Protein AF-0000000066226664 (afdb_homodimer)

Radius of gyration: 53.08 Å; Cα contacts (8 Å, |Δi|>4): 3129; chains: 2; bounding box: 97×146×124 Å

Structure (mmCIF, N/CA/C/O backbone):
data_AF-0000000066226664-model_v1
#
loop_
_entity.id
_entity.type
_entity.pdbx_description
1 polymer 'Phenylalanine--tRNA ligase beta subunit'
#
loop_
_atom_site.group_PDB
_atom_site.id
_atom_site.type_symbol
_atom_site.label_atom_id
_atom_site.label_alt_id
_atom_site.label_comp_id
_atom_site.label_asym_id
_atom_site.label_entity_id
_atom_site.label_seq_id
_atom_site.pdbx_PDB_ins_code
_atom_site.Cartn_x
_atom_site.Cartn_y
_atom_site.Cartn_z
_atom_site.occupancy
_atom_site.B_iso_or_equiv
_atom_site.auth_seq_id
_atom_site.auth_comp_id
_atom_site.auth_asym_id
_atom_site.auth_atom_id
_atom_site.pdbx_PDB_model_num
ATOM 1 N N . MET A 1 1 ? -12.727 40.156 10.719 1 88.44 1 MET A N 1
ATOM 2 C CA . MET A 1 1 ? -13.633 41.281 10.773 1 88.44 1 MET A CA 1
ATOM 3 C C . MET A 1 1 ? -14.688 41.094 11.859 1 88.44 1 MET A C 1
ATOM 5 O O . MET A 1 1 ? -15.281 40.031 11.961 1 88.44 1 MET A O 1
ATOM 9 N N . ASN A 1 2 ? -14.852 42.094 12.68 1 92.81 2 ASN A N 1
ATOM 10 C CA . ASN A 1 2 ? -15.906 42.094 13.688 1 92.81 2 ASN A CA 1
ATOM 11 C C . ASN A 1 2 ? -17.062 43.031 13.289 1 92.81 2 ASN A C 1
ATOM 13 O O . ASN A 1 2 ? -16.844 44.062 12.68 1 92.81 2 ASN A O 1
ATOM 17 N N . LEU A 1 3 ? -18.219 42.531 13.523 1 92.25 3 LEU A N 1
ATOM 18 C CA . LEU A 1 3 ? -19.344 43.375 13.188 1 92.25 3 LEU A CA 1
ATOM 19 C C . LEU A 1 3 ? -20.5 43.156 14.164 1 92.25 3 LEU A C 1
ATOM 21 O O . LEU A 1 3 ? -20.625 42.094 14.758 1 92.25 3 LEU A O 1
ATOM 25 N N . SER A 1 4 ? -21.266 44.156 14.32 1 92.62 4 SER A N 1
ATOM 26 C CA . SER A 1 4 ? -22.5 44.125 15.102 1 92.62 4 SER A CA 1
ATOM 27 C C . SER A 1 4 ? -23.609 43.375 14.359 1 92.62 4 SER A C 1
ATOM 29 O O . SER A 1 4 ? -23.844 43.656 13.188 1 92.62 4 SER A O 1
ATOM 31 N N . GLU A 1 5 ? -24.25 42.469 15.078 1 93 5 GLU A N 1
ATOM 32 C CA . GLU A 1 5 ? -25.359 41.75 14.492 1 93 5 GLU A CA 1
ATOM 33 C C . GLU A 1 5 ? -26.516 42.656 14.133 1 93 5 GLU A C 1
ATOM 35 O O . GLU A 1 5 ? -27.078 42.562 13.039 1 93 5 GLU A O 1
ATOM 40 N N . ILE A 1 6 ? -26.812 43.531 15.023 1 89.88 6 ILE A N 1
ATOM 41 C CA . ILE A 1 6 ? -27.953 44.406 14.828 1 89.88 6 ILE A CA 1
ATOM 42 C C . ILE A 1 6 ? -27.688 45.344 13.633 1 89.88 6 ILE A C 1
ATOM 44 O O . ILE A 1 6 ? -28.578 45.594 12.836 1 89.88 6 ILE A O 1
ATOM 48 N N . TRP A 1 7 ? -26.422 45.844 13.594 1 91.75 7 TRP A N 1
ATOM 49 C CA . TRP A 1 7 ? -26.078 46.719 12.461 1 91.75 7 TRP A CA 1
ATOM 50 C C . TRP A 1 7 ? -26.219 45.938 11.141 1 91.75 7 TRP A C 1
ATOM 52 O O . TRP A 1 7 ? -26.766 46.469 10.172 1 91.75 7 TRP A O 1
ATOM 62 N N . LEU A 1 8 ? -25.812 44.75 11.117 1 92.56 8 LEU A N 1
ATOM 63 C CA . LEU A 1 8 ? -25.922 43.906 9.93 1 92.56 8 LEU A CA 1
ATOM 64 C C . LEU A 1 8 ? -27.375 43.688 9.555 1 92.56 8 LEU A C 1
ATOM 66 O O . LEU A 1 8 ? -27.75 43.75 8.383 1 92.56 8 LEU A O 1
ATOM 70 N N . ARG A 1 9 ? -28.203 43.438 10.484 1 89.62 9 ARG A N 1
ATOM 71 C CA . ARG A 1 9 ? -29.609 43.156 10.258 1 89.62 9 ARG A CA 1
ATOM 72 C C . ARG A 1 9 ? -30.312 44.344 9.609 1 89.62 9 ARG A C 1
ATOM 74 O O . ARG A 1 9 ? -31.281 44.188 8.867 1 89.62 9 ARG A O 1
ATOM 81 N N . GLU A 1 10 ? -29.828 45.5 9.914 1 88.25 10 GLU A N 1
ATOM 82 C CA . GLU A 1 10 ? -30.406 46.719 9.32 1 88.25 10 GLU A CA 1
ATOM 83 C C . GLU A 1 10 ? -30.281 46.688 7.801 1 88.25 10 GLU A C 1
ATOM 85 O O . GLU A 1 10 ? -31.062 47.344 7.098 1 88.25 10 GLU A O 1
ATOM 90 N N . TYR A 1 11 ? -29.297 46 7.398 1 88.94 11 TYR A N 1
ATOM 91 C CA . TYR A 1 11 ? -29.062 45.938 5.961 1 88.94 11 TYR A CA 1
ATOM 92 C C . TYR A 1 11 ? -29.641 44.688 5.344 1 88.94 11 TYR A C 1
ATOM 94 O O . TYR A 1 11 ? -29.656 44.531 4.121 1 88.94 11 TYR A O 1
ATOM 102 N N . LEU A 1 12 ? -30.109 43.844 6.156 1 86.81 12 LEU A N 1
ATOM 103 C CA . LEU A 1 12 ? -30.734 42.625 5.664 1 86.81 12 LEU A CA 1
ATOM 104 C C . LEU A 1 12 ? -32.25 42.781 5.57 1 86.81 12 LEU A C 1
ATOM 106 O O . LEU A 1 12 ? -32.875 43.344 6.477 1 86.81 12 LEU A O 1
ATOM 110 N N . SER A 1 13 ? -32.844 42.594 4.492 1 76.56 13 SER A N 1
ATOM 111 C CA . SER A 1 13 ? -34.281 42.75 4.309 1 76.56 13 SER A CA 1
ATOM 112 C C . SER A 1 13 ? -35.062 41.562 4.871 1 76.56 13 SER A C 1
ATOM 114 O O . SER A 1 13 ? -36.281 41.625 5.059 1 76.56 13 SER A O 1
ATOM 116 N N . ILE A 1 14 ? -34.406 40.531 5.172 1 76.62 14 ILE A N 1
ATOM 117 C CA . ILE A 1 14 ? -35.062 39.312 5.641 1 76.62 14 ILE A CA 1
ATOM 118 C C . ILE A 1 14 ? -34.812 39.125 7.133 1 76.62 14 ILE A C 1
ATOM 120 O O . ILE A 1 14 ? -33.719 39.438 7.617 1 76.62 14 ILE A O 1
ATOM 124 N N . ASN A 1 15 ? -35.812 38.719 7.758 1 81 15 ASN A N 1
ATOM 125 C CA . ASN A 1 15 ? -35.688 38.406 9.18 1 81 15 ASN A CA 1
ATOM 126 C C . ASN A 1 15 ? -35.094 37.031 9.398 1 81 15 ASN A C 1
ATOM 128 O O . ASN A 1 15 ? -35.75 36 9.195 1 81 15 ASN A O 1
ATOM 132 N N . LEU A 1 16 ? -33.844 37 9.555 1 85.69 16 LEU A N 1
ATOM 133 C CA . LEU A 1 16 ? -33.125 35.75 9.812 1 85.69 16 LEU A CA 1
ATOM 134 C C . LEU A 1 16 ? -32.719 35.688 11.273 1 85.69 16 LEU A C 1
ATOM 136 O O . LEU A 1 16 ? -32.344 36.688 11.883 1 85.69 16 LEU A O 1
ATOM 140 N N . ASP A 1 17 ? -32.812 34.531 11.781 1 88.88 17 ASP A N 1
ATOM 141 C CA . ASP A 1 17 ? -32.25 34.375 13.125 1 88.88 17 ASP A CA 1
ATOM 142 C C . ASP A 1 17 ? -30.719 34.25 13.078 1 88.88 17 ASP A C 1
ATOM 144 O O . ASP A 1 17 ? -30.141 34.125 12 1 88.88 17 ASP A O 1
ATOM 148 N N . LEU A 1 18 ? -30.125 34.469 14.195 1 90.38 18 LEU A N 1
ATOM 149 C CA . LEU A 1 18 ? -28.656 34.469 14.281 1 90.38 18 LEU A CA 1
ATOM 150 C C . LEU A 1 18 ? -28.062 33.219 13.672 1 90.38 18 LEU A C 1
ATOM 152 O O . LEU A 1 18 ? -27.078 33.281 12.93 1 90.38 18 LEU A O 1
ATOM 156 N N . ASN A 1 19 ? -28.656 32.094 13.945 1 91.06 19 ASN A N 1
ATOM 157 C CA . ASN A 1 19 ? -28.141 30.828 13.422 1 91.06 19 ASN A CA 1
ATOM 158 C C . ASN A 1 19 ? -28.234 30.781 11.898 1 91.06 19 ASN A C 1
ATOM 160 O O . ASN A 1 19 ? -27.344 30.234 11.242 1 91.06 19 ASN A O 1
ATOM 164 N N . GLU A 1 20 ? -29.25 31.266 11.469 1 89.19 20 GLU A N 1
ATOM 165 C CA . GLU A 1 20 ? -29.406 31.312 10.023 1 89.19 20 GLU A CA 1
ATOM 166 C C . GLU A 1 20 ? -28.375 32.219 9.375 1 89.19 20 GLU A C 1
ATOM 168 O O . GLU A 1 20 ? -27.844 31.906 8.305 1 89.19 20 GLU A O 1
ATOM 173 N N . ILE A 1 21 ? -28.094 33.281 10.031 1 90.5 21 ILE A N 1
ATOM 174 C CA . ILE A 1 21 ? -27.094 34.219 9.531 1 90.5 21 ILE A CA 1
ATOM 175 C C . ILE A 1 21 ? -25.734 33.531 9.492 1 90.5 21 ILE A C 1
ATOM 177 O O . ILE A 1 21 ? -25.016 33.594 8.492 1 90.5 21 ILE A O 1
ATOM 181 N N . ILE A 1 22 ? -25.438 32.844 10.539 1 91.75 22 ILE A N 1
ATOM 182 C CA . ILE A 1 22 ? -24.172 32.125 10.656 1 91.75 22 ILE A CA 1
ATOM 183 C C . ILE A 1 22 ? -24.062 31.078 9.562 1 91.75 22 ILE A C 1
ATOM 185 O O . ILE A 1 22 ? -23.016 30.953 8.898 1 91.75 22 ILE A O 1
ATOM 189 N N . ASN A 1 23 ? -25.125 30.375 9.414 1 88.25 23 ASN A N 1
ATOM 190 C CA . ASN A 1 23 ? -25.141 29.328 8.398 1 88.25 23 ASN A CA 1
ATOM 191 C C . ASN A 1 23 ? -24.938 29.891 6.996 1 88.25 23 ASN A C 1
ATOM 193 O O . ASN A 1 23 ? -24.25 29.297 6.168 1 88.25 23 ASN A O 1
ATOM 197 N N . ARG A 1 24 ? -25.484 30.953 6.836 1 87.19 24 ARG A N 1
ATOM 198 C CA . ARG A 1 24 ? -25.375 31.594 5.527 1 87.19 24 ARG A CA 1
ATOM 199 C C . ARG A 1 24 ? -23.953 32.094 5.293 1 87.19 24 ARG A C 1
ATOM 201 O O . ARG A 1 24 ? -23.438 32 4.18 1 87.19 24 ARG A O 1
ATOM 208 N N . ILE A 1 25 ? -23.406 32.719 6.312 1 90.06 25 ILE A N 1
ATOM 209 C CA . ILE A 1 25 ? -22.031 33.188 6.211 1 90.06 25 ILE A CA 1
ATOM 210 C C . ILE A 1 25 ? -21.109 32.031 5.871 1 90.06 25 ILE A C 1
ATOM 212 O O . ILE A 1 25 ? -20.234 32.156 5.012 1 90.06 25 ILE A O 1
ATOM 216 N N . THR A 1 26 ? -21.391 30.922 6.367 1 87.88 26 THR A N 1
ATOM 217 C CA . THR A 1 26 ? -20.578 29.734 6.117 1 87.88 26 THR A CA 1
ATOM 218 C C . THR A 1 26 ? -20.797 29.219 4.695 1 87.88 26 THR A C 1
ATOM 220 O O . THR A 1 26 ? -19.859 28.797 4.031 1 87.88 26 THR A O 1
ATOM 223 N N . LYS A 1 27 ? -21.984 29.266 4.285 1 83.06 27 LYS A N 1
ATOM 224 C CA . LYS A 1 27 ? -22.344 28.766 2.957 1 83.06 27 LYS A CA 1
ATOM 225 C C . LYS A 1 27 ? -21.688 29.609 1.867 1 83.06 27 LYS A C 1
ATOM 227 O O . LYS A 1 27 ? -21.391 29.109 0.779 1 83.06 27 LYS A O 1
ATOM 232 N N . ILE A 1 28 ? -21.5 30.844 2.203 1 84.56 28 ILE A N 1
ATOM 233 C CA . ILE A 1 28 ? -20.906 31.734 1.198 1 84.56 28 ILE A CA 1
ATOM 234 C C . ILE A 1 28 ? -19.391 31.578 1.2 1 84.56 28 ILE A C 1
ATOM 236 O O . ILE A 1 28 ? -18.703 32.188 0.375 1 84.56 28 ILE A O 1
ATOM 240 N N . GLY A 1 29 ? -18.891 30.781 2.074 1 82.88 29 GLY A N 1
ATOM 241 C CA . GLY A 1 29 ? -17.469 30.453 2.043 1 82.88 29 GLY A CA 1
ATOM 242 C C . GLY A 1 29 ? -16.672 31.141 3.135 1 82.88 29 GLY A C 1
ATOM 243 O O . GLY A 1 29 ? -15.438 31.203 3.064 1 82.88 29 GLY A O 1
ATOM 244 N N . LEU A 1 30 ? -17.359 31.812 4.027 1 89.31 30 LEU A N 1
ATOM 245 C CA . LEU A 1 30 ? -16.672 32.469 5.129 1 89.31 30 LEU A CA 1
ATOM 246 C C . LEU A 1 30 ? -16.781 31.656 6.41 1 89.31 30 LEU A C 1
ATOM 248 O O . LEU A 1 30 ? -17.578 30.719 6.484 1 89.31 30 LEU A O 1
ATOM 252 N N . GLU A 1 31 ? -15.914 31.953 7.301 1 90.88 31 GLU A N 1
ATOM 253 C CA . GLU A 1 31 ? -15.906 31.234 8.57 1 90.88 31 GLU A CA 1
ATOM 254 C C . GLU A 1 31 ? -16.234 32.156 9.734 1 90.88 31 GLU A C 1
ATOM 256 O O . GLU A 1 31 ? -15.648 33.25 9.859 1 90.88 31 GLU A O 1
ATOM 261 N N . VAL A 1 32 ? -17.203 31.781 10.484 1 91.69 32 VAL A N 1
ATOM 262 C CA . VAL A 1 32 ? -17.484 32.5 11.727 1 91.69 32 VAL A CA 1
ATOM 263 C C . VAL A 1 32 ? -16.641 31.922 12.859 1 91.69 32 VAL A C 1
ATOM 265 O O . VAL A 1 32 ? -16.844 30.781 13.273 1 91.69 32 VAL A O 1
ATOM 268 N N . GLU A 1 33 ? -15.719 32.688 13.297 1 90.56 33 GLU A N 1
ATOM 269 C CA . GLU A 1 33 ? -14.797 32.219 14.328 1 90.56 33 GLU A CA 1
ATOM 270 C C . GLU A 1 33 ? -15.461 32.188 15.695 1 90.56 33 GLU A C 1
ATOM 272 O O . GLU A 1 33 ? -15.352 31.203 16.422 1 90.56 33 GLU A O 1
ATOM 277 N N . LYS A 1 34 ? -16.094 33.25 16.109 1 90.69 34 LYS A N 1
ATOM 278 C CA . LYS A 1 34 ? -16.75 33.312 17.406 1 90.69 34 LYS A CA 1
ATOM 279 C C . LYS A 1 34 ? -17.875 34.375 17.391 1 90.69 34 LYS A C 1
ATOM 281 O O . LYS A 1 34 ? -17.875 35.25 16.547 1 90.69 34 LYS A O 1
ATOM 286 N N . ILE A 1 35 ? -18.844 34.156 18.234 1 90.62 35 ILE A N 1
ATOM 287 C CA . ILE A 1 35 ? -19.922 35.094 18.516 1 90.62 35 ILE A CA 1
ATOM 288 C C . ILE A 1 35 ? -19.812 35.562 19.969 1 90.62 35 ILE A C 1
ATOM 290 O O . ILE A 1 35 ? -19.828 34.75 20.891 1 90.62 35 ILE A O 1
ATOM 294 N N . ILE A 1 36 ? -19.609 36.875 20.125 1 88.5 36 ILE A N 1
ATOM 295 C CA . ILE A 1 36 ? -19.438 37.438 21.469 1 88.5 36 ILE A CA 1
ATOM 296 C C . ILE A 1 36 ? -20.641 38.312 21.828 1 88.5 36 ILE A C 1
ATOM 298 O O . ILE A 1 36 ? -20.891 39.312 21.172 1 88.5 36 ILE A O 1
ATOM 302 N N . PRO A 1 37 ? -21.438 37.906 22.797 1 86.5 37 PRO A N 1
ATOM 303 C CA . PRO A 1 37 ? -22.5 38.812 23.25 1 86.5 37 PRO A CA 1
ATOM 304 C C . PRO A 1 37 ? -21.938 40.125 23.812 1 86.5 37 PRO A C 1
ATOM 306 O O . PRO A 1 37 ? -20.906 40.125 24.5 1 86.5 37 PRO A O 1
ATOM 309 N N . VAL A 1 38 ? -22.562 41.281 23.438 1 83.06 38 VAL A N 1
ATOM 310 C CA . VAL A 1 38 ? -22.078 42.594 23.859 1 83.06 38 VAL A CA 1
ATOM 311 C C . VAL A 1 38 ? -22.391 42.781 25.344 1 83.06 38 VAL A C 1
ATOM 313 O O . VAL A 1 38 ? -21.547 43.281 26.094 1 83.06 38 VAL A O 1
ATOM 316 N N . SER A 1 39 ? -23.688 42.469 25.719 1 76.06 39 SER A N 1
ATOM 317 C CA . SER A 1 39 ? -24.094 42.719 27.109 1 76.06 39 SER A CA 1
ATOM 318 C C . SER A 1 39 ? -23.641 41.562 28.016 1 76.06 39 SER A C 1
ATOM 320 O O . SER A 1 39 ? -23.625 40.406 27.594 1 76.06 39 SER A O 1
ATOM 322 N N . MET A 1 40 ? -23.047 42.094 29.156 1 72.81 40 MET A N 1
ATOM 323 C CA . MET A 1 40 ? -22.875 41.125 30.234 1 72.81 40 MET A CA 1
ATOM 324 C C . MET A 1 40 ? -24.219 40.781 30.859 1 72.81 40 MET A C 1
ATOM 326 O O . MET A 1 40 ? -25.25 41.375 30.531 1 72.81 40 MET A O 1
ATOM 330 N N . LYS A 1 41 ? -24.281 39.812 31.578 1 78.56 41 LYS A N 1
ATOM 331 C CA . LYS A 1 41 ? -25.516 39.375 32.219 1 78.56 41 LYS A CA 1
ATOM 332 C C . LYS A 1 41 ? -25.891 40.25 33.406 1 78.56 41 LYS A C 1
ATOM 334 O O . LYS A 1 41 ? -25.406 40.062 34.5 1 78.56 41 LYS A O 1
ATOM 339 N N . PHE A 1 42 ? -26.547 41.531 33.125 1 82.75 42 PHE A N 1
ATOM 340 C CA . PHE A 1 42 ? -27.109 42.375 34.188 1 82.75 42 PHE A CA 1
ATOM 341 C C . PHE A 1 42 ? -28.531 42.812 33.844 1 82.75 42 PHE A C 1
ATOM 343 O O . PHE A 1 42 ? -28.953 42.719 32.688 1 82.75 42 PHE A O 1
ATOM 350 N N . SER A 1 43 ? -29.281 43.156 34.875 1 86.81 43 SER A N 1
ATOM 351 C CA . SER A 1 43 ? -30.656 43.594 34.656 1 86.81 43 SER A CA 1
ATOM 352 C C . SER A 1 43 ? -31.062 44.625 35.719 1 86.81 43 SER A C 1
ATOM 354 O O . SER A 1 43 ? -30.469 44.688 36.781 1 86.81 43 SER A O 1
ATOM 356 N N . GLY A 1 44 ? -31.938 45.5 35.344 1 87.62 44 GLY A N 1
ATOM 357 C CA . GLY A 1 44 ? -32.562 46.406 36.281 1 87.62 44 GLY A CA 1
ATOM 358 C C . GLY A 1 44 ? -31.828 47.719 36.406 1 87.62 44 GLY A C 1
ATOM 359 O O . GLY A 1 44 ? -32.062 48.469 37.375 1 87.62 44 GLY A O 1
ATOM 360 N N . ILE A 1 45 ? -30.938 48 35.562 1 90 45 ILE A N 1
ATOM 361 C CA . ILE A 1 45 ? -30.219 49.25 35.625 1 90 45 ILE A CA 1
ATOM 362 C C . ILE A 1 45 ? -30.953 50.312 34.781 1 90 45 ILE A C 1
ATOM 364 O O . ILE A 1 45 ? -31.172 50.125 33.594 1 90 45 ILE A O 1
ATOM 368 N N . LYS A 1 46 ? -31.328 51.375 35.438 1 91.94 46 LYS A N 1
ATOM 369 C CA . LYS A 1 46 ? -32.156 52.406 34.812 1 91.94 46 LYS A CA 1
ATOM 370 C C . LYS A 1 46 ? -31.438 53.75 34.812 1 91.94 46 LYS A C 1
ATOM 372 O O . LYS A 1 46 ? -30.5 53.969 35.594 1 91.94 46 LYS A O 1
ATOM 377 N N . ILE A 1 47 ? -31.922 54.656 33.969 1 92.75 47 ILE A N 1
ATOM 378 C CA . ILE A 1 47 ? -31.422 56.031 33.938 1 92.75 47 ILE A CA 1
ATOM 379 C C . ILE A 1 47 ? -32.188 56.875 34.938 1 92.75 47 ILE A C 1
ATOM 381 O O . ILE A 1 47 ? -33.406 56.969 34.844 1 92.75 47 ILE A O 1
ATOM 385 N N . GLY A 1 48 ? -31.453 57.469 35.844 1 93.31 48 GLY A N 1
ATOM 386 C CA . GLY A 1 48 ? -32.062 58.344 36.812 1 93.31 48 GLY A CA 1
ATOM 387 C C . GLY A 1 48 ? -31.469 59.75 36.812 1 93.31 48 GLY A C 1
ATOM 388 O O . GLY A 1 48 ? -30.297 59.938 36.469 1 93.31 48 GLY A O 1
ATOM 389 N N . LYS A 1 49 ? -32.281 60.688 37.188 1 94 49 LYS A N 1
ATOM 390 C CA . LYS A 1 49 ? -31.812 62.062 37.312 1 94 49 LYS A CA 1
ATOM 391 C C . LYS A 1 49 ? -31.609 62.469 38.781 1 94 49 LYS A C 1
ATOM 393 O O . LYS A 1 49 ? -32.5 62.25 39.625 1 94 49 LYS A O 1
ATOM 398 N N . VAL A 1 50 ? -30.484 63.031 39.062 1 93.06 50 VAL A N 1
ATOM 399 C CA . VAL A 1 50 ? -30.203 63.469 40.438 1 93.06 50 VAL A CA 1
ATOM 400 C C . VAL A 1 50 ? -30.875 64.812 40.719 1 93.06 50 VAL A C 1
ATOM 402 O O . VAL A 1 50 ? -30.547 65.812 40.062 1 93.06 50 VAL A O 1
ATOM 405 N N . ILE A 1 51 ? -31.75 64.812 41.594 1 92.62 51 ILE A N 1
ATOM 406 C CA . ILE A 1 51 ? -32.531 66.062 41.875 1 92.62 51 ILE A CA 1
ATOM 407 C C . ILE A 1 51 ? -31.859 66.875 42.969 1 92.62 51 ILE A C 1
ATOM 409 O O . ILE A 1 51 ? -31.75 68.062 42.875 1 92.62 51 ILE A O 1
ATOM 413 N N . SER A 1 52 ? -31.453 66.188 44.031 1 91.38 52 SER A N 1
ATOM 414 C CA . SER A 1 52 ? -30.828 66.875 45.156 1 91.38 52 SER A CA 1
ATOM 415 C C . SER A 1 52 ? -29.812 66 45.875 1 91.38 52 SER A C 1
ATOM 417 O O . SER A 1 52 ? -29.781 64.812 45.656 1 91.38 52 SER A O 1
ATOM 419 N N . CYS A 1 53 ? -28.984 66.625 46.5 1 91.81 53 CYS A N 1
ATOM 420 C CA . CYS A 1 53 ? -27.938 66 47.312 1 91.81 53 CYS A CA 1
ATOM 421 C C . CYS A 1 53 ? -27.781 66.625 48.656 1 91.81 53 CYS A C 1
ATOM 423 O O . CYS A 1 53 ? -27.562 67.875 48.719 1 91.81 53 CYS A O 1
ATOM 425 N N . LYS A 1 54 ? -28 65.938 49.75 1 90.25 54 LYS A N 1
ATOM 426 C CA . LYS A 1 54 ? -27.828 66.438 51.094 1 90.25 54 LYS A CA 1
ATOM 427 C C . LYS A 1 54 ? -26.75 65.688 51.844 1 90.25 54 LYS A C 1
ATOM 429 O O . LYS A 1 54 ? -26.547 64.5 51.594 1 90.25 54 LYS A O 1
ATOM 434 N N . GLN A 1 55 ? -26.109 66.312 52.656 1 90.19 55 GLN A N 1
ATOM 435 C CA . GLN A 1 55 ? -25.094 65.688 53.469 1 90.19 55 GLN A CA 1
ATOM 436 C C . GLN A 1 55 ? -25.719 64.75 54.5 1 90.19 55 GLN A C 1
ATOM 438 O O . GLN A 1 55 ? -26.719 65.062 55.156 1 90.19 55 GLN A O 1
ATOM 443 N N . HIS A 1 56 ? -25.203 63.531 54.531 1 91.44 56 HIS A N 1
ATOM 444 C CA . HIS A 1 56 ? -25.703 62.562 55.5 1 91.44 56 HIS A CA 1
ATOM 445 C C . HIS A 1 56 ? -25.562 63.094 56.938 1 91.44 56 HIS A C 1
ATOM 447 O O . HIS A 1 56 ? -24.484 63.594 57.312 1 91.44 56 HIS A O 1
ATOM 453 N N . PRO A 1 57 ? -26.453 62.969 57.781 1 89.25 57 PRO A N 1
ATOM 454 C CA . PRO A 1 57 ? -26.422 63.562 59.125 1 89.25 57 PRO A CA 1
ATOM 455 C C . PRO A 1 57 ? -25.453 62.844 60.062 1 89.25 57 PRO A C 1
ATOM 457 O O . PRO A 1 57 ? -24.891 63.438 60.969 1 89.25 57 PRO A O 1
ATOM 460 N N . LYS A 1 58 ? -25.188 61.562 59.875 1 88.69 58 LYS A N 1
ATOM 461 C CA . LYS A 1 58 ? -24.375 60.781 60.812 1 88.69 58 LYS A CA 1
ATOM 462 C C . LYS A 1 58 ? -22.984 60.5 60.25 1 88.69 58 LYS A C 1
ATOM 464 O O . LYS A 1 58 ? -22.062 60.156 61 1 88.69 58 LYS A O 1
ATOM 469 N N . CYS A 1 59 ? -22.875 60.5 58.969 1 86.19 59 CYS A N 1
ATOM 470 C CA . CYS A 1 59 ? -21.578 60.188 58.375 1 86.19 59 CYS A CA 1
ATOM 471 C C . CYS A 1 59 ? -21.125 61.281 57.406 1 86.19 59 CYS A C 1
ATOM 473 O O . CYS A 1 59 ? -21.75 61.5 56.375 1 86.19 59 CYS A O 1
ATOM 475 N N . LYS A 1 60 ? -20.016 61.844 57.656 1 85.25 60 LYS A N 1
ATOM 476 C CA . LYS A 1 60 ? -19.516 63 56.906 1 85.25 60 LYS A CA 1
ATOM 477 C C . LYS A 1 60 ? -19.047 62.562 55.531 1 85.25 60 LYS A C 1
ATOM 479 O O . LYS A 1 60 ? -19.047 63.375 54.5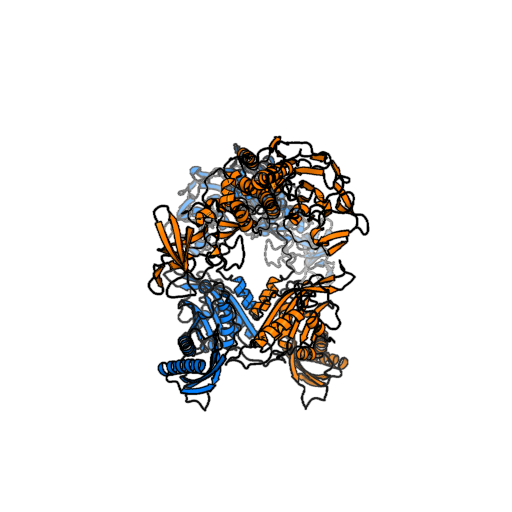94 1 85.25 60 LYS A O 1
ATOM 484 N N . LYS A 1 61 ? -18.781 61.406 55.312 1 89 61 LYS A N 1
ATOM 485 C CA . LYS A 1 61 ? -18.25 60.969 54.031 1 89 61 LYS A CA 1
ATOM 486 C C . LYS A 1 61 ? -19.375 60.625 53.062 1 89 61 LYS A C 1
ATOM 488 O O . LYS A 1 61 ? -19.172 60.625 51.844 1 89 61 LYS A O 1
ATOM 493 N N . LEU A 1 62 ? -20.531 60.469 53.562 1 90.81 62 LEU A N 1
ATOM 494 C CA . LEU A 1 62 ? -21.625 59.969 52.719 1 90.81 62 LEU A CA 1
ATOM 495 C C . LEU A 1 62 ? -22.641 61.094 52.5 1 90.81 62 LEU A C 1
ATOM 497 O O . LEU A 1 62 ? -22.797 61.969 53.312 1 90.81 62 LEU A O 1
ATOM 501 N N . LYS A 1 63 ? -23.266 61.062 51.375 1 93.75 63 LYS A N 1
ATOM 502 C CA . LYS A 1 63 ? -24.328 61.969 51 1 93.75 63 LYS A CA 1
ATOM 503 C C . LYS A 1 63 ? -25.594 61.219 50.594 1 93.75 63 LYS A C 1
ATOM 505 O O . LYS A 1 63 ? -25.516 60.062 50.156 1 93.75 63 LYS A O 1
ATOM 510 N N . ILE A 1 64 ? -26.656 61.844 50.844 1 92.19 64 ILE A N 1
ATOM 511 C CA . ILE A 1 64 ? -27.938 61.281 50.438 1 92.19 64 ILE A CA 1
ATOM 512 C C . ILE A 1 64 ? -28.422 61.938 49.156 1 92.19 64 ILE A C 1
ATOM 514 O O . ILE A 1 64 ? -28.703 63.156 49.156 1 92.19 64 ILE A O 1
ATOM 518 N N . PHE A 1 65 ? -28.484 61.156 48.125 1 93.75 65 PHE A N 1
ATOM 519 C CA . PHE A 1 65 ? -28.922 61.656 46.812 1 93.75 65 PHE A CA 1
ATOM 520 C C . PHE A 1 65 ? -30.391 61.25 46.562 1 93.75 65 PHE A C 1
ATOM 522 O O . PHE A 1 65 ? -30.781 60.125 46.781 1 93.75 65 PHE A O 1
ATOM 529 N N . LEU A 1 66 ? -31.156 62.25 46.188 1 93 66 LEU A N 1
ATOM 530 C CA . LEU A 1 66 ? -32.5 61.969 45.688 1 93 66 LEU A CA 1
ATOM 531 C C . LEU A 1 66 ? -32.531 61.844 44.188 1 93 66 LEU A C 1
ATOM 533 O O . LEU A 1 66 ? -32.156 62.781 43.469 1 93 66 LEU A O 1
ATOM 537 N N . ILE A 1 67 ? -32.906 60.656 43.75 1 94.31 67 ILE A N 1
ATOM 538 C CA . ILE A 1 67 ? -32.844 60.375 42.312 1 94.31 67 ILE A CA 1
ATOM 539 C C . ILE A 1 67 ? -34.25 60.094 41.781 1 94.31 67 ILE A C 1
ATOM 541 O O . ILE A 1 67 ? -34.969 59.281 42.344 1 94.31 67 ILE A O 1
ATOM 545 N N . LYS A 1 68 ? -34.562 60.75 40.656 1 93.81 68 LYS A N 1
ATOM 546 C CA . LYS A 1 68 ? -35.844 60.531 39.969 1 93.81 68 LYS A CA 1
ATOM 547 C C . LYS A 1 68 ? -35.719 59.469 38.906 1 93.81 68 LYS A C 1
ATOM 549 O O . LYS A 1 68 ? -34.969 59.656 37.938 1 93.81 68 LYS A O 1
ATOM 554 N N . ILE A 1 69 ? -36.344 58.406 39.062 1 91.31 69 ILE A N 1
ATOM 555 C CA . ILE A 1 69 ? -36.344 57.312 38.062 1 91.31 69 ILE A CA 1
ATOM 556 C C . ILE A 1 69 ? -37.562 57.469 37.156 1 91.31 69 ILE A C 1
ATOM 558 O O . ILE A 1 69 ? -37.469 57.188 35.969 1 91.31 69 ILE A O 1
ATOM 562 N N . ASN A 1 70 ? -38.656 57.719 37.719 1 85.62 70 ASN A N 1
ATOM 563 C CA . ASN A 1 70 ? -39.875 58.094 37 1 85.62 70 ASN A CA 1
ATOM 564 C C . ASN A 1 70 ? -40.719 59.094 37.781 1 85.62 70 ASN A C 1
ATOM 566 O O . ASN A 1 70 ? -40.312 59.531 38.875 1 85.62 70 ASN A O 1
ATOM 570 N N . ASN A 1 71 ? -41.688 59.688 37.125 1 77.5 71 ASN A N 1
ATOM 571 C CA . ASN A 1 71 ? -42.5 60.719 37.75 1 77.5 71 ASN A CA 1
ATOM 572 C C . ASN A 1 71 ? -43.062 60.25 39.094 1 77.5 71 ASN A C 1
ATOM 574 O O . ASN A 1 71 ? -43.281 61.062 40 1 77.5 71 ASN A O 1
ATOM 578 N N . LYS A 1 72 ? -43.25 59 39.312 1 81.62 72 LYS A N 1
ATOM 579 C CA . LYS A 1 72 ? -43.875 58.5 40.531 1 81.62 72 LYS A CA 1
ATOM 580 C C . LYS A 1 72 ? -42.844 57.844 41.438 1 81.62 72 LYS A C 1
ATOM 582 O O . LYS A 1 72 ? -43.156 57.5 42.594 1 81.62 72 LYS A O 1
ATOM 587 N N . ASN A 1 73 ? -41.625 57.656 41 1 85.19 73 ASN A N 1
ATOM 588 C CA . ASN A 1 73 ? -40.656 56.906 41.75 1 85.19 73 ASN A CA 1
ATOM 589 C C . ASN A 1 73 ? -39.344 57.688 41.969 1 85.19 73 ASN A C 1
ATOM 591 O O . ASN A 1 73 ? -38.562 57.844 41.062 1 85.19 73 ASN A O 1
ATOM 595 N N . ILE A 1 74 ? -39.281 58.25 43.125 1 91.06 74 ILE A N 1
ATOM 596 C CA . ILE A 1 74 ? -38.062 58.906 43.562 1 91.06 74 ILE A CA 1
ATOM 597 C C . ILE A 1 74 ? -37.375 58.094 44.656 1 91.06 74 ILE A C 1
ATOM 599 O O . ILE A 1 74 ? -38.031 57.719 45.656 1 91.06 74 ILE A O 1
ATOM 603 N N . ILE A 1 75 ? -36.156 57.781 44.438 1 92.12 75 ILE A N 1
ATOM 604 C CA . ILE A 1 75 ? -35.469 56.906 45.406 1 92.12 75 ILE A CA 1
ATOM 605 C C . ILE A 1 75 ? -34.312 57.656 46.031 1 92.12 75 ILE A C 1
ATOM 607 O O . ILE A 1 75 ? -33.812 58.625 45.469 1 92.12 75 ILE A O 1
ATOM 611 N N . ASN A 1 76 ? -33.938 57.156 47.25 1 91.88 76 ASN A N 1
ATOM 612 C CA . ASN A 1 76 ? -32.781 57.688 47.938 1 91.88 76 ASN A CA 1
ATOM 613 C C . ASN A 1 76 ? -31.578 56.75 47.75 1 91.88 76 ASN A C 1
ATOM 615 O O . ASN A 1 76 ? -31.703 55.531 47.906 1 91.88 76 ASN A O 1
ATOM 619 N N . VAL A 1 77 ? -30.5 57.281 47.344 1 92.81 77 VAL A N 1
ATOM 620 C CA . VAL A 1 77 ? -29.266 56.531 47.219 1 92.81 77 VAL A CA 1
ATOM 621 C C . VAL A 1 77 ? -28.156 57.188 48.031 1 92.81 77 VAL A C 1
ATOM 623 O O . VAL A 1 77 ? -27.938 58.406 47.938 1 92.81 77 VAL A O 1
ATOM 626 N N . ILE A 1 78 ? -27.531 56.438 48.875 1 92.06 78 ILE A N 1
ATOM 627 C CA . ILE A 1 78 ? -26.438 56.938 49.688 1 92.06 78 ILE A CA 1
ATOM 628 C C . ILE A 1 78 ? -25.094 56.562 49.062 1 92.06 78 ILE A C 1
ATOM 630 O O . ILE A 1 78 ? -24.828 55.406 48.75 1 92.06 78 ILE A O 1
ATOM 634 N N . SER A 1 79 ? -24.359 57.469 48.75 1 89.19 79 SER A N 1
ATOM 635 C CA . SER A 1 79 ? -23.062 57.25 48.125 1 89.19 79 SER A CA 1
ATOM 636 C C . SER A 1 79 ? -22.047 58.312 48.562 1 89.19 79 SER A C 1
ATOM 638 O O . SER A 1 79 ? -22.422 59.312 49.156 1 89.19 79 SER A O 1
ATOM 640 N N . ASP A 1 80 ? -20.75 58.031 48.25 1 88.31 80 ASP A N 1
ATOM 641 C CA . ASP A 1 80 ? -19.672 58.938 48.625 1 88.31 80 ASP A CA 1
ATOM 642 C C . ASP A 1 80 ? -19.297 59.844 47.469 1 88.31 80 ASP A C 1
ATOM 644 O O . ASP A 1 80 ? -18.297 60.562 47.531 1 88.31 80 ASP A O 1
ATOM 648 N N . TYR A 1 81 ? -20.125 59.938 46.469 1 83.94 81 TYR A N 1
ATOM 649 C CA . TYR A 1 81 ? -19.781 60.719 45.281 1 83.94 81 TYR A CA 1
ATOM 650 C C . TYR A 1 81 ? -20.047 62.219 45.531 1 83.94 81 TYR A C 1
ATOM 652 O O . TYR A 1 81 ? -20.672 62.562 46.531 1 83.94 81 TYR A O 1
ATOM 660 N N . ASP A 1 82 ? -19.453 63.062 44.562 1 79.56 82 ASP A N 1
ATOM 661 C CA . ASP A 1 82 ? -19.469 64.5 44.75 1 79.56 82 ASP A CA 1
ATOM 662 C C . ASP A 1 82 ? -20.812 65.062 44.375 1 79.56 82 ASP A C 1
ATOM 664 O O . ASP A 1 82 ? -21.578 64.5 43.625 1 79.56 82 ASP A O 1
ATOM 668 N N . LYS A 1 83 ? -21.156 66.375 44.938 1 79.19 83 LYS A N 1
ATOM 669 C CA . LYS A 1 83 ? -22.391 67.125 44.688 1 79.19 83 LYS A CA 1
ATOM 670 C C . LYS A 1 83 ? -22.469 67.562 43.219 1 79.19 83 LYS A C 1
ATOM 672 O O . LYS A 1 83 ? -23.531 68 42.781 1 79.19 83 LYS A O 1
ATOM 677 N N . SER A 1 84 ? -21.453 67.312 42.531 1 81.94 84 SER A N 1
ATOM 678 C CA . SER A 1 84 ? -21.406 67.75 41.125 1 81.94 84 SER A CA 1
ATOM 679 C C . SER A 1 84 ? -22.359 66.938 40.281 1 81.94 84 SER A C 1
ATOM 681 O O . SER A 1 84 ? -22.641 67.312 39.125 1 81.94 84 SER A O 1
ATOM 683 N N . LEU A 1 85 ? -23.016 65.938 40.75 1 86 85 LEU A N 1
ATOM 684 C CA . LEU A 1 85 ? -23.891 65.062 40 1 86 85 LEU A CA 1
ATOM 685 C C . LEU A 1 85 ? -25.312 65.625 39.969 1 86 85 LEU A C 1
ATOM 687 O O . LEU A 1 85 ? -26.172 65.062 39.25 1 86 85 LEU A O 1
ATOM 691 N N . ILE A 1 86 ? -25.516 66.75 40.688 1 87.38 86 ILE A N 1
ATOM 692 C CA . ILE A 1 86 ? -26.859 67.312 40.719 1 87.38 86 ILE A CA 1
ATOM 693 C C . ILE A 1 86 ? -27.297 67.688 39.312 1 87.38 86 ILE A C 1
ATOM 695 O O . ILE A 1 86 ? -26.531 68.312 38.562 1 87.38 86 ILE A O 1
ATOM 699 N N . ASN A 1 87 ? -28.422 67.312 39 1 89.75 87 ASN A N 1
ATOM 700 C CA . ASN A 1 87 ? -29.078 67.625 37.719 1 89.75 87 ASN A CA 1
ATOM 701 C C . ASN A 1 87 ? -28.5 66.812 36.562 1 89.75 87 ASN A C 1
ATOM 703 O O . ASN A 1 87 ? -28.766 67.062 35.406 1 89.75 87 ASN A O 1
ATOM 707 N N . LYS A 1 88 ? -27.719 65.812 36.906 1 90.94 88 LYS A N 1
ATOM 708 C CA . LYS A 1 88 ? -27.188 64.938 35.875 1 90.94 88 LYS A CA 1
ATOM 709 C C . LYS A 1 88 ? -27.984 63.625 35.812 1 90.94 88 LYS A C 1
ATOM 711 O O . LYS A 1 88 ? -28.609 63.219 36.781 1 90.94 88 LYS A O 1
ATOM 716 N N . LYS A 1 89 ? -28 63.125 34.656 1 91.81 89 LYS A N 1
ATOM 717 C CA . LYS A 1 89 ? -28.625 61.812 34.469 1 91.81 89 LYS A CA 1
ATOM 718 C C . LYS A 1 89 ? -27.578 60.688 34.562 1 91.81 89 LYS A C 1
ATOM 720 O O . LYS A 1 89 ? -26.547 60.719 33.875 1 91.81 89 LYS A O 1
ATOM 725 N N . ILE A 1 90 ? -27.844 59.781 35.438 1 90.69 90 ILE A N 1
ATOM 726 C CA . ILE A 1 90 ? -26.844 58.75 35.719 1 90.69 90 ILE A CA 1
ATOM 727 C C . ILE A 1 90 ? -27.5 57.375 35.656 1 90.69 90 ILE A C 1
ATOM 729 O O . ILE A 1 90 ? -28.719 57.25 35.719 1 90.69 90 ILE A O 1
ATOM 733 N N . ALA A 1 91 ? -26.656 56.375 35.531 1 91 91 ALA A N 1
ATOM 734 C CA . ALA A 1 91 ? -27.125 55 35.594 1 91 91 ALA A CA 1
ATOM 735 C C . ALA A 1 91 ? -27.219 54.5 37.031 1 91 91 ALA A C 1
ATOM 737 O O . ALA A 1 91 ? -26.25 54.594 37.781 1 91 91 ALA A O 1
ATOM 738 N N . VAL A 1 92 ? -28.391 54 37.375 1 91.69 92 VAL A N 1
ATOM 739 C CA . VAL A 1 92 ? -28.641 53.594 38.75 1 91.69 92 VAL A CA 1
ATOM 740 C C . VAL A 1 92 ? -29.25 52.188 38.75 1 91.69 92 VAL A C 1
ATOM 742 O O . VAL A 1 92 ? -30.172 51.875 38 1 91.69 92 VAL A O 1
ATOM 745 N N . ALA A 1 93 ? -28.656 51.406 39.531 1 93 93 ALA A N 1
ATOM 746 C CA . ALA A 1 93 ? -29.234 50.094 39.812 1 93 93 ALA A CA 1
ATOM 747 C C . ALA A 1 93 ? -30.297 50.188 40.906 1 93 93 ALA A C 1
ATOM 749 O O . ALA A 1 93 ? -29.984 50.5 42.062 1 93 93 ALA A O 1
ATOM 750 N N . VAL A 1 94 ? -31.453 49.875 40.531 1 91 94 VAL A N 1
ATOM 751 C CA . VAL A 1 94 ? -32.562 50 41.469 1 91 94 VAL A CA 1
ATOM 752 C C . VAL A 1 94 ? -32.719 48.719 42.25 1 91 94 VAL A C 1
ATOM 754 O O . VAL A 1 94 ? -32.031 47.719 42 1 91 94 VAL A O 1
ATOM 757 N N . ASN A 1 95 ? -33.625 48.875 43.25 1 88 95 ASN A N 1
ATOM 758 C CA . ASN A 1 95 ? -33.875 47.719 44.094 1 88 95 ASN A CA 1
ATOM 759 C C . ASN A 1 95 ? -34.312 46.5 43.25 1 88 95 ASN A C 1
ATOM 761 O O . ASN A 1 95 ? -35.188 46.625 42.406 1 88 95 ASN A O 1
ATOM 765 N N . GLY A 1 96 ? -33.625 45.438 43.375 1 89.19 96 GLY A N 1
ATOM 766 C CA . GLY A 1 96 ? -33.938 44.219 42.625 1 89.19 96 GLY A CA 1
ATOM 767 C C . GLY A 1 96 ? -33.062 44 41.406 1 89.19 96 GLY A C 1
ATOM 768 O O . GLY A 1 96 ? -33.156 43 40.75 1 89.19 96 GLY A O 1
ATOM 769 N N . SER A 1 97 ? -32.219 45 41.156 1 91.38 97 SER A N 1
ATOM 770 C CA . SER A 1 97 ? -31.359 44.906 39.969 1 91.38 97 SER A CA 1
ATOM 771 C C . SER A 1 97 ? -30.281 43.844 40.188 1 91.38 97 SER A C 1
ATOM 773 O O . SER A 1 97 ? -29.875 43.562 41.312 1 91.38 97 SER A O 1
ATOM 775 N N . ILE A 1 98 ? -29.875 43.25 39.094 1 90.06 98 ILE A N 1
ATOM 776 C CA . ILE A 1 98 ? -28.797 42.281 39.125 1 90.06 98 ILE A CA 1
ATOM 777 C C . ILE A 1 98 ? -27.562 42.844 38.406 1 90.06 98 ILE A C 1
ATOM 779 O O . ILE A 1 98 ? -27.641 43.25 37.25 1 90.06 98 ILE A O 1
ATOM 783 N N . LEU A 1 99 ? -26.484 42.906 39.125 1 86.12 99 LEU A N 1
ATOM 784 C CA . LEU A 1 99 ? -25.234 43.406 38.562 1 86.12 99 LEU A CA 1
ATOM 785 C C . LEU A 1 99 ? -24.469 42.312 37.844 1 86.12 99 LEU A C 1
ATOM 787 O O . LEU A 1 99 ? -24.766 41.125 38.031 1 86.12 99 LEU A O 1
ATOM 791 N N . PRO A 1 100 ? -23.5 42.656 36.969 1 81.06 100 PRO A N 1
ATOM 792 C CA . PRO A 1 100 ? -22.75 41.625 36.188 1 81.06 100 PRO A CA 1
ATOM 793 C C . PRO A 1 100 ? -22.078 40.594 37.094 1 81.06 100 PRO A C 1
ATOM 795 O O . PRO A 1 100 ? -21.922 39.438 36.688 1 81.06 100 PRO A O 1
ATOM 798 N N . ASN A 1 101 ? -21.734 40.969 38.406 1 76.5 101 ASN A N 1
ATOM 799 C CA . ASN A 1 101 ? -21.156 40 39.312 1 76.5 101 ASN A CA 1
ATOM 800 C C . ASN A 1 101 ? -22.234 39.188 40.031 1 76.5 101 ASN A C 1
ATOM 802 O O . ASN A 1 101 ? -21.953 38.5 41 1 76.5 101 ASN A O 1
ATOM 806 N N . ARG A 1 102 ? -23.547 39.312 39.719 1 74.25 102 ARG A N 1
ATOM 807 C CA . ARG A 1 102 ? -24.703 38.531 40.188 1 74.25 102 ARG A CA 1
ATOM 808 C C . ARG A 1 102 ? -25.172 39.031 41.562 1 74.25 102 ARG A C 1
ATOM 810 O O . ARG A 1 102 ? -25.891 38.312 42.25 1 74.25 102 ARG A O 1
ATOM 817 N N . THR A 1 103 ? -24.547 40.125 41.812 1 82.94 103 THR A N 1
ATOM 818 C CA . THR A 1 103 ? -25.016 40.688 43.062 1 82.94 103 THR A CA 1
ATOM 819 C C . THR A 1 103 ? -26.359 41.375 42.906 1 82.94 103 THR A C 1
ATOM 821 O O . THR A 1 103 ? -26.578 42.094 41.938 1 82.94 103 THR A O 1
ATOM 824 N N . ILE A 1 104 ? -27.234 41.031 43.719 1 87.88 104 ILE A N 1
ATOM 825 C CA . ILE A 1 104 ? -28.562 41.656 43.688 1 87.88 104 ILE A CA 1
ATOM 826 C C . ILE A 1 104 ? -28.578 42.906 44.562 1 87.88 104 ILE A C 1
ATOM 828 O O . ILE A 1 104 ? -28.156 42.844 45.719 1 87.88 104 ILE A O 1
ATOM 832 N N . VAL A 1 105 ? -28.938 43.938 43.969 1 89.31 105 VAL A N 1
ATOM 833 C CA . VAL A 1 105 ? -29 45.188 44.719 1 89.31 105 VAL A CA 1
ATOM 834 C C . VAL A 1 105 ? -30.266 45.219 45.562 1 89.31 105 VAL A C 1
ATOM 836 O O . VAL A 1 105 ? -31.375 45.062 45.062 1 89.31 105 VAL A O 1
ATOM 839 N N . GLU A 1 106 ? -30.078 45.312 46.812 1 88 106 GLU A N 1
ATOM 840 C CA . GLU A 1 106 ? -31.188 45.375 47.75 1 88 106 GLU A CA 1
ATOM 841 C C . GLU A 1 106 ? -31.141 46.688 48.562 1 88 106 GLU A C 1
ATOM 843 O O . GLU A 1 106 ? -30.094 47.344 48.625 1 88 106 GLU A O 1
ATOM 848 N N . LYS A 1 107 ? -32.375 46.969 49.094 1 87.31 107 LYS A N 1
ATOM 849 C CA . LYS A 1 107 ? -32.469 48.125 49.969 1 87.31 107 LYS A CA 1
ATOM 850 C C . LYS A 1 107 ? -31.625 47.938 51.219 1 87.31 107 LYS A C 1
ATOM 852 O O . LYS A 1 107 ? -31.641 46.875 51.844 1 87.31 107 LYS A 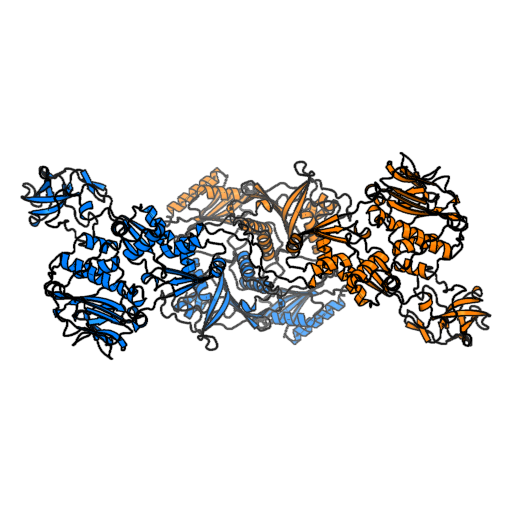O 1
ATOM 857 N N . LYS A 1 108 ? -30.75 48.906 51.469 1 86.94 108 LYS A N 1
ATOM 858 C CA . LYS A 1 108 ? -29.875 48.812 52.625 1 86.94 108 LYS A CA 1
ATOM 859 C C . LYS A 1 108 ? -29.984 50.062 53.5 1 86.94 108 LYS A C 1
ATOM 861 O O . LYS A 1 108 ? -30.312 51.156 53 1 86.94 108 LYS A O 1
ATOM 866 N N . PHE A 1 109 ? -29.828 49.875 54.812 1 85.44 109 PHE A N 1
ATOM 867 C CA . PHE A 1 109 ? -29.812 50.969 55.75 1 85.44 109 PHE A CA 1
ATOM 868 C C . PHE A 1 109 ? -28.375 51.312 56.188 1 85.44 109 PHE A C 1
ATOM 870 O O . PHE A 1 109 ? -27.656 50.438 56.656 1 85.44 109 PHE A O 1
ATOM 877 N N . LEU A 1 110 ? -28 52.438 55.812 1 86.56 110 LEU A N 1
ATOM 878 C CA . LEU A 1 110 ? -26.688 52.906 56.188 1 86.56 110 LEU A CA 1
ATOM 879 C C . LEU A 1 110 ? -26.781 54.031 57.219 1 86.56 110 LEU A C 1
ATOM 881 O O . LEU A 1 110 ? -27.281 55.125 56.906 1 86.56 110 LEU A O 1
ATOM 885 N N . TYR A 1 111 ? -26.422 53.844 58.438 1 87.94 111 TYR A N 1
ATOM 886 C CA . TYR A 1 111 ? -26.453 54.781 59.562 1 87.94 111 TYR A CA 1
ATOM 887 C C . TYR A 1 111 ? -27.859 55.312 59.781 1 87.94 111 TYR A C 1
ATOM 889 O O . TYR A 1 111 ? -28.031 56.531 59.969 1 87.94 111 TYR A O 1
ATOM 897 N N . GLY A 1 112 ? -28.859 54.5 59.531 1 84.69 112 GLY A N 1
ATOM 898 C CA . GLY A 1 112 ? -30.234 54.844 59.875 1 84.69 112 GLY A CA 1
ATOM 899 C C . GLY A 1 112 ? -31.031 55.375 58.719 1 84.69 112 GLY A C 1
ATOM 900 O O . GLY A 1 112 ? -32.219 55.656 58.844 1 84.69 112 GLY A O 1
ATOM 901 N N . TYR A 1 113 ? -30.344 55.625 57.656 1 89.62 113 TYR A N 1
ATOM 902 C CA . TYR A 1 113 ? -31.047 56.125 56.469 1 89.62 113 TYR A CA 1
ATOM 903 C C . TYR A 1 113 ? -31.094 55.062 55.375 1 89.62 113 TYR A C 1
ATOM 905 O O . TYR A 1 113 ? -30.141 54.312 55.219 1 89.62 113 TYR A O 1
ATOM 913 N N . GLU A 1 114 ? -32.156 55.031 54.625 1 90.06 114 GLU A N 1
ATOM 914 C CA . GLU A 1 114 ? -32.406 54 53.625 1 90.06 114 GLU A CA 1
ATOM 915 C C . GLU A 1 114 ? -31.75 54.344 52.312 1 90.06 114 GLU A C 1
ATOM 917 O O . GLU A 1 114 ? -31.812 55.5 51.844 1 90.06 114 GLU A O 1
ATOM 922 N N . SER A 1 115 ? -31.016 53.438 51.75 1 91.44 115 SER A N 1
ATOM 923 C CA . SER A 1 115 ? -30.5 53.5 50.375 1 91.44 115 SER A CA 1
ATOM 924 C C . SER A 1 115 ? -31.172 52.5 49.469 1 91.44 115 SER A C 1
ATOM 926 O O . SER A 1 115 ? -31.078 51.281 49.688 1 91.44 115 SER A O 1
ATOM 928 N N . CYS A 1 116 ? -31.844 52.938 48.406 1 90.5 116 CYS A N 1
ATOM 929 C CA . CYS A 1 116 ? -32.656 52.094 47.562 1 90.5 116 CYS A CA 1
ATOM 930 C C . CYS A 1 116 ? -31.969 51.812 46.219 1 90.5 116 CYS A C 1
ATOM 932 O O . CYS A 1 116 ? -32.625 51.375 45.25 1 90.5 116 CYS A O 1
ATOM 934 N N . GLY A 1 117 ? -30.672 52.031 46.094 1 90.31 117 GLY A N 1
ATOM 935 C CA . GLY A 1 117 ? -29.984 51.781 44.844 1 90.31 117 GLY A CA 1
ATOM 936 C C . GLY A 1 117 ? -28.484 52.031 44.906 1 90.31 117 GLY A C 1
ATOM 937 O O . GLY A 1 117 ? -27.969 52.375 45.969 1 90.31 117 GLY A O 1
ATOM 938 N N . ILE A 1 118 ? -27.781 51.781 43.688 1 90.06 118 ILE A N 1
ATOM 939 C CA . ILE A 1 118 ? -26.344 51.969 43.594 1 90.06 118 ILE A CA 1
ATOM 940 C C . ILE A 1 118 ? -26.016 52.688 42.281 1 90.06 118 ILE A C 1
ATOM 942 O O . ILE A 1 118 ? -26.609 52.375 41.25 1 90.06 118 ILE A O 1
ATOM 946 N N . PHE A 1 119 ? -25.156 53.688 42.438 1 89.81 119 PHE A N 1
ATOM 947 C CA . PHE A 1 119 ? -24.625 54.312 41.219 1 89.81 119 PHE A CA 1
ATOM 948 C C . PHE A 1 119 ? -23.766 53.312 40.438 1 89.81 119 PHE A C 1
ATOM 950 O O . PHE A 1 119 ? -22.922 52.625 41.031 1 89.81 119 PHE A O 1
ATOM 957 N N . CYS A 1 120 ? -24.016 53.25 39.125 1 87.69 120 CYS A N 1
ATOM 958 C CA . CYS A 1 120 ? -23.25 52.281 38.344 1 87.69 120 CYS A CA 1
ATOM 959 C C . CYS A 1 120 ? -22.109 53 37.594 1 87.69 120 CYS A C 1
ATOM 961 O O . CYS A 1 120 ? -22.266 54.125 37.125 1 87.69 120 CYS A O 1
ATOM 963 N N . THR A 1 121 ? -20.984 52.25 37.531 1 81.88 121 THR A N 1
ATOM 964 C CA . THR A 1 121 ? -19.812 52.75 36.812 1 81.88 121 THR A CA 1
ATOM 965 C C . THR A 1 121 ? -19.625 51.969 35.531 1 81.88 121 THR A C 1
ATOM 967 O O . THR A 1 121 ? -20.203 50.906 35.344 1 81.88 121 THR A O 1
ATOM 970 N N . TYR A 1 122 ? -18.812 52.625 34.625 1 76.5 122 TYR A N 1
ATOM 971 C CA . TYR A 1 122 ? -18.516 51.969 33.375 1 76.5 122 TYR A CA 1
ATOM 972 C C . TYR A 1 122 ? -17.812 50.625 33.594 1 76.5 122 TYR A C 1
ATOM 974 O O . TYR A 1 122 ? -18.062 49.656 32.875 1 76.5 122 TYR A O 1
ATOM 982 N N . ASP A 1 123 ? -17.016 50.594 34.531 1 74.5 123 ASP A N 1
ATOM 983 C CA . ASP A 1 123 ? -16.25 49.406 34.844 1 74.5 123 ASP A CA 1
ATOM 984 C C . ASP A 1 123 ? -17.172 48.281 35.344 1 74.5 123 ASP A C 1
ATOM 986 O O . ASP A 1 123 ? -17 47.125 35 1 74.5 123 ASP A O 1
ATOM 990 N N . GLN A 1 124 ? -18.109 48.719 36.188 1 76.38 124 GLN A N 1
ATOM 991 C CA . GLN A 1 124 ? -19.016 47.75 36.781 1 76.38 124 GLN A CA 1
ATOM 992 C C . GLN A 1 124 ? -19.891 47.094 35.719 1 76.38 124 GLN A C 1
ATOM 994 O O . GLN A 1 124 ? -20.141 45.875 35.781 1 76.38 124 GLN A O 1
ATOM 999 N N . LEU A 1 125 ? -20.219 47.875 34.781 1 75.88 125 LEU A N 1
ATOM 1000 C CA . LEU A 1 125 ? -21.109 47.344 33.75 1 75.88 125 LEU A CA 1
ATOM 1001 C C . LEU A 1 125 ? -20.297 46.875 32.531 1 75.88 125 LEU A C 1
ATOM 1003 O O . LEU A 1 125 ? -20.859 46.312 31.609 1 75.88 125 LEU A O 1
ATOM 1007 N N . LYS A 1 126 ? -18.953 47.062 32.562 1 70.75 126 LYS A N 1
ATOM 1008 C CA . LYS A 1 126 ? -18.047 46.719 31.469 1 70.75 126 LYS A CA 1
ATOM 1009 C C . LYS A 1 126 ? -18.516 47.281 30.141 1 70.75 126 LYS A C 1
ATOM 1011 O O . LYS A 1 126 ? -18.531 46.594 29.125 1 70.75 126 LYS A O 1
ATOM 1016 N N . ILE A 1 127 ? -19.219 48.25 30.188 1 63.12 127 ILE A N 1
ATOM 1017 C CA . ILE A 1 127 ? -19.656 48.969 28.984 1 63.12 127 ILE A CA 1
ATOM 1018 C C . ILE A 1 127 ? -18.531 49.875 28.484 1 63.12 127 ILE A C 1
ATOM 1020 O O . ILE A 1 127 ? -18.297 50.938 29.062 1 63.12 127 ILE A O 1
ATOM 1024 N N . PHE A 1 128 ? -17.312 49.344 28.234 1 54.22 128 PHE A N 1
ATOM 1025 C CA . PHE A 1 128 ? -16.047 50.031 27.969 1 54.22 128 PHE A CA 1
ATOM 1026 C C . PHE A 1 128 ? -16.203 51 26.812 1 54.22 128 PHE A C 1
ATOM 1028 O O . PHE A 1 128 ? -15.219 51.594 26.359 1 54.22 128 PHE A O 1
ATOM 1035 N N . GLY A 1 129 ? -17.094 50.906 26.078 1 49.06 129 GLY A N 1
ATOM 1036 C CA . GLY A 1 129 ? -16.812 51.719 24.906 1 49.06 129 GLY A CA 1
ATOM 1037 C C . GLY A 1 129 ? -16.078 53 25.219 1 49.06 129 GLY A C 1
ATOM 1038 O O . GLY A 1 129 ? -15.109 53.344 24.547 1 49.06 129 GLY A O 1
ATOM 1039 N N . LEU A 1 130 ? -16.781 53.969 25.766 1 48.75 130 LEU A N 1
ATOM 1040 C CA . LEU A 1 130 ? -16.406 55.375 25.688 1 48.75 130 LEU A CA 1
ATOM 1041 C C . LEU A 1 130 ? -15.117 55.656 26.453 1 48.75 130 LEU A C 1
ATOM 1043 O O . LEU A 1 130 ? -14.297 56.469 26.031 1 48.75 130 LEU A O 1
ATOM 1047 N N . LYS A 1 131 ? -15.125 55.5 27.812 1 49.41 131 LYS A N 1
ATOM 1048 C CA . LYS A 1 131 ? -14.008 55.906 28.672 1 49.41 131 LYS A CA 1
ATOM 1049 C C . LYS A 1 131 ? -13.383 54.688 29.344 1 49.41 131 LYS A C 1
ATOM 1051 O O . LYS A 1 131 ? -14.07 53.906 30.016 1 49.41 131 LYS A O 1
ATOM 1056 N N . GLU A 1 132 ? -12.383 53.906 28.797 1 48.28 132 GLU A N 1
ATOM 1057 C CA . GLU A 1 132 ? -11.727 52.688 29.234 1 48.28 132 GLU A CA 1
ATOM 1058 C C . GLU A 1 132 ? -11.953 52.438 30.734 1 48.28 132 GLU A C 1
ATOM 1060 O O . GLU A 1 132 ? -12.383 51.375 31.125 1 48.28 132 GLU A O 1
ATOM 1065 N N . THR A 1 133 ? -10.891 52.719 31.609 1 49.09 133 THR A N 1
ATOM 1066 C CA . THR A 1 133 ? -10.586 52.375 33 1 49.09 133 THR A CA 1
ATOM 1067 C C . THR A 1 133 ? -11.398 53.219 33.969 1 49.09 133 THR A C 1
ATOM 1069 O O . THR A 1 133 ? -11.07 53.312 35.156 1 49.09 133 THR A O 1
ATOM 1072 N N . SER A 1 134 ? -12.422 54 33.562 1 54.03 134 SER A N 1
ATOM 1073 C CA . SER A 1 134 ? -12.695 55.062 34.531 1 54.03 134 SER A CA 1
ATOM 1074 C C . SER A 1 134 ? -13.711 54.625 35.594 1 54.03 134 SER A C 1
ATOM 1076 O O . SER A 1 134 ? -14.719 54 35.25 1 54.03 134 SER A O 1
ATOM 1078 N N . LYS A 1 135 ? -13.367 54.438 36.781 1 62.22 135 LYS A N 1
ATOM 1079 C CA . LYS A 1 135 ? -14.164 54.375 38 1 62.22 135 LYS A CA 1
ATOM 1080 C C . LYS A 1 135 ? -15.203 55.5 38.031 1 62.22 135 LYS A C 1
ATOM 1082 O O . LYS A 1 135 ? -15.805 55.75 39.062 1 62.22 135 LYS A O 1
ATOM 1087 N N . ASP A 1 136 ? -15.414 55.938 36.75 1 71.44 136 ASP A N 1
ATOM 1088 C CA . ASP A 1 136 ? -16.328 57.062 36.719 1 71.44 136 ASP A CA 1
ATOM 1089 C C . ASP A 1 136 ? -17.781 56.594 36.562 1 71.44 136 ASP A C 1
ATOM 1091 O O . ASP A 1 136 ? -18.047 55.562 35.938 1 71.44 136 ASP A O 1
ATOM 1095 N N . ILE A 1 137 ? -18.625 57.25 37.312 1 81.31 137 ILE A N 1
ATOM 1096 C CA . ILE A 1 137 ? -20.062 57 37.219 1 81.31 137 ILE A CA 1
ATOM 1097 C C . ILE A 1 137 ? -20.547 57.281 35.812 1 81.31 137 ILE A C 1
ATOM 1099 O O . ILE A 1 137 ? -20.016 58.156 35.125 1 81.31 137 ILE A O 1
ATOM 1103 N N . ILE A 1 138 ? -21.422 56.562 35.344 1 82.38 138 ILE A N 1
ATOM 1104 C CA . ILE A 1 138 ? -22 56.688 34 1 82.38 138 ILE A CA 1
ATOM 1105 C C . ILE A 1 138 ? -22.938 57.906 34 1 82.38 138 ILE A C 1
ATOM 1107 O O . ILE A 1 138 ? -24.031 57.844 34.562 1 82.38 138 ILE A O 1
ATOM 1111 N N . VAL A 1 139 ? -22.422 58.969 33.5 1 82.31 139 VAL A N 1
ATOM 1112 C CA . VAL A 1 139 ? -23.234 60.156 33.312 1 82.31 139 VAL A CA 1
ATOM 1113 C C . VAL A 1 139 ? -23.734 60.219 31.859 1 82.31 139 VAL A C 1
ATOM 1115 O O . VAL A 1 139 ? -22.953 60.125 30.922 1 82.31 139 VAL A O 1
ATOM 1118 N N . LEU A 1 140 ? -24.953 60.219 31.719 1 83.19 140 LEU A N 1
ATOM 1119 C CA . LEU A 1 140 ? -25.547 60.156 30.391 1 83.19 140 LEU A CA 1
ATOM 1120 C C . LEU A 1 140 ? -25.891 61.562 29.875 1 83.19 140 LEU A C 1
ATOM 1122 O O . LEU A 1 140 ? -25.844 62.531 30.641 1 83.19 140 LEU A O 1
ATOM 1126 N N . ASP A 1 141 ? -26.141 61.656 28.562 1 78.69 141 ASP A N 1
ATOM 1127 C CA . ASP A 1 141 ? -26.469 62.938 27.906 1 78.69 141 ASP A CA 1
ATOM 1128 C C . ASP A 1 141 ? -27.781 63.5 28.438 1 78.69 141 ASP A C 1
ATOM 1130 O O . ASP A 1 141 ? -28.625 62.75 28.938 1 78.69 141 ASP A O 1
ATOM 1134 N N . LYS A 1 142 ? -27.922 64.75 28.25 1 79.19 142 LYS A N 1
ATOM 1135 C CA . LYS A 1 142 ? -29.094 65.5 28.734 1 79.19 142 LYS A CA 1
ATOM 1136 C C . LYS A 1 142 ? -30.375 65 28.047 1 79.19 142 LYS A C 1
ATOM 1138 O O . LYS A 1 142 ? -31.453 65.062 28.641 1 79.19 142 LYS A O 1
ATOM 1143 N N . ASN A 1 143 ? -30.125 64.312 26.922 1 80.06 143 ASN A N 1
ATOM 1144 C CA . ASN A 1 143 ? -31.297 63.938 26.172 1 80.06 143 ASN A CA 1
ATOM 1145 C C . ASN A 1 143 ? -31.703 62.5 26.5 1 80.06 143 ASN A C 1
ATOM 1147 O O . ASN A 1 143 ? -32.656 61.969 25.938 1 80.06 143 ASN A O 1
ATOM 1151 N N . ALA A 1 144 ? -31.031 61.969 27.438 1 87.31 144 ALA A N 1
ATOM 1152 C CA . ALA A 1 144 ? -31.391 60.594 27.828 1 87.31 144 ALA A CA 1
ATOM 1153 C C . ALA A 1 144 ? -32.75 60.594 28.531 1 87.31 144 ALA A C 1
ATOM 1155 O O . ALA A 1 144 ? -33.062 61.5 29.312 1 87.31 144 ALA A O 1
ATOM 1156 N N . ILE A 1 145 ? -33.469 59.562 28.25 1 88.19 145 ILE A N 1
ATOM 1157 C CA . ILE A 1 145 ? -34.812 59.469 28.797 1 88.19 145 ILE A CA 1
ATOM 1158 C C . ILE A 1 145 ? -34.75 58.812 30.188 1 88.19 145 ILE A C 1
ATOM 1160 O O . ILE A 1 145 ? -34.25 57.719 30.344 1 88.19 145 ILE A O 1
ATOM 1164 N N . ILE A 1 146 ? -35.281 59.594 31.109 1 90.31 146 ILE A N 1
ATOM 1165 C CA . ILE A 1 146 ? -35.281 59.125 32.5 1 90.31 146 ILE A CA 1
ATOM 1166 C C . ILE A 1 146 ? -36.156 57.875 32.594 1 90.31 146 ILE A C 1
ATOM 1168 O O . ILE A 1 146 ? -37.25 57.812 32 1 90.31 146 ILE A O 1
ATOM 1172 N N . GLY A 1 147 ? -35.656 56.844 33.219 1 90.12 147 GLY A N 1
ATOM 1173 C CA . GLY A 1 147 ? -36.406 55.594 33.406 1 90.12 147 GLY A CA 1
ATOM 1174 C C . GLY A 1 147 ? -36.031 54.531 32.406 1 90.12 147 GLY A C 1
ATOM 1175 O O . GLY A 1 147 ? -36.344 53.344 32.625 1 90.12 147 GLY A O 1
ATOM 1176 N N . GLU A 1 148 ? -35.438 54.906 31.375 1 89.81 148 GLU A N 1
ATOM 1177 C CA . GLU A 1 148 ? -35.062 53.969 30.328 1 89.81 148 GLU A CA 1
ATOM 1178 C C . GLU A 1 148 ? -33.969 53.031 30.797 1 89.81 148 GLU A C 1
ATOM 1180 O O . GLU A 1 148 ? -33.125 53.406 31.609 1 89.81 148 GLU A O 1
ATOM 1185 N N . ASP A 1 149 ? -34.094 51.781 30.297 1 89.06 149 ASP A N 1
ATOM 1186 C CA . ASP A 1 149 ? -33.062 50.781 30.625 1 89.06 149 ASP A CA 1
ATOM 1187 C C . ASP A 1 149 ? -31.734 51.125 29.922 1 89.06 149 ASP A C 1
ATOM 1189 O O . ASP A 1 149 ? -31.734 51.5 28.75 1 89.06 149 ASP A O 1
ATOM 1193 N N . ILE A 1 150 ? -30.672 50.938 30.656 1 85.81 150 ILE A N 1
ATOM 1194 C CA . ILE A 1 150 ? -29.359 51.25 30.125 1 85.81 150 ILE A CA 1
ATOM 1195 C C . ILE A 1 150 ? -29.031 50.375 28.938 1 85.81 150 ILE A C 1
ATOM 1197 O O . ILE A 1 150 ? -28.312 50.781 28.016 1 85.81 150 ILE A O 1
ATOM 1201 N N . LYS A 1 151 ? -29.516 49.188 28.922 1 84.81 151 LYS A N 1
ATOM 1202 C CA . LYS A 1 151 ? -29.281 48.281 27.812 1 84.81 151 LYS A CA 1
ATOM 1203 C C . LYS A 1 151 ? -29.828 48.812 26.5 1 84.81 151 LYS A C 1
ATOM 1205 O O . LYS A 1 151 ? -29.203 48.656 25.453 1 84.81 151 LYS A O 1
ATOM 1210 N N . ASN A 1 152 ? -30.953 49.406 26.641 1 83.81 152 ASN A N 1
ATOM 1211 C CA . ASN A 1 152 ? -31.562 50 25.453 1 83.81 152 ASN A CA 1
ATOM 1212 C C . ASN A 1 152 ? -30.828 51.25 25.016 1 83.81 152 ASN A C 1
ATOM 1214 O O . ASN A 1 152 ? -30.688 51.5 23.812 1 83.81 152 ASN A O 1
ATOM 1218 N N . TYR A 1 153 ? -30.422 52 26.062 1 82.31 153 TYR A N 1
ATOM 1219 C CA . TYR A 1 153 ? -29.734 53.219 25.734 1 82.31 153 TYR A CA 1
ATOM 1220 C C . TYR A 1 153 ? -28.422 52.969 25 1 82.31 153 TYR A C 1
ATOM 1222 O O . TYR A 1 153 ? -28.141 53.625 23.984 1 82.31 153 TYR A O 1
ATOM 1230 N N . PHE A 1 154 ? -27.703 51.938 25.375 1 80 154 PHE A N 1
ATOM 1231 C CA . PHE A 1 154 ? -26.422 51.625 24.781 1 80 154 PHE A CA 1
ATOM 1232 C C . PHE A 1 154 ? -26.547 50.531 23.734 1 80 154 PHE A C 1
ATOM 1234 O O . PHE A 1 154 ? -25.547 50.031 23.203 1 80 154 PHE A O 1
ATOM 1241 N N . PHE A 1 155 ? -27.672 50.094 23.406 1 80.69 155 PHE A N 1
ATOM 1242 C CA . PHE A 1 155 ? -27.938 49.062 22.422 1 80.69 155 PHE A CA 1
ATOM 1243 C C . PHE A 1 155 ? -27.156 47.781 22.75 1 80.69 155 PHE A C 1
ATOM 1245 O O . PHE A 1 155 ? -26.5 47.219 21.875 1 80.69 155 PHE A O 1
ATOM 1252 N N . LEU A 1 156 ? -27.234 47.406 23.984 1 83.56 156 LEU A N 1
ATOM 1253 C CA . LEU A 1 156 ? -26.359 46.312 24.453 1 83.56 156 LEU A CA 1
ATOM 1254 C C . LEU A 1 156 ? -26.922 44.969 24.062 1 83.56 156 LEU A C 1
ATOM 1256 O O . LEU A 1 156 ? -26.219 43.938 24.141 1 83.56 156 LEU A O 1
ATOM 1260 N N . ASN A 1 157 ? -28.125 44.906 23.672 1 85.19 157 ASN A N 1
ATOM 1261 C CA . ASN A 1 157 ? -28.688 43.656 23.188 1 85.19 157 ASN A CA 1
ATOM 1262 C C . ASN A 1 157 ? -28.234 43.344 21.766 1 85.19 157 ASN A C 1
ATOM 1264 O O . ASN A 1 157 ? -29.047 43.406 20.828 1 85.19 157 ASN A O 1
ATOM 1268 N N . ASP A 1 158 ? -26.922 43.125 21.672 1 89.31 158 ASP A N 1
ATOM 1269 C CA . ASP A 1 158 ? -26.266 42.906 20.375 1 89.31 158 ASP A CA 1
ATOM 1270 C C . ASP A 1 158 ? -25.203 41.812 20.5 1 89.31 158 ASP A C 1
ATOM 1272 O O . ASP A 1 158 ? -24.875 41.375 21.609 1 89.31 158 ASP A O 1
ATOM 1276 N N . ASN A 1 159 ? -24.906 41.156 19.406 1 91.81 159 ASN A N 1
ATOM 1277 C CA . ASN A 1 159 ? -23.812 40.188 19.312 1 91.81 159 ASN A CA 1
ATOM 1278 C C . ASN A 1 159 ? -22.734 40.656 18.344 1 91.81 159 ASN A C 1
ATOM 1280 O O . ASN A 1 159 ? -23.047 41.281 17.328 1 91.81 159 ASN A O 1
ATOM 1284 N N . ILE A 1 160 ? -21.516 40.469 18.75 1 92.94 160 ILE A N 1
ATOM 1285 C CA . ILE A 1 160 ? -20.406 40.719 17.828 1 92.94 160 ILE A CA 1
ATOM 1286 C C . ILE A 1 160 ? -20.094 39.438 17.047 1 92.94 160 ILE A C 1
ATOM 1288 O O . ILE A 1 160 ? -19.781 38.406 17.641 1 92.94 160 ILE A O 1
ATOM 1292 N N . ILE A 1 161 ? -20.219 39.469 15.82 1 94.44 161 ILE A N 1
ATOM 1293 C CA . ILE A 1 161 ? -19.891 38.312 14.969 1 94.44 161 ILE A CA 1
ATOM 1294 C C . ILE A 1 161 ? -18.469 38.469 14.445 1 94.44 161 ILE A C 1
ATOM 1296 O O . ILE A 1 161 ? -18.156 39.406 13.719 1 94.44 161 ILE A O 1
ATOM 1300 N N . CYS A 1 162 ? -17.625 37.594 14.828 1 94.31 162 CYS A N 1
ATOM 1301 C CA . CYS A 1 162 ? -16.25 37.562 14.344 1 94.31 162 CYS A CA 1
ATOM 1302 C C . CYS A 1 162 ? -16.109 36.688 13.125 1 94.31 162 CYS A C 1
ATOM 1304 O O . CYS A 1 162 ? -16.234 35.438 13.234 1 94.31 162 CYS A O 1
ATOM 1306 N N . ILE A 1 163 ? -15.836 37.281 12.016 1 93.12 163 ILE A N 1
ATOM 1307 C CA . ILE A 1 163 ? -15.805 36.562 10.75 1 93.12 163 ILE A CA 1
ATOM 1308 C C . ILE A 1 163 ? -14.375 36.562 10.203 1 93.12 163 ILE A C 1
ATOM 1310 O O . ILE A 1 163 ? -13.711 37.594 10.172 1 93.12 163 ILE A O 1
ATOM 1314 N N . LYS A 1 164 ? -13.945 35.375 9.828 1 90.69 164 LYS A N 1
ATOM 1315 C CA . LYS A 1 164 ? -12.695 35.25 9.094 1 90.69 164 LYS A CA 1
ATOM 1316 C C . LYS A 1 164 ? -12.938 35.281 7.586 1 90.69 164 LYS A C 1
ATOM 1318 O O . LYS A 1 164 ? -13.562 34.375 7.031 1 90.69 164 LYS A O 1
ATOM 1323 N N . VAL A 1 165 ? -12.531 36.375 6.965 1 86 165 VAL A N 1
ATOM 1324 C CA . VAL A 1 165 ? -12.742 36.562 5.531 1 86 165 VAL A CA 1
ATOM 1325 C C . VAL A 1 165 ? -11.477 36.188 4.766 1 86 165 VAL A C 1
ATOM 1327 O O . VAL A 1 165 ? -10.398 36.719 5.043 1 86 165 VAL A O 1
ATOM 1330 N N . SER A 1 166 ? -11.648 35.25 3.854 1 81.56 166 SER A N 1
ATOM 1331 C CA . SER A 1 166 ? -10.516 34.844 3.023 1 81.56 166 SER A CA 1
ATOM 1332 C C . SER A 1 166 ? -10.156 35.938 2.01 1 81.56 166 SER A C 1
ATOM 1334 O O . SER A 1 166 ? -10.969 36.812 1.732 1 81.56 166 SER A O 1
ATOM 1336 N N . HIS A 1 167 ? -8.984 35.812 1.389 1 79.19 167 HIS A N 1
ATOM 1337 C CA . HIS A 1 167 ? -8.469 36.812 0.473 1 79.19 167 HIS A CA 1
ATOM 1338 C C . HIS A 1 167 ? -9.289 36.875 -0.808 1 79.19 167 HIS A C 1
ATOM 1340 O O . HIS A 1 167 ? -9.328 37.906 -1.481 1 79.19 167 HIS A O 1
ATOM 1346 N N . ASN A 1 168 ? -10.039 35.875 -1.028 1 82.31 168 ASN A N 1
ATOM 1347 C CA . ASN A 1 168 ? -10.797 35.844 -2.273 1 82.31 168 ASN A CA 1
ATOM 1348 C C . ASN A 1 168 ? -12.203 36.406 -2.09 1 82.31 168 ASN A C 1
ATOM 1350 O O . ASN A 1 168 ? -13.023 36.344 -3.006 1 82.31 168 ASN A O 1
ATOM 1354 N N . ARG A 1 169 ? -12.461 36.906 -0.955 1 88.31 169 ARG A N 1
ATOM 1355 C CA . ARG A 1 169 ? -13.781 37.469 -0.717 1 88.31 169 ARG A CA 1
ATOM 1356 C C . ARG A 1 169 ? -13.664 38.844 -0.087 1 88.31 169 ARG A C 1
ATOM 1358 O O . ARG A 1 169 ? -14.336 39.156 0.906 1 88.31 169 ARG A O 1
ATOM 1365 N N . CYS A 1 170 ? -12.906 39.688 -0.689 1 88.38 170 CYS A N 1
ATOM 1366 C CA . CYS A 1 170 ? -12.711 41.031 -0.171 1 88.38 170 CYS A CA 1
ATOM 1367 C C . CYS A 1 170 ? -14 41.844 -0.247 1 88.38 170 CYS A C 1
ATOM 1369 O O . CYS A 1 170 ? -14.148 42.844 0.438 1 88.38 170 CYS A O 1
ATOM 1371 N N . ASP A 1 171 ? -14.969 41.406 -1.034 1 90.31 171 ASP A N 1
ATOM 1372 C CA . ASP A 1 171 ? -16.266 42.094 -1.157 1 90.31 171 ASP A CA 1
ATOM 1373 C C . ASP A 1 171 ? -17.062 41.969 0.142 1 90.31 171 ASP A C 1
ATOM 1375 O O . ASP A 1 171 ? -17.984 42.75 0.37 1 90.31 171 ASP A O 1
ATOM 1379 N N . CYS A 1 172 ? -16.672 41.094 0.926 1 92.19 172 CYS A N 1
ATOM 1380 C CA . CYS A 1 172 ? -17.438 40.875 2.148 1 92.19 172 CYS A CA 1
ATOM 1381 C C . CYS A 1 172 ? -16.75 41.531 3.346 1 92.19 172 CYS A C 1
ATOM 1383 O O . CYS A 1 172 ? -17.109 41.25 4.492 1 92.19 172 CYS A O 1
ATOM 1385 N N . LEU A 1 173 ? -15.844 42.438 3.156 1 93 173 LEU A N 1
ATOM 1386 C CA . LEU A 1 173 ? -15.086 43.062 4.238 1 93 173 LEU A CA 1
ATOM 1387 C C . LEU A 1 173 ? -15.797 44.312 4.758 1 93 173 LEU A C 1
ATOM 1389 O O . LEU A 1 173 ? -15.195 45.125 5.465 1 93 173 LEU A O 1
ATOM 1393 N N . ASN A 1 174 ? -16.984 44.562 4.391 1 93.5 174 ASN A N 1
ATOM 1394 C CA . ASN A 1 174 ? -17.828 45.688 4.848 1 93.5 174 ASN A CA 1
ATOM 1395 C C . ASN A 1 174 ? -19.281 45.25 4.984 1 93.5 174 ASN A C 1
ATOM 1397 O O . ASN A 1 174 ? -19.672 44.188 4.5 1 93.5 174 ASN A O 1
ATOM 1401 N N . ILE A 1 175 ? -20.031 46 5.66 1 93 175 ILE A N 1
ATOM 1402 C CA . ILE A 1 175 ? -21.391 45.625 5.992 1 93 175 ILE A CA 1
ATOM 1403 C C . ILE A 1 175 ? -22.219 45.5 4.719 1 93 175 ILE A C 1
ATOM 1405 O O . ILE A 1 175 ? -22.984 44.531 4.555 1 93 175 ILE A O 1
ATOM 1409 N N . ILE A 1 176 ? -22.094 46.375 3.828 1 91.81 176 ILE A N 1
ATOM 1410 C CA . ILE A 1 176 ? -22.875 46.375 2.594 1 91.81 176 ILE A CA 1
ATOM 1411 C C . ILE A 1 176 ? -22.531 45.125 1.783 1 91.81 176 ILE A C 1
ATOM 1413 O O . ILE A 1 176 ? -23.422 44.406 1.315 1 91.81 176 ILE A O 1
ATOM 1417 N N . GLY A 1 177 ? -21.281 44.938 1.623 1 92.12 177 GLY A N 1
ATOM 1418 C CA . GLY A 1 177 ? -20.844 43.75 0.878 1 92.12 177 GLY A CA 1
ATOM 1419 C C . GLY A 1 177 ? -21.281 42.469 1.507 1 92.12 177 GLY A C 1
ATOM 1420 O O . GLY A 1 177 ? -21.75 41.562 0.811 1 92.12 177 GLY A O 1
ATOM 1421 N N . LEU A 1 178 ? -21.062 42.312 2.746 1 92.56 178 LEU A N 1
ATOM 1422 C CA . LEU A 1 178 ? -21.469 41.125 3.459 1 92.56 178 LEU A CA 1
ATOM 1423 C C . LEU A 1 178 ? -22.984 40.906 3.363 1 92.56 178 LEU A C 1
ATOM 1425 O O . LEU A 1 178 ? -23.438 39.781 3.16 1 92.56 178 LEU A O 1
ATOM 1429 N N . SER A 1 179 ? -23.719 41.969 3.611 1 91.31 179 SER A N 1
ATOM 1430 C CA . SER A 1 179 ? -25.172 41.875 3.508 1 91.31 179 SER A CA 1
ATOM 1431 C C . SER A 1 179 ? -25.609 41.438 2.115 1 91.31 179 SER A C 1
ATOM 1433 O O . SER A 1 179 ? -26.547 40.656 1.971 1 91.31 179 SER A O 1
ATOM 1435 N N . ARG A 1 180 ? -24.953 41.938 1.16 1 89.88 180 ARG A N 1
ATOM 1436 C CA . ARG A 1 180 ? -25.234 41.531 -0.215 1 89.88 180 ARG A CA 1
ATOM 1437 C C . ARG A 1 180 ? -25 40.031 -0.414 1 89.88 180 ARG A C 1
ATOM 1439 O O . ARG A 1 180 ? -25.828 39.344 -1.03 1 89.88 180 ARG A O 1
ATOM 1446 N N . ALA A 1 181 ? -23.938 39.625 0.033 1 89.81 181 ALA A N 1
ATOM 1447 C CA . ALA A 1 181 ? -23.594 38.219 -0.111 1 89.81 181 ALA A CA 1
ATOM 1448 C C . ALA A 1 181 ? -24.594 37.312 0.622 1 89.81 181 ALA A C 1
ATOM 1450 O O . ALA A 1 181 ? -25.031 36.281 0.09 1 89.81 181 ALA A O 1
ATOM 1451 N N . ILE A 1 182 ? -24.938 37.688 1.805 1 88.69 182 ILE A N 1
ATOM 1452 C CA . ILE A 1 182 ? -25.875 36.906 2.611 1 88.69 182 ILE A CA 1
ATOM 1453 C C . ILE A 1 182 ? -27.234 36.875 1.936 1 88.69 182 ILE A C 1
ATOM 1455 O O . ILE A 1 182 ? -27.922 35.844 1.933 1 88.69 182 ILE A O 1
ATOM 1459 N N . SER A 1 183 ? -27.609 37.938 1.312 1 87.31 183 SER A N 1
ATOM 1460 C CA . SER A 1 183 ? -28.938 38.094 0.721 1 87.31 183 SER A CA 1
ATOM 1461 C C . SER A 1 183 ? -29 37.406 -0.64 1 87.31 183 SER A C 1
ATOM 1463 O O . SER A 1 183 ? -30.094 37.281 -1.212 1 87.31 183 SER A O 1
ATOM 1465 N N . SER A 1 184 ? -27.953 37.094 -1.216 1 83.06 184 SER A N 1
ATOM 1466 C CA . SER A 1 184 ? -27.906 36.531 -2.57 1 83.06 184 SER A CA 1
ATOM 1467 C C . SER A 1 184 ? -28.734 35.281 -2.689 1 83.06 184 SER A C 1
ATOM 1469 O O . SER A 1 184 ? -29.297 34.969 -3.75 1 83.06 184 SER A O 1
ATOM 1471 N N . GLU A 1 185 ? -28.828 34.531 -1.685 1 72.62 185 GLU A N 1
ATOM 1472 C CA . GLU A 1 185 ? -29.594 33.281 -1.749 1 72.62 185 GLU A CA 1
ATOM 1473 C C . GLU A 1 185 ? -31.094 33.562 -1.806 1 72.62 185 GLU A C 1
ATOM 1475 O O . GLU A 1 185 ? -31.859 32.719 -2.264 1 72.62 185 GLU A O 1
ATOM 1480 N N . TYR A 1 186 ? -31.531 34.625 -1.229 1 67.19 186 TYR A N 1
ATOM 1481 C CA . TYR A 1 186 ? -32.969 34.875 -1.112 1 67.19 186 TYR A CA 1
ATOM 1482 C C . TYR A 1 186 ? -33.438 35.812 -2.213 1 67.19 186 TYR A C 1
ATOM 1484 O O . TYR A 1 186 ? -34.594 36.25 -2.199 1 67.19 186 TYR A O 1
ATOM 1492 N N . ASN A 1 187 ? -32.844 35.875 -3.348 1 63.34 187 ASN A N 1
ATOM 1493 C CA . ASN A 1 187 ? -33.219 36.781 -4.441 1 63.34 187 ASN A CA 1
ATOM 1494 C C . ASN A 1 187 ? -33.594 38.156 -3.926 1 63.34 187 ASN A C 1
ATOM 1496 O O . ASN A 1 187 ? -34.469 38.812 -4.488 1 63.34 187 ASN A O 1
ATOM 1500 N N . GLU A 1 188 ? -33.188 38.406 -2.727 1 61.84 188 GLU A N 1
ATOM 1501 C CA . GLU A 1 188 ? -33.562 39.75 -2.219 1 61.84 188 GLU A CA 1
ATOM 1502 C C . GLU A 1 188 ? -32.469 40.75 -2.514 1 61.84 188 GLU A C 1
ATOM 1504 O O . GLU A 1 188 ? -31.281 40.469 -2.307 1 61.84 188 GLU A O 1
ATOM 1509 N N . LEU A 1 189 ? -32.781 41.656 -3.4 1 55.12 189 LEU A N 1
ATOM 1510 C CA . LEU A 1 189 ? -31.875 42.75 -3.748 1 55.12 189 LEU A CA 1
ATOM 1511 C C . LEU A 1 189 ? -31.688 43.719 -2.572 1 55.12 189 LEU A C 1
ATOM 1513 O O . LEU A 1 189 ? -32.656 44.062 -1.894 1 55.12 189 LEU A O 1
ATOM 1517 N N . LEU A 1 190 ? -30.469 43.844 -1.993 1 59.62 190 LEU A N 1
ATOM 1518 C CA . LEU A 1 190 ? -30.156 44.812 -0.953 1 59.62 190 LEU A CA 1
ATOM 1519 C C . LEU A 1 190 ? -30.734 46.188 -1.302 1 59.62 190 LEU A C 1
ATOM 1521 O O . LEU A 1 190 ? -30.594 46.656 -2.436 1 59.62 190 LEU A O 1
ATOM 1525 N N . GLU A 1 191 ? -31.875 46.562 -0.824 1 52.38 191 GLU A N 1
ATOM 1526 C CA . GLU A 1 191 ? -32.344 47.938 -1.027 1 52.38 191 GLU A CA 1
ATOM 1527 C C . GLU A 1 191 ? -31.281 48.969 -0.672 1 52.38 191 GLU A C 1
ATOM 1529 O O . GLU A 1 191 ? -30.719 48.906 0.426 1 52.38 191 GLU A O 1
ATOM 1534 N N . ASN A 1 192 ? -30.531 49.469 -1.569 1 53.97 192 ASN A N 1
ATOM 1535 C CA . ASN A 1 192 ? -29.562 50.531 -1.362 1 53.97 192 ASN A CA 1
ATOM 1536 C C . ASN A 1 192 ? -30.219 51.75 -0.681 1 53.97 192 ASN A C 1
ATOM 1538 O O . ASN A 1 192 ? -30.297 52.812 -1.27 1 53.97 192 ASN A O 1
ATOM 1542 N N . LYS A 1 193 ? -31.203 51.625 0.055 1 57.38 193 LYS A N 1
ATOM 1543 C CA . LYS A 1 193 ? -32.094 52.719 0.479 1 57.38 193 LYS A CA 1
ATOM 1544 C C . LYS A 1 193 ? -31.344 53.719 1.352 1 57.38 193 LYS A C 1
ATOM 1546 O O . LYS A 1 193 ? -31.844 54.812 1.587 1 57.38 193 LYS A O 1
ATOM 1551 N N . LEU A 1 194 ? -30.172 53.469 1.846 1 58.28 194 LEU A N 1
ATOM 1552 C CA . LEU A 1 194 ? -29.938 54.25 3.061 1 58.28 194 LEU A CA 1
ATOM 1553 C C . LEU A 1 194 ? -29.125 55.5 2.76 1 58.28 194 LEU A C 1
ATOM 1555 O O . LEU A 1 194 ? -28.969 56.375 3.619 1 58.28 194 LEU A O 1
ATOM 1559 N N . ILE A 1 195 ? -28.531 55.625 1.436 1 66.38 195 ILE A N 1
ATOM 1560 C CA . ILE A 1 195 ? -27.656 56.781 1.394 1 66.38 195 ILE A CA 1
ATOM 1561 C C . ILE A 1 195 ? -28.172 57.781 0.349 1 66.38 195 ILE A C 1
ATOM 1563 O O . ILE A 1 195 ? -28.25 57.469 -0.837 1 66.38 195 ILE A O 1
ATOM 1567 N N . ASN A 1 196 ? -28.734 58.906 0.825 1 71.31 196 ASN A N 1
ATOM 1568 C CA . ASN A 1 196 ? -29.312 59.938 -0.031 1 71.31 196 ASN A CA 1
ATOM 1569 C C . ASN A 1 196 ? -28.234 60.875 -0.574 1 71.31 196 ASN A C 1
ATOM 1571 O O . ASN A 1 196 ? -27.203 61.062 0.058 1 71.31 196 ASN A O 1
ATOM 1575 N N . LYS A 1 197 ? -28.438 61.375 -1.799 1 79.38 197 LYS A N 1
ATOM 1576 C CA . LYS A 1 197 ? -27.594 62.406 -2.367 1 79.38 197 LYS A CA 1
ATOM 1577 C C . LYS A 1 197 ? -27.766 63.719 -1.632 1 79.38 197 LYS A C 1
ATOM 1579 O O . LYS A 1 197 ? -28.891 64.125 -1.304 1 79.38 197 LYS A O 1
ATOM 1584 N N . ILE A 1 198 ? -26.609 64.312 -1.204 1 82.69 198 ILE A N 1
ATOM 1585 C CA . ILE A 1 198 ? -26.672 65.562 -0.49 1 82.69 198 ILE A CA 1
ATOM 1586 C C . ILE A 1 198 ? -26.438 66.75 -1.468 1 82.69 198 ILE A C 1
ATOM 1588 O O . ILE A 1 198 ? -25.438 66.75 -2.191 1 82.69 198 ILE A O 1
ATOM 1592 N N . ASN A 1 199 ? -27.344 67.625 -1.478 1 83.69 199 ASN A N 1
ATOM 1593 C CA . ASN A 1 199 ? -27.234 68.75 -2.369 1 83.69 199 ASN A CA 1
ATOM 1594 C C . ASN A 1 199 ? -26.266 69.812 -1.824 1 83.69 199 ASN A C 1
ATOM 1596 O O . ASN A 1 199 ? -26.125 69.938 -0.609 1 83.69 199 ASN A O 1
ATOM 1600 N N . SER A 1 200 ? -25.562 70.5 -2.74 1 86.38 200 SER A N 1
ATOM 1601 C CA . SER A 1 200 ? -24.609 71.5 -2.361 1 86.38 200 SER A CA 1
ATOM 1602 C C . SER A 1 200 ? -25.328 72.812 -2.033 1 86.38 200 SER A C 1
ATOM 1604 O O . SER A 1 200 ? -26.359 73.125 -2.627 1 86.38 200 SER A O 1
ATOM 1606 N N . THR A 1 201 ? -24.828 73.5 -1.087 1 79.69 201 THR A N 1
ATOM 1607 C CA . THR A 1 201 ? -25.344 74.812 -0.736 1 79.69 201 THR A CA 1
ATOM 1608 C C . THR A 1 201 ? -24.641 75.938 -1.522 1 79.69 201 THR A C 1
ATOM 1610 O O . THR A 1 201 ? -25.234 76.938 -1.867 1 79.69 201 THR A O 1
ATOM 1613 N N . LYS A 1 202 ? -23.359 75.75 -1.719 1 84.19 202 LYS A N 1
ATOM 1614 C CA . LYS A 1 202 ? -22.547 76.75 -2.4 1 84.19 202 LYS A CA 1
ATOM 1615 C C . LYS A 1 202 ? -21.344 76.125 -3.088 1 84.19 202 LYS A C 1
ATOM 1617 O O . LYS A 1 202 ? -21 75 -2.795 1 84.19 202 LYS A O 1
ATOM 1622 N N . ASP A 1 203 ? -20.812 76.875 -4.02 1 81.94 203 ASP A N 1
ATOM 1623 C CA . ASP A 1 203 ? -19.547 76.438 -4.633 1 81.94 203 ASP A CA 1
ATOM 1624 C C . ASP A 1 203 ? -18.359 77.188 -3.988 1 81.94 203 ASP A C 1
ATOM 1626 O O . ASP A 1 203 ? -18.234 78.438 -4.113 1 81.94 203 ASP A O 1
ATOM 1630 N N . TYR A 1 204 ? -17.641 76.5 -3.203 1 84 204 TYR A N 1
ATOM 1631 C CA . TYR A 1 204 ? -16.562 77.125 -2.445 1 84 204 TYR A CA 1
ATOM 1632 C C . TYR A 1 204 ? -15.289 77.25 -3.273 1 84 204 TYR A C 1
ATOM 1634 O O . TYR A 1 204 ? -14.242 77.625 -2.771 1 84 204 TYR A O 1
ATOM 1642 N N . GLY A 1 205 ? -15.305 77 -4.57 1 75.75 205 GLY A N 1
ATOM 1643 C CA . GLY A 1 205 ? -14.227 77.188 -5.523 1 75.75 205 GLY A CA 1
ATOM 1644 C C . GLY A 1 205 ? -12.961 76.438 -5.176 1 75.75 205 GLY A C 1
ATOM 1645 O O . GLY A 1 205 ? -11.859 77 -5.262 1 75.75 205 GLY A O 1
ATOM 1646 N N . PHE A 1 206 ? -12.898 75.188 -4.84 1 83.19 206 PHE A N 1
ATOM 1647 C CA . PHE A 1 206 ? -11.727 74.375 -4.562 1 83.19 206 PHE A CA 1
ATOM 1648 C C . PHE A 1 206 ? -11.367 73.5 -5.773 1 83.19 206 PHE A C 1
ATOM 1650 O O . PHE A 1 206 ? -12.25 73.062 -6.508 1 83.19 206 PHE A O 1
ATOM 1657 N N . LYS A 1 207 ? -10.008 73.5 -6.145 1 87.44 207 LYS A N 1
ATOM 1658 C CA . LYS A 1 207 ? -9.578 72.688 -7.297 1 87.44 207 LYS A CA 1
ATOM 1659 C C . LYS A 1 207 ? -8.602 71.625 -6.887 1 87.44 207 LYS A C 1
ATOM 1661 O O . LYS A 1 207 ? -7.883 71.75 -5.895 1 87.44 207 LYS A O 1
ATOM 1666 N N . ILE A 1 208 ? -8.703 70.5 -7.598 1 91.25 208 ILE A N 1
ATOM 1667 C CA . ILE A 1 208 ? -7.793 69.375 -7.41 1 91.25 208 ILE A CA 1
ATOM 1668 C C . ILE A 1 208 ? -7.016 69.125 -8.695 1 91.25 208 ILE A C 1
ATOM 1670 O O . ILE A 1 208 ? -7.578 69.188 -9.797 1 91.25 208 ILE A O 1
ATOM 1674 N N . LYS A 1 209 ? -5.754 69 -8.531 1 93.56 209 LYS A N 1
ATOM 1675 C CA . LYS A 1 209 ? -4.898 68.688 -9.664 1 93.56 209 LYS A CA 1
ATOM 1676 C C . LYS A 1 209 ? -4.309 67.25 -9.523 1 93.56 209 LYS A C 1
ATOM 1678 O O . LYS A 1 209 ? -3.674 66.938 -8.516 1 93.56 209 LYS A O 1
ATOM 1683 N N . ILE A 1 210 ? -4.555 66.375 -10.516 1 95.88 210 ILE A N 1
ATOM 1684 C CA . ILE A 1 210 ? -4.008 65.062 -10.516 1 95.88 210 ILE A CA 1
ATOM 1685 C C . ILE A 1 210 ? -2.896 64.938 -11.555 1 95.88 210 ILE A C 1
ATOM 1687 O O . ILE A 1 210 ? -3.166 64.812 -12.758 1 95.88 210 ILE A O 1
ATOM 1691 N N . ASN A 1 211 ? -1.704 64.875 -11.109 1 94.81 211 ASN A N 1
ATOM 1692 C CA . ASN A 1 211 ? -0.568 64.75 -12.016 1 94.81 211 ASN A CA 1
ATOM 1693 C C . ASN A 1 211 ? -0.388 63.344 -12.508 1 94.81 211 ASN A C 1
ATOM 1695 O O . ASN A 1 211 ? 0.219 63.094 -13.555 1 94.81 211 ASN A O 1
ATOM 1699 N N . GLU A 1 212 ? -0.921 62.406 -11.766 1 94.94 212 GLU A N 1
ATOM 1700 C CA . GLU A 1 212 ? -0.75 61 -12.086 1 94.94 212 GLU A CA 1
ATOM 1701 C C . GLU A 1 212 ? -2.098 60.281 -12.203 1 94.94 212 GLU A C 1
ATOM 1703 O O . GLU A 1 212 ? -2.451 59.469 -11.352 1 94.94 212 GLU A O 1
ATOM 1708 N N . PRO A 1 213 ? -2.721 60.344 -13.281 1 94.56 213 PRO A N 1
ATOM 1709 C CA . PRO A 1 213 ? -4.07 59.812 -13.438 1 94.56 213 PRO A CA 1
ATOM 1710 C C . PRO A 1 213 ? -4.102 58.281 -13.414 1 94.56 213 PRO A C 1
ATOM 1712 O O . PRO A 1 213 ? -5.117 57.688 -13.047 1 94.56 213 PRO A O 1
ATOM 1715 N N . GLU A 1 214 ? -3.027 57.688 -13.773 1 95.06 214 GLU A N 1
ATOM 1716 C CA . GLU A 1 214 ? -2.992 56.219 -13.727 1 95.06 214 GLU A CA 1
ATOM 1717 C C . GLU A 1 214 ? -3.025 55.719 -12.297 1 95.06 214 GLU A C 1
ATOM 1719 O O . GLU A 1 214 ? -3.701 54.719 -12 1 95.06 214 GLU A O 1
ATOM 1724 N N . ALA A 1 215 ? -2.271 56.344 -11.477 1 95.25 215 ALA A N 1
ATOM 1725 C CA . ALA A 1 215 ? -2.186 55.938 -10.078 1 95.25 215 ALA A CA 1
ATOM 1726 C C . ALA A 1 215 ? -3.443 56.344 -9.312 1 95.25 215 ALA A C 1
ATOM 1728 O O . ALA A 1 215 ? -3.76 55.781 -8.273 1 95.25 215 ALA A O 1
ATOM 1729 N N . CYS A 1 216 ? -4.066 57.406 -9.766 1 96.19 216 CYS A N 1
ATOM 1730 C CA . CYS A 1 216 ? -5.277 57.906 -9.125 1 96.19 216 CYS A CA 1
ATOM 1731 C C . CYS A 1 216 ? -6.348 58.219 -10.164 1 96.19 216 CYS A C 1
ATOM 1733 O O . CYS A 1 216 ? -6.598 59.375 -10.469 1 96.19 216 CYS A O 1
ATOM 1735 N N . PRO A 1 217 ? -7.062 57.281 -10.57 1 95.31 217 PRO A N 1
ATOM 1736 C CA . PRO A 1 217 ? -8.031 57.469 -11.656 1 95.31 217 PRO A CA 1
ATOM 1737 C C . PRO A 1 217 ? -9.281 58.219 -11.203 1 95.31 217 PRO A C 1
ATOM 1739 O O . PRO A 1 217 ? -9.992 58.781 -12.031 1 95.31 217 PRO A O 1
ATOM 1742 N N . LYS A 1 218 ? -9.633 58.062 -9.992 1 96.06 218 LYS A N 1
ATOM 1743 C CA . LYS A 1 218 ? -10.828 58.719 -9.453 1 96.06 218 LYS A CA 1
ATOM 1744 C C . LYS A 1 218 ? -10.523 59.406 -8.141 1 96.06 218 LYS A C 1
ATOM 1746 O O . LYS A 1 218 ? -9.992 58.812 -7.207 1 96.06 218 LYS A O 1
ATOM 1751 N N . TYR A 1 219 ? -10.789 60.75 -8.039 1 96.38 219 TYR A N 1
ATOM 1752 C CA . TYR A 1 219 ? -10.602 61.562 -6.84 1 96.38 219 TYR A CA 1
ATOM 1753 C C . TYR A 1 219 ? -11.797 62.469 -6.621 1 96.38 219 TYR A C 1
ATOM 1755 O O . TYR A 1 219 ? -11.984 63.438 -7.363 1 96.38 219 TYR A O 1
ATOM 1763 N N . LEU A 1 220 ? -12.602 62.125 -5.641 1 96.12 220 LEU A N 1
ATOM 1764 C CA . LEU A 1 220 ? -13.742 62.969 -5.281 1 96.12 220 LEU A CA 1
ATOM 1765 C C . LEU A 1 220 ? -13.453 63.781 -4.027 1 96.12 220 LEU A C 1
ATOM 1767 O O . LEU A 1 220 ? -12.844 63.281 -3.082 1 96.12 220 LEU A O 1
ATOM 1771 N N . THR A 1 221 ? -13.805 65.062 -4.047 1 95.44 221 THR A N 1
ATOM 1772 C CA . THR A 1 221 ? -13.602 65.938 -2.889 1 95.44 221 THR A CA 1
ATOM 1773 C C . THR A 1 221 ? -14.805 66.875 -2.672 1 95.44 221 THR A C 1
ATOM 1775 O O . THR A 1 221 ? -15.547 67.125 -3.615 1 95.44 221 THR A O 1
ATOM 1778 N N . ARG A 1 222 ? -15.07 67.188 -1.485 1 95.69 222 ARG A N 1
ATOM 1779 C CA . ARG A 1 222 ? -16.125 68.062 -1.09 1 95.69 222 ARG A CA 1
ATOM 1780 C C . ARG A 1 222 ? -15.688 68.938 0.087 1 95.69 222 ARG A C 1
ATOM 1782 O O . ARG A 1 222 ? -15.211 68.438 1.101 1 95.69 222 ARG A O 1
ATOM 1789 N N . LYS A 1 223 ? -15.766 70.25 -0.098 1 95.12 223 LYS A N 1
ATOM 1790 C CA . LYS A 1 223 ? -15.477 71.188 0.989 1 95.12 223 LYS A CA 1
ATOM 1791 C C . LYS A 1 223 ? -16.734 71.438 1.808 1 95.12 223 LYS A C 1
ATOM 1793 O O . LYS A 1 223 ? -17.812 71.625 1.249 1 95.12 223 LYS A O 1
ATOM 1798 N N . ILE A 1 224 ? -16.609 71.438 3.078 1 95.38 224 ILE A N 1
ATOM 1799 C CA . ILE A 1 224 ? -17.688 71.75 3.996 1 95.38 224 ILE A CA 1
ATOM 1800 C C . ILE A 1 224 ? -17.234 72.938 4.918 1 95.38 224 ILE A C 1
ATOM 1802 O O . ILE A 1 224 ? -16.172 72.812 5.551 1 95.38 224 ILE A O 1
ATOM 1806 N N . LYS A 1 225 ? -18.031 74 5.02 1 95.31 225 LYS A N 1
ATOM 1807 C CA . LYS A 1 225 ? -17.641 75.125 5.824 1 95.31 225 LYS A CA 1
ATOM 1808 C C . LYS A 1 225 ? -18.547 75.25 7.055 1 95.31 225 LYS A C 1
ATOM 1810 O O . LYS A 1 225 ? -19.672 74.812 7.055 1 95.31 225 LYS A O 1
ATOM 1815 N N . TYR A 1 226 ? -17.969 75.875 8.086 1 94.5 226 TYR A N 1
ATOM 1816 C CA . TYR A 1 226 ? -18.688 76.312 9.297 1 94.5 226 TYR A CA 1
ATOM 1817 C C . TYR A 1 226 ? -19.172 75.062 10.086 1 94.5 226 TYR A C 1
ATOM 1819 O O . TYR A 1 226 ? -20.344 75 10.492 1 94.5 226 TYR A O 1
ATOM 1827 N N . ILE A 1 227 ? -18.312 74.188 10.219 1 94.44 227 ILE A N 1
ATOM 1828 C CA . ILE A 1 227 ? -18.672 73 10.992 1 94.44 227 ILE A CA 1
ATOM 1829 C C . ILE A 1 227 ? -18.406 73.25 12.477 1 94.44 227 ILE A C 1
ATOM 1831 O O . ILE A 1 227 ? -17.562 74.062 12.828 1 94.44 227 ILE A O 1
ATOM 1835 N N . ASN A 1 228 ? -19.109 72.562 13.312 1 93.81 228 ASN A N 1
ATOM 1836 C CA . ASN A 1 228 ? -18.906 72.562 14.758 1 93.81 228 ASN A CA 1
ATOM 1837 C C . ASN A 1 228 ? -18.359 71.25 15.258 1 93.81 228 ASN A C 1
ATOM 1839 O O . ASN A 1 228 ? -19.062 70.25 15.219 1 93.81 228 ASN A O 1
ATOM 1843 N N . LEU A 1 229 ? -17.141 71.25 15.758 1 91.56 229 LEU A N 1
ATOM 1844 C CA . LEU A 1 229 ? -16.5 70 16.156 1 91.56 229 LEU A CA 1
ATOM 1845 C C . LEU A 1 229 ? -16.641 69.812 17.672 1 91.56 229 LEU A C 1
ATOM 1847 O O . LEU A 1 229 ? -16.188 68.75 18.188 1 91.56 229 LEU A O 1
ATOM 1851 N N . ASN A 1 230 ? -17.234 70.75 18.344 1 86.19 230 ASN A N 1
ATOM 1852 C CA . ASN A 1 230 ? -17.438 70.625 19.781 1 86.19 230 ASN A CA 1
ATOM 1853 C C . ASN A 1 230 ? -18.688 69.812 20.094 1 86.19 230 ASN A C 1
ATOM 1855 O O . ASN A 1 230 ? -19.578 70.25 20.797 1 86.19 230 ASN A O 1
ATOM 1859 N N . VAL A 1 231 ? -18.766 68.688 19.422 1 86.5 231 VAL A N 1
ATOM 1860 C CA . VAL A 1 231 ? -19.875 67.75 19.641 1 86.5 231 VAL A CA 1
ATOM 1861 C C . VAL A 1 231 ? -19.328 66.375 19.906 1 86.5 231 VAL A C 1
ATOM 1863 O O . VAL A 1 231 ? -18.266 66 19.422 1 86.5 231 VAL A O 1
ATOM 1866 N N . ASN A 1 232 ? -20.016 65.625 20.766 1 83.75 232 ASN A N 1
ATOM 1867 C CA . ASN A 1 232 ? -19.641 64.25 21.016 1 83.75 232 ASN A CA 1
ATOM 1868 C C . ASN A 1 232 ? -20.172 63.344 19.953 1 83.75 232 ASN A C 1
ATOM 1870 O O . ASN A 1 232 ? -21.219 63.594 19.344 1 83.75 232 ASN A O 1
ATOM 1874 N N . THR A 1 233 ? -19.406 62.25 19.688 1 89.19 233 THR A N 1
ATOM 1875 C CA . THR A 1 233 ? -19.906 61.25 18.781 1 89.19 233 THR A CA 1
ATOM 1876 C C . THR A 1 233 ? -21.156 60.562 19.344 1 89.19 233 THR A C 1
ATOM 1878 O O . THR A 1 233 ? -21.188 60.156 20.5 1 89.19 233 THR A O 1
ATOM 1881 N N . PRO A 1 234 ? -22.156 60.5 18.453 1 86.69 234 PRO A N 1
ATOM 1882 C CA . PRO A 1 234 ? -23.359 59.781 18.922 1 86.69 234 PRO A CA 1
ATOM 1883 C C . PRO A 1 234 ? -23.047 58.375 19.406 1 86.69 234 PRO A C 1
ATOM 1885 O O . PRO A 1 234 ? -22.219 57.688 18.812 1 86.69 234 PRO A O 1
ATOM 1888 N N . ILE A 1 235 ? -23.828 57.969 20.328 1 81.38 235 ILE A N 1
ATOM 1889 C CA . ILE A 1 235 ? -23.562 56.688 21.016 1 81.38 235 ILE A CA 1
ATOM 1890 C C . ILE A 1 235 ? -23.719 55.562 20.016 1 81.38 235 ILE A C 1
ATOM 1892 O O . ILE A 1 235 ? -22.953 54.594 20.047 1 81.38 235 ILE A O 1
ATOM 1896 N N . TRP A 1 236 ? -24.703 55.562 19.172 1 85 236 TRP A N 1
ATOM 1897 C CA . TRP A 1 236 ? -24.938 54.469 18.25 1 85 236 TRP A CA 1
ATOM 1898 C C . TRP A 1 236 ? -23.781 54.312 17.266 1 85 236 TRP A C 1
ATOM 1900 O O . TRP A 1 236 ? -23.453 53.219 16.844 1 85 236 TRP A O 1
ATOM 1910 N N . ILE A 1 237 ? -23.109 55.406 16.922 1 90.75 237 ILE A N 1
ATOM 1911 C CA . ILE A 1 237 ? -21.953 55.375 16.031 1 90.75 237 ILE A CA 1
ATOM 1912 C C . ILE A 1 237 ? -20.75 54.812 16.797 1 90.75 237 ILE A C 1
ATOM 1914 O O . ILE A 1 237 ? -20.062 53.906 16.328 1 90.75 237 ILE A O 1
ATOM 1918 N N . SER A 1 238 ? -20.562 55.344 18 1 87.5 238 SER A N 1
ATOM 1919 C CA . SER A 1 238 ? -19.422 54.969 18.812 1 87.5 238 SER A CA 1
ATOM 1920 C C . SER A 1 238 ? -19.469 53.469 19.156 1 87.5 238 SER A C 1
ATOM 1922 O O . SER A 1 238 ? -18.438 52.781 19.109 1 87.5 238 SER A O 1
ATOM 1924 N N . GLU A 1 239 ? -20.609 53 19.391 1 85.44 239 GLU A N 1
ATOM 1925 C CA . GLU A 1 239 ? -20.766 51.594 19.766 1 85.44 239 GLU A CA 1
ATOM 1926 C C . GLU A 1 239 ? -20.578 50.688 18.562 1 85.44 239 GLU A C 1
ATOM 1928 O O . GLU A 1 239 ? -19.969 49.625 18.656 1 85.44 239 GLU A O 1
ATOM 1933 N N . ARG A 1 240 ? -21.094 51.062 17.547 1 90.44 240 ARG A N 1
ATOM 1934 C CA . ARG A 1 240 ? -20.938 50.281 16.328 1 90.44 240 ARG A CA 1
ATOM 1935 C C . ARG A 1 240 ? -19.484 50.156 15.93 1 90.44 240 ARG A C 1
ATOM 1937 O O . ARG A 1 240 ? -19.016 49.094 15.555 1 90.44 240 ARG A O 1
ATOM 1944 N N . ILE A 1 241 ? -18.75 51.25 16.016 1 92.31 241 ILE A N 1
ATOM 1945 C CA . ILE A 1 241 ? -17.344 51.25 15.656 1 92.31 241 ILE A CA 1
ATOM 1946 C C . ILE A 1 241 ? -16.562 50.406 16.656 1 92.31 241 ILE A C 1
ATOM 1948 O O . ILE A 1 241 ? -15.68 49.625 16.266 1 92.31 241 ILE A O 1
ATOM 1952 N N . ARG A 1 242 ? -16.891 50.5 17.844 1 87.62 242 ARG A N 1
ATOM 1953 C CA . ARG A 1 242 ? -16.234 49.719 18.875 1 87.62 242 ARG A CA 1
ATOM 1954 C C . ARG A 1 242 ? -16.438 48.219 18.641 1 87.62 242 ARG A C 1
ATOM 1956 O O . ARG A 1 242 ? -15.5 47.438 18.75 1 87.62 242 ARG A O 1
ATOM 1963 N N . ARG A 1 243 ? -17.625 47.906 18.375 1 90.25 243 ARG A N 1
ATOM 1964 C CA . ARG A 1 243 ? -17.969 46.5 18.188 1 90.25 243 ARG A CA 1
ATOM 1965 C C . ARG A 1 243 ? -17.297 45.938 16.922 1 90.25 243 ARG A C 1
ATOM 1967 O O . ARG A 1 243 ? -17.219 44.719 16.734 1 90.25 243 ARG A O 1
ATOM 1974 N N . SER A 1 244 ? -16.906 46.812 16.141 1 92.44 244 SER A N 1
ATOM 1975 C CA . SER A 1 244 ? -16.234 46.406 14.914 1 92.44 244 SER A CA 1
ATOM 1976 C C . SER A 1 244 ? -14.719 46.406 15.086 1 92.44 244 SER A C 1
ATOM 1978 O O . SER A 1 244 ? -13.977 46.25 14.117 1 92.44 244 SER A O 1
ATOM 1980 N N . GLY A 1 245 ? -14.289 46.719 16.297 1 88.31 245 GLY A N 1
ATOM 1981 C CA . GLY A 1 245 ? -12.875 46.594 16.609 1 88.31 245 GLY A CA 1
ATOM 1982 C C . GLY A 1 245 ? -12.125 47.906 16.578 1 88.31 245 GLY A C 1
ATOM 1983 O O . GLY A 1 245 ? -10.898 47.906 16.703 1 88.31 245 GLY A O 1
ATOM 1984 N N . PHE A 1 246 ? -12.773 49.031 16.406 1 89.44 246 PHE A N 1
ATOM 1985 C CA . PHE A 1 246 ? -12.141 50.344 16.375 1 89.44 246 PHE A CA 1
ATOM 1986 C C . PHE A 1 246 ? -12.359 51.094 17.703 1 89.44 246 PHE A C 1
ATOM 1988 O O . PHE A 1 246 ? -13.328 50.812 18.406 1 89.44 246 PHE A O 1
ATOM 1995 N N . LYS A 1 247 ? -11.477 51.969 18.016 1 86.44 247 LYS A N 1
ATOM 1996 C CA . LYS A 1 247 ? -11.617 52.812 19.203 1 86.44 247 LYS A CA 1
ATOM 1997 C C . LYS A 1 247 ? -12.172 54.188 18.859 1 86.44 247 LYS A C 1
ATOM 1999 O O . LYS A 1 247 ? -11.602 54.906 18.031 1 86.44 247 LYS A O 1
ATOM 2004 N N . PRO A 1 248 ? -13.305 54.469 19.422 1 87.62 248 PRO A N 1
ATOM 2005 C CA . PRO A 1 248 ? -13.828 55.812 19.172 1 87.62 248 PRO A CA 1
ATOM 2006 C C . PRO A 1 248 ? -12.883 56.938 19.656 1 87.62 248 PRO A C 1
ATOM 2008 O O . PRO A 1 248 ? -12.242 56.781 20.688 1 87.62 248 PRO A O 1
ATOM 2011 N N . LYS A 1 249 ? -12.719 58.031 18.953 1 87.69 249 LYS A N 1
ATOM 2012 C CA . LYS A 1 249 ? -11.82 59.125 19.281 1 87.69 249 LYS A CA 1
ATOM 2013 C C . LYS A 1 249 ? -12.555 60.469 19.234 1 87.69 249 LYS A C 1
ATOM 2015 O O . LYS A 1 249 ? -12.914 61.031 20.266 1 87.69 249 LYS A O 1
ATOM 2020 N N . ASN A 1 250 ? -12.812 61.031 18.141 1 89.69 250 ASN A N 1
ATOM 2021 C CA . ASN A 1 250 ? -13.594 62.25 17.922 1 89.69 250 ASN A CA 1
ATOM 2022 C C . ASN A 1 250 ? -14.609 62.094 16.797 1 89.69 250 ASN A C 1
ATOM 2024 O O . ASN A 1 250 ? -14.578 61.094 16.078 1 89.69 250 ASN A O 1
ATOM 2028 N N . ILE A 1 251 ? -15.469 63 16.703 1 92.62 251 ILE A N 1
ATOM 2029 C CA . ILE A 1 251 ? -16.625 62.844 15.844 1 92.62 251 ILE A CA 1
ATOM 2030 C C . ILE A 1 251 ? -16.172 62.656 14.398 1 92.62 251 ILE A C 1
ATOM 2032 O O . ILE A 1 251 ? -16.75 61.844 13.656 1 92.62 251 ILE A O 1
ATOM 2036 N N . ILE A 1 252 ? -15.148 63.281 14 1 94.06 252 ILE A N 1
ATOM 2037 C CA . ILE A 1 252 ? -14.727 63.219 12.602 1 94.06 252 ILE A CA 1
ATOM 2038 C C . ILE A 1 252 ? -14.078 61.875 12.328 1 94.06 252 ILE A C 1
ATOM 2040 O O . ILE A 1 252 ? -14.414 61.188 11.344 1 94.06 252 ILE A O 1
ATOM 2044 N N . ILE A 1 253 ? -13.18 61.469 13.188 1 92.44 253 ILE A N 1
ATOM 2045 C CA . ILE A 1 253 ? -12.508 60.188 13.023 1 92.44 253 ILE A CA 1
ATOM 2046 C C . ILE A 1 253 ? -13.523 59.031 13.125 1 92.44 253 ILE A C 1
ATOM 2048 O O . ILE A 1 253 ? -13.445 58.062 12.375 1 92.44 253 ILE A O 1
ATOM 2052 N N . ASP A 1 254 ? -14.422 59.219 14.008 1 94.62 254 ASP A N 1
ATOM 2053 C CA . ASP A 1 254 ? -15.445 58.188 14.188 1 94.62 254 ASP A CA 1
ATOM 2054 C C . ASP A 1 254 ? -16.328 58.062 12.945 1 94.62 254 ASP A C 1
ATOM 2056 O O . ASP A 1 254 ? -16.703 56.969 12.547 1 94.62 254 ASP A O 1
ATOM 2060 N N . ILE A 1 255 ? -16.656 59.125 12.344 1 95.69 255 ILE A N 1
ATOM 2061 C CA . ILE A 1 255 ? -17.453 59.094 11.117 1 95.69 255 ILE A CA 1
ATOM 2062 C C . ILE A 1 255 ? -16.656 58.438 10 1 95.69 255 ILE A C 1
ATOM 2064 O O . ILE A 1 255 ? -17.203 57.625 9.242 1 95.69 255 ILE A O 1
ATOM 2068 N N . ILE A 1 256 ? -15.406 58.75 9.938 1 94.56 256 ILE A N 1
ATOM 2069 C CA . ILE A 1 256 ? -14.531 58.125 8.945 1 94.56 256 ILE A CA 1
ATOM 2070 C C . ILE A 1 256 ? -14.555 56.625 9.109 1 94.56 256 ILE A C 1
ATOM 2072 O O . ILE A 1 256 ? -14.766 55.875 8.141 1 94.56 256 ILE A O 1
ATOM 2076 N N . ASN A 1 257 ? -14.344 56.188 10.32 1 95.19 257 ASN A N 1
ATOM 2077 C CA . ASN A 1 257 ? -14.336 54.75 10.594 1 95.19 257 ASN A CA 1
ATOM 2078 C C . ASN A 1 257 ? -15.695 54.125 10.336 1 95.19 257 ASN A C 1
ATOM 2080 O O . ASN A 1 257 ? -15.781 53 9.812 1 95.19 257 ASN A O 1
ATOM 2084 N N . TYR A 1 258 ? -16.703 54.75 10.75 1 95.5 258 TYR A N 1
ATOM 2085 C CA . TYR A 1 258 ? -18.062 54.25 10.547 1 95.5 258 TYR A CA 1
ATOM 2086 C C . TYR A 1 258 ? -18.328 54 9.07 1 95.5 258 TYR A C 1
ATOM 2088 O O . TYR A 1 258 ? -18.844 52.938 8.695 1 95.5 258 TYR A O 1
ATOM 2096 N N . VAL A 1 259 ? -18.016 54.969 8.273 1 95.75 259 VAL A N 1
ATOM 2097 C CA . VAL A 1 259 ? -18.266 54.875 6.836 1 95.75 259 VAL A CA 1
ATOM 2098 C C . VAL A 1 259 ? -17.391 53.781 6.242 1 95.75 259 VAL A C 1
ATOM 2100 O O . VAL A 1 259 ? -17.812 53.031 5.344 1 95.75 259 VAL A O 1
ATOM 2103 N N . PHE A 1 260 ? -16.203 53.625 6.695 1 94.94 260 PHE A N 1
ATOM 2104 C CA . PHE A 1 260 ? -15.297 52.594 6.238 1 94.94 260 PHE A CA 1
ATOM 2105 C C . PHE A 1 260 ? -15.891 51.219 6.504 1 94.94 260 PHE A C 1
ATOM 2107 O O . PHE A 1 260 ? -15.883 50.344 5.625 1 94.94 260 PHE A O 1
ATOM 2114 N N . ILE A 1 261 ? -16.391 51 7.68 1 95.88 261 ILE A N 1
ATOM 2115 C CA . ILE A 1 261 ? -16.953 49.719 8.062 1 95.88 261 ILE A CA 1
ATOM 2116 C C . ILE A 1 261 ? -18.234 49.469 7.254 1 95.88 261 ILE A C 1
ATOM 2118 O O . ILE A 1 261 ? -18.484 48.312 6.836 1 95.88 261 ILE A O 1
ATOM 2122 N N . GLU A 1 262 ? -18.891 50.469 7.027 1 94.81 262 GLU A N 1
ATOM 2123 C CA . GLU A 1 262 ? -20.188 50.344 6.352 1 94.81 262 GLU A CA 1
ATOM 2124 C C . GLU A 1 262 ? -20 50.062 4.859 1 94.81 262 GLU A C 1
ATOM 2126 O O . GLU A 1 262 ? -20.641 49.188 4.312 1 94.81 262 GLU A O 1
ATOM 2131 N N . THR A 1 263 ? -19.031 50.781 4.215 1 94.19 263 THR A N 1
ATOM 2132 C CA . THR A 1 263 ? -18.969 50.75 2.756 1 94.19 263 THR A CA 1
ATOM 2133 C C . THR A 1 263 ? -17.688 50.094 2.277 1 94.19 263 THR A C 1
ATOM 2135 O O . THR A 1 263 ? -17.594 49.688 1.122 1 94.19 263 THR A O 1
ATOM 2138 N N . GLY A 1 264 ? -16.719 50.125 3.057 1 93.56 264 GLY A N 1
ATOM 2139 C CA . GLY A 1 264 ? -15.43 49.594 2.662 1 93.56 264 GLY A CA 1
ATOM 2140 C C . GLY A 1 264 ? -14.516 50.656 2.059 1 93.56 264 GLY A C 1
ATOM 2141 O O . GLY A 1 264 ? -13.344 50.406 1.797 1 93.56 264 GLY A O 1
ATOM 2142 N N . GLN A 1 265 ? -14.969 51.844 1.858 1 94.69 265 GLN A N 1
ATOM 2143 C CA . GLN A 1 265 ? -14.195 52.938 1.257 1 94.69 265 GLN A CA 1
ATOM 2144 C C . GLN A 1 265 ? -13.43 53.719 2.318 1 94.69 265 GLN A C 1
ATOM 2146 O O . GLN A 1 265 ? -13.977 54.031 3.383 1 94.69 265 GLN A O 1
ATOM 2151 N N . THR A 1 266 ? -12.211 54 2.02 1 94.12 266 THR A N 1
ATOM 2152 C CA . THR A 1 266 ? -11.414 54.844 2.91 1 94.12 266 THR A CA 1
ATOM 2153 C C . THR A 1 266 ? -11.648 56.312 2.613 1 94.12 266 THR A C 1
ATOM 2155 O O . THR A 1 266 ? -11.438 56.75 1.486 1 94.12 266 THR A O 1
ATOM 2158 N N . ILE A 1 267 ? -12.102 57.031 3.568 1 95.31 267 ILE A N 1
ATOM 2159 C CA . ILE A 1 267 ? -12.328 58.469 3.469 1 95.31 267 ILE A CA 1
ATOM 2160 C C . ILE A 1 267 ? -11.242 59.219 4.227 1 95.31 267 ILE A C 1
ATOM 2162 O O . ILE A 1 267 ? -10.797 58.781 5.293 1 95.31 267 ILE A O 1
ATOM 2166 N N . LYS A 1 268 ? -10.781 60.281 3.635 1 95.31 268 LYS A N 1
ATOM 2167 C CA . LYS A 1 268 ? -9.859 61.188 4.32 1 95.31 268 LYS A CA 1
ATOM 2168 C C . LYS A 1 268 ? -10.461 62.594 4.484 1 95.31 268 LYS A C 1
ATOM 2170 O O . LYS A 1 268 ? -11.156 63.062 3.592 1 95.31 268 LYS A O 1
ATOM 2175 N N . ILE A 1 269 ? -10.242 63.156 5.602 1 95.69 269 ILE A N 1
ATOM 2176 C CA . ILE A 1 269 ? -10.75 64.5 5.883 1 95.69 269 ILE A CA 1
ATOM 2177 C C . ILE A 1 269 ? -9.594 65.375 6.297 1 95.69 269 ILE A C 1
ATOM 2179 O O . ILE A 1 269 ? -8.852 65.062 7.23 1 95.69 269 ILE A O 1
ATOM 2183 N N . PHE A 1 270 ? -9.453 66.5 5.609 1 95.25 270 PHE A N 1
ATOM 2184 C CA . PHE A 1 270 ? -8.391 67.5 5.852 1 95.25 270 PHE A CA 1
ATOM 2185 C C . PHE A 1 270 ? -8.945 68.75 6.492 1 95.25 270 PHE A C 1
ATOM 2187 O O . PHE A 1 270 ? -10.102 69.125 6.262 1 95.25 270 PHE A O 1
ATOM 2194 N N . ASP A 1 271 ? -8.086 69.375 7.273 1 94.81 271 ASP A N 1
ATOM 2195 C CA . ASP A 1 271 ? -8.391 70.75 7.711 1 94.81 271 ASP A CA 1
ATOM 2196 C C . ASP A 1 271 ? -8.211 71.75 6.574 1 94.81 271 ASP A C 1
ATOM 2198 O O . ASP A 1 271 ? -7.086 72.062 6.176 1 94.81 271 ASP A O 1
ATOM 2202 N N . ALA A 1 272 ? -9.297 72.25 6.105 1 93.5 272 ALA A N 1
ATOM 2203 C CA . ALA A 1 272 ? -9.266 73.125 4.926 1 93.5 272 ALA A CA 1
ATOM 2204 C C . ALA A 1 272 ? -8.484 74.438 5.211 1 93.5 272 ALA A C 1
ATOM 2206 O O . ALA A 1 272 ? -7.902 75 4.301 1 93.5 272 ALA A O 1
ATOM 2207 N N . ASP A 1 273 ? -8.43 74.812 6.422 1 90.81 273 ASP A N 1
ATOM 2208 C CA . ASP A 1 273 ? -7.793 76.062 6.805 1 90.81 273 ASP A CA 1
ATOM 2209 C C . ASP A 1 273 ? -6.273 75.938 6.824 1 90.81 273 ASP A C 1
ATOM 2211 O O . ASP A 1 273 ? -5.555 76.938 6.797 1 90.81 273 ASP A O 1
ATOM 2215 N N . LYS A 1 274 ? -5.836 74.75 6.863 1 90.81 274 LYS A N 1
ATOM 2216 C CA . LYS A 1 274 ? -4.398 74.5 6.91 1 90.81 274 LYS A CA 1
ATOM 2217 C C . LYS A 1 274 ? -3.844 74.25 5.52 1 90.81 274 LYS A C 1
ATOM 2219 O O . LYS A 1 274 ? -2.631 74.125 5.34 1 90.81 274 LYS A O 1
ATOM 2224 N N . ILE A 1 275 ? -4.699 74 4.59 1 90.69 275 ILE A N 1
ATOM 2225 C CA . ILE A 1 275 ? -4.277 73.625 3.238 1 90.69 275 ILE A CA 1
ATOM 2226 C C . ILE A 1 275 ? -4.035 74.875 2.424 1 90.69 275 ILE A C 1
ATOM 2228 O O . ILE A 1 275 ? -4.891 75.812 2.379 1 90.69 275 ILE A O 1
ATOM 2232 N N . SER A 1 276 ? -2.857 74.938 1.854 1 88.75 276 SER A N 1
ATOM 2233 C CA . SER A 1 276 ? -2.512 76.125 1.028 1 88.75 276 SER A CA 1
ATOM 2234 C C . SER A 1 276 ? -2.773 75.812 -0.448 1 88.75 276 SER A C 1
ATOM 2236 O O . SER A 1 276 ? -2.178 74.938 -1.027 1 88.75 276 SER A O 1
ATOM 2238 N N . GLY A 1 277 ? -3.65 76.562 -0.965 1 84.75 277 GLY A N 1
ATOM 2239 C CA . GLY A 1 277 ? -3.9 76.375 -2.391 1 84.75 277 GLY A CA 1
ATOM 2240 C C . GLY A 1 277 ? -4.719 75.188 -2.732 1 84.75 277 GLY A C 1
ATOM 2241 O O . GLY A 1 277 ? -5.723 74.875 -2.074 1 84.75 277 GLY A O 1
ATOM 2242 N N . ASN A 1 278 ? -4.242 74.562 -3.873 1 88 278 ASN A N 1
ATOM 2243 C CA . ASN A 1 278 ? -4.965 73.375 -4.371 1 88 278 ASN A CA 1
ATOM 2244 C C . ASN A 1 278 ? -4.281 72.062 -3.961 1 88 278 ASN A C 1
ATOM 2246 O O . ASN A 1 278 ? -3.09 72.062 -3.641 1 88 278 ASN A O 1
ATOM 2250 N N . ILE A 1 279 ? -5.066 71.062 -3.883 1 92.25 279 ILE A N 1
ATOM 2251 C CA . ILE A 1 279 ? -4.535 69.688 -3.6 1 92.25 279 ILE A CA 1
ATOM 2252 C C . ILE A 1 279 ? -4.016 69.062 -4.887 1 92.25 279 ILE A C 1
ATOM 2254 O O . ILE A 1 279 ? -4.66 69.188 -5.938 1 92.25 279 ILE A O 1
ATOM 2258 N N . THR A 1 280 ? -2.838 68.5 -4.801 1 95.38 280 THR A N 1
ATOM 2259 C CA . THR A 1 280 ? -2.223 67.875 -5.961 1 95.38 280 THR A CA 1
ATOM 2260 C C . THR A 1 280 ? -1.789 66.438 -5.625 1 95.38 280 THR A C 1
ATOM 2262 O O . THR A 1 280 ? -1.155 66.25 -4.594 1 95.38 280 THR A O 1
ATOM 2265 N N . VAL A 1 281 ? -2.18 65.5 -6.465 1 96.38 281 VAL A N 1
ATOM 2266 C CA . VAL A 1 281 ? -1.694 64.125 -6.355 1 96.38 281 VAL A CA 1
ATOM 2267 C C . VAL A 1 281 ? -0.5 63.938 -7.285 1 96.38 281 VAL A C 1
ATOM 2269 O O . VAL A 1 281 ? -0.623 64.062 -8.5 1 96.38 281 VAL A O 1
ATOM 2272 N N . ARG A 1 282 ? 0.562 63.625 -6.672 1 96.19 282 ARG A N 1
ATOM 2273 C CA . ARG A 1 282 ? 1.794 63.531 -7.445 1 96.19 282 ARG A CA 1
ATOM 2274 C C . ARG A 1 282 ? 2.752 62.531 -6.816 1 96.19 282 ARG A C 1
ATOM 2276 O O . ARG A 1 282 ? 2.543 62.094 -5.684 1 96.19 282 ARG A O 1
ATOM 2283 N N . PHE A 1 283 ? 3.82 62.219 -7.586 1 96.25 283 PHE A N 1
ATOM 2284 C CA . PHE A 1 283 ? 4.898 61.406 -7.02 1 96.25 283 PHE A CA 1
ATOM 2285 C C . PHE A 1 283 ? 5.875 62.281 -6.242 1 96.25 283 PHE A C 1
ATOM 2287 O O . PHE A 1 283 ? 6.125 63.438 -6.617 1 96.25 283 PHE A O 1
ATOM 2294 N N . SER A 1 284 ? 6.332 61.781 -5.23 1 94.75 284 SER A N 1
ATOM 2295 C CA . SER A 1 284 ? 7.273 62.5 -4.387 1 94.75 284 SER A CA 1
ATOM 2296 C C . SER A 1 284 ? 8.609 62.688 -5.09 1 94.75 284 SER A C 1
ATOM 2298 O O . SER A 1 284 ? 9.008 61.875 -5.922 1 94.75 284 SER A O 1
ATOM 2300 N N . LYS A 1 285 ? 9.203 63.781 -4.723 1 92.31 285 LYS A N 1
ATOM 2301 C CA . LYS A 1 285 ? 10.547 64.125 -5.199 1 92.31 285 LYS A CA 1
ATOM 2302 C C . LYS A 1 285 ? 11.609 63.625 -4.211 1 92.31 285 LYS A C 1
ATOM 2304 O O . LYS A 1 285 ? 11.281 63.156 -3.125 1 92.31 285 LYS A O 1
ATOM 2309 N N . GLU A 1 286 ? 12.82 63.688 -4.641 1 91.06 286 GLU A N 1
ATOM 2310 C CA . GLU A 1 286 ? 13.914 63.25 -3.789 1 91.06 286 GLU A CA 1
ATOM 2311 C C . GLU A 1 286 ? 14.023 64.125 -2.529 1 91.06 286 GLU A C 1
ATOM 2313 O O . GLU A 1 286 ? 13.922 65.312 -2.594 1 91.06 286 GLU A O 1
ATOM 2318 N N . LYS A 1 287 ? 14.156 63.531 -1.348 1 88 287 LYS A N 1
ATOM 2319 C CA . LYS A 1 287 ? 14.445 64.125 -0.043 1 88 287 LYS A CA 1
ATOM 2320 C C . LYS A 1 287 ? 13.258 64.938 0.469 1 88 287 LYS A C 1
ATOM 2322 O O . LYS A 1 287 ? 13.422 65.875 1.271 1 88 287 LYS A O 1
ATOM 2327 N N . GLU A 1 288 ? 12.055 64.75 -0.112 1 93.31 288 GLU A N 1
ATOM 2328 C CA . GLU A 1 288 ? 10.875 65.375 0.472 1 93.31 288 GLU A CA 1
ATOM 2329 C C . GLU A 1 288 ? 10.484 64.688 1.79 1 93.31 288 GLU A C 1
ATOM 2331 O O . GLU A 1 288 ? 10.781 63.5 2.006 1 93.31 288 GLU A O 1
ATOM 2336 N N . SER A 1 289 ? 9.945 65.438 2.654 1 93.31 289 SER A N 1
ATOM 2337 C CA . SER A 1 289 ? 9.562 64.875 3.955 1 93.31 289 SER A CA 1
ATOM 2338 C C . SER A 1 289 ? 8.141 65.312 4.32 1 93.31 289 SER A C 1
ATOM 2340 O O . SER A 1 289 ? 7.566 66.188 3.715 1 93.31 289 SER A O 1
ATOM 2342 N N . MET A 1 290 ? 7.539 64.562 5.199 1 93.12 290 MET A N 1
ATOM 2343 C CA . MET A 1 290 ? 6.207 64.875 5.723 1 93.12 290 MET A CA 1
ATOM 2344 C C . MET A 1 290 ? 6.191 64.75 7.246 1 93.12 290 MET A C 1
ATOM 2346 O O . MET A 1 290 ? 6.844 63.906 7.828 1 93.12 290 MET A O 1
ATOM 2350 N N . MET A 1 291 ? 5.434 65.688 7.852 1 91.12 291 MET A N 1
ATOM 2351 C CA . MET A 1 291 ? 5.281 65.625 9.305 1 91.12 291 MET A CA 1
ATOM 2352 C C . MET A 1 291 ? 4.238 64.562 9.719 1 91.12 291 MET A C 1
ATOM 2354 O O . MET A 1 291 ? 3.072 64.688 9.328 1 91.12 291 MET A O 1
ATOM 2358 N N . ILE A 1 292 ? 4.637 63.625 10.5 1 88.5 292 ILE A N 1
ATOM 2359 C CA . ILE A 1 292 ? 3.707 62.594 10.953 1 88.5 292 ILE A CA 1
ATOM 2360 C C . ILE A 1 292 ? 3.111 63 12.297 1 88.5 292 ILE A C 1
ATOM 2362 O O . ILE A 1 292 ? 1.995 62.594 12.641 1 88.5 292 ILE A O 1
ATOM 2366 N N . SER A 1 293 ? 3.896 63.656 13.062 1 87.25 293 SER A N 1
ATOM 2367 C CA . SER A 1 293 ? 3.473 64.25 14.32 1 87.25 293 SER A CA 1
ATOM 2368 C C . SER A 1 293 ? 4.062 65.625 14.5 1 87.25 293 SER A C 1
ATOM 2370 O O . SER A 1 293 ? 4.785 66.125 13.633 1 87.25 293 SER A O 1
ATOM 2372 N N . LYS A 1 294 ? 3.697 66.25 15.523 1 84.56 294 LYS A N 1
ATOM 2373 C CA . LYS A 1 294 ? 4.188 67.625 15.781 1 84.56 294 LYS A CA 1
ATOM 2374 C C . LYS A 1 294 ? 5.715 67.625 15.773 1 84.56 294 LYS A C 1
ATOM 2376 O O . LYS A 1 294 ? 6.312 68.625 15.297 1 84.56 294 LYS A O 1
ATOM 2381 N N . ASN A 1 295 ? 6.262 66.5 16.203 1 88.12 295 ASN A N 1
ATOM 2382 C CA . ASN A 1 295 ? 7.711 66.562 16.375 1 88.12 295 ASN A CA 1
ATOM 2383 C C . ASN A 1 295 ? 8.414 65.5 15.539 1 88.12 295 ASN A C 1
ATOM 2385 O O . ASN A 1 295 ? 9.609 65.25 15.695 1 88.12 295 ASN A O 1
ATOM 2389 N N . LYS A 1 296 ? 7.703 64.812 14.695 1 88.88 296 LYS A N 1
ATOM 2390 C CA . LYS A 1 296 ? 8.328 63.75 13.945 1 88.88 296 LYS A CA 1
ATOM 2391 C C . LYS A 1 296 ? 8.102 63.938 12.445 1 88.88 296 LYS A C 1
ATOM 2393 O O . LYS A 1 296 ? 6.973 64.125 12 1 88.88 296 LYS A O 1
ATOM 2398 N N . LYS A 1 297 ? 9.242 63.844 11.781 1 90.5 297 LYS A N 1
ATOM 2399 C CA . LYS A 1 297 ? 9.203 63.938 10.328 1 90.5 297 LYS A CA 1
ATOM 2400 C C . LYS A 1 297 ? 9.695 62.656 9.688 1 90.5 297 LYS A C 1
ATOM 2402 O O . LYS A 1 297 ? 10.562 61.969 10.242 1 90.5 297 LYS A O 1
ATOM 2407 N N . ILE A 1 298 ? 9.133 62.25 8.617 1 90.25 298 ILE A N 1
ATOM 2408 C CA . ILE A 1 298 ? 9.586 61.062 7.879 1 90.25 298 ILE A CA 1
ATOM 2409 C C . ILE A 1 298 ? 10.016 61.469 6.473 1 90.25 298 ILE A C 1
ATOM 2411 O O . ILE A 1 298 ? 9.414 62.375 5.863 1 90.25 298 ILE A O 1
ATOM 2415 N N . ILE A 1 299 ? 11.055 60.781 6.039 1 92.25 299 ILE A N 1
ATOM 2416 C CA . ILE A 1 299 ? 11.531 61.031 4.68 1 92.25 299 ILE A CA 1
ATOM 2417 C C . ILE A 1 299 ? 10.773 60.125 3.697 1 92.25 299 ILE A C 1
ATOM 2419 O O . ILE A 1 299 ? 10.656 58.938 3.9 1 92.25 299 ILE A O 1
ATOM 2423 N N . ILE A 1 300 ? 10.242 60.75 2.705 1 94.12 300 ILE A N 1
ATOM 2424 C CA . ILE A 1 300 ? 9.477 60.031 1.699 1 94.12 300 ILE A CA 1
ATOM 2425 C C . ILE A 1 300 ? 10.391 59.656 0.536 1 94.12 300 ILE A C 1
ATOM 2427 O O . ILE A 1 300 ? 11.133 60.469 0.02 1 94.12 300 ILE A O 1
ATOM 2431 N N . GLN A 1 301 ? 10.367 58.469 0.177 1 92.75 301 GLN A N 1
ATOM 2432 C CA . GLN A 1 301 ? 11.203 58 -0.92 1 92.75 301 GLN A CA 1
ATOM 2433 C C . GLN A 1 301 ? 10.719 58.562 -2.26 1 92.75 301 GLN A C 1
ATOM 2435 O O . GLN A 1 301 ? 9.523 58.812 -2.441 1 92.75 301 GLN A O 1
ATOM 2440 N N . LYS A 1 302 ? 11.594 58.562 -3.127 1 93.06 302 LYS A N 1
ATOM 2441 C CA . LYS A 1 302 ? 11.281 59.062 -4.465 1 93.06 302 LYS A CA 1
ATOM 2442 C C . LYS A 1 302 ? 10.258 58.156 -5.156 1 93.06 302 LYS A C 1
ATOM 2444 O O . LYS A 1 302 ? 10.32 56.938 -5.031 1 93.06 302 LYS A O 1
ATOM 2449 N N . ASN A 1 303 ? 9.312 58.812 -5.789 1 92.69 303 ASN A N 1
ATOM 2450 C CA . ASN A 1 303 ? 8.32 58.156 -6.617 1 92.69 303 ASN A CA 1
ATOM 2451 C C . ASN A 1 303 ? 7.246 57.469 -5.766 1 92.69 303 ASN A C 1
ATOM 2453 O O . ASN A 1 303 ? 6.668 56.469 -6.172 1 92.69 303 ASN A O 1
ATOM 2457 N N . THR A 1 304 ? 7.125 57.875 -4.531 1 95 304 THR A N 1
ATOM 2458 C CA . THR A 1 304 ? 5.969 57.5 -3.729 1 95 304 THR A CA 1
ATOM 2459 C C . THR A 1 304 ? 4.773 58.406 -4.039 1 95 304 THR A C 1
ATOM 2461 O O . THR A 1 304 ? 4.918 59.625 -4.145 1 95 304 THR A O 1
ATOM 2464 N N . LEU A 1 305 ? 3.639 57.781 -4.27 1 95.88 305 LEU A N 1
ATOM 2465 C CA . LEU A 1 305 ? 2.445 58.562 -4.539 1 95.88 305 LEU A CA 1
ATOM 2466 C C . LEU A 1 305 ? 2.012 59.344 -3.295 1 95.88 305 LEU A C 1
ATOM 2468 O O . LEU A 1 305 ? 1.803 58.75 -2.234 1 95.88 305 LEU A O 1
ATOM 2472 N N . VAL A 1 306 ? 1.951 60.656 -3.436 1 96.31 306 VAL A N 1
ATOM 2473 C CA . VAL A 1 306 ? 1.607 61.5 -2.293 1 96.31 306 VAL A CA 1
ATOM 2474 C C . VAL A 1 306 ? 0.539 62.5 -2.695 1 96.31 306 VAL A C 1
ATOM 2476 O O . VAL A 1 306 ? 0.309 62.75 -3.887 1 96.31 306 VAL A O 1
ATOM 2479 N N . VAL A 1 307 ? -0.207 63 -1.786 1 96.12 307 VAL A N 1
ATOM 2480 C CA . VAL A 1 307 ? -1.1 64.125 -1.919 1 96.12 307 VAL A CA 1
ATOM 2481 C C . VAL A 1 307 ? -0.457 65.375 -1.283 1 96.12 307 VAL A C 1
ATOM 2483 O O . VAL A 1 307 ? -0.005 65.312 -0.137 1 96.12 307 VAL A O 1
ATOM 2486 N N . SER A 1 308 ? -0.331 66.438 -2.021 1 95.5 308 SER A N 1
ATOM 2487 C CA . SER A 1 308 ? 0.357 67.625 -1.54 1 95.5 308 SER A CA 1
ATOM 2488 C C . SER A 1 308 ? -0.47 68.875 -1.793 1 95.5 308 SER A C 1
ATOM 2490 O O . SER A 1 308 ? -1.345 68.875 -2.662 1 95.5 308 SER A O 1
ATOM 2492 N N . ASP A 1 309 ? -0.325 69.812 -0.956 1 92.69 309 ASP A N 1
ATOM 2493 C CA . ASP A 1 309 ? -0.786 71.125 -1.26 1 92.69 309 ASP A CA 1
ATOM 2494 C C . ASP A 1 309 ? 0.341 72 -1.85 1 92.69 309 ASP A C 1
ATOM 2496 O O . ASP A 1 309 ? 1.319 71.438 -2.371 1 92.69 309 ASP A O 1
ATOM 2500 N N . LYS A 1 310 ? 0.203 73.312 -1.877 1 87.88 310 LYS A N 1
ATOM 2501 C CA . LYS A 1 310 ? 1.206 74.188 -2.504 1 87.88 310 LYS A CA 1
ATOM 2502 C C . LYS A 1 310 ? 2.518 74.125 -1.723 1 87.88 310 LYS A C 1
ATOM 2504 O O . LYS A 1 310 ? 3.596 74.25 -2.309 1 87.88 310 LYS A O 1
ATOM 2509 N N . ASN A 1 311 ? 2.469 73.875 -0.495 1 86.5 311 ASN A N 1
ATOM 2510 C CA . ASN A 1 311 ? 3.633 74.062 0.36 1 86.5 311 ASN A CA 1
ATOM 2511 C C . ASN A 1 311 ? 4.242 72.75 0.803 1 86.5 311 ASN A C 1
ATOM 2513 O O . ASN A 1 311 ? 5.457 72.625 0.966 1 86.5 311 ASN A O 1
ATOM 2517 N N . SER A 1 312 ? 3.443 71.688 1.083 1 90.38 312 SER A N 1
ATOM 2518 C CA . SER A 1 312 ? 3.973 70.5 1.719 1 90.38 312 SER A CA 1
ATOM 2519 C C . SER A 1 312 ? 3.135 69.312 1.369 1 90.38 312 SER A C 1
ATOM 2521 O O . SER A 1 312 ? 2.002 69.438 0.904 1 90.38 312 SER A O 1
ATOM 2523 N N . ILE A 1 313 ? 3.734 68.125 1.61 1 94.44 313 ILE A N 1
ATOM 2524 C CA . ILE A 1 313 ? 3.016 66.875 1.496 1 94.44 313 ILE A CA 1
ATOM 2525 C C . ILE A 1 313 ? 2.055 66.688 2.672 1 94.44 313 ILE A C 1
ATOM 2527 O O . ILE A 1 313 ? 2.447 66.875 3.83 1 94.44 313 ILE A O 1
ATOM 2531 N N . ILE A 1 314 ? 0.837 66.375 2.334 1 94.38 314 ILE A N 1
ATOM 2532 C CA . ILE A 1 314 ? -0.159 66.312 3.398 1 94.38 314 ILE A CA 1
ATOM 2533 C C . ILE A 1 314 ? -0.592 64.875 3.633 1 94.38 314 ILE A C 1
ATOM 2535 O O . ILE A 1 314 ? -1.207 64.562 4.656 1 94.38 314 ILE A O 1
ATOM 2539 N N . GLU A 1 315 ? -0.296 63.969 2.68 1 94.56 315 GLU A N 1
ATOM 2540 C CA . GLU A 1 315 ? -0.688 62.562 2.824 1 94.56 315 GLU A CA 1
ATOM 2541 C C . GLU A 1 315 ? 0.19 61.656 1.969 1 94.56 315 GLU A C 1
ATOM 2543 O O . GLU A 1 315 ? 0.535 62 0.837 1 94.56 315 GLU A O 1
ATOM 2548 N N . ILE A 1 316 ? 0.613 60.594 2.537 1 94.44 316 ILE A N 1
ATOM 2549 C CA . ILE A 1 316 ? 1.025 59.469 1.688 1 94.44 316 ILE A CA 1
ATOM 2550 C C . ILE A 1 316 ? -0.207 58.781 1.133 1 94.44 316 ILE A C 1
ATOM 2552 O O . ILE A 1 316 ? -0.964 58.156 1.884 1 94.44 316 ILE A O 1
ATOM 2556 N N . ALA A 1 317 ? -0.409 58.844 -0.059 1 93.62 317 ALA A N 1
ATOM 2557 C CA . ALA A 1 317 ? -1.673 58.5 -0.716 1 93.62 317 ALA A CA 1
ATOM 2558 C C . ALA A 1 317 ? -2.238 57.188 -0.199 1 93.62 317 ALA A C 1
ATOM 2560 O O . ALA A 1 317 ? -1.614 56.156 -0.352 1 93.62 317 ALA A O 1
ATOM 2561 N N . GLY A 1 318 ? -3.398 57.312 0.429 1 90.75 318 GLY A N 1
ATOM 2562 C CA . GLY A 1 318 ? -4.16 56.125 0.855 1 90.75 318 GLY A CA 1
ATOM 2563 C C . GLY A 1 318 ? -3.578 55.469 2.082 1 90.75 318 GLY A C 1
ATOM 2564 O O . GLY A 1 318 ? -4.125 54.469 2.566 1 90.75 318 GLY A O 1
ATOM 2565 N N . ILE A 1 319 ? -2.484 55.938 2.613 1 89.62 319 ILE A N 1
ATOM 2566 C CA . ILE A 1 319 ? -1.77 55.188 3.645 1 89.62 319 ILE A CA 1
ATOM 2567 C C . ILE A 1 319 ? -1.771 56 4.949 1 89.62 319 ILE A C 1
ATOM 2569 O O . ILE A 1 319 ? -2.24 55.5 5.98 1 89.62 319 ILE A O 1
ATOM 2573 N N . LEU A 1 320 ? -1.253 57.25 4.852 1 90.56 320 LEU A N 1
ATOM 2574 C CA . LEU A 1 320 ? -1.059 58 6.086 1 90.56 320 LEU A CA 1
ATOM 2575 C C . LEU A 1 320 ? -1.324 59.469 5.871 1 90.56 320 LEU A C 1
ATOM 2577 O O . LEU A 1 320 ? -0.845 60.062 4.898 1 90.56 320 LEU A O 1
ATOM 2581 N N . LEU A 1 321 ? -2.139 60.031 6.797 1 91.38 321 LEU A N 1
ATOM 2582 C CA . LEU A 1 321 ? -2.414 61.438 6.793 1 91.38 321 LEU A CA 1
ATOM 2583 C C . LEU A 1 321 ? -1.344 62.219 7.57 1 91.38 321 LEU A C 1
ATOM 2585 O O . LEU A 1 321 ? -0.966 61.812 8.672 1 91.38 321 LEU A O 1
ATOM 2589 N N . GLY A 1 322 ? -0.842 63.25 7.043 1 91.62 322 GLY A N 1
ATOM 2590 C CA . GLY A 1 322 ? 0.175 64.062 7.684 1 91.62 322 GLY A CA 1
ATOM 2591 C C . GLY A 1 322 ? -0.376 64.938 8.789 1 91.62 322 GLY A C 1
ATOM 2592 O O . GLY A 1 322 ? -1.553 65.312 8.773 1 91.62 322 GLY A O 1
ATOM 2593 N N . TYR A 1 323 ? 0.446 65.312 9.672 1 91.12 323 TYR A N 1
ATOM 2594 C CA . TYR A 1 323 ? 0.069 66.125 10.828 1 91.12 323 TYR A CA 1
ATOM 2595 C C . TYR A 1 323 ? -0.38 67.5 10.406 1 91.12 323 TYR A C 1
ATOM 2597 O O . TYR A 1 323 ? -1.268 68.125 11.023 1 91.12 323 TYR A O 1
ATOM 2605 N N . SER A 1 324 ? 0.141 68.062 9.336 1 88.69 324 SER A N 1
ATOM 2606 C CA . SER A 1 324 ? -0.1 69.438 8.891 1 88.69 324 SER A CA 1
ATOM 2607 C C . SER A 1 324 ? -1.523 69.625 8.367 1 88.69 324 SER A C 1
ATOM 2609 O O . SER A 1 324 ? -2.033 70.75 8.297 1 88.69 324 SER A O 1
ATOM 2611 N N . ALA A 1 325 ? -2.105 68.562 8.047 1 91.81 325 ALA A N 1
ATOM 2612 C CA . ALA A 1 325 ? -3.447 68.625 7.473 1 91.81 325 ALA A CA 1
ATOM 2613 C C . ALA A 1 325 ? -4.488 68.062 8.414 1 91.81 325 ALA A C 1
ATOM 2615 O O . ALA A 1 325 ? -5.676 68 8.086 1 91.81 325 ALA A O 1
ATOM 2616 N N . ARG A 1 326 ? -4.164 67.688 9.562 1 92.62 326 ARG A N 1
ATOM 2617 C CA . ARG A 1 326 ? -5.062 67 10.484 1 92.62 326 ARG A CA 1
ATOM 2618 C C . ARG A 1 326 ? -6.059 67.938 11.102 1 92.62 326 ARG A C 1
ATOM 2620 O O . ARG A 1 326 ? -5.762 69.125 11.25 1 92.62 326 ARG A O 1
ATOM 2627 N N . ILE A 1 327 ? -7.09 67.375 11.477 1 92.12 327 ILE A N 1
ATOM 2628 C CA . ILE A 1 327 ? -8.164 68.188 12.07 1 92.12 327 ILE A CA 1
ATOM 2629 C C . ILE A 1 327 ? -7.836 68.438 13.531 1 92.12 327 ILE A C 1
ATOM 2631 O O . ILE A 1 327 ? -7.305 67.625 14.242 1 92.12 327 ILE A O 1
ATOM 2635 N N . ASP A 1 328 ? -8.023 69.688 13.891 1 87.94 328 ASP A N 1
ATOM 2636 C CA . ASP A 1 328 ? -7.945 70.125 15.281 1 87.94 328 ASP A CA 1
ATOM 2637 C C . ASP A 1 328 ? -9.344 70.375 15.852 1 87.94 328 ASP A C 1
ATOM 2639 O O . ASP A 1 328 ? -10.078 71.188 15.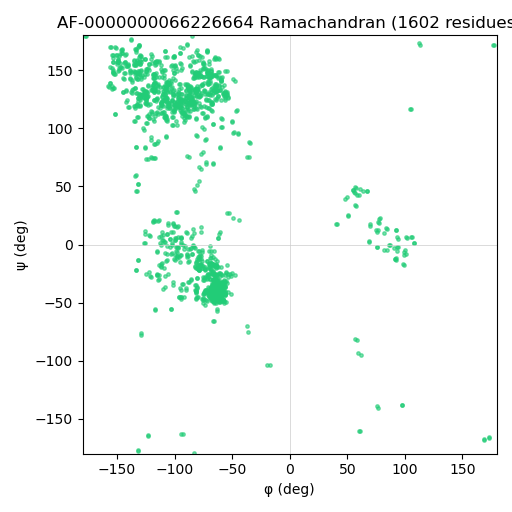336 1 87.94 328 ASP A O 1
ATOM 2643 N N . SER A 1 329 ? -9.695 69.688 16.844 1 84.12 329 SER A N 1
ATOM 2644 C CA . SER A 1 329 ? -11.039 69.75 17.406 1 84.12 329 SER A CA 1
ATOM 2645 C C . SER A 1 329 ? -11.406 71.125 17.875 1 84.12 329 SER A C 1
ATOM 2647 O O . SER A 1 329 ? -12.586 71.5 17.938 1 84.12 329 SER A O 1
ATOM 2649 N N . LYS A 1 330 ? -10.461 72 18.109 1 84.25 330 LYS A N 1
ATOM 2650 C CA . LYS A 1 330 ? -10.742 73.312 18.688 1 84.25 330 LYS A CA 1
ATOM 2651 C C . LYS A 1 330 ? -10.742 74.375 17.625 1 84.25 330 LYS A C 1
ATOM 2653 O O . LYS A 1 330 ? -11.5 75.375 17.719 1 84.25 330 LYS A O 1
ATOM 2658 N N . THR A 1 331 ? -9.945 74.25 16.672 1 88.75 331 THR A N 1
ATOM 2659 C CA . THR A 1 331 ? -9.703 75.375 15.797 1 88.75 331 THR A CA 1
ATOM 2660 C C . THR A 1 331 ? -10.297 75.188 14.414 1 88.75 331 THR A C 1
ATOM 2662 O O . THR A 1 331 ? -10.578 76.125 13.68 1 88.75 331 THR A O 1
ATOM 2665 N N . THR A 1 332 ? -10.57 74 14.039 1 92.19 332 THR A N 1
ATOM 2666 C CA . THR A 1 332 ? -10.977 73.75 12.664 1 92.19 332 THR A CA 1
ATOM 2667 C C . THR A 1 332 ? -12.438 74.125 12.445 1 92.19 332 THR A C 1
ATOM 2669 O O . THR A 1 332 ? -13.312 73.688 13.203 1 92.19 332 THR A O 1
ATOM 2672 N N . ILE A 1 333 ? -12.703 74.875 11.383 1 93.69 333 ILE A N 1
ATOM 2673 C CA . ILE A 1 333 ? -14.062 75.312 11.086 1 93.69 333 ILE A CA 1
ATOM 2674 C C . ILE A 1 333 ? -14.438 74.875 9.672 1 93.69 333 ILE A C 1
ATOM 2676 O O . ILE A 1 333 ? -15.625 74.75 9.344 1 93.69 333 ILE A O 1
ATOM 2680 N N . ASN A 1 334 ? -13.477 74.688 8.812 1 95 334 ASN A N 1
ATOM 2681 C CA . ASN A 1 334 ? -13.672 74.188 7.445 1 95 334 ASN A CA 1
ATOM 2682 C C . ASN A 1 334 ? -12.883 72.938 7.16 1 95 334 ASN A C 1
ATOM 2684 O O . ASN A 1 334 ? -11.734 72.812 7.594 1 95 334 ASN A O 1
ATOM 2688 N N . ILE A 1 335 ? -13.594 72 6.477 1 96 335 ILE A N 1
ATOM 2689 C CA . ILE A 1 335 ? -12.914 70.75 6.211 1 96 335 ILE A CA 1
ATOM 2690 C C . ILE A 1 335 ? -13.055 70.375 4.73 1 96 335 ILE A C 1
ATOM 2692 O O . ILE A 1 335 ? -13.898 70.938 4.027 1 96 335 ILE A O 1
ATOM 2696 N N . ILE A 1 336 ? -12.219 69.5 4.234 1 95.56 336 ILE A N 1
ATOM 2697 C CA . ILE A 1 336 ? -12.273 68.875 2.9 1 95.56 336 ILE A CA 1
ATOM 2698 C C . ILE A 1 336 ? -12.344 67.375 3.014 1 95.56 336 ILE A C 1
ATOM 2700 O O . ILE A 1 336 ? -11.477 66.75 3.635 1 95.56 336 ILE A O 1
ATOM 2704 N N . ILE A 1 337 ? -13.383 66.812 2.482 1 96.25 337 ILE A N 1
ATOM 2705 C CA . ILE A 1 337 ? -13.539 65.375 2.451 1 96.25 337 ILE A CA 1
ATOM 2706 C C . ILE A 1 337 ? -13.031 64.812 1.119 1 96.25 337 ILE A C 1
ATOM 2708 O O . ILE A 1 337 ? -13.281 65.438 0.064 1 96.25 337 ILE A O 1
ATOM 2712 N N . SER A 1 338 ? -12.289 63.781 1.198 1 96.19 338 SER A N 1
ATOM 2713 C CA . SER A 1 338 ? -11.805 63.125 -0.019 1 96.19 338 SER A CA 1
ATOM 2714 C C . SER A 1 338 ? -12.156 61.656 -0.035 1 96.19 338 SER A C 1
ATOM 2716 O O . SER A 1 338 ? -12.039 60.969 0.985 1 96.19 338 SER A O 1
ATOM 2718 N N . SER A 1 339 ? -12.727 61.125 -1.06 1 96.19 339 SER A N 1
ATOM 2719 C CA . SER A 1 339 ? -12.977 59.719 -1.392 1 96.19 339 SER A CA 1
ATOM 2720 C C . SER A 1 339 ? -12.297 59.312 -2.699 1 96.19 339 SER A C 1
ATOM 2722 O O . SER A 1 339 ? -12.688 59.781 -3.771 1 96.19 339 SER A O 1
ATOM 2724 N N . VAL A 1 340 ? -11.312 58.406 -2.594 1 95.94 340 VAL A N 1
ATOM 2725 C CA . VAL A 1 340 ? -10.398 58.25 -3.719 1 95.94 340 VAL A CA 1
ATOM 2726 C C . VAL A 1 340 ? -10.25 56.781 -4.09 1 95.94 340 VAL A C 1
ATOM 2728 O O . VAL A 1 340 ? -10.43 55.906 -3.242 1 95.94 340 VAL A O 1
ATOM 2731 N N . LEU A 1 341 ? -10.055 56.5 -5.348 1 95.25 341 LEU A N 1
ATOM 2732 C CA . LEU A 1 341 ? -9.648 55.219 -5.855 1 95.25 341 LEU A CA 1
ATOM 2733 C C . LEU A 1 341 ? -8.203 55.219 -6.336 1 95.25 341 LEU A C 1
ATOM 2735 O O . LEU A 1 341 ? -7.883 55.906 -7.316 1 95.25 341 LEU A O 1
ATOM 2739 N N . TYR A 1 342 ? -7.371 54.562 -5.621 1 94.62 342 TYR A N 1
ATOM 2740 C CA . TYR A 1 342 ? -5.977 54.438 -6.027 1 94.62 342 TYR A CA 1
ATOM 2741 C C . TYR A 1 342 ? -5.738 53.062 -6.688 1 94.62 342 TYR A C 1
ATOM 2743 O O . TYR A 1 342 ? -6.434 52.094 -6.391 1 94.62 342 TYR A O 1
ATOM 2751 N N . ARG A 1 343 ? -4.801 53.031 -7.508 1 92.75 343 ARG A N 1
ATOM 2752 C CA . ARG A 1 343 ? -4.383 51.75 -8.078 1 92.75 343 ARG A CA 1
ATOM 2753 C C . ARG A 1 343 ? -3.336 51.062 -7.199 1 92.75 343 ARG A C 1
ATOM 2755 O O . ARG A 1 343 ? -2.309 51.656 -6.875 1 92.75 343 ARG A O 1
ATOM 2762 N N . SER A 1 344 ? -3.604 49.875 -6.93 1 89.44 344 SER A N 1
ATOM 2763 C CA . SER A 1 344 ? -2.803 49.125 -5.969 1 89.44 344 SER A CA 1
ATOM 2764 C C . SER A 1 344 ? -1.353 49 -6.426 1 89.44 344 SER A C 1
ATOM 2766 O O . SER A 1 344 ? -0.436 49 -5.602 1 89.44 344 SER A O 1
ATOM 2768 N N . LYS A 1 345 ? -1.151 48.906 -7.777 1 89.19 345 LYS A N 1
ATOM 2769 C CA . LYS A 1 345 ? 0.189 48.75 -8.336 1 89.19 345 LYS A CA 1
ATOM 2770 C C . LYS A 1 345 ? 1.135 49.812 -7.809 1 89.19 345 LYS A C 1
ATOM 2772 O O . LYS A 1 345 ? 2.334 49.562 -7.652 1 89.19 345 LYS A O 1
ATOM 2777 N N . PHE A 1 346 ? 0.568 50.938 -7.418 1 92.12 346 PHE A N 1
ATOM 2778 C CA . PHE A 1 346 ? 1.401 52.094 -7.047 1 92.12 346 PHE A CA 1
ATOM 2779 C C . PHE A 1 346 ? 1.468 52.25 -5.531 1 92.12 346 PHE A C 1
ATOM 2781 O O . PHE A 1 346 ? 2.23 53.062 -5.016 1 92.12 346 PHE A O 1
ATOM 2788 N N . LEU A 1 347 ? 0.679 51.469 -4.848 1 91.75 347 LEU A N 1
ATOM 2789 C CA . LEU A 1 347 ? 0.611 51.594 -3.396 1 91.75 347 LEU A CA 1
ATOM 2790 C C . LEU A 1 347 ? 1.212 50.375 -2.711 1 91.75 347 LEU A C 1
ATOM 2792 O O . LEU A 1 347 ? 1.552 50.438 -1.527 1 91.75 347 LEU A O 1
ATOM 2796 N N . PHE A 1 348 ? 1.271 49.344 -3.523 1 89.12 348 PHE A N 1
ATOM 2797 C CA . PHE A 1 348 ? 1.652 48.062 -2.953 1 89.12 348 PHE A CA 1
ATOM 2798 C C . PHE A 1 348 ? 3.016 48.156 -2.277 1 89.12 348 PHE A C 1
ATOM 2800 O O . PHE A 1 348 ? 3.969 48.656 -2.857 1 89.12 348 PHE A O 1
ATOM 2807 N N . GLY A 1 349 ? 3.135 47.656 -0.973 1 87.19 349 GLY A N 1
ATOM 2808 C CA . GLY A 1 349 ? 4.395 47.594 -0.247 1 87.19 349 GLY A CA 1
ATOM 2809 C C . GLY A 1 349 ? 4.668 48.844 0.584 1 87.19 349 GLY A C 1
ATOM 2810 O O . GLY A 1 349 ? 5.566 48.844 1.431 1 87.19 349 GLY A O 1
ATOM 2811 N N . ASN A 1 350 ? 3.92 49.906 0.387 1 87.56 350 ASN A N 1
ATOM 2812 C CA . ASN A 1 350 ? 4.176 51.156 1.087 1 87.56 350 ASN A CA 1
ATOM 2813 C C . ASN A 1 350 ? 3.908 51.031 2.584 1 87.56 350 ASN A C 1
ATOM 2815 O O . ASN A 1 350 ? 4.578 51.688 3.395 1 87.56 350 ASN A O 1
ATOM 2819 N N . SER A 1 351 ? 2.98 50.25 2.906 1 86.75 351 SER A N 1
ATOM 2820 C CA . SER A 1 351 ? 2.701 50.031 4.324 1 86.75 351 SER A CA 1
ATOM 2821 C C . SER A 1 351 ? 3.904 49.438 5.043 1 86.75 351 SER A C 1
ATOM 2823 O O . SER A 1 351 ? 4.23 49.844 6.16 1 86.75 351 SER A O 1
ATOM 2825 N N . VAL A 1 352 ? 4.457 48.531 4.402 1 84 352 VAL A N 1
ATOM 2826 C CA . VAL A 1 352 ? 5.641 47.875 4.969 1 84 352 VAL A CA 1
ATOM 2827 C C . VAL A 1 352 ? 6.82 48.844 4.941 1 84 352 VAL A C 1
ATOM 2829 O O . VAL A 1 352 ? 7.559 48.969 5.918 1 84 352 VAL A O 1
ATOM 2832 N N . LYS A 1 353 ? 6.938 49.531 3.885 1 85.88 353 LYS A N 1
ATOM 2833 C CA . LYS A 1 353 ? 8.023 50.5 3.67 1 85.88 353 LYS A CA 1
ATOM 2834 C C . LYS A 1 353 ? 8.023 51.562 4.738 1 85.88 353 LYS A C 1
ATOM 2836 O O . LYS A 1 353 ? 9.078 51.969 5.23 1 85.88 353 LYS A O 1
ATOM 2841 N N . TYR A 1 354 ? 6.91 52.031 5.109 1 87.62 354 TYR A N 1
ATOM 2842 C CA . TYR A 1 354 ? 6.809 53.156 6.047 1 87.62 354 TYR A CA 1
ATOM 2843 C C . TYR A 1 354 ? 6.34 52.656 7.414 1 87.62 354 TYR A C 1
ATOM 2845 O O . TYR A 1 354 ? 5.973 53.469 8.273 1 87.62 354 TYR A O 1
ATOM 2853 N N . CYS A 1 355 ? 6.258 51.312 7.652 1 81.25 355 CYS A N 1
ATOM 2854 C CA . CYS A 1 355 ? 5.965 50.656 8.906 1 81.25 355 CYS A CA 1
ATOM 2855 C C . CYS A 1 355 ? 4.602 51.062 9.445 1 81.25 355 CYS A C 1
ATOM 2857 O O . CYS A 1 355 ? 4.477 51.438 10.617 1 81.25 355 CYS A O 1
ATOM 2859 N N . ILE A 1 356 ? 3.598 51.125 8.531 1 82.31 356 ILE A N 1
ATOM 2860 C CA . ILE A 1 356 ? 2.238 51.5 8.914 1 82.31 356 ILE A CA 1
ATOM 2861 C C . ILE A 1 356 ? 1.346 50.25 8.898 1 82.31 356 ILE A C 1
ATOM 2863 O O . ILE A 1 356 ? 1.276 49.562 7.895 1 82.31 356 ILE A O 1
ATOM 2867 N N . ASN A 1 357 ? 0.854 49.969 10.055 1 81.75 357 ASN A N 1
ATOM 2868 C CA . ASN A 1 357 ? -0.078 48.844 10.172 1 81.75 357 ASN A CA 1
ATOM 2869 C C . ASN A 1 357 ? -1.509 49.344 10.391 1 81.75 357 ASN A C 1
ATOM 2871 O O . ASN A 1 357 ? -1.885 49.688 11.508 1 81.75 357 ASN A O 1
ATOM 2875 N N . SER A 1 358 ? -2.25 49.5 9.305 1 85.31 358 SER A N 1
ATOM 2876 C CA . SER A 1 358 ? -3.643 49.938 9.383 1 85.31 358 SER A CA 1
ATOM 2877 C C . SER A 1 358 ? -4.516 49.156 8.406 1 85.31 358 SER A C 1
ATOM 2879 O O . SER A 1 358 ? -4.082 48.844 7.297 1 85.31 358 SER A O 1
ATOM 2881 N N . ASP A 1 359 ? -5.684 48.875 8.844 1 84.81 359 ASP A N 1
ATOM 2882 C CA . ASP A 1 359 ? -6.645 48.188 7.992 1 84.81 359 ASP A CA 1
ATOM 2883 C C . ASP A 1 359 ? -6.961 49 6.742 1 84.81 359 ASP A C 1
ATOM 2885 O O . ASP A 1 359 ? -7.16 48.438 5.664 1 84.81 359 ASP A O 1
ATOM 2889 N N . LEU A 1 360 ? -6.98 50.25 6.895 1 86.38 360 LEU A N 1
ATOM 2890 C CA . LEU A 1 360 ? -7.289 51.156 5.785 1 86.38 360 LEU A CA 1
ATOM 2891 C C . LEU A 1 360 ? -6.207 51.062 4.715 1 86.38 360 LEU A C 1
ATOM 2893 O O . LEU A 1 360 ? -6.508 50.938 3.527 1 86.38 360 LEU A O 1
ATOM 2897 N N . ALA A 1 361 ? -5.004 51.156 5.211 1 87.62 361 ALA A N 1
ATOM 2898 C CA . ALA A 1 361 ? -3.879 51.062 4.281 1 87.62 361 ALA A CA 1
ATOM 2899 C C . ALA A 1 361 ? -3.848 49.719 3.574 1 87.62 361 ALA A C 1
ATOM 2901 O O . ALA A 1 361 ? -3.586 49.656 2.369 1 87.62 361 ALA A O 1
ATOM 2902 N N . TYR A 1 362 ? -4.168 48.719 4.324 1 87.44 362 TYR A N 1
ATOM 2903 C CA . TYR A 1 362 ? -4.152 47.344 3.807 1 87.44 362 TYR A CA 1
ATOM 2904 C C . TYR A 1 362 ? -5.148 47.188 2.662 1 87.44 362 TYR A C 1
ATOM 2906 O O . TYR A 1 362 ? -4.84 46.562 1.647 1 87.44 362 TYR A O 1
ATOM 2914 N N . ARG A 1 363 ? -6.281 47.75 2.785 1 88.69 363 ARG A N 1
ATOM 2915 C CA . ARG A 1 363 ? -7.32 47.656 1.77 1 88.69 363 ARG A CA 1
ATOM 2916 C C . ARG A 1 363 ? -6.945 48.406 0.509 1 88.69 363 ARG A C 1
ATOM 2918 O O . ARG A 1 363 ? -7.184 47.938 -0.606 1 88.69 363 ARG A O 1
ATOM 2925 N N . ASN A 1 364 ? -6.395 49.531 0.726 1 88.94 364 ASN A N 1
ATOM 2926 C CA . ASN A 1 364 ? -5.984 50.344 -0.399 1 88.94 364 ASN A CA 1
ATOM 2927 C C . ASN A 1 364 ? -4.848 49.719 -1.188 1 88.94 364 ASN A C 1
ATOM 2929 O O . ASN A 1 364 ? -4.836 49.75 -2.42 1 88.94 364 ASN A O 1
ATOM 2933 N N . GLU A 1 365 ? -3.982 49.094 -0.506 1 87.19 365 GLU A N 1
ATOM 2934 C CA . GLU A 1 365 ? -2.785 48.531 -1.123 1 87.19 365 GLU A CA 1
ATOM 2935 C C . GLU A 1 365 ? -3.113 47.281 -1.933 1 87.19 365 GLU A C 1
ATOM 2937 O O . GLU A 1 365 ? -2.373 46.906 -2.848 1 87.19 365 GLU A O 1
ATOM 2942 N N . ARG A 1 366 ? -4.211 46.656 -1.666 1 85.81 366 ARG A N 1
ATOM 2943 C CA . ARG A 1 366 ? -4.457 45.344 -2.262 1 85.81 366 ARG A CA 1
ATOM 2944 C C . ARG A 1 366 ? -5.699 45.375 -3.146 1 85.81 366 ARG A C 1
ATOM 2946 O O . ARG A 1 366 ? -6.309 44.344 -3.398 1 85.81 366 ARG A O 1
ATOM 2953 N N . ASN A 1 367 ? -6.062 46.5 -3.527 1 82.38 367 ASN A N 1
ATOM 2954 C CA . ASN A 1 367 ? -7.176 46.688 -4.453 1 82.38 367 ASN A CA 1
ATOM 2955 C C . ASN A 1 367 ? -8.461 46.062 -3.912 1 82.38 367 ASN A C 1
ATOM 2957 O O . ASN A 1 367 ? -9.148 45.344 -4.625 1 82.38 367 ASN A O 1
ATOM 2961 N N . MET A 1 368 ? -8.688 46.281 -2.699 1 88.88 368 MET A N 1
ATOM 2962 C CA . MET A 1 368 ? -9.859 45.656 -2.08 1 88.88 368 MET A CA 1
ATOM 2963 C C . MET A 1 368 ? -11.008 46.656 -1.966 1 88.88 368 MET A C 1
ATOM 2965 O O . MET A 1 368 ? -11.93 46.469 -1.18 1 88.88 368 MET A O 1
ATOM 2969 N N . ILE A 1 369 ? -10.898 47.688 -2.666 1 91.94 369 ILE A N 1
ATOM 2970 C CA . ILE A 1 369 ? -11.93 48.719 -2.629 1 91.94 369 ILE A CA 1
ATOM 2971 C C . ILE A 1 369 ? -12.742 48.688 -3.924 1 91.94 369 ILE A C 1
ATOM 2973 O O . ILE A 1 369 ? -12.172 48.594 -5.016 1 91.94 369 ILE A O 1
ATOM 2977 N N . ASP A 1 370 ? -14.047 48.719 -3.836 1 93.5 370 ASP A N 1
ATOM 2978 C CA . ASP A 1 370 ? -14.945 48.75 -4.98 1 93.5 370 ASP A CA 1
ATOM 2979 C C . ASP A 1 370 ? -14.766 50.031 -5.777 1 93.5 370 ASP A C 1
ATOM 2981 O O . ASP A 1 370 ? -14.945 51.125 -5.246 1 93.5 370 ASP A O 1
ATOM 2985 N N . PRO A 1 371 ? -14.492 49.906 -7.004 1 93.94 371 PRO A N 1
ATOM 2986 C CA . PRO A 1 371 ? -14.219 51.094 -7.816 1 93.94 371 PRO A CA 1
ATOM 2987 C C . PRO A 1 371 ? -15.445 52 -7.992 1 93.94 371 PRO A C 1
ATOM 2989 O O . PRO A 1 371 ? -15.328 53.156 -8.43 1 93.94 371 PRO A O 1
ATOM 2992 N N . ASN A 1 372 ? -16.609 51.594 -7.637 1 93.31 372 ASN A N 1
ATOM 2993 C CA . ASN A 1 372 ? -17.812 52.375 -7.855 1 93.31 372 ASN A CA 1
ATOM 2994 C C . ASN A 1 372 ? -18.375 52.906 -6.543 1 93.31 372 ASN A C 1
ATOM 2996 O O . ASN A 1 372 ? -19.406 53.562 -6.531 1 93.31 372 ASN A O 1
ATOM 3000 N N . ILE A 1 373 ? -17.703 52.781 -5.457 1 94.19 373 ILE A N 1
ATOM 3001 C CA . ILE A 1 373 ? -18.297 53.031 -4.152 1 94.19 373 ILE A CA 1
ATOM 3002 C C . ILE A 1 373 ? -17.984 54.469 -3.707 1 94.19 373 ILE A C 1
ATOM 3004 O O . ILE A 1 373 ? -18.594 54.969 -2.766 1 94.19 373 ILE A O 1
ATOM 3008 N N . GLN A 1 374 ? -17.125 55.219 -4.328 1 95.25 374 GLN A N 1
ATOM 3009 C CA . GLN A 1 374 ? -16.578 56.5 -3.859 1 95.25 374 GLN A CA 1
ATOM 3010 C C . GLN A 1 374 ? -17.672 57.531 -3.693 1 95.25 374 GLN A C 1
ATOM 3012 O O . GLN A 1 374 ? -17.703 58.25 -2.693 1 95.25 374 GLN A O 1
ATOM 3017 N N . HIS A 1 375 ? -18.562 57.625 -4.625 1 94.38 375 HIS A N 1
ATOM 3018 C CA . HIS A 1 375 ? -19.625 58.594 -4.582 1 94.38 375 HIS A CA 1
ATOM 3019 C C . HIS A 1 375 ? -20.578 58.344 -3.414 1 94.38 375 HIS A C 1
ATOM 3021 O O . HIS A 1 375 ? -20.953 59.281 -2.705 1 94.38 375 HIS A O 1
ATOM 3027 N N . LEU A 1 376 ? -20.906 57.125 -3.287 1 93.25 376 LEU A N 1
ATOM 3028 C CA . LEU A 1 376 ? -21.797 56.75 -2.191 1 93.25 376 LEU A CA 1
ATOM 3029 C C . LEU A 1 376 ? -21.141 57.062 -0.842 1 93.25 376 LEU A C 1
ATOM 3031 O O . LEU A 1 376 ? -21.797 57.562 0.07 1 93.25 376 LEU A O 1
ATOM 3035 N N . ALA A 1 377 ? -19.938 56.812 -0.721 1 95.44 377 ALA A N 1
ATOM 3036 C CA . ALA A 1 377 ? -19.219 56.969 0.541 1 95.44 377 ALA A CA 1
ATOM 3037 C C . ALA A 1 377 ? -19.078 58.438 0.922 1 95.44 377 ALA A C 1
ATOM 3039 O O . ALA A 1 377 ? -19.281 58.812 2.084 1 95.44 377 ALA A O 1
ATOM 3040 N N . ILE A 1 378 ? -18.703 59.281 -0.01 1 96.19 378 ILE A N 1
ATOM 3041 C CA . ILE A 1 378 ? -18.531 60.688 0.286 1 96.19 378 ILE A CA 1
ATOM 3042 C C . ILE A 1 378 ? -19.875 61.312 0.664 1 96.19 378 ILE A C 1
ATOM 3044 O O . ILE A 1 378 ? -19.938 62.188 1.536 1 96.19 378 ILE A O 1
ATOM 3048 N N . ASN A 1 379 ? -20.891 60.875 0.034 1 94.88 379 ASN A N 1
ATOM 3049 C CA . ASN A 1 379 ? -22.234 61.375 0.395 1 94.88 379 ASN A CA 1
ATOM 3050 C C . ASN A 1 379 ? -22.625 60.906 1.795 1 94.88 379 ASN A C 1
ATOM 3052 O O . ASN A 1 379 ? -23.203 61.688 2.566 1 94.88 379 ASN A O 1
ATOM 3056 N N . ARG A 1 380 ? -22.344 59.688 2.059 1 94.94 380 ARG A N 1
ATOM 3057 C CA . ARG A 1 380 ? -22.672 59.156 3.375 1 94.94 380 ARG A CA 1
ATOM 3058 C C . ARG A 1 380 ? -21.906 59.875 4.473 1 94.94 380 ARG A C 1
ATOM 3060 O O . ARG A 1 380 ? -22.469 60.25 5.504 1 94.94 380 ARG A O 1
ATOM 3067 N N . ALA A 1 381 ? -20.641 60.156 4.254 1 96.38 381 ALA A N 1
ATOM 3068 C CA . ALA A 1 381 ? -19.828 60.906 5.203 1 96.38 381 ALA A CA 1
ATOM 3069 C C . ALA A 1 381 ? -20.375 62.344 5.375 1 96.38 381 ALA A C 1
ATOM 3071 O O . ALA A 1 381 ? -20.469 62.844 6.5 1 96.38 381 ALA A O 1
ATOM 3072 N N . THR A 1 382 ? -20.719 62.938 4.273 1 95.81 382 THR A N 1
ATOM 3073 C CA . THR A 1 382 ? -21.266 64.25 4.297 1 95.81 382 THR A CA 1
ATOM 3074 C C . THR A 1 382 ? -22.562 64.312 5.102 1 95.81 382 THR A C 1
ATOM 3076 O O . THR A 1 382 ? -22.766 65.25 5.906 1 95.81 382 THR A O 1
ATOM 3079 N N . GLU A 1 383 ? -23.344 63.375 4.844 1 94.69 383 GLU A N 1
ATOM 3080 C CA . GLU A 1 383 ? -24.625 63.281 5.555 1 94.69 383 GLU A CA 1
ATOM 3081 C C . GLU A 1 383 ? -24.406 63.219 7.066 1 94.69 383 GLU A C 1
ATOM 3083 O O . GLU A 1 383 ? -25.062 63.969 7.812 1 94.69 383 GLU A O 1
ATOM 3088 N N . LEU A 1 384 ? -23.562 62.406 7.484 1 95.25 384 LEU A N 1
ATOM 3089 C CA . LEU A 1 384 ? -23.297 62.25 8.914 1 95.25 384 LEU A CA 1
ATOM 3090 C C . LEU A 1 384 ? -22.672 63.5 9.508 1 95.25 384 LEU A C 1
ATOM 3092 O O . LEU A 1 384 ? -23 63.906 10.617 1 95.25 384 LEU A O 1
ATOM 3096 N N . ILE A 1 385 ? -21.734 64.125 8.781 1 96 385 ILE A N 1
ATOM 3097 C CA . ILE A 1 385 ? -21.094 65.312 9.266 1 96 385 ILE A CA 1
ATOM 3098 C C . ILE A 1 385 ? -22.125 66.438 9.398 1 96 385 ILE A C 1
ATOM 3100 O O . ILE A 1 385 ? -22.156 67.188 10.414 1 96 385 ILE A O 1
ATOM 3104 N N . LEU A 1 386 ? -22.969 66.625 8.414 1 94.56 386 LEU A N 1
ATOM 3105 C CA . LEU A 1 386 ? -23.984 67.688 8.461 1 94.56 386 LEU A CA 1
ATOM 3106 C C . LEU A 1 386 ? -24.969 67.438 9.602 1 94.56 386 LEU A C 1
ATOM 3108 O O . LEU A 1 386 ? -25.406 68.375 10.266 1 94.56 386 LEU A O 1
ATOM 3112 N N . ARG A 1 387 ? -25.281 66.25 9.789 1 93 387 ARG A N 1
ATOM 3113 C CA . ARG A 1 387 ? -26.266 65.875 10.812 1 93 387 ARG A CA 1
ATOM 3114 C C . ARG A 1 387 ? -25.734 66.188 12.211 1 93 387 ARG A C 1
ATOM 3116 O O . ARG A 1 387 ? -26.484 66.625 13.07 1 93 387 ARG A O 1
ATOM 3123 N N . PHE A 1 388 ? -24.453 66 12.414 1 92.94 388 PHE A N 1
ATOM 3124 C CA . PHE A 1 388 ? -23.969 66.062 13.797 1 92.94 388 PHE A CA 1
ATOM 3125 C C . PHE A 1 388 ? -23.047 67.25 14 1 92.94 388 PHE A C 1
ATOM 3127 O O . PHE A 1 388 ? -22.875 67.75 15.125 1 92.94 388 PHE A O 1
ATOM 3134 N N . CYS A 1 389 ? -22.359 67.75 12.984 1 94.31 389 CYS A N 1
ATOM 3135 C CA . CYS A 1 389 ? -21.406 68.812 13.109 1 94.31 389 CYS A CA 1
ATOM 3136 C C . CYS A 1 389 ? -21.906 70.062 12.398 1 94.31 389 CYS A C 1
ATOM 3138 O O . CYS A 1 389 ? -21.203 71.062 12.32 1 94.31 389 CYS A O 1
ATOM 3140 N N . CYS A 1 390 ? -23.062 69.938 11.859 1 93.38 390 CYS A N 1
ATOM 3141 C CA . CYS A 1 390 ? -23.609 71.062 11.07 1 93.38 390 CYS A CA 1
ATOM 3142 C C . CYS A 1 390 ? -22.688 71.375 9.906 1 93.38 390 CYS A C 1
ATOM 3144 O O . CYS A 1 390 ? -22.016 70.5 9.359 1 93.38 390 CYS A O 1
ATOM 3146 N N . GLY A 1 391 ? -22.844 72.625 9.367 1 93.12 391 GLY A N 1
ATOM 3147 C CA . GLY A 1 391 ? -21.984 73.062 8.289 1 93.12 391 GLY A CA 1
ATOM 3148 C C . GLY A 1 391 ? -22.703 73.25 6.969 1 93.12 391 GLY A C 1
ATOM 3149 O O . GLY A 1 391 ? -23.891 72.938 6.863 1 93.12 391 GLY A O 1
ATOM 3150 N N . SER A 1 392 ? -21.984 73.812 6.023 1 94.38 392 SER A N 1
ATOM 3151 C CA . SER A 1 392 ? -22.484 74.062 4.676 1 94.38 392 SER A CA 1
ATOM 3152 C C . SER A 1 392 ? -21.641 73.312 3.633 1 94.38 392 SER A C 1
ATOM 3154 O O . SER A 1 392 ? -20.484 73.688 3.393 1 94.38 392 SER A O 1
ATOM 3156 N N . PRO A 1 393 ? -22.266 72.312 2.99 1 95 393 PRO A N 1
ATOM 3157 C CA . PRO A 1 393 ? -21.484 71.5 2.031 1 95 393 PRO A CA 1
ATOM 3158 C C . PRO A 1 393 ? -21.328 72.188 0.678 1 95 393 PRO A C 1
ATOM 3160 O O . PRO A 1 393 ? -22.297 72.812 0.167 1 95 393 PRO A O 1
ATOM 3163 N N . GLY A 1 394 ? -20.156 72.125 0.187 1 94.31 394 GLY A N 1
ATOM 3164 C CA . GLY A 1 394 ? -19.922 72.562 -1.182 1 94.31 394 GLY A CA 1
ATOM 3165 C C . GLY A 1 394 ? -20.25 71.5 -2.207 1 94.31 394 GLY A C 1
ATOM 3166 O O . GLY A 1 394 ? -20.75 70.438 -1.86 1 94.31 394 GLY A O 1
ATOM 3167 N N . LYS A 1 395 ? -20.047 71.812 -3.436 1 92.62 395 LYS A N 1
ATOM 3168 C CA . LYS A 1 395 ? -20.234 70.875 -4.516 1 92.62 395 LYS A CA 1
ATOM 3169 C C . LYS A 1 395 ? -19.156 69.812 -4.488 1 92.62 395 LYS A C 1
ATOM 3171 O O . LYS A 1 395 ? -18.016 70.062 -4.078 1 92.62 395 LYS A O 1
ATOM 3176 N N . ILE A 1 396 ? -19.547 68.562 -4.859 1 93.06 396 ILE A N 1
ATOM 3177 C CA . ILE A 1 396 ? -18.547 67.5 -5.004 1 93.06 396 ILE A CA 1
ATOM 3178 C C . ILE A 1 396 ? -17.719 67.75 -6.266 1 93.06 396 ILE A C 1
ATOM 3180 O O . ILE A 1 396 ? -18.281 67.938 -7.359 1 93.06 396 ILE A O 1
ATOM 3184 N N . ILE A 1 397 ? -16.5 67.938 -6.121 1 93 397 ILE A N 1
ATOM 3185 C CA . ILE A 1 397 ? -15.578 68 -7.254 1 93 397 ILE A CA 1
ATOM 3186 C C . ILE A 1 397 ? -15.156 66.625 -7.688 1 93 397 ILE A C 1
ATOM 3188 O O . ILE A 1 397 ? -14.57 65.875 -6.902 1 93 397 ILE A O 1
ATOM 3192 N N . ASN A 1 398 ? -15.492 66.312 -8.898 1 91.06 398 ASN A N 1
ATOM 3193 C CA . ASN A 1 398 ? -15.25 65 -9.422 1 91.06 398 ASN A CA 1
ATOM 3194 C C . ASN A 1 398 ? -14.109 64.938 -10.438 1 91.06 398 ASN A C 1
ATOM 3196 O O . ASN A 1 398 ? -14.227 65.562 -11.516 1 91.06 398 ASN A O 1
ATOM 3200 N N . TYR A 1 399 ? -13.062 64.375 -10.031 1 93.69 399 TYR A N 1
ATOM 3201 C CA . TYR A 1 399 ? -12.055 64 -11.023 1 93.69 399 TYR A CA 1
ATOM 3202 C C . TYR A 1 399 ? -12.109 62.531 -11.367 1 93.69 399 TYR A C 1
ATOM 3204 O O . TYR A 1 399 ? -11.914 61.688 -10.5 1 93.69 399 TYR A O 1
ATOM 3212 N N . ILE A 1 400 ? -12.445 62.219 -12.656 1 94.44 400 ILE A N 1
ATOM 3213 C CA . ILE A 1 400 ? -12.516 60.844 -13.117 1 94.44 400 ILE A CA 1
ATOM 3214 C C . ILE A 1 400 ? -11.773 60.688 -14.445 1 94.44 400 ILE A C 1
ATOM 3216 O O . ILE A 1 400 ? -12.062 61.406 -15.398 1 94.44 400 ILE A O 1
ATOM 3220 N N . ASN A 1 401 ? -10.812 59.875 -14.477 1 94.69 401 ASN A N 1
ATOM 3221 C CA . ASN A 1 401 ? -10.156 59.5 -15.719 1 94.69 401 ASN A CA 1
ATOM 3222 C C . ASN A 1 401 ? -10.609 58.125 -16.203 1 94.69 401 ASN A C 1
ATOM 3224 O O . ASN A 1 401 ? -10.125 57.094 -15.734 1 94.69 401 ASN A O 1
ATOM 3228 N N . ASN A 1 402 ? -11.445 58.125 -17.156 1 92.25 402 ASN A N 1
ATOM 3229 C CA . ASN A 1 402 ? -12.094 56.906 -17.625 1 92.25 402 ASN A CA 1
ATOM 3230 C C . ASN A 1 402 ? -11.086 55.938 -18.234 1 92.25 402 ASN A C 1
ATOM 3232 O O . ASN A 1 402 ? -11.312 54.719 -18.25 1 92.25 402 ASN A O 1
ATOM 3236 N N . LYS A 1 403 ? -9.977 56.469 -18.75 1 92.69 403 LYS A N 1
ATOM 3237 C CA . LYS A 1 403 ? -8.953 55.656 -19.375 1 92.69 403 LYS A CA 1
ATOM 3238 C C . LYS A 1 403 ? -8.281 54.719 -18.359 1 92.69 403 LYS A C 1
ATOM 3240 O O . LYS A 1 403 ? -7.883 53.594 -18.688 1 92.69 403 LYS A O 1
ATOM 3245 N N . PHE A 1 404 ? -8.227 55.156 -17.141 1 93.25 404 PHE A N 1
ATOM 3246 C CA . PHE A 1 404 ? -7.43 54.438 -16.156 1 93.25 404 PHE A CA 1
ATOM 3247 C C . PHE A 1 404 ? -8.32 53.75 -15.117 1 93.25 404 PHE A C 1
ATOM 3249 O O . PHE A 1 404 ? -7.828 53.125 -14.188 1 93.25 404 PHE A O 1
ATOM 3256 N N . LEU A 1 405 ? -9.586 53.844 -15.328 1 92.38 405 LEU A N 1
ATOM 3257 C CA . LEU A 1 405 ? -10.5 53.094 -14.484 1 92.38 405 LEU A CA 1
ATOM 3258 C C . LEU A 1 405 ? -10.414 51.594 -14.766 1 92.38 405 LEU A C 1
ATOM 3260 O O . LEU A 1 405 ? -10.094 51.188 -15.891 1 92.38 405 LEU A O 1
ATOM 3264 N N . PRO A 1 406 ? -10.602 50.812 -13.742 1 90.25 406 PRO A N 1
ATOM 3265 C CA . PRO A 1 406 ? -10.594 49.375 -14.008 1 90.25 406 PRO A CA 1
ATOM 3266 C C . PRO A 1 406 ? -11.586 48.969 -15.102 1 90.25 406 PRO A C 1
ATOM 3268 O O . PRO A 1 406 ? -12.734 49.438 -15.086 1 90.25 406 PRO A O 1
ATOM 3271 N N . LYS A 1 407 ? -11.141 48.219 -16.031 1 89.56 407 LYS A N 1
ATOM 3272 C CA . LYS A 1 407 ? -11.984 47.781 -17.141 1 89.56 407 LYS A CA 1
ATOM 3273 C C . LYS A 1 407 ? -12.945 46.688 -16.703 1 89.56 407 LYS A C 1
ATOM 3275 O O . LYS A 1 407 ? -12.641 45.938 -15.773 1 89.56 407 LYS A O 1
ATOM 3280 N N . LYS A 1 408 ? -14.016 46.688 -17.391 1 90.81 408 LYS A N 1
ATOM 3281 C CA . LYS A 1 408 ? -14.977 45.625 -17.141 1 90.81 408 LYS A CA 1
ATOM 3282 C C . LYS A 1 408 ? -14.367 44.25 -17.453 1 90.81 408 LYS A C 1
ATOM 3284 O O . LYS A 1 408 ? -13.656 44.094 -18.453 1 90.81 408 LYS A O 1
ATOM 3289 N N . ILE A 1 409 ? -14.57 43.344 -16.531 1 93.69 409 ILE A N 1
ATOM 3290 C CA . ILE A 1 409 ? -14.039 42 -16.703 1 93.69 409 ILE A CA 1
ATOM 3291 C C . ILE A 1 409 ? -15.109 41.094 -17.312 1 93.69 409 ILE A C 1
ATOM 3293 O O . ILE A 1 409 ? -16.219 40.969 -16.781 1 93.69 409 ILE A O 1
ATOM 3297 N N . LEU A 1 410 ? -14.828 40.562 -18.406 1 95.75 410 LEU A N 1
ATOM 3298 C CA . LEU A 1 410 ? -15.695 39.594 -19.078 1 95.75 410 LEU A CA 1
ATOM 3299 C C . LEU A 1 410 ? -15.07 38.219 -19.094 1 95.75 410 LEU A C 1
ATOM 3301 O O . LEU A 1 410 ? -13.938 38.031 -19.562 1 95.75 410 LEU A O 1
ATOM 3305 N N . ILE A 1 411 ? -15.75 37.281 -18.531 1 96.75 411 ILE A N 1
ATOM 3306 C CA . ILE A 1 411 ? -15.227 35.906 -18.422 1 96.75 411 ILE A CA 1
ATOM 3307 C C . ILE A 1 411 ? -16.125 34.938 -19.203 1 96.75 411 ILE A C 1
ATOM 3309 O O . ILE A 1 411 ? -17.344 35 -19.094 1 96.75 411 ILE A O 1
ATOM 3313 N N . LYS A 1 412 ? -15.594 34.062 -19.969 1 96.75 412 LYS A N 1
ATOM 3314 C CA . LYS A 1 412 ? -16.328 33 -20.641 1 96.75 412 LYS A CA 1
ATOM 3315 C C . LYS A 1 412 ? -16.422 31.766 -19.766 1 96.75 412 LYS A C 1
ATOM 3317 O O . LYS A 1 412 ? -15.391 31.188 -19.375 1 96.75 412 LYS A O 1
ATOM 3322 N N . LEU A 1 413 ? -17.578 31.453 -19.438 1 96.69 413 LEU A N 1
ATOM 3323 C CA . LEU A 1 413 ? -17.828 30.234 -18.672 1 96.69 413 LEU A CA 1
ATOM 3324 C C . LEU A 1 413 ? -18.359 29.125 -19.578 1 96.69 413 LEU A C 1
ATOM 3326 O O . LEU A 1 413 ? -19.5 29.156 -20.016 1 96.69 413 LEU A O 1
ATOM 3330 N N . TYR A 1 414 ? -17.547 28.156 -19.781 1 95.75 414 TYR A N 1
ATOM 3331 C CA . TYR A 1 414 ? -17.906 27.062 -20.688 1 95.75 414 TYR A CA 1
ATOM 3332 C C . TYR A 1 414 ? -18.641 25.969 -19.922 1 95.75 414 TYR A C 1
ATOM 3334 O O . TYR A 1 414 ? -18.234 25.578 -18.828 1 95.75 414 TYR A O 1
ATOM 3342 N N . LYS A 1 415 ? -19.672 25.469 -20.562 1 91.94 415 LYS A N 1
ATOM 3343 C CA . LYS A 1 415 ? -20.453 24.375 -19.969 1 91.94 415 LYS A CA 1
ATOM 3344 C C . LYS A 1 415 ? -19.609 23.125 -19.812 1 91.94 415 LYS A C 1
ATOM 3346 O O . LYS A 1 415 ? -19.703 22.438 -18.781 1 91.94 415 LYS A O 1
ATOM 3351 N N . LYS A 1 416 ? -18.859 22.875 -20.734 1 89.69 416 LYS A N 1
ATOM 3352 C CA . LYS A 1 416 ? -18.016 21.688 -20.719 1 89.69 416 LYS A CA 1
ATOM 3353 C C . LYS A 1 416 ? -17.016 21.719 -19.562 1 89.69 416 LYS A C 1
ATOM 3355 O O . LYS A 1 416 ? -16.844 20.734 -18.859 1 89.69 416 LYS A O 1
ATOM 3360 N N . LYS A 1 417 ? -16.438 22.797 -19.406 1 91.75 417 LYS A N 1
ATOM 3361 C CA . LYS A 1 417 ? -15.438 22.938 -18.344 1 91.75 417 LYS A CA 1
ATOM 3362 C C . LYS A 1 417 ? -16.078 22.828 -16.969 1 91.75 417 LYS A C 1
ATOM 3364 O O . LYS A 1 417 ? -15.484 22.25 -16.047 1 91.75 417 LYS A O 1
ATOM 3369 N N . LEU A 1 418 ? -17.203 23.391 -16.828 1 92.19 418 LEU A N 1
ATOM 3370 C CA . LEU A 1 418 ? -17.938 23.312 -15.57 1 92.19 418 LEU A CA 1
ATOM 3371 C C . LEU A 1 418 ? -18.172 21.859 -15.18 1 92.19 418 LEU A C 1
ATOM 3373 O O . LEU A 1 418 ? -17.953 21.469 -14.031 1 92.19 418 LEU A O 1
ATOM 3377 N N . TYR A 1 419 ? -18.531 21.109 -16.094 1 87.5 419 TYR A N 1
ATOM 3378 C CA . TYR A 1 419 ? -18.781 19.703 -15.844 1 87.5 419 TYR A CA 1
ATOM 3379 C C . TYR A 1 419 ? -17.469 18.969 -15.516 1 87.5 419 TYR A C 1
ATOM 3381 O O . TYR A 1 419 ? -17.438 18.125 -14.625 1 87.5 419 TYR A O 1
ATOM 3389 N N . GLU A 1 420 ? -16.453 19.312 -16.219 1 86.25 420 GLU A N 1
ATOM 3390 C CA . GLU A 1 420 ? -15.172 18.656 -16.047 1 86.25 420 GLU A CA 1
ATOM 3391 C C . GLU A 1 420 ? -14.617 18.906 -14.648 1 86.25 420 GLU A C 1
ATOM 3393 O O . GLU A 1 420 ? -14.055 18 -14.023 1 86.25 420 GLU A O 1
ATOM 3398 N N . ILE A 1 421 ? -14.742 20.031 -14.109 1 88.44 421 ILE A N 1
ATOM 3399 C CA . ILE A 1 421 ? -14.164 20.422 -12.82 1 88.44 421 ILE A CA 1
ATOM 3400 C C . ILE A 1 421 ? -15.047 19.906 -11.688 1 88.44 421 ILE A C 1
ATOM 3402 O O . ILE A 1 421 ? -14.555 19.344 -10.711 1 88.44 421 ILE A O 1
ATOM 3406 N N . LEU A 1 422 ? -16.328 20 -11.844 1 86.5 422 LEU A N 1
ATOM 3407 C CA . LEU A 1 422 ? -17.25 19.641 -10.766 1 86.5 422 LEU A CA 1
ATOM 3408 C C . LEU A 1 422 ? -17.484 18.125 -10.734 1 86.5 422 LEU A C 1
ATOM 3410 O O . LEU A 1 422 ? -17.75 17.562 -9.68 1 86.5 422 LEU A O 1
ATOM 3414 N N . GLY A 1 423 ? -17.5 17.516 -11.945 1 78.44 423 GLY A N 1
ATOM 3415 C CA . GLY A 1 423 ? -17.703 16.078 -12.039 1 78.44 423 GLY A CA 1
ATOM 3416 C C . GLY A 1 423 ? -19.172 15.695 -12.094 1 78.44 423 GLY A C 1
ATOM 3417 O O . GLY A 1 423 ? -19.516 14.516 -12 1 78.44 423 GLY A O 1
ATOM 3418 N N . PHE A 1 424 ? -20.125 16.641 -12.039 1 79.06 424 PHE A N 1
ATOM 3419 C CA . PHE A 1 424 ? -21.547 16.375 -12.156 1 79.06 424 PHE A CA 1
ATOM 3420 C C . PHE A 1 424 ? -22.25 17.484 -12.93 1 79.06 424 PHE A C 1
ATOM 3422 O O . PHE A 1 424 ? -21.688 18.578 -13.078 1 79.06 424 PHE A O 1
ATOM 3429 N N . PHE A 1 425 ? -23.406 17.141 -13.5 1 83.25 425 PHE A N 1
ATOM 3430 C CA . PHE A 1 425 ? -24.125 18.062 -14.359 1 83.25 425 PHE A CA 1
ATOM 3431 C C . PHE A 1 425 ? -25.047 18.953 -13.539 1 83.25 425 PHE A C 1
ATOM 3433 O O . PHE A 1 425 ? -25.75 18.484 -12.648 1 83.25 425 PHE A O 1
ATOM 3440 N N . ILE A 1 426 ? -24.922 20.359 -13.727 1 86.44 426 ILE A N 1
ATOM 3441 C CA . ILE A 1 426 ? -25.859 21.328 -13.203 1 86.44 426 ILE A CA 1
ATOM 3442 C C . ILE A 1 426 ? -26.703 21.906 -14.352 1 86.44 426 ILE A C 1
ATOM 3444 O O . ILE A 1 426 ? -26.156 22.25 -15.406 1 86.44 426 ILE A O 1
ATOM 3448 N N . SER A 1 427 ? -27.984 22 -14.188 1 89.44 427 SER A N 1
ATOM 3449 C CA . SER A 1 427 ? -28.859 22.453 -15.25 1 89.44 427 SER A CA 1
ATOM 3450 C C . SER A 1 427 ? -28.531 23.891 -15.664 1 89.44 427 SER A C 1
ATOM 3452 O O . SER A 1 427 ? -28.109 24.703 -14.836 1 89.44 427 SER A O 1
ATOM 3454 N N . LYS A 1 428 ? -28.734 24.203 -16.938 1 91.25 428 LYS A N 1
ATOM 3455 C CA . LYS A 1 428 ? -28.484 25.547 -17.484 1 91.25 428 LYS A CA 1
ATOM 3456 C C . LYS A 1 428 ? -29.297 26.594 -16.719 1 91.25 428 LYS A C 1
ATOM 3458 O O . LYS A 1 428 ? -28.766 27.656 -16.375 1 91.25 428 LYS A O 1
ATOM 3463 N N . LYS A 1 429 ? -30.5 26.312 -16.406 1 91.25 429 LYS A N 1
ATOM 3464 C CA . LYS A 1 429 ? -31.375 27.234 -15.703 1 91.25 429 LYS A CA 1
ATOM 3465 C C . LYS A 1 429 ? -30.844 27.547 -14.305 1 91.25 429 LYS A C 1
ATOM 3467 O O . LYS A 1 429 ? -30.875 28.703 -13.875 1 91.25 429 LYS A O 1
ATOM 3472 N N . LEU A 1 430 ? -30.375 26.609 -13.727 1 91.12 430 LEU A N 1
ATOM 3473 C CA . LEU A 1 430 ? -29.859 26.797 -12.375 1 91.12 430 LEU A CA 1
ATOM 3474 C C . LEU A 1 430 ? -28.562 27.609 -12.391 1 91.12 430 LEU A C 1
ATOM 3476 O O . LEU A 1 430 ? -28.359 28.453 -11.523 1 91.12 430 LEU A O 1
ATOM 3480 N N . ILE A 1 431 ? -27.719 27.297 -13.359 1 93.88 431 ILE A N 1
ATOM 3481 C CA . ILE A 1 431 ? -26.469 28.031 -13.492 1 93.88 431 ILE A CA 1
ATOM 3482 C C . ILE A 1 431 ? -26.766 29.516 -13.727 1 93.88 431 ILE A C 1
ATOM 3484 O O . ILE A 1 431 ? -26.172 30.391 -13.078 1 93.88 431 ILE A O 1
ATOM 3488 N N . GLU A 1 432 ? -27.688 29.797 -14.578 1 94.5 432 GLU A N 1
ATOM 3489 C CA . GLU A 1 432 ? -28.062 31.156 -14.898 1 94.5 432 GLU A CA 1
ATOM 3490 C C . GLU A 1 432 ? -28.688 31.859 -13.695 1 94.5 432 GLU A C 1
ATOM 3492 O O . GLU A 1 432 ? -28.422 33.031 -13.445 1 94.5 432 GLU A O 1
ATOM 3497 N N . ASN A 1 433 ? -29.469 31.172 -12.961 1 90.56 433 ASN A N 1
ATOM 3498 C CA . ASN A 1 433 ? -30.062 31.734 -11.75 1 90.56 433 ASN A CA 1
ATOM 3499 C C . ASN A 1 433 ? -29 32.062 -10.711 1 90.56 433 ASN A C 1
ATOM 3501 O O . ASN A 1 433 ? -29.078 33.125 -10.07 1 90.56 433 ASN A O 1
ATOM 3505 N N . ILE A 1 434 ? -28.094 31.219 -10.57 1 91 434 ILE A N 1
ATOM 3506 C CA . ILE A 1 434 ? -27.016 31.422 -9.594 1 91 434 ILE A CA 1
ATOM 3507 C C . ILE A 1 434 ? -26.203 32.656 -9.984 1 91 434 ILE A C 1
ATOM 3509 O O . ILE A 1 434 ? -25.891 33.5 -9.141 1 91 434 ILE A O 1
ATOM 3513 N N . LEU A 1 435 ? -25.891 32.75 -11.234 1 94.06 435 LEU A N 1
ATOM 3514 C CA . LEU A 1 435 ? -25.109 33.906 -11.711 1 94.06 435 LEU A CA 1
ATOM 3515 C C . LEU A 1 435 ? -25.859 35.188 -11.445 1 94.06 435 LEU A C 1
ATOM 3517 O O . LEU A 1 435 ? -25.281 36.156 -10.961 1 94.06 435 LEU A O 1
ATOM 3521 N N . LEU A 1 436 ? -27.141 35.156 -11.656 1 91.25 436 LEU A N 1
ATOM 3522 C CA . LEU A 1 436 ? -27.953 36.344 -11.438 1 91.25 436 LEU A CA 1
ATOM 3523 C C . LEU A 1 436 ? -28.016 36.719 -9.961 1 91.25 436 LEU A C 1
ATOM 3525 O O . LEU A 1 436 ? -27.906 37.875 -9.594 1 91.25 436 LEU A O 1
ATOM 3529 N N . LEU A 1 437 ? -28.188 35.781 -9.164 1 88.38 437 LEU A N 1
ATOM 3530 C CA . LEU A 1 437 ? -28.312 36 -7.727 1 88.38 437 LEU A CA 1
ATOM 3531 C C . LEU A 1 437 ? -27.016 36.5 -7.137 1 88.38 437 LEU A C 1
ATOM 3533 O O . LEU A 1 437 ? -27.016 37.25 -6.16 1 88.38 437 LEU A O 1
ATOM 3537 N N . LEU A 1 438 ? -25.953 36.219 -7.762 1 91.31 438 LEU A N 1
ATOM 3538 C CA . LEU A 1 438 ? -24.641 36.625 -7.27 1 91.31 438 LEU A CA 1
ATOM 3539 C C . LEU A 1 438 ? -24.25 38 -7.852 1 91.31 438 LEU A C 1
ATOM 3541 O O . LEU A 1 438 ? -23.188 38.531 -7.539 1 91.31 438 LEU A O 1
ATOM 3545 N N . GLY A 1 439 ? -25.062 38.562 -8.656 1 89.94 439 GLY A N 1
ATOM 3546 C CA . GLY A 1 439 ? -24.859 39.906 -9.164 1 89.94 439 GLY A CA 1
ATOM 3547 C C . GLY A 1 439 ? -24.156 39.938 -10.5 1 89.94 439 GLY A C 1
ATOM 3548 O O . GLY A 1 439 ? -23.828 41.031 -11 1 89.94 439 GLY A O 1
ATOM 3549 N N . TYR A 1 440 ? -23.922 38.719 -11.07 1 94.44 440 TYR A N 1
ATOM 3550 C CA . TYR A 1 440 ? -23.281 38.688 -12.383 1 94.44 440 TYR A CA 1
ATOM 3551 C C . TYR A 1 440 ? -24.297 38.969 -13.484 1 94.44 440 TYR A C 1
ATOM 3553 O O . TYR A 1 440 ? -25.484 38.688 -13.344 1 94.44 440 TYR A O 1
ATOM 3561 N N . LYS A 1 441 ? -23.812 39.594 -14.5 1 95.31 441 LYS A N 1
ATOM 3562 C CA . LYS A 1 441 ? -24.578 39.688 -15.75 1 95.31 441 LYS A CA 1
ATOM 3563 C C . LYS A 1 441 ? -24.031 38.719 -16.797 1 95.31 441 LYS A C 1
ATOM 3565 O O . LYS A 1 441 ? -22.812 38.438 -16.828 1 95.31 441 LYS A O 1
ATOM 3570 N N . TYR A 1 442 ? -24.922 38.094 -17.5 1 95.81 442 TYR A N 1
ATOM 3571 C CA . TYR A 1 442 ? -24.422 37.094 -18.422 1 95.81 442 TYR A CA 1
ATOM 3572 C C . TYR A 1 442 ? -25.203 37.125 -19.734 1 95.81 442 TYR A C 1
ATOM 3574 O O . TYR A 1 442 ? -26.312 37.656 -19.797 1 95.81 442 TYR A O 1
ATOM 3582 N N . GLU A 1 443 ? -24.578 36.656 -20.812 1 95.81 443 GLU A N 1
ATOM 3583 C CA . GLU A 1 443 ? -25.172 36.344 -22.125 1 95.81 443 GLU A CA 1
ATOM 3584 C C . GLU A 1 443 ? -24.766 34.938 -22.594 1 95.81 443 GLU A C 1
ATOM 3586 O O . GLU A 1 443 ? -23.578 34.625 -22.641 1 95.81 443 GLU A O 1
ATOM 3591 N N . PHE A 1 444 ? -25.797 34.156 -22.766 1 94.31 444 PHE A N 1
ATOM 3592 C CA . PHE A 1 444 ? -25.5 32.812 -23.203 1 94.31 444 PHE A CA 1
ATOM 3593 C C . PHE A 1 444 ? -25.266 32.75 -24.703 1 94.31 444 PHE A C 1
ATOM 3595 O O . PHE A 1 444 ? -26.109 33.188 -25.484 1 94.31 444 PHE A O 1
ATOM 3602 N N . ILE A 1 445 ? -24.094 32.25 -25.062 1 93.06 445 ILE A N 1
ATOM 3603 C CA . ILE A 1 445 ? -23.719 32.156 -26.469 1 93.06 445 ILE A CA 1
ATOM 3604 C C . ILE A 1 445 ? -23.344 30.719 -26.797 1 93.06 445 ILE A C 1
ATOM 3606 O O . ILE A 1 445 ? -22.219 30.281 -26.516 1 93.06 445 ILE A O 1
ATOM 3610 N N . LYS A 1 446 ? -24.156 29.953 -27.469 1 87.75 446 LYS A N 1
ATOM 3611 C CA . LYS A 1 446 ? -23.969 28.594 -27.969 1 87.75 446 LYS A CA 1
ATOM 3612 C C . LYS A 1 446 ? -23.609 27.641 -26.828 1 87.75 446 LYS A C 1
ATOM 3614 O O . LYS A 1 446 ? -24.5 27.078 -26.172 1 87.75 446 LYS A O 1
ATOM 3619 N N . ASN A 1 447 ? -22.266 27.609 -26.406 1 90.56 447 ASN A N 1
ATOM 3620 C CA . ASN A 1 447 ? -21.844 26.594 -25.438 1 90.56 447 ASN A CA 1
ATOM 3621 C C . ASN A 1 447 ? -21.156 27.234 -24.234 1 90.56 447 ASN A C 1
ATOM 3623 O O . ASN A 1 447 ? -20.562 26.531 -23.406 1 90.56 447 ASN A O 1
ATOM 3627 N N . TYR A 1 448 ? -21.266 28.531 -24.141 1 94.81 448 TYR A N 1
ATOM 3628 C CA . TYR A 1 448 ? -20.641 29.203 -23 1 94.81 448 TYR A CA 1
ATOM 3629 C C . TYR A 1 448 ? -21.422 30.438 -22.594 1 94.81 448 TYR A C 1
ATOM 3631 O O . TYR A 1 448 ? -22.25 30.938 -23.359 1 94.81 448 TYR A O 1
ATOM 3639 N N . TRP A 1 449 ? -21.422 30.875 -21.375 1 96.62 449 TRP A N 1
ATOM 3640 C CA . TRP A 1 449 ? -21.938 32.156 -20.859 1 96.62 449 TRP A CA 1
ATOM 3641 C C . TRP A 1 449 ? -20.859 33.219 -20.891 1 96.62 449 TRP A C 1
ATOM 3643 O O . TRP A 1 449 ? -19.75 33.031 -20.375 1 96.62 449 TRP A O 1
ATOM 3653 N N . LYS A 1 450 ? -21.125 34.281 -21.562 1 97 450 LYS A N 1
ATOM 3654 C CA . LYS A 1 450 ? -20.297 35.469 -21.391 1 97 450 LYS A CA 1
ATOM 3655 C C . LYS A 1 450 ? -20.719 36.25 -20.141 1 97 450 LYS A C 1
ATOM 3657 O O . LYS A 1 450 ? -21.734 36.938 -20.156 1 97 450 LYS A O 1
ATOM 3662 N N . VAL A 1 451 ? -19.891 36.219 -19.109 1 96.88 451 VAL A N 1
ATOM 3663 C CA . VAL A 1 451 ? -20.281 36.719 -17.797 1 96.88 451 VAL A CA 1
ATOM 3664 C C . VAL A 1 451 ? -19.531 38.031 -17.516 1 96.88 451 VAL A C 1
ATOM 3666 O O . VAL A 1 451 ? -18.312 38.094 -17.656 1 96.88 451 VAL A O 1
ATOM 3669 N N . SER A 1 452 ? -20.281 39.062 -17.141 1 96.56 452 SER A N 1
ATOM 3670 C CA . SER A 1 452 ? -19.719 40.312 -16.688 1 96.56 452 SER A CA 1
ATOM 3671 C C . SER A 1 452 ? -19.625 40.375 -15.164 1 96.56 452 SER A C 1
ATOM 3673 O O . SER A 1 452 ? -20.625 40.219 -14.469 1 96.56 452 SER A O 1
ATOM 3675 N N . VAL A 1 453 ? -18.5 40.625 -14.695 1 96.12 453 VAL A N 1
ATOM 3676 C CA . VAL A 1 453 ? -18.234 40.625 -13.258 1 96.12 453 VAL A CA 1
ATOM 3677 C C . VAL A 1 453 ? -18.672 41.969 -12.656 1 96.12 453 VAL A C 1
ATOM 3679 O O . VAL A 1 453 ? -18.359 43.031 -13.195 1 96.12 453 VAL A O 1
ATOM 3682 N N . PRO A 1 454 ? -19.484 41.969 -11.609 1 94.44 454 PRO A N 1
ATOM 3683 C CA . PRO A 1 454 ? -19.828 43.219 -10.953 1 94.44 454 PRO A CA 1
ATOM 3684 C C . PRO A 1 454 ? -18.609 43.938 -10.359 1 94.44 454 PRO A C 1
ATOM 3686 O O . PRO A 1 454 ? -17.594 43.281 -10.078 1 94.44 454 PRO A O 1
ATOM 3689 N N . SER A 1 455 ? -18.656 45.25 -10.094 1 93.81 455 SER A N 1
ATOM 3690 C CA . SER A 1 455 ? -17.5 46.062 -9.695 1 93.81 455 SER A CA 1
ATOM 3691 C C . SER A 1 455 ? -16.953 45.594 -8.344 1 93.81 455 SER A C 1
ATOM 3693 O O . SER A 1 455 ? -15.742 45.625 -8.125 1 93.81 455 SER A O 1
ATOM 3695 N N . TRP A 1 456 ? -17.828 45.125 -7.484 1 92.94 456 TRP A N 1
ATOM 3696 C CA . TRP A 1 456 ? -17.406 44.781 -6.129 1 92.94 456 TRP A CA 1
ATOM 3697 C C . TRP A 1 456 ? -16.719 43.438 -6.094 1 92.94 456 TRP A C 1
ATOM 3699 O O . TRP A 1 456 ? -16.141 43.062 -5.07 1 92.94 456 TRP A O 1
ATOM 3709 N N . ARG A 1 457 ? -16.781 42.719 -7.16 1 93.69 457 ARG A N 1
ATOM 3710 C CA . ARG A 1 457 ? -16.125 41.406 -7.207 1 93.69 457 ARG A CA 1
ATOM 3711 C C . ARG A 1 457 ? -14.906 41.406 -8.117 1 93.69 457 ARG A C 1
ATOM 3713 O O . ARG A 1 457 ? -14.234 40.406 -8.281 1 93.69 457 ARG A O 1
ATOM 3720 N N . MET A 1 458 ? -14.586 42.531 -8.672 1 90.62 458 MET A N 1
ATOM 3721 C CA . MET A 1 458 ? -13.492 42.625 -9.633 1 90.62 458 MET A CA 1
ATOM 3722 C C . MET A 1 458 ? -12.156 42.312 -8.984 1 90.62 458 MET A C 1
ATOM 3724 O O . MET A 1 458 ? -11.211 41.906 -9.664 1 90.62 458 MET A O 1
ATOM 3728 N N . CYS A 1 459 ? -12.18 42.406 -7.723 1 86.12 459 CYS A N 1
ATOM 3729 C CA . CYS A 1 459 ? -10.93 42.156 -7.012 1 86.12 459 CYS A CA 1
ATOM 3730 C C . CYS A 1 459 ? -10.625 40.656 -6.941 1 86.12 459 CYS A C 1
ATOM 3732 O O . CYS A 1 459 ? -9.469 40.25 -6.824 1 86.12 459 CYS A O 1
ATOM 3734 N N . ASN A 1 460 ? -11.625 39.812 -7.113 1 88.81 460 ASN A N 1
ATOM 3735 C CA . ASN A 1 460 ? -11.359 38.406 -6.82 1 88.81 460 ASN A CA 1
ATOM 3736 C C . ASN A 1 460 ? -11.852 37.5 -7.941 1 88.81 460 ASN A C 1
ATOM 3738 O O . ASN A 1 460 ? -11.586 36.281 -7.938 1 88.81 460 ASN A O 1
ATOM 3742 N N . VAL A 1 461 ? -12.602 37.969 -8.789 1 93.81 461 VAL A N 1
ATOM 3743 C CA . VAL A 1 461 ? -13.094 37.156 -9.891 1 93.81 461 VAL A CA 1
ATOM 3744 C C . VAL A 1 461 ? -12.43 37.594 -11.195 1 93.81 461 VAL A C 1
ATOM 3746 O O . VAL A 1 461 ? -12.734 38.656 -11.727 1 93.81 461 VAL A O 1
ATOM 3749 N N . LYS A 1 462 ? -11.562 36.75 -11.688 1 92.19 462 LYS A N 1
ATOM 3750 C CA . LYS A 1 462 ? -10.781 37.156 -12.859 1 92.19 462 LYS A CA 1
ATOM 3751 C C . LYS A 1 462 ? -10.758 36.062 -13.914 1 92.19 462 LYS A C 1
ATOM 3753 O O . LYS A 1 462 ? -10.539 36.344 -15.094 1 92.19 462 LYS A O 1
ATOM 3758 N N . ILE A 1 463 ? -11.016 34.812 -13.469 1 95 463 ILE A N 1
ATOM 3759 C CA . ILE A 1 463 ? -10.867 33.688 -14.398 1 95 463 ILE A CA 1
ATOM 3760 C C . ILE A 1 463 ? -12.102 32.812 -14.328 1 95 463 ILE A C 1
ATOM 3762 O O . ILE A 1 463 ? -12.953 32.969 -13.453 1 95 463 ILE A O 1
ATOM 3766 N N . GLU A 1 464 ? -12.188 31.875 -15.25 1 95.75 464 GLU A N 1
ATOM 3767 C CA . GLU A 1 464 ? -13.32 30.969 -15.367 1 95.75 464 GLU A CA 1
ATOM 3768 C C . GLU A 1 464 ? -13.492 30.141 -14.102 1 95.75 464 GLU A C 1
ATOM 3770 O O . GLU A 1 464 ? -14.617 29.906 -13.656 1 95.75 464 GLU A O 1
ATOM 3775 N N . GLU A 1 465 ? -12.367 29.719 -13.516 1 94.19 465 GLU A N 1
ATOM 3776 C CA . GLU A 1 465 ? -12.406 28.875 -12.328 1 94.19 465 GLU A CA 1
ATOM 3777 C C . GLU A 1 465 ? -13.016 29.609 -11.141 1 94.19 465 GLU A C 1
ATOM 3779 O O . GLU A 1 465 ? -13.609 28.984 -10.258 1 94.19 465 GLU A O 1
ATOM 3784 N N . ASP A 1 466 ? -12.859 30.938 -11.117 1 94.12 466 ASP A N 1
ATOM 3785 C CA . ASP A 1 466 ? -13.477 31.719 -10.047 1 94.12 466 ASP A CA 1
ATOM 3786 C C . ASP A 1 466 ? -15 31.641 -10.109 1 94.12 466 ASP A C 1
ATOM 3788 O O . ASP A 1 466 ? -15.664 31.531 -9.078 1 94.12 466 ASP A O 1
ATOM 3792 N N . LEU A 1 467 ? -15.469 31.656 -11.266 1 95.5 467 LEU A N 1
ATOM 3793 C CA . LEU A 1 467 ? -16.906 31.531 -11.453 1 95.5 467 LEU A CA 1
ATOM 3794 C C . LEU A 1 467 ? -17.391 30.141 -11.055 1 95.5 467 LEU A C 1
ATOM 3796 O O . LEU A 1 467 ? -18.438 30 -10.414 1 95.5 467 LEU A O 1
ATOM 3800 N N . ILE A 1 468 ? -16.672 29.188 -11.516 1 94.62 468 ILE A N 1
ATOM 3801 C CA . ILE A 1 468 ? -17.016 27.812 -11.195 1 94.62 468 ILE A CA 1
ATOM 3802 C C . ILE A 1 468 ? -17.062 27.625 -9.68 1 94.62 468 ILE A C 1
ATOM 3804 O O . ILE A 1 468 ? -17.953 26.953 -9.148 1 94.62 468 ILE A O 1
ATOM 3808 N N . SER A 1 469 ? -16.078 28.219 -9.023 1 92.44 469 SER A N 1
ATOM 3809 C CA . SER A 1 469 ? -16.047 28.172 -7.562 1 92.44 469 SER A CA 1
ATOM 3810 C C . SER A 1 469 ? -17.297 28.797 -6.953 1 92.44 469 SER A C 1
ATOM 3812 O O . SER A 1 469 ? -17.891 28.234 -6.035 1 92.44 469 SER A O 1
ATOM 3814 N N . ASP A 1 470 ? -17.656 29.953 -7.418 1 91.75 470 ASP A N 1
ATOM 3815 C CA . ASP A 1 470 ? -18.844 30.641 -6.914 1 91.75 470 ASP A CA 1
ATOM 3816 C C . ASP A 1 470 ? -20.094 29.812 -7.137 1 91.75 470 ASP A C 1
ATOM 3818 O O . ASP A 1 470 ? -20.938 29.688 -6.242 1 91.75 470 ASP A O 1
ATOM 3822 N N . ILE A 1 471 ? -20.156 29.188 -8.258 1 92.69 471 ILE A N 1
ATOM 3823 C CA . ILE A 1 471 ? -21.328 28.375 -8.594 1 92.69 471 ILE A CA 1
ATOM 3824 C C . ILE A 1 471 ? -21.375 27.156 -7.688 1 92.69 471 ILE A C 1
ATOM 3826 O O . ILE A 1 471 ? -22.438 26.812 -7.148 1 92.69 471 ILE A O 1
ATOM 3830 N N . SER A 1 472 ? -20.25 26.516 -7.59 1 90.38 472 SER A N 1
ATOM 3831 C CA . SER A 1 472 ? -20.188 25.312 -6.754 1 90.38 472 SER A CA 1
ATOM 3832 C C . SER A 1 472 ? -20.547 25.625 -5.309 1 90.38 472 SER A C 1
ATOM 3834 O O . SER A 1 472 ? -21.25 24.859 -4.656 1 90.38 472 SER A O 1
ATOM 3836 N N . ARG A 1 473 ? -20.047 26.672 -4.766 1 87.31 473 ARG A N 1
ATOM 3837 C CA . ARG A 1 473 ? -20.328 27.078 -3.391 1 87.31 473 ARG A CA 1
ATOM 3838 C C . ARG A 1 473 ? -21.797 27.391 -3.188 1 87.31 473 ARG A C 1
ATOM 3840 O O . ARG A 1 473 ? -22.391 27 -2.178 1 87.31 473 ARG A O 1
ATOM 3847 N N . PHE A 1 474 ? -22.312 28.141 -4.102 1 87.12 474 PHE A N 1
ATOM 3848 C CA . PHE A 1 474 ? -23.734 28.484 -4.004 1 87.12 474 PHE A CA 1
ATOM 3849 C C . PHE A 1 474 ? -24.609 27.25 -4.102 1 87.12 474 PHE A C 1
ATOM 3851 O O . PHE A 1 474 ? -25.625 27.141 -3.414 1 87.12 474 PHE A O 1
ATOM 3858 N N . TYR A 1 475 ? -24.188 26.359 -5.07 1 86.75 475 TYR A N 1
ATOM 3859 C CA . TYR A 1 475 ? -24.906 25.094 -5.203 1 86.75 475 TYR A CA 1
ATOM 3860 C C . TYR A 1 475 ? -24.844 24.297 -3.902 1 86.75 475 TYR A C 1
ATOM 3862 O O . TYR A 1 475 ? -25.844 23.688 -3.492 1 86.75 475 TYR A O 1
ATOM 3870 N N . GLY A 1 476 ? -23.734 24.328 -3.227 1 83.69 476 GLY A N 1
ATOM 3871 C CA . GLY A 1 476 ? -23.531 23.578 -1.99 1 83.69 476 GLY A CA 1
ATOM 3872 C C . GLY A 1 476 ? -22.656 22.359 -2.162 1 83.69 476 GLY A C 1
ATOM 3873 O O . GLY A 1 476 ? -23.016 21.422 -2.859 1 83.69 476 GLY A O 1
ATOM 3874 N N . PHE A 1 477 ? -21.594 22.406 -1.511 1 79.88 477 PHE A N 1
ATOM 3875 C CA . PHE A 1 477 ? -20.641 21.297 -1.614 1 79.88 477 PHE A CA 1
ATOM 3876 C C . PHE A 1 477 ? -21.25 20.016 -1.078 1 79.88 477 PHE A C 1
ATOM 3878 O O . PHE A 1 477 ? -20.891 18.922 -1.518 1 79.88 477 PHE A O 1
ATOM 3885 N N . GLU A 1 478 ? -22.203 20.203 -0.177 1 76.25 478 GLU A N 1
ATOM 3886 C CA . GLU A 1 478 ? -22.844 19.047 0.439 1 76.25 478 GLU A CA 1
ATOM 3887 C C . GLU A 1 478 ? -23.719 18.297 -0.561 1 76.25 478 GLU A C 1
ATOM 3889 O O . GLU A 1 478 ? -24.016 17.109 -0.379 1 76.25 478 GLU A O 1
ATOM 3894 N N . LYS A 1 479 ? -24.031 18.938 -1.604 1 78.62 479 LYS A N 1
ATOM 3895 C CA . LYS A 1 479 ? -24.938 18.359 -2.59 1 78.62 479 LYS A CA 1
ATOM 3896 C C . LYS A 1 479 ? -24.172 17.672 -3.717 1 78.62 479 LYS A C 1
ATOM 3898 O O . LYS A 1 479 ? -24.766 17.062 -4.605 1 78.62 479 LYS A O 1
ATOM 3903 N N . ILE A 1 480 ? -22.859 17.891 -3.707 1 79.69 480 ILE A N 1
ATOM 3904 C CA . ILE A 1 480 ? -22.031 17.281 -4.75 1 79.69 480 ILE A CA 1
ATOM 3905 C C . ILE A 1 480 ? -21.953 15.773 -4.531 1 79.69 480 ILE A C 1
ATOM 3907 O O . ILE A 1 480 ? -21.547 15.312 -3.457 1 79.69 480 ILE A O 1
ATOM 3911 N N . PRO A 1 481 ? -22.484 15 -5.543 1 71.94 481 PRO A N 1
ATOM 3912 C CA . PRO A 1 481 ? -22.484 13.547 -5.383 1 71.94 481 PRO A CA 1
ATOM 3913 C C . PRO A 1 481 ? -21.094 12.961 -5.273 1 71.94 481 PRO A C 1
ATOM 3915 O O . PRO A 1 481 ? -20.156 13.445 -5.926 1 71.94 481 PRO A O 1
ATOM 3918 N N . ILE A 1 482 ? -20.812 12.195 -4.293 1 58.59 482 ILE A N 1
ATOM 3919 C CA . ILE A 1 482 ? -19.547 11.477 -4.152 1 58.59 482 ILE A CA 1
ATOM 3920 C C . ILE A 1 482 ? -19.484 10.32 -5.152 1 58.59 482 ILE A C 1
ATOM 3922 O O . ILE A 1 482 ? -20.219 9.336 -5.008 1 58.59 482 ILE A O 1
ATOM 3926 N N . ASP A 1 483 ? -19.375 10.469 -6.387 1 54.72 483 ASP A N 1
ATOM 3927 C CA . ASP A 1 483 ? -19.219 9.398 -7.359 1 54.72 483 ASP A CA 1
ATOM 3928 C C . ASP A 1 483 ? -17.75 9.023 -7.547 1 54.72 483 ASP A C 1
ATOM 3930 O O . ASP A 1 483 ? -17.016 9.719 -8.258 1 54.72 483 ASP A O 1
ATOM 3934 N N . LEU A 1 484 ? -17.234 8.383 -6.672 1 52 484 LEU A N 1
ATOM 3935 C CA . LEU A 1 484 ? -15.852 7.934 -6.699 1 52 484 LEU A CA 1
ATOM 3936 C C . LEU A 1 484 ? -15.602 7.023 -7.895 1 52 484 LEU A C 1
ATOM 3938 O O . LEU A 1 484 ? -14.586 6.316 -7.941 1 52 484 LEU A O 1
ATOM 3942 N N . SER A 1 485 ? -16.422 6.859 -8.836 1 51.91 485 SER A N 1
ATOM 3943 C CA . SER A 1 485 ? -16.453 5.742 -9.773 1 51.91 485 SER A CA 1
ATOM 3944 C C . SER A 1 485 ? -15.188 5.699 -10.625 1 51.91 485 SER A C 1
ATOM 3946 O O . SER A 1 485 ? -14.656 4.621 -10.898 1 51.91 485 SER A O 1
ATOM 3948 N N . TYR A 1 486 ? -14.789 6.762 -11.414 1 51.69 486 TYR A N 1
ATOM 3949 C CA . TYR A 1 486 ? -13.891 6.449 -12.516 1 51.69 486 TYR A CA 1
ATOM 3950 C C . TYR A 1 486 ? -12.547 7.148 -12.336 1 51.69 486 TYR A C 1
ATOM 3952 O O . TYR A 1 486 ? -12.5 8.352 -12.078 1 51.69 486 TYR A O 1
ATOM 3960 N N . LYS A 1 487 ? -11.656 6.523 -11.609 1 50.03 487 LYS A N 1
ATOM 3961 C CA . LYS A 1 487 ? -10.359 7.195 -11.68 1 50.03 487 LYS A CA 1
ATOM 3962 C C . LYS A 1 487 ? -9.461 6.547 -12.734 1 50.03 487 LYS A C 1
ATOM 3964 O O . LYS A 1 487 ? -9.523 5.336 -12.945 1 50.03 487 LYS A O 1
ATOM 3969 N N . LYS A 1 488 ? -8.891 7.32 -13.586 1 53.47 488 LYS A N 1
ATOM 3970 C CA . LYS A 1 488 ? -7.844 6.855 -14.492 1 53.47 488 LYS A CA 1
ATOM 3971 C C . LYS A 1 488 ? -6.656 6.293 -13.719 1 53.47 488 LYS A C 1
ATOM 3973 O O . LYS A 1 488 ? -6.105 6.961 -12.844 1 53.47 488 LYS A O 1
ATOM 3978 N N . ILE A 1 489 ? -6.527 5.082 -13.602 1 48.31 489 ILE A N 1
ATOM 3979 C CA . ILE A 1 489 ? -5.383 4.465 -12.938 1 48.31 489 ILE A CA 1
ATOM 3980 C C . ILE A 1 489 ? -4.145 4.586 -13.82 1 48.31 489 ILE A C 1
ATOM 3982 O O . ILE A 1 489 ? -4.133 4.094 -14.953 1 48.31 489 ILE A O 1
ATOM 3986 N N . LYS A 1 490 ? -3.453 5.574 -13.664 1 51.41 490 LYS A N 1
ATOM 3987 C CA . LYS A 1 490 ? -2.145 5.516 -14.312 1 51.41 490 LYS A CA 1
ATOM 3988 C C . LYS A 1 490 ? -1.262 4.449 -13.664 1 51.41 490 LYS A C 1
ATOM 3990 O O . LYS A 1 490 ? -1.043 4.465 -12.453 1 51.41 490 LYS A O 1
ATOM 3995 N N . TYR A 1 491 ? -1.129 3.338 -14.328 1 46.44 491 TYR A N 1
ATOM 3996 C CA . TYR A 1 491 ? -0.186 2.34 -13.836 1 46.44 491 TYR A CA 1
ATOM 3997 C C . TYR A 1 491 ? 1.232 2.896 -13.805 1 46.44 491 TYR A C 1
ATOM 3999 O O . TYR A 1 491 ? 1.762 3.318 -14.836 1 46.44 491 TYR A O 1
ATOM 4007 N N . ASN A 1 492 ? 1.532 3.57 -12.789 1 51.91 492 ASN A N 1
ATOM 4008 C CA . ASN A 1 492 ? 2.965 3.836 -12.719 1 51.91 492 ASN A CA 1
ATOM 4009 C C . ASN A 1 492 ? 3.773 2.543 -12.688 1 51.91 492 ASN A C 1
ATOM 4011 O O . ASN A 1 492 ? 3.414 1.598 -11.984 1 51.91 492 ASN A O 1
ATOM 4015 N N . ASN A 1 493 ? 4.441 2.246 -13.773 1 52.59 493 ASN A N 1
ATOM 4016 C CA . ASN A 1 493 ? 5.395 1.144 -13.734 1 52.59 493 ASN A CA 1
ATOM 4017 C C . ASN A 1 493 ? 6.105 1.064 -12.383 1 52.59 493 ASN A C 1
ATOM 4019 O O . ASN A 1 493 ? 6.828 1.987 -12.008 1 52.59 493 ASN A O 1
ATOM 4023 N N . CYS A 1 494 ? 5.473 0.596 -11.391 1 53.47 494 CYS A N 1
ATOM 4024 C CA . CYS A 1 494 ? 6.199 0.315 -10.156 1 53.47 494 CYS A CA 1
ATOM 4025 C C . CYS A 1 494 ? 7.609 -0.176 -10.461 1 53.47 494 CYS A C 1
ATOM 4027 O O . CYS A 1 494 ? 7.789 -1.217 -11.094 1 53.47 494 CYS A O 1
ATOM 4029 N N . LYS A 1 495 ? 8.523 0.726 -10.602 1 57.78 495 LYS A N 1
ATOM 4030 C CA . LYS A 1 495 ? 9.914 0.295 -10.75 1 57.78 495 LYS A CA 1
ATOM 4031 C C . LYS A 1 495 ? 10.297 -0.703 -9.664 1 57.78 495 LYS A C 1
ATOM 4033 O O . LYS A 1 495 ? 10.289 -0.371 -8.477 1 57.78 495 LYS A O 1
ATOM 4038 N N . TYR A 1 496 ? 10.438 -1.938 -9.867 1 62.84 496 TYR A N 1
ATOM 4039 C CA . TYR A 1 496 ? 10.797 -3.043 -8.984 1 62.84 496 TYR A CA 1
ATOM 4040 C C . TYR A 1 496 ? 12.195 -2.846 -8.414 1 62.84 496 TYR A C 1
ATOM 4042 O O . TYR A 1 496 ? 12.617 -3.574 -7.508 1 62.84 496 TYR A O 1
ATOM 4050 N N . ASN A 1 497 ? 12.812 -1.683 -8.703 1 72.62 497 ASN A N 1
ATOM 4051 C CA . ASN A 1 497 ? 14.211 -1.581 -8.328 1 72.62 497 ASN A CA 1
ATOM 4052 C C . ASN A 1 497 ? 14.438 -0.474 -7.301 1 72.62 497 ASN A C 1
ATOM 4054 O O . ASN A 1 497 ? 15.539 0.075 -7.203 1 72.62 497 ASN A O 1
ATOM 4058 N N . ILE A 1 498 ? 13.266 -0.098 -6.578 1 78.06 498 ILE A N 1
ATOM 4059 C CA . ILE A 1 498 ? 13.5 0.947 -5.586 1 78.06 498 ILE A CA 1
ATOM 4060 C C . ILE A 1 498 ? 12.836 0.566 -4.266 1 78.06 498 ILE A C 1
ATOM 4062 O O . ILE A 1 498 ? 11.688 0.114 -4.246 1 78.06 498 ILE A O 1
ATOM 4066 N N . ASN A 1 499 ? 13.664 0.674 -3.205 1 82.75 499 ASN A N 1
ATOM 4067 C CA . ASN A 1 499 ? 13.102 0.569 -1.863 1 82.75 499 ASN A CA 1
ATOM 4068 C C . ASN A 1 499 ? 12.367 1.845 -1.464 1 82.75 499 ASN A C 1
ATOM 4070 O O . ASN A 1 499 ? 12.82 2.949 -1.765 1 82.75 499 ASN A O 1
ATOM 4074 N N . THR A 1 500 ? 11.273 1.679 -0.882 1 84.88 500 THR A N 1
ATOM 4075 C CA . THR A 1 500 ? 10.523 2.855 -0.456 1 84.88 500 THR A CA 1
ATOM 4076 C C . THR A 1 500 ? 11.047 3.373 0.881 1 84.88 500 THR A C 1
ATOM 4078 O O . THR A 1 500 ? 11.539 2.598 1.704 1 84.88 500 THR A O 1
ATOM 4081 N N . LEU A 1 501 ? 10.977 4.727 1.048 1 92.06 501 LEU A N 1
ATOM 4082 C CA . LEU A 1 501 ? 11.328 5.348 2.32 1 92.06 501 LEU A CA 1
ATOM 4083 C C . LEU A 1 501 ? 10.5 4.766 3.459 1 92.06 501 LEU A C 1
ATOM 4085 O O . LEU A 1 501 ? 11.008 4.57 4.566 1 92.06 501 LEU A O 1
ATOM 4089 N N . ASN A 1 502 ? 9.281 4.48 3.133 1 91.19 502 ASN A N 1
ATOM 4090 C CA . ASN A 1 502 ? 8.391 3.924 4.145 1 91.19 502 ASN A CA 1
ATOM 4091 C C . ASN A 1 502 ? 8.891 2.58 4.66 1 91.19 502 ASN A C 1
ATOM 4093 O O . ASN A 1 502 ? 8.773 2.283 5.852 1 91.19 502 ASN A O 1
ATOM 4097 N N . ASN A 1 503 ? 9.359 1.758 3.779 1 90.69 503 ASN A N 1
ATOM 4098 C CA . ASN A 1 503 ? 9.914 0.477 4.195 1 90.69 503 ASN A CA 1
ATOM 4099 C C . ASN A 1 503 ? 11.102 0.664 5.145 1 90.69 503 ASN A C 1
ATOM 4101 O O . ASN A 1 503 ? 11.227 -0.061 6.133 1 90.69 503 ASN A O 1
ATOM 4105 N N . ALA A 1 504 ? 11.977 1.606 4.887 1 93.88 504 ALA A N 1
ATOM 4106 C CA . ALA A 1 504 ? 13.117 1.916 5.738 1 93.88 504 ALA A CA 1
ATOM 4107 C C . ALA A 1 504 ? 12.664 2.434 7.102 1 93.88 504 ALA A C 1
ATOM 4109 O O . ALA A 1 504 ? 13.203 2.041 8.133 1 93.88 504 ALA A O 1
ATOM 4110 N N . LYS A 1 505 ? 11.656 3.287 7.074 1 94.81 505 LYS A N 1
ATOM 4111 C CA . LYS A 1 505 ? 11.125 3.832 8.32 1 94.81 505 LYS A CA 1
ATOM 4112 C C . LYS A 1 505 ? 10.508 2.732 9.18 1 94.81 505 LYS A C 1
ATOM 4114 O O . LYS A 1 505 ? 10.719 2.701 10.398 1 94.81 505 LYS A O 1
ATOM 4119 N N . LYS A 1 506 ? 9.812 1.843 8.562 1 91.38 506 LYS A N 1
ATOM 4120 C CA . LYS A 1 506 ? 9.203 0.731 9.289 1 91.38 506 LYS A CA 1
ATOM 4121 C C . LYS A 1 506 ? 10.266 -0.163 9.914 1 91.38 506 LYS A C 1
ATOM 4123 O O . LYS A 1 506 ? 10.094 -0.647 11.039 1 91.38 506 LYS A O 1
ATOM 4128 N N . LEU A 1 507 ? 11.305 -0.396 9.195 1 93.62 507 LEU A N 1
ATOM 4129 C CA . LEU A 1 507 ? 12.406 -1.193 9.719 1 93.62 507 LEU A CA 1
ATOM 4130 C C . LEU A 1 507 ? 12.969 -0.575 11 1 93.62 507 LEU A C 1
ATOM 4132 O O . LEU A 1 507 ? 13.156 -1.27 12 1 93.62 507 LEU A O 1
ATOM 4136 N N . LEU A 1 508 ? 13.203 0.689 10.953 1 95.94 508 LEU A N 1
ATOM 4137 C CA . LEU A 1 508 ? 13.75 1.374 12.125 1 95.94 508 LEU A CA 1
ATOM 4138 C C . LEU A 1 508 ? 12.766 1.353 13.281 1 95.94 508 LEU A C 1
ATOM 4140 O O . LEU A 1 508 ? 13.148 1.103 14.43 1 95.94 508 LEU A O 1
ATOM 4144 N N . THR A 1 509 ? 11.5 1.563 12.984 1 93.75 509 THR A N 1
ATOM 4145 C CA . THR A 1 509 ? 10.484 1.517 14.031 1 93.75 509 THR A CA 1
ATOM 4146 C C . THR A 1 509 ? 10.422 0.13 14.664 1 93.75 509 THR A C 1
ATOM 4148 O O . THR A 1 509 ? 10.273 0.002 15.883 1 93.75 509 THR A O 1
ATOM 4151 N N . ASN A 1 510 ? 10.516 -0.817 13.797 1 91.06 510 ASN A N 1
ATOM 4152 C CA . ASN A 1 510 ? 10.461 -2.191 14.281 1 91.06 510 ASN A CA 1
ATOM 4153 C C . ASN A 1 510 ? 11.703 -2.547 15.094 1 91.06 510 ASN A C 1
ATOM 4155 O O . ASN A 1 510 ? 11.703 -3.535 15.836 1 91.06 510 ASN A O 1
ATOM 4159 N N . ARG A 1 511 ? 12.727 -1.803 15.016 1 92.38 511 ARG A N 1
ATOM 4160 C CA . ARG A 1 511 ? 13.945 -2.023 15.781 1 92.38 511 ARG A CA 1
ATOM 4161 C C . ARG A 1 511 ? 13.992 -1.12 17 1 92.38 511 ARG A C 1
ATOM 4163 O O . ARG A 1 511 ? 15.055 -0.934 17.609 1 92.38 511 ARG A O 1
ATOM 4170 N N . GLY A 1 512 ? 12.93 -0.347 17.25 1 91.81 512 GLY A N 1
ATOM 4171 C CA . GLY A 1 512 ? 12.797 0.367 18.5 1 91.81 512 GLY A CA 1
ATOM 4172 C C . GLY A 1 512 ? 12.992 1.865 18.359 1 91.81 512 GLY A C 1
ATOM 4173 O O . GLY A 1 512 ? 12.906 2.604 19.344 1 91.81 512 GLY A O 1
ATOM 4174 N N . TYR A 1 513 ? 13.234 2.326 17.141 1 95.94 513 TYR A N 1
ATOM 4175 C CA . TYR A 1 513 ? 13.391 3.76 16.922 1 95.94 513 TYR A CA 1
ATOM 4176 C C . TYR A 1 513 ? 12.039 4.457 16.906 1 95.94 513 TYR A C 1
ATOM 4178 O O . TYR A 1 513 ? 11.039 3.881 16.469 1 95.94 513 TYR A O 1
ATOM 4186 N N . GLN A 1 514 ? 12.07 5.668 17.344 1 95.94 514 GLN A N 1
ATOM 4187 C CA . GLN A 1 514 ? 10.906 6.543 17.234 1 95.94 514 GLN A CA 1
ATOM 4188 C C . GLN A 1 514 ? 11.141 7.637 16.203 1 95.94 514 GLN A C 1
ATOM 4190 O O . GLN A 1 514 ? 12.156 8.336 16.234 1 95.94 514 GLN A O 1
ATOM 4195 N N . GLU A 1 515 ? 10.195 7.777 15.383 1 96.56 515 GLU A N 1
ATOM 4196 C CA . GLU A 1 515 ? 10.312 8.836 14.383 1 96.56 515 GLU A CA 1
ATOM 4197 C C . GLU A 1 515 ? 9.945 10.195 14.977 1 96.56 515 GLU A C 1
ATOM 4199 O O . GLU A 1 515 ? 8.914 10.336 15.641 1 96.56 515 GLU A O 1
ATOM 4204 N N . ILE A 1 516 ? 10.82 11.109 14.797 1 96.44 516 ILE A N 1
ATOM 4205 C CA . ILE A 1 516 ? 10.539 12.477 15.227 1 96.44 516 ILE A CA 1
ATOM 4206 C C . ILE A 1 516 ? 10.492 13.406 14.016 1 96.44 516 ILE A C 1
ATOM 4208 O O . ILE A 1 516 ? 11.016 13.078 12.953 1 96.44 516 ILE A O 1
ATOM 4212 N N . ILE A 1 517 ? 9.797 14.461 14.172 1 95.56 517 ILE A N 1
ATOM 4213 C CA . ILE A 1 517 ? 9.734 15.516 13.164 1 95.56 517 ILE A CA 1
ATOM 4214 C C . ILE A 1 517 ? 10.188 16.844 13.781 1 95.56 517 ILE A C 1
ATOM 4216 O O . ILE A 1 517 ? 9.461 17.438 14.578 1 95.56 517 ILE A O 1
ATOM 4220 N N . SER A 1 518 ? 11.336 17.266 13.375 1 95.44 518 SER A N 1
ATOM 4221 C CA . SER A 1 518 ? 11.898 18.5 13.922 1 95.44 518 SER A CA 1
ATOM 4222 C C . SER A 1 518 ? 11.867 19.609 12.883 1 95.44 518 SER A C 1
ATOM 4224 O O . SER A 1 518 ? 11.594 19.375 11.711 1 95.44 518 SER A O 1
ATOM 4226 N N . TYR A 1 519 ? 12.086 20.812 13.328 1 93.81 519 TYR A N 1
ATOM 4227 C CA . TYR A 1 519 ? 12.141 21.969 12.438 1 93.81 519 TYR A CA 1
ATOM 4228 C C . TYR A 1 519 ? 13.438 21.984 11.641 1 93.81 519 TYR A C 1
ATOM 4230 O O . TYR A 1 519 ? 14.477 21.547 12.133 1 93.81 519 TYR A O 1
ATOM 4238 N N . THR A 1 520 ? 13.336 22.562 10.5 1 95.12 520 THR A N 1
ATOM 4239 C CA . THR A 1 520 ? 14.531 22.719 9.672 1 95.12 520 THR A CA 1
ATOM 4240 C C . THR A 1 520 ? 15.367 23.906 10.164 1 95.12 520 THR A C 1
ATOM 4242 O O . THR A 1 520 ? 16.547 24.016 9.82 1 95.12 520 THR A O 1
ATOM 4245 N N . PHE A 1 521 ? 14.781 24.844 10.984 1 94.75 521 PHE A N 1
ATOM 4246 C CA . PHE A 1 521 ? 15.461 25.984 11.578 1 94.75 521 PHE A CA 1
ATOM 4247 C C . PHE A 1 521 ? 16.031 25.609 12.945 1 94.75 521 PHE A C 1
ATOM 4249 O O . PHE A 1 521 ? 15.336 25.016 13.773 1 94.75 521 PHE A O 1
ATOM 4256 N N . VAL A 1 522 ? 17.344 25.891 13.148 1 95.81 522 VAL A N 1
ATOM 4257 C CA . VAL A 1 522 ? 17.984 25.469 14.391 1 95.81 522 VAL A CA 1
ATOM 4258 C C . VAL A 1 522 ? 18.75 26.625 15 1 95.81 522 VAL A C 1
ATOM 4260 O O . VAL A 1 522 ? 18.844 27.703 14.398 1 95.81 522 VAL A O 1
ATOM 4263 N N . ASP A 1 523 ? 19.234 26.391 16.234 1 94.25 523 ASP A N 1
ATOM 4264 C CA . ASP A 1 523 ? 20.016 27.375 16.969 1 94.25 523 ASP A CA 1
ATOM 4265 C C . ASP A 1 523 ? 21.422 27.516 16.375 1 94.25 523 ASP A C 1
ATOM 4267 O O . ASP A 1 523 ? 22.172 26.547 16.312 1 94.25 523 ASP A O 1
ATOM 4271 N N . LYS A 1 524 ? 21.766 28.766 16.016 1 94.31 524 LYS A N 1
ATOM 4272 C CA . LYS A 1 524 ? 23.047 29.031 15.383 1 94.31 524 LYS A CA 1
ATOM 4273 C C . LYS A 1 524 ? 24.219 28.656 16.297 1 94.31 524 LYS A C 1
ATOM 4275 O O . LYS A 1 524 ? 25.203 28.078 15.844 1 94.31 524 LYS A O 1
ATOM 4280 N N . ASN A 1 525 ? 24.125 28.875 17.516 1 93.69 525 ASN A N 1
ATOM 4281 C CA . ASN A 1 525 ? 25.203 28.625 18.469 1 93.69 525 ASN A CA 1
ATOM 4282 C C . ASN A 1 525 ? 25.438 27.125 18.656 1 93.69 525 ASN A C 1
ATOM 4284 O O . ASN A 1 525 ? 26.578 26.656 18.625 1 93.69 525 ASN A O 1
ATOM 4288 N N . ILE A 1 526 ? 24.438 26.422 18.781 1 93.75 526 ILE A N 1
ATOM 4289 C CA . ILE A 1 526 ? 24.547 24.969 18.969 1 93.75 526 ILE A CA 1
ATOM 4290 C C . ILE A 1 526 ? 25.109 24.344 17.703 1 93.75 526 ILE A C 1
ATOM 4292 O O . ILE A 1 526 ? 25.984 23.484 17.766 1 93.75 526 ILE A O 1
ATOM 4296 N N . GLN A 1 527 ? 24.641 24.766 16.609 1 95.5 527 GLN A N 1
ATOM 4297 C CA . GLN A 1 527 ? 25.109 24.203 15.352 1 95.5 527 GLN A CA 1
ATOM 4298 C C . GLN A 1 527 ? 26.594 24.484 15.148 1 95.5 527 GLN A C 1
ATOM 4300 O O . GLN A 1 527 ? 27.328 23.641 14.625 1 95.5 527 GLN A O 1
ATOM 4305 N N . ASN A 1 528 ? 27.031 25.672 15.57 1 94.88 528 ASN A N 1
ATOM 4306 C CA . ASN A 1 528 ? 28.438 26.031 15.445 1 94.88 528 ASN A CA 1
ATOM 4307 C C . ASN A 1 528 ? 29.328 25.156 16.328 1 94.88 528 ASN A C 1
ATOM 4309 O O . ASN A 1 528 ? 30.469 24.859 15.977 1 94.88 528 ASN A O 1
ATOM 4313 N N . ILE A 1 529 ? 28.812 24.734 17.391 1 95.06 529 ILE A N 1
ATOM 4314 C CA . ILE A 1 529 ? 29.531 23.844 18.297 1 95.06 529 ILE A CA 1
ATOM 4315 C C . ILE A 1 529 ? 29.672 22.469 17.641 1 95.06 529 ILE A C 1
ATOM 4317 O O . ILE A 1 529 ? 30.75 21.859 17.703 1 95.06 529 ILE A O 1
ATOM 4321 N N . ILE A 1 530 ? 28.672 22.031 16.984 1 94.44 530 ILE A N 1
ATOM 4322 C CA . ILE A 1 530 ? 28.641 20.703 16.391 1 94.44 530 ILE A CA 1
ATOM 4323 C C . ILE A 1 530 ? 29.422 20.703 15.07 1 94.44 530 ILE A C 1
ATOM 4325 O O . ILE A 1 530 ? 30.156 19.75 14.781 1 94.44 530 ILE A O 1
ATOM 4329 N N . HIS A 1 531 ? 29.141 21.781 14.281 1 94.44 531 HIS A N 1
ATOM 4330 C CA . HIS A 1 531 ? 29.797 21.922 12.984 1 94.44 531 HIS A CA 1
ATOM 4331 C C . HIS A 1 531 ? 30.656 23.172 12.938 1 94.44 531 HIS A C 1
ATOM 4333 O O . HIS A 1 531 ? 30.359 24.109 12.172 1 94.44 531 HIS A O 1
ATOM 4339 N N . PRO A 1 532 ? 31.703 23.156 13.547 1 90 532 PRO A N 1
ATOM 4340 C CA . PRO A 1 532 ? 32.5 24.391 13.648 1 90 532 PRO A CA 1
ATOM 4341 C C . PRO A 1 532 ? 33.094 24.828 12.305 1 90 532 PRO A C 1
ATOM 4343 O O . PRO A 1 532 ? 33.344 26.016 12.094 1 90 532 PRO A O 1
ATOM 4346 N N . ASN A 1 533 ? 33.25 23.938 11.391 1 88.75 533 ASN A N 1
ATOM 4347 C CA . ASN A 1 533 ? 33.938 24.266 10.148 1 88.75 533 ASN A CA 1
ATOM 4348 C C . ASN A 1 533 ? 32.969 24.469 9 1 88.75 533 ASN A C 1
ATOM 4350 O O . ASN A 1 533 ? 33.375 24.562 7.836 1 88.75 533 ASN A O 1
ATOM 4354 N N . LYS A 1 534 ? 31.703 24.547 9.32 1 91.19 534 LYS A N 1
ATOM 4355 C CA . LYS A 1 534 ? 30.703 24.719 8.266 1 91.19 534 LYS A CA 1
ATOM 4356 C C . LYS A 1 534 ? 29.938 26.016 8.445 1 91.19 534 LYS A C 1
ATOM 4358 O O . LYS A 1 534 ? 29.641 26.422 9.57 1 91.19 534 LYS A O 1
ATOM 4363 N N . ILE A 1 535 ? 29.578 26.594 7.32 1 91 535 ILE A N 1
ATOM 4364 C CA . ILE A 1 535 ? 28.875 27.875 7.344 1 91 535 ILE A CA 1
ATOM 4365 C C . ILE A 1 535 ? 27.375 27.625 7.172 1 91 535 ILE A C 1
ATOM 4367 O O . ILE A 1 535 ? 26.938 27.078 6.156 1 91 535 ILE A O 1
ATOM 4371 N N . PRO A 1 536 ? 26.625 28.062 8.133 1 93.62 536 PRO A N 1
ATOM 4372 C CA . PRO A 1 536 ? 25.188 27.844 8.016 1 93.62 536 PRO A CA 1
ATOM 4373 C C . PRO A 1 536 ? 24.516 28.875 7.09 1 93.62 536 PRO A C 1
ATOM 4375 O O . PRO A 1 536 ? 25.125 29.891 6.75 1 93.62 536 PRO A O 1
ATOM 4378 N N . VAL A 1 537 ? 23.312 28.594 6.641 1 94.06 537 VAL A N 1
ATOM 4379 C CA . VAL A 1 537 ? 22.484 29.5 5.859 1 94.06 537 VAL A CA 1
ATOM 4380 C C . VAL A 1 537 ? 21.562 30.281 6.789 1 94.06 537 VAL A C 1
ATOM 4382 O O . VAL A 1 537 ? 20.625 29.719 7.359 1 94.06 537 VAL A O 1
ATOM 4385 N N . PRO A 1 538 ? 21.703 31.578 6.926 1 92.25 538 PRO A N 1
ATOM 4386 C CA . PRO A 1 538 ? 20.891 32.375 7.863 1 92.25 538 PRO A CA 1
ATOM 4387 C C . PRO A 1 538 ? 19.5 32.688 7.32 1 92.25 538 PRO A C 1
ATOM 4389 O O . PRO A 1 538 ? 19.328 32.844 6.109 1 92.25 538 PRO A O 1
ATOM 4392 N N . ILE A 1 539 ? 18.578 32.719 8.219 1 90.75 539 ILE A N 1
ATOM 4393 C CA . ILE A 1 539 ? 17.219 33.156 7.895 1 90.75 539 ILE A CA 1
ATOM 4394 C C . ILE A 1 539 ? 17.094 34.656 8.094 1 90.75 539 ILE A C 1
ATOM 4396 O O . ILE A 1 539 ? 17.5 35.188 9.133 1 90.75 539 ILE A O 1
ATOM 4400 N N . ILE A 1 540 ? 16.547 35.344 7.148 1 86.38 540 ILE A N 1
ATOM 4401 C CA . ILE A 1 540 ? 16.484 36.812 7.148 1 86.38 540 ILE A CA 1
ATOM 4402 C C . ILE A 1 540 ? 15.586 37.281 8.289 1 86.38 540 ILE A C 1
ATOM 4404 O O . ILE A 1 540 ? 15.953 38.188 9.039 1 86.38 540 ILE A O 1
ATOM 4408 N N . ASN A 1 541 ? 14.336 36.719 8.469 1 83.94 541 ASN A N 1
ATOM 4409 C CA . ASN A 1 541 ? 13.391 37.062 9.523 1 83.94 541 ASN A CA 1
ATOM 4410 C C . ASN A 1 541 ? 13.047 35.875 10.391 1 83.94 541 ASN A C 1
ATOM 4412 O O . ASN A 1 541 ? 11.938 35.344 10.32 1 83.94 541 ASN A O 1
ATOM 4416 N N . PRO A 1 542 ? 14.109 35.562 11.273 1 87.38 542 PRO A N 1
ATOM 4417 C CA . PRO A 1 542 ? 13.852 34.375 12.086 1 87.38 542 PRO A CA 1
ATOM 4418 C C . PRO A 1 542 ? 12.797 34.625 13.164 1 87.38 542 PRO A C 1
ATOM 4420 O O . PRO A 1 542 ? 12.672 35.719 13.672 1 87.38 542 PRO A O 1
ATOM 4423 N N . ILE A 1 543 ? 11.984 33.625 13.461 1 83.5 543 ILE A N 1
ATOM 4424 C CA . ILE A 1 543 ? 10.969 33.688 14.5 1 83.5 543 ILE A CA 1
ATOM 4425 C C . ILE A 1 543 ? 11.633 33.906 15.859 1 83.5 543 ILE A C 1
ATOM 4427 O O . ILE A 1 543 ? 11.148 34.688 16.688 1 83.5 543 ILE A O 1
ATOM 4431 N N . SER A 1 544 ? 12.711 33.219 16.156 1 87.75 544 SER A N 1
ATOM 4432 C CA . SER A 1 544 ? 13.508 33.312 17.375 1 87.75 544 SER A CA 1
ATOM 4433 C C . SER A 1 544 ? 14.984 33.094 17.094 1 87.75 544 SER A C 1
ATOM 4435 O O . SER A 1 544 ? 15.352 32.625 16 1 87.75 544 SER A O 1
ATOM 4437 N N . THR A 1 545 ? 15.719 33.469 18.047 1 87.62 545 THR A N 1
ATOM 4438 C CA . THR A 1 545 ? 17.156 33.281 17.922 1 87.62 545 THR A CA 1
ATOM 4439 C C . THR A 1 545 ? 17.5 31.797 17.844 1 87.62 545 THR A C 1
ATOM 4441 O O . THR A 1 545 ? 18.484 31.406 17.203 1 87.62 545 THR A O 1
ATOM 4444 N N . GLU A 1 546 ? 16.688 30.953 18.438 1 90.88 546 GLU A N 1
ATOM 4445 C CA . GLU A 1 546 ? 16.906 29.516 18.484 1 90.88 546 GLU A CA 1
ATOM 4446 C C . GLU A 1 546 ? 16.562 28.859 17.141 1 90.88 546 GLU A C 1
ATOM 4448 O O . GLU A 1 546 ? 16.875 27.703 16.906 1 90.88 546 GLU A O 1
ATOM 4453 N N . MET A 1 547 ? 16.047 29.625 16.281 1 93.19 547 MET A N 1
ATOM 4454 C CA . MET A 1 547 ? 15.656 29.156 14.961 1 93.19 547 MET A CA 1
ATOM 4455 C C . MET A 1 547 ? 16.156 30.078 13.867 1 93.19 547 MET A C 1
ATOM 4457 O O . MET A 1 547 ? 15.422 30.438 12.945 1 93.19 547 MET A O 1
ATOM 4461 N N . SER A 1 548 ? 17.375 30.469 13.922 1 94.5 548 SER A N 1
ATOM 4462 C CA . SER A 1 548 ? 17.875 31.578 13.125 1 94.5 548 SER A CA 1
ATOM 4463 C C . SER A 1 548 ? 18.625 31.078 11.891 1 94.5 548 SER A C 1
ATOM 4465 O O . SER A 1 548 ? 18.922 31.859 10.984 1 94.5 548 SER A O 1
ATOM 4467 N N . VAL A 1 549 ? 18.969 29.781 11.797 1 96.06 549 VAL A N 1
ATOM 4468 C CA . VAL A 1 549 ? 19.703 29.266 10.648 1 96.06 549 VAL A CA 1
ATOM 4469 C C . VAL A 1 549 ? 19.078 27.953 10.188 1 96.06 549 VAL A C 1
ATOM 4471 O O . VAL A 1 549 ? 18.406 27.266 10.961 1 96.06 549 VAL A O 1
ATOM 4474 N N . LEU A 1 550 ? 19.359 27.625 8.891 1 96.31 550 LEU A N 1
ATOM 4475 C CA . LEU A 1 550 ? 18.938 26.328 8.375 1 96.31 550 LEU A CA 1
ATOM 4476 C C . LEU A 1 550 ? 19.859 25.219 8.867 1 96.31 550 LEU A C 1
ATOM 4478 O O . LEU A 1 550 ? 21.062 25.438 9.008 1 96.31 550 LEU A O 1
ATOM 4482 N N . ARG A 1 551 ? 19.328 24.047 9.125 1 97.25 551 ARG A N 1
ATOM 4483 C CA . ARG A 1 551 ? 20.141 22.969 9.68 1 97.25 551 ARG A CA 1
ATOM 4484 C C . ARG A 1 551 ? 21.125 22.422 8.648 1 97.25 551 ARG A C 1
ATOM 4486 O O . ARG A 1 551 ? 20.766 22.25 7.48 1 97.25 551 ARG A O 1
ATOM 4493 N N . LEU A 1 552 ? 22.359 22.156 9.062 1 96.75 552 LEU A N 1
ATOM 4494 C CA . LEU A 1 552 ? 23.422 21.562 8.242 1 96.75 552 LEU A CA 1
ATOM 4495 C C . LEU A 1 552 ? 23.328 20.031 8.266 1 96.75 552 LEU A C 1
ATOM 4497 O O . LEU A 1 552 ? 23.734 19.375 7.305 1 96.75 552 LEU A O 1
ATOM 4501 N N . SER A 1 553 ? 22.844 19.5 9.336 1 96.38 553 SER A N 1
ATOM 4502 C CA . SER A 1 553 ? 22.641 18.078 9.578 1 96.38 553 SER A CA 1
ATOM 4503 C C . SER A 1 553 ? 21.562 17.844 10.633 1 96.38 553 SER A C 1
ATOM 4505 O O . SER A 1 553 ? 21.125 18.797 11.289 1 96.38 553 SER A O 1
ATOM 4507 N N . PHE A 1 554 ? 21.188 16.625 10.75 1 97.56 554 PHE A N 1
ATOM 4508 C CA . PHE A 1 554 ? 20.188 16.297 11.75 1 97.56 554 PHE A CA 1
ATOM 4509 C C . PHE A 1 554 ? 20.797 16.266 13.148 1 97.56 554 PHE A C 1
ATOM 4511 O O . PHE A 1 554 ? 20.078 16.203 14.141 1 97.56 554 PHE A O 1
ATOM 4518 N N . PHE A 1 555 ? 22.094 16.328 13.266 1 96.75 555 PHE A N 1
ATOM 4519 C CA . PHE A 1 555 ? 22.766 16.156 14.547 1 96.75 555 PHE A CA 1
ATOM 4520 C C . PHE A 1 555 ? 22.344 17.25 15.531 1 96.75 555 PHE A C 1
ATOM 4522 O O . PHE A 1 555 ? 22.156 16.969 16.719 1 96.75 555 PHE A O 1
ATOM 4529 N N . THR A 1 556 ? 22.172 18.422 14.977 1 95.62 556 THR A N 1
ATOM 4530 C CA . THR A 1 556 ? 21.766 19.516 15.844 1 95.62 556 THR A CA 1
ATOM 4531 C C . THR A 1 556 ? 20.406 19.25 16.469 1 95.62 556 THR A C 1
ATOM 4533 O O . THR A 1 556 ? 20.219 19.422 17.672 1 95.62 556 THR A O 1
ATOM 4536 N N . ASN A 1 557 ? 19.5 18.859 15.609 1 96.69 557 ASN A N 1
ATOM 4537 C CA . ASN A 1 557 ? 18.156 18.531 16.078 1 96.69 557 ASN A CA 1
ATOM 4538 C C . ASN A 1 557 ? 18.172 17.359 17.062 1 96.69 557 ASN A C 1
ATOM 4540 O O . ASN A 1 557 ? 17.5 17.391 18.078 1 96.69 557 ASN A O 1
ATOM 4544 N N . PHE A 1 558 ? 18.953 16.328 16.781 1 97.38 558 PHE A N 1
ATOM 4545 C CA . PHE A 1 558 ? 19 15.125 17.594 1 97.38 558 PHE A CA 1
ATOM 4546 C C . PHE A 1 558 ? 19.578 15.422 18.969 1 97.38 558 PHE A C 1
ATOM 4548 O O . PHE A 1 558 ? 19.047 14.977 19.984 1 97.38 558 PHE A O 1
ATOM 4555 N N . ILE A 1 559 ? 20.641 16.109 18.969 1 95.44 559 ILE A N 1
ATOM 4556 C CA . ILE A 1 559 ? 21.297 16.438 20.234 1 95.44 559 ILE A CA 1
ATOM 4557 C C . ILE A 1 559 ? 20.359 17.234 21.125 1 95.44 559 ILE A C 1
ATOM 4559 O O . ILE A 1 559 ? 20.219 16.953 22.312 1 95.44 559 ILE A O 1
ATOM 4563 N N . GLN A 1 560 ? 19.672 18.219 20.516 1 93.69 560 GLN A N 1
ATOM 4564 C CA . GLN A 1 560 ? 18.719 19.016 21.281 1 93.69 560 GLN A CA 1
ATOM 4565 C C . GLN A 1 560 ? 17.594 18.141 21.828 1 93.69 560 GLN A C 1
ATOM 4567 O O . GLN A 1 560 ? 17.188 18.297 22.984 1 93.69 560 GLN A O 1
ATOM 4572 N N . THR A 1 561 ? 17.109 17.281 21.031 1 95.38 561 THR A N 1
ATOM 4573 C CA . THR A 1 561 ? 16.031 16.375 21.438 1 95.38 561 THR A CA 1
ATOM 4574 C C . THR A 1 561 ? 16.5 15.438 22.547 1 95.38 561 THR A C 1
ATOM 4576 O O . THR A 1 561 ? 15.773 15.211 23.516 1 95.38 561 THR A O 1
ATOM 4579 N N . ILE A 1 562 ? 17.672 14.867 22.438 1 95.94 562 ILE A N 1
ATOM 4580 C CA . ILE A 1 562 ? 18.219 13.945 23.422 1 95.94 562 ILE A CA 1
ATOM 4581 C C . ILE A 1 562 ? 18.438 14.68 24.734 1 95.94 562 ILE A C 1
ATOM 4583 O O . ILE A 1 562 ? 18.109 14.164 25.812 1 95.94 562 ILE A O 1
ATOM 4587 N N . LEU A 1 563 ? 18.984 15.898 24.625 1 92.69 563 LEU A N 1
ATOM 4588 C CA . LEU A 1 563 ? 19.203 16.703 25.828 1 92.69 563 LEU A CA 1
ATOM 4589 C C . LEU A 1 563 ? 17.891 16.969 26.562 1 92.69 563 LEU A C 1
ATOM 4591 O O . LEU A 1 563 ? 17.828 16.859 27.781 1 92.69 563 LEU A O 1
ATOM 4595 N N . TYR A 1 564 ? 16.922 17.312 25.781 1 91.06 564 TYR A N 1
ATOM 4596 C CA . TYR A 1 564 ? 15.594 17.547 26.328 1 91.06 564 TYR A CA 1
ATOM 4597 C C . TYR A 1 564 ? 15.086 16.328 27.078 1 91.06 564 TYR A C 1
ATOM 4599 O O . TYR A 1 564 ? 14.578 16.453 28.203 1 91.06 564 TYR A O 1
ATOM 4607 N N . ASN A 1 565 ? 15.273 15.18 26.594 1 92.12 565 ASN A N 1
ATOM 4608 C CA . ASN A 1 565 ? 14.766 13.953 27.203 1 92.12 565 ASN A CA 1
ATOM 4609 C C . ASN A 1 565 ? 15.648 13.484 28.344 1 92.12 565 ASN A C 1
ATOM 4611 O O . ASN A 1 565 ? 15.148 12.969 29.359 1 92.12 565 ASN A O 1
ATOM 4615 N N . GLN A 1 566 ? 16.938 13.648 28.203 1 91 566 GLN A N 1
ATOM 4616 C CA . GLN A 1 566 ? 17.859 13.289 29.266 1 91 566 GLN A CA 1
ATOM 4617 C C . GLN A 1 566 ? 17.594 14.109 30.531 1 91 566 GLN A C 1
ATOM 4619 O O . GLN A 1 566 ? 17.641 13.594 31.641 1 91 566 GLN A O 1
ATOM 4624 N N . ASN A 1 567 ? 17.25 15.367 30.281 1 87.75 567 ASN A N 1
ATOM 4625 C CA . ASN A 1 567 ? 16.938 16.25 31.406 1 87.75 567 ASN A CA 1
ATOM 4626 C C . ASN A 1 567 ? 15.633 15.844 32.094 1 87.75 567 ASN A C 1
ATOM 4628 O O . ASN A 1 567 ? 15.359 16.281 33.219 1 87.75 567 ASN A O 1
ATOM 4632 N N . ARG A 1 568 ? 14.969 15.008 31.469 1 84.75 568 ARG A N 1
ATOM 4633 C CA . ARG A 1 568 ? 13.727 14.5 32.031 1 84.75 568 ARG A CA 1
ATOM 4634 C C . ARG A 1 568 ? 13.844 13.023 32.375 1 84.75 568 ARG A C 1
ATOM 4636 O O . ARG A 1 568 ? 12.859 12.281 32.281 1 84.75 568 ARG A O 1
ATOM 4643 N N . GLN A 1 569 ? 14.992 12.539 32.531 1 86.56 569 GLN A N 1
ATOM 4644 C CA . GLN A 1 569 ? 15.375 11.273 33.156 1 86.56 569 GLN A CA 1
ATOM 4645 C C . GLN A 1 569 ? 15.125 10.102 32.219 1 86.56 569 GLN A C 1
ATOM 4647 O O . GLN A 1 569 ? 14.977 8.961 32.656 1 86.56 569 GLN A O 1
ATOM 4652 N N . THR A 1 570 ? 15.062 10.367 30.969 1 88.19 570 THR A N 1
ATOM 4653 C CA . THR A 1 570 ? 14.93 9.266 30.016 1 88.19 570 THR A CA 1
ATOM 4654 C C . THR A 1 570 ? 16.281 8.578 29.797 1 88.19 570 THR A C 1
ATOM 4656 O O . THR A 1 570 ? 17.266 9.227 29.453 1 88.19 570 THR A O 1
ATOM 4659 N N . LYS A 1 571 ? 16.25 7.301 29.953 1 89.25 571 LYS A N 1
ATOM 4660 C CA . LYS A 1 571 ? 17.516 6.574 29.922 1 89.25 571 LYS A CA 1
ATOM 4661 C C . LYS A 1 571 ? 17.656 5.773 28.625 1 89.25 571 LYS A C 1
ATOM 4663 O O . LYS A 1 571 ? 18.719 5.238 28.328 1 89.25 571 LYS A O 1
ATOM 4668 N N . TYR A 1 572 ? 16.625 5.637 27.953 1 91.06 572 TYR A N 1
ATOM 4669 C CA . TYR A 1 572 ? 16.609 4.895 26.688 1 91.06 572 TYR A CA 1
ATOM 4670 C C . TYR A 1 572 ? 16.094 5.766 25.562 1 91.06 572 TYR A C 1
ATOM 4672 O O . TYR A 1 572 ? 14.891 6.062 25.484 1 91.06 572 TYR A O 1
ATOM 4680 N N . ILE A 1 573 ? 17 6.113 24.641 1 95.19 573 ILE A N 1
ATOM 4681 C CA . ILE A 1 573 ? 16.578 7.008 23.562 1 95.19 573 ILE A CA 1
ATOM 4682 C C . ILE A 1 573 ? 17.031 6.461 22.219 1 95.19 573 ILE A C 1
ATOM 4684 O O . ILE A 1 573 ? 18.234 6.238 22.016 1 95.19 573 ILE A O 1
ATOM 4688 N N . LYS A 1 574 ? 16.156 6.164 21.297 1 97 574 LYS A N 1
ATOM 4689 C CA . LYS A 1 574 ? 16.375 5.824 19.891 1 97 574 LYS A CA 1
ATOM 4690 C C . LYS A 1 574 ? 15.438 6.621 19 1 97 574 LYS A C 1
ATOM 4692 O O . LYS A 1 574 ? 14.234 6.352 18.953 1 97 574 LYS A O 1
ATOM 4697 N N . ILE A 1 575 ? 15.969 7.527 18.281 1 98.12 575 ILE A N 1
ATOM 4698 C CA . ILE A 1 575 ? 15.117 8.391 17.469 1 98.12 575 ILE A CA 1
ATOM 4699 C C . ILE A 1 575 ? 15.648 8.438 16.047 1 98.12 575 ILE A C 1
ATOM 4701 O O . ILE A 1 575 ? 16.828 8.188 15.805 1 98.12 575 ILE A O 1
ATOM 4705 N N . PHE A 1 576 ? 14.781 8.734 15.039 1 98.44 576 PHE A N 1
ATOM 4706 C CA . PHE A 1 576 ? 15.203 8.914 13.656 1 98.44 576 PHE A CA 1
ATOM 4707 C C . PHE A 1 576 ? 14.305 9.914 12.945 1 98.44 576 PHE A C 1
ATOM 4709 O O . PHE A 1 576 ? 13.219 10.242 13.43 1 98.44 576 PHE A O 1
ATOM 4716 N N . GLU A 1 577 ? 14.789 10.43 11.93 1 98.38 577 GLU A N 1
ATOM 4717 C CA . GLU A 1 577 ? 14.062 11.375 11.094 1 98.38 577 GLU A CA 1
ATOM 4718 C C . GLU A 1 577 ? 14.578 11.344 9.656 1 98.38 577 GLU A C 1
ATOM 4720 O O . GLU A 1 577 ? 15.734 11 9.406 1 98.38 577 GLU A O 1
ATOM 4725 N N . SER A 1 578 ? 13.672 11.602 8.727 1 97.94 578 SER A N 1
ATOM 4726 C CA . SER A 1 578 ? 14.055 11.797 7.332 1 97.94 578 SER A CA 1
ATOM 4727 C C . SER A 1 578 ? 13.672 13.195 6.848 1 97.94 578 SER A C 1
ATOM 4729 O O . SER A 1 578 ? 12.625 13.719 7.227 1 97.94 578 SER A O 1
ATOM 4731 N N . GLY A 1 579 ? 14.492 13.781 6.18 1 97.12 579 GLY A N 1
ATOM 4732 C CA . GLY A 1 579 ? 14.227 15.125 5.68 1 97.12 579 GLY A CA 1
ATOM 4733 C C . GLY A 1 579 ? 15.43 15.75 5.004 1 97.12 579 GLY A C 1
ATOM 4734 O O . GLY A 1 579 ? 16.422 15.07 4.73 1 97.12 579 GLY A O 1
ATOM 4735 N N . PHE A 1 580 ? 15.406 17.031 4.766 1 96.94 580 PHE A N 1
ATOM 4736 C CA . PHE A 1 580 ? 16.422 17.734 4.004 1 96.94 580 PHE A CA 1
ATOM 4737 C C . PHE A 1 580 ? 17.406 18.453 4.934 1 96.94 580 PHE A C 1
ATOM 4739 O O . PHE A 1 580 ? 17.031 18.875 6.027 1 96.94 580 PHE A O 1
ATOM 4746 N N . CYS A 1 581 ? 18.578 18.547 4.527 1 96.81 581 CYS A N 1
ATOM 4747 C CA . CYS A 1 581 ? 19.609 19.406 5.086 1 96.81 581 CYS A CA 1
ATOM 4748 C C . CYS A 1 581 ? 20.172 20.359 4.031 1 96.81 581 CYS A C 1
ATOM 4750 O O . CYS A 1 581 ? 20.062 20.094 2.832 1 96.81 581 CYS A O 1
ATOM 4752 N N . PHE A 1 582 ? 20.734 21.516 4.516 1 95.81 582 PHE A N 1
ATOM 4753 C CA . PHE A 1 582 ? 21.062 22.594 3.598 1 95.81 582 PHE A CA 1
ATOM 4754 C C . PHE A 1 582 ? 22.5 23.062 3.811 1 95.81 582 PHE A C 1
ATOM 4756 O O . PHE A 1 582 ? 22.922 23.297 4.945 1 95.81 582 PHE A O 1
ATOM 4763 N N . SER A 1 583 ? 23.281 23.141 2.783 1 93.5 583 SER A N 1
ATOM 4764 C CA . SER A 1 583 ? 24.641 23.672 2.838 1 93.5 583 SER A CA 1
ATOM 4765 C C . SER A 1 583 ? 24.906 24.641 1.693 1 93.5 583 SER A C 1
ATOM 4767 O O . SER A 1 583 ? 24.344 24.5 0.607 1 93.5 583 SER A O 1
ATOM 4769 N N . LYS A 1 584 ? 25.75 25.562 2.045 1 92.81 584 LYS A N 1
ATOM 4770 C CA . LYS A 1 584 ? 26.125 26.531 1.005 1 92.81 584 LYS A CA 1
ATOM 4771 C C . LYS A 1 584 ? 27 25.875 -0.05 1 92.81 584 LYS A C 1
ATOM 4773 O O . LYS A 1 584 ? 27.953 25.156 0.284 1 92.81 584 LYS A O 1
ATOM 4778 N N . ASN A 1 585 ? 26.578 25.969 -1.189 1 91.38 585 ASN A N 1
ATOM 4779 C CA . ASN A 1 585 ? 27.328 25.469 -2.33 1 91.38 585 ASN A CA 1
ATOM 4780 C C . ASN A 1 585 ? 27.016 26.25 -3.602 1 91.38 585 ASN A C 1
ATOM 4782 O O . ASN A 1 585 ? 25.922 26.141 -4.148 1 91.38 585 ASN A O 1
ATOM 4786 N N . LYS A 1 586 ? 27.875 26.953 -4.117 1 88 586 LYS A N 1
ATOM 4787 C CA . LYS A 1 586 ? 27.703 27.891 -5.23 1 88 586 LYS A CA 1
ATOM 4788 C C . LYS A 1 586 ? 27.312 27.141 -6.504 1 88 586 LYS A C 1
ATOM 4790 O O . LYS A 1 586 ? 26.766 27.75 -7.434 1 88 586 LYS A O 1
ATOM 4795 N N . LYS A 1 587 ? 27.516 25.875 -6.625 1 89.56 587 LYS A N 1
ATOM 4796 C CA . LYS A 1 587 ? 27.234 25.078 -7.824 1 89.56 587 LYS A CA 1
ATOM 4797 C C . LYS A 1 587 ? 25.734 24.812 -7.965 1 89.56 587 LYS A C 1
ATOM 4799 O O . LYS A 1 587 ? 25.25 24.5 -9.055 1 89.56 587 LYS A O 1
ATOM 4804 N N . TYR A 1 588 ? 25.031 24.984 -6.883 1 89 588 TYR A N 1
ATOM 4805 C CA . TYR A 1 588 ? 23.609 24.656 -6.891 1 89 588 TYR A CA 1
ATOM 4806 C C . TYR A 1 588 ? 22.766 25.906 -7.035 1 89 588 TYR A C 1
ATOM 4808 O O . TYR A 1 588 ? 23.25 27.031 -6.84 1 89 588 TYR A O 1
ATOM 4816 N N . LYS A 1 589 ? 21.484 25.656 -7.434 1 84.44 589 LYS A N 1
ATOM 4817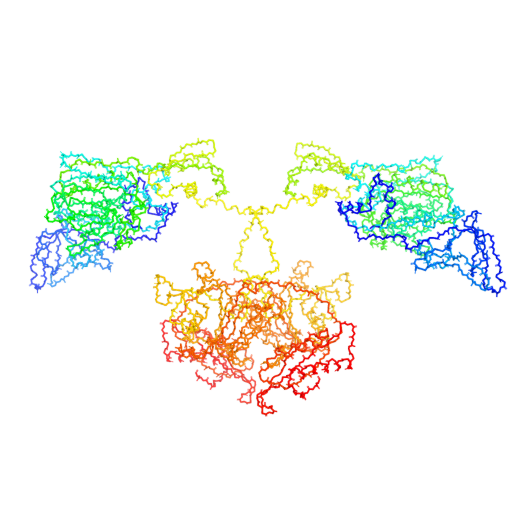 C CA . LYS A 1 589 ? 20.547 26.75 -7.605 1 84.44 589 LYS A CA 1
ATOM 4818 C C . LYS A 1 589 ? 20.422 27.578 -6.324 1 84.44 589 LYS A C 1
ATOM 4820 O O . LYS A 1 589 ? 20.312 27.016 -5.23 1 84.44 589 LYS A O 1
ATOM 4825 N N . LEU A 1 590 ? 20.5 28.922 -6.375 1 85.06 590 LEU A N 1
ATOM 4826 C CA . LEU A 1 590 ? 20.391 29.875 -5.281 1 85.06 590 LEU A CA 1
ATOM 4827 C C . LEU A 1 590 ? 21.578 29.781 -4.34 1 85.06 590 LEU A C 1
ATOM 4829 O O . LEU A 1 590 ? 21.594 30.391 -3.27 1 85.06 590 LEU A O 1
ATOM 4833 N N . GLY A 1 591 ? 22.578 28.844 -4.738 1 91.56 591 GLY A N 1
ATOM 4834 C CA . GLY A 1 591 ? 23.797 28.703 -3.961 1 91.56 591 GLY A CA 1
ATOM 4835 C C . GLY A 1 591 ? 23.641 27.781 -2.768 1 91.56 591 GLY A C 1
ATOM 4836 O O . GLY A 1 591 ? 24.406 27.875 -1.803 1 91.56 591 GLY A O 1
ATOM 4837 N N . ILE A 1 592 ? 22.531 26.984 -2.734 1 92.94 592 ILE A N 1
ATOM 4838 C CA . ILE A 1 592 ? 22.266 26.109 -1.597 1 92.94 592 ILE A CA 1
ATOM 4839 C C . ILE A 1 592 ? 22.078 24.672 -2.076 1 92.94 592 ILE A C 1
ATOM 4841 O O . ILE A 1 592 ? 21.281 24.406 -2.971 1 92.94 592 ILE A O 1
ATOM 4845 N N . LYS A 1 593 ? 22.875 23.797 -1.583 1 94.12 593 LYS A N 1
ATOM 4846 C CA . LYS A 1 593 ? 22.703 22.359 -1.829 1 94.12 593 LYS A CA 1
ATOM 4847 C C . LYS A 1 593 ? 21.719 21.766 -0.833 1 94.12 593 LYS A C 1
ATOM 4849 O O . LYS A 1 593 ? 21.906 21.875 0.38 1 94.12 593 LYS A O 1
ATOM 4854 N N . GLN A 1 594 ? 20.688 21.141 -1.395 1 94.38 594 GLN A N 1
ATOM 4855 C CA . GLN A 1 594 ? 19.719 20.438 -0.574 1 94.38 594 GLN A CA 1
ATOM 4856 C C . GLN A 1 594 ? 19.891 18.922 -0.7 1 94.38 594 GLN A C 1
ATOM 4858 O O . GLN A 1 594 ? 19.906 18.375 -1.809 1 94.38 594 GLN A O 1
ATOM 4863 N N . SER A 1 595 ? 20.188 18.281 0.403 1 95.38 595 SER A N 1
ATOM 4864 C CA . SER A 1 595 ? 20.359 16.828 0.415 1 95.38 595 SER A CA 1
ATOM 4865 C C . SER A 1 595 ? 19.328 16.156 1.316 1 95.38 595 SER A C 1
ATOM 4867 O O . SER A 1 595 ? 19.047 16.641 2.416 1 95.38 595 SER A O 1
ATOM 4869 N N . PHE A 1 596 ? 18.703 15.109 0.826 1 97.25 596 PHE A N 1
ATOM 4870 C CA . PHE A 1 596 ? 17.703 14.375 1.587 1 97.25 596 PHE A CA 1
ATOM 4871 C C . PHE A 1 596 ? 18.328 13.188 2.312 1 97.25 596 PHE A C 1
ATOM 4873 O O . PHE A 1 596 ? 18.953 12.328 1.684 1 97.25 596 PHE A O 1
ATOM 4880 N N . PHE A 1 597 ? 18.141 13.117 3.629 1 97.69 597 PHE A N 1
ATOM 4881 C CA . PHE A 1 597 ? 18.797 12.109 4.445 1 97.69 597 PHE A CA 1
ATOM 4882 C C . PHE A 1 597 ? 17.781 11.297 5.234 1 97.69 597 PHE A C 1
ATOM 4884 O O . PHE A 1 597 ? 16.672 11.773 5.504 1 97.69 597 PHE A O 1
ATOM 4891 N N . ILE A 1 598 ? 18.078 10.07 5.535 1 97.81 598 ILE A N 1
ATOM 4892 C CA . ILE A 1 598 ? 17.531 9.32 6.66 1 97.81 598 ILE A CA 1
ATOM 4893 C C . ILE A 1 598 ? 18.578 9.211 7.77 1 97.81 598 ILE A C 1
ATOM 4895 O O . ILE A 1 598 ? 19.688 8.727 7.539 1 97.81 598 ILE A O 1
ATOM 4899 N N . SER A 1 599 ? 18.219 9.727 8.906 1 98.5 599 SER A N 1
ATOM 4900 C CA . SER A 1 599 ? 19.188 9.852 9.992 1 98.5 599 SER A CA 1
ATOM 4901 C C . SER A 1 599 ? 18.609 9.359 11.312 1 98.5 599 SER A C 1
ATOM 4903 O O . SER A 1 599 ? 17.391 9.297 11.477 1 98.5 599 SER A O 1
ATOM 4905 N N . GLY A 1 600 ? 19.484 8.922 12.219 1 98.38 600 GLY A N 1
ATOM 4906 C CA . GLY A 1 600 ? 19.078 8.469 13.531 1 98.38 600 GLY A CA 1
ATOM 4907 C C . GLY A 1 600 ? 20.109 8.734 14.617 1 98.38 600 GLY A C 1
ATOM 4908 O O . GLY A 1 600 ? 21.25 9.07 14.312 1 98.38 600 GLY A O 1
ATOM 4909 N N . ALA A 1 601 ? 19.672 8.68 15.828 1 98.31 601 ALA A N 1
ATOM 4910 C CA . ALA A 1 601 ? 20.531 8.883 17 1 98.31 601 ALA A CA 1
ATOM 4911 C C . ALA A 1 601 ? 20.094 7.977 18.156 1 98.31 601 ALA A C 1
ATOM 4913 O O . ALA A 1 601 ? 18.891 7.719 18.328 1 98.31 601 ALA A O 1
ATOM 4914 N N . VAL A 1 602 ? 21.062 7.477 18.891 1 97.62 602 VAL A N 1
ATOM 4915 C CA . VAL A 1 602 ? 20.797 6.637 20.047 1 97.62 602 VAL A CA 1
ATOM 4916 C C . VAL A 1 602 ? 21.656 7.09 21.234 1 97.62 602 VAL A C 1
ATOM 4918 O O . VAL A 1 602 ? 22.766 7.562 21.047 1 97.62 602 VAL A O 1
ATOM 4921 N N . SER A 1 603 ? 21.125 7.035 22.391 1 96.56 603 SER A N 1
ATOM 4922 C CA . SER A 1 603 ? 21.828 7.395 23.625 1 96.56 603 SER A CA 1
ATOM 4923 C C . SER A 1 603 ? 21.281 6.629 24.812 1 96.56 603 SER A C 1
ATOM 4925 O O . SER A 1 603 ? 20.094 6.309 24.875 1 96.56 603 SER A O 1
ATOM 4927 N N . GLY A 1 604 ? 22.172 6.32 25.75 1 94.69 604 GLY A N 1
ATOM 4928 C CA . GLY A 1 604 ? 21.75 5.656 26.984 1 94.69 604 GLY A CA 1
ATOM 4929 C C . GLY A 1 604 ? 21.953 4.152 26.938 1 94.69 604 GLY A C 1
ATOM 4930 O O . GLY A 1 604 ? 23.016 3.676 26.531 1 94.69 604 GLY A O 1
ATOM 4931 N N . PHE A 1 605 ? 20.984 3.443 27.438 1 93.06 605 PHE A N 1
ATOM 4932 C CA . PHE A 1 605 ? 21.109 1.995 27.547 1 93.06 605 PHE A CA 1
ATOM 4933 C C . PHE A 1 605 ? 20.516 1.303 26.328 1 93.06 605 PHE A C 1
ATOM 4935 O O . PHE A 1 605 ? 19.609 1.844 25.688 1 93.06 605 PHE A O 1
ATOM 4942 N N . LYS A 1 606 ? 21.031 0.142 26.016 1 89.5 606 LYS A N 1
ATOM 4943 C CA . LYS A 1 606 ? 20.547 -0.649 24.875 1 89.5 606 LYS A CA 1
ATOM 4944 C C . LYS A 1 606 ? 19.172 -1.227 25.156 1 89.5 606 LYS A C 1
ATOM 4946 O O . LYS A 1 606 ? 18.312 -1.261 24.266 1 89.5 606 LYS A O 1
ATOM 4951 N N . ASN A 1 607 ? 19.031 -1.696 26.422 1 85.81 607 ASN A N 1
ATOM 4952 C CA . ASN A 1 607 ? 17.766 -2.309 26.812 1 85.81 607 ASN A CA 1
ATOM 4953 C C . ASN A 1 607 ? 17.25 -1.725 28.125 1 85.81 607 ASN A C 1
ATOM 4955 O O . ASN A 1 607 ? 18.016 -1.207 28.938 1 85.81 607 ASN A O 1
ATOM 4959 N N . VAL A 1 608 ? 16 -1.882 28.25 1 81.62 608 VAL A N 1
ATOM 4960 C CA . VAL A 1 608 ? 15.375 -1.484 29.516 1 81.62 608 VAL A CA 1
ATOM 4961 C C . VAL A 1 608 ? 15.805 -2.434 30.625 1 81.62 608 VAL A C 1
ATOM 4963 O O . VAL A 1 608 ? 16.094 -3.605 30.375 1 81.62 608 VAL A O 1
ATOM 4966 N N . GLU A 1 609 ? 15.953 -1.86 31.703 1 85.5 609 GLU A N 1
ATOM 4967 C CA . GLU A 1 609 ? 16.312 -2.674 32.844 1 85.5 609 GLU A CA 1
ATOM 4968 C C . GLU A 1 609 ? 15.344 -3.838 33.031 1 85.5 609 GLU A C 1
ATOM 4970 O O . GLU A 1 609 ? 14.133 -3.65 33 1 85.5 609 GLU A O 1
ATOM 4975 N N . SER A 1 610 ? 15.883 -5.051 33.125 1 87 610 SER A N 1
ATOM 4976 C CA . SER A 1 610 ? 15.062 -6.25 33.219 1 87 610 SER A CA 1
ATOM 4977 C C . SER A 1 610 ? 15.781 -7.34 34.031 1 87 610 SER A C 1
ATOM 4979 O O . SER A 1 610 ? 17 -7.32 34.156 1 87 610 SER A O 1
ATOM 4981 N N . TRP A 1 611 ? 15.047 -8.219 34.594 1 86.94 611 TRP A N 1
ATOM 4982 C CA . TRP A 1 611 ? 15.602 -9.359 35.312 1 86.94 611 TRP A CA 1
ATOM 4983 C C . TRP A 1 611 ? 16.281 -10.328 34.344 1 86.94 611 TRP A C 1
ATOM 4985 O O . TRP A 1 611 ? 17.172 -11.086 34.75 1 86.94 611 TRP A O 1
ATOM 4995 N N . TYR A 1 612 ? 15.914 -10.227 33.156 1 84.56 612 TYR A N 1
ATOM 4996 C CA . TYR A 1 612 ? 16.312 -11.203 32.125 1 84.56 612 TYR A CA 1
ATOM 4997 C C . TYR A 1 612 ? 17.719 -10.898 31.609 1 84.56 612 TYR A C 1
ATOM 4999 O O . TYR A 1 612 ? 18.484 -11.812 31.312 1 84.56 612 TYR A O 1
ATOM 5007 N N . SER A 1 613 ? 18.016 -9.672 31.453 1 82.62 613 SER A N 1
ATOM 5008 C CA . SER A 1 613 ? 19.297 -9.305 30.875 1 82.62 613 SER A CA 1
ATOM 5009 C C . SER A 1 613 ? 19.969 -8.172 31.656 1 82.62 613 SER A C 1
ATOM 5011 O O . SER A 1 613 ? 19.281 -7.328 32.25 1 82.62 613 SER A O 1
ATOM 5013 N N . LYS A 1 614 ? 21.234 -8.258 31.594 1 82.94 614 LYS A N 1
ATOM 5014 C CA . LYS A 1 614 ? 21.984 -7.188 32.25 1 82.94 614 LYS A CA 1
ATOM 5015 C C . LYS A 1 614 ? 21.953 -5.91 31.406 1 82.94 614 LYS A C 1
ATOM 5017 O O . LYS A 1 614 ? 22.047 -5.965 30.188 1 82.94 614 LYS A O 1
ATOM 5022 N N . GLN A 1 615 ? 21.781 -4.906 32.125 1 87.25 615 GLN A N 1
ATOM 5023 C CA . GLN A 1 615 ? 21.75 -3.611 31.469 1 87.25 615 GLN A CA 1
ATOM 5024 C C . GLN A 1 615 ? 23.141 -3.215 30.969 1 87.25 615 GLN A C 1
ATOM 5026 O O . GLN A 1 615 ? 24.125 -3.383 31.688 1 87.25 615 GLN A O 1
ATOM 5031 N N . ARG A 1 616 ? 23.219 -2.836 29.734 1 89.25 616 ARG A N 1
ATOM 5032 C CA . ARG A 1 616 ? 24.469 -2.352 29.156 1 89.25 616 ARG A CA 1
ATOM 5033 C C . ARG A 1 616 ? 24.25 -1.062 28.375 1 89.25 616 ARG A C 1
ATOM 5035 O O . ARG A 1 616 ? 23.188 -0.863 27.781 1 89.25 616 ARG A O 1
ATOM 5042 N N . GLU A 1 617 ? 25.203 -0.212 28.375 1 93.56 617 GLU A N 1
ATOM 5043 C CA . GLU A 1 617 ? 25.156 1.017 27.578 1 93.56 617 GLU A CA 1
ATOM 5044 C C . GLU A 1 617 ? 25.312 0.726 26.094 1 93.56 617 GLU A C 1
ATOM 5046 O O . GLU A 1 617 ? 25.984 -0.229 25.703 1 93.56 617 GLU A O 1
ATOM 5051 N N . ILE A 1 618 ? 24.719 1.477 25.344 1 94.19 618 ILE A N 1
ATOM 5052 C CA . ILE A 1 618 ? 24.828 1.362 23.891 1 94.19 618 ILE A CA 1
ATOM 5053 C C . ILE A 1 618 ? 26.266 1.675 23.469 1 94.19 618 ILE A C 1
ATOM 5055 O O . ILE A 1 618 ? 26.922 2.535 24.062 1 94.19 618 ILE A O 1
ATOM 5059 N N . ASP A 1 619 ? 26.688 0.975 22.422 1 94.44 619 ASP A N 1
ATOM 5060 C CA . ASP A 1 619 ? 28.016 1.255 21.891 1 94.44 619 ASP A CA 1
ATOM 5061 C C . ASP A 1 619 ? 27.984 1.412 20.359 1 94.44 619 ASP A C 1
ATOM 5063 O O . ASP A 1 619 ? 26.906 1.451 19.766 1 94.44 619 ASP A O 1
ATOM 5067 N N . PHE A 1 620 ? 29.172 1.611 19.844 1 95.12 620 PHE A N 1
ATOM 5068 C CA . PHE A 1 620 ? 29.312 1.902 18.422 1 95.12 620 PHE A CA 1
ATOM 5069 C C . PHE A 1 620 ? 28.766 0.756 17.578 1 95.12 620 PHE A C 1
ATOM 5071 O O . PHE A 1 620 ? 28.125 0.985 16.547 1 95.12 620 PHE A O 1
ATOM 5078 N N . PHE A 1 621 ? 28.922 -0.403 17.984 1 93.69 621 PHE A N 1
ATOM 5079 C CA . PHE A 1 621 ? 28.594 -1.568 17.172 1 93.69 621 PHE A CA 1
ATOM 5080 C C . PHE A 1 621 ? 27.094 -1.836 17.188 1 93.69 621 PHE A C 1
ATOM 5082 O O . PHE A 1 621 ? 26.562 -2.465 16.266 1 93.69 621 PHE A O 1
ATOM 5089 N N . ASP A 1 622 ? 26.359 -1.357 18.172 1 94.62 622 ASP A N 1
ATOM 5090 C CA . ASP A 1 622 ? 24.906 -1.469 18.203 1 94.62 622 ASP A CA 1
ATOM 5091 C C . ASP A 1 622 ? 24.266 -0.652 17.078 1 94.62 622 ASP A C 1
ATOM 5093 O O . ASP A 1 622 ? 23.438 -1.163 16.312 1 94.62 622 ASP A O 1
ATOM 5097 N N . ILE A 1 623 ? 24.656 0.566 16.984 1 96.12 623 ILE A N 1
ATOM 5098 C CA . ILE A 1 623 ? 24.094 1.434 15.953 1 96.12 623 ILE A CA 1
ATOM 5099 C C . ILE A 1 623 ? 24.594 0.997 14.578 1 96.12 623 ILE A C 1
ATOM 5101 O O . ILE A 1 623 ? 23.875 1.098 13.586 1 96.12 623 ILE A O 1
ATOM 5105 N N . LYS A 1 624 ? 25.875 0.564 14.492 1 95.5 624 LYS A N 1
ATOM 5106 C CA . LYS A 1 624 ? 26.375 0.041 13.227 1 95.5 624 LYS A CA 1
ATOM 5107 C C . LYS A 1 624 ? 25.5 -1.111 12.727 1 95.5 624 LYS A C 1
ATOM 5109 O O . LYS A 1 624 ? 25.234 -1.217 11.531 1 95.5 624 LYS A O 1
ATOM 5114 N N . GLY A 1 625 ? 25.094 -1.979 13.68 1 93.44 625 GLY A N 1
ATOM 5115 C CA . GLY A 1 625 ? 24.188 -3.061 13.32 1 93.44 625 GLY A CA 1
ATOM 5116 C C . GLY A 1 625 ? 22.875 -2.572 12.742 1 93.44 625 GLY A C 1
ATOM 5117 O O . GLY A 1 625 ? 22.359 -3.143 11.773 1 93.44 625 GLY A O 1
ATOM 5118 N N . ASP A 1 626 ? 22.328 -1.576 13.336 1 95.31 626 ASP A N 1
ATOM 5119 C CA . ASP A 1 626 ? 21.078 -0.992 12.836 1 95.31 626 ASP A CA 1
ATOM 5120 C C . ASP A 1 626 ? 21.281 -0.408 11.438 1 95.31 626 ASP A C 1
ATOM 5122 O O . ASP A 1 626 ? 20.438 -0.601 10.555 1 95.31 626 ASP A O 1
ATOM 5126 N N . VAL A 1 627 ? 22.375 0.291 11.219 1 96.31 627 VAL A N 1
ATOM 5127 C CA . VAL A 1 627 ? 22.672 0.926 9.938 1 96.31 627 VAL A CA 1
ATOM 5128 C C . VAL A 1 627 ? 22.906 -0.142 8.867 1 96.31 627 VAL A C 1
ATOM 5130 O O . VAL A 1 627 ? 22.406 -0.023 7.746 1 96.31 627 VAL A O 1
ATOM 5133 N N . GLU A 1 628 ? 23.672 -1.185 9.227 1 93.94 628 GLU A N 1
ATOM 5134 C CA . GLU A 1 628 ? 23.906 -2.275 8.289 1 93.94 628 GLU A CA 1
ATOM 5135 C C . GLU A 1 628 ? 22.578 -2.914 7.848 1 93.94 628 GLU A C 1
ATOM 5137 O O . GLU A 1 628 ? 22.391 -3.211 6.668 1 93.94 628 GLU A O 1
ATOM 5142 N N . THR A 1 629 ? 21.703 -3.096 8.805 1 92.62 629 THR A N 1
ATOM 5143 C CA . THR A 1 629 ? 20.406 -3.676 8.484 1 92.62 629 THR A CA 1
ATOM 5144 C C . THR A 1 629 ? 19.641 -2.787 7.504 1 92.62 629 THR A C 1
ATOM 5146 O O . THR A 1 629 ? 18.984 -3.285 6.582 1 92.62 629 THR A O 1
ATOM 5149 N N . LEU A 1 630 ? 19.688 -1.54 7.727 1 92.69 630 LEU A N 1
ATOM 5150 C CA . LEU A 1 630 ? 19.047 -0.571 6.844 1 92.69 630 LEU A CA 1
ATOM 5151 C C . LEU A 1 630 ? 19.641 -0.636 5.441 1 92.69 630 LEU A C 1
ATOM 5153 O O . LEU A 1 630 ? 18.906 -0.613 4.449 1 92.69 630 LEU A O 1
ATOM 5157 N N . LEU A 1 631 ? 20.953 -0.729 5.375 1 92.56 631 LEU A N 1
ATOM 5158 C CA . LEU A 1 631 ? 21.656 -0.752 4.094 1 92.56 631 LEU A CA 1
ATOM 5159 C C . LEU A 1 631 ? 21.375 -2.053 3.348 1 92.56 631 LEU A C 1
ATOM 5161 O O . LEU A 1 631 ? 21.328 -2.068 2.115 1 92.56 631 LEU A O 1
ATOM 5165 N N . TYR A 1 632 ? 21.125 -3.096 4.121 1 87.75 632 TYR A N 1
ATOM 5166 C CA . TYR A 1 632 ? 20.953 -4.414 3.523 1 87.75 632 TYR A CA 1
ATOM 5167 C C . TYR A 1 632 ? 19.562 -4.562 2.918 1 87.75 632 TYR A C 1
ATOM 5169 O O . TYR A 1 632 ? 19.297 -5.516 2.18 1 87.75 632 TYR A O 1
ATOM 5177 N N . LEU A 1 633 ? 18.641 -3.703 3.178 1 84.31 633 LEU A N 1
ATOM 5178 C CA . LEU A 1 633 ? 17.344 -3.701 2.521 1 84.31 633 LEU A CA 1
ATOM 5179 C C . LEU A 1 633 ? 17.5 -3.648 1.005 1 84.31 633 LEU A C 1
ATOM 5181 O O . LEU A 1 633 ? 16.594 -4.062 0.27 1 84.31 633 LEU A O 1
ATOM 5185 N N . ASN A 1 634 ? 18.609 -3.133 0.581 1 78.31 634 ASN A N 1
ATOM 5186 C CA . ASN A 1 634 ? 18.844 -2.959 -0.848 1 78.31 634 ASN A CA 1
ATOM 5187 C C . ASN A 1 634 ? 19.25 -4.273 -1.514 1 78.31 634 ASN A C 1
ATOM 5189 O O . ASN A 1 634 ? 19.328 -4.348 -2.74 1 78.31 634 ASN A O 1
ATOM 5193 N N . GLY A 1 635 ? 19.453 -5.301 -0.85 1 71 635 GLY A N 1
ATOM 5194 C CA . GLY A 1 635 ? 19.703 -6.621 -1.409 1 71 635 GLY A CA 1
ATOM 5195 C C . GLY A 1 635 ? 21.172 -6.918 -1.594 1 71 635 GLY A C 1
ATOM 5196 O O . GLY A 1 635 ? 21.547 -8.031 -1.971 1 71 635 GLY A O 1
ATOM 5197 N N . ASN A 1 636 ? 22.094 -5.945 -1.51 1 67.94 636 ASN A N 1
ATOM 5198 C CA . ASN A 1 636 ? 23.516 -6.176 -1.742 1 67.94 636 ASN A CA 1
ATOM 5199 C C . ASN A 1 636 ? 24.359 -5.809 -0.518 1 67.94 636 ASN A C 1
ATOM 5201 O O . ASN A 1 636 ? 24.859 -4.691 -0.424 1 67.94 636 ASN A O 1
ATOM 5205 N N . SER A 1 637 ? 24.656 -6.699 0.379 1 71.69 637 SER A N 1
ATOM 5206 C CA . SER A 1 637 ? 25.359 -6.41 1.62 1 71.69 637 SER A CA 1
ATOM 5207 C C . SER A 1 637 ? 26.875 -6.352 1.392 1 71.69 637 SER A C 1
ATOM 5209 O O . SER A 1 637 ? 27.578 -5.629 2.092 1 71.69 637 SER A O 1
ATOM 5211 N N . SER A 1 638 ? 27.297 -6.918 0.348 1 72.44 638 SER A N 1
ATOM 5212 C CA . SER A 1 638 ? 28.734 -7.109 0.185 1 72.44 638 SER A CA 1
ATOM 5213 C C . SER A 1 638 ? 29.391 -5.867 -0.4 1 72.44 638 SER A C 1
ATOM 5215 O O . SER A 1 638 ? 30.609 -5.703 -0.301 1 72.44 638 SER A O 1
ATOM 5217 N N . ASP A 1 639 ? 28.641 -4.961 -0.79 1 80.56 639 ASP A N 1
ATOM 5218 C CA . ASP A 1 639 ? 29.25 -3.873 -1.548 1 80.56 639 ASP A CA 1
ATOM 5219 C C . ASP A 1 639 ? 29.391 -2.619 -0.688 1 80.56 639 ASP A C 1
ATOM 5221 O O . ASP A 1 639 ? 29.906 -1.596 -1.155 1 80.56 639 ASP A O 1
ATOM 5225 N N . PHE A 1 640 ? 29.062 -2.715 0.59 1 88.88 640 PHE A N 1
ATOM 5226 C CA . PHE A 1 640 ? 29.219 -1.562 1.47 1 88.88 640 PHE A CA 1
ATOM 5227 C C . PHE A 1 640 ? 30.547 -1.631 2.223 1 88.88 640 PHE A C 1
ATOM 5229 O O . PHE A 1 640 ? 30.969 -2.707 2.646 1 88.88 640 PHE A O 1
ATOM 5236 N N . GLU A 1 641 ? 31.203 -0.472 2.307 1 89.69 641 GLU A N 1
ATOM 5237 C CA . GLU A 1 641 ? 32.469 -0.368 3.014 1 89.69 641 GLU A CA 1
ATOM 5238 C C . GLU A 1 641 ? 32.438 0.733 4.07 1 89.69 641 GLU A C 1
ATOM 5240 O O . GLU A 1 641 ? 31.938 1.833 3.809 1 89.69 641 GLU A O 1
ATOM 5245 N N . PHE A 1 642 ? 32.875 0.385 5.254 1 92 642 PHE A N 1
ATOM 5246 C CA . PHE A 1 642 ? 33.031 1.348 6.34 1 92 642 PHE A CA 1
ATOM 5247 C C . PHE A 1 642 ? 34.469 1.778 6.5 1 92 642 PHE A C 1
ATOM 5249 O O . PHE A 1 642 ? 35.375 0.941 6.691 1 92 642 PHE A O 1
ATOM 5256 N N . LYS A 1 643 ? 34.75 3.133 6.406 1 90.56 643 LYS A N 1
ATOM 5257 C CA . LYS A 1 643 ? 36.094 3.65 6.508 1 90.56 643 LYS A CA 1
ATOM 5258 C C . LYS A 1 643 ? 36.219 4.699 7.609 1 90.56 643 LYS A C 1
ATOM 5260 O O . LYS A 1 643 ? 35.375 5.617 7.684 1 90.56 643 LYS A O 1
ATOM 5265 N N . THR A 1 644 ? 37.156 4.547 8.383 1 89.5 644 THR A N 1
ATOM 5266 C CA . THR A 1 644 ? 37.406 5.527 9.43 1 89.5 644 THR A CA 1
ATOM 5267 C C . THR A 1 644 ? 37.781 6.883 8.828 1 89.5 644 THR A C 1
ATOM 5269 O O . THR A 1 644 ? 38.406 6.949 7.773 1 89.5 644 THR A O 1
ATOM 5272 N N . CYS A 1 645 ? 37.344 7.918 9.531 1 87.94 645 CYS A N 1
ATOM 5273 C CA . CYS A 1 645 ? 37.625 9.258 9.039 1 87.94 645 CYS A CA 1
ATOM 5274 C C . CYS A 1 645 ? 37.938 10.203 10.188 1 87.94 645 CYS A C 1
ATOM 5276 O O . CYS A 1 645 ? 37.594 9.938 11.336 1 87.94 645 CYS A O 1
ATOM 5278 N N . LYS A 1 646 ? 38.688 11.188 9.805 1 86.81 646 LYS A N 1
ATOM 5279 C CA . LYS A 1 646 ? 39 12.258 10.75 1 86.81 646 LYS A CA 1
ATOM 5280 C C . LYS A 1 646 ? 37.969 13.383 10.633 1 86.81 646 LYS A C 1
ATOM 5282 O O . LYS A 1 646 ? 37.844 14.023 9.586 1 86.81 646 LYS A O 1
ATOM 5287 N N . ASN A 1 647 ? 37.094 13.461 11.602 1 87.19 647 ASN A N 1
ATOM 5288 C CA . ASN A 1 647 ? 36.031 14.469 11.641 1 87.19 647 ASN A CA 1
ATOM 5289 C C . ASN A 1 647 ? 35.875 15.062 13.031 1 87.19 647 ASN A C 1
ATOM 5291 O O . ASN A 1 647 ? 35.844 14.336 14.023 1 87.19 647 ASN A O 1
ATOM 5295 N N . LYS A 1 648 ? 35.844 16.359 13.117 1 88.81 648 LYS A N 1
ATOM 5296 C CA . LYS A 1 648 ? 35.781 17.047 14.398 1 88.81 648 LYS A CA 1
ATOM 5297 C C . LYS A 1 648 ? 34.438 16.828 15.102 1 88.81 648 LYS A C 1
ATOM 5299 O O . LYS A 1 648 ? 34.344 17.047 16.312 1 88.81 648 LYS A O 1
ATOM 5304 N N . GLU A 1 649 ? 33.5 16.422 14.375 1 92.75 649 GLU A N 1
ATOM 5305 C CA . GLU A 1 649 ? 32.188 16.234 14.922 1 92.75 649 GLU A CA 1
ATOM 5306 C C . GLU A 1 649 ? 32.094 14.938 15.711 1 92.75 649 GLU A C 1
ATOM 5308 O O . GLU A 1 649 ? 31.203 14.781 16.562 1 92.75 649 GLU A O 1
ATOM 5313 N N . PHE A 1 650 ? 33.094 14.047 15.461 1 95 650 PHE A N 1
ATOM 5314 C CA . PHE A 1 650 ? 32.969 12.703 16.016 1 95 650 PHE A CA 1
ATOM 5315 C C . PHE A 1 650 ? 34.188 12.344 16.844 1 95 650 PHE A C 1
ATOM 5317 O O . PHE A 1 650 ? 35.25 12.969 16.719 1 95 650 PHE A O 1
ATOM 5324 N N . HIS A 1 651 ? 33.938 11.352 17.703 1 94.31 651 HIS A N 1
ATOM 5325 C CA . HIS A 1 651 ? 35.062 10.719 18.375 1 94.31 651 HIS A CA 1
ATOM 5326 C C . HIS A 1 651 ? 36.062 10.18 17.375 1 94.31 651 HIS A C 1
ATOM 5328 O O . HIS A 1 651 ? 35.719 9.492 16.422 1 94.31 651 HIS A O 1
ATOM 5334 N N . PRO A 1 652 ? 37.312 10.5 17.484 1 89.81 652 PRO A N 1
ATOM 5335 C CA . PRO A 1 652 ? 38.312 10.141 16.484 1 89.81 652 PRO A CA 1
ATOM 5336 C C . PRO A 1 652 ? 38.438 8.633 16.266 1 89.81 652 PRO A C 1
ATOM 5338 O O . PRO A 1 652 ? 38.75 8.18 15.164 1 89.81 652 PRO A O 1
ATOM 5341 N N . GLY A 1 653 ? 38.094 7.863 17.25 1 88 653 GLY A N 1
ATOM 5342 C CA . GLY A 1 653 ? 38.281 6.422 17.125 1 88 653 GLY A CA 1
ATOM 5343 C C . GLY A 1 653 ? 36.969 5.691 16.922 1 88 653 GLY A C 1
ATOM 5344 O O . GLY A 1 653 ? 36.938 4.473 16.75 1 88 653 GLY A O 1
ATOM 5345 N N . LYS A 1 654 ? 35.906 6.387 16.906 1 93 654 LYS A N 1
ATOM 5346 C CA . LYS A 1 654 ? 34.594 5.723 16.844 1 93 654 LYS A CA 1
ATOM 5347 C C . LYS A 1 654 ? 33.688 6.387 15.805 1 93 654 LYS A C 1
ATOM 5349 O O . LYS A 1 654 ? 32.625 6.895 16.141 1 93 654 LYS A O 1
ATOM 5354 N N . ASN A 1 655 ? 34.125 6.398 14.609 1 94.88 655 ASN A N 1
ATOM 5355 C CA . ASN A 1 655 ? 33.344 6.922 13.492 1 94.88 655 ASN A CA 1
ATOM 5356 C C . ASN A 1 655 ? 33.75 6.262 12.172 1 94.88 655 ASN A C 1
ATOM 5358 O O . ASN A 1 655 ? 34.844 5.691 12.062 1 94.88 655 ASN A O 1
ATOM 5362 N N . SER A 1 656 ? 32.844 6.285 11.211 1 95 656 SER A N 1
ATOM 5363 C CA . SER A 1 656 ? 33.094 5.695 9.898 1 95 656 SER A CA 1
ATOM 5364 C C . SER A 1 656 ? 32.25 6.355 8.82 1 95 656 SER A C 1
ATOM 5366 O O . SER A 1 656 ? 31.062 6.605 9.016 1 95 656 SER A O 1
ATOM 5368 N N . LYS A 1 657 ? 32.938 6.641 7.746 1 96.06 657 LYS A N 1
ATOM 5369 C CA . LYS A 1 657 ? 32.219 6.957 6.527 1 96.06 657 LYS A CA 1
ATOM 5370 C C . LYS A 1 657 ? 31.781 5.688 5.793 1 96.06 657 LYS A C 1
ATOM 5372 O O . LYS A 1 657 ? 32.5 4.68 5.824 1 96.06 657 LYS A O 1
ATOM 5377 N N . ILE A 1 658 ? 30.719 5.734 5.23 1 95.75 658 ILE A N 1
ATOM 5378 C CA . ILE A 1 658 ? 30.172 4.57 4.539 1 95.75 658 ILE A CA 1
ATOM 5379 C C . ILE A 1 658 ? 30.203 4.812 3.029 1 95.75 658 ILE A C 1
ATOM 5381 O O . ILE A 1 658 ? 29.781 5.875 2.559 1 95.75 658 ILE A O 1
ATOM 5385 N N . PHE A 1 659 ? 30.625 3.828 2.295 1 94.12 659 PHE A N 1
ATOM 5386 C CA . PHE A 1 659 ? 30.703 3.912 0.84 1 94.12 659 PHE A CA 1
ATOM 5387 C C . PHE A 1 659 ? 30.016 2.719 0.191 1 94.12 659 PHE A C 1
ATOM 5389 O O . PHE A 1 659 ? 30.031 1.613 0.736 1 94.12 659 PHE A O 1
ATOM 5396 N N . PHE A 1 660 ? 29.344 2.92 -0.903 1 91.38 660 PHE A N 1
ATOM 5397 C CA . PHE A 1 660 ? 28.797 1.889 -1.779 1 91.38 660 PHE A CA 1
ATOM 5398 C C . PHE A 1 660 ? 29.469 1.936 -3.148 1 91.38 660 PHE A C 1
ATOM 5400 O O . PHE A 1 660 ? 29.297 2.904 -3.893 1 91.38 660 PHE A O 1
ATOM 5407 N N . LYS A 1 661 ? 30.203 0.931 -3.502 1 87.62 661 LYS A N 1
ATOM 5408 C CA . LYS A 1 661 ? 30.953 0.918 -4.75 1 87.62 661 LYS A CA 1
ATOM 5409 C C . LYS A 1 661 ? 31.734 2.219 -4.934 1 87.62 661 LYS A C 1
ATOM 5411 O O . LYS A 1 661 ? 31.641 2.863 -5.98 1 87.62 661 LYS A O 1
ATOM 5416 N N . LYS A 1 662 ? 32.312 2.73 -3.807 1 88.19 662 LYS A N 1
ATOM 5417 C CA . LYS A 1 662 ? 3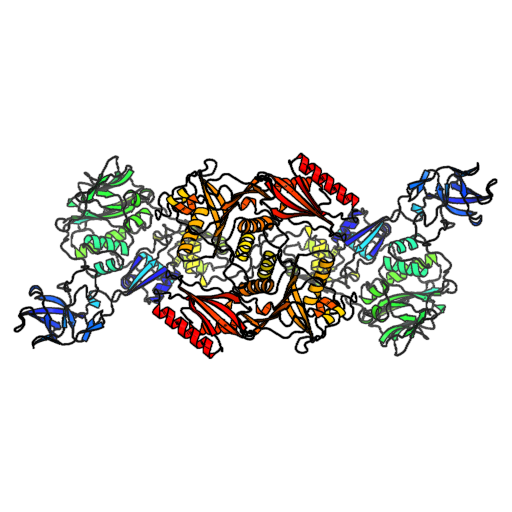3.219 3.881 -3.771 1 88.19 662 LYS A CA 1
ATOM 5418 C C . LYS A 1 662 ? 32.438 5.191 -3.719 1 88.19 662 LYS A C 1
ATOM 5420 O O . LYS A 1 662 ? 33.031 6.27 -3.652 1 88.19 662 LYS A O 1
ATOM 5425 N N . LYS A 1 663 ? 31.172 5.094 -3.814 1 92.62 663 LYS A N 1
ATOM 5426 C CA . LYS A 1 663 ? 30.344 6.289 -3.682 1 92.62 663 LYS A CA 1
ATOM 5427 C C . LYS A 1 663 ? 29.969 6.539 -2.223 1 92.62 663 LYS A C 1
ATOM 5429 O O . LYS A 1 663 ? 29.547 5.617 -1.52 1 92.62 663 LYS A O 1
ATOM 5434 N N . TYR A 1 664 ? 30.078 7.77 -1.832 1 94.62 664 TYR A N 1
ATOM 5435 C CA . TYR A 1 664 ? 29.766 8.148 -0.461 1 94.62 664 TYR A CA 1
ATOM 5436 C C . TYR A 1 664 ? 28.266 8.008 -0.192 1 94.62 664 TYR A C 1
ATOM 5438 O O . TYR A 1 664 ? 27.438 8.531 -0.946 1 94.62 664 TYR A O 1
ATOM 5446 N N . VAL A 1 665 ? 27.906 7.344 0.938 1 95.12 665 VAL A N 1
ATOM 5447 C CA . VAL A 1 665 ? 26.5 7.094 1.224 1 95.12 665 VAL A CA 1
ATOM 5448 C C . VAL A 1 665 ? 26.125 7.723 2.564 1 95.12 665 VAL A C 1
ATOM 5450 O O . VAL A 1 665 ? 24.953 8.016 2.812 1 95.12 665 VAL A O 1
ATOM 5453 N N . GLY A 1 666 ? 27.047 7.859 3.434 1 96.25 666 GLY A N 1
ATOM 5454 C CA . GLY A 1 666 ? 26.703 8.445 4.719 1 96.25 666 GLY A CA 1
ATOM 5455 C C . GLY A 1 666 ? 27.797 8.305 5.758 1 96.25 666 GLY A C 1
ATOM 5456 O O . GLY A 1 666 ? 28.938 7.992 5.422 1 96.25 666 GLY A O 1
ATOM 5457 N N . ILE A 1 667 ? 27.438 8.602 7.027 1 96.81 667 ILE A N 1
ATOM 5458 C CA . ILE A 1 667 ? 28.406 8.594 8.117 1 96.81 667 ILE A CA 1
ATOM 5459 C C . ILE A 1 667 ? 27.766 8.062 9.391 1 96.81 667 ILE A C 1
ATOM 5461 O O . ILE A 1 667 ? 26.547 8.172 9.562 1 96.81 667 ILE A O 1
ATOM 5465 N N . ILE A 1 668 ? 28.516 7.395 10.211 1 97.38 668 ILE A N 1
ATOM 5466 C CA . ILE A 1 668 ? 28.109 6.883 11.516 1 97.38 668 ILE A CA 1
ATOM 5467 C C . ILE A 1 668 ? 29.219 7.145 12.539 1 97.38 668 ILE A C 1
ATOM 5469 O O . ILE A 1 668 ? 30.391 7.105 12.203 1 97.38 668 ILE A O 1
ATOM 5473 N N . GLY A 1 669 ? 28.75 7.535 13.766 1 97.19 669 GLY A N 1
ATOM 5474 C CA . GLY A 1 669 ? 29.797 7.727 14.758 1 97.19 669 GLY A CA 1
ATOM 5475 C C . GLY A 1 669 ? 29.281 8.219 16.094 1 97.19 669 GLY A C 1
ATOM 5476 O O . GLY A 1 669 ? 28.078 8.477 16.234 1 97.19 669 GLY A O 1
ATOM 5477 N N . GLU A 1 670 ? 30.219 8.234 17.062 1 97 670 GLU A N 1
ATOM 5478 C CA . GLU A 1 670 ? 29.984 8.836 18.359 1 97 670 GLU A CA 1
ATOM 5479 C C . GLU A 1 670 ? 30.312 10.328 18.359 1 97 670 GLU A C 1
ATOM 5481 O O . GLU A 1 670 ? 31.344 10.734 17.828 1 97 670 GLU A O 1
ATOM 5486 N N . ILE A 1 671 ? 29.406 11.094 18.906 1 96.12 671 ILE A N 1
ATOM 5487 C CA . ILE A 1 671 ? 29.641 12.531 18.969 1 96.12 671 ILE A CA 1
ATOM 5488 C C . ILE A 1 671 ? 30.906 12.812 19.766 1 96.12 671 ILE A C 1
ATOM 5490 O O . ILE A 1 671 ? 31.156 12.172 20.797 1 96.12 671 ILE A O 1
ATOM 5494 N N . ASN A 1 672 ? 31.641 13.781 19.312 1 95.38 672 ASN A N 1
ATOM 5495 C CA . ASN A 1 672 ? 32.906 14.18 19.953 1 95.38 672 ASN A CA 1
ATOM 5496 C C . ASN A 1 672 ? 32.688 14.492 21.422 1 95.38 672 ASN A C 1
ATOM 5498 O O . ASN A 1 672 ? 31.812 15.281 21.781 1 95.38 672 ASN A O 1
ATOM 5502 N N . PRO A 1 673 ? 33.5 13.891 22.266 1 93.81 673 PRO A N 1
ATOM 5503 C CA . PRO A 1 673 ? 33.375 14.133 23.703 1 93.81 673 PRO A CA 1
ATOM 5504 C C . PRO A 1 673 ? 33.5 15.609 24.062 1 93.81 673 PRO A C 1
ATOM 5506 O O . PRO A 1 673 ? 32.875 16.062 25.031 1 93.81 673 PRO A O 1
ATOM 5509 N N . ASN A 1 674 ? 34.25 16.312 23.312 1 93.12 674 ASN A N 1
ATOM 5510 C CA . ASN A 1 674 ? 34.344 17.75 23.562 1 93.12 674 ASN A CA 1
ATOM 5511 C C . ASN A 1 674 ? 33 18.453 23.359 1 93.12 674 ASN A C 1
ATOM 5513 O O . ASN A 1 674 ? 32.688 19.375 24.125 1 93.12 674 ASN A O 1
ATOM 5517 N N . ILE A 1 675 ? 32.375 18.094 22.375 1 93.44 675 ILE A N 1
ATOM 5518 C CA . ILE A 1 675 ? 31.062 18.641 22.094 1 93.44 675 ILE A CA 1
ATOM 5519 C C . ILE A 1 675 ? 30.094 18.25 23.219 1 93.44 675 ILE A C 1
ATOM 5521 O O . ILE A 1 675 ? 29.297 19.078 23.688 1 93.44 675 ILE A O 1
ATOM 5525 N N . GLN A 1 676 ? 30.172 17.062 23.656 1 92.25 676 GLN A N 1
ATOM 5526 C CA . GLN A 1 676 ? 29.312 16.547 24.719 1 92.25 676 GLN A CA 1
ATOM 5527 C C . GLN A 1 676 ? 29.531 17.344 26.016 1 92.25 676 GLN A C 1
ATOM 5529 O O . GLN A 1 676 ? 28.562 17.688 26.688 1 92.25 676 GLN A O 1
ATOM 5534 N N . ASN A 1 677 ? 30.75 17.625 26.25 1 93.12 677 ASN A N 1
ATOM 5535 C CA . ASN A 1 677 ? 31.078 18.391 27.438 1 93.12 677 ASN A CA 1
ATOM 5536 C C . ASN A 1 677 ? 30.562 19.828 27.359 1 93.12 677 ASN A C 1
ATOM 5538 O O . ASN A 1 677 ? 30.016 20.359 28.328 1 93.12 677 ASN A O 1
ATOM 5542 N N . LYS A 1 678 ? 30.719 20.422 26.25 1 93.44 678 LYS A N 1
ATOM 5543 C CA . LYS A 1 678 ? 30.297 21.797 26.031 1 93.44 678 LYS A CA 1
ATOM 5544 C C . LYS A 1 678 ? 28.781 21.938 26.188 1 93.44 678 LYS A C 1
ATOM 5546 O O . LYS A 1 678 ? 28.297 22.984 26.641 1 93.44 678 LYS A O 1
ATOM 5551 N N . LEU A 1 679 ? 28.109 20.953 25.844 1 92.62 679 LEU A N 1
ATOM 5552 C CA . LEU A 1 679 ? 26.656 21.016 25.859 1 92.62 679 LEU A CA 1
ATOM 5553 C C . LEU A 1 679 ? 26.109 20.297 27.078 1 92.62 679 LEU A C 1
ATOM 5555 O O . LEU A 1 679 ? 24.891 20.125 27.219 1 92.62 679 LEU A O 1
ATOM 5559 N N . ASP A 1 680 ? 26.938 19.734 27.969 1 91 680 ASP A N 1
ATOM 5560 C CA . ASP A 1 680 ? 26.594 19.062 29.219 1 91 680 ASP A CA 1
ATOM 5561 C C . ASP A 1 680 ? 25.703 17.844 28.953 1 91 680 ASP A C 1
ATOM 5563 O O . ASP A 1 680 ? 24.656 17.688 29.578 1 91 680 ASP A O 1
ATOM 5567 N N . ILE A 1 681 ? 26.156 17.141 28.031 1 90.12 681 ILE A N 1
ATOM 5568 C CA . ILE A 1 681 ? 25.438 15.906 27.703 1 90.12 681 ILE A CA 1
ATOM 5569 C C . ILE A 1 681 ? 25.859 14.789 28.656 1 90.12 681 ILE A C 1
ATOM 5571 O O . ILE A 1 681 ? 27.047 14.609 28.938 1 90.12 681 ILE A O 1
ATOM 5575 N N . LYS A 1 682 ? 24.969 14.055 29.25 1 86.69 682 LYS A N 1
ATOM 5576 C CA . LYS A 1 682 ? 25.219 13.062 30.297 1 86.69 682 LYS A CA 1
ATOM 5577 C C . LYS A 1 682 ? 25.688 11.742 29.688 1 86.69 682 LYS A C 1
ATOM 5579 O O . LYS A 1 682 ? 26.578 11.094 30.234 1 86.69 682 LYS A O 1
ATOM 5584 N N . ASN A 1 683 ? 25.125 11.195 28.703 1 90.62 683 ASN A N 1
ATOM 5585 C CA . ASN A 1 683 ? 25.453 9.922 28.094 1 90.62 683 ASN A CA 1
ATOM 5586 C C . ASN A 1 683 ? 25.984 10.102 26.672 1 90.62 683 ASN A C 1
ATOM 5588 O O . ASN A 1 683 ? 25.766 11.141 26.047 1 90.62 683 ASN A O 1
ATOM 5592 N N . ARG A 1 684 ? 26.766 9.016 26.25 1 93.75 684 ARG A N 1
ATOM 5593 C CA . ARG A 1 684 ? 27.297 9.047 24.891 1 93.75 684 ARG A CA 1
ATOM 5594 C C . ARG A 1 684 ? 26.172 9.07 23.875 1 93.75 684 ARG A C 1
ATOM 5596 O O . ARG A 1 684 ? 25.109 8.461 24.078 1 93.75 684 ARG A O 1
ATOM 5603 N N . ILE A 1 685 ? 26.406 9.789 22.828 1 96.31 685 ILE A N 1
ATOM 5604 C CA . ILE A 1 685 ? 25.422 9.867 21.75 1 96.31 685 ILE A CA 1
ATOM 5605 C C . ILE A 1 685 ? 26.031 9.305 20.453 1 96.31 685 ILE A C 1
ATOM 5607 O O . ILE A 1 685 ? 27.141 9.688 20.078 1 96.31 685 ILE A O 1
ATOM 5611 N N . PHE A 1 686 ? 25.391 8.359 19.891 1 97.88 686 PHE A N 1
ATOM 5612 C CA . PHE A 1 686 ? 25.75 7.816 18.594 1 97.88 686 PHE A CA 1
ATOM 5613 C C . PHE A 1 686 ? 24.766 8.258 17.516 1 97.88 686 PHE A C 1
ATOM 5615 O O . PHE A 1 686 ? 23.562 8.289 17.766 1 97.88 686 PHE A O 1
ATOM 5622 N N . VAL A 1 687 ? 25.281 8.656 16.359 1 98.06 687 VAL A N 1
ATOM 5623 C CA . VAL A 1 687 ? 24.406 9.172 15.312 1 98.06 687 VAL A CA 1
ATOM 5624 C C . VAL A 1 687 ? 24.812 8.562 13.969 1 98.06 687 VAL A C 1
ATOM 5626 O O . VAL A 1 687 ? 25.922 8.062 13.812 1 98.06 687 VAL A O 1
ATOM 5629 N N . PHE A 1 688 ? 23.828 8.523 13.078 1 98.25 688 PHE A N 1
ATOM 5630 C CA . PHE A 1 688 ? 24.109 8.188 11.68 1 98.25 688 PHE A CA 1
ATOM 5631 C C . PHE A 1 688 ? 23.312 9.086 10.742 1 98.25 688 PHE A C 1
ATOM 5633 O O . PHE A 1 688 ? 22.266 9.625 11.125 1 98.25 688 PHE A O 1
ATOM 5640 N N . GLU A 1 689 ? 23.812 9.344 9.633 1 98.12 689 GLU A N 1
ATOM 5641 C CA . GLU A 1 689 ? 23.172 10.117 8.562 1 98.12 689 GLU A CA 1
ATOM 5642 C C . GLU A 1 689 ? 23.469 9.5 7.199 1 98.12 689 GLU A C 1
ATOM 5644 O O . GLU A 1 689 ? 24.625 9.398 6.793 1 98.12 689 GLU A O 1
ATOM 5649 N N . LEU A 1 690 ? 22.422 9.086 6.52 1 97.62 690 LEU A N 1
ATOM 5650 C CA . LEU A 1 690 ? 22.562 8.383 5.246 1 97.62 690 LEU A CA 1
ATOM 5651 C C . LEU A 1 690 ? 21.859 9.148 4.129 1 97.62 690 LEU A C 1
ATOM 5653 O O . LEU A 1 690 ? 20.703 9.555 4.27 1 97.62 690 LEU A O 1
ATOM 5657 N N . LEU A 1 691 ? 22.5 9.328 3.004 1 97.25 691 LEU A N 1
ATOM 5658 C CA . LEU A 1 691 ? 21.906 9.922 1.812 1 97.25 691 LEU A CA 1
ATOM 5659 C C . LEU A 1 691 ? 20.906 8.961 1.162 1 97.25 691 LEU A C 1
ATOM 5661 O O . LEU A 1 691 ? 21.312 7.969 0.547 1 97.25 691 LEU A O 1
ATOM 5665 N N . TRP A 1 692 ? 19.719 9.32 1.27 1 95.12 692 TRP A N 1
ATOM 5666 C CA . TRP A 1 692 ? 18.672 8.391 0.843 1 95.12 692 TRP A CA 1
ATOM 5667 C C . TRP A 1 692 ? 18.828 8.055 -0.637 1 95.12 692 TRP A C 1
ATOM 5669 O O . TRP A 1 692 ? 18.719 6.887 -1.024 1 95.12 692 TRP A O 1
ATOM 5679 N N . ASP A 1 693 ? 19.094 8.992 -1.473 1 92.69 693 ASP A N 1
ATOM 5680 C CA . ASP A 1 693 ? 19.156 8.805 -2.918 1 92.69 693 ASP A CA 1
ATOM 5681 C C . ASP A 1 693 ? 20.25 7.801 -3.289 1 92.69 693 ASP A C 1
ATOM 5683 O O . ASP A 1 693 ? 20.172 7.145 -4.328 1 92.69 693 ASP A O 1
ATOM 5687 N N . ASN A 1 694 ? 21.219 7.684 -2.406 1 92.25 694 ASN A N 1
ATOM 5688 C CA . ASN A 1 694 ? 22.344 6.801 -2.705 1 92.25 694 ASN A CA 1
ATOM 5689 C C . ASN A 1 694 ? 22.078 5.379 -2.219 1 92.25 694 ASN A C 1
ATOM 5691 O O . ASN A 1 694 ? 22.844 4.465 -2.529 1 92.25 694 ASN A O 1
ATOM 5695 N N . ILE A 1 695 ? 20.969 5.141 -1.45 1 91.12 695 ILE A N 1
ATOM 5696 C CA . ILE A 1 695 ? 20.797 3.811 -0.88 1 91.12 695 ILE A CA 1
ATOM 5697 C C . ILE A 1 695 ? 19.422 3.268 -1.252 1 91.12 695 ILE A C 1
ATOM 5699 O O . ILE A 1 695 ? 19.078 2.141 -0.893 1 91.12 695 ILE A O 1
ATOM 5703 N N . LYS A 1 696 ? 18.562 3.922 -2.006 1 87.62 696 LYS A N 1
ATOM 5704 C CA . LYS A 1 696 ? 17.172 3.541 -2.271 1 87.62 696 LYS A CA 1
ATOM 5705 C C . LYS A 1 696 ? 17.109 2.449 -3.336 1 87.62 696 LYS A C 1
ATOM 5707 O O . LYS A 1 696 ? 16.078 1.771 -3.465 1 87.62 696 LYS A O 1
ATOM 5712 N N . ASN A 1 697 ? 18.125 2.314 -4.113 1 83.44 697 ASN A N 1
ATOM 5713 C CA . ASN A 1 697 ? 18.078 1.32 -5.176 1 83.44 697 ASN A CA 1
ATOM 5714 C C . ASN A 1 697 ? 18.062 -0.1 -4.617 1 83.44 697 ASN A C 1
ATOM 5716 O O . ASN A 1 697 ? 18.734 -0.389 -3.631 1 83.44 697 ASN A O 1
ATOM 5720 N N . PHE A 1 698 ? 17.156 -0.916 -5.184 1 77.88 698 PHE A N 1
ATOM 5721 C CA . PHE A 1 698 ? 16.969 -2.293 -4.742 1 77.88 698 PHE A CA 1
ATOM 5722 C C . PHE A 1 698 ? 17.469 -3.271 -5.797 1 77.88 698 PHE A C 1
ATOM 5724 O O . PHE A 1 698 ? 17.203 -3.1 -6.988 1 77.88 698 PHE A O 1
ATOM 5731 N N . TYR A 1 699 ? 18.266 -4.164 -5.301 1 76.19 699 TYR A N 1
ATOM 5732 C CA . TYR A 1 699 ? 18.734 -5.25 -6.152 1 76.19 699 TYR A CA 1
ATOM 5733 C C . TYR A 1 699 ? 17.953 -6.527 -5.887 1 76.19 699 TYR A C 1
ATOM 5735 O O . TYR A 1 699 ? 17.891 -7.008 -4.754 1 76.19 699 TYR A O 1
ATOM 5743 N N . VAL A 1 700 ? 17.281 -7.066 -6.902 1 74.81 700 VAL A N 1
ATOM 5744 C CA . VAL A 1 700 ? 16.5 -8.289 -6.77 1 74.81 700 VAL A CA 1
ATOM 5745 C C . VAL A 1 700 ? 17.422 -9.477 -6.535 1 74.81 700 VAL A C 1
ATOM 5747 O O . VAL A 1 700 ? 18.344 -9.711 -7.32 1 74.81 700 VAL A O 1
ATOM 5750 N N . PRO A 1 701 ? 17.188 -10.125 -5.414 1 74 701 PRO A N 1
ATOM 5751 C CA . PRO A 1 701 ? 18.047 -11.289 -5.137 1 74 701 PRO A CA 1
ATOM 5752 C C . PRO A 1 701 ? 17.859 -12.414 -6.148 1 74 701 PRO A C 1
ATOM 5754 O O . PRO A 1 701 ? 16.75 -12.633 -6.637 1 74 701 PRO A O 1
ATOM 5757 N N . LYS A 1 702 ? 18.844 -13 -6.598 1 76.94 702 LYS A N 1
ATOM 5758 C CA . LYS A 1 702 ? 18.844 -14.172 -7.461 1 76.94 702 LYS A CA 1
ATOM 5759 C C . LYS A 1 702 ? 18.75 -15.461 -6.641 1 76.94 702 LYS A C 1
ATOM 5761 O O . LYS A 1 702 ? 19.375 -15.57 -5.582 1 76.94 702 LYS A O 1
ATOM 5766 N N . ILE A 1 703 ? 17.984 -16.297 -7.027 1 77.75 703 ILE A N 1
ATOM 5767 C CA . ILE A 1 703 ? 17.844 -17.578 -6.344 1 77.75 703 ILE A CA 1
ATOM 5768 C C . ILE A 1 703 ? 18.891 -18.562 -6.867 1 77.75 703 ILE A C 1
ATOM 5770 O O . ILE A 1 703 ? 19.109 -18.641 -8.07 1 77.75 703 ILE A O 1
ATOM 5774 N N . TYR A 1 704 ? 19.594 -19.094 -5.887 1 77 704 TYR A N 1
ATOM 5775 C CA . TYR A 1 704 ? 20.562 -20.109 -6.238 1 77 704 TYR A CA 1
ATOM 5776 C C . TYR A 1 704 ? 20.172 -21.469 -5.676 1 77 704 TYR A C 1
ATOM 5778 O O . TYR A 1 704 ? 19.516 -21.547 -4.629 1 77 704 TYR A O 1
ATOM 5786 N N . ASN A 1 705 ? 20.469 -22.531 -6.453 1 80.5 705 ASN A N 1
ATOM 5787 C CA . ASN A 1 705 ? 20.219 -23.891 -5.961 1 80.5 705 ASN A CA 1
ATOM 5788 C C . ASN A 1 705 ? 21.094 -24.203 -4.746 1 80.5 705 ASN A C 1
ATOM 5790 O O . ASN A 1 705 ? 22.25 -23.812 -4.691 1 80.5 705 ASN A O 1
ATOM 5794 N N . ILE A 1 706 ? 20.484 -24.844 -3.795 1 79.94 706 ILE A N 1
ATOM 5795 C CA . ILE A 1 706 ? 21.203 -25.234 -2.59 1 79.94 706 ILE A CA 1
ATOM 5796 C C . ILE A 1 706 ? 21.797 -26.625 -2.779 1 79.94 706 ILE A C 1
ATOM 5798 O O . ILE A 1 706 ? 21.125 -27.547 -3.236 1 79.94 706 ILE A O 1
ATOM 5802 N N . SER A 1 707 ? 23.141 -26.719 -2.539 1 82.38 707 SER A N 1
ATOM 5803 C CA . SER A 1 707 ? 23.844 -27.984 -2.67 1 82.38 707 SER A CA 1
ATOM 5804 C C . SER A 1 707 ? 23.531 -28.906 -1.493 1 82.38 707 SER A C 1
ATOM 5806 O O . SER A 1 707 ? 23.391 -28.453 -0.358 1 82.38 707 SER A O 1
ATOM 5808 N N . ASP A 1 708 ? 23.438 -30.188 -1.729 1 82.31 708 ASP A N 1
ATOM 5809 C CA . ASP A 1 708 ? 23.219 -31.188 -0.688 1 82.31 708 ASP A CA 1
ATOM 5810 C C . ASP A 1 708 ? 24.547 -31.578 -0.026 1 82.31 708 ASP A C 1
ATOM 5812 O O . ASP A 1 708 ? 24.562 -32.344 0.93 1 82.31 708 ASP A O 1
ATOM 5816 N N . ILE A 1 709 ? 25.656 -30.969 -0.509 1 86.19 709 ILE A N 1
ATOM 5817 C CA . ILE A 1 709 ? 26.969 -31.297 0.029 1 86.19 709 ILE A CA 1
ATOM 5818 C C . ILE A 1 709 ? 27.203 -30.531 1.332 1 86.19 709 ILE A C 1
ATOM 5820 O O . ILE A 1 709 ? 26.906 -29.344 1.422 1 86.19 709 ILE A O 1
ATOM 5824 N N . PRO A 1 710 ? 27.641 -31.203 2.354 1 87.75 710 PRO A N 1
ATOM 5825 C CA . PRO A 1 710 ? 27.859 -30.547 3.641 1 87.75 710 PRO A CA 1
ATOM 5826 C C . PRO A 1 710 ? 28.969 -29.484 3.58 1 87.75 710 PRO A C 1
ATOM 5828 O O . PRO A 1 710 ? 29.828 -29.531 2.701 1 87.75 710 PRO A O 1
ATOM 5831 N N . PHE A 1 711 ? 28.953 -28.578 4.574 1 91 711 PHE A N 1
ATOM 5832 C CA . PHE A 1 711 ? 29.969 -27.547 4.715 1 91 711 PHE A CA 1
ATOM 5833 C C . PHE A 1 711 ? 31.172 -28.078 5.461 1 91 711 PHE A C 1
ATOM 5835 O O . PHE A 1 711 ? 31.062 -28.969 6.297 1 91 711 PHE A O 1
ATOM 5842 N N . ASN A 1 712 ? 32.344 -27.516 5.121 1 92.06 712 ASN A N 1
ATOM 5843 C CA . ASN A 1 712 ? 33.594 -27.734 5.879 1 92.06 712 ASN A CA 1
ATOM 5844 C C . ASN A 1 712 ? 34.031 -26.469 6.602 1 92.06 712 ASN A C 1
ATOM 5846 O O . ASN A 1 712 ? 34.094 -25.391 6 1 92.06 712 ASN A O 1
ATOM 5850 N N . TYR A 1 713 ? 34.25 -26.625 7.918 1 92 713 TYR A N 1
ATOM 5851 C CA . TYR A 1 713 ? 34.625 -25.484 8.727 1 92 713 TYR A CA 1
ATOM 5852 C C . TYR A 1 713 ? 36.094 -25.547 9.102 1 92 713 TYR A C 1
ATOM 5854 O O . TYR A 1 713 ? 36.594 -26.594 9.523 1 92 713 TYR A O 1
ATOM 5862 N N . ARG A 1 714 ? 36.812 -24.406 8.891 1 93.25 714 ARG A N 1
ATOM 5863 C CA . ARG A 1 714 ? 38.188 -24.281 9.312 1 93.25 714 ARG A CA 1
ATOM 5864 C C . ARG A 1 714 ? 38.438 -22.938 10.016 1 93.25 714 ARG A C 1
ATOM 5866 O O . ARG A 1 714 ? 37.938 -21.906 9.578 1 93.25 714 ARG A O 1
ATOM 5873 N N . ASP A 1 715 ? 39.125 -23 11.117 1 93.44 715 ASP A N 1
ATOM 5874 C CA . ASP A 1 715 ? 39.438 -21.812 11.898 1 93.44 715 ASP A CA 1
ATOM 5875 C C . ASP A 1 715 ? 40.906 -21.422 11.789 1 93.44 715 ASP A C 1
ATOM 5877 O O . ASP A 1 715 ? 41.781 -22.297 11.844 1 93.44 715 ASP A O 1
ATOM 5881 N N . ILE A 1 716 ? 41.125 -20.156 11.609 1 92.12 716 ILE A N 1
ATOM 5882 C CA . ILE A 1 716 ? 42.5 -19.609 11.57 1 92.12 716 ILE A CA 1
ATOM 5883 C C . ILE A 1 716 ? 42.625 -18.469 12.57 1 92.12 716 ILE A C 1
ATOM 5885 O O . ILE A 1 716 ? 41.781 -17.578 12.625 1 92.12 716 ILE A O 1
ATOM 5889 N N . SER A 1 717 ? 43.562 -18.547 13.43 1 92.94 717 SER A N 1
ATOM 5890 C CA . SER A 1 717 ? 43.875 -17.453 14.344 1 92.94 717 SER A CA 1
ATOM 5891 C C . SER A 1 717 ? 45.219 -16.797 13.977 1 92.94 717 SER A C 1
ATOM 5893 O O . SER A 1 717 ? 46.25 -17.453 13.922 1 92.94 717 SER A O 1
ATOM 5895 N N . ILE A 1 718 ? 45.156 -15.508 13.75 1 92.44 718 ILE A N 1
ATOM 5896 C CA . ILE A 1 718 ? 46.344 -14.797 13.312 1 92.44 718 ILE A CA 1
ATOM 5897 C C . ILE A 1 718 ? 46.562 -13.57 14.195 1 92.44 718 ILE A C 1
ATOM 5899 O O . ILE A 1 718 ? 45.625 -13.008 14.742 1 92.44 718 ILE A O 1
ATOM 5903 N N . VAL A 1 719 ? 47.781 -13.203 14.359 1 93.38 719 VAL A N 1
ATOM 5904 C CA . VAL A 1 719 ? 48.156 -11.992 15.07 1 93.38 719 VAL A CA 1
ATOM 5905 C C . VAL A 1 719 ? 48.594 -10.922 14.078 1 93.38 719 VAL A C 1
ATOM 5907 O O . VAL A 1 719 ? 49.5 -11.156 13.258 1 93.38 719 VAL A O 1
ATOM 5910 N N . ILE A 1 720 ? 47.906 -9.781 14.117 1 91.75 720 ILE A N 1
ATOM 5911 C CA . ILE A 1 720 ? 48.188 -8.703 13.18 1 91.75 720 ILE A CA 1
ATOM 5912 C C . ILE A 1 720 ? 48.281 -7.375 13.922 1 91.75 720 ILE A C 1
ATOM 5914 O O . ILE A 1 720 ? 47.844 -7.277 15.086 1 91.75 720 ILE A O 1
ATOM 5918 N N . SER A 1 721 ? 48.781 -6.414 13.211 1 91.88 721 SER A N 1
ATOM 5919 C CA . SER A 1 721 ? 48.875 -5.074 13.781 1 91.88 721 SER A CA 1
ATOM 5920 C C . SER A 1 721 ? 47.5 -4.453 13.984 1 91.88 721 SER A C 1
ATOM 5922 O O . SER A 1 721 ? 46.625 -4.648 13.156 1 91.88 721 SER A O 1
ATOM 5924 N N . ASN A 1 722 ? 47.375 -3.643 15.039 1 89.44 722 ASN A N 1
ATOM 5925 C CA . ASN A 1 722 ? 46.125 -2.939 15.32 1 89.44 722 ASN A CA 1
ATOM 5926 C C . ASN A 1 722 ? 45.781 -1.943 14.219 1 89.44 722 ASN A C 1
ATOM 5928 O O . ASN A 1 722 ? 44.625 -1.562 14.062 1 89.44 722 ASN A O 1
ATOM 5932 N N . LYS A 1 723 ? 46.719 -1.615 13.438 1 86.5 723 LYS A N 1
ATOM 5933 C CA . LYS A 1 723 ? 46.531 -0.595 12.406 1 86.5 723 LYS A CA 1
ATOM 5934 C C . LYS A 1 723 ? 45.844 -1.176 11.172 1 86.5 723 LYS A C 1
ATOM 5936 O O . LYS A 1 723 ? 45.281 -0.438 10.359 1 86.5 723 LYS A O 1
ATOM 5941 N N . ILE A 1 724 ? 45.906 -2.414 11.062 1 88.31 724 ILE A N 1
ATOM 5942 C CA . ILE A 1 724 ? 45.312 -3.055 9.883 1 88.31 724 ILE A CA 1
ATOM 5943 C C . ILE A 1 724 ? 43.812 -3.318 10.125 1 88.31 724 ILE A C 1
ATOM 5945 O O . ILE A 1 724 ? 43.469 -4.07 11.031 1 88.31 724 ILE A O 1
ATOM 5949 N N . PRO A 1 725 ? 43 -2.746 9.297 1 88 725 PRO A N 1
ATOM 5950 C CA . PRO A 1 725 ? 41.594 -3.043 9.438 1 88 725 PRO A CA 1
ATOM 5951 C C . PRO A 1 725 ? 41.25 -4.492 9.094 1 88 725 PRO A C 1
ATOM 5953 O O . PRO A 1 725 ? 41.844 -5.066 8.172 1 88 725 PRO A O 1
ATOM 5956 N N . ILE A 1 726 ? 40.344 -5.004 9.734 1 89.12 726 ILE A N 1
ATOM 5957 C CA . ILE A 1 726 ? 40 -6.41 9.586 1 89.12 726 ILE A CA 1
ATOM 5958 C C . ILE A 1 726 ? 39.438 -6.656 8.188 1 89.12 726 ILE A C 1
ATOM 5960 O O . ILE A 1 726 ? 39.594 -7.742 7.629 1 89.12 726 ILE A O 1
ATOM 5964 N N . ILE A 1 727 ? 38.812 -5.711 7.637 1 87.81 727 ILE A N 1
ATOM 5965 C CA . ILE A 1 727 ? 38.219 -5.844 6.316 1 87.81 727 ILE A CA 1
ATOM 5966 C C . ILE A 1 727 ? 39.281 -6.203 5.289 1 87.81 727 ILE A C 1
ATOM 5968 O O . ILE A 1 727 ? 39.031 -6.918 4.324 1 87.81 727 ILE A O 1
ATOM 5972 N N . GLU A 1 728 ? 40.5 -5.707 5.523 1 88.81 728 GLU A N 1
ATOM 5973 C CA . GLU A 1 728 ? 41.594 -6.016 4.613 1 88.81 728 GLU A CA 1
ATOM 5974 C C . GLU A 1 728 ? 41.969 -7.492 4.684 1 88.81 728 GLU A C 1
ATOM 5976 O O . GLU A 1 728 ? 42.281 -8.102 3.664 1 88.81 728 GLU A O 1
ATOM 5981 N N . VAL A 1 729 ? 41.844 -7.965 5.852 1 90.81 729 VAL A N 1
ATOM 5982 C CA . VAL A 1 729 ? 42.125 -9.383 6.059 1 90.81 729 VAL A CA 1
ATOM 5983 C C . VAL A 1 729 ? 41.062 -10.219 5.359 1 90.81 729 VAL A C 1
ATOM 5985 O O . VAL A 1 729 ? 41.375 -11.188 4.66 1 90.81 729 VAL A O 1
ATOM 5988 N N . ILE A 1 730 ? 39.875 -9.82 5.562 1 90.12 730 ILE A N 1
ATOM 5989 C CA . ILE A 1 730 ? 38.75 -10.531 4.969 1 90.12 730 ILE A CA 1
ATOM 5990 C C . ILE A 1 730 ? 38.844 -10.508 3.447 1 90.12 730 ILE A C 1
ATOM 5992 O O . ILE A 1 730 ? 38.625 -11.523 2.785 1 90.12 730 ILE A O 1
ATOM 5996 N N . LYS A 1 731 ? 39.281 -9.438 2.889 1 88.62 731 LYS A N 1
ATOM 5997 C CA . LYS A 1 731 ? 39.406 -9.289 1.441 1 88.62 731 LYS A CA 1
ATOM 5998 C C . LYS A 1 731 ? 40.438 -10.234 0.879 1 88.62 731 LYS A C 1
ATOM 6000 O O . LYS A 1 731 ? 40.25 -10.859 -0.163 1 88.62 731 LYS A O 1
ATOM 6005 N N . ILE A 1 732 ? 41.469 -10.352 1.571 1 91.12 732 ILE A N 1
ATOM 6006 C CA . ILE A 1 732 ? 42.562 -11.219 1.116 1 91.12 732 ILE A CA 1
ATOM 6007 C C . ILE A 1 732 ? 42.125 -12.672 1.158 1 91.12 732 ILE A C 1
ATOM 6009 O O . ILE A 1 732 ? 42.406 -13.445 0.243 1 91.12 732 ILE A O 1
ATOM 6013 N N . CYS A 1 733 ? 41.406 -13.008 2.201 1 92.5 733 CYS A N 1
ATOM 6014 C CA . CYS A 1 733 ? 40.875 -14.367 2.309 1 92.5 733 CYS A CA 1
ATOM 6015 C C . CYS A 1 733 ? 39.906 -14.672 1.175 1 92.5 733 CYS A C 1
ATOM 6017 O O . CYS A 1 733 ? 40 -15.734 0.559 1 92.5 733 CYS A O 1
ATOM 6019 N N . LYS A 1 734 ? 39.031 -13.773 0.961 1 91.25 734 LYS A N 1
ATOM 6020 C CA . LYS A 1 734 ? 38.062 -13.945 -0.094 1 91.25 734 LYS A CA 1
ATOM 6021 C C . LYS A 1 734 ? 38.719 -14.094 -1.458 1 91.25 734 LYS A C 1
ATOM 6023 O O . LYS A 1 734 ? 38.344 -14.953 -2.254 1 91.25 734 LYS A O 1
ATOM 6028 N N . ASP A 1 735 ? 39.75 -13.297 -1.682 1 91.06 735 ASP A N 1
ATOM 6029 C CA . ASP A 1 735 ? 40.438 -13.297 -2.963 1 91.06 735 ASP A CA 1
ATOM 6030 C C . ASP A 1 735 ? 41.25 -14.57 -3.141 1 91.06 735 ASP A C 1
ATOM 6032 O O . ASP A 1 735 ? 41.5 -15.016 -4.266 1 91.06 735 ASP A O 1
ATOM 6036 N N . SER A 1 736 ? 41.625 -15.117 -2.062 1 90.81 736 SER A N 1
ATOM 6037 C CA . SER A 1 736 ? 42.469 -16.312 -2.104 1 90.81 736 SER A CA 1
ATOM 6038 C C . SER A 1 736 ? 41.625 -17.562 -2.354 1 90.81 736 SER A C 1
ATOM 6040 O O . SER A 1 736 ? 42.062 -18.469 -3.055 1 90.81 736 SER A O 1
ATOM 6042 N N . ILE A 1 737 ? 40.5 -17.75 -1.815 1 88.81 737 ILE A N 1
ATOM 6043 C CA . ILE A 1 737 ? 39.719 -18.969 -1.859 1 88.81 737 ILE A CA 1
ATOM 6044 C C . ILE A 1 737 ? 38.688 -18.891 -2.99 1 88.81 737 ILE A C 1
ATOM 6046 O O . ILE A 1 737 ? 38.5 -19.859 -3.725 1 88.81 737 ILE A O 1
ATOM 6050 N N . LYS A 1 738 ? 38.094 -17.797 -3.254 1 83.69 738 LYS A N 1
ATOM 6051 C CA . LYS A 1 738 ? 37.188 -17.438 -4.355 1 83.69 738 LYS A CA 1
ATOM 6052 C C . LYS A 1 738 ? 35.938 -18.328 -4.371 1 83.69 738 LYS A C 1
ATOM 6054 O O . LYS A 1 738 ? 35.094 -18.203 -3.5 1 83.69 738 LYS A O 1
ATOM 6059 N N . LYS A 1 739 ? 35.875 -19.516 -5.164 1 84.56 739 LYS A N 1
ATOM 6060 C CA . LYS A 1 739 ? 34.656 -20.25 -5.496 1 84.56 739 LYS A CA 1
ATOM 6061 C C . LYS A 1 739 ? 34.219 -21.156 -4.344 1 84.56 739 LYS A C 1
ATOM 6063 O O . LYS A 1 739 ? 33.031 -21.359 -4.125 1 84.56 739 LYS A O 1
ATOM 6068 N N . GLU A 1 740 ? 35.125 -21.594 -3.578 1 90.69 740 GLU A N 1
ATOM 6069 C CA . GLU A 1 740 ? 34.812 -22.578 -2.547 1 90.69 740 GLU A CA 1
ATOM 6070 C C . GLU A 1 740 ? 34.406 -21.906 -1.241 1 90.69 740 GLU A C 1
ATOM 6072 O O . GLU A 1 740 ? 33.938 -22.562 -0.313 1 90.69 740 GLU A O 1
ATOM 6077 N N . LEU A 1 741 ? 34.625 -20.641 -1.234 1 91.5 741 LEU A N 1
ATOM 6078 C CA . LEU A 1 741 ? 34.312 -19.922 -0.003 1 91.5 741 LEU A CA 1
ATOM 6079 C C . LEU A 1 741 ? 32.844 -19.594 0.082 1 91.5 741 LEU A C 1
ATOM 6081 O O . LEU A 1 741 ? 32.312 -18.875 -0.78 1 91.5 741 LEU A O 1
ATOM 6085 N N . ILE A 1 742 ? 32.219 -20.078 1.125 1 86.06 742 ILE A N 1
ATOM 6086 C CA . ILE A 1 742 ? 30.812 -19.812 1.34 1 86.06 742 ILE A CA 1
ATOM 6087 C C . ILE A 1 742 ? 30.656 -18.625 2.291 1 86.06 742 ILE A C 1
ATOM 6089 O O . ILE A 1 742 ? 29.812 -17.75 2.064 1 86.06 742 ILE A O 1
ATOM 6093 N N . ASN A 1 743 ? 31.422 -18.656 3.338 1 89.44 743 ASN A N 1
ATOM 6094 C CA . ASN A 1 743 ? 31.297 -17.625 4.352 1 89.44 743 ASN A CA 1
ATOM 6095 C C . ASN A 1 743 ? 32.594 -17.422 5.113 1 89.44 743 ASN A C 1
ATOM 6097 O O . ASN A 1 743 ? 33.406 -18.344 5.215 1 89.44 743 ASN A O 1
ATOM 6101 N N . ILE A 1 744 ? 32.844 -16.172 5.562 1 91.38 744 ILE A N 1
ATOM 6102 C CA . ILE A 1 744 ? 33.938 -15.805 6.438 1 91.38 744 ILE A CA 1
ATOM 6103 C C . ILE A 1 744 ? 33.406 -15.102 7.68 1 91.38 744 ILE A C 1
ATOM 6105 O O . ILE A 1 744 ? 32.688 -14.102 7.578 1 91.38 744 ILE A O 1
ATOM 6109 N N . ASN A 1 745 ? 33.781 -15.664 8.836 1 91.12 745 ASN A N 1
ATOM 6110 C CA . ASN A 1 745 ? 33.281 -15.094 10.078 1 91.12 745 ASN A CA 1
ATOM 6111 C C . ASN A 1 745 ? 34.375 -14.836 11.078 1 91.12 745 ASN A C 1
ATOM 6113 O O . ASN A 1 745 ? 35.219 -15.719 11.328 1 91.12 745 ASN A O 1
ATOM 6117 N N . ILE A 1 746 ? 34.438 -13.602 11.586 1 92.12 746 ILE A N 1
ATOM 6118 C CA . ILE A 1 746 ? 35.344 -13.273 12.68 1 92.12 746 ILE A CA 1
ATOM 6119 C C . ILE A 1 746 ? 34.656 -13.57 14.016 1 92.12 746 ILE A C 1
ATOM 6121 O O . ILE A 1 746 ? 33.781 -12.828 14.453 1 92.12 746 ILE A O 1
ATOM 6125 N N . PHE A 1 747 ? 35.156 -14.539 14.797 1 89.31 747 PHE A N 1
ATOM 6126 C CA . PHE A 1 747 ? 34.375 -14.953 15.961 1 89.31 747 PHE A CA 1
ATOM 6127 C C . PHE A 1 747 ? 35.125 -14.609 17.25 1 89.31 747 PHE A C 1
ATOM 6129 O O . PHE A 1 747 ? 34.562 -14.719 18.344 1 89.31 747 PHE A O 1
ATOM 6136 N N . ASP A 1 748 ? 36.438 -14.109 17.141 1 90.19 748 ASP A N 1
ATOM 6137 C CA . ASP A 1 748 ? 37.156 -13.695 18.359 1 90.19 748 ASP A CA 1
ATOM 6138 C C . ASP A 1 748 ? 38.25 -12.672 18.031 1 90.19 748 ASP A C 1
ATOM 6140 O O . ASP A 1 748 ? 38.906 -12.758 17 1 90.19 748 ASP A O 1
ATOM 6144 N N . ILE A 1 749 ? 38.344 -11.695 18.875 1 90.94 749 ILE A N 1
ATOM 6145 C CA . ILE A 1 749 ? 39.406 -10.695 18.844 1 90.94 749 ILE A CA 1
ATOM 6146 C C . ILE A 1 749 ? 40 -10.531 20.234 1 90.94 749 ILE A C 1
ATOM 6148 O O . ILE A 1 749 ? 39.281 -10.289 21.203 1 90.94 749 ILE A O 1
ATOM 6152 N N . TYR A 1 750 ? 41.25 -10.664 20.328 1 89.5 750 TYR A N 1
ATOM 6153 C CA . TYR A 1 750 ? 41.906 -10.625 21.625 1 89.5 750 TYR A CA 1
ATOM 6154 C C . TYR A 1 750 ? 43.094 -9.672 21.625 1 89.5 750 TYR A C 1
ATOM 6156 O O . TYR A 1 750 ? 43.906 -9.695 20.688 1 89.5 750 TYR A O 1
ATOM 6164 N N . GLN A 1 751 ? 43.062 -8.703 22.625 1 87.06 751 GLN A N 1
ATOM 6165 C CA . GLN A 1 751 ? 44.188 -7.785 22.828 1 87.06 751 GLN A CA 1
ATOM 6166 C C . GLN A 1 751 ? 44.688 -7.859 24.266 1 87.06 751 GLN A C 1
ATOM 6168 O O . GLN A 1 751 ? 44.094 -7.273 25.172 1 87.06 751 GLN A O 1
ATOM 6173 N N . GLY A 1 752 ? 45.344 -8.82 24.688 1 79.5 752 GLY A N 1
ATOM 6174 C CA . GLY A 1 752 ? 45.781 -8.953 26.062 1 79.5 752 GLY A CA 1
ATOM 6175 C C . GLY A 1 752 ? 47.281 -9.117 26.219 1 79.5 752 GLY A C 1
ATOM 6176 O O . GLY A 1 752 ? 48.031 -8.844 25.281 1 79.5 752 GLY A O 1
ATOM 6177 N N . LYS A 1 753 ? 47.688 -9.547 27.328 1 83.56 753 LYS A N 1
ATOM 6178 C CA . LYS A 1 753 ? 49.062 -9.57 27.797 1 83.56 753 LYS A CA 1
ATOM 6179 C C . LYS A 1 753 ? 49.906 -10.547 26.969 1 83.56 753 LYS A C 1
ATOM 6181 O O . LYS A 1 753 ? 51.094 -10.336 26.781 1 83.56 753 LYS A O 1
ATOM 6186 N N . GLU A 1 754 ? 49.25 -11.539 26.375 1 84.44 754 GLU A N 1
ATOM 6187 C CA . GLU A 1 754 ? 49.969 -12.586 25.688 1 84.44 754 GLU A CA 1
ATOM 6188 C C . GLU A 1 754 ? 50.281 -12.172 24.25 1 84.44 754 GLU A C 1
ATOM 6190 O O . GLU A 1 754 ? 51 -12.891 23.531 1 84.44 754 GLU A O 1
ATOM 6195 N N . ILE A 1 755 ? 49.812 -11.023 23.859 1 85.75 755 ILE A N 1
ATOM 6196 C CA . ILE A 1 755 ? 50.031 -10.523 22.5 1 85.75 755 ILE A CA 1
ATOM 6197 C C . ILE A 1 755 ? 50.906 -9.273 22.547 1 85.75 755 ILE A C 1
ATOM 6199 O O . ILE A 1 755 ? 50.781 -8.453 23.453 1 85.75 755 ILE A O 1
ATOM 6203 N N . LYS A 1 756 ? 51.844 -9.211 21.656 1 86.62 756 LYS A N 1
ATOM 6204 C CA . LYS A 1 756 ? 52.719 -8.07 21.578 1 86.62 756 LYS A CA 1
ATOM 6205 C C . LYS A 1 756 ? 51.938 -6.758 21.578 1 86.62 756 LYS A C 1
ATOM 6207 O O . LYS A 1 756 ? 50.875 -6.676 20.984 1 86.62 756 LYS A O 1
ATOM 6212 N N . LYS A 1 757 ? 52.438 -5.797 22.203 1 89 757 LYS A N 1
ATOM 6213 C CA . LYS A 1 757 ? 51.781 -4.488 22.25 1 89 757 LYS A CA 1
ATOM 6214 C C . LYS A 1 757 ? 51.562 -3.922 20.859 1 89 757 LYS A C 1
ATOM 6216 O O . LYS A 1 757 ? 52.469 -3.98 20.016 1 89 757 LYS A O 1
ATOM 6221 N N . GLY A 1 758 ? 50.438 -3.502 20.547 1 88.88 758 GLY A N 1
ATOM 6222 C CA . GLY A 1 758 ? 50.125 -2.928 19.25 1 88.88 758 GLY A CA 1
ATOM 6223 C C . GLY A 1 758 ? 49.562 -3.943 18.266 1 88.88 758 GLY A C 1
ATOM 6224 O O . GLY A 1 758 ? 49.312 -3.619 17.109 1 88.88 758 GLY A O 1
ATOM 6225 N N . HIS A 1 759 ? 49.531 -5.125 18.812 1 92.25 759 HIS A N 1
ATOM 6226 C CA . HIS A 1 759 ? 49 -6.176 17.953 1 92.25 759 HIS A CA 1
ATOM 6227 C C . HIS A 1 759 ? 47.719 -6.754 18.516 1 92.25 759 HIS A C 1
ATOM 6229 O O . HIS A 1 759 ? 47.375 -6.512 19.672 1 92.25 759 HIS A O 1
ATOM 6235 N N . LYS A 1 760 ? 46.906 -7.355 17.703 1 92.69 760 LYS A N 1
ATOM 6236 C CA . LYS A 1 760 ? 45.688 -8.055 18.078 1 92.69 760 LYS A CA 1
ATOM 6237 C C . LYS A 1 760 ? 45.625 -9.438 17.453 1 92.69 760 LYS A C 1
ATOM 6239 O O . LYS A 1 760 ? 46.125 -9.656 16.359 1 92.69 760 LYS A O 1
ATOM 6244 N N . SER A 1 761 ? 45.062 -10.297 18.141 1 93.12 761 SER A N 1
ATOM 6245 C CA . SER A 1 761 ? 44.781 -11.633 17.625 1 93.12 761 SER A CA 1
ATOM 6246 C C . SER A 1 761 ? 43.375 -11.75 17.094 1 93.12 761 SER A C 1
ATOM 6248 O O . SER A 1 761 ? 42.406 -11.383 17.766 1 93.12 761 SER A O 1
ATOM 6250 N N . ILE A 1 762 ? 43.25 -12.195 15.891 1 93.44 762 ILE A N 1
ATOM 6251 C CA . ILE A 1 762 ? 41.969 -12.359 15.266 1 93.44 762 ILE A CA 1
ATOM 6252 C C . ILE A 1 762 ? 41.75 -13.828 14.906 1 93.44 762 ILE A C 1
ATOM 6254 O O . ILE A 1 762 ? 42.625 -14.484 14.359 1 93.44 762 ILE A O 1
ATOM 6258 N N . SER A 1 763 ? 40.594 -14.289 15.25 1 93.5 763 SER A N 1
ATOM 6259 C CA . SER A 1 763 ? 40.188 -15.641 14.867 1 93.5 763 SER A CA 1
ATOM 6260 C C . SER A 1 763 ? 39.125 -15.609 13.766 1 93.5 763 SER A C 1
ATOM 6262 O O . SER A 1 763 ? 38.062 -15 13.938 1 93.5 763 SER A O 1
ATOM 6264 N N . ILE A 1 764 ? 39.469 -16.344 12.711 1 93.62 764 ILE A N 1
ATOM 6265 C CA . ILE A 1 764 ? 38.594 -16.328 11.531 1 93.62 764 ILE A CA 1
ATOM 6266 C C . ILE A 1 764 ? 38.094 -17.75 11.25 1 93.62 764 ILE A C 1
ATOM 6268 O O . ILE A 1 764 ? 38.875 -18.703 11.227 1 93.62 764 ILE A O 1
ATOM 6272 N N . ARG A 1 765 ? 36.875 -17.844 10.977 1 93.88 765 ARG A N 1
ATOM 6273 C CA . ARG A 1 765 ? 36.281 -19.109 10.539 1 93.88 765 ARG A CA 1
ATOM 6274 C C .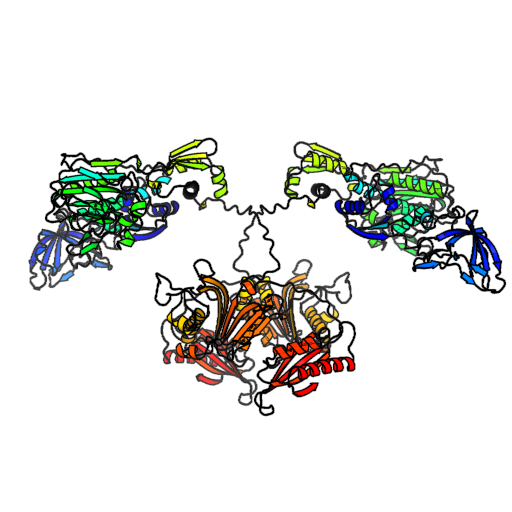 ARG A 1 765 ? 35.938 -19.062 9.055 1 93.88 765 ARG A C 1
ATOM 6276 O O . ARG A 1 765 ? 35.156 -18.219 8.625 1 93.88 765 ARG A O 1
ATOM 6283 N N . LEU A 1 766 ? 36.438 -20.047 8.406 1 93.94 766 LEU A N 1
ATOM 6284 C CA . LEU A 1 766 ? 36.188 -20.188 6.98 1 93.94 766 LEU A CA 1
ATOM 6285 C C . LEU A 1 766 ? 35.219 -21.344 6.727 1 93.94 766 LEU A C 1
ATOM 6287 O O . LEU A 1 766 ? 35.438 -22.469 7.191 1 93.94 766 LEU A O 1
ATOM 6291 N N . THR A 1 767 ? 34.156 -21.047 6.086 1 92.44 767 THR A N 1
ATOM 6292 C CA . THR A 1 767 ? 33.219 -22.078 5.637 1 92.44 767 THR A CA 1
ATOM 6293 C C . THR A 1 767 ? 33.438 -22.406 4.164 1 92.44 767 THR A C 1
ATOM 6295 O O . THR A 1 767 ? 33.281 -21.531 3.299 1 92.44 767 THR A O 1
ATOM 6298 N N . LEU A 1 768 ? 33.812 -23.672 3.902 1 94 768 LEU A N 1
ATOM 6299 C CA . LEU A 1 768 ? 34.188 -24.094 2.555 1 94 768 LEU A CA 1
ATOM 6300 C C . LEU A 1 768 ? 33.219 -25.172 2.051 1 94 768 LEU A C 1
ATOM 6302 O O . LEU A 1 768 ? 32.75 -26 2.828 1 94 768 LEU A O 1
ATOM 6306 N N . GLN A 1 769 ? 32.875 -25.031 0.767 1 91.56 769 GLN A N 1
ATOM 6307 C CA . GLN A 1 769 ? 32.031 -26.047 0.159 1 91.56 769 GLN A CA 1
ATOM 6308 C C . GLN A 1 769 ? 32.25 -26.109 -1.351 1 91.56 769 GLN A C 1
ATOM 6310 O O . GLN A 1 769 ? 32.438 -25.094 -2.002 1 91.56 769 GLN A O 1
ATOM 6315 N N . ASN A 1 770 ? 32.344 -27.312 -1.859 1 89.75 770 ASN A N 1
ATOM 6316 C CA . ASN A 1 770 ? 32.188 -27.531 -3.293 1 89.75 770 ASN A CA 1
ATOM 6317 C C . ASN A 1 770 ? 30.766 -27.984 -3.639 1 89.75 770 ASN A C 1
ATOM 6319 O O . ASN A 1 770 ? 30.25 -28.922 -3.023 1 89.75 770 ASN A O 1
ATOM 6323 N N . LYS A 1 771 ? 30.141 -27.391 -4.539 1 86 771 LYS A N 1
ATOM 6324 C CA . LYS A 1 771 ? 28.719 -27.625 -4.832 1 86 771 LYS A CA 1
ATOM 6325 C C . LYS A 1 771 ? 28.516 -28.984 -5.492 1 86 771 LYS A C 1
ATOM 6327 O O . LYS A 1 771 ? 27.391 -29.5 -5.5 1 86 771 LYS A O 1
ATOM 6332 N N . ASN A 1 772 ? 29.625 -29.625 -5.969 1 86.75 772 ASN A N 1
ATOM 6333 C CA . ASN A 1 772 ? 29.469 -30.812 -6.805 1 86.75 772 ASN A CA 1
ATOM 6334 C C . ASN A 1 772 ? 30 -32.062 -6.102 1 86.75 772 ASN A C 1
ATOM 6336 O O . ASN A 1 772 ? 29.578 -33.188 -6.422 1 86.75 772 ASN A O 1
ATOM 6340 N N . TYR A 1 773 ? 30.984 -31.891 -5.258 1 89.56 773 TYR A N 1
ATOM 6341 C CA . TYR A 1 773 ? 31.547 -33.062 -4.602 1 89.56 773 TYR A CA 1
ATOM 6342 C C . TYR A 1 773 ? 32.094 -32.719 -3.219 1 89.56 773 TYR A C 1
ATOM 6344 O O . TYR A 1 773 ? 32.281 -31.531 -2.898 1 89.56 773 TYR A O 1
ATOM 6352 N N . ASN A 1 774 ? 32.188 -33.75 -2.367 1 91.69 774 ASN A N 1
ATOM 6353 C CA . ASN A 1 774 ? 32.781 -33.594 -1.048 1 91.69 774 ASN A CA 1
ATOM 6354 C C . ASN A 1 774 ? 34.281 -33.312 -1.147 1 91.69 774 ASN A C 1
ATOM 6356 O O . ASN A 1 774 ? 35.031 -34.094 -1.718 1 91.69 774 ASN A O 1
ATOM 6360 N N . MET A 1 775 ? 34.719 -32.281 -0.632 1 92.38 775 MET A N 1
ATOM 6361 C CA . MET A 1 775 ? 36.125 -31.891 -0.672 1 92.38 775 MET A CA 1
ATOM 6362 C C . MET A 1 775 ? 36.969 -32.781 0.222 1 92.38 775 MET A C 1
ATOM 6364 O O . MET A 1 775 ? 36.531 -33.188 1.311 1 92.38 775 MET A O 1
ATOM 6368 N N . THR A 1 776 ? 38.156 -33.156 -0.241 1 92.5 776 THR A N 1
ATOM 6369 C CA . THR A 1 776 ? 39.062 -33.969 0.559 1 92.5 776 THR A CA 1
ATOM 6370 C C . THR A 1 776 ? 39.875 -33.094 1.515 1 92.5 776 THR A C 1
ATOM 6372 O O . THR A 1 776 ? 40 -31.875 1.311 1 92.5 776 THR A O 1
ATOM 6375 N N . ASN A 1 777 ? 40.375 -33.625 2.58 1 92.19 777 ASN A N 1
ATOM 6376 C CA . ASN A 1 777 ? 41.188 -32.906 3.547 1 92.19 777 ASN A CA 1
ATOM 6377 C C . ASN A 1 777 ? 42.438 -32.281 2.889 1 92.19 777 ASN A C 1
ATOM 6379 O O . ASN A 1 777 ? 42.844 -31.188 3.268 1 92.19 777 ASN A O 1
ATOM 6383 N N . LEU A 1 778 ? 42.938 -32.969 1.91 1 91.44 778 LEU A N 1
ATOM 6384 C CA . LEU A 1 778 ? 44.125 -32.469 1.209 1 91.44 778 LEU A CA 1
ATOM 6385 C C . LEU A 1 778 ? 43.781 -31.188 0.427 1 91.44 778 LEU A C 1
ATOM 6387 O O . LEU A 1 778 ? 44.562 -30.234 0.417 1 91.44 778 LEU A O 1
ATOM 6391 N N . GLU A 1 779 ? 42.625 -31.25 -0.225 1 91.81 779 GLU A N 1
ATOM 6392 C CA . GLU A 1 779 ? 42.188 -30.078 -0.975 1 91.81 779 GLU A CA 1
ATOM 6393 C C . GLU A 1 779 ? 41.938 -28.891 -0.052 1 91.81 779 GLU A C 1
ATOM 6395 O O . GLU A 1 779 ? 42.344 -27.766 -0.359 1 91.81 779 GLU A O 1
ATOM 6400 N N . ILE A 1 780 ? 41.312 -29.141 1.058 1 93.19 780 ILE A N 1
ATOM 6401 C CA . ILE A 1 780 ? 41 -28.094 2.025 1 93.19 780 ILE A CA 1
ATOM 6402 C C . ILE A 1 780 ? 42.281 -27.484 2.59 1 93.19 780 ILE A C 1
ATOM 6404 O O . ILE A 1 780 ? 42.406 -26.266 2.689 1 93.19 780 ILE A O 1
ATOM 6408 N N . ASN A 1 781 ? 43.25 -28.312 2.854 1 92.06 781 ASN A N 1
ATOM 6409 C CA . ASN A 1 781 ? 44.5 -27.844 3.4 1 92.06 781 ASN A CA 1
ATOM 6410 C C . ASN A 1 781 ? 45.281 -27.016 2.387 1 92.06 781 ASN A C 1
ATOM 6412 O O . ASN A 1 781 ? 45.938 -26.047 2.754 1 92.06 781 ASN A O 1
ATOM 6416 N N . SER A 1 782 ? 45.219 -27.406 1.212 1 91.88 782 SER A N 1
ATOM 6417 C CA . SER A 1 782 ? 45.875 -26.641 0.162 1 91.88 782 SER A CA 1
ATOM 6418 C C . SER A 1 782 ? 45.281 -25.234 0.049 1 91.88 782 SER A C 1
ATOM 6420 O O . SER A 1 782 ? 46.031 -24.266 -0.124 1 91.88 782 SER A O 1
ATOM 6422 N N . ILE A 1 783 ? 44.031 -25.188 0.146 1 92.06 783 ILE A N 1
ATOM 6423 C CA . ILE A 1 783 ? 43.312 -23.906 0.085 1 92.06 783 ILE A CA 1
ATOM 6424 C C . ILE A 1 783 ? 43.719 -23.031 1.267 1 92.06 783 ILE A C 1
ATOM 6426 O O . ILE A 1 783 ? 44 -21.844 1.102 1 92.06 783 ILE A O 1
ATOM 6430 N N . LEU A 1 784 ? 43.812 -23.625 2.432 1 92.19 784 LEU A N 1
ATOM 6431 C CA . LEU A 1 784 ? 44.188 -22.906 3.643 1 92.19 784 LEU A CA 1
ATOM 6432 C C . LEU A 1 784 ? 45.625 -22.391 3.549 1 92.19 784 LEU A C 1
ATOM 6434 O O . LEU A 1 784 ? 45.906 -21.266 3.959 1 92.19 784 LEU A O 1
ATOM 6438 N N . GLU A 1 785 ? 46.469 -23.203 3.012 1 90.75 785 GLU A N 1
ATOM 6439 C CA . GLU A 1 785 ? 47.875 -22.812 2.863 1 90.75 785 GLU A CA 1
ATOM 6440 C C . GLU A 1 785 ? 48 -21.625 1.909 1 90.75 785 GLU A C 1
ATOM 6442 O O . GLU A 1 785 ? 48.812 -20.719 2.16 1 90.75 785 GLU A O 1
ATOM 6447 N N . LYS A 1 786 ? 47.281 -21.719 0.925 1 91.25 786 LYS A N 1
ATOM 6448 C CA . LYS A 1 786 ? 47.281 -20.609 -0.022 1 91.25 786 LYS A CA 1
ATOM 6449 C C . LYS A 1 786 ? 46.812 -19.312 0.64 1 91.25 786 LYS A C 1
ATOM 6451 O O . LYS A 1 786 ? 47.406 -18.25 0.432 1 91.25 786 LYS A O 1
ATOM 6456 N N . CYS A 1 787 ? 45.781 -19.438 1.374 1 92.5 787 CYS A N 1
ATOM 6457 C CA . CYS A 1 787 ? 45.25 -18.297 2.08 1 92.5 787 CYS A CA 1
ATOM 6458 C C . CYS A 1 787 ? 46.25 -17.719 3.068 1 92.5 787 CYS A C 1
ATOM 6460 O O . CYS A 1 787 ? 46.469 -16.516 3.102 1 92.5 787 CYS A O 1
ATOM 6462 N N . ILE A 1 788 ? 46.875 -18.562 3.826 1 91.31 788 ILE A N 1
ATOM 6463 C CA . ILE A 1 788 ? 47.844 -18.172 4.844 1 91.31 788 ILE A CA 1
ATOM 6464 C C . ILE A 1 788 ? 49.062 -17.531 4.184 1 91.31 788 ILE A C 1
ATOM 6466 O O . ILE A 1 788 ? 49.562 -16.516 4.668 1 91.31 788 ILE A O 1
ATOM 6470 N N . CYS A 1 789 ? 49.469 -18.047 3.115 1 91.81 789 CYS A N 1
ATOM 6471 C CA . CYS A 1 789 ? 50.594 -17.5 2.379 1 91.81 789 CYS A CA 1
ATOM 6472 C C . CYS A 1 789 ? 50.312 -16.078 1.9 1 91.81 789 CYS A C 1
ATOM 6474 O O . CYS A 1 789 ? 51.156 -15.195 2.018 1 91.81 789 CYS A O 1
ATOM 6476 N N . ASN A 1 790 ? 49.156 -15.961 1.412 1 93.19 790 ASN A N 1
ATOM 6477 C CA . ASN A 1 790 ? 48.781 -14.633 0.932 1 93.19 790 ASN A CA 1
ATOM 6478 C C . ASN A 1 790 ? 48.656 -13.633 2.078 1 93.19 790 ASN A C 1
ATOM 6480 O O . ASN A 1 790 ? 49 -12.461 1.925 1 93.19 790 ASN A O 1
ATOM 6484 N N . LEU A 1 791 ? 48.188 -14.039 3.188 1 93.25 791 LEU A N 1
ATOM 6485 C CA . LEU A 1 791 ? 48.094 -13.18 4.359 1 93.25 791 LEU A CA 1
ATOM 6486 C C . LEU A 1 791 ? 49.469 -12.781 4.863 1 93.25 791 LEU A C 1
ATOM 6488 O O . LEU A 1 791 ? 49.688 -11.625 5.238 1 93.25 791 LEU A O 1
ATOM 6492 N N . LYS A 1 792 ? 50.406 -13.688 4.832 1 91.5 792 LYS A N 1
ATOM 6493 C CA . LYS A 1 792 ? 51.781 -13.43 5.246 1 91.5 792 LYS A CA 1
ATOM 6494 C C . LYS A 1 792 ? 52.438 -12.43 4.305 1 91.5 792 LYS A C 1
ATOM 6496 O O . LYS A 1 792 ? 53.188 -11.562 4.75 1 91.5 792 LYS A O 1
ATOM 6501 N N . LYS A 1 793 ? 52.156 -12.578 3.119 1 90.81 793 LYS A N 1
ATOM 6502 C CA . LYS A 1 793 ? 52.781 -11.711 2.105 1 90.81 793 LYS A CA 1
ATOM 6503 C C . LYS A 1 793 ? 52.281 -10.281 2.244 1 90.81 793 LYS A C 1
ATOM 6505 O O . LYS A 1 793 ? 53.031 -9.328 2.074 1 90.81 793 LYS A O 1
ATOM 6510 N N . ASN A 1 794 ? 51.031 -10.211 2.51 1 91.12 794 ASN A N 1
ATOM 6511 C CA . ASN A 1 794 ? 50.406 -8.883 2.518 1 91.12 794 ASN A CA 1
ATOM 6512 C C . ASN A 1 794 ? 50.531 -8.219 3.885 1 91.12 794 ASN A C 1
ATOM 6514 O O . ASN A 1 794 ? 50.594 -6.992 3.98 1 91.12 794 ASN A O 1
ATOM 6518 N N . PHE A 1 795 ? 50.5 -9.211 4.785 1 86 795 PHE A N 1
ATOM 6519 C CA . PHE A 1 795 ? 50.531 -8.695 6.145 1 86 795 PHE A CA 1
ATOM 6520 C C . PHE A 1 795 ? 51.656 -9.375 6.945 1 86 795 PHE A C 1
ATOM 6522 O O . PHE A 1 795 ? 52.031 -10.508 6.645 1 86 795 PHE A O 1
ATOM 6529 N N . LEU A 1 796 ? 52.531 -8.703 7.727 1 83.19 796 LEU A N 1
ATOM 6530 C CA . LEU A 1 796 ? 53.469 -9.336 8.617 1 83.19 796 LEU A CA 1
ATOM 6531 C C . LEU A 1 796 ? 52.781 -10.055 9.758 1 83.19 796 LEU A C 1
ATOM 6533 O O . LEU A 1 796 ? 52.875 -9.625 10.914 1 83.19 796 LEU A O 1
ATOM 6537 N N . ILE A 1 797 ? 52.062 -11.227 9.352 1 82.44 797 ILE A N 1
ATOM 6538 C CA . ILE A 1 797 ? 51.219 -11.883 10.336 1 82.44 797 ILE A CA 1
ATOM 6539 C C . ILE A 1 797 ? 52 -13.016 11.016 1 82.44 797 ILE A C 1
ATOM 6541 O O . ILE A 1 797 ? 52.969 -13.531 10.461 1 82.44 797 ILE A O 1
ATOM 6545 N N . GLU A 1 798 ? 51.594 -13.352 12.188 1 85.62 798 GLU A N 1
ATOM 6546 C CA . GLU A 1 798 ? 52 -14.555 12.906 1 85.62 798 GLU A CA 1
ATOM 6547 C C . GLU A 1 798 ? 50.812 -15.492 13.133 1 85.62 798 GLU A C 1
ATOM 6549 O O . GLU A 1 798 ? 49.75 -15.07 13.617 1 85.62 798 GLU A O 1
ATOM 6554 N N . ILE A 1 799 ? 50.969 -16.734 12.695 1 85.81 799 ILE A N 1
ATOM 6555 C CA . ILE A 1 799 ? 49.906 -17.703 12.852 1 85.81 799 ILE A CA 1
ATOM 6556 C C . ILE A 1 799 ? 49.938 -18.297 14.258 1 85.81 799 ILE A C 1
ATOM 6558 O O . ILE A 1 799 ? 51 -18.75 14.727 1 85.81 799 ILE A O 1
ATOM 6562 N N . ARG A 1 800 ? 48.812 -18.344 14.82 1 77.19 800 ARG A N 1
ATOM 6563 C CA . ARG A 1 800 ? 48.75 -18.906 16.156 1 77.19 800 ARG A CA 1
ATOM 6564 C C . ARG A 1 800 ? 48.188 -20.328 16.125 1 77.19 800 ARG A C 1
ATOM 6566 O O . ARG A 1 800 ? 48.75 -21.25 16.688 1 77.19 800 ARG A O 1
ATOM 6573 N N . THR A 1 801 ? 47 -20.453 15.547 1 75.69 801 THR A N 1
ATOM 6574 C CA . THR A 1 801 ? 46.344 -21.766 15.5 1 75.69 801 THR A CA 1
ATOM 6575 C C . THR A 1 801 ? 45.625 -21.953 14.172 1 75.69 801 THR A C 1
ATOM 6577 O O . THR A 1 801 ? 45.125 -21 13.578 1 75.69 801 THR A O 1
ATOM 6580 N N . ILE A 1 802 ? 45.875 -23.109 13.648 1 77.69 802 ILE A N 1
ATOM 6581 C CA . ILE A 1 802 ? 45.062 -23.562 12.523 1 77.69 802 ILE A CA 1
ATOM 6582 C C . ILE A 1 802 ? 44.281 -24.812 12.922 1 77.69 802 ILE A C 1
ATOM 6584 O O . ILE A 1 802 ? 44.875 -25.781 13.398 1 77.69 802 ILE A O 1
ATOM 6588 N N . CYS A 1 803 ? 42.906 -24.719 13.016 1 72.19 803 CYS A N 1
ATOM 6589 C CA . CYS A 1 803 ? 42.062 -25.844 13.367 1 72.19 803 CYS A CA 1
ATOM 6590 C C . CYS A 1 803 ? 41 -26.078 12.305 1 72.19 803 CYS A C 1
ATOM 6592 O O . CYS A 1 803 ? 40.469 -25.141 11.727 1 72.19 803 CYS A O 1
ATOM 6594 N N . MET B 1 1 ? -1.604 -33.344 -28 1 88.56 1 MET B N 1
ATOM 6595 C CA . MET B 1 1 ? -1.788 -34.031 -29.281 1 88.56 1 MET B CA 1
ATOM 6596 C C . MET B 1 1 ? -0.537 -33.906 -30.141 1 88.56 1 MET B C 1
ATOM 6598 O O . MET B 1 1 ? 0.038 -32.812 -30.25 1 88.56 1 MET B O 1
ATOM 6602 N N . ASN B 1 2 ? -0.092 -35.031 -30.672 1 92.88 2 ASN B N 1
ATOM 6603 C CA . ASN B 1 2 ? 1.019 -35.031 -31.625 1 92.88 2 ASN B CA 1
ATOM 6604 C C . ASN B 1 2 ? 0.531 -35.25 -33.062 1 92.88 2 ASN B C 1
ATOM 6606 O O . ASN B 1 2 ? -0.43 -35.969 -33.281 1 92.88 2 ASN B O 1
ATOM 6610 N N . LEU B 1 3 ? 1.122 -34.5 -33.906 1 92.31 3 LEU B N 1
ATOM 6611 C CA . LEU B 1 3 ? 0.714 -34.656 -35.312 1 92.31 3 LEU B CA 1
ATOM 6612 C C . LEU B 1 3 ? 1.892 -34.438 -36.25 1 92.31 3 LEU B C 1
ATOM 6614 O O . LEU B 1 3 ? 2.84 -33.75 -35.906 1 92.31 3 LEU B O 1
ATOM 6618 N N . SER B 1 4 ? 1.817 -35.062 -37.344 1 92.69 4 SER B N 1
ATOM 6619 C CA . SER B 1 4 ? 2.773 -34.906 -38.438 1 92.69 4 SER B CA 1
ATOM 6620 C C . SER B 1 4 ? 2.551 -33.562 -39.156 1 92.69 4 SER B C 1
ATOM 6622 O O . SER B 1 4 ? 1.419 -33.25 -39.531 1 92.69 4 SER B O 1
ATOM 6624 N N . GLU B 1 5 ? 3.635 -32.875 -39.375 1 93.06 5 GLU B N 1
ATOM 6625 C CA . GLU B 1 5 ? 3.555 -31.594 -40.094 1 93.06 5 GLU B CA 1
ATOM 6626 C C . GLU B 1 5 ? 3.105 -31.812 -41.531 1 93.06 5 GLU B C 1
ATOM 6628 O O . GLU B 1 5 ? 2.232 -31.109 -42.031 1 93.06 5 GLU B O 1
ATOM 6633 N N . ILE B 1 6 ? 3.672 -32.781 -42.156 1 89.94 6 ILE B N 1
ATOM 6634 C CA . ILE B 1 6 ? 3.381 -33.062 -43.562 1 89.94 6 ILE B CA 1
ATOM 6635 C C . ILE B 1 6 ? 1.914 -33.438 -43.719 1 89.94 6 ILE B C 1
ATOM 6637 O O . ILE B 1 6 ? 1.245 -33.031 -44.656 1 89.94 6 ILE B O 1
ATOM 6641 N N . TRP B 1 7 ? 1.463 -34.344 -42.781 1 91.81 7 TRP B N 1
ATOM 6642 C CA . TRP B 1 7 ? 0.06 -34.719 -42.812 1 91.81 7 TRP B CA 1
ATOM 6643 C C . TRP B 1 7 ? -0.855 -33.531 -42.688 1 91.81 7 TRP B C 1
ATOM 6645 O O . TRP B 1 7 ? -1.83 -33.375 -43.406 1 91.81 7 TRP B O 1
ATOM 6655 N N . LEU B 1 8 ? -0.528 -32.625 -41.812 1 92.56 8 LEU B N 1
ATOM 6656 C CA . LEU B 1 8 ? -1.305 -31.406 -41.594 1 92.56 8 LEU B CA 1
ATOM 6657 C C . LEU B 1 8 ? -1.306 -30.531 -42.844 1 92.56 8 LEU B C 1
ATOM 6659 O O . LEU B 1 8 ? -2.346 -30 -43.25 1 92.56 8 LEU B O 1
ATOM 6663 N N . ARG B 1 9 ? -0.224 -30.406 -43.5 1 89.56 9 ARG B N 1
ATOM 6664 C CA . ARG B 1 9 ? -0.081 -29.578 -44.688 1 89.56 9 ARG B CA 1
ATOM 6665 C C . ARG B 1 9 ? -0.974 -30.062 -45.812 1 89.56 9 ARG B C 1
ATOM 6667 O O . ARG B 1 9 ? -1.423 -29.281 -46.656 1 89.56 9 ARG B O 1
ATOM 6674 N N . GLU B 1 10 ? -1.177 -31.344 -45.812 1 88.25 10 GLU B N 1
ATOM 6675 C CA . GLU B 1 10 ? -2.041 -31.906 -46.844 1 88.25 10 GLU B CA 1
ATOM 6676 C C . GLU B 1 10 ? -3.455 -31.344 -46.75 1 88.25 10 GLU B C 1
ATOM 6678 O O . GLU B 1 10 ? -4.184 -31.312 -47.75 1 88.25 10 GLU B O 1
ATOM 6683 N N . TYR B 1 11 ? -3.758 -30.953 -45.594 1 88.94 11 TYR B N 1
ATOM 6684 C CA . TYR B 1 11 ? -5.105 -30.438 -45.406 1 88.94 11 TYR B CA 1
ATOM 6685 C C . TYR B 1 11 ? -5.125 -28.922 -45.438 1 88.94 11 TYR B C 1
ATOM 6687 O O . TYR B 1 11 ? -6.191 -28.297 -45.438 1 88.94 11 TYR B O 1
ATOM 6695 N N . LEU B 1 12 ? -4.004 -28.359 -45.5 1 86.81 12 LEU B N 1
ATOM 6696 C CA . LEU B 1 12 ? -3.914 -26.906 -45.594 1 86.81 12 LEU B CA 1
ATOM 6697 C C . LEU B 1 12 ? -3.785 -26.453 -47.031 1 86.81 12 LEU B C 1
ATOM 6699 O O . LEU B 1 12 ? -3.033 -27.047 -47.812 1 86.81 12 LEU B O 1
ATOM 6703 N N . SER B 1 13 ? -4.602 -25.656 -47.562 1 76.62 13 SER B N 1
ATOM 6704 C CA . SER B 1 13 ? -4.57 -25.188 -48.938 1 76.62 13 SER B CA 1
ATOM 6705 C C . SER B 1 13 ? -3.488 -24.141 -49.125 1 76.62 13 SER B C 1
ATOM 6707 O O . SER B 1 13 ? -3.119 -23.828 -50.281 1 76.62 13 SER B O 1
ATOM 6709 N N . ILE B 1 14 ? -2.963 -23.609 -48.125 1 76.69 14 ILE B N 1
ATOM 6710 C CA . ILE B 1 14 ? -1.981 -22.547 -48.219 1 76.69 14 ILE B CA 1
ATOM 6711 C C . ILE B 1 14 ? -0.595 -23.078 -47.875 1 76.69 14 ILE B C 1
ATOM 6713 O O . ILE B 1 14 ? -0.456 -23.906 -46.969 1 76.69 14 ILE B O 1
ATOM 6717 N N . ASN B 1 15 ? 0.303 -22.609 -48.625 1 80.81 15 ASN B N 1
ATOM 6718 C CA . ASN B 1 15 ? 1.688 -22.969 -48.344 1 80.81 15 ASN B CA 1
ATOM 6719 C C . ASN B 1 15 ? 2.271 -22.109 -47.219 1 80.81 15 ASN B C 1
ATOM 6721 O O . ASN B 1 15 ? 2.568 -20.922 -47.438 1 80.81 15 ASN B O 1
ATOM 6725 N N . LEU B 1 16 ? 2.203 -22.594 -46.094 1 85.69 16 LEU B N 1
ATOM 6726 C CA . LEU B 1 16 ? 2.746 -21.906 -44.906 1 85.69 16 LEU B CA 1
ATOM 6727 C C . LEU B 1 16 ? 4.039 -22.562 -44.438 1 85.69 16 LEU B C 1
ATOM 6729 O O . LEU B 1 16 ? 4.176 -23.781 -44.5 1 85.69 16 LEU B O 1
ATOM 6733 N N . ASP B 1 17 ? 4.926 -21.766 -44.062 1 88.69 17 ASP B N 1
ATOM 6734 C CA . ASP B 1 17 ? 6.117 -22.344 -43.438 1 88.69 17 ASP B CA 1
ATOM 6735 C C . ASP B 1 17 ? 5.844 -22.781 -42 1 88.69 17 ASP B C 1
ATOM 6737 O O . ASP B 1 17 ? 4.781 -22.484 -41.469 1 88.69 17 ASP B O 1
ATOM 6741 N N . LEU B 1 18 ? 6.699 -23.609 -41.531 1 90.31 18 LEU B N 1
ATOM 6742 C CA . LEU B 1 18 ? 6.508 -24.188 -40.219 1 90.31 18 LEU B CA 1
ATOM 6743 C C . LEU B 1 18 ? 6.293 -23.109 -39.156 1 90.31 18 LEU B C 1
ATOM 6745 O O . LEU B 1 18 ? 5.41 -23.219 -38.312 1 90.31 18 LEU B O 1
ATOM 6749 N N . ASN B 1 19 ? 7.039 -22.047 -39.25 1 90.88 19 ASN B N 1
ATOM 6750 C CA . ASN B 1 19 ? 6.918 -20.953 -38.281 1 90.88 19 ASN B CA 1
ATOM 6751 C C . ASN B 1 19 ? 5.555 -20.281 -38.375 1 90.88 19 ASN B C 1
ATOM 6753 O O . ASN B 1 19 ? 4.973 -19.906 -37.344 1 90.88 19 ASN B O 1
ATOM 6757 N N . GLU B 1 20 ? 5.16 -20.172 -39.5 1 89.19 20 GLU B N 1
ATOM 6758 C CA . GLU B 1 20 ? 3.842 -19.578 -39.719 1 89.19 20 GLU B CA 1
ATOM 6759 C C . GLU B 1 20 ? 2.744 -20.469 -39.125 1 89.19 20 GLU B C 1
ATOM 6761 O O . GLU B 1 20 ? 1.78 -19.969 -38.531 1 89.19 20 GLU B O 1
ATOM 6766 N N . ILE B 1 21 ? 2.924 -21.734 -39.312 1 90.5 21 ILE B N 1
ATOM 6767 C CA . ILE B 1 21 ? 1.958 -22.672 -38.75 1 90.5 21 ILE B CA 1
ATOM 6768 C C . ILE B 1 21 ? 1.933 -22.562 -37.219 1 90.5 21 ILE B C 1
ATOM 6770 O O . ILE B 1 21 ? 0.86 -22.484 -36.625 1 90.5 21 ILE B O 1
ATOM 6774 N N . ILE B 1 22 ? 3.088 -22.5 -36.688 1 91.69 22 ILE B N 1
ATOM 6775 C CA . ILE B 1 22 ? 3.219 -22.422 -35.219 1 91.69 22 ILE B CA 1
ATOM 6776 C C . ILE B 1 22 ? 2.57 -21.141 -34.719 1 91.69 22 ILE B C 1
ATOM 6778 O O . ILE B 1 22 ? 1.815 -21.156 -33.75 1 91.69 22 ILE B O 1
ATOM 6782 N N . ASN B 1 23 ? 2.859 -20.094 -35.406 1 88.06 23 ASN B N 1
ATOM 6783 C CA . ASN B 1 23 ? 2.295 -18.797 -35.031 1 88.06 23 ASN B CA 1
ATOM 6784 C C . ASN B 1 23 ? 0.772 -18.812 -35.125 1 88.06 23 ASN B C 1
ATOM 6786 O O . ASN B 1 23 ? 0.099 -18.25 -34.25 1 88.06 23 ASN B O 1
ATOM 6790 N N . ARG B 1 24 ? 0.35 -19.438 -36.031 1 87.06 24 ARG B N 1
ATOM 6791 C CA . ARG B 1 24 ? -1.098 -19.5 -36.219 1 87.06 24 ARG B CA 1
ATOM 6792 C C . ARG B 1 24 ? -1.744 -20.359 -35.125 1 87.06 24 ARG B C 1
ATOM 6794 O O . ARG B 1 24 ? -2.82 -20.031 -34.625 1 87.06 24 ARG B O 1
ATOM 6801 N N . ILE B 1 25 ? -1.115 -21.469 -34.844 1 90 25 ILE B N 1
ATOM 6802 C CA . ILE B 1 25 ? -1.622 -22.344 -33.812 1 90 25 ILE B CA 1
ATOM 6803 C C . ILE B 1 25 ? -1.69 -21.562 -32.5 1 90 25 ILE B C 1
ATOM 6805 O O . ILE B 1 25 ? -2.68 -21.641 -31.75 1 90 25 ILE B O 1
ATOM 6809 N N . THR B 1 26 ? -0.785 -20.719 -32.281 1 87.81 26 THR B N 1
ATOM 6810 C CA . THR B 1 26 ? -0.739 -19.906 -31.062 1 87.81 26 THR B CA 1
ATOM 6811 C C . THR B 1 26 ? -1.823 -18.828 -31.094 1 87.81 26 THR B C 1
ATOM 6813 O O . THR B 1 26 ? -2.455 -18.547 -30.078 1 87.81 26 THR B O 1
ATOM 6816 N N . LYS B 1 27 ? -2.018 -18.281 -32.188 1 82.81 27 LYS B N 1
ATOM 6817 C CA . LYS B 1 27 ? -3.004 -17.219 -32.344 1 82.81 27 LYS B CA 1
ATOM 6818 C C . LYS B 1 27 ? -4.418 -17.734 -32.125 1 82.81 27 LYS B C 1
ATOM 6820 O O . LYS B 1 27 ? -5.293 -17 -31.656 1 82.81 27 LYS B O 1
ATOM 6825 N N . ILE B 1 28 ? -4.578 -18.969 -32.438 1 84.44 28 ILE B N 1
ATOM 6826 C CA . ILE B 1 28 ? -5.914 -19.531 -32.281 1 84.44 28 ILE B CA 1
ATOM 6827 C C . ILE B 1 28 ? -6.121 -19.969 -30.828 1 84.44 28 ILE B C 1
ATOM 6829 O O . ILE B 1 28 ? -7.211 -20.406 -30.453 1 84.44 28 ILE B O 1
ATOM 6833 N N . GLY B 1 29 ? -5.129 -19.828 -30.031 1 83 29 GLY B N 1
ATOM 6834 C CA . GLY B 1 29 ? -5.285 -20.047 -28.609 1 83 29 GLY B CA 1
ATOM 6835 C C . GLY B 1 29 ? -4.672 -21.344 -28.125 1 83 29 GLY B C 1
ATOM 6836 O O . GLY B 1 29 ? -4.969 -21.812 -27.031 1 83 29 GLY B O 1
ATOM 6837 N N . LEU B 1 30 ? -3.969 -22.031 -29 1 89.5 30 LEU B N 1
ATOM 6838 C CA . LEU B 1 30 ? -3.314 -23.281 -28.625 1 89.5 30 LEU B CA 1
ATOM 6839 C C . LEU B 1 30 ? -1.828 -23.047 -28.359 1 89.5 30 LEU B C 1
ATOM 6841 O O . LEU B 1 30 ? -1.286 -22 -28.703 1 89.5 30 LEU B O 1
ATOM 6845 N N . GLU B 1 31 ? -1.274 -23.969 -27.672 1 90.94 31 GLU B N 1
ATOM 6846 C CA . GLU B 1 31 ? 0.143 -23.875 -27.328 1 90.94 31 GLU B CA 1
ATOM 6847 C C . GLU B 1 31 ? 0.948 -25 -27.984 1 90.94 31 GLU B C 1
ATOM 6849 O O . GLU B 1 31 ? 0.576 -26.172 -27.891 1 90.94 31 GLU B O 1
ATOM 6854 N N . VAL B 1 32 ? 1.938 -24.609 -28.688 1 91.69 32 VAL B N 1
ATOM 6855 C CA . VAL B 1 32 ? 2.873 -25.594 -29.219 1 91.69 32 VAL B CA 1
ATOM 6856 C C . VAL B 1 32 ? 3.971 -25.859 -28.188 1 91.69 32 VAL B C 1
ATOM 6858 O O . VAL B 1 32 ? 4.789 -24.984 -27.891 1 91.69 32 VAL B O 1
ATOM 6861 N N . GLU B 1 33 ? 3.924 -27.016 -27.641 1 90.56 33 GLU B N 1
ATOM 6862 C CA . GLU B 1 33 ? 4.867 -27.375 -26.594 1 90.56 33 GLU B CA 1
ATOM 6863 C C . GLU B 1 33 ? 6.258 -27.641 -27.156 1 90.56 33 GLU B C 1
ATOM 6865 O O . GLU B 1 33 ? 7.254 -27.125 -26.641 1 90.56 33 GLU B O 1
ATOM 6870 N N . LYS B 1 34 ? 6.398 -28.469 -28.141 1 90.81 34 LYS B N 1
ATOM 6871 C CA . LYS B 1 34 ? 7.68 -28.812 -28.75 1 90.81 34 LYS B CA 1
ATOM 6872 C C . LYS B 1 34 ? 7.5 -29.266 -30.188 1 90.81 34 LYS B C 1
ATOM 6874 O O . LYS B 1 34 ? 6.41 -29.688 -30.578 1 90.81 34 LYS B O 1
ATOM 6879 N N . ILE B 1 35 ? 8.492 -29.062 -30.984 1 90.56 35 ILE B N 1
ATOM 6880 C CA . ILE B 1 35 ? 8.625 -29.578 -32.344 1 90.56 35 ILE B CA 1
ATOM 6881 C C . ILE B 1 35 ? 9.773 -30.594 -32.406 1 90.56 35 ILE B C 1
ATOM 6883 O O . ILE B 1 35 ? 10.906 -30.266 -32.062 1 90.56 35 ILE B O 1
ATOM 6887 N N . ILE B 1 36 ? 9.406 -31.844 -32.75 1 88.31 36 ILE B N 1
ATOM 6888 C CA . ILE B 1 36 ? 10.414 -32.906 -32.781 1 88.31 36 ILE B CA 1
ATOM 6889 C C . ILE B 1 36 ? 10.656 -33.344 -34.219 1 88.31 36 ILE B C 1
ATOM 6891 O O . ILE B 1 36 ? 9.742 -33.844 -34.875 1 88.31 36 ILE B O 1
ATOM 6895 N N . PRO B 1 37 ? 11.836 -33.094 -34.75 1 86.19 37 PRO B N 1
ATOM 6896 C CA . PRO B 1 37 ? 12.117 -33.656 -36.094 1 86.19 37 PRO B CA 1
ATOM 6897 C C . PRO B 1 37 ? 12.07 -35.188 -36.094 1 86.19 37 PRO B C 1
ATOM 6899 O O . PRO B 1 37 ? 12.516 -35.812 -35.125 1 86.19 37 PRO B O 1
ATOM 6902 N N . VAL B 1 38 ? 11.43 -35.781 -37.156 1 82.88 38 VAL B N 1
ATOM 6903 C CA . VAL B 1 38 ? 11.273 -37.219 -37.25 1 82.88 38 VAL B CA 1
ATOM 6904 C C . VAL B 1 38 ? 12.625 -37.875 -37.562 1 82.88 38 VAL B C 1
ATOM 6906 O O . VAL B 1 38 ? 12.977 -38.906 -36.969 1 82.88 38 VAL B O 1
ATOM 6909 N N . SER B 1 39 ? 13.312 -37.281 -38.625 1 75.88 39 SER B N 1
ATOM 6910 C CA . SER B 1 39 ? 14.57 -37.875 -39.062 1 75.88 39 SER B CA 1
ATOM 6911 C C . SER B 1 39 ? 15.719 -37.438 -38.156 1 75.88 39 SER B C 1
ATOM 6913 O O . SER B 1 39 ? 15.75 -36.312 -37.688 1 75.88 39 SER B O 1
ATOM 6915 N N . MET B 1 40 ? 16.484 -38.531 -37.812 1 72.69 40 MET B N 1
ATOM 6916 C CA . MET B 1 40 ? 17.781 -38.219 -37.219 1 72.69 40 MET B CA 1
ATOM 6917 C C . MET B 1 40 ? 18.734 -37.656 -38.312 1 72.69 40 MET B C 1
ATOM 6919 O O . MET B 1 40 ? 18.406 -37.656 -39.5 1 72.69 40 MET B O 1
ATOM 6923 N N . LYS B 1 41 ? 19.766 -37.125 -37.938 1 78.56 41 LYS B N 1
ATOM 6924 C CA . LYS B 1 41 ? 20.734 -36.531 -38.875 1 78.56 41 LYS B CA 1
ATOM 6925 C C . LYS B 1 41 ? 21.562 -37.594 -39.562 1 78.56 41 LYS B C 1
ATOM 6927 O O . LYS B 1 41 ? 22.562 -38.062 -39.031 1 78.56 41 LYS B O 1
ATOM 6932 N N . PHE B 1 42 ? 20.953 -38.375 -40.688 1 82.31 42 PHE B N 1
ATOM 6933 C CA . PHE B 1 42 ? 21.734 -39.281 -41.5 1 82.31 42 PHE B CA 1
ATOM 6934 C C . PHE B 1 42 ? 21.531 -38.969 -42.969 1 82.31 42 PHE B C 1
ATOM 6936 O O . PHE B 1 42 ? 20.578 -38.281 -43.344 1 82.31 42 PHE B O 1
ATOM 6943 N N . SER B 1 43 ? 22.469 -39.406 -43.812 1 86.81 43 SER B N 1
ATOM 6944 C CA . SER B 1 43 ? 22.391 -39.188 -45.25 1 86.81 43 SER B CA 1
ATOM 6945 C C . SER B 1 43 ? 23.078 -40.344 -46 1 86.81 43 SER B C 1
ATOM 6947 O O . SER B 1 43 ? 23.922 -41.031 -45.469 1 86.81 43 SER B O 1
ATOM 6949 N N . GLY B 1 44 ? 22.562 -40.594 -47.156 1 87.5 44 GLY B N 1
ATOM 6950 C CA . GLY B 1 44 ? 23.219 -41.5 -48.094 1 87.5 44 GLY B CA 1
ATOM 6951 C C . GLY B 1 44 ? 22.75 -42.938 -47.969 1 87.5 44 GLY B C 1
ATOM 6952 O O . GLY B 1 44 ? 23.406 -43.844 -48.469 1 87.5 44 GLY B O 1
ATOM 6953 N N . ILE B 1 45 ? 21.719 -43.156 -47.281 1 89.88 45 ILE B N 1
ATOM 6954 C CA . ILE B 1 45 ? 21.203 -44.5 -47.125 1 89.88 45 ILE B CA 1
ATOM 6955 C C . ILE B 1 45 ? 20.203 -44.781 -48.25 1 89.88 45 ILE B C 1
ATOM 6957 O O . ILE B 1 45 ? 19.203 -44.062 -48.406 1 89.88 45 ILE B O 1
ATOM 6961 N N . LYS B 1 46 ? 20.484 -45.812 -49.031 1 91.75 46 LYS B N 1
ATOM 6962 C CA . LYS B 1 46 ? 19.688 -46.125 -50.188 1 91.75 46 LYS B CA 1
ATOM 6963 C C . LYS B 1 46 ? 19.078 -47.531 -50.094 1 91.75 46 LYS B C 1
ATOM 6965 O O . LYS B 1 46 ? 19.547 -48.344 -49.312 1 91.75 46 LYS B O 1
ATOM 6970 N N . ILE B 1 47 ? 18.062 -47.781 -50.938 1 92.69 47 ILE B N 1
ATOM 6971 C CA . ILE B 1 47 ? 17.453 -49.094 -51.031 1 92.69 47 ILE B CA 1
ATOM 6972 C C . ILE B 1 47 ? 18.203 -49.938 -52.062 1 92.69 47 ILE B C 1
ATOM 6974 O O . ILE B 1 47 ? 18.344 -49.531 -53.219 1 92.69 47 ILE B O 1
ATOM 6978 N N . GLY B 1 48 ? 18.703 -51.062 -51.625 1 93.25 48 GLY B N 1
ATOM 6979 C CA . GLY B 1 48 ? 19.422 -51.969 -52.5 1 93.25 48 GLY B CA 1
ATOM 6980 C C . GLY B 1 48 ? 18.812 -53.344 -52.531 1 93.25 48 GLY B C 1
ATOM 6981 O O . GLY B 1 48 ? 18.219 -53.812 -51.531 1 93.25 48 GLY B O 1
ATOM 6982 N N . LYS B 1 49 ? 18.969 -54 -53.656 1 94 49 LYS B N 1
ATOM 6983 C CA . LYS B 1 49 ? 18.516 -55.406 -53.781 1 94 49 LYS B CA 1
ATOM 6984 C C . LYS B 1 49 ? 19.688 -56.375 -53.719 1 94 49 LYS B C 1
ATOM 6986 O O . LYS B 1 49 ? 20.672 -56.188 -54.438 1 94 49 LYS B O 1
ATOM 6991 N N . VAL B 1 50 ? 19.547 -57.375 -52.938 1 92.94 50 VAL B N 1
ATOM 6992 C CA . VAL B 1 50 ? 20.578 -58.375 -52.812 1 92.94 50 VAL B CA 1
ATOM 6993 C C . VAL B 1 50 ? 20.469 -59.375 -53.969 1 92.94 50 VAL B C 1
ATOM 6995 O O . VAL B 1 50 ? 19.484 -60.094 -54.094 1 92.94 50 VAL B O 1
ATOM 6998 N N . ILE B 1 51 ? 21.438 -59.438 -54.75 1 92.5 51 ILE B N 1
ATOM 6999 C CA . ILE B 1 51 ? 21.406 -60.281 -55.969 1 92.5 51 ILE B CA 1
ATOM 7000 C C . ILE B 1 51 ? 22.016 -61.625 -55.656 1 92.5 51 ILE B C 1
ATOM 7002 O O . ILE B 1 51 ? 21.453 -62.656 -56.062 1 92.5 51 ILE B O 1
ATOM 7006 N N . SER B 1 52 ? 23.172 -61.656 -55 1 91.25 52 SER B N 1
ATOM 7007 C CA . SER B 1 52 ? 23.828 -62.906 -54.688 1 91.25 52 SER B CA 1
ATOM 7008 C C . SER B 1 52 ? 24.609 -62.844 -53.375 1 91.25 52 SER B C 1
ATOM 7010 O O . SER B 1 52 ? 24.844 -61.75 -52.844 1 91.25 52 SER B O 1
ATOM 7012 N N . CYS B 1 53 ? 24.797 -63.906 -52.844 1 91.62 53 CYS B N 1
ATOM 7013 C CA . CYS B 1 53 ? 25.562 -64.062 -51.625 1 91.62 53 CYS B CA 1
ATOM 7014 C C . CYS B 1 53 ? 26.547 -65.25 -51.719 1 91.62 53 CYS B C 1
ATOM 7016 O O . CYS B 1 53 ? 26.141 -66.375 -52 1 91.62 53 CYS B O 1
ATOM 7018 N N . LYS B 1 54 ? 27.828 -65 -51.594 1 90.19 54 LYS B N 1
ATOM 7019 C CA . LYS B 1 54 ? 28.859 -66 -51.625 1 90.19 54 LYS B CA 1
ATOM 7020 C C . LYS B 1 54 ? 29.625 -66.062 -50.312 1 90.19 54 LYS B C 1
ATOM 7022 O O . LYS B 1 54 ? 29.797 -65 -49.656 1 90.19 54 LYS B O 1
ATOM 7027 N N . GLN B 1 55 ? 30.031 -67.188 -49.969 1 90 55 GLN B N 1
ATOM 7028 C CA . GLN B 1 55 ? 30.812 -67.312 -48.75 1 90 55 GLN B CA 1
ATOM 7029 C C . GLN B 1 55 ? 32.188 -66.688 -48.906 1 90 55 GLN B C 1
ATOM 7031 O O . GLN B 1 55 ? 32.844 -66.875 -49.938 1 90 55 GLN B O 1
ATOM 7036 N N . HIS B 1 56 ? 32.562 -65.875 -47.938 1 91.25 56 HIS B N 1
ATOM 7037 C CA . HIS B 1 56 ? 33.906 -65.312 -48 1 91.25 56 HIS B CA 1
ATOM 7038 C C . HIS B 1 56 ? 35 -66.312 -48.031 1 91.25 56 HIS B C 1
ATOM 7040 O O . HIS B 1 56 ? 34.969 -67.312 -47.25 1 91.25 56 HIS B O 1
ATOM 7046 N N . PRO B 1 57 ? 35.969 -66.25 -48.781 1 89.19 57 PRO B N 1
ATOM 7047 C CA . PRO B 1 57 ? 37 -67.25 -48.969 1 89.19 57 PRO B CA 1
ATOM 7048 C C . PRO B 1 57 ? 37.938 -67.375 -47.781 1 89.19 57 PRO B C 1
ATOM 7050 O O . PRO B 1 57 ? 38.469 -68.5 -47.5 1 89.19 57 PRO B O 1
ATOM 7053 N N . LYS B 1 58 ? 38.156 -66.375 -47 1 88.56 58 LYS B N 1
ATOM 7054 C CA . LYS B 1 58 ? 39.156 -66.375 -45.938 1 88.56 58 LYS B CA 1
ATOM 7055 C C . LYS B 1 58 ? 38.469 -66.438 -44.562 1 88.56 58 LYS B C 1
ATOM 7057 O O . LYS B 1 58 ? 39.125 -66.812 -43.562 1 88.56 58 LYS B O 1
ATOM 7062 N N . CYS B 1 59 ? 37.25 -65.938 -44.5 1 85.62 59 CYS B N 1
ATOM 7063 C CA . CYS B 1 59 ? 36.594 -65.875 -43.188 1 85.62 59 CYS B CA 1
ATOM 7064 C C . CYS B 1 59 ? 35.25 -66.625 -43.25 1 85.62 59 CYS B C 1
ATOM 7066 O O . CYS B 1 59 ? 34.344 -66.188 -43.938 1 85.62 59 CYS B O 1
ATOM 7068 N N . LYS B 1 60 ? 35.094 -67.562 -42.469 1 85 60 LYS B N 1
ATOM 7069 C CA . LYS B 1 60 ? 33.906 -68.438 -42.5 1 85 60 LYS B CA 1
ATOM 7070 C C . LYS B 1 60 ? 32.688 -67.688 -41.938 1 85 60 LYS B C 1
ATOM 7072 O O . LYS B 1 60 ? 31.547 -68 -42.281 1 85 60 LYS B O 1
ATOM 7077 N N . LYS B 1 61 ? 32.875 -66.75 -41.219 1 88.44 61 LYS B N 1
ATOM 7078 C CA . LYS B 1 61 ? 31.766 -66.062 -40.562 1 88.44 61 LYS B CA 1
ATOM 7079 C C . LYS B 1 61 ? 31.188 -64.938 -41.469 1 88.44 61 LYS B C 1
ATOM 7081 O O . LYS B 1 61 ? 30.047 -64.562 -41.312 1 88.44 61 LYS B O 1
ATOM 7086 N N . LEU B 1 62 ? 31.922 -64.625 -42.438 1 90.88 62 LEU B N 1
ATOM 7087 C CA . LEU B 1 62 ? 31.531 -63.469 -43.281 1 90.88 62 LEU B CA 1
ATOM 7088 C C . LEU B 1 62 ? 31.109 -63.938 -44.656 1 90.88 62 LEU B C 1
ATOM 7090 O O . LEU B 1 62 ? 31.562 -64.938 -45.156 1 90.88 62 LEU B O 1
ATOM 7094 N N . LYS B 1 63 ? 30.203 -63.25 -45.25 1 93.56 63 LYS B N 1
ATOM 7095 C CA . LYS B 1 63 ? 29.719 -63.469 -46.594 1 93.56 63 LYS B CA 1
ATOM 7096 C C . LYS B 1 63 ? 29.844 -62.219 -47.438 1 93.56 63 LYS B C 1
ATOM 7098 O O . LYS B 1 63 ? 29.844 -61.094 -46.906 1 93.56 63 LYS B O 1
ATOM 7103 N N . ILE B 1 64 ? 30.047 -62.469 -48.688 1 92 64 ILE B N 1
ATOM 7104 C CA . ILE B 1 64 ? 30.109 -61.344 -49.625 1 92 64 ILE B CA 1
ATOM 7105 C C . ILE B 1 64 ? 28.781 -61.219 -50.375 1 92 64 ILE B C 1
ATOM 7107 O O . ILE B 1 64 ? 28.406 -62.125 -51.125 1 92 64 ILE B O 1
ATOM 7111 N N . PHE B 1 65 ? 28.125 -60.094 -50.125 1 93.69 65 PHE B N 1
ATOM 7112 C CA . PHE B 1 65 ? 26.828 -59.844 -50.75 1 93.69 65 PHE B CA 1
ATOM 7113 C C . PHE B 1 65 ? 27 -58.875 -51.938 1 93.69 65 PHE B C 1
ATOM 7115 O O . PHE B 1 65 ? 27.688 -57.875 -51.812 1 93.69 65 PHE B O 1
ATOM 7122 N N . LEU B 1 66 ? 26.453 -59.281 -53.062 1 92.94 66 LEU B N 1
ATOM 7123 C CA . LEU B 1 66 ? 26.359 -58.375 -54.188 1 92.94 66 LEU B CA 1
ATOM 7124 C C . LEU B 1 66 ? 25.016 -57.656 -54.188 1 92.94 66 LEU B C 1
ATOM 7126 O O . LEU B 1 66 ? 23.969 -58.281 -54.25 1 92.94 66 LEU B O 1
ATOM 7130 N N . ILE B 1 67 ? 25.094 -56.344 -54.062 1 94.19 67 ILE B N 1
ATOM 7131 C CA . ILE B 1 67 ? 23.891 -55.562 -53.906 1 94.19 67 ILE B CA 1
ATOM 7132 C C . ILE B 1 67 ? 23.75 -54.594 -55.094 1 94.19 67 ILE B C 1
ATOM 7134 O O . ILE B 1 67 ? 24.672 -53.844 -55.406 1 94.19 67 ILE B O 1
ATOM 7138 N N . LYS B 1 68 ? 22.547 -54.594 -55.688 1 93.81 68 LYS B N 1
ATOM 7139 C CA . LYS B 1 68 ? 22.219 -53.688 -56.781 1 93.81 68 LYS B CA 1
ATOM 7140 C C . LYS B 1 68 ? 21.594 -52.406 -56.25 1 93.81 68 LYS B C 1
ATOM 7142 O O . LYS B 1 68 ? 20.5 -52.438 -55.688 1 93.81 68 LYS B O 1
ATOM 7147 N N . ILE B 1 69 ? 22.203 -51.312 -56.375 1 91.25 69 ILE B N 1
ATOM 7148 C CA . ILE B 1 69 ? 21.688 -50.031 -55.969 1 91.25 69 ILE B CA 1
ATOM 7149 C C . ILE B 1 69 ? 21.016 -49.344 -57.156 1 91.25 69 ILE B C 1
ATOM 7151 O O . ILE B 1 69 ? 20 -48.656 -57 1 91.25 69 ILE B O 1
ATOM 7155 N N . ASN B 1 70 ? 21.641 -49.375 -58.25 1 85.69 70 ASN B N 1
ATOM 7156 C CA . ASN B 1 70 ? 21.078 -48.938 -59.531 1 85.69 70 ASN B CA 1
ATOM 7157 C C . ASN B 1 70 ? 21.594 -49.781 -60.688 1 85.69 70 ASN B C 1
ATOM 7159 O O . ASN B 1 70 ? 22.359 -50.719 -60.469 1 85.69 70 ASN B O 1
ATOM 7163 N N . ASN B 1 71 ? 20.938 -49.688 -61.812 1 77.19 71 ASN B N 1
ATOM 7164 C CA . ASN B 1 71 ? 21.297 -50.5 -62.969 1 77.19 71 ASN B CA 1
ATOM 7165 C C . ASN B 1 71 ? 22.781 -50.438 -63.281 1 77.19 71 ASN B C 1
ATOM 7167 O O . ASN B 1 71 ? 23.359 -51.406 -63.812 1 77.19 71 ASN B O 1
ATOM 7171 N N . LYS B 1 72 ? 23.469 -49.406 -62.906 1 81.44 72 LYS B N 1
ATOM 7172 C CA . LYS B 1 72 ? 24.875 -49.25 -63.25 1 81.44 72 LYS B CA 1
ATOM 7173 C C . LYS B 1 72 ? 25.766 -49.438 -62.031 1 81.44 72 LYS B C 1
ATOM 7175 O O . LYS B 1 72 ? 27 -49.5 -62.156 1 81.44 72 LYS B O 1
ATOM 7180 N N . ASN B 1 73 ? 25.172 -49.562 -60.875 1 85.19 73 ASN B N 1
ATOM 7181 C CA . ASN B 1 73 ? 25.984 -49.562 -59.656 1 85.19 73 ASN B CA 1
ATOM 7182 C C . ASN B 1 73 ? 25.672 -50.781 -58.781 1 85.19 73 ASN B C 1
ATOM 7184 O O . ASN B 1 73 ? 24.625 -50.844 -58.125 1 85.19 73 ASN B O 1
ATOM 7188 N N . ILE B 1 74 ? 26.531 -51.719 -58.906 1 90.94 74 ILE B N 1
ATOM 7189 C CA . ILE B 1 74 ? 26.484 -52.906 -58.062 1 90.94 74 ILE B CA 1
ATOM 7190 C C . ILE B 1 74 ? 27.656 -52.906 -57.062 1 90.94 74 ILE B C 1
ATOM 7192 O O . ILE B 1 74 ? 28.812 -52.75 -57.469 1 90.94 74 ILE B O 1
ATOM 7196 N N . ILE B 1 75 ? 27.344 -53 -55.844 1 91.94 75 ILE B N 1
ATOM 7197 C CA . ILE B 1 75 ? 28.406 -52.906 -54.844 1 91.94 75 ILE B CA 1
ATOM 7198 C C . ILE B 1 75 ? 28.5 -54.219 -54.062 1 91.94 75 ILE B C 1
ATOM 7200 O O . ILE B 1 75 ? 27.547 -54.969 -54 1 91.94 75 ILE B O 1
ATOM 7204 N N . ASN B 1 76 ? 29.719 -54.406 -53.5 1 91.81 76 ASN B N 1
ATOM 7205 C CA . ASN B 1 76 ? 29.969 -55.562 -52.625 1 91.81 76 ASN B CA 1
ATOM 7206 C C . ASN B 1 76 ? 29.922 -55.125 -51.156 1 91.81 76 ASN B C 1
ATOM 7208 O O . ASN B 1 76 ? 30.5 -54.125 -50.75 1 91.81 76 ASN B O 1
ATOM 7212 N N . VAL B 1 77 ? 29.141 -55.812 -50.375 1 92.69 77 VAL B N 1
ATOM 7213 C CA . VAL B 1 77 ? 29.078 -55.562 -48.938 1 92.69 77 VAL B CA 1
ATOM 7214 C C . VAL B 1 77 ? 29.391 -56.875 -48.188 1 92.69 77 VAL B C 1
ATOM 7216 O O . VAL B 1 77 ? 28.828 -57.906 -48.5 1 92.69 77 VAL B O 1
ATOM 7219 N N . ILE B 1 78 ? 30.328 -56.812 -47.281 1 91.94 78 ILE B N 1
ATOM 7220 C CA . ILE B 1 78 ? 30.703 -57.969 -46.469 1 91.94 78 ILE B CA 1
ATOM 7221 C C . ILE B 1 78 ? 30 -57.906 -45.125 1 91.94 78 ILE B C 1
ATOM 7223 O O . ILE B 1 78 ? 30.094 -56.875 -44.406 1 91.94 78 ILE B O 1
ATOM 7227 N N . SER B 1 79 ? 29.266 -58.781 -44.844 1 89 79 SER B N 1
ATOM 7228 C CA . SER B 1 79 ? 28.547 -58.812 -43.562 1 89 79 SER B CA 1
ATOM 7229 C C . SER B 1 79 ? 28.375 -60.25 -43.062 1 89 79 SER B C 1
ATOM 7231 O O . SER B 1 79 ? 28.625 -61.219 -43.781 1 89 79 SER B O 1
ATOM 7233 N N . ASP B 1 80 ? 27.953 -60.344 -41.781 1 88.19 80 ASP B N 1
ATOM 7234 C CA . ASP B 1 80 ? 27.781 -61.656 -41.156 1 88.19 80 ASP B CA 1
ATOM 7235 C C . ASP B 1 80 ? 26.328 -62.125 -41.188 1 88.19 80 ASP B C 1
ATOM 7237 O O . ASP B 1 80 ? 25.953 -63.094 -40.562 1 88.19 80 ASP B O 1
ATOM 7241 N N . TYR B 1 81 ? 25.516 -61.5 -42 1 83.94 81 TYR B N 1
ATOM 7242 C CA . TYR B 1 81 ? 24.094 -61.812 -42.031 1 83.94 81 TYR B CA 1
ATOM 7243 C C . TYR B 1 81 ? 23.844 -63.062 -42.875 1 83.94 81 TYR B C 1
ATOM 7245 O O . TYR B 1 81 ? 24.75 -63.531 -43.594 1 83.94 81 TYR B O 1
ATOM 7253 N N . ASP B 1 82 ? 22.547 -63.594 -42.719 1 79.44 82 ASP B N 1
ATOM 7254 C CA . ASP B 1 82 ? 22.219 -64.875 -43.312 1 79.44 82 ASP B CA 1
ATOM 7255 C C . ASP B 1 82 ? 21.891 -64.75 -44.781 1 79.44 82 ASP B C 1
ATOM 7257 O O . ASP B 1 82 ? 21.562 -63.625 -45.25 1 79.44 82 ASP B O 1
ATOM 7261 N N . LYS B 1 83 ? 22 -65.875 -45.625 1 78 83 LYS B N 1
ATOM 7262 C CA . LYS B 1 83 ? 21.75 -65.938 -47.031 1 78 83 LYS B CA 1
ATOM 7263 C C . LYS B 1 83 ? 20.266 -65.75 -47.344 1 78 83 LYS B C 1
ATOM 7265 O O . LYS B 1 83 ? 19.891 -65.562 -48.5 1 78 83 LYS B O 1
ATOM 7270 N N . SER B 1 84 ? 19.547 -65.688 -46.344 1 81.75 84 SER B N 1
ATOM 7271 C CA . SER B 1 84 ? 18.094 -65.5 -46.531 1 81.75 84 SER B CA 1
ATOM 7272 C C . SER B 1 84 ? 17.766 -64.125 -47.062 1 81.75 84 SER B C 1
ATOM 7274 O O . SER B 1 84 ? 16.641 -63.844 -47.5 1 81.75 84 SER B O 1
ATOM 7276 N N . LEU B 1 85 ? 18.688 -63.25 -47.281 1 85.31 85 LEU B N 1
ATOM 7277 C CA . LEU B 1 85 ? 18.469 -61.875 -47.719 1 85.31 85 LEU B CA 1
ATOM 7278 C C . LEU B 1 85 ? 18.5 -61.781 -49.25 1 85.31 85 LEU B C 1
ATOM 7280 O O . LEU B 1 85 ? 18.203 -60.75 -49.812 1 85.31 85 LEU B O 1
ATOM 7284 N N . ILE B 1 86 ? 18.797 -62.969 -49.875 1 87 86 ILE B N 1
ATOM 7285 C CA . ILE B 1 86 ? 18.891 -62.938 -51.312 1 87 86 ILE B CA 1
ATOM 7286 C C . ILE B 1 86 ? 17.531 -62.562 -51.938 1 87 86 ILE B C 1
ATOM 7288 O O . ILE B 1 86 ? 16.5 -63.062 -51.5 1 87 86 ILE B O 1
ATOM 7292 N N . ASN B 1 87 ? 17.562 -61.688 -52.812 1 89.69 87 ASN B N 1
ATOM 7293 C CA . ASN B 1 87 ? 16.422 -61.188 -53.562 1 89.69 87 ASN B CA 1
ATOM 7294 C C . ASN B 1 87 ? 15.562 -60.25 -52.719 1 89.69 87 ASN B C 1
ATOM 7296 O O . ASN B 1 87 ? 14.438 -59.938 -53.094 1 89.69 87 ASN B O 1
ATOM 7300 N N . LYS B 1 88 ? 16.062 -59.875 -51.594 1 91 88 LYS B N 1
ATOM 7301 C CA . LYS B 1 88 ? 15.336 -58.906 -50.75 1 91 88 LYS B CA 1
ATOM 7302 C C . LYS B 1 88 ? 15.883 -57.5 -50.969 1 91 88 LYS B C 1
ATOM 7304 O O . LYS B 1 88 ? 17.047 -57.312 -51.344 1 91 88 LYS B O 1
ATOM 7309 N N . LYS B 1 89 ? 15 -56.594 -50.812 1 91.81 89 LYS B N 1
ATOM 7310 C CA . LYS B 1 89 ? 15.398 -55.188 -50.844 1 91.81 89 LYS B CA 1
ATOM 7311 C C . LYS B 1 89 ? 15.695 -54.656 -49.438 1 91.81 89 LYS B C 1
ATOM 7313 O O . LYS B 1 89 ? 14.867 -54.812 -48.531 1 91.81 89 LYS B O 1
ATOM 7318 N N . ILE B 1 90 ? 16.875 -54.156 -49.25 1 90.69 90 ILE B N 1
ATOM 7319 C CA . ILE B 1 90 ? 17.312 -53.75 -47.906 1 90.69 90 ILE B CA 1
ATOM 7320 C C . ILE B 1 90 ? 17.859 -52.344 -47.938 1 90.69 90 ILE B C 1
ATOM 7322 O O . ILE B 1 90 ? 18.188 -51.812 -49.031 1 90.69 90 ILE B O 1
ATOM 7326 N N . ALA B 1 91 ? 17.938 -51.75 -46.781 1 90.81 91 ALA B N 1
ATOM 7327 C CA . ALA B 1 91 ? 18.562 -50.438 -46.656 1 90.81 91 ALA B CA 1
ATOM 7328 C C . ALA B 1 91 ? 20.078 -50.562 -46.5 1 90.81 91 ALA B C 1
ATOM 7330 O O . ALA B 1 91 ? 20.578 -51.312 -45.656 1 90.81 91 ALA B O 1
ATOM 7331 N N . VAL B 1 92 ? 20.797 -49.875 -47.344 1 91.56 92 VAL B N 1
ATOM 7332 C CA . VAL B 1 92 ? 22.25 -49.969 -47.375 1 91.56 92 VAL B CA 1
ATOM 7333 C C . VAL B 1 92 ? 22.859 -48.562 -47.344 1 91.56 92 VAL B C 1
ATOM 7335 O O . VAL B 1 92 ? 22.438 -47.688 -48.094 1 91.56 92 VAL B O 1
ATOM 7338 N N . ALA B 1 93 ? 23.734 -48.438 -46.469 1 92.88 93 ALA B N 1
ATOM 7339 C CA . ALA B 1 93 ? 24.547 -47.219 -46.469 1 92.88 93 ALA B CA 1
ATOM 7340 C C . ALA B 1 93 ? 25.719 -47.344 -47.438 1 92.88 93 ALA B C 1
ATOM 7342 O O . ALA B 1 93 ? 26.609 -48.188 -47.281 1 92.88 93 ALA B O 1
ATOM 7343 N N . VAL B 1 94 ? 25.688 -46.5 -48.406 1 90.81 94 VAL B N 1
ATOM 7344 C CA . VAL B 1 94 ? 26.703 -46.594 -49.438 1 90.81 94 VAL B CA 1
ATOM 7345 C C . VAL B 1 94 ? 27.922 -45.75 -49.031 1 90.81 94 VAL B C 1
ATOM 7347 O O . VAL B 1 94 ? 27.906 -45.062 -48.031 1 90.81 94 VAL B O 1
ATOM 7350 N N . ASN B 1 95 ? 28.938 -45.969 -49.906 1 87.88 95 ASN B N 1
ATOM 7351 C CA . ASN B 1 95 ? 30.156 -45.219 -49.625 1 87.88 95 ASN B CA 1
ATOM 7352 C C . ASN B 1 95 ? 29.891 -43.719 -49.562 1 87.88 95 ASN B C 1
ATOM 7354 O O . ASN B 1 95 ? 29.234 -43.156 -50.438 1 87.88 95 ASN B O 1
ATOM 7358 N N . GLY B 1 96 ? 30.281 -43.094 -48.5 1 89.19 96 GLY B N 1
ATOM 7359 C CA . GLY B 1 96 ? 30.078 -41.688 -48.312 1 89.19 96 GLY B CA 1
ATOM 7360 C C . GLY B 1 96 ? 28.875 -41.344 -47.438 1 89.19 96 GLY B C 1
ATOM 7361 O O . GLY B 1 96 ? 28.641 -40.188 -47.125 1 89.19 96 GLY B O 1
ATOM 7362 N N . SER B 1 97 ? 28.125 -42.375 -47.094 1 91.38 97 SER B N 1
ATOM 7363 C CA . SER B 1 97 ? 26.922 -42.156 -46.281 1 91.38 97 SER B CA 1
ATOM 7364 C C . SER B 1 97 ? 27.297 -41.719 -44.875 1 91.38 97 SER B C 1
ATOM 7366 O O . SER B 1 97 ? 28.359 -42.094 -44.344 1 91.38 97 SER B O 1
ATOM 7368 N N . ILE B 1 98 ? 26.438 -40.938 -44.281 1 90.12 98 ILE B N 1
ATOM 7369 C CA . ILE B 1 98 ? 26.609 -40.531 -42.875 1 90.12 98 ILE B CA 1
ATOM 7370 C C . ILE B 1 98 ? 25.547 -41.188 -42.031 1 90.12 98 ILE B C 1
ATOM 7372 O O . ILE B 1 98 ? 24.344 -41.031 -42.281 1 90.12 98 ILE B O 1
ATOM 7376 N N . LEU B 1 99 ? 25.984 -41.906 -41.031 1 86.06 99 LEU B N 1
ATOM 7377 C CA . LEU B 1 99 ? 25.078 -42.562 -40.125 1 86.06 99 LEU B CA 1
ATOM 7378 C C . LEU B 1 99 ? 24.688 -41.625 -38.969 1 86.06 99 LEU B C 1
ATOM 7380 O O . LEU B 1 99 ? 25.328 -40.594 -38.75 1 86.06 99 LEU B O 1
ATOM 7384 N N . PRO B 1 100 ? 23.562 -41.938 -38.25 1 80.81 100 PRO B N 1
ATOM 7385 C CA . PRO B 1 100 ? 23.094 -41.062 -37.156 1 80.81 100 PRO B CA 1
ATOM 7386 C C . PRO B 1 100 ? 24.156 -40.781 -36.125 1 80.81 100 PRO B C 1
ATOM 7388 O O . PRO B 1 100 ? 24.172 -39.719 -35.5 1 80.81 100 PRO B O 1
ATOM 7391 N N . ASN B 1 101 ? 25.172 -41.719 -35.906 1 76.19 101 ASN B N 1
ATOM 7392 C CA . ASN B 1 101 ? 26.266 -41.5 -34.969 1 76.19 101 ASN B CA 1
ATOM 7393 C C . ASN B 1 101 ? 27.406 -40.719 -35.625 1 76.19 101 ASN B C 1
ATOM 7395 O O . ASN B 1 101 ? 28.484 -40.625 -35.062 1 76.19 101 ASN B O 1
ATOM 7399 N N . ARG B 1 102 ? 27.281 -40.188 -36.875 1 74.44 102 ARG B N 1
ATOM 7400 C CA . ARG B 1 102 ? 28.188 -39.312 -37.625 1 74.44 102 ARG B CA 1
ATOM 7401 C C . ARG B 1 102 ? 29.359 -40.094 -38.188 1 74.44 102 ARG B C 1
ATOM 7403 O O . ARG B 1 102 ? 30.391 -39.531 -38.531 1 74.44 102 ARG B O 1
ATOM 7410 N N . THR B 1 103 ? 29.078 -41.344 -38.062 1 82.75 103 THR B N 1
ATOM 7411 C CA . THR B 1 103 ? 30.125 -42.156 -38.688 1 82.75 103 THR B CA 1
ATOM 7412 C C . THR B 1 103 ? 29.969 -42.156 -40.219 1 82.75 103 THR B C 1
ATOM 7414 O O . THR B 1 103 ? 28.859 -42.312 -40.719 1 82.75 103 THR B O 1
ATOM 7417 N N . ILE B 1 104 ? 30.984 -41.906 -40.844 1 87.94 104 ILE B N 1
ATOM 7418 C CA . ILE B 1 104 ? 30.984 -41.906 -42.312 1 87.94 104 ILE B CA 1
ATOM 7419 C C . ILE B 1 104 ? 31.359 -43.312 -42.812 1 87.94 104 ILE B C 1
ATOM 7421 O O . ILE B 1 104 ? 32.375 -43.875 -42.406 1 87.94 104 ILE B O 1
ATOM 7425 N N . VAL B 1 105 ? 30.516 -43.812 -43.594 1 89.06 105 VAL B N 1
ATOM 7426 C CA . VAL B 1 105 ? 30.75 -45.125 -44.156 1 89.06 105 VAL B CA 1
ATOM 7427 C C . VAL B 1 105 ? 31.766 -45.031 -45.281 1 89.06 105 VAL B C 1
ATOM 7429 O O . VAL B 1 105 ? 31.562 -44.281 -46.25 1 89.06 105 VAL B O 1
ATOM 7432 N N . GLU B 1 106 ? 32.812 -45.656 -45.125 1 87.88 106 GLU B N 1
ATOM 7433 C CA . GLU B 1 106 ? 33.875 -45.719 -46.125 1 87.88 106 GLU B CA 1
ATOM 7434 C C . GLU B 1 106 ? 34.156 -47.125 -46.594 1 87.88 106 GLU B C 1
ATOM 7436 O O . GLU B 1 106 ? 33.781 -48.094 -45.938 1 87.88 106 GLU B O 1
ATOM 7441 N N . LYS B 1 107 ? 34.75 -47.156 -47.875 1 87.31 107 LYS B N 1
ATOM 7442 C CA . LYS B 1 107 ? 35.188 -48.438 -48.406 1 87.31 107 LYS B CA 1
ATOM 7443 C C . LYS B 1 107 ? 36.25 -49.094 -47.5 1 87.31 107 LYS B C 1
ATOM 7445 O O . LYS B 1 107 ? 37.188 -48.438 -47.062 1 87.31 107 LYS B O 1
ATOM 7450 N N . LYS B 1 108 ? 35.938 -50.312 -47.094 1 86.69 108 LYS B N 1
ATOM 7451 C CA . LYS B 1 108 ? 36.875 -51.031 -46.25 1 86.69 108 LYS B CA 1
ATOM 7452 C C . LYS B 1 108 ? 37.25 -52.375 -46.844 1 86.69 108 LYS B C 1
ATOM 7454 O O . LYS B 1 108 ? 36.5 -52.969 -47.594 1 86.69 108 LYS B O 1
ATOM 7459 N N . PHE B 1 109 ? 38.531 -52.781 -46.594 1 85.44 109 PHE B N 1
ATOM 7460 C CA . PHE B 1 109 ? 38.969 -54.094 -47 1 85.44 109 PHE B CA 1
ATOM 7461 C C . PHE B 1 109 ? 38.969 -55.062 -45.844 1 85.44 109 PHE B C 1
ATOM 7463 O O . PHE B 1 109 ? 39.625 -54.812 -44.812 1 85.44 109 PHE B O 1
ATOM 7470 N N . LEU B 1 110 ? 38.156 -56 -45.938 1 86.19 110 LEU B N 1
ATOM 7471 C CA . LEU B 1 110 ? 38.125 -57.031 -44.906 1 86.19 110 LEU B CA 1
ATOM 7472 C C . LEU B 1 110 ? 38.688 -58.344 -45.438 1 86.19 110 LEU B C 1
ATOM 7474 O O . LEU B 1 110 ? 38.125 -58.969 -46.344 1 86.19 110 LEU B O 1
ATOM 7478 N N . TYR B 1 111 ? 39.781 -58.781 -45.031 1 87.62 111 TYR B N 1
ATOM 7479 C CA . TYR B 1 111 ? 40.5 -60 -45.406 1 87.62 111 TYR B CA 1
ATOM 7480 C C . TYR B 1 111 ? 40.781 -60.062 -46.906 1 87.62 111 TYR B C 1
ATOM 7482 O O . TYR B 1 111 ? 40.562 -61.062 -47.562 1 87.62 111 TYR B O 1
ATOM 7490 N N . GLY B 1 112 ? 41 -58.938 -47.5 1 83.94 112 GLY B N 1
ATOM 7491 C CA . GLY B 1 112 ? 41.469 -58.844 -48.875 1 83.94 112 GLY B CA 1
ATOM 7492 C C . GLY B 1 112 ? 40.344 -58.531 -49.844 1 83.94 112 GLY B C 1
ATOM 7493 O O . GLY B 1 112 ? 40.562 -58.375 -51.062 1 83.94 112 GLY B O 1
ATOM 7494 N N . TYR B 1 113 ? 39.188 -58.562 -49.344 1 89.56 113 TYR B N 1
ATOM 7495 C CA . TYR B 1 113 ? 38.031 -58.281 -50.219 1 89.56 113 TYR B CA 1
ATOM 7496 C C . TYR B 1 113 ? 37.406 -56.938 -49.875 1 89.56 113 TYR B C 1
ATOM 7498 O O . TYR B 1 113 ? 37.344 -56.562 -48.688 1 89.56 113 TYR B O 1
ATOM 7506 N N . GLU B 1 114 ? 36.938 -56.219 -50.844 1 89.88 114 GLU B N 1
ATOM 7507 C CA . GLU B 1 114 ? 36.438 -54.844 -50.656 1 89.88 114 GLU B CA 1
ATOM 7508 C C . GLU B 1 114 ? 34.969 -54.875 -50.25 1 89.88 114 GLU B C 1
ATOM 7510 O O . GLU B 1 114 ? 34.156 -55.625 -50.781 1 89.88 114 GLU B O 1
ATOM 7515 N N . SER B 1 115 ? 34.656 -54.125 -49.188 1 91.38 115 SER B N 1
ATOM 7516 C CA . SER B 1 115 ? 33.281 -53.844 -48.781 1 91.38 115 SER B CA 1
ATOM 7517 C C . SER B 1 115 ? 32.938 -52.375 -49 1 91.38 115 SER B C 1
ATOM 7519 O O . SER B 1 115 ? 33.562 -51.469 -48.406 1 91.38 115 SER B O 1
ATOM 7521 N N . CYS B 1 116 ? 31.906 -52.094 -49.844 1 90.44 116 CYS B N 1
ATOM 7522 C CA . CYS B 1 116 ? 31.594 -50.719 -50.25 1 90.44 116 CYS B CA 1
ATOM 7523 C C . CYS B 1 116 ? 30.328 -50.219 -49.531 1 90.44 116 CYS B C 1
ATOM 7525 O O . CYS B 1 116 ? 29.719 -49.25 -49.969 1 90.44 116 CYS B O 1
ATOM 7527 N N . GLY B 1 117 ? 29.891 -50.812 -48.438 1 90.25 117 GLY B N 1
ATOM 7528 C CA . GLY B 1 117 ? 28.703 -50.375 -47.719 1 90.25 117 GLY B CA 1
ATOM 7529 C C . GLY B 1 117 ? 28.422 -51.156 -46.469 1 90.25 117 GLY B C 1
ATOM 7530 O O . GLY B 1 117 ? 29.188 -52.062 -46.125 1 90.25 117 GLY B O 1
ATOM 7531 N N . ILE B 1 118 ? 27.266 -50.719 -45.75 1 90.12 118 ILE B N 1
ATOM 7532 C CA . ILE B 1 118 ? 26.844 -51.375 -44.5 1 90.12 118 ILE B CA 1
ATOM 7533 C C . ILE B 1 118 ? 25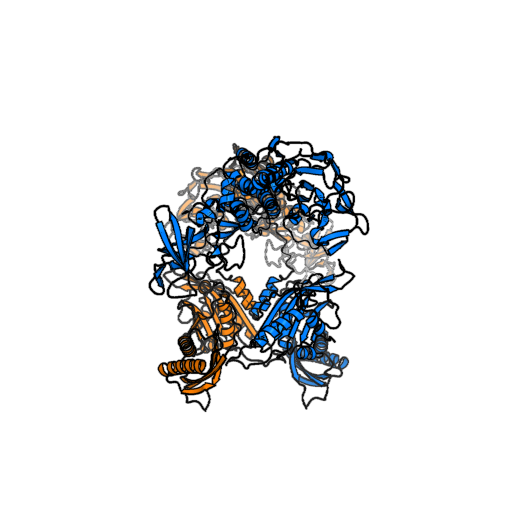.328 -51.562 -44.531 1 90.12 118 ILE B C 1
ATOM 7535 O O . ILE B 1 118 ? 24.578 -50.688 -44.969 1 90.12 118 ILE B O 1
ATOM 7539 N N . PHE B 1 119 ? 24.953 -52.812 -44.156 1 89.81 119 PHE B N 1
ATOM 7540 C CA . PHE B 1 119 ? 23.531 -53.031 -43.969 1 89.81 119 PHE B CA 1
ATOM 7541 C C . PHE B 1 119 ? 23.016 -52.219 -42.781 1 89.81 119 PHE B C 1
ATOM 7543 O O . PHE B 1 119 ? 23.641 -52.188 -41.719 1 89.81 119 PHE B O 1
ATOM 7550 N N . CYS B 1 120 ? 21.891 -51.531 -43 1 87.56 120 CYS B N 1
ATOM 7551 C CA . CYS B 1 120 ? 21.359 -50.688 -41.938 1 87.56 120 CYS B CA 1
ATOM 7552 C C . CYS B 1 120 ? 20.219 -51.406 -41.219 1 87.56 120 CYS B C 1
ATOM 7554 O O . CYS B 1 120 ? 19.422 -52.094 -41.812 1 87.56 120 CYS B O 1
ATOM 7556 N N . THR B 1 121 ? 20.234 -51.188 -39.875 1 81.88 121 THR B N 1
ATOM 7557 C CA . THR B 1 121 ? 19.188 -51.719 -39.031 1 81.88 121 THR B CA 1
ATOM 7558 C C . THR B 1 121 ? 18.234 -50.625 -38.562 1 81.88 121 THR B C 1
ATOM 7560 O O . THR B 1 121 ? 18.547 -49.438 -38.656 1 81.88 121 THR B O 1
ATOM 7563 N N . TYR B 1 122 ? 17.031 -51.125 -38.125 1 76.44 122 TYR B N 1
ATOM 7564 C CA . TYR B 1 122 ? 16.047 -50.188 -37.594 1 76.44 122 TYR B CA 1
ATOM 7565 C C . TYR B 1 122 ? 16.594 -49.406 -36.406 1 76.44 122 TYR B C 1
ATOM 7567 O O . TYR B 1 122 ? 16.328 -48.219 -36.25 1 76.44 122 TYR B O 1
ATOM 7575 N N . ASP B 1 123 ? 17.328 -50.031 -35.625 1 74.44 123 ASP B N 1
ATOM 7576 C CA . ASP B 1 123 ? 17.891 -49.438 -34.438 1 74.44 123 ASP B CA 1
ATOM 7577 C C . ASP B 1 123 ? 18.938 -48.375 -34.812 1 74.44 123 ASP B C 1
ATOM 7579 O O . ASP B 1 123 ? 18.984 -47.312 -34.188 1 74.44 123 ASP B O 1
ATOM 7583 N N . GLN B 1 124 ? 19.734 -48.719 -35.812 1 76.25 124 GLN B N 1
ATOM 7584 C CA . GLN B 1 124 ? 20.781 -47.812 -36.219 1 76.25 124 GLN B CA 1
ATOM 7585 C C . GLN B 1 124 ? 20.203 -46.5 -36.781 1 76.25 124 GLN B C 1
ATOM 7587 O O . GLN B 1 124 ? 20.734 -45.406 -36.531 1 76.25 124 GLN B O 1
ATOM 7592 N N . LEU B 1 125 ? 19.125 -46.656 -37.438 1 75.62 125 LEU B N 1
ATOM 7593 C CA . LEU B 1 125 ? 18.547 -45.5 -38.062 1 75.62 125 LEU B CA 1
ATOM 7594 C C . LEU B 1 125 ? 17.438 -44.906 -37.156 1 75.62 125 LEU B C 1
ATOM 7596 O O . LEU B 1 125 ? 16.906 -43.844 -37.469 1 75.62 125 LEU B O 1
ATOM 7600 N N . LYS B 1 126 ? 17.141 -45.562 -36 1 70.69 126 LYS B N 1
ATOM 7601 C CA . LYS B 1 126 ? 16.125 -45.156 -35.062 1 70.69 126 LYS B CA 1
ATOM 7602 C C . LYS B 1 126 ? 14.781 -44.906 -35.75 1 70.69 126 LYS B C 1
ATOM 7604 O O . LYS B 1 126 ? 14.109 -43.906 -35.5 1 70.69 126 LYS B O 1
ATOM 7609 N N . ILE B 1 127 ? 14.609 -45.5 -36.781 1 62.66 127 ILE B N 1
ATOM 7610 C CA . ILE B 1 127 ? 13.336 -45.438 -37.5 1 62.66 127 ILE B CA 1
ATOM 7611 C C . ILE B 1 127 ? 12.336 -46.406 -36.844 1 62.66 127 ILE B C 1
ATOM 7613 O O . ILE B 1 127 ? 12.477 -47.625 -36.969 1 62.66 127 ILE B O 1
ATOM 7617 N N . PHE B 1 128 ? 12.125 -46.344 -35.5 1 54.34 128 PHE B N 1
ATOM 7618 C CA . PHE B 1 128 ? 11.406 -47.25 -34.625 1 54.34 128 PHE B CA 1
ATOM 7619 C C . PHE B 1 128 ? 10.039 -47.594 -35.219 1 54.34 128 PHE B C 1
ATOM 7621 O O . PHE B 1 128 ? 9.258 -48.344 -34.625 1 54.34 128 PHE B O 1
ATOM 7628 N N . GLY B 1 129 ? 9.5 -46.875 -35.938 1 49.28 129 GLY B N 1
ATOM 7629 C CA . GLY B 1 129 ? 8.078 -47.188 -36 1 49.28 129 GLY B CA 1
ATOM 7630 C C . GLY B 1 129 ? 7.781 -48.688 -35.938 1 49.28 129 GLY B C 1
ATOM 7631 O O . GLY B 1 129 ? 6.824 -49.094 -35.25 1 49.28 129 GLY B O 1
ATOM 7632 N N . LEU B 1 130 ? 8.109 -49.406 -36.969 1 48.41 130 LEU B N 1
ATOM 7633 C CA . LEU B 1 130 ? 7.484 -50.688 -37.188 1 48.41 130 LEU B CA 1
ATOM 7634 C C . LEU B 1 130 ? 7.867 -51.688 -36.094 1 48.41 130 LEU B C 1
ATOM 7636 O O . LEU B 1 130 ? 7.051 -52.5 -35.656 1 48.41 130 LEU B O 1
ATOM 7640 N N . LYS B 1 131 ? 9.141 -52.094 -36 1 49.09 131 LYS B N 1
ATOM 7641 C CA . LYS B 1 131 ? 9.578 -53.188 -35.094 1 49.09 131 LYS B CA 1
ATOM 7642 C C . LYS B 1 131 ? 10.508 -52.656 -34 1 49.09 131 LYS B C 1
ATOM 7644 O O . LYS B 1 131 ? 11.547 -52.062 -34.312 1 49.09 131 LYS B O 1
ATOM 7649 N N . GLU B 1 132 ? 10.086 -52.188 -32.812 1 47.91 132 GLU B N 1
ATOM 7650 C CA . GLU B 1 132 ? 10.828 -51.562 -31.688 1 47.91 132 GLU B CA 1
ATOM 7651 C C . GLU B 1 132 ? 12.312 -51.906 -31.781 1 47.91 132 GLU B C 1
ATOM 7653 O O . GLU B 1 132 ? 13.156 -51 -31.734 1 47.91 132 GLU B O 1
ATOM 7658 N N . THR B 1 133 ? 12.828 -52.875 -30.906 1 49.22 133 THR B N 1
ATOM 7659 C CA . THR B 1 133 ? 14.18 -53.25 -30.484 1 49.22 133 THR B CA 1
ATOM 7660 C C . THR B 1 133 ? 14.891 -54.062 -31.562 1 49.22 133 THR B C 1
ATOM 7662 O O . THR B 1 133 ? 15.875 -54.75 -31.297 1 49.22 133 THR B O 1
ATOM 7665 N N . SER B 1 134 ? 14.438 -54.125 -32.844 1 54.03 134 SER B N 1
ATOM 7666 C CA . SER B 1 134 ? 14.945 -55.312 -33.562 1 54.03 134 SER B CA 1
ATOM 7667 C C . SER B 1 134 ? 16.266 -55 -34.25 1 54.03 134 SER B C 1
ATOM 7669 O O . SER B 1 134 ? 16.406 -53.969 -34.906 1 54.03 134 SER B O 1
ATOM 7671 N N . LYS B 1 135 ? 17.359 -55.5 -33.844 1 62.47 135 LYS B N 1
ATOM 7672 C CA . LYS B 1 135 ? 18.641 -55.625 -34.531 1 62.47 135 LYS B CA 1
ATOM 7673 C C . LYS B 1 135 ? 18.453 -56.219 -35.906 1 62.47 135 LYS B C 1
ATOM 7675 O O . LYS B 1 135 ? 19.438 -56.625 -36.562 1 62.47 135 LYS B O 1
ATOM 7680 N N . ASP B 1 136 ? 17.188 -56 -36.312 1 71.38 136 ASP B N 1
ATOM 7681 C CA . ASP B 1 136 ? 16.906 -56.594 -37.594 1 71.38 136 ASP B CA 1
ATOM 7682 C C . ASP B 1 136 ? 17.219 -55.594 -38.75 1 71.38 136 ASP B C 1
ATOM 7684 O O . ASP B 1 136 ? 17.047 -54.406 -38.562 1 71.38 136 ASP B O 1
ATOM 7688 N N . ILE B 1 137 ? 17.828 -56.156 -39.75 1 81.25 137 ILE B N 1
ATOM 7689 C CA . ILE B 1 137 ? 18.078 -55.375 -40.969 1 81.25 137 ILE B CA 1
ATOM 7690 C C . ILE B 1 137 ? 16.766 -54.875 -41.562 1 81.25 137 ILE B C 1
ATOM 7692 O O . ILE B 1 137 ? 15.734 -55.531 -41.438 1 81.25 137 ILE B O 1
ATOM 7696 N N . ILE B 1 138 ? 16.781 -53.75 -42.094 1 82.19 138 ILE B N 1
ATOM 7697 C CA . ILE B 1 138 ? 15.602 -53.156 -42.688 1 82.19 138 ILE B CA 1
ATOM 7698 C C . ILE B 1 138 ? 15.32 -53.812 -44.062 1 82.19 138 ILE B C 1
ATOM 7700 O O . ILE B 1 138 ? 16.062 -53.594 -45.031 1 82.19 138 ILE B O 1
ATOM 7704 N N . VAL B 1 139 ? 14.391 -54.688 -44.031 1 82.31 139 VAL B N 1
ATOM 7705 C CA . VAL B 1 139 ? 13.938 -55.312 -45.281 1 82.31 139 VAL B CA 1
ATOM 7706 C C . VAL B 1 139 ? 12.688 -54.625 -45.781 1 82.31 139 VAL B C 1
ATOM 7708 O O . VAL B 1 139 ? 11.719 -54.438 -45.031 1 82.31 139 VAL B O 1
ATOM 7711 N N . LEU B 1 140 ? 12.766 -54.125 -46.906 1 83.12 140 LEU B N 1
ATOM 7712 C CA . LEU B 1 140 ? 11.68 -53.344 -47.469 1 83.12 140 LEU B CA 1
ATOM 7713 C C . LEU B 1 140 ? 10.781 -54.188 -48.344 1 83.12 140 LEU B C 1
ATOM 7715 O O . LEU B 1 140 ? 11.133 -55.312 -48.688 1 83.12 140 LEU B O 1
ATOM 7719 N N . ASP B 1 141 ? 9.594 -53.656 -48.656 1 78.75 141 ASP B N 1
ATOM 7720 C CA . ASP B 1 141 ? 8.602 -54.344 -49.469 1 78.75 141 ASP B CA 1
ATOM 7721 C C . ASP B 1 141 ? 9.125 -54.531 -50.906 1 78.75 141 ASP B C 1
ATOM 7723 O O . ASP B 1 141 ? 10.008 -53.812 -51.344 1 78.75 141 ASP B O 1
ATOM 7727 N N . LYS B 1 142 ? 8.523 -55.469 -51.562 1 79.12 142 LYS B N 1
ATOM 7728 C CA . LYS B 1 142 ? 8.93 -55.844 -52.906 1 79.12 142 LYS B CA 1
ATOM 7729 C C . LYS B 1 142 ? 8.719 -54.688 -53.906 1 79.12 142 LYS B C 1
ATOM 7731 O O . LYS B 1 142 ? 9.422 -54.594 -54.906 1 79.12 142 LYS B O 1
ATOM 7736 N N . ASN B 1 143 ? 7.867 -53.781 -53.438 1 80 143 ASN B N 1
ATOM 7737 C CA . ASN B 1 143 ? 7.535 -52.719 -54.344 1 80 143 ASN B CA 1
ATOM 7738 C C . ASN B 1 143 ? 8.414 -51.5 -54.125 1 80 143 ASN B C 1
ATOM 7740 O O . ASN B 1 143 ? 8.266 -50.469 -54.812 1 80 143 ASN B O 1
ATOM 7744 N N . ALA B 1 144 ? 9.336 -51.656 -53.281 1 87.31 144 ALA B N 1
ATOM 7745 C CA . ALA B 1 144 ? 10.242 -50.562 -53.031 1 87.31 144 ALA B CA 1
ATOM 7746 C C . ALA B 1 144 ? 11.141 -50.312 -54.25 1 87.31 144 ALA B C 1
ATOM 7748 O O . ALA B 1 144 ? 11.594 -51.25 -54.906 1 87.31 144 ALA B O 1
ATOM 7749 N N . ILE B 1 145 ? 11.352 -49.062 -54.5 1 88.12 145 ILE B N 1
ATOM 7750 C CA . ILE B 1 145 ? 12.148 -48.688 -55.688 1 88.12 145 ILE B CA 1
ATOM 7751 C C . ILE B 1 145 ? 13.633 -48.75 -55.312 1 88.12 145 ILE B C 1
ATOM 7753 O O . ILE B 1 145 ? 14.078 -48.031 -54.406 1 88.12 145 ILE B O 1
ATOM 7757 N N . ILE B 1 146 ? 14.312 -49.562 -56.094 1 90.19 146 ILE B N 1
ATOM 7758 C CA . ILE B 1 146 ? 15.75 -49.688 -55.875 1 90.19 146 ILE B CA 1
ATOM 7759 C C . ILE B 1 146 ? 16.438 -48.375 -56.156 1 90.19 146 ILE B C 1
ATOM 7761 O O . ILE B 1 146 ? 16.125 -47.719 -57.156 1 90.19 146 ILE B O 1
ATOM 7765 N N . GLY B 1 147 ? 17.281 -47.938 -55.281 1 90.25 147 GLY B N 1
ATOM 7766 C CA . GLY B 1 147 ? 18.031 -46.688 -55.438 1 90.25 147 GLY B CA 1
ATOM 7767 C C . GLY B 1 147 ? 17.422 -45.531 -54.688 1 90.25 147 GLY B C 1
ATOM 7768 O O . GLY B 1 147 ? 18.078 -44.5 -54.5 1 90.25 147 GLY B O 1
ATOM 7769 N N . GLU B 1 148 ? 16.219 -45.656 -54.312 1 89.75 148 GLU B N 1
ATOM 7770 C CA . GLU B 1 148 ? 15.531 -44.594 -53.625 1 89.75 148 GLU B CA 1
ATOM 7771 C C . GLU B 1 148 ? 16.094 -44.406 -52.219 1 89.75 148 GLU B C 1
ATOM 7773 O O . GLU B 1 148 ? 16.547 -45.344 -51.594 1 89.75 148 GLU B O 1
ATOM 7778 N N . ASP B 1 149 ? 16.094 -43.094 -51.812 1 89.06 149 ASP B N 1
ATOM 7779 C CA . ASP B 1 149 ? 16.562 -42.781 -50.469 1 89.06 149 ASP B CA 1
ATOM 7780 C C . ASP B 1 149 ? 15.57 -43.25 -49.406 1 89.06 149 ASP B C 1
ATOM 7782 O O . ASP B 1 149 ? 14.359 -43.094 -49.562 1 89.06 149 ASP B O 1
ATOM 7786 N N . ILE B 1 150 ? 16.109 -43.781 -48.344 1 85.75 150 ILE B N 1
ATOM 7787 C CA . ILE B 1 150 ? 15.281 -44.344 -47.281 1 85.75 150 ILE B CA 1
ATOM 7788 C C . ILE B 1 150 ? 14.453 -43.219 -46.656 1 85.75 150 ILE B C 1
ATOM 7790 O O . ILE B 1 150 ? 13.336 -43.469 -46.188 1 85.75 150 ILE B O 1
ATOM 7794 N N . LYS B 1 151 ? 14.93 -42.062 -46.625 1 84.69 151 LYS B N 1
ATOM 7795 C CA . LYS B 1 151 ? 14.211 -40.938 -46.062 1 84.69 151 LYS B CA 1
ATOM 7796 C C . LYS B 1 151 ? 12.914 -40.656 -46.812 1 84.69 151 LYS B C 1
ATOM 7798 O O . LYS B 1 151 ? 11.883 -40.344 -46.219 1 84.69 151 LYS B O 1
ATOM 7803 N N . ASN B 1 152 ? 13.031 -40.812 -48.062 1 83.75 152 ASN B N 1
ATOM 7804 C CA . ASN B 1 152 ? 11.844 -40.594 -48.906 1 83.75 152 ASN B CA 1
ATOM 7805 C C . ASN B 1 152 ? 10.852 -41.75 -48.75 1 83.75 152 ASN B C 1
ATOM 7807 O O . ASN B 1 152 ? 9.641 -41.531 -48.719 1 83.75 152 ASN B O 1
ATOM 7811 N N . TYR B 1 153 ? 11.484 -42.938 -48.656 1 82.12 153 TYR B N 1
ATOM 7812 C CA . TYR B 1 153 ? 10.625 -44.125 -48.531 1 82.12 153 TYR B CA 1
ATOM 7813 C C . TYR B 1 153 ? 9.805 -44.062 -47.25 1 82.12 153 TYR B C 1
ATOM 7815 O O . TYR B 1 153 ? 8.594 -44.312 -47.281 1 82.12 153 TYR B O 1
ATOM 7823 N N . PHE B 1 154 ? 10.391 -43.625 -46.188 1 79.88 154 PHE B N 1
ATOM 7824 C CA . PHE B 1 154 ? 9.711 -43.625 -44.875 1 79.88 154 PHE B CA 1
ATOM 7825 C C . PHE B 1 154 ? 9.164 -42.219 -44.594 1 79.88 154 PHE B C 1
ATOM 7827 O O . PHE B 1 154 ? 8.664 -41.969 -43.469 1 79.88 154 PHE B O 1
ATOM 7834 N N . PHE B 1 155 ? 9.227 -41.312 -45.438 1 80.69 155 PHE B N 1
ATOM 7835 C CA . PHE B 1 155 ? 8.734 -39.938 -45.281 1 80.69 155 PHE B CA 1
ATOM 7836 C C . PHE B 1 155 ? 9.336 -39.281 -44.031 1 80.69 155 PHE B C 1
ATOM 7838 O O . PHE B 1 155 ? 8.617 -38.688 -43.219 1 80.69 155 PHE B O 1
ATOM 7845 N N . LEU B 1 156 ? 10.625 -39.438 -43.906 1 83.38 156 LEU B N 1
ATOM 7846 C CA . LEU B 1 156 ? 11.266 -39.031 -42.656 1 83.38 156 LEU B CA 1
ATOM 7847 C C . LEU B 1 156 ? 11.508 -37.531 -42.625 1 83.38 156 LEU B C 1
ATOM 7849 O O . LEU B 1 156 ? 11.805 -36.969 -41.562 1 83.38 156 LEU B O 1
ATOM 7853 N N . ASN B 1 157 ? 11.367 -36.875 -43.75 1 85.19 157 ASN B N 1
ATOM 7854 C CA . ASN B 1 157 ? 11.469 -35.438 -43.75 1 85.19 157 ASN B CA 1
ATOM 7855 C C . ASN B 1 157 ? 10.18 -34.781 -43.25 1 85.19 157 ASN B C 1
ATOM 7857 O O . ASN B 1 157 ? 9.461 -34.156 -44 1 85.19 157 ASN B O 1
ATOM 7861 N N . ASP B 1 158 ? 9.938 -35.031 -41.938 1 89.12 158 ASP B N 1
ATOM 7862 C CA . ASP B 1 158 ? 8.719 -34.594 -41.281 1 89.12 158 ASP B CA 1
ATOM 7863 C C . ASP B 1 158 ? 9.023 -34.094 -39.844 1 89.12 158 ASP B C 1
ATOM 7865 O O . ASP B 1 158 ? 10.125 -34.312 -39.344 1 89.12 158 ASP B O 1
ATOM 7869 N N . ASN B 1 159 ? 8.211 -33.219 -39.344 1 91.62 159 ASN B N 1
ATOM 7870 C CA . ASN B 1 159 ? 8.258 -32.781 -37.969 1 91.62 159 ASN B CA 1
ATOM 7871 C C . ASN B 1 159 ? 7.008 -33.188 -37.188 1 91.62 159 ASN B C 1
ATOM 7873 O O . ASN B 1 159 ? 5.91 -33.188 -37.75 1 91.62 159 ASN B O 1
ATOM 7877 N N . ILE B 1 160 ? 7.234 -33.625 -35.969 1 92.88 160 ILE B N 1
ATOM 7878 C CA . ILE B 1 160 ? 6.109 -33.844 -35.062 1 92.88 160 ILE B CA 1
ATOM 7879 C C . ILE B 1 160 ? 5.797 -32.562 -34.281 1 92.88 160 ILE B C 1
ATOM 7881 O O . ILE B 1 160 ? 6.648 -32.062 -33.562 1 92.88 160 ILE B O 1
ATOM 7885 N N . ILE B 1 161 ? 4.676 -32.094 -34.469 1 94.44 161 ILE B N 1
ATOM 7886 C CA . ILE B 1 161 ? 4.23 -30.906 -33.719 1 94.44 161 ILE B CA 1
ATOM 7887 C C . ILE B 1 161 ? 3.453 -31.328 -32.469 1 94.44 161 ILE B C 1
ATOM 7889 O O . ILE B 1 161 ? 2.393 -31.953 -32.594 1 94.44 161 ILE B O 1
ATOM 7893 N N . CYS B 1 162 ? 3.959 -31.062 -31.359 1 94.31 162 CYS B N 1
ATOM 7894 C CA . CYS B 1 162 ? 3.281 -31.359 -30.109 1 94.31 162 CYS B CA 1
ATOM 7895 C C . CYS B 1 162 ? 2.453 -30.156 -29.641 1 94.31 162 CYS B C 1
ATOM 7897 O O . CYS B 1 162 ? 3.006 -29.125 -29.266 1 94.31 162 CYS B O 1
ATOM 7899 N N . ILE B 1 163 ? 1.157 -30.359 -29.656 1 93.19 163 ILE B N 1
ATOM 7900 C CA . ILE B 1 163 ? 0.247 -29.25 -29.359 1 93.19 163 ILE B CA 1
ATOM 7901 C C . ILE B 1 163 ? -0.505 -29.547 -28.062 1 93.19 163 ILE B C 1
ATOM 7903 O O . ILE B 1 163 ? -1.019 -30.656 -27.875 1 93.19 163 ILE B O 1
ATOM 7907 N N . LYS B 1 164 ? -0.515 -28.547 -27.203 1 90.75 164 LYS B N 1
ATOM 7908 C CA . LYS B 1 164 ? -1.376 -28.625 -26.031 1 90.75 164 LYS B CA 1
ATOM 7909 C C . LYS B 1 164 ? -2.727 -27.953 -26.297 1 90.75 164 LYS B C 1
ATOM 7911 O O . LYS B 1 164 ? -2.801 -26.75 -26.5 1 90.75 164 LYS B O 1
ATOM 7916 N N . VAL B 1 165 ? -3.762 -28.797 -26.375 1 86.19 165 VAL B N 1
ATOM 7917 C CA . VAL B 1 165 ? -5.102 -28.297 -26.672 1 86.19 165 VAL B CA 1
ATOM 7918 C C . VAL B 1 165 ? -5.898 -28.141 -25.391 1 86.19 165 VAL B C 1
ATOM 7920 O O . VAL B 1 165 ? -6.023 -29.094 -24.609 1 86.19 165 VAL B O 1
ATOM 7923 N N . SER B 1 166 ? -6.375 -26.922 -25.188 1 81.88 166 SER B N 1
ATOM 7924 C CA . SER B 1 166 ? -7.195 -26.672 -24 1 81.88 166 SER B CA 1
ATOM 7925 C C . SER B 1 166 ? -8.57 -27.312 -24.141 1 81.88 166 SER B C 1
ATOM 7927 O O . SER B 1 166 ? -8.992 -27.672 -25.234 1 81.88 166 SER B O 1
ATOM 7929 N N . HIS B 1 167 ? -9.312 -27.406 -23.031 1 79.56 167 HIS B N 1
ATOM 7930 C CA . HIS B 1 167 ? -10.602 -28.094 -23 1 79.56 167 HIS B CA 1
ATOM 7931 C C . HIS B 1 167 ? -11.656 -27.328 -23.797 1 79.56 167 HIS B C 1
ATOM 7933 O O . HIS B 1 167 ? -12.625 -27.922 -24.266 1 79.56 167 HIS B O 1
ATOM 7939 N N . ASN B 1 168 ? -11.367 -26.125 -24.078 1 82.5 168 ASN B N 1
ATOM 7940 C CA . ASN B 1 168 ? -12.367 -25.328 -24.781 1 82.5 168 ASN B CA 1
ATOM 7941 C C . ASN B 1 168 ? -12.148 -25.344 -26.281 1 82.5 168 ASN B C 1
ATOM 7943 O O . ASN B 1 168 ? -12.82 -24.641 -27.031 1 82.5 168 ASN B O 1
ATOM 7947 N N . ARG B 1 169 ? -11.234 -26.125 -26.703 1 88.44 169 ARG B N 1
ATOM 7948 C CA . ARG B 1 169 ? -10.984 -26.219 -28.141 1 88.44 169 ARG B CA 1
ATOM 7949 C C . ARG B 1 169 ? -10.914 -27.688 -28.578 1 88.44 169 ARG B C 1
ATOM 7951 O O . ARG B 1 169 ? -9.992 -28.078 -29.297 1 88.44 169 ARG B O 1
ATOM 7958 N N . CYS B 1 170 ? -11.898 -28.422 -28.234 1 88.5 170 CYS B N 1
ATOM 7959 C CA . CYS B 1 170 ? -11.93 -29.828 -28.578 1 88.5 170 CYS B CA 1
ATOM 7960 C C . CYS B 1 170 ? -12.055 -30.016 -30.094 1 88.5 170 CYS B C 1
ATOM 7962 O O . CYS B 1 170 ? -11.758 -31.094 -30.609 1 88.5 170 CYS B O 1
ATOM 7964 N N . ASP B 1 171 ? -12.453 -29 -30.828 1 90.38 171 ASP B N 1
ATOM 7965 C CA . ASP B 1 171 ? -12.57 -29.047 -32.281 1 90.38 171 ASP B CA 1
ATOM 7966 C C . ASP B 1 171 ? -11.195 -29.188 -32.938 1 90.38 171 ASP B C 1
ATOM 7968 O O . ASP B 1 171 ? -11.094 -29.594 -34.094 1 90.38 171 ASP B O 1
ATOM 7972 N N . CYS B 1 172 ? -10.234 -28.875 -32.219 1 92.19 172 CYS B N 1
ATOM 7973 C CA . CYS B 1 172 ? -8.891 -28.891 -32.781 1 92.19 172 CYS B CA 1
ATOM 7974 C C . CYS B 1 172 ? -8.141 -30.156 -32.406 1 92.19 172 CYS B C 1
ATOM 7976 O O . CYS B 1 172 ? -6.93 -30.25 -32.594 1 92.19 172 CYS B O 1
ATOM 7978 N N . LEU B 1 173 ? -8.812 -31.188 -31.938 1 93.12 173 LEU B N 1
ATOM 7979 C CA . LEU B 1 173 ? -8.172 -32.406 -31.469 1 93.12 173 LEU B CA 1
ATOM 7980 C C . LEU B 1 173 ? -8 -33.406 -32.625 1 93.12 173 LEU B C 1
ATOM 7982 O O . LEU B 1 173 ? -7.727 -34.594 -32.375 1 93.12 173 LEU B O 1
ATOM 7986 N N . ASN B 1 174 ? -8.219 -33.062 -33.812 1 93.62 174 ASN B N 1
ATOM 7987 C CA . ASN B 1 174 ? -8.039 -33.875 -35.031 1 93.62 174 ASN B CA 1
ATOM 7988 C C . ASN B 1 174 ? -7.5 -33.031 -36.188 1 93.62 174 ASN B C 1
ATOM 7990 O O . ASN B 1 174 ? -7.496 -31.797 -36.094 1 93.62 174 ASN B O 1
ATOM 7994 N N . ILE B 1 175 ? -7.02 -33.656 -37.156 1 93.06 175 ILE B N 1
ATOM 7995 C CA . ILE B 1 175 ? -6.332 -32.969 -38.25 1 93.06 175 ILE B CA 1
ATOM 7996 C C . ILE B 1 175 ? -7.316 -32.062 -38.969 1 93.06 175 ILE B C 1
ATOM 7998 O O . ILE B 1 175 ? -6.992 -30.906 -39.281 1 93.06 175 ILE B O 1
ATOM 8002 N N . ILE B 1 176 ? -8.469 -32.5 -39.25 1 91.88 176 ILE B N 1
ATOM 8003 C CA . ILE B 1 176 ? -9.453 -31.719 -39.969 1 91.88 176 ILE B CA 1
ATOM 8004 C C . ILE B 1 176 ? -9.82 -30.469 -39.188 1 91.88 176 ILE B C 1
ATOM 8006 O O . ILE B 1 176 ? -9.844 -29.359 -39.719 1 91.88 176 ILE B O 1
ATOM 8010 N N . GLY B 1 177 ? -10.125 -30.719 -37.938 1 92.12 177 GLY B N 1
ATOM 8011 C CA . GLY B 1 177 ? -10.477 -29.594 -37.094 1 92.12 177 GLY B CA 1
ATOM 8012 C C . GLY B 1 177 ? -9.359 -28.578 -36.938 1 92.12 177 GLY B C 1
ATOM 8013 O O . GLY B 1 177 ? -9.594 -27.375 -37.031 1 92.12 177 GLY B O 1
ATOM 8014 N N . LEU B 1 178 ? -8.211 -29.031 -36.688 1 92.56 178 LEU B N 1
ATOM 8015 C CA . LEU B 1 178 ? -7.059 -28.141 -36.562 1 92.56 178 LEU B CA 1
ATOM 8016 C C . LEU B 1 178 ? -6.805 -27.375 -37.844 1 92.56 178 LEU B C 1
ATOM 8018 O O . LEU B 1 178 ? -6.535 -26.172 -37.812 1 92.56 178 LEU B O 1
ATOM 8022 N N . SER B 1 179 ? -6.812 -28.094 -38.938 1 91.44 179 SER B N 1
ATOM 8023 C CA . SER B 1 179 ? -6.621 -27.453 -40.25 1 91.44 179 SER B CA 1
ATOM 8024 C C . SER B 1 179 ? -7.668 -26.359 -40.469 1 91.44 179 SER B C 1
ATOM 8026 O O . SER B 1 179 ? -7.355 -25.312 -41.031 1 91.44 179 SER B O 1
ATOM 8028 N N . ARG B 1 180 ? -8.844 -26.656 -40.125 1 89.88 180 ARG B N 1
ATOM 8029 C CA . ARG B 1 180 ? -9.914 -25.672 -40.25 1 89.88 180 ARG B CA 1
ATOM 8030 C C . ARG B 1 180 ? -9.609 -24.422 -39.438 1 89.88 180 ARG B C 1
ATOM 8032 O O . ARG B 1 180 ? -9.781 -23.297 -39.906 1 89.88 180 ARG B O 1
ATOM 8039 N N . ALA B 1 181 ? -9.242 -24.625 -38.281 1 89.81 181 ALA B N 1
ATOM 8040 C CA . ALA B 1 181 ? -8.938 -23.5 -37.406 1 89.81 181 ALA B CA 1
ATOM 8041 C C . ALA B 1 181 ? -7.773 -22.672 -37.938 1 89.81 181 ALA B C 1
ATOM 8043 O O . ALA B 1 181 ? -7.824 -21.438 -37.938 1 89.81 181 ALA B O 1
ATOM 8044 N N . ILE B 1 182 ? -6.754 -23.328 -38.375 1 88.69 182 ILE B N 1
ATOM 8045 C CA . ILE B 1 182 ? -5.57 -22.656 -38.875 1 88.69 182 ILE B CA 1
ATOM 8046 C C . ILE B 1 182 ? -5.938 -21.859 -40.156 1 88.69 182 ILE B C 1
ATOM 8048 O O . ILE B 1 182 ? -5.449 -20.75 -40.344 1 88.69 182 ILE B O 1
ATOM 8052 N N . SER B 1 183 ? -6.832 -22.391 -40.938 1 87.44 183 SER B N 1
ATOM 8053 C CA . SER B 1 183 ? -7.188 -21.797 -42.219 1 87.44 183 SER B CA 1
ATOM 8054 C C . SER B 1 183 ? -8.18 -20.656 -42.031 1 87.44 183 SER B C 1
ATOM 8056 O O . SER B 1 183 ? -8.453 -19.922 -42.969 1 87.44 183 SER B O 1
ATOM 8058 N N . SER B 1 184 ? -8.781 -20.531 -40.969 1 83.12 184 SER B N 1
ATOM 8059 C CA . SER B 1 184 ? -9.844 -19.547 -40.719 1 83.12 184 SER B CA 1
ATOM 8060 C C . SER B 1 184 ? -9.344 -18.141 -40.969 1 83.12 184 SER B C 1
ATOM 8062 O O . SER B 1 184 ? -10.109 -17.266 -41.375 1 83.12 184 SER B O 1
ATOM 8064 N N . GLU B 1 185 ? -8.148 -17.891 -40.719 1 72.56 185 GLU B N 1
ATOM 8065 C CA . GLU B 1 185 ? -7.625 -16.531 -40.906 1 72.56 185 GLU B CA 1
ATOM 8066 C C . GLU B 1 185 ? -7.496 -16.188 -42.406 1 72.56 185 GLU B C 1
ATOM 8068 O O . GLU B 1 185 ? -7.477 -15.016 -42.75 1 72.56 185 GLU B O 1
ATOM 8073 N N . TYR B 1 186 ? -7.277 -17.172 -43.219 1 67.12 186 TYR B N 1
ATOM 8074 C CA . TYR B 1 186 ? -7.004 -16.906 -44.625 1 67.12 186 TYR B CA 1
ATOM 8075 C C . TYR B 1 186 ? -8.258 -17.094 -45.469 1 67.12 186 TYR B C 1
ATOM 8077 O O . TYR B 1 186 ? -8.195 -17.078 -46.688 1 67.12 186 TYR B O 1
ATOM 8085 N N . ASN B 1 187 ? -9.43 -16.922 -44.969 1 63.38 187 ASN B N 1
ATOM 8086 C CA . ASN B 1 187 ? -10.68 -17.109 -45.688 1 63.38 187 ASN B CA 1
ATOM 8087 C C . ASN B 1 187 ? -10.625 -18.359 -46.594 1 63.38 187 ASN B C 1
ATOM 8089 O O . ASN B 1 187 ? -11.219 -18.375 -47.656 1 63.38 187 ASN B O 1
ATOM 8093 N N . GLU B 1 188 ? -9.688 -19.188 -46.312 1 61.91 188 GLU B N 1
ATOM 8094 C CA . GLU B 1 188 ? -9.617 -20.375 -47.156 1 61.91 188 GLU B CA 1
ATOM 8095 C C . GLU B 1 188 ? -10.461 -21.516 -46.594 1 61.91 188 GLU B C 1
ATOM 8097 O O . GLU B 1 188 ? -10.398 -21.781 -45.375 1 61.91 188 GLU B O 1
ATOM 8102 N N . LEU B 1 189 ? -11.523 -21.828 -47.281 1 55.19 189 LEU B N 1
ATOM 8103 C CA . LEU B 1 189 ? -12.391 -22.938 -46.906 1 55.19 189 LEU B CA 1
ATOM 8104 C C . LEU B 1 189 ? -11.68 -24.266 -47.094 1 55.19 189 LEU B C 1
ATOM 8106 O O . LEU B 1 189 ? -11 -24.484 -48.094 1 55.19 189 LEU B O 1
ATOM 8110 N N . LEU B 1 190 ? -11.43 -25.031 -46.031 1 59.75 190 LEU B N 1
ATOM 8111 C CA . LEU B 1 190 ? -10.875 -26.375 -46.094 1 59.75 190 LEU B CA 1
ATOM 8112 C C . LEU B 1 190 ? -11.57 -27.188 -47.188 1 59.75 190 LEU B C 1
ATOM 8114 O O . LEU B 1 190 ? -12.797 -27.203 -47.281 1 59.75 190 LEU B O 1
ATOM 8118 N N . GLU B 1 191 ? -11.062 -27.281 -48.375 1 52.53 191 GLU B N 1
ATOM 8119 C CA . GLU B 1 191 ? -11.633 -28.188 -49.375 1 52.53 191 GLU B CA 1
ATOM 8120 C C . GLU B 1 191 ? -11.852 -29.578 -48.781 1 52.53 191 GLU B C 1
ATOM 8122 O O . GLU B 1 191 ? -10.93 -30.188 -48.25 1 52.53 191 GLU B O 1
ATOM 8127 N N . ASN B 1 192 ? -12.992 -29.906 -48.344 1 54.03 192 ASN B N 1
ATOM 8128 C CA . ASN B 1 192 ? -13.344 -31.25 -47.875 1 54.03 192 ASN B CA 1
ATOM 8129 C C . ASN B 1 192 ? -13.023 -32.312 -48.969 1 54.03 192 ASN B C 1
ATOM 8131 O O . ASN B 1 192 ? -13.922 -32.938 -49.5 1 54.03 192 ASN B O 1
ATOM 8135 N N . LYS B 1 193 ? -12.148 -32.125 -49.781 1 57.09 193 LYS B N 1
ATOM 8136 C CA . LYS B 1 193 ? -11.969 -32.875 -51.031 1 57.09 193 LYS B CA 1
ATOM 8137 C C . LYS B 1 193 ? -11.672 -34.344 -50.75 1 57.09 193 LYS B C 1
ATOM 8139 O O . LYS B 1 193 ? -11.781 -35.188 -51.656 1 57.09 193 LYS B O 1
ATOM 8144 N N . LEU B 1 194 ? -11.336 -34.781 -49.562 1 58.12 194 LEU B N 1
ATOM 8145 C CA . LEU B 1 194 ? -10.547 -36 -49.656 1 58.12 194 LEU B CA 1
ATOM 8146 C C . LEU B 1 194 ? -11.422 -37.219 -49.406 1 58.12 194 LEU B C 1
ATOM 8148 O O . LEU B 1 194 ? -10.977 -38.344 -49.594 1 58.12 194 LEU B O 1
ATOM 8152 N N . ILE B 1 195 ? -12.773 -37 -48.938 1 66.25 195 ILE B N 1
ATOM 8153 C CA . ILE B 1 195 ? -13.391 -38.281 -48.625 1 66.25 195 ILE B CA 1
ATOM 8154 C C . ILE B 1 195 ? -14.609 -38.531 -49.5 1 66.25 195 ILE B C 1
ATOM 8156 O O . ILE B 1 195 ? -15.562 -37.75 -49.469 1 66.25 195 ILE B O 1
ATOM 8160 N N . ASN B 1 196 ? -14.461 -39.438 -50.469 1 70.88 196 ASN B N 1
ATOM 8161 C CA . ASN B 1 196 ? -15.508 -39.75 -51.438 1 70.88 196 ASN B CA 1
ATOM 8162 C C . ASN B 1 196 ? -16.531 -40.719 -50.844 1 70.88 196 ASN B C 1
ATOM 8164 O O . ASN B 1 196 ? -16.203 -41.531 -49.969 1 70.88 196 ASN B O 1
ATOM 8168 N N . LYS B 1 197 ? -17.797 -40.594 -51.281 1 79.25 197 LYS B N 1
ATOM 8169 C CA . LYS B 1 197 ? -18.844 -41.531 -50.938 1 79.25 197 LYS B CA 1
ATOM 8170 C C . LYS B 1 197 ? -18.594 -42.875 -51.625 1 79.25 197 LYS B C 1
ATOM 8172 O O . LYS B 1 197 ? -18.219 -42.938 -52.781 1 79.25 197 LYS B O 1
ATOM 8177 N N . ILE B 1 198 ? -18.625 -43.969 -50.781 1 82.44 198 ILE B N 1
ATOM 8178 C CA . ILE B 1 198 ? -18.406 -45.312 -51.312 1 82.44 198 ILE B CA 1
ATOM 8179 C C . ILE B 1 198 ? -19.75 -45.969 -51.625 1 82.44 198 ILE B C 1
ATOM 8181 O O . ILE B 1 198 ? -20.609 -46.062 -50.719 1 82.44 198 ILE B O 1
ATOM 8185 N N . ASN B 1 199 ? -19.906 -46.375 -52.812 1 83.5 199 ASN B N 1
ATOM 8186 C CA . ASN B 1 199 ? -21.141 -47.031 -53.219 1 83.5 199 ASN B CA 1
ATOM 8187 C C . ASN B 1 199 ? -21.188 -48.5 -52.719 1 83.5 199 ASN B C 1
ATOM 8189 O O . ASN B 1 199 ? -20.156 -49.156 -52.625 1 83.5 199 ASN B O 1
ATOM 8193 N N . SER B 1 200 ? -22.391 -48.938 -52.375 1 86.25 200 SER B N 1
ATOM 8194 C CA . SER B 1 200 ? -22.578 -50.312 -51.906 1 86.25 200 SER B CA 1
ATOM 8195 C C . SER B 1 200 ? -22.609 -51.281 -53.094 1 86.25 200 SER B C 1
ATOM 8197 O O . SER B 1 200 ? -23.078 -50.938 -54.188 1 86.25 200 SER B O 1
ATOM 8199 N N . THR B 1 201 ? -22.078 -52.406 -52.906 1 79.25 201 THR B N 1
ATOM 8200 C CA . THR B 1 201 ? -22.125 -53.469 -53.906 1 79.25 201 THR B CA 1
ATOM 8201 C C . THR B 1 201 ? -23.359 -54.344 -53.719 1 79.25 201 THR B C 1
ATOM 8203 O O . THR B 1 201 ? -23.922 -54.844 -54.688 1 79.25 201 THR B O 1
ATOM 8206 N N . LYS B 1 202 ? -23.719 -54.625 -52.5 1 84.06 202 LYS B N 1
ATOM 8207 C CA . LYS B 1 202 ? -24.844 -55.469 -52.188 1 84.06 202 LYS B CA 1
ATOM 8208 C C . LYS B 1 202 ? -25.469 -55.094 -50.844 1 84.06 202 LYS B C 1
ATOM 8210 O O . LYS B 1 202 ? -24.859 -54.375 -50.031 1 84.06 202 LYS B O 1
ATOM 8215 N N . ASP B 1 203 ? -26.672 -55.562 -50.656 1 81.56 203 ASP B N 1
ATOM 8216 C CA . ASP B 1 203 ? -27.328 -55.438 -49.375 1 81.56 203 ASP B CA 1
ATOM 8217 C C . ASP B 1 203 ? -27.203 -56.719 -48.562 1 81.56 203 ASP B C 1
ATOM 8219 O O . ASP B 1 203 ? -27.766 -57.75 -48.938 1 81.56 203 ASP B O 1
ATOM 8223 N N . TYR B 1 204 ? -26.359 -56.75 -47.625 1 83.56 204 TYR B N 1
ATOM 8224 C CA . TYR B 1 204 ? -26.078 -57.969 -46.875 1 83.56 204 TYR B CA 1
ATOM 8225 C C . TYR B 1 204 ? -27.094 -58.156 -45.75 1 83.56 204 TYR B C 1
ATOM 8227 O O . TYR B 1 204 ? -26.969 -59.094 -44.938 1 83.56 204 TYR B O 1
ATOM 8235 N N . GLY B 1 205 ? -28.203 -57.469 -45.688 1 75.38 205 GLY B N 1
ATOM 8236 C CA . GLY B 1 205 ? -29.344 -57.656 -44.812 1 75.38 205 GLY B CA 1
ATOM 8237 C C . GLY B 1 205 ? -28.984 -57.625 -43.344 1 75.38 205 GLY B C 1
ATOM 8238 O O . GLY B 1 205 ? -29.391 -58.469 -42.562 1 75.38 205 GLY B O 1
ATOM 8239 N N . PHE B 1 206 ? -28.25 -56.688 -42.75 1 83.19 206 PHE B N 1
ATOM 8240 C CA . PHE B 1 206 ? -27.906 -56.531 -41.344 1 83.19 206 PHE B CA 1
ATOM 8241 C C . PHE B 1 206 ? -28.781 -55.469 -40.688 1 83.19 206 PHE B C 1
ATOM 8243 O O . PHE B 1 206 ? -29.141 -54.469 -41.312 1 83.19 206 PHE B O 1
ATOM 8250 N N . LYS B 1 207 ? -29.359 -55.844 -39.469 1 87.44 207 LYS B N 1
ATOM 8251 C CA . LYS B 1 207 ? -30.219 -54.875 -38.781 1 87.44 207 LYS B CA 1
ATOM 8252 C C . LYS B 1 207 ? -29.641 -54.469 -37.438 1 87.44 207 LYS B C 1
ATOM 8254 O O . LYS B 1 207 ? -28.906 -55.25 -36.812 1 87.44 207 LYS B O 1
ATOM 8259 N N . ILE B 1 208 ? -29.875 -53.219 -37.094 1 91.19 208 ILE B N 1
ATOM 8260 C CA . ILE B 1 208 ? -29.469 -52.688 -35.781 1 91.19 208 ILE B CA 1
ATOM 8261 C C . ILE B 1 208 ? -30.703 -52.25 -35 1 91.19 208 ILE B C 1
ATOM 8263 O O . ILE B 1 208 ? -31.641 -51.656 -35.594 1 91.19 208 ILE B O 1
ATOM 8267 N N . LYS B 1 209 ? -30.734 -52.656 -33.812 1 93.56 209 LYS B N 1
ATOM 8268 C CA . LYS B 1 209 ? -31.812 -52.25 -32.906 1 93.56 209 LYS B CA 1
ATOM 8269 C C . LYS B 1 209 ? -31.297 -51.344 -31.797 1 93.56 209 LYS B C 1
ATOM 8271 O O . LYS B 1 209 ? -30.391 -51.719 -31.062 1 93.56 209 LYS B O 1
ATOM 8276 N N . ILE B 1 210 ? -31.859 -50.125 -31.703 1 95.88 210 ILE B N 1
ATOM 8277 C CA . ILE B 1 210 ? -31.484 -49.188 -30.656 1 95.88 210 ILE B CA 1
ATOM 8278 C C . ILE B 1 210 ? -32.594 -49.094 -29.609 1 95.88 210 ILE B C 1
ATOM 8280 O O . ILE B 1 210 ? -33.625 -48.469 -29.859 1 95.88 210 ILE B O 1
ATOM 8284 N N . ASN B 1 211 ? -32.375 -49.656 -28.484 1 94.81 211 ASN B N 1
ATOM 8285 C CA . ASN B 1 211 ? -33.375 -49.625 -27.422 1 94.81 211 ASN B CA 1
ATOM 8286 C C . ASN B 1 211 ? -33.344 -48.281 -26.688 1 94.81 211 ASN B C 1
ATOM 8288 O O . ASN B 1 211 ? -34.344 -47.875 -26.094 1 94.81 211 ASN B O 1
ATOM 8292 N N . GLU B 1 212 ? -32.25 -47.594 -26.781 1 95.06 212 GLU B N 1
ATOM 8293 C CA . GLU B 1 212 ? -32.062 -46.344 -26.047 1 95.06 212 GLU B CA 1
ATOM 8294 C C . GLU B 1 212 ? -31.688 -45.219 -27 1 95.06 212 GLU B C 1
ATOM 8296 O O . GLU B 1 212 ? -30.562 -44.719 -26.969 1 95.06 212 GLU B O 1
ATOM 8301 N N . PRO B 1 213 ? -32.594 -44.594 -27.609 1 94.69 213 PRO B N 1
ATOM 8302 C CA . PRO B 1 213 ? -32.312 -43.594 -28.625 1 94.69 213 PRO B CA 1
ATOM 8303 C C . PRO B 1 213 ? -31.734 -42.312 -28.031 1 94.69 213 PRO B C 1
ATOM 8305 O O . PRO B 1 213 ? -31.016 -41.562 -28.703 1 94.69 213 PRO B O 1
ATOM 8308 N N . GLU B 1 214 ? -32.031 -42.062 -26.812 1 95.12 214 GLU B N 1
ATOM 8309 C CA . GLU B 1 214 ? -31.5 -40.875 -26.188 1 95.12 214 GLU B CA 1
ATOM 8310 C C . GLU B 1 214 ? -29.984 -40.969 -25.969 1 95.12 214 GLU B C 1
ATOM 8312 O O . GLU B 1 214 ? -29.25 -40.031 -26.203 1 95.12 214 GLU B O 1
ATOM 8317 N N . ALA B 1 215 ? -29.609 -42.125 -25.531 1 95.31 215 ALA B N 1
ATOM 8318 C CA . ALA B 1 215 ? -28.188 -42.375 -25.25 1 95.31 215 ALA B CA 1
ATOM 8319 C C . ALA B 1 215 ? -27.406 -42.531 -26.547 1 95.31 215 ALA B C 1
ATOM 8321 O O . ALA B 1 215 ? -26.203 -42.281 -26.594 1 95.31 215 ALA B O 1
ATOM 8322 N N . CYS B 1 216 ? -28.078 -43.031 -27.562 1 96.19 216 CYS B N 1
ATOM 8323 C CA . CYS B 1 216 ? -27.453 -43.25 -28.859 1 96.19 216 CYS B CA 1
ATOM 8324 C C . CYS B 1 216 ? -28.328 -42.719 -29.984 1 96.19 216 CYS B C 1
ATOM 8326 O O . CYS B 1 216 ? -28.969 -43.5 -30.688 1 96.19 216 CYS B O 1
ATOM 8328 N N . PRO B 1 217 ? -28.234 -41.5 -30.25 1 95.44 217 PRO B N 1
ATOM 8329 C CA . PRO B 1 217 ? -29.125 -40.875 -31.234 1 95.44 217 PRO B CA 1
ATOM 8330 C C . PRO B 1 217 ? -28.75 -41.219 -32.688 1 95.44 217 PRO B C 1
ATOM 8332 O O . PRO B 1 217 ? -29.578 -41.125 -33.594 1 95.44 217 PRO B O 1
ATOM 8335 N N . LYS B 1 218 ? -27.531 -41.469 -32.906 1 96.12 218 LYS B N 1
ATOM 8336 C CA . LYS B 1 218 ? -27.047 -41.781 -34.25 1 96.12 218 LYS B CA 1
ATOM 8337 C C . LYS B 1 218 ? -26.141 -43 -34.25 1 96.12 218 LYS B C 1
ATOM 8339 O O . LYS B 1 218 ? -25.172 -43.062 -33.469 1 96.12 218 LYS B O 1
ATOM 8344 N N . TYR B 1 219 ? -26.469 -44.062 -35 1 96.5 219 TYR B N 1
ATOM 8345 C CA . TYR B 1 219 ? -25.688 -45.281 -35.156 1 96.5 219 TYR B CA 1
ATOM 8346 C C . TYR B 1 219 ? -25.594 -45.719 -36.594 1 96.5 219 TYR B C 1
ATOM 8348 O O . TYR B 1 219 ? -26.578 -46.156 -37.188 1 96.5 219 TYR B O 1
ATOM 8356 N N . LEU B 1 220 ? -24.422 -45.531 -37.188 1 96.12 220 LEU B N 1
ATOM 8357 C CA . LEU B 1 220 ? -24.188 -45.938 -38.562 1 96.12 220 LEU B CA 1
ATOM 8358 C C . LEU B 1 220 ? -23.375 -47.219 -38.594 1 96.12 220 LEU B C 1
ATOM 8360 O O . LEU B 1 220 ? -22.438 -47.406 -37.812 1 96.12 220 LEU B O 1
ATOM 8364 N N . THR B 1 221 ? -23.781 -48.188 -39.438 1 95.44 221 THR B N 1
ATOM 8365 C CA . THR B 1 221 ? -23.062 -49.438 -39.594 1 95.44 221 THR B CA 1
ATOM 8366 C C . THR B 1 221 ? -22.969 -49.844 -41.062 1 95.44 221 THR B C 1
ATOM 8368 O O . THR B 1 221 ? -23.812 -49.469 -41.875 1 95.44 221 THR B O 1
ATOM 8371 N N . ARG B 1 222 ? -21.938 -50.469 -41.375 1 95.5 222 ARG B N 1
ATOM 8372 C CA . ARG B 1 222 ? -21.703 -51.031 -42.719 1 95.5 222 ARG B CA 1
ATOM 8373 C C . ARG B 1 222 ? -21.016 -52.375 -42.656 1 95.5 222 ARG B C 1
ATOM 8375 O O . ARG B 1 222 ? -19.984 -52.531 -41.969 1 95.5 222 ARG B O 1
ATOM 8382 N N . LYS B 1 223 ? -21.625 -53.344 -43.25 1 95.06 223 LYS B N 1
ATOM 8383 C CA . LYS B 1 223 ? -21 -54.688 -43.344 1 95.06 223 LYS B CA 1
ATOM 8384 C C . LYS B 1 223 ? -20.125 -54.781 -44.594 1 95.06 223 LYS B C 1
ATOM 8386 O O . LYS B 1 223 ? -20.516 -54.344 -45.656 1 95.06 223 LYS B O 1
ATOM 8391 N N . ILE B 1 224 ? -18.984 -55.312 -44.438 1 95.25 224 ILE B N 1
ATOM 8392 C CA . ILE B 1 224 ? -18.078 -55.594 -45.562 1 95.25 224 ILE B CA 1
ATOM 8393 C C . ILE B 1 224 ? -17.719 -57.062 -45.562 1 95.25 224 ILE B C 1
ATOM 8395 O O . ILE B 1 224 ? -17.281 -57.625 -44.562 1 95.25 224 ILE B O 1
ATOM 8399 N N . LYS B 1 225 ? -17.844 -57.719 -46.719 1 95.19 225 LYS B N 1
ATOM 8400 C CA . LYS B 1 225 ? -17.578 -59.156 -46.844 1 95.19 225 LYS B CA 1
ATOM 8401 C C . LYS B 1 225 ? -16.344 -59.406 -47.688 1 95.19 225 LYS B C 1
ATOM 8403 O O . LYS B 1 225 ? -15.977 -58.594 -48.531 1 95.19 225 LYS B O 1
ATOM 8408 N N . TYR B 1 226 ? -15.703 -60.531 -47.375 1 94.5 226 TYR B N 1
ATOM 8409 C CA . TYR B 1 226 ? -14.617 -61.094 -48.156 1 94.5 226 TYR B CA 1
ATOM 8410 C C . TYR B 1 226 ? -13.375 -60.219 -48.125 1 94.5 226 TYR B C 1
ATOM 8412 O O . TYR B 1 226 ? -12.773 -59.906 -49.156 1 94.5 226 TYR B O 1
ATOM 8420 N N . ILE B 1 227 ? -13.086 -59.812 -46.938 1 94.5 227 ILE B N 1
ATOM 8421 C CA . ILE B 1 227 ? -11.898 -59 -46.781 1 94.5 227 ILE B CA 1
ATOM 8422 C C . ILE B 1 227 ? -10.672 -59.906 -46.594 1 94.5 227 ILE B C 1
ATOM 8424 O O . ILE B 1 227 ? -10.789 -61.031 -46.156 1 94.5 227 ILE B O 1
ATOM 8428 N N . ASN B 1 228 ? -9.531 -59.406 -46.969 1 93.81 228 ASN B N 1
ATOM 8429 C CA . ASN B 1 228 ? -8.242 -60.062 -46.75 1 93.81 228 ASN B CA 1
ATOM 8430 C C . ASN B 1 228 ? -7.41 -59.312 -45.688 1 93.81 228 ASN B C 1
ATOM 8432 O O . ASN B 1 228 ? -6.953 -58.188 -45.938 1 93.81 228 ASN B O 1
ATOM 8436 N N . LEU B 1 229 ? -7.18 -59.969 -44.562 1 91.69 229 LEU B N 1
ATOM 8437 C CA . LEU B 1 229 ? -6.484 -59.312 -43.469 1 91.69 229 LEU B CA 1
ATOM 8438 C C . LEU B 1 229 ? -5.004 -59.688 -43.469 1 91.69 229 LEU B C 1
ATOM 8440 O O . LEU B 1 229 ? -4.242 -59.219 -42.625 1 91.69 229 LEU B O 1
ATOM 8444 N N . ASN B 1 230 ? -4.609 -60.531 -44.375 1 86.25 230 ASN B N 1
ATOM 8445 C CA . ASN B 1 230 ? -3.209 -60.906 -44.5 1 86.25 230 ASN B CA 1
ATOM 8446 C C . ASN B 1 230 ? -2.408 -59.906 -45.281 1 86.25 230 ASN B C 1
ATOM 8448 O O . ASN B 1 230 ? -1.785 -60.25 -46.312 1 86.25 230 ASN B O 1
ATOM 8452 N N . VAL B 1 231 ? -2.623 -58.656 -44.938 1 86.5 231 VAL B N 1
ATOM 8453 C CA . VAL B 1 231 ? -1.903 -57.562 -45.562 1 86.5 231 VAL B CA 1
ATOM 8454 C C . VAL B 1 231 ? -1.26 -56.688 -44.5 1 86.5 231 VAL B C 1
ATOM 8456 O O . VAL B 1 231 ? -1.78 -56.562 -43.375 1 86.5 231 VAL B O 1
ATOM 8459 N N . ASN B 1 232 ? -0.105 -56.188 -44.812 1 83.69 232 ASN B N 1
ATOM 8460 C CA . ASN B 1 232 ? 0.557 -55.25 -43.906 1 83.69 232 ASN B CA 1
ATOM 8461 C C . ASN B 1 232 ? 0.001 -53.844 -44.031 1 83.69 232 ASN B C 1
ATOM 8463 O O . ASN B 1 232 ? -0.458 -53.469 -45.094 1 83.69 232 ASN B O 1
ATOM 8467 N N . THR B 1 233 ? 0.007 -53.125 -42.906 1 89.12 233 THR B N 1
ATOM 8468 C CA . THR B 1 233 ? -0.38 -51.719 -42.969 1 89.12 233 THR B CA 1
ATOM 8469 C C . THR B 1 233 ? 0.595 -50.938 -43.812 1 89.12 233 THR B C 1
ATOM 8471 O O . THR B 1 233 ? 1.812 -51.031 -43.656 1 89.12 233 THR B O 1
ATOM 8474 N N . PRO B 1 234 ? -0.015 -50.156 -44.719 1 86.75 234 PRO B N 1
ATOM 8475 C CA . PRO B 1 234 ? 0.879 -49.312 -45.531 1 86.75 234 PRO B CA 1
ATOM 8476 C C . PRO B 1 234 ? 1.769 -48.406 -44.656 1 86.75 234 PRO B C 1
ATOM 8478 O O . PRO B 1 234 ? 1.326 -47.906 -43.625 1 86.75 234 PRO B O 1
ATOM 8481 N N . ILE B 1 235 ? 2.908 -48.156 -45.188 1 81.31 235 ILE B N 1
ATOM 8482 C CA . ILE B 1 235 ? 3.934 -47.469 -44.406 1 81.31 235 ILE B CA 1
ATOM 8483 C C . ILE B 1 235 ? 3.463 -46.031 -44.125 1 81.31 235 ILE B C 1
ATOM 8485 O O . ILE B 1 235 ? 3.678 -45.531 -43.031 1 81.31 235 ILE B O 1
ATOM 8489 N N . TRP B 1 236 ? 2.84 -45.344 -45.031 1 85 236 TRP B N 1
ATOM 8490 C CA . TRP B 1 236 ? 2.43 -43.969 -44.812 1 85 236 TRP B CA 1
ATOM 8491 C C . TRP B 1 236 ? 1.375 -43.875 -43.719 1 85 236 TRP B C 1
ATOM 8493 O O . TRP B 1 236 ? 1.311 -42.906 -43 1 85 236 TRP B O 1
ATOM 8503 N N . ILE B 1 237 ? 0.557 -44.906 -43.562 1 90.75 237 ILE B N 1
ATOM 8504 C CA . ILE B 1 237 ? -0.442 -44.938 -42.5 1 90.75 237 ILE B CA 1
ATOM 8505 C C . ILE B 1 237 ? 0.235 -45.219 -41.156 1 90.75 237 ILE B C 1
ATOM 8507 O O . ILE B 1 237 ? 0.003 -44.531 -40.188 1 90.75 237 ILE B O 1
ATOM 8511 N N . SER B 1 238 ? 1.117 -46.219 -41.188 1 87.38 238 SER B N 1
ATOM 8512 C CA . SER B 1 238 ? 1.801 -46.625 -39.938 1 87.38 238 SER B CA 1
ATOM 8513 C C . SER B 1 238 ? 2.646 -45.5 -39.375 1 87.38 238 SER B C 1
ATOM 8515 O O . SER B 1 238 ? 2.652 -45.25 -38.188 1 87.38 238 SER B O 1
ATOM 8517 N N . GLU B 1 239 ? 3.244 -44.781 -40.25 1 85.25 239 GLU B N 1
ATOM 8518 C CA . GLU B 1 239 ? 4.105 -43.688 -39.812 1 85.25 239 GLU B CA 1
ATOM 8519 C C . GLU B 1 239 ? 3.285 -42.5 -39.312 1 85.25 239 GLU B C 1
ATOM 8521 O O . GLU B 1 239 ? 3.643 -41.875 -38.312 1 85.25 239 GLU B O 1
ATOM 8526 N N . ARG B 1 240 ? 2.305 -42.219 -39.938 1 90.5 240 ARG B N 1
ATOM 8527 C CA . ARG B 1 240 ? 1.444 -41.125 -39.5 1 90.5 240 ARG B CA 1
ATOM 8528 C C . ARG B 1 240 ? 0.854 -41.406 -38.125 1 90.5 240 ARG B C 1
ATOM 8530 O O . ARG B 1 240 ? 0.809 -40.531 -37.281 1 90.5 240 ARG B O 1
ATOM 8537 N N . ILE B 1 241 ? 0.423 -42.625 -37.906 1 92.31 241 ILE B N 1
ATOM 8538 C CA . ILE B 1 241 ? -0.161 -43 -36.625 1 92.31 241 ILE B CA 1
ATOM 8539 C C . ILE B 1 241 ? 0.915 -42.969 -35.531 1 92.31 241 ILE B C 1
ATOM 8541 O O . ILE B 1 241 ? 0.676 -42.469 -34.438 1 92.31 241 ILE B O 1
ATOM 8545 N N . ARG B 1 242 ? 2.018 -43.406 -35.844 1 87.5 242 ARG B N 1
ATOM 8546 C CA . ARG B 1 242 ? 3.125 -43.375 -34.906 1 87.5 242 ARG B CA 1
ATOM 8547 C C . ARG B 1 242 ? 3.484 -41.969 -34.5 1 87.5 242 ARG B C 1
ATOM 8549 O O . ARG B 1 242 ? 3.678 -41.688 -33.312 1 87.5 242 ARG B O 1
ATOM 8556 N N . ARG B 1 243 ? 3.574 -41.156 -35.469 1 90.31 243 ARG B N 1
ATOM 8557 C CA . ARG B 1 243 ? 3.943 -39.75 -35.219 1 90.31 243 ARG B CA 1
ATOM 8558 C C . ARG B 1 243 ? 2.863 -39.031 -34.406 1 90.31 243 ARG B C 1
ATOM 8560 O O . ARG B 1 243 ? 3.105 -37.969 -33.844 1 90.31 243 ARG B O 1
ATOM 8567 N N . SER B 1 244 ? 1.761 -39.625 -34.406 1 92.5 244 SER B N 1
ATOM 8568 C CA . SER B 1 244 ? 0.655 -39.062 -33.656 1 92.5 244 SER B CA 1
ATOM 8569 C C . SER B 1 244 ? 0.553 -39.656 -32.281 1 92.5 244 SER B C 1
ATOM 8571 O O . SER B 1 244 ? -0.415 -39.438 -31.547 1 92.5 244 SER B O 1
ATOM 8573 N N . GLY B 1 245 ? 1.476 -40.562 -31.984 1 88.31 245 GLY B N 1
ATOM 8574 C CA . GLY B 1 245 ? 1.56 -41.062 -30.625 1 88.31 245 GLY B CA 1
ATOM 8575 C C . GLY B 1 245 ? 0.938 -42.438 -30.469 1 88.31 245 GLY B C 1
ATOM 8576 O O . GLY B 1 245 ? 0.827 -42.969 -29.359 1 88.31 245 GLY B O 1
ATOM 8577 N N . PHE B 1 246 ? 0.491 -43.094 -31.531 1 89.5 246 PHE B N 1
ATOM 8578 C CA . PHE B 1 246 ? -0.105 -44.438 -31.484 1 89.5 246 PHE B CA 1
ATOM 8579 C C . PHE B 1 246 ? 0.89 -45.5 -31.953 1 89.5 246 PHE B C 1
ATOM 8581 O O . PHE B 1 246 ? 1.81 -45.188 -32.719 1 89.5 246 PHE B O 1
ATOM 8588 N N . LYS B 1 247 ? 0.696 -46.688 -31.5 1 86.5 247 LYS B N 1
ATOM 8589 C CA . LYS B 1 247 ? 1.522 -47.812 -31.938 1 86.5 247 LYS B CA 1
ATOM 8590 C C . LYS B 1 247 ? 0.815 -48.625 -33 1 86.5 247 LYS B C 1
ATOM 8592 O O . LYS B 1 247 ? -0.3 -49.125 -32.812 1 86.5 247 LYS B O 1
ATOM 8597 N N . PRO B 1 248 ? 1.43 -48.688 -34.156 1 87.62 248 PRO B N 1
ATOM 8598 C CA . PRO B 1 248 ? 0.818 -49.531 -35.188 1 87.62 248 PRO B CA 1
ATOM 8599 C C . PRO B 1 248 ? 0.693 -51 -34.75 1 87.62 248 PRO B C 1
ATOM 8601 O O . PRO B 1 248 ? 1.58 -51.531 -34.094 1 87.62 248 PRO B O 1
ATOM 8604 N N . LYS B 1 249 ? -0.362 -51.688 -35.062 1 87.62 249 LYS B N 1
ATOM 8605 C CA . LYS B 1 249 ? -0.606 -53.094 -34.688 1 87.62 249 LYS B CA 1
ATOM 8606 C C . LYS B 1 249 ? -0.998 -53.938 -35.906 1 87.62 249 LYS B C 1
ATOM 8608 O O . LYS B 1 249 ? -0.185 -54.688 -36.406 1 87.62 249 LYS B O 1
ATOM 8613 N N . ASN B 1 250 ? -2.156 -53.875 -36.406 1 89.69 250 ASN B N 1
ATOM 8614 C CA . ASN B 1 250 ? -2.645 -54.531 -37.625 1 89.69 250 ASN B CA 1
ATOM 8615 C C . ASN B 1 250 ? -3.434 -53.594 -38.5 1 89.69 250 ASN B C 1
ATOM 8617 O O . ASN B 1 250 ? -3.744 -52.469 -38.094 1 89.69 250 ASN B O 1
ATOM 8621 N N . ILE B 1 251 ? -3.689 -54 -39.656 1 92.62 251 ILE B N 1
ATOM 8622 C CA . ILE B 1 251 ? -4.227 -53.094 -40.688 1 92.62 251 ILE B CA 1
ATOM 8623 C C . ILE B 1 251 ? -5.57 -52.562 -40.219 1 92.62 251 ILE B C 1
ATOM 8625 O O . ILE B 1 251 ? -5.855 -51.375 -40.406 1 92.62 251 ILE B O 1
ATOM 8629 N N . ILE B 1 252 ? -6.332 -53.312 -39.531 1 94.12 252 ILE B N 1
ATOM 8630 C CA . ILE B 1 252 ? -7.668 -52.844 -39.156 1 94.12 252 ILE B CA 1
ATOM 8631 C C . ILE B 1 252 ? -7.562 -51.844 -38.031 1 94.12 252 ILE B C 1
ATOM 8633 O O . ILE B 1 252 ? -8.156 -50.75 -38.094 1 94.12 252 ILE B O 1
ATOM 8637 N N . ILE B 1 253 ? -6.789 -52.156 -37.031 1 92.44 253 ILE B N 1
ATOM 8638 C CA . ILE B 1 253 ? -6.609 -51.25 -35.875 1 92.44 253 ILE B CA 1
ATOM 8639 C C . ILE B 1 253 ? -5.934 -49.969 -36.344 1 92.44 253 ILE B C 1
ATOM 8641 O O . ILE B 1 253 ? -6.285 -48.875 -35.906 1 92.44 253 ILE B O 1
ATOM 8645 N N . ASP B 1 254 ? -5.016 -50.125 -37.219 1 94.75 254 ASP B N 1
ATOM 8646 C CA . ASP B 1 254 ? -4.305 -48.969 -37.75 1 94.75 254 ASP B CA 1
ATOM 8647 C C . ASP B 1 254 ? -5.246 -48.062 -38.531 1 94.75 254 ASP B C 1
ATOM 8649 O O . ASP B 1 254 ? -5.152 -46.844 -38.406 1 94.75 254 ASP B O 1
ATOM 8653 N N . ILE B 1 255 ? -6.117 -48.594 -39.281 1 95.75 255 ILE B N 1
ATOM 8654 C CA . ILE B 1 255 ? -7.086 -47.812 -40 1 95.75 255 ILE B CA 1
ATOM 8655 C C . ILE B 1 255 ? -8.016 -47.094 -39.031 1 95.75 255 ILE B C 1
ATOM 8657 O O . ILE B 1 255 ? -8.336 -45.906 -39.219 1 95.75 255 ILE B O 1
ATOM 8661 N N . ILE B 1 256 ? -8.422 -47.781 -38 1 94.62 256 ILE B N 1
ATOM 8662 C CA . ILE B 1 256 ? -9.273 -47.188 -37 1 94.62 256 ILE B CA 1
ATOM 8663 C C . ILE B 1 256 ? -8.578 -45.969 -36.375 1 94.62 256 ILE B C 1
ATOM 8665 O O . ILE B 1 256 ? -9.172 -44.875 -36.312 1 94.62 256 ILE B O 1
ATOM 8669 N N . ASN B 1 257 ? -7.348 -46.156 -36 1 95.19 257 ASN B N 1
ATOM 8670 C CA . ASN B 1 257 ? -6.594 -45.062 -35.406 1 95.19 257 ASN B CA 1
ATOM 8671 C C . ASN B 1 257 ? -6.363 -43.906 -36.406 1 95.19 257 ASN B C 1
ATOM 8673 O O . ASN B 1 257 ? -6.438 -42.75 -36.031 1 95.19 257 ASN B O 1
ATOM 8677 N N . TYR B 1 258 ? -6.043 -44.25 -37.562 1 95.56 258 TYR B N 1
ATOM 8678 C CA . TYR B 1 258 ? -5.812 -43.25 -38.594 1 95.56 258 TYR B CA 1
ATOM 8679 C C . TYR B 1 258 ? -7.031 -42.375 -38.781 1 95.56 258 TYR B C 1
ATOM 8681 O O . TYR B 1 258 ? -6.914 -41.156 -38.812 1 95.56 258 TYR B O 1
ATOM 8689 N N . VAL B 1 259 ? -8.148 -42.969 -38.906 1 95.81 259 VAL B N 1
ATOM 8690 C CA . VAL B 1 259 ? -9.391 -42.25 -39.125 1 95.81 259 VAL B CA 1
ATOM 8691 C C . VAL B 1 259 ? -9.703 -41.406 -37.875 1 95.81 259 VAL B C 1
ATOM 8693 O O . VAL B 1 259 ? -10.188 -40.281 -38 1 95.81 259 VAL B O 1
ATOM 8696 N N . PHE B 1 260 ? -9.453 -41.938 -36.719 1 94.81 260 PHE B N 1
ATOM 8697 C CA . PHE B 1 260 ? -9.664 -41.188 -35.5 1 94.81 260 PHE B CA 1
ATOM 8698 C C . PHE B 1 260 ? -8.828 -39.938 -35.469 1 94.81 260 PHE B C 1
ATOM 8700 O O . PHE B 1 260 ? -9.336 -38.844 -35.125 1 94.81 260 PHE B O 1
ATOM 8707 N N . ILE B 1 261 ? -7.574 -40 -35.812 1 95.75 261 ILE B N 1
ATOM 8708 C CA . ILE B 1 261 ? -6.672 -38.844 -35.812 1 95.75 261 ILE B CA 1
ATOM 8709 C C . ILE B 1 261 ? -7.094 -37.844 -36.875 1 95.75 261 ILE B C 1
ATOM 8711 O O . ILE B 1 261 ? -7.035 -36.656 -36.656 1 95.75 261 ILE B O 1
ATOM 8715 N N . GLU B 1 262 ? -7.543 -38.375 -37.906 1 94.81 262 GLU B N 1
ATOM 8716 C CA . GLU B 1 262 ? -7.898 -37.531 -39.062 1 94.81 262 GLU B CA 1
ATOM 8717 C C . GLU B 1 262 ? -9.203 -36.781 -38.812 1 94.81 262 GLU B C 1
ATOM 8719 O O . GLU B 1 262 ? -9.273 -35.562 -39.031 1 94.81 262 GLU B O 1
ATOM 8724 N N . THR B 1 263 ? -10.211 -37.469 -38.219 1 94.19 263 THR B N 1
ATOM 8725 C CA . THR B 1 263 ? -11.562 -36.906 -38.188 1 94.19 263 THR B CA 1
ATOM 8726 C C . THR B 1 263 ? -11.992 -36.625 -36.75 1 94.19 263 THR B C 1
ATOM 8728 O O . THR B 1 263 ? -12.922 -35.875 -36.5 1 94.19 263 THR B O 1
ATOM 8731 N N . GLY B 1 264 ? -11.461 -37.312 -35.875 1 93.62 264 GLY B N 1
ATOM 8732 C CA . GLY B 1 264 ? -11.867 -37.219 -34.469 1 93.62 264 GLY B CA 1
ATOM 8733 C C . GLY B 1 264 ? -12.961 -38.188 -34.094 1 93.62 264 GLY B C 1
ATOM 8734 O O . GLY B 1 264 ? -13.32 -38.281 -32.906 1 93.62 264 GLY B O 1
ATOM 8735 N N . GLN B 1 265 ? -13.477 -38.938 -35 1 94.62 265 GLN B N 1
ATOM 8736 C CA . GLN B 1 265 ? -14.555 -39.906 -34.75 1 94.62 265 GLN B CA 1
ATOM 8737 C C . GLN B 1 265 ? -13.992 -41.25 -34.344 1 94.62 265 GLN B C 1
ATOM 8739 O O . GLN B 1 265 ? -13.047 -41.75 -34.969 1 94.62 265 GLN B O 1
ATOM 8744 N N . THR B 1 266 ? -14.586 -41.812 -33.344 1 94.25 266 THR B N 1
ATOM 8745 C CA . THR B 1 266 ? -14.203 -43.156 -32.938 1 94.25 266 THR B CA 1
ATOM 8746 C C . THR B 1 266 ? -14.961 -44.188 -33.75 1 94.25 266 THR B C 1
ATOM 8748 O O . THR B 1 266 ? -16.188 -44.219 -33.781 1 94.25 266 THR B O 1
ATOM 8751 N N . ILE B 1 267 ? -14.242 -45.031 -34.438 1 95.38 267 ILE B N 1
ATOM 8752 C CA . ILE B 1 267 ? -14.805 -46.094 -35.219 1 95.38 267 ILE B CA 1
ATOM 8753 C C . ILE B 1 267 ? -14.562 -47.438 -34.531 1 95.38 267 ILE B C 1
ATOM 8755 O O . ILE B 1 267 ? -13.508 -47.656 -33.938 1 95.38 267 ILE B O 1
ATOM 8759 N N . LYS B 1 268 ? -15.586 -48.281 -34.562 1 95.38 268 LYS B N 1
ATOM 8760 C CA . LYS B 1 268 ? -15.438 -49.656 -34.062 1 95.38 268 LYS B CA 1
ATOM 8761 C C . LYS B 1 268 ? -15.664 -50.656 -35.188 1 95.38 268 LYS B C 1
ATOM 8763 O O . LYS B 1 268 ? -16.547 -50.469 -36.031 1 95.38 268 LYS B O 1
ATOM 8768 N N . ILE B 1 269 ? -14.875 -51.656 -35.188 1 95.75 269 ILE B N 1
ATOM 8769 C CA . ILE B 1 269 ? -15 -52.719 -36.188 1 95.75 269 ILE B CA 1
ATOM 8770 C C . ILE B 1 269 ? -15.148 -54.062 -35.5 1 95.75 269 ILE B C 1
ATOM 8772 O O . ILE B 1 269 ? -14.312 -54.438 -34.688 1 95.75 269 ILE B O 1
ATOM 8776 N N . PHE B 1 270 ? -16.203 -54.812 -35.844 1 95.31 270 PHE B N 1
ATOM 8777 C CA . PHE B 1 270 ? -16.516 -56.094 -35.281 1 95.31 270 PHE B CA 1
ATOM 8778 C C . PHE B 1 270 ? -16.281 -57.219 -36.281 1 95.31 270 PHE B C 1
ATOM 8780 O O . PHE B 1 270 ? -16.422 -57.031 -37.469 1 95.31 270 PHE B O 1
ATOM 8787 N N . ASP B 1 271 ? -15.945 -58.344 -35.719 1 94.81 271 ASP B N 1
ATOM 8788 C CA . ASP B 1 271 ? -15.961 -59.562 -36.531 1 94.81 271 ASP B CA 1
ATOM 8789 C C . ASP B 1 271 ? -17.391 -60.031 -36.812 1 94.81 271 ASP B C 1
ATOM 8791 O O . ASP B 1 271 ? -18.062 -60.531 -35.906 1 94.81 271 ASP B O 1
ATOM 8795 N N . ALA B 1 272 ? -17.828 -59.906 -38.031 1 93.44 272 ALA B N 1
ATOM 8796 C CA . ALA B 1 272 ? -19.219 -60.188 -38.375 1 93.44 272 ALA B CA 1
ATOM 8797 C C . ALA B 1 272 ? -19.547 -61.656 -38.188 1 93.44 272 ALA B C 1
ATOM 8799 O O . ALA B 1 272 ? -20.688 -62 -37.906 1 93.44 272 ALA B O 1
ATOM 8800 N N . ASP B 1 273 ? -18.562 -62.469 -38.281 1 90.81 273 ASP B N 1
ATOM 8801 C CA . ASP B 1 273 ? -18.766 -63.906 -38.188 1 90.81 273 ASP B CA 1
ATOM 8802 C C . ASP B 1 273 ? -18.969 -64.375 -36.75 1 90.81 273 ASP B C 1
ATOM 8804 O O . ASP B 1 273 ? -19.469 -65.438 -36.5 1 90.81 273 ASP B O 1
ATOM 8808 N N . LYS B 1 274 ? -18.609 -63.562 -35.875 1 90.88 274 LYS B N 1
ATOM 8809 C CA . LYS B 1 274 ? -18.75 -63.906 -34.469 1 90.88 274 LYS B CA 1
ATOM 8810 C C . LYS B 1 274 ? -20.016 -63.312 -33.875 1 90.88 274 LYS B C 1
ATOM 8812 O O . LYS B 1 274 ? -20.359 -63.594 -32.719 1 90.88 274 LYS B O 1
ATOM 8817 N N . ILE B 1 275 ? -20.641 -62.438 -34.562 1 90.88 275 ILE B N 1
ATOM 8818 C CA . ILE B 1 275 ? -21.828 -61.75 -34.062 1 90.88 275 ILE B CA 1
ATOM 8819 C C . ILE B 1 275 ? -23.062 -62.594 -34.375 1 90.88 275 ILE B C 1
ATOM 8821 O O . ILE B 1 275 ? -23.266 -63 -35.531 1 90.88 275 ILE B O 1
ATOM 8825 N N . SER B 1 276 ? -23.812 -62.844 -33.344 1 88.81 276 SER B N 1
ATOM 8826 C CA . SER B 1 276 ? -25.047 -63.594 -33.531 1 88.81 276 SER B CA 1
ATOM 8827 C C . SER B 1 276 ? -26.25 -62.688 -33.688 1 88.81 276 SER B C 1
ATOM 8829 O O . SER B 1 276 ? -26.562 -61.906 -32.781 1 88.81 276 SER B O 1
ATOM 8831 N N . GLY B 1 277 ? -26.828 -62.781 -34.781 1 84.69 277 GLY B N 1
ATOM 8832 C CA . GLY B 1 277 ? -28.047 -62 -35 1 84.69 277 GLY B CA 1
ATOM 8833 C C . GLY B 1 277 ? -27.781 -60.531 -35.25 1 84.69 277 GLY B C 1
ATOM 8834 O O . GLY B 1 277 ? -26.891 -60.188 -36.031 1 84.69 277 GLY B O 1
ATOM 8835 N N . ASN B 1 278 ? -28.688 -59.719 -34.594 1 88.19 278 ASN B N 1
ATOM 8836 C CA . ASN B 1 278 ? -28.609 -58.281 -34.781 1 88.19 278 ASN B CA 1
ATOM 8837 C C . ASN B 1 278 ? -27.891 -57.594 -33.625 1 88.19 278 ASN B C 1
ATOM 8839 O O . ASN B 1 278 ? -27.812 -58.156 -32.531 1 88.19 278 ASN B O 1
ATOM 8843 N N . ILE B 1 279 ? -27.312 -56.469 -33.875 1 92.19 279 ILE B N 1
ATOM 8844 C CA . ILE B 1 279 ? -26.672 -55.656 -32.844 1 92.19 279 ILE B CA 1
ATOM 8845 C C . ILE B 1 279 ? -27.719 -54.812 -32.156 1 92.19 279 ILE B C 1
ATOM 8847 O O . ILE B 1 279 ? -28.594 -54.219 -32.812 1 92.19 279 ILE B O 1
ATOM 8851 N N . THR B 1 280 ? -27.656 -54.812 -30.844 1 95.38 280 THR B N 1
ATOM 8852 C CA . THR B 1 280 ? -28.609 -54.031 -30.047 1 95.38 280 THR B CA 1
ATOM 8853 C C . THR B 1 280 ? -27.875 -53.125 -29.062 1 95.38 280 THR B C 1
ATOM 8855 O O . THR B 1 280 ? -26.969 -53.562 -28.375 1 95.38 280 THR B O 1
ATOM 8858 N N . VAL B 1 281 ? -28.25 -51.844 -29.062 1 96.38 281 VAL B N 1
ATOM 8859 C CA . VAL B 1 281 ? -27.75 -50.906 -28.062 1 96.38 281 VAL B CA 1
ATOM 8860 C C . VAL B 1 281 ? -28.75 -50.812 -26.906 1 96.38 281 VAL B C 1
ATOM 8862 O O . VAL B 1 281 ? -29.891 -50.406 -27.109 1 96.38 281 VAL B O 1
ATOM 8865 N N . ARG B 1 282 ? -28.266 -51.188 -25.797 1 96.12 282 ARG B N 1
ATOM 8866 C CA . ARG B 1 282 ? -29.156 -51.25 -24.641 1 96.12 282 ARG B CA 1
ATOM 8867 C C . ARG B 1 282 ? -28.406 -51 -23.344 1 96.12 282 ARG B C 1
ATOM 8869 O O . ARG B 1 282 ? -27.172 -51 -23.328 1 96.12 282 ARG B O 1
ATOM 8876 N N . PHE B 1 283 ? -29.188 -50.812 -22.25 1 96.31 283 PHE B N 1
ATOM 8877 C CA . PHE B 1 283 ? -28.578 -50.75 -20.922 1 96.31 283 PHE B CA 1
ATOM 8878 C C . PHE B 1 283 ? -28.344 -52.156 -20.375 1 96.31 283 PHE B C 1
ATOM 8880 O O . PHE B 1 283 ? -29.141 -53.062 -20.625 1 96.31 283 PHE B O 1
ATOM 8887 N N . SER B 1 284 ? -27.328 -52.312 -19.734 1 94.81 284 SER B N 1
ATOM 8888 C CA . SER B 1 284 ? -26.984 -53.594 -19.156 1 94.81 284 SER B CA 1
ATOM 8889 C C . SER B 1 284 ? -27.938 -53.969 -18.031 1 94.81 284 SER B C 1
ATOM 8891 O O . SER B 1 284 ? -28.5 -53.094 -17.359 1 94.81 284 SER B O 1
ATOM 8893 N N . LYS B 1 285 ? -28.078 -55.281 -17.906 1 92.12 285 LYS B N 1
ATOM 8894 C CA . LYS B 1 285 ? -28.875 -55.844 -16.812 1 92.12 285 LYS B CA 1
ATOM 8895 C C . LYS B 1 285 ? -27.984 -56.219 -15.633 1 92.12 285 LYS B C 1
ATOM 8897 O O . LYS B 1 285 ? -26.75 -56.094 -15.719 1 92.12 285 LYS B O 1
ATOM 8902 N N . GLU B 1 286 ? -28.625 -56.531 -14.57 1 91.19 286 GLU B N 1
ATOM 8903 C CA . GLU B 1 286 ? -27.875 -56.875 -13.367 1 91.19 286 GLU B CA 1
ATOM 8904 C C . GLU B 1 286 ? -27.047 -58.156 -13.586 1 91.19 286 GLU B C 1
ATOM 8906 O O . GLU B 1 286 ? -27.516 -59.125 -14.18 1 91.19 286 GLU B O 1
ATOM 8911 N N . LYS B 1 287 ? -25.781 -58.188 -13.203 1 88.06 287 LYS B N 1
ATOM 8912 C CA . LYS B 1 287 ? -24.844 -59.281 -13.148 1 88.06 287 LYS B CA 1
ATOM 8913 C C . LYS B 1 287 ? -24.438 -59.75 -14.555 1 88.06 287 LYS B C 1
ATOM 8915 O O . LYS B 1 287 ? -24.078 -60.906 -14.758 1 88.06 287 LYS B O 1
ATOM 8920 N N . GLU B 1 288 ? -24.688 -58.906 -15.586 1 93.44 288 GLU B N 1
ATOM 8921 C CA . GLU B 1 288 ? -24.156 -59.25 -16.906 1 93.44 288 GLU B CA 1
ATOM 8922 C C . GLU B 1 288 ? -22.641 -59.062 -16.953 1 93.44 288 GLU B C 1
ATOM 8924 O O . GLU B 1 288 ? -22.078 -58.281 -16.203 1 93.44 288 GLU B O 1
ATOM 8929 N N . SER B 1 289 ? -22.016 -59.812 -17.734 1 93.44 289 SER B N 1
ATOM 8930 C CA . SER B 1 289 ? -20.562 -59.75 -17.844 1 93.44 289 SER B CA 1
ATOM 8931 C C . SER B 1 289 ? -20.109 -59.719 -19.297 1 93.44 289 SER B C 1
ATOM 8933 O O . SER B 1 289 ? -20.891 -60 -20.203 1 93.44 289 SER B O 1
ATOM 8935 N N . MET B 1 290 ? -18.953 -59.25 -19.547 1 93.12 290 MET B N 1
ATOM 8936 C CA . MET B 1 290 ? -18.328 -59.188 -20.859 1 93.12 290 MET B CA 1
ATOM 8937 C C . MET B 1 290 ? -16.906 -59.719 -20.812 1 93.12 290 MET B C 1
ATOM 8939 O O . MET B 1 290 ? -16.172 -59.438 -19.859 1 93.12 290 MET B O 1
ATOM 8943 N N . MET B 1 291 ? -16.516 -60.406 -21.844 1 91.31 291 MET B N 1
ATOM 8944 C CA . MET B 1 291 ? -15.148 -60.906 -21.938 1 91.31 291 MET B CA 1
ATOM 8945 C C . MET B 1 291 ? -14.219 -59.812 -22.469 1 91.31 291 MET B C 1
ATOM 8947 O O . MET B 1 291 ? -14.406 -59.312 -23.578 1 91.31 291 MET B O 1
ATOM 8951 N N . ILE B 1 292 ? -13.25 -59.469 -21.688 1 88.56 292 ILE B N 1
ATOM 8952 C CA . ILE B 1 292 ? -12.297 -58.438 -22.109 1 88.56 292 ILE B CA 1
ATOM 8953 C C . ILE B 1 292 ? -11.094 -59.094 -22.797 1 88.56 292 ILE B C 1
ATOM 8955 O O . ILE B 1 292 ? -10.453 -58.5 -23.656 1 88.56 292 ILE B O 1
ATOM 8959 N N . SER B 1 293 ? -10.773 -60.219 -22.328 1 87.12 293 SER B N 1
ATOM 8960 C CA . SER B 1 293 ? -9.75 -61.094 -22.938 1 87.12 293 SER B CA 1
ATOM 8961 C C . SER B 1 293 ? -10.188 -62.531 -22.953 1 87.12 293 SER B C 1
ATOM 8963 O O . SER B 1 293 ? -11.297 -62.875 -22.531 1 87.12 293 SER B O 1
ATOM 8965 N N . LYS B 1 294 ? -9.391 -63.312 -23.516 1 84.75 294 LYS B N 1
ATOM 8966 C CA . LYS B 1 294 ? -9.711 -64.75 -23.609 1 84.75 294 LYS B CA 1
ATOM 8967 C C . LYS B 1 294 ? -10.008 -65.312 -22.234 1 84.75 294 LYS B C 1
ATOM 8969 O O . LYS B 1 294 ? -10.898 -66.188 -22.094 1 84.75 294 LYS B O 1
ATOM 8974 N N . ASN B 1 295 ? -9.32 -64.75 -21.266 1 88.31 295 ASN B N 1
ATOM 8975 C CA . ASN B 1 295 ? -9.438 -65.375 -19.953 1 88.31 295 ASN B CA 1
ATOM 8976 C C . ASN B 1 295 ? -9.953 -64.438 -18.906 1 88.31 295 ASN B C 1
ATOM 8978 O O . ASN B 1 295 ? -9.922 -64.75 -17.703 1 88.31 295 ASN B O 1
ATOM 8982 N N . LYS B 1 296 ? -10.367 -63.281 -19.297 1 89 296 LYS B N 1
ATOM 8983 C CA . LYS B 1 296 ? -10.781 -62.281 -18.312 1 89 296 LYS B CA 1
ATOM 8984 C C . LYS B 1 296 ? -12.18 -61.75 -18.609 1 89 296 LYS B C 1
ATOM 8986 O O . LYS B 1 296 ? -12.461 -61.344 -19.75 1 89 296 LYS B O 1
ATOM 8991 N N . LYS B 1 297 ? -12.969 -61.844 -17.562 1 90.62 297 LYS B N 1
ATOM 8992 C CA . LYS B 1 297 ? -14.328 -61.312 -17.656 1 90.62 297 LYS B CA 1
ATOM 8993 C C . LYS B 1 297 ? -14.547 -60.156 -16.703 1 90.62 297 LYS B C 1
ATOM 8995 O O . LYS B 1 297 ? -13.953 -60.125 -15.617 1 90.62 297 LYS B O 1
ATOM 9000 N N . ILE B 1 298 ? -15.281 -59.188 -17.062 1 90.31 298 ILE B N 1
ATOM 9001 C CA . ILE B 1 298 ? -15.617 -58.062 -16.203 1 90.31 298 ILE B CA 1
ATOM 9002 C C . ILE B 1 298 ? -17.125 -58.031 -15.992 1 90.31 298 ILE B C 1
ATOM 9004 O O . ILE B 1 298 ? -17.891 -58.312 -16.922 1 90.31 298 ILE B O 1
ATOM 9008 N N . ILE B 1 299 ? -17.453 -57.656 -14.766 1 92.19 299 ILE B N 1
ATOM 9009 C CA . ILE B 1 299 ? -18.875 -57.5 -14.461 1 92.19 299 ILE B CA 1
ATOM 9010 C C . ILE B 1 299 ? -19.328 -56.094 -14.812 1 92.19 299 ILE B C 1
ATOM 9012 O O . ILE B 1 299 ? -18.688 -55.094 -14.43 1 92.19 299 ILE B O 1
ATOM 9016 N N . ILE B 1 300 ? -20.375 -56 -15.562 1 94.25 300 ILE B N 1
ATOM 9017 C CA . ILE B 1 300 ? -20.906 -54.719 -15.992 1 94.25 300 ILE B CA 1
ATOM 9018 C C . ILE B 1 300 ? -22 -54.281 -15.031 1 94.25 300 ILE B C 1
ATOM 9020 O O . ILE B 1 300 ? -22.906 -55.062 -14.703 1 94.25 300 ILE B O 1
ATOM 9024 N N . GLN B 1 301 ? -21.922 -53.156 -14.578 1 92.81 301 GLN B N 1
ATOM 9025 C CA . GLN B 1 301 ? -22.906 -52.594 -13.641 1 92.81 301 GLN B CA 1
ATOM 9026 C C . GLN B 1 301 ? -24.234 -52.344 -14.336 1 92.81 301 GLN B C 1
ATOM 9028 O O . GLN B 1 301 ? -24.281 -52.062 -15.531 1 92.81 301 GLN B O 1
ATOM 9033 N N . LYS B 1 302 ? -25.203 -52.344 -13.555 1 93.06 302 LYS B N 1
ATOM 9034 C CA . LYS B 1 302 ? -26.562 -52.125 -14.07 1 93.06 302 LYS B CA 1
ATOM 9035 C C . LYS B 1 302 ? -26.688 -50.719 -14.656 1 93.06 302 LYS B C 1
ATOM 9037 O O . LYS B 1 302 ? -26.156 -49.75 -14.102 1 93.06 302 LYS B O 1
ATOM 9042 N N . ASN B 1 303 ? -27.344 -50.688 -15.812 1 92.81 303 ASN B N 1
ATOM 9043 C CA . ASN B 1 303 ? -27.688 -49.406 -16.469 1 92.81 303 ASN B CA 1
ATOM 9044 C C . ASN B 1 303 ? -26.469 -48.812 -17.156 1 92.81 303 ASN B C 1
ATOM 9046 O O . ASN B 1 303 ? -26.391 -47.562 -17.297 1 92.81 303 ASN B O 1
ATOM 9050 N N . THR B 1 304 ? -25.453 -49.594 -17.406 1 95.06 304 THR B N 1
ATOM 9051 C CA . THR B 1 304 ? -24.375 -49.156 -18.281 1 95.06 304 THR B CA 1
ATOM 9052 C C . THR B 1 304 ? -24.766 -49.344 -19.75 1 95.06 304 THR B C 1
ATOM 9054 O O . THR B 1 304 ? -25.312 -50.375 -20.109 1 95.06 304 THR B O 1
ATOM 9057 N N . LEU B 1 305 ? -24.547 -48.312 -20.547 1 95.94 305 LEU B N 1
ATOM 9058 C CA . LEU B 1 305 ? -24.859 -48.438 -21.969 1 95.94 305 LEU B CA 1
ATOM 9059 C C . LEU B 1 305 ? -23.906 -49.438 -22.656 1 95.94 305 LEU B C 1
ATOM 9061 O O . LEU B 1 305 ? -22.688 -49.281 -22.578 1 95.94 305 LEU B O 1
ATOM 9065 N N . VAL B 1 306 ? -24.5 -50.469 -23.234 1 96.44 306 VAL B N 1
ATOM 9066 C CA . VAL B 1 306 ? -23.672 -51.5 -23.859 1 96.44 306 VAL B CA 1
ATOM 9067 C C . VAL B 1 306 ? -24.219 -51.812 -25.266 1 96.44 306 VAL B C 1
ATOM 9069 O O . VAL B 1 306 ? -25.359 -51.438 -25.578 1 96.44 306 VAL B O 1
ATOM 9072 N N . VAL B 1 307 ? -23.422 -52.312 -26.125 1 96.19 307 VAL B N 1
ATOM 9073 C CA . VAL B 1 307 ? -23.781 -52.906 -27.406 1 96.19 307 VAL B CA 1
ATOM 9074 C C . VAL B 1 307 ? -23.75 -54.406 -27.312 1 96.19 307 VAL B C 1
ATOM 9076 O O . VAL B 1 307 ? -22.766 -55 -26.859 1 96.19 307 VAL B O 1
ATOM 9079 N N . SER B 1 308 ? -24.828 -55.031 -27.641 1 95.62 308 SER B N 1
ATOM 9080 C CA . SER B 1 308 ? -24.922 -56.5 -27.484 1 95.62 308 SER B CA 1
ATOM 9081 C C . SER B 1 308 ? -25.453 -57.125 -28.766 1 95.62 308 SER B C 1
ATOM 9083 O O . SER B 1 308 ? -26.094 -56.469 -29.594 1 95.62 308 SER B O 1
ATOM 9085 N N . ASP B 1 309 ? -25.031 -58.312 -29 1 92.81 309 ASP B N 1
ATOM 9086 C CA . ASP B 1 309 ? -25.719 -59.188 -29.969 1 92.81 309 ASP B CA 1
ATOM 9087 C C . ASP B 1 309 ? -26.75 -60.062 -29.297 1 92.81 309 ASP B C 1
ATOM 9089 O O . ASP B 1 309 ? -27.234 -59.75 -28.203 1 92.81 309 ASP B O 1
ATOM 9093 N N . LYS B 1 310 ? -27.203 -61.125 -29.969 1 88 310 LYS B N 1
ATOM 9094 C CA . LYS B 1 310 ? -28.266 -61.969 -29.406 1 88 310 LYS B CA 1
ATOM 9095 C C . LYS B 1 310 ? -27.781 -62.719 -28.188 1 88 310 LYS B C 1
ATOM 9097 O O . LYS B 1 310 ? -28.547 -63 -27.25 1 88 310 LYS B O 1
ATOM 9102 N N . ASN B 1 311 ? -26.562 -62.938 -28.094 1 86.69 311 ASN B N 1
ATOM 9103 C CA . ASN B 1 311 ? -26.047 -63.875 -27.094 1 86.69 311 ASN B CA 1
ATOM 9104 C C . ASN B 1 311 ? -25.281 -63.156 -25.984 1 86.69 311 ASN B C 1
ATOM 9106 O O . ASN B 1 311 ? -25.328 -63.594 -24.828 1 86.69 311 ASN B O 1
ATOM 9110 N N . SER B 1 312 ? -24.516 -62.125 -26.266 1 90.44 312 SER B N 1
ATOM 9111 C CA . SER B 1 312 ? -23.609 -61.562 -25.281 1 90.44 312 SER B CA 1
ATOM 9112 C C . SER B 1 312 ? -23.344 -60.062 -25.562 1 90.44 312 SER B C 1
ATOM 9114 O O . SER B 1 312 ? -23.625 -59.594 -26.656 1 90.44 312 SER B O 1
ATOM 9116 N N . ILE B 1 313 ? -22.828 -59.406 -24.531 1 94.44 313 ILE B N 1
ATOM 9117 C CA . ILE B 1 313 ? -22.359 -58.031 -24.688 1 94.44 313 ILE B CA 1
ATOM 9118 C C . ILE B 1 313 ? -21.047 -58.031 -25.469 1 94.44 313 ILE B C 1
ATOM 9120 O O . ILE B 1 313 ? -20.109 -58.75 -25.141 1 94.44 313 ILE B O 1
ATOM 9124 N N . ILE B 1 314 ? -21.016 -57.156 -26.453 1 94.44 314 ILE B N 1
ATOM 9125 C CA . ILE B 1 314 ? -19.844 -57.156 -27.328 1 94.44 314 ILE B CA 1
ATOM 9126 C C . ILE B 1 314 ? -19.031 -55.875 -27.125 1 94.44 314 ILE B C 1
ATOM 9128 O O . ILE B 1 314 ? -17.875 -55.812 -27.547 1 94.44 314 ILE B O 1
ATOM 9132 N N . GLU B 1 315 ? -19.641 -54.844 -26.5 1 94.5 315 GLU B N 1
ATOM 9133 C CA . GLU B 1 315 ? -18.938 -53.594 -26.281 1 94.5 315 GLU B CA 1
ATOM 9134 C C . GLU B 1 315 ? -19.562 -52.812 -25.141 1 94.5 315 GLU B C 1
ATOM 9136 O O . GLU B 1 315 ? -20.781 -52.781 -24.984 1 94.5 315 GLU B O 1
ATOM 9141 N N . ILE B 1 316 ? -18.75 -52.281 -24.312 1 94.44 316 ILE B N 1
ATOM 9142 C CA . ILE B 1 316 ? -19.203 -51.156 -23.5 1 94.44 316 ILE B CA 1
ATOM 9143 C C . ILE B 1 316 ? -19.25 -49.906 -24.344 1 94.44 316 ILE B C 1
ATOM 9145 O O . ILE B 1 316 ? -18.203 -49.406 -24.766 1 94.44 316 ILE B O 1
ATOM 9149 N N . ALA B 1 317 ? -20.328 -49.406 -24.578 1 93.75 317 ALA B N 1
ATOM 9150 C CA . ALA B 1 317 ? -20.594 -48.406 -25.609 1 93.75 317 ALA B CA 1
ATOM 9151 C C . ALA B 1 317 ? -19.547 -47.281 -25.578 1 93.75 317 ALA B C 1
ATOM 9153 O O . ALA B 1 317 ? -19.422 -46.562 -24.578 1 93.75 317 ALA B O 1
ATOM 9154 N N . GLY B 1 318 ? -18.797 -47.219 -26.672 1 90.94 318 GLY B N 1
ATOM 9155 C CA . GLY B 1 318 ? -17.859 -46.125 -26.875 1 90.94 318 GLY B CA 1
ATOM 9156 C C . GLY B 1 318 ? -16.609 -46.25 -26.047 1 90.94 318 GLY B C 1
ATOM 9157 O O . GLY B 1 318 ? -15.703 -45.406 -26.141 1 90.94 318 GLY B O 1
ATOM 9158 N N . ILE B 1 319 ? -16.469 -47.25 -25.219 1 89.81 319 ILE B N 1
ATOM 9159 C CA . ILE B 1 319 ? -15.391 -47.281 -24.25 1 89.81 319 ILE B CA 1
ATOM 9160 C C . ILE B 1 319 ? -14.477 -48.469 -24.547 1 89.81 319 ILE B C 1
ATOM 9162 O O . ILE B 1 319 ? -13.273 -48.312 -24.766 1 89.81 319 ILE B O 1
ATOM 9166 N N . LEU B 1 320 ? -15.102 -49.688 -24.594 1 90.69 320 LEU B N 1
ATOM 9167 C CA . LEU B 1 320 ? -14.266 -50.875 -24.688 1 90.69 320 LEU B CA 1
ATOM 9168 C C . LEU B 1 320 ? -14.938 -51.938 -25.547 1 90.69 320 LEU B C 1
ATOM 9170 O O . LEU B 1 320 ? -16.125 -52.219 -25.359 1 90.69 320 LEU B O 1
ATOM 9174 N N . LEU B 1 321 ? -14.141 -52.469 -26.5 1 9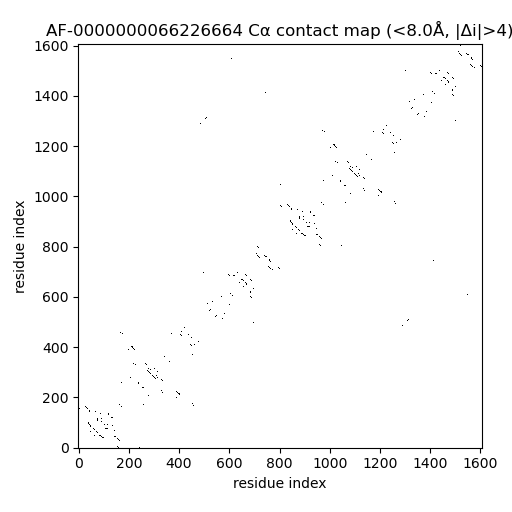1.5 321 LEU B N 1
ATOM 9175 C CA . LEU B 1 321 ? -14.602 -53.562 -27.344 1 91.5 321 LEU B CA 1
ATOM 9176 C C . LEU B 1 321 ? -14.352 -54.906 -26.656 1 91.5 321 LEU B C 1
ATOM 9178 O O . LEU B 1 321 ? -13.258 -55.156 -26.125 1 91.5 321 LEU B O 1
ATOM 9182 N N . GLY B 1 322 ? -15.281 -55.75 -26.625 1 91.75 322 GLY B N 1
ATOM 9183 C CA . GLY B 1 322 ? -15.172 -57.062 -26.016 1 91.75 322 GLY B CA 1
ATOM 9184 C C . GLY B 1 322 ? -14.367 -58.062 -26.844 1 91.75 322 GLY B C 1
ATOM 9185 O O . GLY B 1 322 ? -14.305 -57.938 -28.078 1 91.75 322 GLY B O 1
ATOM 9186 N N . TYR B 1 323 ? -13.836 -59.031 -26.219 1 91.19 323 TYR B N 1
ATOM 9187 C CA . TYR B 1 323 ? -12.992 -60.031 -26.875 1 91.19 323 TYR B CA 1
ATOM 9188 C C . TYR B 1 323 ? -13.797 -60.875 -27.859 1 91.19 323 TYR B C 1
ATOM 9190 O O . TYR B 1 323 ? -13.273 -61.281 -28.891 1 91.19 323 TYR B O 1
ATOM 9198 N N . SER B 1 324 ? -15.07 -61.094 -27.625 1 88.88 324 SER B N 1
ATOM 9199 C CA . SER B 1 324 ? -15.922 -61.969 -28.422 1 88.88 324 SER B CA 1
ATOM 9200 C C . SER B 1 324 ? -16.203 -61.406 -29.797 1 88.88 324 SER B C 1
ATOM 9202 O O . SER B 1 324 ? -16.578 -62.125 -30.719 1 88.88 324 SER B O 1
ATOM 9204 N N . ALA B 1 325 ? -16.016 -60.156 -29.906 1 91.94 325 ALA B N 1
ATOM 9205 C CA . ALA B 1 325 ? -16.328 -59.531 -31.188 1 91.94 325 ALA B CA 1
ATOM 9206 C C . ALA B 1 325 ? -15.07 -59 -31.875 1 91.94 325 ALA B C 1
ATOM 9208 O O . ALA B 1 325 ? -15.141 -58.406 -32.938 1 91.94 325 ALA B O 1
ATOM 9209 N N . ARG B 1 326 ? -13.945 -59.25 -31.375 1 92.69 326 ARG B N 1
ATOM 9210 C CA . ARG B 1 326 ? -12.695 -58.719 -31.906 1 92.69 326 ARG B CA 1
ATOM 9211 C C . ARG B 1 326 ? -12.289 -59.406 -33.188 1 92.69 326 ARG B C 1
ATOM 9213 O O . ARG B 1 326 ? -12.617 -60.594 -33.406 1 92.69 326 ARG B O 1
ATOM 9220 N N . ILE B 1 327 ? -11.57 -58.719 -33.906 1 92.19 327 ILE B N 1
ATOM 9221 C CA . ILE B 1 327 ? -11.102 -59.219 -35.188 1 92.19 327 ILE B CA 1
ATOM 9222 C C . ILE B 1 327 ? -9.922 -60.156 -34.969 1 92.19 327 ILE B C 1
ATOM 9224 O O . ILE B 1 327 ? -9.062 -59.906 -34.125 1 92.19 327 ILE B O 1
ATOM 9228 N N . ASP B 1 328 ? -9.984 -61.25 -35.625 1 88.06 328 ASP B N 1
ATOM 9229 C CA . ASP B 1 328 ? -8.859 -62.188 -35.688 1 88.06 328 ASP B CA 1
ATOM 9230 C C . ASP B 1 328 ? -8.18 -62.125 -37.062 1 88.06 328 ASP B C 1
ATOM 9232 O O . ASP B 1 328 ? -8.82 -62.344 -38.094 1 88.06 328 ASP B O 1
ATOM 9236 N N . SER B 1 329 ? -6.977 -61.844 -37.094 1 83.88 329 SER B N 1
ATOM 9237 C CA . SER B 1 329 ? -6.234 -61.594 -38.344 1 83.88 329 SER B CA 1
ATOM 9238 C C . SER B 1 329 ? -6.238 -62.844 -39.219 1 83.88 329 SER B C 1
ATOM 9240 O O . SER B 1 329 ? -6.098 -62.719 -40.438 1 83.88 329 SER B O 1
ATOM 9242 N N . LYS B 1 330 ? -6.492 -64 -38.719 1 84.38 330 LYS B N 1
ATOM 9243 C CA . LYS B 1 330 ? -6.363 -65.25 -39.5 1 84.38 330 LYS B CA 1
ATOM 9244 C C . LYS B 1 330 ? -7.727 -65.75 -39.969 1 84.38 330 LYS B C 1
ATOM 9246 O O . LYS B 1 330 ? -7.844 -66.312 -41.062 1 84.38 330 LYS B O 1
ATOM 9251 N N . THR B 1 331 ? -8.703 -65.5 -39.188 1 88.75 331 THR B N 1
ATOM 9252 C CA . THR B 1 331 ? -9.953 -66.25 -39.469 1 88.75 331 THR B CA 1
ATOM 9253 C C . THR B 1 331 ? -11.031 -65.25 -39.938 1 88.75 331 THR B C 1
ATOM 9255 O O . THR B 1 331 ? -11.992 -65.688 -40.594 1 88.75 331 THR B O 1
ATOM 9258 N N . THR B 1 332 ? -10.93 -64.062 -39.75 1 92.06 332 THR B N 1
ATOM 9259 C CA . THR B 1 332 ? -12.016 -63.094 -40.031 1 92.06 332 THR B CA 1
ATOM 9260 C C . THR B 1 332 ? -12.086 -62.781 -41.531 1 92.06 332 THR B C 1
ATOM 9262 O O . THR B 1 332 ? -11.078 -62.406 -42.125 1 92.06 332 THR B O 1
ATOM 9265 N N . ILE B 1 333 ? -13.281 -62.938 -42.094 1 93.62 333 ILE B N 1
ATOM 9266 C CA . ILE B 1 333 ? -13.461 -62.656 -43.5 1 93.62 333 ILE B CA 1
ATOM 9267 C C . ILE B 1 333 ? -14.539 -61.594 -43.719 1 93.62 333 ILE B C 1
ATOM 9269 O O . ILE B 1 333 ? -14.586 -60.938 -44.75 1 93.62 333 ILE B O 1
ATOM 9273 N N . ASN B 1 334 ? -15.43 -61.469 -42.75 1 95 334 ASN B N 1
ATOM 9274 C CA . ASN B 1 334 ? -16.484 -60.469 -42.781 1 95 334 ASN B CA 1
ATOM 9275 C C . ASN B 1 334 ? -16.438 -59.562 -41.562 1 95 334 ASN B C 1
ATOM 9277 O O . ASN B 1 334 ? -16.203 -60.031 -40.438 1 95 334 ASN B O 1
ATOM 9281 N N . ILE B 1 335 ? -16.609 -58.25 -41.844 1 96 335 ILE B N 1
ATOM 9282 C CA . ILE B 1 335 ? -16.531 -57.344 -40.719 1 96 335 ILE B CA 1
ATOM 9283 C C . ILE B 1 335 ? -17.75 -56.406 -40.719 1 96 335 ILE B C 1
ATOM 9285 O O . ILE B 1 335 ? -18.438 -56.281 -41.75 1 96 335 ILE B O 1
ATOM 9289 N N . ILE B 1 336 ? -18.031 -55.75 -39.625 1 95.62 336 ILE B N 1
ATOM 9290 C CA . ILE B 1 336 ? -19.031 -54.719 -39.438 1 95.62 336 ILE B CA 1
ATOM 9291 C C . ILE B 1 336 ? -18.375 -53.438 -38.906 1 95.62 336 ILE B C 1
ATOM 9293 O O . ILE B 1 336 ? -17.734 -53.5 -37.844 1 95.62 336 ILE B O 1
ATOM 9297 N N . ILE B 1 337 ? -18.484 -52.375 -39.625 1 96.19 337 ILE B N 1
ATOM 9298 C CA . ILE B 1 337 ? -17.969 -51.094 -39.188 1 96.19 337 ILE B CA 1
ATOM 9299 C C . ILE B 1 337 ? -19.094 -50.281 -38.531 1 96.19 337 ILE B C 1
ATOM 9301 O O . ILE B 1 337 ? -20.219 -50.25 -39 1 96.19 337 ILE B O 1
ATOM 9305 N N . SER B 1 338 ? -18.766 -49.719 -37.406 1 96.25 338 SER B N 1
ATOM 9306 C CA . SER B 1 338 ? -19.75 -48.844 -36.75 1 96.25 338 SER B CA 1
ATOM 9307 C C . SER B 1 338 ? -19.172 -47.469 -36.469 1 96.25 338 SER B C 1
ATOM 9309 O O . SER B 1 338 ? -18.016 -47.344 -36.062 1 96.25 338 SER B O 1
ATOM 9311 N N . SER B 1 339 ? -19.828 -46.406 -36.781 1 96.19 339 SER B N 1
ATOM 9312 C CA . SER B 1 339 ? -19.609 -45 -36.438 1 96.19 339 SER B CA 1
ATOM 9313 C C . SER B 1 339 ? -20.781 -44.406 -35.688 1 96.19 339 SER B C 1
ATOM 9315 O O . SER B 1 339 ? -21.875 -44.25 -36.25 1 96.19 339 SER B O 1
ATOM 9317 N N . VAL B 1 340 ? -20.547 -44.031 -34.406 1 96 340 VAL B N 1
ATOM 9318 C CA . VAL B 1 340 ? -21.688 -43.812 -33.562 1 96 340 VAL B CA 1
ATOM 9319 C C . VAL B 1 340 ? -21.531 -42.469 -32.812 1 96 340 VAL B C 1
ATOM 9321 O O . VAL B 1 340 ? -20.422 -42 -32.625 1 96 340 VAL B O 1
ATOM 9324 N N . LEU B 1 341 ? -22.641 -41.812 -32.562 1 95.31 341 LEU B N 1
ATOM 9325 C CA . LEU B 1 341 ? -22.719 -40.656 -31.672 1 95.31 341 LEU B CA 1
ATOM 9326 C C . LEU B 1 341 ? -23.422 -41.031 -30.375 1 95.31 341 LEU B C 1
ATOM 9328 O O . LEU B 1 341 ? -24.625 -41.344 -30.375 1 95.31 341 LEU B O 1
ATOM 9332 N N . TYR B 1 342 ? -22.688 -41.062 -29.312 1 94.69 342 TYR B N 1
ATOM 9333 C CA . TYR B 1 342 ? -23.25 -41.281 -27.984 1 94.69 342 TYR B CA 1
ATOM 9334 C C . TYR B 1 342 ? -23.438 -39.969 -27.234 1 94.69 342 TYR B C 1
ATOM 9336 O O . TYR B 1 342 ? -22.688 -39.031 -27.453 1 94.69 342 TYR B O 1
ATOM 9344 N N . ARG B 1 343 ? -24.359 -39.938 -26.375 1 92.81 343 ARG B N 1
ATOM 9345 C CA . ARG B 1 343 ? -24.5 -38.781 -25.484 1 92.81 343 ARG B CA 1
ATOM 9346 C C . ARG B 1 343 ? -23.641 -38.938 -24.234 1 92.81 343 ARG B C 1
ATOM 9348 O O . ARG B 1 343 ? -23.75 -39.969 -23.531 1 92.81 343 ARG B O 1
ATOM 9355 N N . SER B 1 344 ? -22.891 -37.969 -24 1 89.44 344 SER B N 1
ATOM 9356 C CA . SER B 1 344 ? -21.891 -38 -22.938 1 89.44 344 SER B CA 1
ATOM 9357 C C . SER B 1 344 ? -22.531 -38.25 -21.578 1 89.44 344 SER B C 1
ATOM 9359 O O . SER B 1 344 ? -21.938 -38.906 -20.719 1 89.44 344 SER B O 1
ATOM 9361 N N . LYS B 1 345 ? -23.781 -37.719 -21.406 1 89.25 345 LYS B N 1
ATOM 9362 C CA . LYS B 1 345 ? -24.469 -37.844 -20.125 1 89.25 345 LYS B CA 1
ATOM 9363 C C . LYS B 1 345 ? -24.531 -39.312 -19.688 1 89.25 345 LYS B C 1
ATOM 9365 O O . LYS B 1 345 ? -24.516 -39.594 -18.484 1 89.25 345 LYS B O 1
ATOM 9370 N N . PHE B 1 346 ? -24.484 -40.219 -20.641 1 92.06 346 PHE B N 1
ATOM 9371 C CA . PHE B 1 346 ? -24.688 -41.625 -20.344 1 92.06 346 PHE B CA 1
ATOM 9372 C C . PHE B 1 346 ? -23.359 -42.375 -20.312 1 92.06 346 PHE B C 1
ATOM 9374 O O . PHE B 1 346 ? -23.312 -43.531 -19.938 1 92.06 346 PHE B O 1
ATOM 9381 N N . LEU B 1 347 ? -22.312 -41.688 -20.703 1 91.81 347 LEU B N 1
ATOM 9382 C CA . LEU B 1 347 ? -21.016 -42.344 -20.781 1 91.81 347 LEU B CA 1
ATOM 9383 C C . LEU B 1 347 ? -20.062 -41.812 -19.719 1 91.81 347 LEU B C 1
ATOM 9385 O O . LEU B 1 347 ? -19.062 -42.438 -19.391 1 91.81 347 LEU B O 1
ATOM 9389 N N . PHE B 1 348 ? -20.438 -40.656 -19.234 1 89.06 348 PHE B N 1
ATOM 9390 C CA . PHE B 1 348 ? -19.531 -39.938 -18.344 1 89.06 348 PHE B CA 1
ATOM 9391 C C . PHE B 1 348 ? -19.188 -40.781 -17.125 1 89.06 348 PHE B C 1
ATOM 9393 O O . PHE B 1 348 ? -20.062 -41.344 -16.484 1 89.06 348 PHE B O 1
ATOM 9400 N N . GLY B 1 349 ? -17.891 -40.938 -16.797 1 86.75 349 GLY B N 1
ATOM 9401 C CA . GLY B 1 349 ? -17.422 -41.625 -15.609 1 86.75 349 GLY B CA 1
ATOM 9402 C C . GLY B 1 349 ? -17.141 -43.094 -15.844 1 86.75 349 GLY B C 1
ATOM 9403 O O . GLY B 1 349 ? -16.547 -43.75 -15 1 86.75 349 GLY B O 1
ATOM 9404 N N . ASN B 1 350 ? -17.562 -43.656 -16.984 1 87.62 350 ASN B N 1
ATOM 9405 C CA . ASN B 1 350 ? -17.406 -45.062 -17.25 1 87.62 350 ASN B CA 1
ATOM 9406 C C . ASN B 1 350 ? -15.938 -45.438 -17.391 1 87.62 350 ASN B C 1
ATOM 9408 O O . ASN B 1 350 ? -15.531 -46.562 -17.031 1 87.62 350 ASN B O 1
ATOM 9412 N N . SER B 1 351 ? -15.188 -44.562 -17.922 1 86.81 351 SER B N 1
ATOM 9413 C CA . SER B 1 351 ? -13.766 -44.844 -18.047 1 86.81 351 SER B CA 1
ATOM 9414 C C . SER B 1 351 ? -13.109 -45.062 -16.688 1 86.81 351 SER B C 1
ATOM 9416 O O . SER B 1 351 ? -12.281 -45.938 -16.516 1 86.81 351 SER B O 1
ATOM 9418 N N . VAL B 1 352 ? -13.477 -44.219 -15.82 1 84.12 352 VAL B N 1
ATOM 9419 C CA . VAL B 1 352 ? -12.945 -44.344 -14.469 1 84.12 352 VAL B CA 1
ATOM 9420 C C . VAL B 1 352 ? -13.523 -45.594 -13.781 1 84.12 352 VAL B C 1
ATOM 9422 O O . VAL B 1 352 ? -12.797 -46.344 -13.133 1 84.12 352 VAL B O 1
ATOM 9425 N N . LYS B 1 353 ? -14.758 -45.781 -13.984 1 85.88 353 LYS B N 1
ATOM 9426 C CA . LYS B 1 353 ? -15.484 -46.906 -13.375 1 85.88 353 LYS B CA 1
ATOM 9427 C C . LYS B 1 353 ? -14.883 -48.25 -13.797 1 85.88 353 LYS B C 1
ATOM 9429 O O . LYS B 1 353 ? -14.75 -49.156 -12.977 1 85.88 353 LYS B O 1
ATOM 9434 N N . TYR B 1 354 ? -14.508 -48.375 -15 1 87.81 354 TYR B N 1
ATOM 9435 C CA . TYR B 1 354 ? -14.023 -49.625 -15.523 1 87.81 354 TYR B CA 1
ATOM 9436 C C . TYR B 1 354 ? -12.516 -49.594 -15.719 1 87.81 354 TYR B C 1
ATOM 9438 O O . TYR B 1 354 ? -11.945 -50.5 -16.359 1 87.81 354 TYR B O 1
ATOM 9446 N N . CYS B 1 355 ? -11.797 -48.531 -15.227 1 81.62 355 CYS B N 1
ATOM 9447 C CA . CYS B 1 355 ? -10.352 -48.344 -15.195 1 81.62 355 CYS B CA 1
ATOM 9448 C C . CYS B 1 355 ? -9.758 -48.406 -16.594 1 81.62 355 CYS B C 1
ATOM 9450 O O . CYS B 1 355 ? -8.781 -49.125 -16.828 1 81.62 355 CYS B O 1
ATOM 9452 N N . ILE B 1 356 ? -10.445 -47.75 -17.578 1 82.62 356 ILE B N 1
ATOM 9453 C CA . ILE B 1 356 ? -9.977 -47.719 -18.953 1 82.62 356 ILE B CA 1
ATOM 9454 C C . ILE B 1 356 ? -9.391 -46.344 -19.266 1 82.62 356 ILE B C 1
ATOM 9456 O O . ILE B 1 356 ? -10.047 -45.312 -19.078 1 82.62 356 ILE B O 1
ATOM 9460 N N . ASN B 1 357 ? -8.125 -46.375 -19.578 1 81.81 357 ASN B N 1
ATOM 9461 C CA . ASN B 1 357 ? -7.457 -45.125 -19.969 1 81.81 357 ASN B CA 1
ATOM 9462 C C . ASN B 1 357 ? -7.172 -45.125 -21.469 1 81.81 357 ASN B C 1
ATOM 9464 O O . ASN B 1 357 ? -6.199 -45.719 -21.922 1 81.81 357 ASN B O 1
ATOM 9468 N N . SER B 1 358 ? -8.094 -44.562 -22.234 1 85.38 358 SER B N 1
ATOM 9469 C CA . SER B 1 358 ? -7.918 -44.438 -23.688 1 85.38 358 SER B CA 1
ATOM 9470 C C . SER B 1 358 ? -8.391 -43.062 -24.188 1 85.38 358 SER B C 1
ATOM 9472 O O . SER B 1 358 ? -9.367 -42.531 -23.672 1 85.38 358 SER B O 1
ATOM 9474 N N . ASP B 1 359 ? -7.68 -42.594 -25.125 1 84.62 359 ASP B N 1
ATOM 9475 C CA . ASP B 1 359 ? -8.047 -41.312 -25.75 1 84.62 359 ASP B CA 1
ATOM 9476 C C . ASP B 1 359 ? -9.422 -41.406 -26.391 1 84.62 359 ASP B C 1
ATOM 9478 O O . ASP B 1 359 ? -10.188 -40.438 -26.359 1 84.62 359 ASP B O 1
ATOM 9482 N N . LEU B 1 360 ? -9.719 -42.5 -26.922 1 86.44 360 LEU B N 1
ATOM 9483 C CA . LEU B 1 360 ? -11 -42.719 -27.594 1 86.44 360 LEU B CA 1
ATOM 9484 C C . LEU B 1 360 ? -12.148 -42.625 -26.594 1 86.44 360 LEU B C 1
ATOM 9486 O O . LEU B 1 360 ? -13.133 -41.938 -26.844 1 86.44 360 LEU B O 1
ATOM 9490 N N . ALA B 1 361 ? -11.945 -43.312 -25.531 1 87.75 361 ALA B N 1
ATOM 9491 C CA . ALA B 1 361 ? -12.969 -43.281 -24.484 1 87.75 361 ALA B CA 1
ATOM 9492 C C . ALA B 1 361 ? -13.141 -41.875 -23.922 1 87.75 361 ALA B C 1
ATOM 9494 O O . ALA B 1 361 ? -14.266 -41.438 -23.688 1 87.75 361 ALA B O 1
ATOM 9495 N N . TYR B 1 362 ? -12.047 -41.219 -23.797 1 87.56 362 TYR B N 1
ATOM 9496 C CA . TYR B 1 362 ? -12.039 -39.875 -23.25 1 87.56 362 TYR B CA 1
ATOM 9497 C C . TYR B 1 362 ? -12.852 -38.938 -24.109 1 87.56 362 TYR B C 1
ATOM 9499 O O . TYR B 1 362 ? -13.617 -38.094 -23.594 1 87.56 362 TYR B O 1
ATOM 9507 N N . ARG B 1 363 ? -12.742 -39.031 -25.375 1 88.69 363 ARG B N 1
ATOM 9508 C CA . ARG B 1 363 ? -13.445 -38.156 -26.297 1 88.69 363 ARG B CA 1
ATOM 9509 C C . ARG B 1 363 ? -14.938 -38.438 -26.297 1 88.69 363 ARG B C 1
ATOM 9511 O O . ARG B 1 363 ? -15.758 -37.531 -26.328 1 88.69 363 ARG B O 1
ATOM 9518 N N . ASN B 1 364 ? -15.234 -39.656 -26.234 1 88.94 364 ASN B N 1
ATOM 9519 C CA . ASN B 1 364 ? -16.641 -40.062 -26.219 1 88.94 364 ASN B CA 1
ATOM 9520 C C . ASN B 1 364 ? -17.344 -39.625 -24.938 1 88.94 364 ASN B C 1
ATOM 9522 O O . ASN B 1 364 ? -18.484 -39.188 -24.984 1 88.94 364 ASN B O 1
ATOM 9526 N N . GLU B 1 365 ? -16.641 -39.688 -23.891 1 87.25 365 GLU B N 1
ATOM 9527 C CA . GLU B 1 365 ? -17.219 -39.406 -22.578 1 87.25 365 GLU B CA 1
ATOM 9528 C C . GLU B 1 365 ? -17.469 -37.906 -22.391 1 87.25 365 GLU B C 1
ATOM 9530 O O . GLU B 1 365 ? -18.312 -37.5 -21.578 1 87.25 365 GLU B O 1
ATOM 9535 N N . ARG B 1 366 ? -16.812 -37.094 -23.125 1 85.88 366 ARG B N 1
ATOM 9536 C CA . ARG B 1 366 ? -16.859 -35.688 -22.828 1 85.88 366 ARG B CA 1
ATOM 9537 C C . ARG B 1 366 ? -17.453 -34.906 -24 1 85.88 366 ARG B C 1
ATOM 9539 O O . ARG B 1 366 ? -17.219 -33.688 -24.125 1 85.88 366 ARG B O 1
ATOM 9546 N N . ASN B 1 367 ? -18.141 -35.562 -24.797 1 82.44 367 ASN B N 1
ATOM 9547 C CA . ASN B 1 367 ? -18.859 -34.969 -25.906 1 82.44 367 ASN B CA 1
ATOM 9548 C C . ASN B 1 367 ? -17.906 -34.156 -26.812 1 82.44 367 ASN B C 1
ATOM 9550 O O . ASN B 1 367 ? -18.188 -33.031 -27.172 1 82.44 367 ASN B O 1
ATOM 9554 N N . MET B 1 368 ? -16.828 -34.75 -27.078 1 88.88 368 MET B N 1
ATOM 9555 C CA . MET B 1 368 ? -15.836 -34.031 -27.891 1 88.88 368 MET B CA 1
ATOM 9556 C C . MET B 1 368 ? -15.883 -34.531 -29.344 1 88.88 368 MET B C 1
ATOM 9558 O O . MET B 1 368 ? -14.922 -34.312 -30.078 1 88.88 368 MET B O 1
ATOM 9562 N N . ILE B 1 369 ? -16.906 -35.125 -29.672 1 92.12 369 ILE B N 1
ATOM 9563 C CA . ILE B 1 369 ? -17.047 -35.625 -31.031 1 92.12 369 ILE B CA 1
ATOM 9564 C C . ILE B 1 369 ? -18.078 -34.781 -31.781 1 92.12 369 ILE B C 1
ATOM 9566 O O . ILE B 1 369 ? -19.156 -34.5 -31.25 1 92.12 369 ILE B O 1
ATOM 9570 N N . ASP B 1 370 ? -17.766 -34.375 -33 1 93.5 370 ASP B N 1
ATOM 9571 C CA . ASP B 1 370 ? -18.672 -33.625 -33.844 1 93.5 370 ASP B CA 1
ATOM 9572 C C . ASP B 1 370 ? -19.891 -34.469 -34.219 1 93.5 370 ASP B C 1
ATOM 9574 O O . ASP B 1 370 ? -19.766 -35.531 -34.812 1 93.5 370 ASP B O 1
ATOM 9578 N N . PRO B 1 371 ? -21.031 -34 -33.969 1 94.06 371 PRO B N 1
ATOM 9579 C CA . PRO B 1 371 ? -22.234 -34.781 -34.219 1 94.06 371 PRO B CA 1
ATOM 9580 C C . PRO B 1 371 ? -22.5 -35 -35.719 1 94.06 371 PRO B C 1
ATOM 9582 O O . PRO B 1 371 ? -23.312 -35.844 -36.062 1 94.06 371 PRO B O 1
ATOM 9585 N N . ASN B 1 372 ? -21.812 -34.375 -36.594 1 93.38 372 ASN B N 1
ATOM 9586 C CA . ASN B 1 372 ? -22.078 -34.5 -38 1 93.38 372 ASN B CA 1
ATOM 9587 C C . ASN B 1 372 ? -20.953 -35.25 -38.719 1 93.38 372 ASN B C 1
ATOM 9589 O O . ASN B 1 372 ? -21 -35.469 -39.938 1 93.38 372 ASN B O 1
ATOM 9593 N N . ILE B 1 373 ? -20.047 -35.844 -38.031 1 94.12 373 ILE B N 1
ATOM 9594 C CA . ILE B 1 373 ? -18.828 -36.344 -38.656 1 94.12 373 ILE B CA 1
ATOM 9595 C C . ILE B 1 373 ? -18.984 -37.844 -38.938 1 94.12 373 ILE B C 1
ATOM 9597 O O . ILE B 1 373 ? -18.188 -38.406 -39.688 1 94.12 373 ILE B O 1
ATOM 9601 N N . GLN B 1 374 ? -19.984 -38.531 -38.469 1 95.25 374 GLN B N 1
ATOM 9602 C CA . GLN B 1 374 ? -20.094 -40 -38.469 1 95.25 374 GLN B CA 1
ATOM 9603 C C . GLN B 1 374 ? -20.109 -40.531 -39.906 1 95.25 374 GLN B C 1
ATOM 9605 O O . GLN B 1 374 ? -19.438 -41.531 -40.188 1 95.25 374 GLN B O 1
ATOM 9610 N N . HIS B 1 375 ? -20.828 -39.938 -40.75 1 94.38 375 HIS B N 1
ATOM 9611 C CA . HIS B 1 375 ? -20.953 -40.375 -42.125 1 94.38 375 HIS B CA 1
ATOM 9612 C C . HIS B 1 375 ? -19.625 -40.281 -42.875 1 94.38 375 HIS B C 1
ATOM 9614 O O . HIS B 1 375 ? -19.219 -41.219 -43.562 1 94.38 375 HIS B O 1
ATOM 9620 N N . LEU B 1 376 ? -19.016 -39.188 -42.656 1 93.12 376 LEU B N 1
ATOM 9621 C CA . LEU B 1 376 ? -17.719 -39 -43.312 1 93.12 376 LEU B CA 1
ATOM 9622 C C . LEU B 1 376 ? -16.703 -40 -42.812 1 93.12 376 LEU B C 1
ATOM 9624 O O . LEU B 1 376 ? -15.938 -40.562 -43.594 1 93.12 376 LEU B O 1
ATOM 9628 N N . ALA B 1 377 ? -16.719 -40.281 -41.594 1 95.44 377 ALA B N 1
ATOM 9629 C CA . ALA B 1 377 ? -15.742 -41.188 -40.969 1 95.44 377 ALA B CA 1
ATOM 9630 C C . ALA B 1 377 ? -15.938 -42.625 -41.438 1 95.44 377 ALA B C 1
ATOM 9632 O O . ALA B 1 377 ? -14.961 -43.312 -41.75 1 95.44 377 ALA B O 1
ATOM 9633 N N . ILE B 1 378 ? -17.156 -43.094 -41.469 1 96.12 378 ILE B N 1
ATOM 9634 C CA . ILE B 1 378 ? -17.406 -44.469 -41.875 1 96.12 378 ILE B CA 1
ATOM 9635 C C . ILE B 1 378 ? -17.047 -44.656 -43.344 1 96.12 378 ILE B C 1
ATOM 9637 O O . ILE B 1 378 ? -16.531 -45.719 -43.719 1 96.12 378 ILE B O 1
ATOM 9641 N N . ASN B 1 379 ? -17.297 -43.688 -44.125 1 94.88 379 ASN B N 1
ATOM 9642 C CA . ASN B 1 379 ? -16.891 -43.719 -45.531 1 94.88 379 ASN B CA 1
ATOM 9643 C C . ASN B 1 379 ? -15.375 -43.75 -45.656 1 94.88 379 ASN B C 1
ATOM 9645 O O . ASN B 1 379 ? -14.836 -44.5 -46.469 1 94.88 379 ASN B O 1
ATOM 9649 N N . ARG B 1 380 ? -14.75 -42.938 -44.906 1 94.81 380 ARG B N 1
ATOM 9650 C CA . ARG B 1 380 ? -13.297 -42.875 -44.969 1 94.81 380 ARG B CA 1
ATOM 9651 C C . ARG B 1 380 ? -12.688 -44.219 -44.531 1 94.81 380 ARG B C 1
ATOM 9653 O O . ARG B 1 380 ? -11.766 -44.719 -45.188 1 94.81 380 ARG B O 1
ATOM 9660 N N . ALA B 1 381 ? -13.203 -44.812 -43.5 1 96.44 381 ALA B N 1
ATOM 9661 C CA . ALA B 1 381 ? -12.742 -46.125 -43.031 1 96.44 381 ALA B CA 1
ATOM 9662 C C . ALA B 1 381 ? -12.984 -47.188 -44.094 1 96.44 381 ALA B C 1
ATOM 9664 O O . ALA B 1 381 ? -12.109 -48 -44.375 1 96.44 381 ALA B O 1
ATOM 9665 N N . THR B 1 382 ? -14.148 -47.125 -44.688 1 95.75 382 THR B N 1
ATOM 9666 C CA . THR B 1 382 ? -14.508 -48.062 -45.75 1 95.75 382 THR B CA 1
ATOM 9667 C C . THR B 1 382 ? -13.555 -47.938 -46.938 1 95.75 382 THR B C 1
ATOM 9669 O O . THR B 1 382 ? -13.086 -48.969 -47.469 1 95.75 382 THR B O 1
ATOM 9672 N N . GLU B 1 383 ? -13.32 -46.75 -47.25 1 94.62 383 GLU B N 1
ATOM 9673 C CA . GLU B 1 383 ? -12.406 -46.5 -48.375 1 94.62 383 GLU B CA 1
ATOM 9674 C C . GLU B 1 383 ? -11.039 -47.125 -48.125 1 94.62 383 GLU B C 1
ATOM 9676 O O . GLU B 1 383 ? -10.5 -47.812 -49 1 94.62 383 GLU B O 1
ATOM 9681 N N . LEU B 1 384 ? -10.516 -46.938 -47 1 95.25 384 LEU B N 1
ATOM 9682 C CA . LEU B 1 384 ? -9.195 -47.438 -46.688 1 95.25 384 LEU B CA 1
ATOM 9683 C C . LEU B 1 384 ? -9.203 -48.969 -46.594 1 95.25 384 LEU B C 1
ATOM 9685 O O . LEU B 1 384 ? -8.266 -49.625 -47.031 1 95.25 384 LEU B O 1
ATOM 9689 N N . ILE B 1 385 ? -10.242 -49.531 -46.031 1 96.06 385 ILE B N 1
ATOM 9690 C CA . ILE B 1 385 ? -10.344 -51 -45.906 1 96.06 385 ILE B CA 1
ATOM 9691 C C . ILE B 1 385 ? -10.43 -51.594 -47.312 1 96.06 385 ILE B C 1
ATOM 9693 O O . ILE B 1 385 ? -9.742 -52.594 -47.625 1 96.06 385 ILE B O 1
ATOM 9697 N N . LEU B 1 386 ? -11.25 -51.062 -48.156 1 94.56 386 LEU B N 1
ATOM 9698 C CA . LEU B 1 386 ? -11.398 -51.562 -49.531 1 94.56 386 LEU B CA 1
ATOM 9699 C C . LEU B 1 386 ? -10.086 -51.438 -50.281 1 94.56 386 LEU B C 1
ATOM 9701 O O . LEU B 1 386 ? -9.727 -52.344 -51.062 1 94.56 386 LEU B O 1
ATOM 9705 N N . ARG B 1 387 ? -9.438 -50.406 -50.094 1 93 387 ARG B N 1
ATOM 9706 C CA . ARG B 1 387 ? -8.203 -50.125 -50.812 1 93 387 ARG B CA 1
ATOM 9707 C C . ARG B 1 387 ? -7.117 -51.156 -50.438 1 93 387 ARG B C 1
ATOM 9709 O O . ARG B 1 387 ? -6.367 -51.625 -51.281 1 93 387 ARG B O 1
ATOM 9716 N N . PHE B 1 388 ? -7.098 -51.562 -49.188 1 92.94 388 PHE B N 1
ATOM 9717 C CA . PHE B 1 388 ? -5.934 -52.312 -48.75 1 92.94 388 PHE B CA 1
ATOM 9718 C C . PHE B 1 388 ? -6.324 -53.75 -48.375 1 92.94 388 PHE B C 1
ATOM 9720 O O . PHE B 1 388 ? -5.488 -54.656 -48.406 1 92.94 388 PHE B O 1
ATOM 9727 N N . CYS B 1 389 ? -7.551 -54 -47.969 1 94.44 389 CYS B N 1
ATOM 9728 C CA . CYS B 1 389 ? -7.988 -55.312 -47.531 1 94.44 389 CYS B CA 1
ATOM 9729 C C . CYS B 1 389 ? -8.992 -55.906 -48.531 1 94.44 389 CYS B C 1
ATOM 9731 O O . CYS B 1 389 ? -9.539 -57 -48.312 1 94.44 389 CYS B O 1
ATOM 9733 N N . CYS B 1 390 ? -9.25 -55.156 -49.531 1 93.38 390 CYS B N 1
ATOM 9734 C CA . CYS B 1 390 ? -10.258 -55.594 -50.5 1 93.38 390 CYS B CA 1
ATOM 9735 C C . CYS B 1 390 ? -11.617 -55.75 -49.844 1 93.38 390 CYS B C 1
ATOM 9737 O O . CYS B 1 390 ? -11.953 -55 -48.906 1 93.38 390 CYS B O 1
ATOM 9739 N N . GLY B 1 391 ? -12.516 -56.531 -50.5 1 93.06 391 GLY B N 1
ATOM 9740 C CA . GLY B 1 391 ? -13.82 -56.812 -49.906 1 93.06 391 GLY B CA 1
ATOM 9741 C C . GLY B 1 391 ? -14.953 -56.156 -50.688 1 93.06 391 GLY B C 1
ATOM 9742 O O . GLY B 1 391 ? -14.727 -55.406 -51.625 1 93.06 391 GLY B O 1
ATOM 9743 N N . SER B 1 392 ? -16.156 -56.5 -50.25 1 94.5 392 SER B N 1
ATOM 9744 C CA . SER B 1 392 ? -17.391 -56 -50.844 1 94.5 392 SER B CA 1
ATOM 9745 C C . SER B 1 392 ? -18.25 -55.281 -49.781 1 94.5 392 SER B C 1
ATOM 9747 O O . SER B 1 392 ? -18.797 -55.906 -48.906 1 94.5 392 SER B O 1
ATOM 9749 N N . PRO B 1 393 ? -18.359 -53.969 -49.969 1 94.94 393 PRO B N 1
ATOM 9750 C CA . PRO B 1 393 ? -19.109 -53.188 -48.969 1 94.94 393 PRO B CA 1
ATOM 9751 C C . PRO B 1 393 ? -20.609 -53.312 -49.125 1 94.94 393 PRO B C 1
ATOM 9753 O O . PRO B 1 393 ? -21.125 -53.25 -50.25 1 94.94 393 PRO B O 1
ATOM 9756 N N . GLY B 1 394 ? -21.25 -53.469 -48.031 1 94.31 394 GLY B N 1
ATOM 9757 C CA . GLY B 1 394 ? -22.703 -53.375 -48.031 1 94.31 394 GLY B CA 1
ATOM 9758 C C . GLY B 1 394 ? -23.203 -51.938 -47.906 1 94.31 394 GLY B C 1
ATOM 9759 O O . GLY B 1 394 ? -22.422 -51 -47.938 1 94.31 394 GLY B O 1
ATOM 9760 N N . LYS B 1 395 ? -24.484 -51.812 -47.906 1 92.62 395 LYS B N 1
ATOM 9761 C CA . LYS B 1 395 ? -25.109 -50.5 -47.688 1 92.62 395 LYS B CA 1
ATOM 9762 C C . LYS B 1 395 ? -24.891 -50.031 -46.25 1 92.62 395 LYS B C 1
ATOM 9764 O O . LYS B 1 395 ? -24.812 -50.812 -45.344 1 92.62 395 LYS B O 1
ATOM 9769 N N . ILE B 1 396 ? -24.75 -48.719 -46.125 1 93 396 ILE B N 1
ATOM 9770 C CA . ILE B 1 396 ? -24.688 -48.125 -44.781 1 93 396 ILE B CA 1
ATOM 9771 C C . ILE B 1 396 ? -26.078 -48.125 -44.156 1 93 396 ILE B C 1
ATOM 9773 O O . ILE B 1 396 ? -27.031 -47.625 -44.75 1 93 396 ILE B O 1
ATOM 9777 N N . ILE B 1 397 ? -26.203 -48.781 -43.094 1 93 397 ILE B N 1
ATOM 9778 C CA . ILE B 1 397 ? -27.453 -48.75 -42.344 1 93 397 ILE B CA 1
ATOM 9779 C C . ILE B 1 397 ? -27.438 -47.531 -41.375 1 93 397 ILE B C 1
ATOM 9781 O O . ILE B 1 397 ? -26.547 -47.438 -40.531 1 93 397 ILE B O 1
ATOM 9785 N N . ASN B 1 398 ? -28.391 -46.719 -41.594 1 91 398 ASN B N 1
ATOM 9786 C CA . ASN B 1 398 ? -28.438 -45.469 -40.844 1 91 398 ASN B CA 1
ATOM 9787 C C . ASN B 1 398 ? -29.562 -45.469 -39.812 1 91 398 ASN B C 1
ATOM 9789 O O . ASN B 1 398 ? -30.75 -45.531 -40.188 1 91 398 ASN B O 1
ATOM 9793 N N . TYR B 1 399 ? -29.156 -45.5 -38.594 1 93.75 399 TYR B N 1
ATOM 9794 C CA . TYR B 1 399 ? -30.141 -45.188 -37.562 1 93.75 399 TYR B CA 1
ATOM 9795 C C . TYR B 1 399 ? -29.922 -43.781 -37.031 1 93.75 399 TYR B C 1
ATOM 9797 O O . TYR B 1 399 ? -28.844 -43.469 -36.5 1 93.75 399 TYR B O 1
ATOM 9805 N N . ILE B 1 400 ? -30.922 -42.875 -37.219 1 94.56 400 ILE B N 1
ATOM 9806 C CA . ILE B 1 400 ? -30.844 -41.5 -36.75 1 94.56 400 ILE B CA 1
ATOM 9807 C C . ILE B 1 400 ? -32.156 -41.125 -36.062 1 94.56 400 ILE B C 1
ATOM 9809 O O . ILE B 1 400 ? -33.219 -41.25 -36.625 1 94.56 400 ILE B O 1
ATOM 9813 N N . ASN B 1 401 ? -32.062 -40.781 -34.812 1 94.81 401 ASN B N 1
ATOM 9814 C CA . ASN B 1 401 ? -33.188 -40.219 -34.094 1 94.81 401 ASN B CA 1
ATOM 9815 C C . ASN B 1 401 ? -33.062 -38.688 -33.969 1 94.81 401 ASN B C 1
ATOM 9817 O O . ASN B 1 401 ? -32.344 -38.188 -33.125 1 94.81 401 ASN B O 1
ATOM 9821 N N . ASN B 1 402 ? -33.781 -38 -34.75 1 92.38 402 ASN B N 1
ATOM 9822 C CA . ASN B 1 402 ? -33.688 -36.562 -34.844 1 92.38 402 ASN B CA 1
ATOM 9823 C C . ASN B 1 402 ? -34.094 -35.875 -33.562 1 92.38 402 ASN B C 1
ATOM 9825 O O . ASN B 1 402 ? -33.625 -34.75 -33.25 1 92.38 402 ASN B O 1
ATOM 9829 N N . LYS B 1 403 ? -34.938 -36.531 -32.75 1 92.81 403 LYS B N 1
ATOM 9830 C CA . LYS B 1 403 ? -35.406 -35.969 -31.5 1 92.81 403 LYS B CA 1
ATOM 9831 C C . LYS B 1 403 ? -34.25 -35.812 -30.484 1 92.81 403 LYS B C 1
ATOM 9833 O O . LYS B 1 403 ? -34.25 -34.906 -29.672 1 92.81 403 LYS B O 1
ATOM 9838 N N . PHE B 1 404 ? -33.281 -36.688 -30.594 1 93.31 404 PHE B N 1
ATOM 9839 C CA . PHE B 1 404 ? -32.281 -36.719 -29.547 1 93.31 404 PHE B CA 1
ATOM 9840 C C . PHE B 1 404 ? -30.938 -36.25 -30.078 1 93.31 404 PHE B C 1
ATOM 9842 O O . PHE B 1 404 ? -29.938 -36.281 -29.344 1 93.31 404 PHE B O 1
ATOM 9849 N N . LEU B 1 405 ? -30.938 -35.781 -31.266 1 92.38 405 LEU B N 1
ATOM 9850 C CA . LEU B 1 405 ? -29.734 -35.156 -31.781 1 92.38 405 LEU B CA 1
ATOM 9851 C C . LEU B 1 405 ? -29.484 -33.812 -31.094 1 92.38 405 LEU B C 1
ATOM 9853 O O . LEU B 1 405 ? -30.422 -33.156 -30.672 1 92.38 405 LEU B O 1
ATOM 9857 N N . PRO B 1 406 ? -28.234 -33.5 -30.938 1 90.38 406 PRO B N 1
ATOM 9858 C CA . PRO B 1 406 ? -27.969 -32.188 -30.344 1 90.38 406 PRO B CA 1
ATOM 9859 C C . PRO B 1 406 ? -28.641 -31.047 -31.109 1 90.38 406 PRO B C 1
ATOM 9861 O O . PRO B 1 406 ? -28.594 -31.016 -32.344 1 90.38 406 PRO B O 1
ATOM 9864 N N . LYS B 1 407 ? -29.312 -30.219 -30.422 1 89.5 407 LYS B N 1
ATOM 9865 C CA . LYS B 1 407 ? -30.031 -29.094 -31.047 1 89.5 407 LYS B CA 1
ATOM 9866 C C . LYS B 1 407 ? -29.062 -28 -31.469 1 89.5 407 LYS B C 1
ATOM 9868 O O . LYS B 1 407 ? -28 -27.828 -30.859 1 89.5 407 LYS B O 1
ATOM 9873 N N . LYS B 1 408 ? -29.5 -27.359 -32.469 1 90.75 408 LYS B N 1
ATOM 9874 C CA . LYS B 1 408 ? -28.734 -26.188 -32.906 1 90.75 408 LYS B CA 1
ATOM 9875 C C . LYS B 1 408 ? -28.656 -25.141 -31.797 1 90.75 408 LYS B C 1
ATOM 9877 O O . LYS B 1 408 ? -29.641 -24.875 -31.109 1 90.75 408 LYS B O 1
ATOM 9882 N N . ILE B 1 409 ? -27.453 -24.641 -31.578 1 93.69 409 ILE B N 1
ATOM 9883 C CA . ILE B 1 409 ? -27.234 -23.625 -30.562 1 93.69 409 ILE B CA 1
ATOM 9884 C C . ILE B 1 409 ? -27.297 -22.234 -31.188 1 93.69 409 ILE B C 1
ATOM 9886 O O . ILE B 1 409 ? -26.547 -21.953 -32.125 1 93.69 409 ILE B O 1
ATOM 9890 N N . LEU B 1 410 ? -28.156 -21.469 -30.75 1 95.75 410 LEU B N 1
ATOM 9891 C CA . LEU B 1 410 ? -28.281 -20.078 -31.172 1 95.75 410 LEU B CA 1
ATOM 9892 C C . LEU B 1 410 ? -27.922 -19.125 -30.031 1 95.75 410 LEU B C 1
ATOM 9894 O O . LEU B 1 410 ? -28.5 -19.203 -28.953 1 95.75 410 LEU B O 1
ATOM 9898 N N . ILE B 1 411 ? -26.938 -18.312 -30.25 1 96.75 411 ILE B N 1
ATOM 9899 C CA . ILE B 1 411 ? -26.453 -17.406 -29.219 1 96.75 411 ILE B CA 1
ATOM 9900 C C . ILE B 1 411 ? -26.672 -15.961 -29.672 1 96.75 411 ILE B C 1
ATOM 9902 O O . ILE B 1 411 ? -26.375 -15.602 -30.812 1 96.75 411 ILE B O 1
ATOM 9906 N N . LYS B 1 412 ? -27.156 -15.109 -28.844 1 96.75 412 LYS B N 1
ATOM 9907 C CA . LYS B 1 412 ? -27.281 -13.68 -29.109 1 96.75 412 LYS B CA 1
ATOM 9908 C C . LYS B 1 412 ? -26.016 -12.938 -28.656 1 96.75 412 LYS B C 1
ATOM 9910 O O . LYS B 1 412 ? -25.656 -12.977 -27.484 1 96.75 412 LYS B O 1
ATOM 9915 N N . LEU B 1 413 ? -25.406 -12.383 -29.609 1 96.69 413 LEU B N 1
ATOM 9916 C CA . LEU B 1 413 ? -24.219 -11.562 -29.328 1 96.69 413 LEU B CA 1
ATOM 9917 C C . LEU B 1 413 ? -24.578 -10.078 -29.375 1 96.69 413 LEU B C 1
ATOM 9919 O O . LEU B 1 413 ? -24.797 -9.523 -30.438 1 96.69 413 LEU B O 1
ATOM 9923 N N . TYR B 1 414 ? -24.578 -9.477 -28.25 1 95.88 414 TYR B N 1
ATOM 9924 C CA . TYR B 1 414 ? -24.938 -8.07 -28.156 1 95.88 414 TYR B CA 1
ATOM 9925 C C . TYR B 1 414 ? -23.734 -7.168 -28.359 1 95.88 414 TYR B C 1
ATOM 9927 O O . TYR B 1 414 ? -22.656 -7.422 -27.812 1 95.88 414 TYR B O 1
ATOM 9935 N N . LYS B 1 415 ? -23.953 -6.129 -29.125 1 91.94 415 LYS B N 1
ATOM 9936 C CA . LYS B 1 415 ? -22.891 -5.156 -29.406 1 91.94 415 LYS B CA 1
ATOM 9937 C C . LYS B 1 415 ? -22.453 -4.461 -28.109 1 91.94 415 LYS B C 1
ATOM 9939 O O . LYS B 1 415 ? -21.25 -4.266 -27.891 1 91.94 415 LYS B O 1
ATOM 9944 N N . LYS B 1 416 ? -23.359 -4.172 -27.328 1 89.75 416 LYS B N 1
ATOM 9945 C CA . LYS B 1 416 ? -23.078 -3.48 -26.078 1 89.75 416 LYS B CA 1
ATOM 9946 C C . LYS B 1 416 ? -22.188 -4.332 -25.172 1 89.75 416 LYS B C 1
ATOM 9948 O O . LYS B 1 416 ? -21.219 -3.836 -24.594 1 89.75 416 LYS B O 1
ATOM 9953 N N . LYS B 1 417 ? -22.531 -5.516 -25.062 1 91.75 417 LYS B N 1
ATOM 9954 C CA . LYS B 1 417 ? -21.781 -6.406 -24.172 1 91.75 417 LYS B CA 1
ATOM 9955 C C . LYS B 1 417 ? -20.359 -6.617 -24.688 1 91.75 417 LYS B C 1
ATOM 9957 O O . LYS B 1 417 ? -19.422 -6.695 -23.906 1 91.75 417 LYS B O 1
ATOM 9962 N N . LEU B 1 418 ? -20.219 -6.754 -25.953 1 92.25 418 LEU B N 1
ATOM 9963 C CA . LEU B 1 418 ? -18.906 -6.902 -26.562 1 92.25 418 LEU B CA 1
ATOM 9964 C C . LEU B 1 418 ? -18 -5.738 -26.188 1 92.25 418 LEU B C 1
ATOM 9966 O O . LEU B 1 418 ? -16.844 -5.949 -25.797 1 92.25 418 LEU B O 1
ATOM 9970 N N . TYR B 1 419 ? -18.531 -4.621 -26.219 1 87.38 419 TYR B N 1
ATOM 9971 C CA . TYR B 1 419 ? -17.75 -3.434 -25.859 1 87.38 419 TYR B CA 1
ATOM 9972 C C . TYR B 1 419 ? -17.422 -3.42 -24.375 1 87.38 419 TYR B C 1
ATOM 9974 O O . TYR B 1 419 ? -16.312 -3.061 -23.969 1 87.38 419 TYR B O 1
ATOM 9982 N N . GLU B 1 420 ? -18.375 -3.801 -23.609 1 86.25 420 GLU B N 1
ATOM 9983 C CA . GLU B 1 420 ? -18.203 -3.775 -22.156 1 86.25 420 GLU B CA 1
ATOM 9984 C C . GLU B 1 420 ? -17.094 -4.738 -21.719 1 86.25 420 GLU B C 1
ATOM 9986 O O . GLU B 1 420 ? -16.297 -4.414 -20.828 1 86.25 420 GLU B O 1
ATOM 9991 N N . ILE B 1 421 ? -16.969 -5.863 -22.281 1 88.5 421 ILE B N 1
ATOM 9992 C CA . ILE B 1 421 ? -16.031 -6.898 -21.875 1 88.5 421 ILE B CA 1
ATOM 9993 C C . ILE B 1 421 ? -14.648 -6.59 -22.453 1 88.5 421 ILE B C 1
ATOM 9995 O O . ILE B 1 421 ? -13.633 -6.676 -21.75 1 88.5 421 ILE B O 1
ATOM 9999 N N . LEU B 1 422 ? -14.594 -6.164 -23.672 1 86.5 422 LEU B N 1
ATOM 10000 C CA . LEU B 1 422 ? -13.312 -5.949 -24.344 1 86.5 422 LEU B CA 1
ATOM 10001 C C . LEU B 1 422 ? -12.711 -4.605 -23.953 1 86.5 422 LEU B C 1
ATOM 10003 O O . LEU B 1 422 ? -11.484 -4.449 -23.938 1 86.5 422 LEU B O 1
ATOM 10007 N N . GLY B 1 423 ? -13.609 -3.588 -23.734 1 78.5 423 GLY B N 1
ATOM 10008 C CA . GLY B 1 423 ? -13.156 -2.26 -23.359 1 78.5 423 GLY B CA 1
ATOM 10009 C C . GLY B 1 423 ? -12.805 -1.387 -24.547 1 78.5 423 GLY B C 1
ATOM 10010 O O . GLY B 1 423 ? -12.242 -0.3 -24.375 1 78.5 423 GLY B O 1
ATOM 10011 N N . PHE B 1 424 ? -12.914 -1.869 -25.781 1 78.94 424 PHE B N 1
ATOM 10012 C CA . PHE B 1 424 ? -12.68 -1.086 -27 1 78.94 424 PHE B CA 1
ATOM 10013 C C . PHE B 1 424 ? -13.656 -1.479 -28.094 1 78.94 424 PHE B C 1
ATOM 10015 O O . PHE B 1 424 ? -14.281 -2.541 -28.031 1 78.94 424 PHE B O 1
ATOM 10022 N N . PHE B 1 425 ? -13.836 -0.511 -29.031 1 83.56 425 PHE B N 1
ATOM 10023 C CA . PHE B 1 425 ? -14.828 -0.696 -30.078 1 83.56 425 PHE B CA 1
ATOM 10024 C C . PHE B 1 425 ? -14.227 -1.444 -31.266 1 83.56 425 PHE B C 1
ATOM 10026 O O . PHE B 1 425 ? -13.109 -1.139 -31.688 1 83.56 425 PHE B O 1
ATOM 10033 N N . ILE B 1 426 ? -14.914 -2.607 -31.703 1 86.75 426 ILE B N 1
ATOM 10034 C CA . ILE B 1 426 ? -14.609 -3.291 -32.969 1 86.75 426 ILE B CA 1
ATOM 10035 C C . ILE B 1 426 ? -15.719 -3.025 -33.969 1 86.75 426 ILE B C 1
ATOM 10037 O O . ILE B 1 426 ? -16.906 -3.1 -33.625 1 86.75 426 ILE B O 1
ATOM 10041 N N . SER B 1 427 ? -15.367 -2.695 -35.188 1 89.62 427 SER B N 1
ATOM 10042 C CA . SER B 1 427 ? -16.359 -2.35 -36.188 1 89.62 427 SER B CA 1
ATOM 10043 C C . SER B 1 427 ? -17.297 -3.518 -36.469 1 89.62 427 SER B C 1
ATOM 10045 O O . SER B 1 427 ? -16.891 -4.68 -36.375 1 89.62 427 SER B O 1
ATOM 10047 N N . LYS B 1 428 ? -18.547 -3.213 -36.812 1 91.44 428 LYS B N 1
ATOM 10048 C CA . LYS B 1 428 ? -19.562 -4.215 -37.125 1 91.44 428 LYS B CA 1
ATOM 10049 C C . LYS B 1 428 ? -19.094 -5.109 -38.281 1 91.44 428 LYS B C 1
ATOM 10051 O O . LYS B 1 428 ? -19.219 -6.332 -38.219 1 91.44 428 LYS B O 1
ATOM 10056 N N . LYS B 1 429 ? -18.484 -4.559 -39.25 1 91.31 429 LYS B N 1
ATOM 10057 C CA . LYS B 1 429 ? -18 -5.297 -40.438 1 91.31 429 LYS B CA 1
ATOM 10058 C C . LYS B 1 429 ? -16.922 -6.305 -40.031 1 91.31 429 LYS B C 1
ATOM 10060 O O . LYS B 1 429 ? -16.953 -7.449 -40.5 1 91.31 429 LYS B O 1
ATOM 10065 N N . LEU B 1 430 ? -16.156 -5.914 -39.219 1 91.19 430 LEU B N 1
ATOM 10066 C CA . LEU B 1 430 ? -15.062 -6.789 -38.812 1 91.19 430 LEU B CA 1
ATOM 10067 C C . LEU B 1 430 ? -15.594 -7.934 -37.938 1 91.19 430 LEU B C 1
ATOM 10069 O O . LEU B 1 430 ? -15.141 -9.078 -38.062 1 91.19 430 LEU B O 1
ATOM 10073 N N . ILE B 1 431 ? -16.516 -7.594 -37.062 1 93.88 431 ILE B N 1
ATOM 10074 C CA . ILE B 1 431 ? -17.125 -8.625 -36.219 1 93.88 431 ILE B CA 1
ATOM 10075 C C . ILE B 1 431 ? -17.797 -9.672 -37.094 1 93.88 431 ILE B C 1
ATOM 10077 O O . ILE B 1 431 ? -17.625 -10.875 -36.875 1 93.88 431 ILE B O 1
ATOM 10081 N N . GLU B 1 432 ? -18.516 -9.234 -38.062 1 94.5 432 GLU B N 1
ATOM 10082 C CA . GLU B 1 432 ? -19.234 -10.125 -38.969 1 94.5 432 GLU B CA 1
ATOM 10083 C C . GLU B 1 432 ? -18.266 -10.961 -39.781 1 94.5 432 GLU B C 1
ATOM 10085 O O . GLU B 1 432 ? -18.5 -12.156 -40 1 94.5 432 GLU B O 1
ATOM 10090 N N . ASN B 1 433 ? -17.219 -10.383 -40.219 1 90.5 433 ASN B N 1
ATOM 10091 C CA . ASN B 1 433 ? -16.203 -11.117 -40.969 1 90.5 433 ASN B CA 1
ATOM 10092 C C . ASN B 1 433 ? -15.547 -12.195 -40.094 1 90.5 433 ASN B C 1
ATOM 10094 O O . ASN B 1 433 ? -15.328 -13.312 -40.562 1 90.5 433 ASN B O 1
ATOM 10098 N N . ILE B 1 434 ? -15.281 -11.875 -38.906 1 90.88 434 ILE B N 1
ATOM 10099 C CA . ILE B 1 434 ? -14.648 -12.82 -38 1 90.88 434 ILE B CA 1
ATOM 10100 C C . ILE B 1 434 ? -15.586 -14 -37.75 1 90.88 434 ILE B C 1
ATOM 10102 O O . ILE B 1 434 ? -15.164 -15.156 -37.812 1 90.88 434 ILE B O 1
ATOM 10106 N N . LEU B 1 435 ? -16.828 -13.695 -37.531 1 94 435 LEU B N 1
ATOM 10107 C CA . LEU B 1 435 ? -17.797 -14.758 -37.281 1 94 435 LEU B CA 1
ATOM 10108 C C . LEU B 1 435 ? -17.875 -15.695 -38.5 1 94 435 LEU B C 1
ATOM 10110 O O . LEU B 1 435 ? -17.875 -16.922 -38.344 1 94 435 LEU B O 1
ATOM 10114 N N . LEU B 1 436 ? -17.844 -15.117 -39.656 1 91.25 436 LEU B N 1
ATOM 10115 C CA . LEU B 1 436 ? -17.922 -15.906 -40.875 1 91.25 436 LEU B CA 1
ATOM 10116 C C . LEU B 1 436 ? -16.672 -16.766 -41.031 1 91.25 436 LEU B C 1
ATOM 10118 O O . LEU B 1 436 ? -16.766 -17.953 -41.406 1 91.25 436 LEU B O 1
ATOM 10122 N N . LEU B 1 437 ? -15.57 -16.219 -40.812 1 88.31 437 LEU B N 1
ATOM 10123 C CA . LEU B 1 437 ? -14.305 -16.922 -41 1 88.31 437 LEU B CA 1
ATOM 10124 C C . LEU B 1 437 ? -14.172 -18.062 -39.969 1 88.31 437 LEU B C 1
ATOM 10126 O O . LEU B 1 437 ? -13.547 -19.094 -40.281 1 88.31 437 LEU B O 1
ATOM 10130 N N . LEU B 1 438 ? -14.844 -17.969 -38.906 1 91.19 438 LEU B N 1
ATOM 10131 C CA . LEU B 1 438 ? -14.766 -18.984 -37.875 1 91.19 438 LEU B CA 1
ATOM 10132 C C . LEU B 1 438 ? -15.852 -20.047 -38.062 1 91.19 438 LEU B C 1
ATOM 10134 O O . LEU B 1 438 ? -15.93 -21 -37.281 1 91.19 438 LEU B O 1
ATOM 10138 N N . GLY B 1 439 ? -16.641 -19.891 -39.062 1 89.88 439 GLY B N 1
ATOM 10139 C CA . GLY B 1 439 ? -17.625 -20.906 -39.438 1 89.88 439 GLY B CA 1
ATOM 10140 C C . GLY B 1 439 ? -18.984 -20.672 -38.812 1 89.88 439 GLY B C 1
ATOM 10141 O O . GLY B 1 439 ? -19.891 -21.5 -38.969 1 89.88 439 GLY B O 1
ATOM 10142 N N . TYR B 1 440 ? -19.125 -19.516 -38.125 1 94.38 440 TYR B N 1
ATOM 10143 C CA . TYR B 1 440 ? -20.438 -19.188 -37.562 1 94.38 440 TYR B CA 1
ATOM 10144 C C . TYR B 1 440 ? -21.375 -18.625 -38.625 1 94.38 440 TYR B C 1
ATOM 10146 O O . TYR B 1 440 ? -20.922 -18 -39.594 1 94.38 440 TYR B O 1
ATOM 10154 N N . LYS B 1 441 ? -22.594 -18.922 -38.469 1 95.38 441 LYS B N 1
ATOM 10155 C CA . LYS B 1 441 ? -23.641 -18.234 -39.219 1 95.38 441 LYS B CA 1
ATOM 10156 C C . LYS B 1 441 ? -24.359 -17.203 -38.344 1 95.38 441 LYS B C 1
ATOM 10158 O O . LYS B 1 441 ? -24.516 -17.406 -37.156 1 95.38 441 LYS B O 1
ATOM 10163 N N . TYR B 1 442 ? -24.656 -16.094 -38.938 1 95.81 442 TYR B N 1
ATOM 10164 C CA . TYR B 1 442 ? -25.25 -15.07 -38.094 1 95.81 442 TYR B CA 1
ATOM 10165 C C . TYR B 1 442 ? -26.312 -14.281 -38.875 1 95.81 442 TYR B C 1
ATOM 10167 O O . TYR B 1 442 ? -26.359 -14.312 -40.094 1 95.81 442 TYR B O 1
ATOM 10175 N N . GLU B 1 443 ? -27.25 -13.68 -38.125 1 95.81 443 GLU B N 1
ATOM 10176 C CA . GLU B 1 443 ? -28.219 -12.695 -38.562 1 95.81 443 GLU B CA 1
ATOM 10177 C C . GLU B 1 443 ? -28.234 -11.477 -37.656 1 95.81 443 GLU B C 1
ATOM 10179 O O . GLU B 1 443 ? -28.375 -11.609 -36.438 1 95.81 443 GLU B O 1
ATOM 10184 N N . PHE B 1 444 ? -27.938 -10.375 -38.281 1 94.31 444 PHE B N 1
ATOM 10185 C CA . PHE B 1 444 ? -27.906 -9.164 -37.469 1 94.31 444 PHE B CA 1
ATOM 10186 C C . PHE B 1 444 ? -29.312 -8.617 -37.281 1 94.31 444 PHE B C 1
ATOM 10188 O O . PHE B 1 444 ? -30.031 -8.375 -38.25 1 94.31 444 PHE B O 1
ATOM 10195 N N . ILE B 1 445 ? -29.688 -8.484 -36 1 93.12 445 ILE B N 1
ATOM 10196 C CA . ILE B 1 445 ? -31 -7.973 -35.656 1 93.12 445 ILE B CA 1
ATOM 10197 C C . ILE B 1 445 ? -30.859 -6.762 -34.75 1 93.12 445 ILE B C 1
ATOM 10199 O O . ILE B 1 445 ? -30.656 -6.914 -33.531 1 93.12 445 ILE B O 1
ATOM 10203 N N . LYS B 1 446 ? -31.047 -5.555 -35.188 1 88.12 446 LYS B N 1
ATOM 10204 C CA . LYS B 1 446 ? -31.062 -4.285 -34.469 1 88.12 446 LYS B CA 1
ATOM 10205 C C . LYS B 1 446 ? -29.75 -4.055 -33.75 1 88.12 446 LYS B C 1
ATOM 10207 O O . LYS B 1 446 ? -28.797 -3.518 -34.312 1 88.12 446 LYS B O 1
ATOM 10212 N N . ASN B 1 447 ? -29.594 -4.684 -32.5 1 90.69 447 ASN B N 1
ATOM 10213 C CA . ASN B 1 447 ? -28.438 -4.371 -31.656 1 90.69 447 ASN B CA 1
ATOM 10214 C C . ASN B 1 447 ? -27.672 -5.633 -31.266 1 90.69 447 ASN B C 1
ATOM 10216 O O . ASN B 1 447 ? -26.781 -5.578 -30.422 1 90.69 447 ASN B O 1
ATOM 10220 N N . TYR B 1 448 ? -28.047 -6.734 -31.891 1 94.81 448 TYR B N 1
ATOM 10221 C CA . TYR B 1 448 ? -27.344 -7.973 -31.562 1 94.81 448 TYR B CA 1
ATOM 10222 C C . TYR B 1 448 ? -27.266 -8.891 -32.781 1 94.81 448 TYR B C 1
ATOM 10224 O O . TYR B 1 448 ? -28 -8.711 -33.75 1 94.81 448 TYR B O 1
ATOM 10232 N N . TRP B 1 449 ? -26.281 -9.75 -32.906 1 96.62 449 TRP B N 1
ATOM 10233 C CA . TRP B 1 449 ? -26.172 -10.828 -33.906 1 96.62 449 TRP B CA 1
ATOM 10234 C C . TRP B 1 449 ? -26.766 -12.125 -33.344 1 96.62 449 TRP B C 1
ATOM 10236 O O . TRP B 1 449 ? -26.422 -12.555 -32.25 1 96.62 449 TRP B O 1
ATOM 10246 N N . LYS B 1 450 ? -27.703 -12.648 -34.031 1 97 450 LYS B N 1
ATOM 10247 C CA . LYS B 1 450 ? -28.125 -14.016 -33.75 1 97 450 LYS B CA 1
ATOM 10248 C C . LYS B 1 450 ? -27.188 -15.023 -34.406 1 97 450 LYS B C 1
ATOM 10250 O O . LYS B 1 450 ? -27.234 -15.211 -35.625 1 97 450 LYS B O 1
ATOM 10255 N N . VAL B 1 451 ? -26.375 -15.703 -33.625 1 96.88 451 VAL B N 1
ATOM 10256 C CA . VAL B 1 451 ? -25.281 -16.516 -34.156 1 96.88 451 VAL B CA 1
ATOM 10257 C C . VAL B 1 451 ? -25.609 -18 -34 1 96.88 451 VAL B C 1
ATOM 10259 O O . VAL B 1 451 ? -25.984 -18.438 -32.906 1 96.88 451 VAL B O 1
ATOM 10262 N N . SER B 1 452 ? -25.469 -18.734 -35.094 1 96.56 452 SER B N 1
ATOM 10263 C CA . SER B 1 452 ? -25.609 -20.188 -35.062 1 96.56 452 SER B CA 1
ATOM 10264 C C . SER B 1 452 ? -24.25 -20.859 -34.969 1 96.56 452 SER B C 1
ATOM 10266 O O . SER B 1 452 ? -23.375 -20.641 -35.812 1 96.56 452 SER B O 1
ATOM 10268 N N . VAL B 1 453 ? -24.109 -21.672 -34.031 1 96.19 453 VAL B N 1
ATOM 10269 C CA . VAL B 1 453 ? -22.828 -22.328 -33.781 1 96.19 453 VAL B CA 1
ATOM 10270 C C . VAL B 1 453 ? -22.672 -23.531 -34.688 1 96.19 453 VAL B C 1
ATOM 10272 O O . VAL B 1 453 ? -23.594 -24.328 -34.844 1 96.19 453 VAL B O 1
ATOM 10275 N N . PRO B 1 454 ? -21.562 -23.641 -35.406 1 94.44 454 PRO B N 1
ATOM 10276 C CA . PRO B 1 454 ? -21.344 -24.844 -36.219 1 94.44 454 PRO B CA 1
ATOM 10277 C C . PRO B 1 454 ? -21.266 -26.109 -35.375 1 94.44 454 PRO B C 1
ATOM 10279 O O . PRO B 1 454 ? -20.969 -26.047 -34.188 1 94.44 454 PRO B O 1
ATOM 10282 N N . SER B 1 455 ? -21.453 -27.312 -35.938 1 93.88 455 SER B N 1
ATOM 10283 C CA . SER B 1 455 ? -21.578 -28.562 -35.219 1 93.88 455 SER B CA 1
ATOM 10284 C C . SER B 1 455 ? -20.281 -28.922 -34.5 1 93.88 455 SER B C 1
ATOM 10286 O O . SER B 1 455 ? -20.297 -29.453 -33.406 1 93.88 455 SER B O 1
ATOM 10288 N N . TRP B 1 456 ? -19.172 -28.531 -35.094 1 92.94 456 TRP B N 1
ATOM 10289 C CA . TRP B 1 456 ? -17.875 -28.938 -34.531 1 92.94 456 TRP B CA 1
ATOM 10290 C C . TRP B 1 456 ? -17.484 -28.062 -33.344 1 92.94 456 TRP B C 1
ATOM 10292 O O . TRP B 1 456 ? -16.516 -28.344 -32.656 1 92.94 456 TRP B O 1
ATOM 10302 N N . ARG B 1 457 ? -18.203 -27 -33.156 1 93.69 457 ARG B N 1
ATOM 10303 C CA . ARG B 1 457 ? -17.906 -26.109 -32.031 1 93.69 457 ARG B CA 1
ATOM 10304 C C . ARG B 1 457 ? -18.969 -26.219 -30.938 1 93.69 457 ARG B C 1
ATOM 10306 O O . ARG B 1 457 ? -18.875 -25.547 -29.906 1 93.69 457 ARG B O 1
ATOM 10313 N N . MET B 1 458 ? -19.938 -27.062 -31.094 1 90.62 458 MET B N 1
ATOM 10314 C CA . MET B 1 458 ? -21.047 -27.172 -30.156 1 90.62 458 MET B CA 1
ATOM 10315 C C . MET B 1 458 ? -20.578 -27.625 -28.797 1 90.62 458 MET B C 1
ATOM 10317 O O . MET B 1 458 ? -21.25 -27.391 -27.781 1 90.62 458 MET B O 1
ATOM 10321 N N . CYS B 1 459 ? -19.453 -28.203 -28.828 1 86.12 459 CYS B N 1
ATOM 10322 C CA . CYS B 1 459 ? -18.938 -28.734 -27.562 1 86.12 459 CYS B CA 1
ATOM 10323 C C . CYS B 1 459 ? -18.406 -27.625 -26.688 1 86.12 459 CYS B C 1
ATOM 10325 O O . CYS B 1 459 ? -18.359 -27.75 -25.469 1 86.12 459 CYS B O 1
ATOM 10327 N N . ASN B 1 460 ? -18.078 -26.469 -27.25 1 88.88 460 ASN B N 1
ATOM 10328 C CA . ASN B 1 460 ? -17.359 -25.484 -26.422 1 88.88 460 ASN B CA 1
ATOM 10329 C C . ASN B 1 460 ? -17.984 -24.109 -26.531 1 88.88 460 ASN B C 1
ATOM 10331 O O . ASN B 1 460 ? -17.594 -23.188 -25.812 1 88.88 460 ASN B O 1
ATOM 10335 N N . VAL B 1 461 ? -18.797 -23.906 -27.438 1 93.88 461 VAL B N 1
ATOM 10336 C CA . VAL B 1 461 ? -19.438 -22.594 -27.578 1 93.88 461 VAL B CA 1
ATOM 10337 C C . VAL B 1 461 ? -20.906 -22.688 -27.172 1 93.88 461 VAL B C 1
ATOM 10339 O O . VAL B 1 461 ? -21.719 -23.281 -27.891 1 93.88 461 VAL B O 1
ATOM 10342 N N . LYS B 1 462 ? -21.219 -22.094 -26.047 1 92.25 462 LYS B N 1
ATOM 10343 C CA . LYS B 1 462 ? -22.562 -22.266 -25.531 1 92.25 462 LYS B CA 1
ATOM 10344 C C . LYS B 1 462 ? -23.156 -20.922 -25.094 1 92.25 462 LYS B C 1
ATOM 10346 O O . LYS B 1 462 ? -24.375 -20.75 -25.047 1 92.25 462 LYS B O 1
ATOM 10351 N N . ILE B 1 463 ? -22.266 -19.938 -24.812 1 95.06 463 ILE B N 1
ATOM 10352 C CA . ILE B 1 463 ? -22.75 -18.688 -24.25 1 95.06 463 ILE B CA 1
ATOM 10353 C C . ILE B 1 463 ? -22.141 -17.516 -25.031 1 95.06 463 ILE B C 1
ATOM 10355 O O . ILE B 1 463 ? -21.25 -17.703 -25.859 1 95.06 463 ILE B O 1
ATOM 10359 N N . GLU B 1 464 ? -22.656 -16.344 -24.75 1 95.75 464 GLU B N 1
ATOM 10360 C CA . GLU B 1 464 ? -22.25 -15.117 -25.422 1 95.75 464 GLU B CA 1
ATOM 10361 C C . GLU B 1 464 ? -20.75 -14.852 -25.219 1 95.75 464 GLU B C 1
ATOM 10363 O O . GLU B 1 464 ? -20.062 -14.43 -26.141 1 95.75 464 GLU B O 1
ATOM 10368 N N . GLU B 1 465 ? -20.266 -15.141 -24 1 94.25 465 GLU B N 1
ATOM 10369 C CA . GLU B 1 465 ? -18.875 -14.883 -23.656 1 94.25 465 GLU B CA 1
ATOM 10370 C C . GLU B 1 465 ? -17.938 -15.75 -24.484 1 94.25 465 GLU B C 1
ATOM 10372 O O . GLU B 1 465 ? -16.797 -15.359 -24.75 1 94.25 465 GLU B O 1
ATOM 10377 N N . ASP B 1 466 ? -18.391 -16.938 -24.891 1 94.12 466 ASP B N 1
ATOM 10378 C CA . ASP B 1 466 ? -17.578 -17.797 -25.75 1 94.12 466 ASP B CA 1
ATOM 10379 C C . ASP B 1 466 ? -17.328 -17.141 -27.109 1 94.12 466 ASP B C 1
ATOM 10381 O O . ASP B 1 466 ? -16.234 -17.203 -27.641 1 94.12 466 ASP B O 1
ATOM 10385 N N . LEU B 1 467 ? -18.312 -16.531 -27.562 1 95.5 467 LEU B N 1
ATOM 10386 C CA . LEU B 1 467 ? -18.188 -15.828 -28.844 1 95.5 467 LEU B CA 1
ATOM 10387 C C . LEU B 1 467 ? -17.25 -14.633 -28.719 1 95.5 467 LEU B C 1
ATOM 10389 O O . LEU B 1 467 ? -16.422 -14.391 -29.594 1 95.5 467 LEU B O 1
ATOM 10393 N N . ILE B 1 468 ? -17.484 -13.922 -27.656 1 94.62 468 ILE B N 1
ATOM 10394 C CA . ILE B 1 468 ? -16.641 -12.758 -27.422 1 94.62 468 ILE B CA 1
ATOM 10395 C C . ILE B 1 468 ? -15.172 -13.188 -27.344 1 94.62 468 ILE B C 1
ATOM 10397 O O . ILE B 1 468 ? -14.289 -12.508 -27.875 1 94.62 468 ILE B O 1
ATOM 10401 N N . SER B 1 469 ? -14.953 -14.297 -26.688 1 92.56 469 SER B N 1
ATOM 10402 C CA . SER B 1 469 ? -13.602 -14.852 -26.594 1 92.56 469 SER B CA 1
ATOM 10403 C C . SER B 1 469 ? -13.039 -15.164 -27.984 1 92.56 469 SER B C 1
ATOM 10405 O O . SER B 1 469 ? -11.891 -14.828 -28.281 1 92.56 469 SER B O 1
ATOM 10407 N N . ASP B 1 470 ? -13.805 -15.828 -28.797 1 91.69 470 ASP B N 1
ATOM 10408 C CA . ASP B 1 470 ? -13.367 -16.172 -30.141 1 91.69 470 ASP B CA 1
ATOM 10409 C C . ASP B 1 470 ? -13.055 -14.93 -30.953 1 91.69 470 ASP B C 1
ATOM 10411 O O . ASP B 1 470 ? -12.039 -14.875 -31.656 1 91.69 470 ASP B O 1
ATOM 10415 N N . ILE B 1 471 ? -13.867 -13.938 -30.797 1 92.69 471 ILE B N 1
ATOM 10416 C CA . ILE B 1 471 ? -13.68 -12.695 -31.531 1 92.69 471 ILE B CA 1
ATOM 10417 C C . ILE B 1 471 ? -12.406 -12 -31.062 1 92.69 471 ILE B C 1
ATOM 10419 O O . ILE B 1 471 ? -11.602 -11.539 -31.891 1 92.69 471 ILE B O 1
ATOM 10423 N N . SER B 1 472 ? -12.281 -11.906 -29.781 1 90.38 472 SER B N 1
ATOM 10424 C CA . SER B 1 472 ? -11.102 -11.242 -29.219 1 90.38 472 SER B CA 1
ATOM 10425 C C . SER B 1 472 ? -9.82 -11.953 -29.641 1 90.38 472 SER B C 1
ATOM 10427 O O . SER B 1 472 ? -8.828 -11.305 -29.984 1 90.38 472 SER B O 1
ATOM 10429 N N . ARG B 1 473 ? -9.781 -13.227 -29.594 1 87.31 473 ARG B N 1
ATOM 10430 C CA . ARG B 1 473 ? -8.609 -14.016 -29.969 1 87.31 473 ARG B CA 1
ATOM 10431 C C . ARG B 1 473 ? -8.266 -13.82 -31.438 1 87.31 473 ARG B C 1
ATOM 10433 O O . ARG B 1 473 ? -7.098 -13.664 -31.797 1 87.31 473 ARG B O 1
ATOM 10440 N N . PHE B 1 474 ? -9.281 -13.906 -32.25 1 87.06 474 PHE B N 1
ATOM 10441 C CA . PHE B 1 474 ? -9.062 -13.734 -33.688 1 87.06 474 PHE B CA 1
ATOM 10442 C C . PHE B 1 474 ? -8.562 -12.328 -33.969 1 87.06 474 PHE B C 1
ATOM 10444 O O . PHE B 1 474 ? -7.703 -12.141 -34.844 1 87.06 474 PHE B O 1
ATOM 10451 N N . TYR B 1 475 ? -9.211 -11.336 -33.25 1 86.81 475 TYR B N 1
ATOM 10452 C CA . TYR B 1 475 ? -8.766 -9.961 -33.406 1 86.81 475 TYR B CA 1
ATOM 10453 C C . TYR B 1 475 ? -7.301 -9.82 -33 1 86.81 475 TYR B C 1
ATOM 10455 O O . TYR B 1 475 ? -6.531 -9.125 -33.656 1 86.81 475 TYR B O 1
ATOM 10463 N N . GLY B 1 476 ? -6.875 -10.523 -32 1 83.69 476 GLY B N 1
ATOM 10464 C CA . GLY B 1 476 ? -5.516 -10.453 -31.484 1 83.69 476 GLY B CA 1
ATOM 10465 C C . GLY B 1 476 ? -5.398 -9.68 -30.188 1 83.69 476 GLY B C 1
ATOM 10466 O O . GLY B 1 476 ? -5.645 -8.469 -30.156 1 83.69 476 GLY B O 1
ATOM 10467 N N . PHE B 1 477 ? -5.008 -10.352 -29.219 1 80.06 477 PHE B N 1
ATOM 10468 C CA . PHE B 1 477 ? -4.883 -9.719 -27.906 1 80.06 477 PHE B CA 1
ATOM 10469 C C . PHE B 1 477 ? -3.826 -8.625 -27.938 1 80.06 477 PHE B C 1
ATOM 10471 O O . PHE B 1 477 ? -3.908 -7.656 -27.172 1 80.06 477 PHE B O 1
ATOM 10478 N N . GLU B 1 478 ? -2.887 -8.805 -28.859 1 76.62 478 GLU B N 1
ATOM 10479 C CA . GLU B 1 478 ? -1.796 -7.844 -28.953 1 76.62 478 GLU B CA 1
ATOM 10480 C C . GLU B 1 478 ? -2.291 -6.5 -29.484 1 76.62 478 GLU B C 1
ATOM 10482 O O . GLU B 1 478 ? -1.65 -5.469 -29.266 1 76.62 478 GLU B O 1
ATOM 10487 N N . LYS B 1 479 ? -3.42 -6.508 -30.062 1 79 479 LYS B N 1
ATOM 10488 C CA . LYS B 1 479 ? -3.955 -5.297 -30.672 1 79 479 LYS B CA 1
ATOM 10489 C C . LYS B 1 479 ? -4.883 -4.559 -29.719 1 79 479 LYS B C 1
ATOM 10491 O O . LYS B 1 479 ? -5.379 -3.475 -30.047 1 79 479 LYS B O 1
ATOM 10496 N N . ILE B 1 480 ? -5.191 -5.223 -28.594 1 80.12 480 ILE B N 1
ATOM 10497 C CA . ILE B 1 480 ? -6.078 -4.598 -27.625 1 80.12 480 ILE B CA 1
ATOM 10498 C C . ILE B 1 480 ? -5.359 -3.438 -26.938 1 80.12 480 ILE B C 1
ATOM 10500 O O . ILE B 1 480 ? -4.277 -3.615 -26.375 1 80.12 480 ILE B O 1
ATOM 10504 N N . PRO B 1 481 ? -5.926 -2.199 -27.141 1 72.56 481 PRO B N 1
ATOM 10505 C CA . PRO B 1 481 ? -5.266 -1.025 -26.562 1 72.56 481 PRO B CA 1
ATOM 10506 C C . PRO B 1 481 ? -5.199 -1.078 -25.047 1 72.56 481 PRO B C 1
ATOM 10508 O O . PRO B 1 481 ? -6.129 -1.564 -24.391 1 72.56 481 PRO B O 1
ATOM 10511 N N . ILE B 1 482 ? -4.078 -0.916 -24.453 1 58.78 482 ILE B N 1
ATOM 10512 C CA . ILE B 1 482 ? -3.91 -0.816 -23.016 1 58.78 482 ILE B CA 1
ATOM 10513 C C . ILE B 1 482 ? -4.434 0.533 -22.531 1 58.78 482 ILE B C 1
ATOM 10515 O O . ILE B 1 482 ? -3.832 1.574 -22.797 1 58.78 482 ILE B O 1
ATOM 10519 N N . ASP B 1 483 ? -5.633 0.84 -22.5 1 54.97 483 ASP B N 1
ATOM 10520 C CA . ASP B 1 483 ? -6.168 2.084 -21.953 1 54.97 483 ASP B CA 1
ATOM 10521 C C . ASP B 1 483 ? -6.469 1.942 -20.469 1 54.97 483 ASP B C 1
ATOM 10523 O O . ASP B 1 483 ? -7.496 1.377 -20.094 1 54.97 483 ASP B O 1
ATOM 10527 N N . LEU B 1 484 ? -5.527 1.959 -19.719 1 51.94 484 LEU B N 1
ATOM 10528 C CA . LEU B 1 484 ? -5.637 1.849 -18.281 1 51.94 484 LEU B CA 1
ATOM 10529 C C . LEU B 1 484 ? -6.453 3.006 -17.703 1 51.94 484 LEU B C 1
ATOM 10531 O O . LEU B 1 484 ? -6.43 3.246 -16.5 1 51.94 484 LEU B O 1
ATOM 10535 N N . SER B 1 485 ? -7.098 3.832 -18.406 1 52.38 485 SER B N 1
ATOM 10536 C CA . SER B 1 485 ? -7.551 5.16 -18.016 1 52.38 485 SER B CA 1
ATOM 10537 C C . SER B 1 485 ? -8.562 5.082 -16.875 1 52.38 485 SER B C 1
ATOM 10539 O O . SER B 1 485 ? -8.539 5.906 -15.961 1 52.38 485 SER B O 1
ATOM 10541 N N . TYR B 1 486 ? -9.711 4.324 -16.969 1 52.06 486 TYR B N 1
ATOM 10542 C CA . TYR B 1 486 ? -10.789 4.688 -16.047 1 52.06 486 TYR B CA 1
ATOM 10543 C C . TYR B 1 486 ? -11.109 3.541 -15.102 1 52.06 486 TYR B C 1
ATOM 10545 O O . TYR B 1 486 ? -11.297 2.4 -15.531 1 52.06 486 TYR B O 1
ATOM 10553 N N . LYS B 1 487 ? -10.383 3.467 -14.008 1 50.16 487 LYS B N 1
ATOM 10554 C CA . LYS B 1 487 ? -10.914 2.461 -13.094 1 50.16 487 LYS B CA 1
ATOM 10555 C C . LYS B 1 487 ? -11.805 3.1 -12.031 1 50.16 487 LYS B C 1
ATOM 10557 O O . LYS B 1 487 ? -11.547 4.223 -11.594 1 50.16 487 LYS B O 1
ATOM 10562 N N . LYS B 1 488 ? -12.969 2.566 -11.812 1 53.78 488 LYS B N 1
ATOM 10563 C CA . LYS B 1 488 ? -13.812 2.934 -10.68 1 53.78 488 LYS B CA 1
ATOM 10564 C C . LYS B 1 488 ? -13.109 2.676 -9.352 1 53.78 488 LYS B C 1
ATOM 10566 O O . LYS B 1 488 ? -12.633 1.565 -9.102 1 53.78 488 LYS B O 1
ATOM 10571 N N . ILE B 1 489 ? -12.602 3.604 -8.742 1 48.19 489 ILE B N 1
ATOM 10572 C CA . ILE B 1 489 ? -11.977 3.453 -7.434 1 48.19 489 ILE B CA 1
ATOM 10573 C C . ILE B 1 489 ? -13.055 3.268 -6.371 1 48.19 489 ILE B C 1
ATOM 10575 O O . ILE B 1 489 ? -13.922 4.133 -6.191 1 48.19 489 ILE B O 1
ATOM 10579 N N . LYS B 1 490 ? -13.391 2.113 -6.137 1 51.53 490 LYS B N 1
ATOM 10580 C CA . LYS B 1 490 ? -14.195 1.959 -4.93 1 51.53 490 LYS B CA 1
ATOM 10581 C C . LYS B 1 490 ? -13.375 2.279 -3.68 1 51.53 490 LYS B C 1
ATOM 10583 O O . LYS B 1 490 ? -12.312 1.695 -3.461 1 51.53 490 LYS B O 1
ATOM 10588 N N . TYR B 1 491 ? -13.609 3.434 -3.123 1 46.38 491 TYR B N 1
ATOM 10589 C CA . TYR B 1 491 ? -12.969 3.736 -1.849 1 46.38 491 TYR B CA 1
ATOM 10590 C C . TYR B 1 491 ? -13.391 2.744 -0.773 1 46.38 491 TYR B C 1
ATOM 10592 O O . TYR B 1 491 ? -14.578 2.605 -0.483 1 46.38 491 TYR B O 1
ATOM 10600 N N . ASN B 1 492 ? -12.734 1.673 -0.749 1 52.12 492 ASN B N 1
ATOM 10601 C CA . ASN B 1 492 ? -13.023 0.903 0.457 1 52.12 492 ASN B CA 1
ATOM 10602 C C . ASN B 1 492 ? -12.672 1.685 1.72 1 52.12 492 ASN B C 1
ATOM 10604 O O . ASN B 1 492 ? -11.625 2.336 1.779 1 52.12 492 ASN B O 1
ATOM 10608 N N . ASN B 1 493 ? -13.695 2.111 2.434 1 52.78 493 ASN B N 1
ATOM 10609 C CA . ASN B 1 493 ? -13.422 2.68 3.75 1 52.78 493 ASN B CA 1
ATOM 10610 C C . ASN B 1 493 ? -12.289 1.949 4.457 1 52.78 493 ASN B C 1
ATOM 10612 O O . ASN B 1 493 ? -12.398 0.76 4.758 1 52.78 493 ASN B O 1
ATOM 10616 N N . CYS B 1 494 ? -11.109 2.162 4.078 1 53.47 494 CYS B N 1
ATOM 10617 C CA . CYS B 1 494 ? -10 1.643 4.875 1 53.47 494 CYS B CA 1
ATOM 10618 C C . CYS B 1 494 ? -10.328 1.693 6.359 1 53.47 494 CYS B C 1
ATOM 10620 O O . CYS B 1 494 ? -10.562 2.77 6.914 1 53.47 494 CYS B O 1
ATOM 10622 N N . LYS B 1 495 ? -10.938 0.672 6.859 1 58 495 LYS B N 1
ATOM 10623 C CA . LYS B 1 495 ? -11.156 0.618 8.305 1 58 495 LYS B CA 1
ATOM 10624 C C . LYS B 1 495 ? -9.859 0.891 9.062 1 58 495 LYS B C 1
ATOM 10626 O O . LYS B 1 495 ? -8.891 0.138 8.938 1 58 495 LYS B O 1
ATOM 10631 N N . TYR B 1 496 ? -9.602 1.958 9.672 1 62.75 496 TYR B N 1
ATOM 10632 C CA . TYR B 1 496 ? -8.453 2.412 10.445 1 62.75 496 TYR B CA 1
ATOM 10633 C C . TYR B 1 496 ? -8.234 1.523 11.664 1 62.75 496 TYR B C 1
ATOM 10635 O O . TYR B 1 496 ? -7.207 1.63 12.344 1 62.75 496 TYR B O 1
ATOM 10643 N N . ASN B 1 497 ? -9.031 0.432 11.766 1 72.12 497 ASN B N 1
ATOM 10644 C CA . ASN B 1 497 ? -8.953 -0.302 13.023 1 72.12 497 ASN B CA 1
ATOM 10645 C C . ASN B 1 497 ? -8.438 -1.725 12.812 1 72.12 497 ASN B C 1
ATOM 10647 O O . ASN B 1 497 ? -8.734 -2.617 13.609 1 72.12 497 ASN B O 1
ATOM 10651 N N . ILE B 1 498 ? -7.734 -1.926 11.609 1 78 498 ILE B N 1
ATOM 10652 C CA . ILE B 1 498 ? -7.242 -3.287 11.43 1 78 498 ILE B CA 1
ATOM 10653 C C . ILE B 1 498 ? -5.781 -3.25 10.992 1 78 498 ILE B C 1
ATOM 10655 O O . ILE B 1 498 ? -5.41 -2.471 10.109 1 78 498 ILE B O 1
ATOM 10659 N N . ASN B 1 499 ? -4.996 -4.059 11.727 1 82.88 499 ASN B N 1
ATOM 10660 C CA . ASN B 1 499 ? -3.631 -4.297 11.266 1 82.88 499 ASN B CA 1
ATOM 10661 C C . ASN B 1 499 ? -3.596 -5.27 10.094 1 82.88 499 ASN B C 1
ATOM 10663 O O . ASN B 1 499 ? -4.34 -6.25 10.07 1 82.88 499 ASN B O 1
ATOM 10667 N N . THR B 1 500 ? -2.809 -4.953 9.164 1 84.81 500 THR B N 1
ATOM 10668 C CA . THR B 1 500 ? -2.707 -5.855 8.023 1 84.81 500 THR B CA 1
ATOM 10669 C C . THR B 1 500 ? -1.758 -7.012 8.328 1 84.81 500 THR B C 1
ATOM 10671 O O . THR B 1 500 ? -0.813 -6.855 9.102 1 84.81 500 THR B O 1
ATOM 10674 N N . LEU B 1 501 ? -2.08 -8.203 7.727 1 92.12 501 LEU B N 1
ATOM 10675 C CA . LEU B 1 501 ? -1.199 -9.359 7.832 1 92.12 501 LEU B CA 1
ATOM 10676 C C . LEU B 1 501 ? 0.2 -9.023 7.324 1 92.12 501 LEU B C 1
ATOM 10678 O O . LEU B 1 501 ? 1.195 -9.477 7.891 1 92.12 501 LEU B O 1
ATOM 10682 N N . ASN B 1 502 ? 0.226 -8.227 6.32 1 91.44 502 ASN B N 1
ATOM 10683 C CA . ASN B 1 502 ? 1.508 -7.84 5.742 1 91.44 502 ASN B CA 1
ATOM 10684 C C . ASN B 1 502 ? 2.375 -7.09 6.746 1 91.44 502 ASN B C 1
ATOM 10686 O O . ASN B 1 502 ? 3.594 -7.273 6.777 1 91.44 502 ASN B O 1
ATOM 10690 N N . ASN B 1 503 ? 1.773 -6.223 7.484 1 90.56 503 ASN B N 1
ATOM 10691 C CA . ASN B 1 503 ? 2.512 -5.504 8.516 1 90.56 503 ASN B CA 1
ATOM 10692 C C . ASN B 1 503 ? 3.107 -6.461 9.547 1 90.56 503 ASN B C 1
ATOM 10694 O O . ASN B 1 503 ? 4.25 -6.289 9.969 1 90.56 503 ASN B O 1
ATOM 10698 N N . ALA B 1 504 ? 2.377 -7.461 9.969 1 93.88 504 ALA B N 1
ATOM 10699 C CA . ALA B 1 504 ? 2.85 -8.469 10.914 1 93.88 504 ALA B CA 1
ATOM 10700 C C . ALA B 1 504 ? 3.992 -9.289 10.312 1 93.88 504 ALA B C 1
ATOM 10702 O O . ALA B 1 504 ? 4.988 -9.562 10.992 1 93.88 504 ALA B O 1
ATOM 10703 N N . LYS B 1 505 ? 3.85 -9.641 9.062 1 94.88 505 LYS B N 1
ATOM 10704 C CA . LYS B 1 505 ? 4.887 -10.406 8.375 1 94.88 505 LYS B CA 1
ATOM 10705 C C . LYS B 1 505 ? 6.18 -9.602 8.266 1 94.88 505 LYS B C 1
ATOM 10707 O O . LYS B 1 505 ? 7.27 -10.133 8.5 1 94.88 505 LYS B O 1
ATOM 10712 N N . LYS B 1 506 ? 6.055 -8.352 7.965 1 91.44 506 LYS B N 1
ATOM 10713 C CA . LYS B 1 506 ? 7.223 -7.484 7.863 1 91.44 506 LYS B CA 1
ATOM 10714 C C . LYS B 1 506 ? 7.938 -7.359 9.203 1 91.44 506 LYS B C 1
ATOM 10716 O O . LYS B 1 506 ? 9.164 -7.332 9.266 1 91.44 506 LYS B O 1
ATOM 10721 N N . LEU B 1 507 ? 7.164 -7.246 10.234 1 93.62 507 LEU B N 1
ATOM 10722 C CA . LEU B 1 507 ? 7.738 -7.176 11.578 1 93.62 507 LEU B CA 1
ATOM 10723 C C . LEU B 1 507 ? 8.586 -8.406 11.875 1 93.62 507 LEU B C 1
ATOM 10725 O O . LEU B 1 507 ? 9.719 -8.281 12.344 1 93.62 507 LEU B O 1
ATOM 10729 N N . LEU B 1 508 ? 8.062 -9.531 11.578 1 96 508 LEU B N 1
ATOM 10730 C CA . LEU B 1 508 ? 8.789 -10.773 11.836 1 96 508 LEU B CA 1
ATOM 10731 C C . LEU B 1 508 ? 10.039 -10.859 10.961 1 96 508 LEU B C 1
ATOM 10733 O O . LEU B 1 508 ? 11.109 -11.242 11.438 1 96 508 LEU B O 1
ATOM 10737 N N . THR B 1 509 ? 9.906 -10.477 9.719 1 93.81 509 THR B N 1
ATOM 10738 C CA . THR B 1 509 ? 11.062 -10.484 8.82 1 93.81 509 THR B CA 1
ATOM 10739 C C . THR B 1 509 ? 12.148 -9.539 9.336 1 93.81 509 THR B C 1
ATOM 10741 O O . THR B 1 509 ? 13.336 -9.867 9.273 1 93.81 509 THR B O 1
ATOM 10744 N N . ASN B 1 510 ? 11.688 -8.43 9.781 1 91.19 510 ASN B N 1
ATOM 10745 C CA . ASN B 1 510 ? 12.633 -7.438 10.289 1 91.19 510 ASN B CA 1
ATOM 10746 C C . ASN B 1 510 ? 13.289 -7.902 11.586 1 91.19 510 ASN B C 1
ATOM 10748 O O . ASN B 1 510 ? 14.312 -7.355 11.992 1 91.19 510 ASN B O 1
ATOM 10752 N N . ARG B 1 511 ? 12.766 -8.859 12.219 1 92.38 511 ARG B N 1
ATOM 10753 C CA . ARG B 1 511 ? 13.336 -9.414 13.445 1 92.38 511 ARG B CA 1
ATOM 10754 C C . ARG B 1 511 ? 14.125 -10.688 13.156 1 92.38 511 ARG B C 1
ATOM 10756 O O . ARG B 1 511 ? 14.422 -11.461 14.07 1 92.38 511 ARG B O 1
ATOM 10763 N N . GLY B 1 512 ? 14.258 -11.055 11.883 1 91.88 512 GLY B N 1
ATOM 10764 C CA . GLY B 1 512 ? 15.188 -12.109 11.5 1 91.88 512 GLY B CA 1
ATOM 10765 C C . GLY B 1 512 ? 14.484 -13.391 11.086 1 91.88 512 GLY B C 1
ATOM 10766 O O . GLY B 1 512 ? 15.141 -14.375 10.742 1 91.88 512 GLY B O 1
ATOM 10767 N N . TYR B 1 513 ? 13.164 -13.391 11.094 1 96 513 TYR B N 1
ATOM 10768 C CA . TYR B 1 513 ? 12.43 -14.57 10.664 1 96 513 TYR B CA 1
ATOM 10769 C C . TYR B 1 513 ? 12.406 -14.672 9.141 1 96 513 TYR B C 1
ATOM 10771 O O . TYR B 1 513 ? 12.391 -13.648 8.445 1 96 513 TYR B O 1
ATOM 10779 N N . GLN B 1 514 ? 12.352 -15.875 8.703 1 95.94 514 GLN B N 1
ATOM 10780 C CA . GLN B 1 514 ? 12.148 -16.156 7.285 1 95.94 514 GLN B CA 1
ATOM 10781 C C . GLN B 1 514 ? 10.766 -16.75 7.039 1 95.94 514 GLN B C 1
ATOM 10783 O O . GLN B 1 514 ? 10.367 -17.719 7.699 1 95.94 514 GLN B O 1
ATOM 10788 N N . GLU B 1 515 ? 10.133 -16.219 6.102 1 96.69 515 GLU B N 1
ATOM 10789 C CA . GLU B 1 515 ? 8.82 -16.75 5.766 1 96.69 515 GLU B CA 1
ATOM 10790 C C . GLU B 1 515 ? 8.945 -18.016 4.914 1 96.69 515 GLU B C 1
ATOM 10792 O O . GLU B 1 515 ? 9.688 -18.031 3.928 1 96.69 515 GLU B O 1
ATOM 10797 N N . ILE B 1 516 ? 8.281 -19.016 5.344 1 96.44 516 ILE B N 1
ATOM 10798 C CA . ILE B 1 516 ? 8.25 -20.25 4.555 1 96.44 516 ILE B CA 1
ATOM 10799 C C . ILE B 1 516 ? 6.816 -20.531 4.113 1 96.44 516 ILE B C 1
ATOM 10801 O O . ILE B 1 516 ? 5.859 -20.016 4.703 1 96.44 516 ILE B O 1
ATOM 10805 N N . ILE B 1 517 ? 6.707 -21.234 3.057 1 95.62 517 ILE B N 1
ATOM 10806 C CA . ILE B 1 517 ? 5.422 -21.719 2.561 1 95.62 517 ILE B CA 1
ATOM 10807 C C . ILE B 1 517 ? 5.438 -23.234 2.465 1 95.62 517 ILE B C 1
ATOM 10809 O O . ILE B 1 517 ? 6.098 -23.797 1.593 1 95.62 517 ILE B O 1
ATOM 10813 N N . SER B 1 518 ? 4.711 -23.844 3.342 1 95.5 518 SER B N 1
ATOM 10814 C CA . SER B 1 518 ? 4.668 -25.297 3.383 1 95.5 518 SER B CA 1
ATOM 10815 C C . SER B 1 518 ? 3.33 -25.828 2.883 1 95.5 518 SER B C 1
ATOM 10817 O O . SER B 1 518 ? 2.381 -25.062 2.701 1 95.5 518 SER B O 1
ATOM 10819 N N . TYR B 1 519 ? 3.262 -27.109 2.607 1 93.88 519 TYR B N 1
ATOM 10820 C CA . TYR B 1 519 ? 2.025 -27.75 2.182 1 93.88 519 TYR B CA 1
ATOM 10821 C C . TYR B 1 519 ? 1.062 -27.906 3.352 1 93.88 519 TYR B C 1
ATOM 10823 O O . TYR B 1 519 ? 1.486 -28.109 4.492 1 93.88 519 TYR B O 1
ATOM 10831 N N . THR B 1 520 ? -0.17 -27.906 3.014 1 95.19 520 THR B N 1
ATOM 10832 C CA . THR B 1 520 ? -1.196 -28.141 4.023 1 95.19 520 THR B CA 1
ATOM 10833 C C . THR B 1 520 ? -1.315 -29.625 4.344 1 95.19 520 THR B C 1
ATOM 10835 O O . THR B 1 520 ? -1.879 -30 5.371 1 95.19 520 THR B O 1
ATOM 10838 N N . PHE B 1 521 ? -0.8 -30.531 3.451 1 94.81 521 PHE B N 1
ATOM 10839 C CA . PHE B 1 521 ? -0.78 -31.969 3.637 1 94.81 521 PHE B CA 1
ATOM 10840 C C . PHE B 1 521 ? 0.503 -32.406 4.332 1 94.81 521 PHE B C 1
ATOM 10842 O O . PHE B 1 521 ? 1.598 -32 3.945 1 94.81 521 PHE B O 1
ATOM 10849 N N . VAL B 1 522 ? 0.364 -33.188 5.438 1 95.81 522 VAL B N 1
ATOM 10850 C CA . VAL B 1 522 ? 1.545 -33.562 6.215 1 95.81 522 VAL B CA 1
ATOM 10851 C C . VAL B 1 522 ? 1.549 -35.062 6.48 1 95.81 522 VAL B C 1
ATOM 10853 O O . VAL B 1 522 ? 0.6 -35.75 6.121 1 95.81 522 VAL B O 1
ATOM 10856 N N . ASP B 1 523 ? 2.689 -35.531 7.043 1 94.31 523 ASP B N 1
ATOM 10857 C CA . ASP B 1 523 ? 2.867 -36.938 7.387 1 94.31 523 ASP B CA 1
ATOM 10858 C C . ASP B 1 523 ? 2.027 -37.312 8.602 1 94.31 523 ASP B C 1
ATOM 10860 O O . ASP B 1 523 ? 2.178 -36.719 9.672 1 94.31 523 ASP B O 1
ATOM 10864 N N . LYS B 1 524 ? 1.195 -38.344 8.43 1 94.38 524 LYS B N 1
ATOM 10865 C CA . LYS B 1 524 ? 0.284 -38.781 9.484 1 94.38 524 LYS B CA 1
ATOM 10866 C C . LYS B 1 524 ? 1.053 -39.219 10.719 1 94.38 524 LYS B C 1
ATOM 10868 O O . LYS B 1 524 ? 0.665 -38.906 11.844 1 94.38 524 LYS B O 1
ATOM 10873 N N . ASN B 1 525 ? 2.117 -39.875 10.586 1 93.75 525 ASN B N 1
ATOM 10874 C CA . ASN B 1 525 ? 2.891 -40.406 11.703 1 93.75 525 ASN B CA 1
ATOM 10875 C C . ASN B 1 525 ? 3.549 -39.312 12.516 1 93.75 525 ASN B C 1
ATOM 10877 O O . ASN B 1 525 ? 3.488 -39.312 13.742 1 93.75 525 ASN B O 1
ATOM 10881 N N . ILE B 1 526 ? 4.102 -38.406 11.859 1 93.81 526 ILE B N 1
ATOM 10882 C CA . ILE B 1 526 ? 4.762 -37.281 12.531 1 93.81 526 ILE B CA 1
ATOM 10883 C C . ILE B 1 526 ? 3.729 -36.469 13.281 1 93.81 526 ILE B C 1
ATOM 10885 O O . ILE B 1 526 ? 3.949 -36.062 14.43 1 93.81 526 ILE B O 1
ATOM 10889 N N . GLN B 1 527 ? 2.666 -36.219 12.656 1 95.44 527 GLN B N 1
ATOM 10890 C CA . GLN B 1 527 ? 1.624 -35.406 13.281 1 95.44 527 GLN B CA 1
ATOM 10891 C C . GLN B 1 527 ? 1.071 -36.094 14.523 1 95.44 527 GLN B C 1
ATOM 10893 O O . GLN B 1 527 ? 0.766 -35.438 15.523 1 95.44 527 GLN B O 1
ATOM 10898 N N . ASN B 1 528 ? 0.971 -37.406 14.469 1 94.88 528 ASN B N 1
ATOM 10899 C CA . ASN B 1 528 ? 0.481 -38.156 15.617 1 94.88 528 ASN B CA 1
ATOM 10900 C C . ASN B 1 528 ? 1.449 -38.062 16.797 1 94.88 528 ASN B C 1
ATOM 10902 O O . ASN B 1 528 ? 1.028 -38.094 17.953 1 94.88 528 ASN B O 1
ATOM 10906 N N . ILE B 1 529 ? 2.664 -38 16.516 1 95.06 529 ILE B N 1
ATOM 10907 C CA . ILE B 1 529 ? 3.676 -37.844 17.562 1 95.06 529 ILE B CA 1
ATOM 10908 C C . ILE B 1 529 ? 3.551 -36.469 18.219 1 95.06 529 ILE B C 1
ATOM 10910 O O . ILE B 1 529 ? 3.641 -36.375 19.438 1 95.06 529 ILE B O 1
ATOM 10914 N N . ILE B 1 530 ? 3.266 -35.5 17.453 1 94.44 530 ILE B N 1
ATOM 10915 C CA . ILE B 1 530 ? 3.205 -34.125 17.922 1 94.44 530 ILE B CA 1
ATOM 10916 C C . ILE B 1 530 ? 1.865 -33.875 18.609 1 94.44 530 ILE B C 1
ATOM 10918 O O . ILE B 1 530 ? 1.811 -33.219 19.656 1 94.44 530 ILE B O 1
ATOM 10922 N N . HIS B 1 531 ? 0.809 -34.375 17.922 1 94.44 531 HIS B N 1
ATOM 10923 C CA . HIS B 1 531 ? -0.545 -34.219 18.438 1 94.44 531 HIS B CA 1
ATOM 10924 C C . HIS B 1 531 ? -1.195 -35.562 18.719 1 94.44 531 HIS B C 1
ATOM 10926 O O . HIS B 1 531 ? -2.17 -35.938 18.062 1 94.44 531 HIS B O 1
ATOM 10932 N N . PRO B 1 532 ? -0.812 -36.156 19.719 1 89.88 532 PRO B N 1
ATOM 10933 C CA . PRO B 1 532 ? -1.299 -37.5 19.953 1 89.88 532 PRO B CA 1
ATOM 10934 C C . PRO B 1 532 ? -2.789 -37.562 20.281 1 89.88 532 PRO B C 1
ATOM 10936 O O . PRO B 1 532 ? -3.447 -38.562 20.047 1 89.88 532 PRO B O 1
ATOM 10939 N N . ASN B 1 533 ? -3.338 -36.5 20.781 1 88.69 533 ASN B N 1
ATOM 10940 C CA . ASN B 1 533 ? -4.719 -36.531 21.25 1 88.69 533 ASN B CA 1
ATOM 10941 C C . ASN B 1 533 ? -5.672 -35.906 20.25 1 88.69 533 ASN B C 1
ATOM 10943 O O . ASN B 1 533 ? -6.84 -35.656 20.562 1 88.69 533 ASN B O 1
ATOM 10947 N N . LYS B 1 534 ? -5.184 -35.656 19.078 1 91.12 534 LYS B N 1
ATOM 10948 C CA . LYS B 1 534 ? -6.035 -35.031 18.062 1 91.12 534 LYS B CA 1
ATOM 10949 C C . LYS B 1 534 ? -6.199 -35.938 16.844 1 91.12 534 LYS B C 1
ATOM 10951 O O . LYS B 1 534 ? -5.254 -36.625 16.438 1 91.12 534 LYS B O 1
ATOM 10956 N N . ILE B 1 535 ? -7.371 -35.844 16.25 1 90.81 535 ILE B N 1
ATOM 10957 C CA . ILE B 1 535 ? -7.68 -36.688 15.102 1 90.81 535 ILE B CA 1
ATOM 10958 C C . ILE B 1 535 ? -7.5 -35.875 13.812 1 90.81 535 ILE B C 1
ATOM 10960 O O . ILE B 1 535 ? -8.156 -34.844 13.617 1 90.81 535 ILE B O 1
ATOM 10964 N N . PRO B 1 536 ? -6.637 -36.344 12.984 1 93.56 536 PRO B N 1
ATOM 10965 C CA . PRO B 1 536 ? -6.422 -35.594 11.734 1 93.56 536 PRO B CA 1
ATOM 10966 C C . PRO B 1 536 ? -7.512 -35.875 10.695 1 93.56 536 PRO B C 1
ATOM 10968 O O . PRO B 1 536 ? -8.297 -36.812 10.844 1 93.56 536 PRO B O 1
ATOM 10971 N N . VAL B 1 537 ? -7.613 -35.031 9.695 1 94.06 537 VAL B N 1
ATOM 10972 C CA . VAL B 1 537 ? -8.508 -35.188 8.555 1 94.06 537 VAL B CA 1
ATOM 10973 C C . VAL B 1 537 ? -7.766 -35.875 7.414 1 94.06 537 VAL B C 1
ATOM 10975 O O . VAL B 1 537 ? -6.879 -35.312 6.789 1 94.06 537 VAL B O 1
ATOM 10978 N N . PRO B 1 538 ? -8.125 -37.094 7.039 1 92.31 538 PRO B N 1
ATOM 10979 C CA . PRO B 1 538 ? -7.402 -37.844 6.004 1 92.31 538 PRO B CA 1
ATOM 10980 C C . PRO B 1 538 ? -7.773 -37.406 4.59 1 92.31 538 PRO B C 1
ATOM 10982 O O . PRO B 1 538 ? -8.914 -37 4.344 1 92.31 538 PRO B O 1
ATOM 10985 N N . ILE B 1 539 ? -6.793 -37.469 3.748 1 90.69 539 ILE B N 1
ATOM 10986 C CA . ILE B 1 539 ? -7.008 -37.219 2.326 1 90.69 539 ILE B CA 1
ATOM 10987 C C . ILE B 1 539 ? -7.34 -38.531 1.618 1 90.69 539 ILE B C 1
ATOM 10989 O O . ILE B 1 539 ? -6.648 -39.531 1.796 1 90.69 539 ILE B O 1
ATOM 10993 N N . ILE B 1 540 ? -8.359 -38.531 0.796 1 86.31 540 ILE B N 1
ATOM 10994 C CA . ILE B 1 540 ? -8.867 -39.75 0.161 1 86.31 540 ILE B CA 1
ATOM 10995 C C . ILE B 1 540 ? -7.832 -40.281 -0.831 1 86.31 540 ILE B C 1
ATOM 10997 O O . ILE B 1 540 ? -7.523 -41.469 -0.832 1 86.31 540 ILE B O 1
ATOM 11001 N N . ASN B 1 541 ? -7.254 -39.438 -1.744 1 83.94 541 ASN B N 1
ATOM 11002 C CA . ASN B 1 541 ? -6.246 -39.812 -2.729 1 83.94 541 ASN B CA 1
ATOM 11003 C C . ASN B 1 541 ? -4.953 -39.031 -2.541 1 83.94 541 ASN B C 1
ATOM 11005 O O . ASN B 1 541 ? -4.633 -38.156 -3.348 1 83.94 541 ASN B O 1
ATOM 11009 N N . PRO B 1 542 ? -4.23 -39.5 -1.421 1 87.38 542 PRO B N 1
ATOM 11010 C CA . PRO B 1 542 ? -3.012 -38.719 -1.165 1 87.38 542 PRO B CA 1
ATOM 11011 C C . PRO B 1 542 ? -1.92 -39 -2.201 1 87.38 542 PRO B C 1
ATOM 11013 O O . PRO B 1 542 ? -1.831 -40.094 -2.746 1 87.38 542 PRO B O 1
ATOM 11016 N N . ILE B 1 543 ? -1.148 -37.969 -2.547 1 83.56 543 ILE B N 1
ATOM 11017 C CA . ILE B 1 543 ? -0.034 -38.094 -3.482 1 83.56 543 ILE B CA 1
ATOM 11018 C C . ILE B 1 543 ? 1.025 -39.031 -2.916 1 83.56 543 ILE B C 1
ATOM 11020 O O . ILE B 1 543 ? 1.595 -39.844 -3.646 1 83.56 543 ILE B O 1
ATOM 11024 N N . SER B 1 544 ? 1.338 -38.969 -1.646 1 87.75 544 SER B N 1
ATOM 11025 C CA . SER B 1 544 ? 2.279 -39.812 -0.929 1 87.75 544 SER B CA 1
ATOM 11026 C C . SER B 1 544 ? 1.839 -40.031 0.515 1 87.75 544 SER B C 1
ATOM 11028 O O . SER B 1 544 ? 0.94 -39.344 1.006 1 87.75 544 SER B O 1
ATOM 11030 N N . THR B 1 545 ? 2.447 -41 1.062 1 87.62 545 THR B N 1
ATOM 11031 C CA . THR B 1 545 ? 2.141 -41.281 2.459 1 87.62 545 THR B CA 1
ATOM 11032 C C . THR B 1 545 ? 2.537 -40.094 3.354 1 87.62 545 THR B C 1
ATOM 11034 O O . THR B 1 545 ? 1.92 -39.875 4.395 1 87.62 545 THR B O 1
ATOM 11037 N N . GLU B 1 546 ? 3.521 -39.344 2.945 1 91 546 GLU B N 1
ATOM 11038 C CA . GLU B 1 546 ? 4.035 -38.219 3.715 1 91 546 GLU B CA 1
ATOM 11039 C C . GLU B 1 546 ? 3.094 -37 3.625 1 91 546 GLU B C 1
ATOM 11041 O O . GLU B 1 546 ? 3.248 -36.031 4.367 1 91 546 GLU B O 1
ATOM 11046 N N . MET B 1 547 ? 2.127 -37.156 2.838 1 93.25 547 MET B N 1
ATOM 11047 C CA . MET B 1 547 ? 1.158 -36.062 2.627 1 93.25 547 MET B CA 1
ATOM 11048 C C . MET B 1 547 ? -0.268 -36.594 2.703 1 93.25 547 MET B C 1
ATOM 11050 O O . MET B 1 547 ? -1.107 -36.281 1.866 1 93.25 547 MET B O 1
ATOM 11054 N N . SER B 1 548 ? -0.561 -37.375 3.66 1 94.56 548 SER B N 1
ATOM 11055 C CA . SER B 1 548 ? -1.778 -38.188 3.658 1 94.56 548 SER B CA 1
ATOM 11056 C C . SER B 1 548 ? -2.861 -37.531 4.523 1 94.56 548 SER B C 1
ATOM 11058 O O . SER B 1 548 ? -4.023 -37.938 4.473 1 94.56 548 SER B O 1
ATOM 11060 N N . VAL B 1 549 ? -2.545 -36.531 5.352 1 96.06 549 VAL B N 1
ATOM 11061 C CA . VAL B 1 549 ? -3.543 -35.906 6.207 1 96.06 549 VAL B CA 1
ATOM 11062 C C . VAL B 1 549 ? -3.393 -34.375 6.148 1 96.06 549 VAL B C 1
ATOM 11064 O O . VAL B 1 549 ? -2.32 -33.875 5.816 1 96.06 549 VAL B O 1
ATOM 11067 N N . LEU B 1 550 ? -4.512 -33.688 6.5 1 96.31 550 LEU B N 1
ATOM 11068 C CA . LEU B 1 550 ? -4.445 -32.25 6.617 1 96.31 550 LEU B CA 1
ATOM 11069 C C . LEU B 1 550 ? -3.764 -31.828 7.918 1 96.31 550 LEU B C 1
ATOM 11071 O O . LEU B 1 550 ? -3.922 -32.5 8.945 1 96.31 550 LEU B O 1
ATOM 11075 N N . ARG B 1 551 ? -3.02 -30.75 7.906 1 97.25 551 ARG B N 1
ATOM 11076 C CA . ARG B 1 551 ? -2.262 -30.344 9.086 1 97.25 551 ARG B CA 1
ATOM 11077 C C . ARG B 1 551 ? -3.191 -29.828 10.18 1 97.25 551 ARG B C 1
ATOM 11079 O O . ARG B 1 551 ? -4.141 -29.094 9.906 1 97.25 551 ARG B O 1
ATOM 11086 N N . LEU B 1 552 ? -2.93 -30.203 11.43 1 96.69 552 LEU B N 1
ATOM 11087 C CA . LEU B 1 552 ? -3.65 -29.75 12.617 1 96.69 552 LEU B CA 1
ATOM 11088 C C . LEU B 1 552 ? -3.074 -28.438 13.141 1 96.69 552 LEU B C 1
ATOM 11090 O O . LEU B 1 552 ? -3.785 -27.641 13.758 1 96.69 552 LEU B O 1
ATOM 11094 N N . SER B 1 553 ? -1.822 -28.25 12.945 1 96.44 553 SER B N 1
ATOM 11095 C CA . SER B 1 553 ? -1.05 -27.062 13.328 1 96.44 553 SER B CA 1
ATOM 11096 C C . SER B 1 553 ? 0.183 -26.906 12.445 1 96.44 553 SER B C 1
ATOM 11098 O O . SER B 1 553 ? 0.534 -27.812 11.688 1 96.44 553 SER B O 1
ATOM 11100 N N . PHE B 1 554 ? 0.793 -25.781 12.594 1 97.56 554 PHE B N 1
ATOM 11101 C CA . PHE B 1 554 ? 2.004 -25.547 11.82 1 97.56 554 PHE B CA 1
ATOM 11102 C C . PHE B 1 554 ? 3.191 -26.281 12.422 1 97.56 554 PHE B C 1
ATOM 11104 O O . PHE B 1 554 ? 4.254 -26.375 11.805 1 97.56 554 PHE B O 1
ATOM 11111 N N . PHE B 1 555 ? 3.059 -26.844 13.586 1 96.69 555 PHE B N 1
ATOM 11112 C CA . PHE B 1 555 ? 4.176 -27.453 14.297 1 96.69 555 PHE B CA 1
ATOM 11113 C C . PHE B 1 555 ? 4.762 -28.609 13.5 1 96.69 555 PHE B C 1
ATOM 11115 O O . PHE B 1 555 ? 5.98 -28.797 13.461 1 96.69 555 PHE B O 1
ATOM 11122 N N . THR B 1 556 ? 3.869 -29.328 12.867 1 95.69 556 THR B N 1
ATOM 11123 C CA . THR B 1 556 ? 4.336 -30.453 12.078 1 95.69 556 THR B CA 1
ATOM 11124 C C . THR B 1 556 ? 5.242 -29.984 10.945 1 95.69 556 THR B C 1
ATOM 11126 O O . THR B 1 556 ? 6.324 -30.531 10.742 1 95.69 556 THR B O 1
ATOM 11129 N N . ASN B 1 557 ? 4.754 -29 10.25 1 96.75 557 ASN B N 1
ATOM 11130 C CA . ASN B 1 557 ? 5.535 -28.438 9.156 1 96.75 557 ASN B CA 1
ATOM 11131 C C . ASN B 1 557 ? 6.844 -27.828 9.656 1 96.75 557 ASN B C 1
ATOM 11133 O O . ASN B 1 557 ? 7.898 -28.031 9.047 1 96.75 557 ASN B O 1
ATOM 11137 N N . PHE B 1 558 ? 6.828 -27.125 10.773 1 97.38 558 PHE B N 1
ATOM 11138 C CA . PHE B 1 558 ? 7.996 -26.453 11.312 1 97.38 558 PHE B CA 1
ATOM 11139 C C . PHE B 1 558 ? 9.055 -27.453 11.758 1 97.38 558 PHE B C 1
ATOM 11141 O O . PHE B 1 558 ? 10.234 -27.281 11.461 1 97.38 558 PHE B O 1
ATOM 11148 N N . ILE B 1 559 ? 8.625 -28.406 12.453 1 95.38 559 ILE B N 1
ATOM 11149 C CA . ILE B 1 559 ? 9.555 -29.406 12.969 1 95.38 559 ILE B CA 1
ATOM 11150 C C . ILE B 1 559 ? 10.242 -30.109 11.797 1 95.38 559 ILE B C 1
ATOM 11152 O O . ILE B 1 559 ? 11.461 -30.297 11.812 1 95.38 559 ILE B O 1
ATOM 11156 N N . GLN B 1 560 ? 9.469 -30.453 10.773 1 93.56 560 GLN B N 1
ATOM 11157 C CA . GLN B 1 560 ? 10.047 -31.094 9.594 1 93.56 560 GLN B CA 1
ATOM 11158 C C . GLN B 1 560 ? 11.062 -30.172 8.914 1 93.56 560 GLN B C 1
ATOM 11160 O O . GLN B 1 560 ? 12.141 -30.625 8.516 1 93.56 560 GLN B O 1
ATOM 11165 N N . THR B 1 561 ? 10.711 -28.969 8.797 1 95.44 561 THR B N 1
ATOM 11166 C CA . THR B 1 561 ? 11.586 -27.984 8.18 1 95.44 561 THR B CA 1
ATOM 11167 C C . THR B 1 561 ? 12.859 -27.797 9 1 95.44 561 THR B C 1
ATOM 11169 O O . THR B 1 561 ? 13.961 -27.734 8.445 1 95.44 561 THR B O 1
ATOM 11172 N N . ILE B 1 562 ? 12.758 -27.672 10.305 1 95.94 562 ILE B N 1
ATOM 11173 C CA . ILE B 1 562 ? 13.898 -27.484 11.195 1 95.94 562 ILE B CA 1
ATOM 11174 C C . ILE B 1 562 ? 14.812 -28.703 11.141 1 95.94 562 ILE B C 1
ATOM 11176 O O . ILE B 1 562 ? 16.031 -28.578 11.055 1 95.94 562 ILE B O 1
ATOM 11180 N N . LEU B 1 563 ? 14.188 -29.891 11.148 1 92.69 563 LEU B N 1
ATOM 11181 C CA . LEU B 1 563 ? 14.961 -31.125 11.055 1 92.69 563 LEU B CA 1
ATOM 11182 C C . LEU B 1 563 ? 15.766 -31.156 9.758 1 92.69 563 LEU B C 1
ATOM 11184 O O . LEU B 1 563 ? 16.953 -31.516 9.766 1 92.69 563 LEU B O 1
ATOM 11188 N N . TYR B 1 564 ? 15.102 -30.797 8.711 1 91.06 564 TYR B N 1
ATOM 11189 C CA . TYR B 1 564 ? 15.75 -30.734 7.406 1 91.06 564 TYR B CA 1
ATOM 11190 C C . TYR B 1 564 ? 16.969 -29.828 7.445 1 91.06 564 TYR B C 1
ATOM 11192 O O . TYR B 1 564 ? 18.047 -30.188 6.953 1 91.06 564 TYR B O 1
ATOM 11200 N N . ASN B 1 565 ? 16.891 -28.734 8.062 1 92.06 565 ASN B N 1
ATOM 11201 C CA . ASN B 1 565 ? 17.969 -27.75 8.094 1 92.06 565 ASN B CA 1
ATOM 11202 C C . ASN B 1 565 ? 19.031 -28.125 9.117 1 92.06 565 ASN B C 1
ATOM 11204 O O . ASN B 1 565 ? 20.234 -27.906 8.883 1 92.06 565 ASN B O 1
ATOM 11208 N N . GLN B 1 566 ? 18.625 -28.656 10.227 1 90.88 566 GLN B N 1
ATOM 11209 C CA . GLN B 1 566 ? 19.578 -29.109 11.234 1 90.88 566 GLN B CA 1
ATOM 11210 C C . GLN B 1 566 ? 20.469 -30.203 10.695 1 90.88 566 GLN B C 1
ATOM 11212 O O . GLN B 1 566 ? 21.672 -30.234 10.977 1 90.88 566 GLN B O 1
ATOM 11217 N N . ASN B 1 567 ? 19.875 -31.047 9.875 1 87.56 567 ASN B N 1
ATOM 11218 C CA . ASN B 1 567 ? 20.641 -32.125 9.258 1 87.56 567 ASN B CA 1
ATOM 11219 C C . ASN B 1 567 ? 21.656 -31.594 8.242 1 87.56 567 ASN B C 1
ATOM 11221 O O . ASN B 1 567 ? 22.578 -32.312 7.84 1 87.56 567 ASN B O 1
ATOM 11225 N N . ARG B 1 568 ? 21.484 -30.391 7.969 1 84.38 568 ARG B N 1
ATOM 11226 C CA . ARG B 1 568 ? 22.391 -29.75 7.035 1 84.38 568 ARG B CA 1
ATOM 11227 C C . ARG B 1 568 ? 23.219 -28.672 7.742 1 84.38 568 ARG B C 1
ATOM 11229 O O . ARG B 1 568 ? 23.594 -27.672 7.133 1 84.38 568 ARG B O 1
ATOM 11236 N N . GLN B 1 569 ? 23.328 -28.734 8.984 1 86.31 569 GLN B N 1
ATOM 11237 C CA . GLN B 1 569 ? 24.297 -28.047 9.852 1 86.31 569 GLN B CA 1
ATOM 11238 C C . GLN B 1 569 ? 23.891 -26.594 10.062 1 86.31 569 GLN B C 1
ATOM 11240 O O . GLN B 1 569 ? 24.734 -25.75 10.383 1 86.31 569 GLN B O 1
ATOM 11245 N N . THR B 1 570 ? 22.656 -26.328 9.883 1 88.06 570 THR B N 1
ATOM 11246 C CA . THR B 1 570 ? 22.203 -24.969 10.172 1 88.06 570 THR B CA 1
ATOM 11247 C C . THR B 1 570 ? 22.016 -24.766 11.672 1 88.06 570 THR B C 1
ATOM 11249 O O . THR B 1 570 ? 21.281 -25.531 12.32 1 88.06 570 THR B O 1
ATOM 11252 N N . LYS B 1 571 ? 22.625 -23.734 12.164 1 89.19 571 LYS B N 1
ATOM 11253 C CA . LYS B 1 571 ? 22.625 -23.547 13.617 1 89.19 571 LYS B CA 1
ATOM 11254 C C . LYS B 1 571 ? 21.703 -22.422 14.039 1 89.19 571 LYS B C 1
ATOM 11256 O O . LYS B 1 571 ? 21.438 -22.234 15.227 1 89.19 571 LYS B O 1
ATOM 11261 N N . TYR B 1 572 ? 21.297 -21.672 13.133 1 91.12 572 TYR B N 1
ATOM 11262 C CA . TYR B 1 572 ? 20.422 -20.547 13.375 1 91.12 572 TYR B CA 1
ATOM 11263 C C . TYR B 1 572 ? 19.156 -20.641 12.531 1 91.12 572 TYR B C 1
ATOM 11265 O O . TYR B 1 572 ? 19.188 -20.453 11.32 1 91.12 572 TYR B O 1
ATOM 11273 N N . ILE B 1 573 ? 18.047 -20.891 13.211 1 95.31 573 ILE B N 1
ATOM 11274 C CA . ILE B 1 573 ? 16.812 -21.078 12.438 1 95.31 573 ILE B CA 1
ATOM 11275 C C . ILE B 1 573 ? 15.688 -20.25 13.055 1 95.31 573 ILE B C 1
ATOM 11277 O O . ILE B 1 573 ? 15.367 -20.406 14.234 1 95.31 573 ILE B O 1
ATOM 11281 N N . LYS B 1 574 ? 15.094 -19.328 12.352 1 97 574 LYS B N 1
ATOM 11282 C CA . LYS B 1 574 ? 13.883 -18.562 12.648 1 97 574 LYS B CA 1
ATOM 11283 C C . LYS B 1 574 ? 12.945 -18.531 11.453 1 97 574 LYS B C 1
ATOM 11285 O O . LYS B 1 574 ? 13.211 -17.859 10.453 1 97 574 LYS B O 1
ATOM 11290 N N . ILE B 1 575 ? 11.875 -19.203 11.562 1 98.12 575 ILE B N 1
ATOM 11291 C CA . ILE B 1 575 ? 10.969 -19.312 10.422 1 98.12 575 ILE B CA 1
ATOM 11292 C C . ILE B 1 575 ? 9.547 -18.969 10.859 1 98.12 575 ILE B C 1
ATOM 11294 O O . ILE B 1 575 ? 9.211 -19.094 12.039 1 98.12 575 ILE B O 1
ATOM 11298 N N . PHE B 1 576 ? 8.695 -18.516 9.906 1 98.44 576 PHE B N 1
ATOM 11299 C CA . PHE B 1 576 ? 7.289 -18.25 10.195 1 98.44 576 PHE B CA 1
ATOM 11300 C C . PHE B 1 576 ? 6.43 -18.5 8.961 1 98.44 576 PHE B C 1
ATOM 11302 O O . PHE B 1 576 ? 6.945 -18.594 7.848 1 98.44 576 PHE B O 1
ATOM 11309 N N . GLU B 1 577 ? 5.207 -18.703 9.188 1 98.44 577 GLU B N 1
ATOM 11310 C CA . GLU B 1 577 ? 4.223 -18.922 8.133 1 98.44 577 GLU B CA 1
ATOM 11311 C C . GLU B 1 577 ? 2.826 -18.5 8.586 1 98.44 577 GLU B C 1
ATOM 11313 O O . GLU B 1 577 ? 2.529 -18.516 9.781 1 98.44 577 GLU B O 1
ATOM 11318 N N . SER B 1 578 ? 2.043 -18.031 7.641 1 97.94 578 SER B N 1
ATOM 11319 C CA . SER B 1 578 ? 0.626 -17.781 7.887 1 97.94 578 SER B CA 1
ATOM 11320 C C . SER B 1 578 ? -0.251 -18.641 6.973 1 97.94 578 SER B C 1
ATOM 11322 O O . SER B 1 578 ? 0.088 -18.859 5.809 1 97.94 578 SER B O 1
ATOM 11324 N N . GLY B 1 579 ? -1.221 -19.156 7.48 1 97.12 579 GLY B N 1
ATOM 11325 C CA . GLY B 1 579 ? -2.111 -20 6.699 1 97.12 579 GLY B CA 1
ATOM 11326 C C . GLY B 1 579 ? -3.166 -20.688 7.539 1 97.12 579 GLY B C 1
ATOM 11327 O O . GLY B 1 579 ? -3.348 -20.375 8.711 1 97.12 579 GLY B O 1
ATOM 11328 N N . PHE B 1 580 ? -3.828 -21.688 6.988 1 96.94 580 PHE B N 1
ATOM 11329 C CA . PHE B 1 580 ? -4.961 -22.359 7.625 1 96.94 580 PHE B CA 1
ATOM 11330 C C . PHE B 1 580 ? -4.531 -23.672 8.258 1 96.94 580 PHE B C 1
ATOM 11332 O O . PHE B 1 580 ? -3.613 -24.328 7.766 1 96.94 580 PHE B O 1
ATOM 11339 N N . CYS B 1 581 ? -5.145 -24.016 9.289 1 96.81 581 CYS B N 1
ATOM 11340 C CA . CYS B 1 581 ? -5.117 -25.328 9.922 1 96.81 581 CYS B CA 1
ATOM 11341 C C . CYS B 1 581 ? -6.523 -25.922 10.023 1 96.81 581 CYS B C 1
ATOM 11343 O O . CYS B 1 581 ? -7.508 -25.172 10 1 96.81 581 CYS B O 1
ATOM 11345 N N . PHE B 1 582 ? -6.586 -27.281 10.094 1 95.81 582 PHE B N 1
ATOM 11346 C CA . PHE B 1 582 ? -7.871 -27.953 9.953 1 95.81 582 PHE B CA 1
ATOM 11347 C C . PHE B 1 582 ? -8.094 -28.938 11.094 1 95.81 582 PHE B C 1
ATOM 11349 O O . PHE B 1 582 ? -7.219 -29.75 11.398 1 95.81 582 PHE B O 1
ATOM 11356 N N . SER B 1 583 ? -9.211 -28.875 11.758 1 93.5 583 SER B N 1
ATOM 11357 C CA . SER B 1 583 ? -9.586 -29.812 12.805 1 93.5 583 SER B CA 1
ATOM 11358 C C . SER B 1 583 ? -11.023 -30.281 12.641 1 93.5 583 SER B C 1
ATOM 11360 O O . SER B 1 583 ? -11.875 -29.531 12.148 1 93.5 583 SER B O 1
ATOM 11362 N N . LYS B 1 584 ? -11.18 -31.531 13.047 1 92.69 584 LYS B N 1
ATOM 11363 C CA . LYS B 1 584 ? -12.531 -32.062 12.984 1 92.69 584 LYS B CA 1
ATOM 11364 C C . LYS B 1 584 ? -13.43 -31.406 14.039 1 92.69 584 LYS B C 1
ATOM 11366 O O . LYS B 1 584 ? -13.031 -31.266 15.203 1 92.69 584 LYS B O 1
ATOM 11371 N N . ASN B 1 585 ? -14.422 -30.891 13.586 1 91.19 585 ASN B N 1
ATOM 11372 C CA . ASN B 1 585 ? -15.422 -30.281 14.461 1 91.19 585 ASN B CA 1
ATOM 11373 C C . ASN B 1 585 ? -16.812 -30.328 13.836 1 91.19 585 ASN B C 1
ATOM 11375 O O . ASN B 1 585 ? -17.094 -29.625 12.867 1 91.19 585 ASN B O 1
ATOM 11379 N N . LYS B 1 586 ? -17.688 -31.031 14.328 1 87.94 586 LYS B N 1
ATOM 11380 C CA . LYS B 1 586 ? -19.016 -31.328 13.781 1 87.94 586 LYS B CA 1
ATOM 11381 C C . LYS B 1 586 ? -19.859 -30.062 13.68 1 87.94 586 LYS B C 1
ATOM 11383 O O . LYS B 1 586 ? -20.844 -30.016 12.93 1 87.94 586 LYS B O 1
ATOM 11388 N N . LYS B 1 587 ? -19.547 -29.016 14.375 1 89.56 587 LYS B N 1
ATOM 11389 C CA . LYS B 1 587 ? -20.312 -27.766 14.406 1 89.56 587 LYS B CA 1
ATOM 11390 C C . LYS B 1 587 ? -20.094 -26.953 13.141 1 89.56 587 LYS B C 1
ATOM 11392 O O . LYS B 1 587 ? -20.906 -26.078 12.805 1 89.56 587 LYS B O 1
ATOM 11397 N N . TYR B 1 588 ? -19.062 -27.266 12.453 1 89.06 588 TYR B N 1
ATOM 11398 C CA . TYR B 1 588 ? -18.703 -26.484 11.281 1 89.06 588 TYR B CA 1
ATOM 11399 C C . TYR B 1 588 ? -19.141 -27.172 10 1 89.06 588 TYR B C 1
ATOM 11401 O O . TYR B 1 588 ? -19.438 -28.375 10.008 1 89.06 588 TYR B O 1
ATOM 11409 N N . LYS B 1 589 ? -19.188 -26.328 8.922 1 84.44 589 LYS B N 1
ATOM 11410 C CA . LYS B 1 589 ? -19.578 -26.844 7.617 1 84.44 589 LYS B CA 1
ATOM 11411 C C . LYS B 1 589 ? -18.672 -28 7.195 1 84.44 589 LYS B C 1
ATOM 11413 O O . LYS B 1 589 ? -17.453 -27.938 7.332 1 84.44 589 LYS B O 1
ATOM 11418 N N . LEU B 1 590 ? -19.219 -29.141 6.738 1 84.94 590 LEU B N 1
ATOM 11419 C CA . LEU B 1 590 ? -18.531 -30.344 6.27 1 84.94 590 LEU B CA 1
ATOM 11420 C C . LEU B 1 590 ? -17.844 -31.062 7.422 1 84.94 590 LEU B C 1
ATOM 11422 O O . LEU B 1 590 ? -17.078 -32 7.203 1 84.94 590 LEU B O 1
ATOM 11426 N N . GLY B 1 591 ? -18.047 -30.469 8.703 1 91.62 591 GLY B N 1
ATOM 11427 C CA . GLY B 1 591 ? -17.484 -31.109 9.891 1 91.62 591 GLY B CA 1
ATOM 11428 C C . GLY B 1 591 ? -16.031 -30.734 10.133 1 91.62 591 GLY B C 1
ATOM 11429 O O . GLY B 1 591 ? -15.305 -31.469 10.812 1 91.62 591 GLY B O 1
ATOM 11430 N N . ILE B 1 592 ? -15.516 -29.672 9.422 1 93 592 ILE B N 1
ATOM 11431 C CA . ILE B 1 592 ? -14.109 -29.281 9.539 1 93 592 ILE B CA 1
ATOM 11432 C C . ILE B 1 592 ? -14.008 -27.812 9.938 1 93 592 ILE B C 1
ATOM 11434 O O . ILE B 1 592 ? -14.594 -26.953 9.297 1 93 592 ILE B O 1
ATOM 11438 N N . LYS B 1 593 ? -13.383 -27.562 11.039 1 94.12 593 LYS B N 1
ATOM 11439 C CA . LYS B 1 593 ? -13.07 -26.188 11.43 1 94.12 593 LYS B CA 1
ATOM 11440 C C . LYS B 1 593 ? -11.766 -25.719 10.797 1 94.12 593 LYS B C 1
ATOM 11442 O O . LYS B 1 593 ? -10.727 -26.359 10.961 1 94.12 593 LYS B O 1
ATOM 11447 N N . GLN B 1 594 ? -11.883 -24.609 10.078 1 94.38 594 GLN B N 1
ATOM 11448 C CA . GLN B 1 594 ? -10.703 -23.984 9.484 1 94.38 594 GLN B CA 1
ATOM 11449 C C . GLN B 1 594 ? -10.312 -22.719 10.242 1 94.38 594 GLN B C 1
ATOM 11451 O O . GLN B 1 594 ? -11.133 -21.828 10.43 1 94.38 594 GLN B O 1
ATOM 11456 N N . SER B 1 595 ? -9.109 -22.719 10.797 1 95.31 595 SER B N 1
ATOM 11457 C CA . SER B 1 595 ? -8.609 -21.562 11.523 1 95.31 595 SER B CA 1
ATOM 11458 C C . SER B 1 595 ? -7.363 -20.984 10.867 1 95.31 595 SER B C 1
ATOM 11460 O O . SER B 1 595 ? -6.48 -21.734 10.438 1 95.31 595 SER B O 1
ATOM 11462 N N . PHE B 1 596 ? -7.34 -19.688 10.703 1 97.19 596 PHE B N 1
ATOM 11463 C CA . PHE B 1 596 ? -6.203 -19 10.094 1 97.19 596 PHE B CA 1
ATOM 11464 C C . PHE B 1 596 ? -5.227 -18.516 11.164 1 97.19 596 PHE B C 1
ATOM 11466 O O . PHE B 1 596 ? -5.605 -17.766 12.062 1 97.19 596 PHE B O 1
ATOM 11473 N N . PHE B 1 597 ? -3.955 -18.906 11.031 1 97.69 597 PHE B N 1
ATOM 11474 C CA . PHE B 1 597 ? -2.959 -18.609 12.055 1 97.69 597 PHE B CA 1
ATOM 11475 C C . PHE B 1 597 ? -1.769 -17.875 11.453 1 97.69 597 PHE B C 1
ATOM 11477 O O . PHE B 1 597 ? -1.498 -17.984 10.258 1 97.69 597 PHE B O 1
ATOM 11484 N N . ILE B 1 598 ? -1.117 -17.062 12.234 1 97.81 598 ILE B N 1
ATOM 11485 C CA . ILE B 1 598 ? 0.277 -16.688 12.047 1 97.81 598 ILE B CA 1
ATOM 11486 C C . ILE B 1 598 ? 1.154 -17.406 13.07 1 97.81 598 ILE B C 1
ATOM 11488 O O . ILE B 1 598 ? 0.92 -17.297 14.273 1 97.81 598 ILE B O 1
ATOM 11492 N N . SER B 1 599 ? 2.092 -18.141 12.555 1 98.5 599 SER B N 1
ATOM 11493 C CA . SER B 1 599 ? 2.871 -19.031 13.414 1 98.5 599 SER B CA 1
ATOM 11494 C C . SER B 1 599 ? 4.363 -18.922 13.109 1 98.5 599 SER B C 1
ATOM 11496 O O . SER B 1 599 ? 4.75 -18.5 12.023 1 98.5 599 SER B O 1
ATOM 11498 N N . GLY B 1 600 ? 5.18 -19.25 14.125 1 98.44 600 GLY B N 1
ATOM 11499 C CA . GLY B 1 600 ? 6.625 -19.234 13.945 1 98.44 600 GLY B CA 1
ATOM 11500 C C . GLY B 1 600 ? 7.34 -20.25 14.812 1 98.44 600 GLY B C 1
ATOM 11501 O O . GLY B 1 600 ? 6.746 -20.828 15.727 1 98.44 600 GLY B O 1
ATOM 11502 N N . ALA B 1 601 ? 8.562 -20.531 14.461 1 98.38 601 ALA B N 1
ATOM 11503 C CA . ALA B 1 601 ? 9.422 -21.469 15.188 1 98.38 601 ALA B CA 1
ATOM 11504 C C . ALA B 1 601 ? 10.875 -21 15.172 1 98.38 601 ALA B C 1
ATOM 11506 O O . ALA B 1 601 ? 11.336 -20.438 14.18 1 98.38 601 ALA B O 1
ATOM 11507 N N . VAL B 1 602 ? 11.547 -21.219 16.281 1 97.69 602 VAL B N 1
ATOM 11508 C CA . VAL B 1 602 ? 12.961 -20.875 16.391 1 97.69 602 VAL B CA 1
ATOM 11509 C C . VAL B 1 602 ? 13.727 -22.031 17.016 1 97.69 602 VAL B C 1
ATOM 11511 O O . VAL B 1 602 ? 13.195 -22.75 17.859 1 97.69 602 VAL B O 1
ATOM 11514 N N . SER B 1 603 ? 14.922 -22.25 16.578 1 96.56 603 SER B N 1
ATOM 11515 C CA . SER B 1 603 ? 15.789 -23.297 17.109 1 96.56 603 SER B CA 1
ATOM 11516 C C . SER B 1 603 ? 17.266 -22.938 16.938 1 96.56 603 SER B C 1
ATOM 11518 O O . SER B 1 603 ? 17.625 -22.266 15.977 1 96.56 603 SER B O 1
ATOM 11520 N N . GLY B 1 604 ? 18.078 -23.359 17.891 1 94.69 604 GLY B N 1
ATOM 11521 C CA . GLY B 1 604 ? 19.5 -23.141 17.797 1 94.69 604 GLY B CA 1
ATOM 11522 C C . GLY B 1 604 ? 19.969 -21.922 18.578 1 94.69 604 GLY B C 1
ATOM 11523 O O . GLY B 1 604 ? 19.562 -21.734 19.734 1 94.69 604 GLY B O 1
ATOM 11524 N N . PHE B 1 605 ? 20.844 -21.172 18 1 93.12 605 PHE B N 1
ATOM 11525 C CA . PHE B 1 605 ? 21.453 -20.031 18.688 1 93.12 605 PHE B CA 1
ATOM 11526 C C . PHE B 1 605 ? 20.688 -18.75 18.375 1 93.12 605 PHE B C 1
ATOM 11528 O O . PHE B 1 605 ? 20.062 -18.625 17.328 1 93.12 605 PHE B O 1
ATOM 11535 N N . LYS B 1 606 ? 20.703 -17.828 19.312 1 89.56 606 LYS B N 1
ATOM 11536 C CA . LYS B 1 606 ? 20.047 -16.547 19.156 1 89.56 606 LYS B CA 1
ATOM 11537 C C . LYS B 1 606 ? 20.75 -15.672 18.125 1 89.56 606 LYS B C 1
ATOM 11539 O O . LYS B 1 606 ? 20.109 -14.992 17.328 1 89.56 606 LYS B O 1
ATOM 11544 N N . ASN B 1 607 ? 22.109 -15.719 18.219 1 85.75 607 ASN B N 1
ATOM 11545 C CA . ASN B 1 607 ? 22.906 -14.898 17.328 1 85.75 607 ASN B CA 1
ATOM 11546 C C . ASN B 1 607 ? 23.984 -15.727 16.641 1 85.75 607 ASN B C 1
ATOM 11548 O O . ASN B 1 607 ? 24.406 -16.766 17.156 1 85.75 607 ASN B O 1
ATOM 11552 N N . VAL B 1 608 ? 24.375 -15.203 15.555 1 81.69 608 VAL B N 1
ATOM 11553 C CA . VAL B 1 608 ? 25.5 -15.812 14.852 1 81.69 608 VAL B CA 1
ATOM 11554 C C . VAL B 1 608 ? 26.781 -15.609 15.648 1 81.69 608 VAL B C 1
ATOM 11556 O O . VAL B 1 608 ? 26.922 -14.625 16.375 1 81.69 608 VAL B O 1
ATOM 11559 N N . GLU B 1 609 ? 27.531 -16.562 15.57 1 85.62 609 GLU B N 1
ATOM 11560 C CA . GLU B 1 609 ? 28.812 -16.469 16.25 1 85.62 609 GLU B CA 1
ATOM 11561 C C . GLU B 1 609 ? 29.578 -15.211 15.828 1 85.62 609 GLU B C 1
ATOM 11563 O O . GLU B 1 609 ? 29.672 -14.914 14.641 1 85.62 609 GLU B O 1
ATOM 11568 N N . SER B 1 610 ? 29.984 -14.406 16.797 1 86.94 610 SER B N 1
ATOM 11569 C CA . SER B 1 610 ? 30.656 -13.148 16.531 1 86.94 610 SER B CA 1
ATOM 11570 C C . SER B 1 610 ? 31.641 -12.797 17.641 1 86.94 610 SER B C 1
ATOM 11572 O O . SER B 1 610 ? 31.531 -13.305 18.75 1 86.94 610 SER B O 1
ATOM 11574 N N . TRP B 1 611 ? 32.594 -12 17.344 1 86.94 611 TRP B N 1
ATOM 11575 C CA . TRP B 1 611 ? 33.562 -11.516 18.312 1 86.94 611 TRP B CA 1
ATOM 11576 C C . TRP B 1 611 ? 32.906 -10.562 19.312 1 86.94 611 TRP B C 1
ATOM 11578 O O . TRP B 1 611 ? 33.406 -10.398 20.438 1 86.94 611 TRP B O 1
ATOM 11588 N N . TYR B 1 612 ? 31.844 -10.055 18.906 1 84.62 612 TYR B N 1
ATOM 11589 C CA . TYR B 1 612 ? 31.188 -8.969 19.641 1 84.62 612 TYR B CA 1
ATOM 11590 C C . TYR B 1 612 ? 30.344 -9.523 20.781 1 84.62 612 TYR B C 1
ATOM 11592 O O . TYR B 1 612 ? 30.281 -8.922 21.859 1 84.62 612 TYR B O 1
ATOM 11600 N N . SER B 1 613 ? 29.688 -10.609 20.562 1 82.62 613 SER B N 1
ATOM 11601 C CA . SER B 1 613 ? 28.797 -11.148 21.578 1 82.62 613 SER B CA 1
ATOM 11602 C C . SER B 1 613 ? 29 -12.648 21.75 1 82.62 613 SER B C 1
ATOM 11604 O O . SER B 1 613 ? 29.375 -13.344 20.797 1 82.62 613 SER B O 1
ATOM 11606 N N . LYS B 1 614 ? 28.766 -13 22.953 1 82.81 614 LYS B N 1
ATOM 11607 C CA . LYS B 1 614 ? 28.859 -14.438 23.234 1 82.81 614 LYS B CA 1
ATOM 11608 C C . LYS B 1 614 ? 27.641 -15.172 22.672 1 82.81 614 LYS B C 1
ATOM 11610 O O . LYS B 1 614 ? 26.516 -14.68 22.75 1 82.81 614 LYS B O 1
ATOM 11615 N N . GLN B 1 615 ? 27.984 -16.25 22.141 1 87.19 615 GLN B N 1
ATOM 11616 C CA . GLN B 1 615 ? 26.906 -17.078 21.578 1 87.19 615 GLN B CA 1
ATOM 11617 C C . GLN B 1 615 ? 26.078 -17.719 22.688 1 87.19 615 GLN B C 1
ATOM 11619 O O . GLN B 1 615 ? 26.625 -18.203 23.672 1 87.19 615 GLN B O 1
ATOM 11624 N N . ARG B 1 616 ? 24.781 -17.562 22.594 1 89.25 616 ARG B N 1
ATOM 11625 C CA . ARG B 1 616 ? 23.875 -18.203 23.531 1 89.25 616 ARG B CA 1
ATOM 11626 C C . ARG B 1 616 ? 22.734 -18.906 22.812 1 89.25 616 ARG B C 1
ATOM 11628 O O . ARG B 1 616 ? 22.312 -18.469 21.734 1 89.25 616 ARG B O 1
ATOM 11635 N N . GLU B 1 617 ? 22.266 -19.969 23.344 1 93.56 617 GLU B N 1
ATOM 11636 C CA . GLU B 1 617 ? 21.109 -20.672 22.781 1 93.56 617 GLU B CA 1
ATOM 11637 C C . GLU B 1 617 ? 19.812 -19.891 23.016 1 93.56 617 GLU B C 1
ATOM 11639 O O . GLU B 1 617 ? 19.688 -19.188 24 1 93.56 617 GLU B O 1
ATOM 11644 N N . ILE B 1 618 ? 18.969 -20.016 22.156 1 94.19 618 ILE B N 1
ATOM 11645 C CA . ILE B 1 618 ? 17.656 -19.391 22.266 1 94.19 618 ILE B CA 1
ATOM 11646 C C . ILE B 1 618 ? 16.906 -19.984 23.453 1 94.19 618 ILE B C 1
ATOM 11648 O O . ILE B 1 618 ? 17.016 -21.188 23.719 1 94.19 618 ILE B O 1
ATOM 11652 N N . ASP B 1 619 ? 16.125 -19.125 24.094 1 94.44 619 ASP B N 1
ATOM 11653 C CA . ASP B 1 619 ? 15.305 -19.625 25.203 1 94.44 619 ASP B CA 1
ATOM 11654 C C . ASP B 1 619 ? 13.859 -19.141 25.078 1 94.44 619 ASP B C 1
ATOM 11656 O O . ASP B 1 619 ? 13.492 -18.547 24.062 1 94.44 619 ASP B O 1
ATOM 11660 N N . PHE B 1 620 ? 13.125 -19.516 26.078 1 95.06 620 PHE B N 1
ATOM 11661 C CA . PHE B 1 620 ? 11.695 -19.25 26.047 1 95.06 620 PHE B CA 1
ATOM 11662 C C . PHE B 1 620 ? 11.414 -17.766 25.984 1 95.06 620 PHE B C 1
ATOM 11664 O O . PHE B 1 620 ? 10.508 -17.328 25.281 1 95.06 620 PHE B O 1
ATOM 11671 N N . PHE B 1 621 ? 12.156 -17 26.594 1 93.75 621 PHE B N 1
ATOM 11672 C CA . PHE B 1 621 ? 11.875 -15.578 26.75 1 93.75 621 PHE B CA 1
ATOM 11673 C C . PHE B 1 621 ? 12.25 -14.82 25.469 1 93.75 621 PHE B C 1
ATOM 11675 O O . PHE B 1 621 ? 11.719 -13.742 25.203 1 93.75 621 PHE B O 1
ATOM 11682 N N . ASP B 1 622 ? 13.117 -15.359 24.625 1 94.62 622 ASP B N 1
ATOM 11683 C CA . ASP B 1 622 ? 13.43 -14.758 23.344 1 94.62 622 ASP B CA 1
ATOM 11684 C C . ASP B 1 622 ? 12.219 -14.773 22.406 1 94.62 622 ASP B C 1
ATOM 11686 O O . ASP B 1 622 ? 11.852 -13.742 21.844 1 94.62 622 ASP B O 1
ATOM 11690 N N . ILE B 1 623 ? 11.633 -15.906 22.297 1 96.19 623 ILE B N 1
ATOM 11691 C CA . ILE B 1 623 ? 10.484 -16.031 21.406 1 96.19 623 ILE B CA 1
ATOM 11692 C C . ILE B 1 623 ? 9.289 -15.297 22.016 1 96.19 623 ILE B C 1
ATOM 11694 O O . ILE B 1 623 ? 8.469 -14.727 21.281 1 96.19 623 ILE B O 1
ATOM 11698 N N . LYS B 1 624 ? 9.141 -15.352 23.359 1 95.56 624 LYS B N 1
ATOM 11699 C CA . LYS B 1 624 ? 8.078 -14.578 23.984 1 95.56 624 LYS B CA 1
ATOM 11700 C C . LYS B 1 624 ? 8.188 -13.102 23.641 1 95.56 624 LYS B C 1
ATOM 11702 O O . LYS B 1 624 ? 7.176 -12.438 23.391 1 95.56 624 LYS B O 1
ATOM 11707 N N . GLY B 1 625 ? 9.445 -12.594 23.625 1 93.44 625 GLY B N 1
ATOM 11708 C CA . GLY B 1 625 ? 9.664 -11.219 23.219 1 93.44 625 GLY B CA 1
ATOM 11709 C C . GLY B 1 625 ? 9.188 -10.93 21.797 1 93.44 625 GLY B C 1
ATOM 11710 O O . GLY B 1 625 ? 8.594 -9.883 21.531 1 93.44 625 GLY B O 1
ATOM 11711 N N . ASP B 1 626 ? 9.469 -11.82 20.922 1 95.44 626 ASP B N 1
ATOM 11712 C CA . ASP B 1 626 ? 9.016 -11.672 19.531 1 95.44 626 ASP B CA 1
ATOM 11713 C C . ASP B 1 626 ? 7.492 -11.68 19.453 1 95.44 626 ASP B C 1
ATOM 11715 O O . ASP B 1 626 ? 6.902 -10.859 18.734 1 95.44 626 ASP B O 1
ATOM 11719 N N . VAL B 1 627 ? 6.848 -12.578 20.188 1 96.38 627 VAL B N 1
ATOM 11720 C CA . VAL B 1 627 ? 5.395 -12.703 20.172 1 96.38 627 VAL B CA 1
ATOM 11721 C C . VAL B 1 627 ? 4.758 -11.461 20.781 1 96.38 627 VAL B C 1
ATOM 11723 O O . VAL B 1 627 ? 3.773 -10.938 20.25 1 96.38 627 VAL B O 1
ATOM 11726 N N . GLU B 1 628 ? 5.328 -10.992 21.891 1 93.88 628 GLU B N 1
ATOM 11727 C CA . GLU B 1 628 ? 4.812 -9.773 22.516 1 93.88 628 GLU B CA 1
ATOM 11728 C C . GLU B 1 628 ? 4.871 -8.594 21.562 1 93.88 628 GLU B C 1
ATOM 11730 O O . GLU B 1 628 ? 3.926 -7.805 21.484 1 93.88 628 GLU B O 1
ATOM 11735 N N . THR B 1 629 ? 5.965 -8.508 20.844 1 92.56 629 THR B N 1
ATOM 11736 C CA . THR B 1 629 ? 6.109 -7.426 19.875 1 92.56 629 THR B CA 1
ATOM 11737 C C . THR B 1 629 ? 5.027 -7.516 18.797 1 92.56 629 THR B C 1
ATOM 11739 O O . THR B 1 629 ? 4.477 -6.496 18.391 1 92.56 629 THR B O 1
ATOM 11742 N N . LEU B 1 630 ? 4.773 -8.672 18.359 1 92.75 630 LEU B N 1
ATOM 11743 C CA . LEU B 1 630 ? 3.732 -8.914 17.375 1 92.75 630 LEU B CA 1
ATOM 11744 C C . LEU B 1 630 ? 2.365 -8.516 17.906 1 92.75 630 LEU B C 1
ATOM 11746 O O . LEU B 1 630 ? 1.578 -7.875 17.203 1 92.75 630 LEU B O 1
ATOM 11750 N N . LEU B 1 631 ? 2.105 -8.875 19.156 1 92.5 631 LEU B N 1
ATOM 11751 C CA . LEU B 1 631 ? 0.817 -8.594 19.781 1 92.5 631 LEU B CA 1
ATOM 11752 C C . LEU B 1 631 ? 0.648 -7.102 20.016 1 92.5 631 LEU B C 1
ATOM 11754 O O . LEU B 1 631 ? -0.469 -6.582 19.969 1 92.5 631 LEU B O 1
ATOM 11758 N N . TYR B 1 632 ? 1.78 -6.445 20.219 1 87.62 632 TYR B N 1
ATOM 11759 C CA . TYR B 1 632 ? 1.736 -5.031 20.578 1 87.62 632 TYR B CA 1
ATOM 11760 C C . TYR B 1 632 ? 1.479 -4.164 19.359 1 87.62 632 TYR B C 1
ATOM 11762 O O . TYR B 1 632 ? 1.197 -2.971 19.484 1 87.62 632 TYR B O 1
ATOM 11770 N N . LEU B 1 633 ? 1.563 -4.664 18.172 1 84.25 633 LEU B N 1
ATOM 11771 C CA . LEU B 1 633 ? 1.19 -3.936 16.969 1 84.25 633 LEU B CA 1
ATOM 11772 C C . LEU B 1 633 ? -0.242 -3.422 17.062 1 84.25 633 LEU B C 1
ATOM 11774 O O . LEU B 1 633 ? -0.604 -2.449 16.406 1 84.25 633 LEU B O 1
ATOM 11778 N N . ASN B 1 634 ? -1.011 -4.078 17.875 1 78.38 634 ASN B N 1
ATOM 11779 C CA . ASN B 1 634 ? -2.424 -3.742 18 1 78.38 634 ASN B CA 1
ATOM 11780 C C . ASN B 1 634 ? -2.633 -2.52 18.891 1 78.38 634 ASN B C 1
ATOM 11782 O O . ASN B 1 634 ? -3.746 -1.999 18.984 1 78.38 634 ASN B O 1
ATOM 11786 N N . GLY B 1 635 ? -1.686 -1.992 19.5 1 70.88 635 GLY B N 1
ATOM 11787 C CA . GLY B 1 635 ? -1.771 -0.754 20.25 1 70.88 635 GLY B CA 1
ATOM 11788 C C . GLY B 1 635 ? -2.107 -0.972 21.719 1 70.88 635 GLY B C 1
ATOM 11789 O O . GLY B 1 635 ? -2.139 -0.02 22.5 1 70.88 635 GLY B O 1
ATOM 11790 N N . ASN B 1 636 ? -2.533 -2.158 22.156 1 68 636 ASN B N 1
ATOM 11791 C CA . ASN B 1 636 ? -2.926 -2.387 23.547 1 68 636 ASN B CA 1
ATOM 11792 C C . ASN B 1 636 ? -2.08 -3.479 24.203 1 68 636 ASN B C 1
ATOM 11794 O O . ASN B 1 636 ? -2.5 -4.637 24.266 1 68 636 ASN B O 1
ATOM 11798 N N . SER B 1 637 ? -0.978 -3.195 24.828 1 71.81 637 SER B N 1
ATOM 11799 C CA . SER B 1 637 ? -0.06 -4.18 25.391 1 71.81 637 SER B CA 1
ATOM 11800 C C . SER B 1 637 ? -0.547 -4.68 26.75 1 71.81 637 SER B C 1
ATOM 11802 O O . SER B 1 637 ? -0.293 -5.824 27.125 1 71.81 637 SER B O 1
ATOM 11804 N N . SER B 1 638 ? -1.379 -3.934 27.344 1 72.81 638 SER B N 1
ATOM 11805 C CA . SER B 1 638 ? -1.71 -4.223 28.734 1 72.81 638 SER B CA 1
ATOM 11806 C C . SER B 1 638 ? -2.812 -5.27 28.828 1 72.81 638 SER B C 1
ATOM 11808 O O . SER B 1 638 ? -3 -5.883 29.891 1 72.81 638 SER B O 1
ATOM 11810 N N . ASP B 1 639 ? -3.371 -5.598 27.781 1 80.56 639 ASP B N 1
ATOM 11811 C CA . ASP B 1 639 ? -4.566 -6.434 27.891 1 80.56 639 ASP B CA 1
ATOM 11812 C C . ASP B 1 639 ? -4.25 -7.887 27.531 1 80.56 639 ASP B C 1
ATOM 11814 O O . ASP B 1 639 ? -5.133 -8.742 27.578 1 80.56 639 ASP B O 1
ATOM 11818 N N . PHE B 1 640 ? -2.994 -8.195 27.281 1 88.88 640 PHE B N 1
ATOM 11819 C CA . PHE B 1 640 ? -2.623 -9.57 26.984 1 88.88 640 PHE B CA 1
ATOM 11820 C C . PHE B 1 640 ? -2.143 -10.289 28.25 1 88.88 640 PHE B C 1
ATOM 11822 O O . PHE B 1 640 ? -1.442 -9.695 29.078 1 88.88 640 PHE B O 1
ATOM 11829 N N . GLU B 1 641 ? -2.586 -11.531 28.391 1 89.5 641 GLU B N 1
ATOM 11830 C CA . GLU B 1 641 ? -2.197 -12.352 29.547 1 89.5 641 GLU B CA 1
ATOM 11831 C C . GLU B 1 641 ? -1.611 -13.688 29.078 1 89.5 641 GLU B C 1
ATOM 11833 O O . GLU B 1 641 ? -2.154 -14.336 28.188 1 89.5 641 GLU B O 1
ATOM 11838 N N . PHE B 1 642 ? -0.49 -14.031 29.656 1 91.94 642 PHE B N 1
ATOM 11839 C CA . PHE B 1 642 ? 0.142 -15.328 29.422 1 91.94 642 PHE B CA 1
ATOM 11840 C C . PHE B 1 642 ? -0.121 -16.266 30.594 1 91.94 642 PHE B C 1
ATOM 11842 O O . PHE B 1 642 ? 0.191 -15.953 31.734 1 91.94 642 PHE B O 1
ATOM 11849 N N . LYS B 1 643 ? -0.727 -17.453 30.297 1 90.5 643 LYS B N 1
ATOM 11850 C CA . LYS B 1 643 ? -1.061 -18.422 31.344 1 90.5 643 LYS B CA 1
ATOM 11851 C C . LYS B 1 643 ? -0.449 -19.797 31.047 1 90.5 643 LYS B C 1
ATOM 11853 O O . LYS B 1 643 ? -0.568 -20.297 29.922 1 90.5 643 LYS B O 1
ATOM 11858 N N . THR B 1 644 ? 0.141 -20.312 32 1 89.31 644 THR B N 1
ATOM 11859 C CA . THR B 1 644 ? 0.708 -21.656 31.844 1 89.31 644 THR B CA 1
ATOM 11860 C C . THR B 1 644 ? -0.392 -22.688 31.625 1 89.31 644 THR B C 1
ATOM 11862 O O . THR B 1 644 ? -1.495 -22.547 32.156 1 89.31 644 THR B O 1
ATOM 11865 N N . CYS B 1 645 ? -0.042 -23.672 30.828 1 87.88 645 CYS B N 1
ATOM 11866 C CA . CYS B 1 645 ? -1.025 -24.703 30.547 1 87.88 645 CYS B CA 1
ATOM 11867 C C . CYS B 1 645 ? -0.37 -26.078 30.5 1 87.88 645 CYS B C 1
ATOM 11869 O O . CYS B 1 645 ? 0.842 -26.188 30.312 1 87.88 645 CYS B O 1
ATOM 11871 N N . LYS B 1 646 ? -1.203 -27.031 30.797 1 86.62 646 LYS B N 1
ATOM 11872 C CA . LYS B 1 646 ? -0.766 -28.422 30.656 1 86.62 646 LYS B CA 1
ATOM 11873 C C . LYS B 1 646 ? -1.094 -28.953 29.266 1 86.62 646 LYS B C 1
ATOM 11875 O O . LYS B 1 646 ? -2.264 -29.047 28.891 1 86.62 646 LYS B O 1
ATOM 11880 N N . ASN B 1 647 ? -0.071 -29.109 28.469 1 86.88 647 ASN B N 1
ATOM 11881 C CA . ASN B 1 647 ? -0.208 -29.594 27.109 1 86.88 647 ASN B CA 1
ATOM 11882 C C . ASN B 1 647 ? 0.889 -30.594 26.75 1 86.88 647 ASN B C 1
ATOM 11884 O O . ASN B 1 647 ? 2.066 -30.344 27.016 1 86.88 647 ASN B O 1
ATOM 11888 N N . LYS B 1 648 ? 0.505 -31.703 26.188 1 88.62 648 LYS B N 1
ATOM 11889 C CA . LYS B 1 648 ? 1.439 -32.781 25.906 1 88.62 648 LYS B CA 1
ATOM 11890 C C . LYS B 1 648 ? 2.395 -32.406 24.781 1 88.62 648 LYS B C 1
ATOM 11892 O O . LYS B 1 648 ? 3.449 -33 24.609 1 88.62 648 LYS B O 1
ATOM 11897 N N . GLU B 1 649 ? 2.039 -31.422 24.062 1 92.69 649 GLU B N 1
ATOM 11898 C CA . GLU B 1 649 ? 2.844 -31 22.922 1 92.69 649 GLU B CA 1
ATOM 11899 C C . GLU B 1 649 ? 4.055 -30.188 23.375 1 92.69 649 GLU B C 1
ATOM 11901 O O . GLU B 1 649 ? 5.043 -30.094 22.656 1 92.69 649 GLU B O 1
ATOM 11906 N N . PHE B 1 650 ? 3.957 -29.703 24.641 1 94.88 650 PHE B N 1
ATOM 11907 C CA . PHE B 1 650 ? 4.969 -28.734 25.062 1 94.88 650 PHE B CA 1
ATOM 11908 C C . PHE B 1 650 ? 5.645 -29.203 26.344 1 94.88 650 PHE B C 1
ATOM 11910 O O . PHE B 1 650 ? 5.109 -30.047 27.062 1 94.88 650 PHE B O 1
ATOM 11917 N N . HIS B 1 651 ? 6.844 -28.609 26.547 1 94.19 651 HIS B N 1
ATOM 11918 C CA . HIS B 1 651 ? 7.484 -28.75 27.844 1 94.19 651 HIS B CA 1
ATOM 11919 C C . HIS B 1 651 ? 6.578 -28.25 28.969 1 94.19 651 HIS B C 1
ATOM 11921 O O . HIS B 1 651 ? 6.02 -27.156 28.875 1 94.19 651 HIS B O 1
ATOM 11927 N N . PRO B 1 652 ? 6.34 -29 29.953 1 89.56 652 PRO B N 1
ATOM 11928 C CA . PRO B 1 652 ? 5.363 -28.641 30.984 1 89.56 652 PRO B CA 1
ATOM 11929 C C . PRO B 1 652 ? 5.695 -27.328 31.688 1 89.56 652 PRO B C 1
ATOM 11931 O O . PRO B 1 652 ? 4.793 -26.609 32.125 1 89.56 652 PRO B O 1
ATOM 11934 N N . GLY B 1 653 ? 6.93 -26.953 31.734 1 88 653 GLY B N 1
ATOM 11935 C CA . GLY B 1 653 ? 7.309 -25.75 32.438 1 88 653 GLY B CA 1
ATOM 11936 C C . GLY B 1 653 ? 7.609 -24.578 31.516 1 88 653 GLY B C 1
ATOM 11937 O O . GLY B 1 653 ? 7.883 -23.469 31.984 1 88 653 GLY B O 1
ATOM 11938 N N . LYS B 1 654 ? 7.539 -24.797 30.266 1 92.94 654 LYS B N 1
ATOM 11939 C CA . LYS B 1 654 ? 7.938 -23.75 29.328 1 92.94 654 LYS B CA 1
ATOM 11940 C C . LYS B 1 654 ? 6.906 -23.578 28.219 1 92.94 654 LYS B C 1
ATOM 11942 O O . LYS B 1 654 ? 7.215 -23.781 27.047 1 92.94 654 LYS B O 1
ATOM 11947 N N . ASN B 1 655 ? 5.734 -23.266 28.609 1 94.81 655 ASN B N 1
ATOM 11948 C CA . ASN B 1 655 ? 4.656 -22.984 27.656 1 94.81 655 ASN B CA 1
ATOM 11949 C C . ASN B 1 655 ? 3.617 -22.047 28.25 1 94.81 655 ASN B C 1
ATOM 11951 O O . ASN B 1 655 ? 3.531 -21.891 29.469 1 94.81 655 ASN B O 1
ATOM 11955 N N . SER B 1 656 ? 2.889 -21.359 27.391 1 95 656 SER B N 1
ATOM 11956 C CA . SER B 1 656 ? 1.852 -20.438 27.844 1 95 656 SER B CA 1
ATOM 11957 C C . SER B 1 656 ? 0.768 -20.266 26.781 1 95 656 SER B C 1
ATOM 11959 O O . SER B 1 656 ? 1.067 -20.141 25.594 1 95 656 SER B O 1
ATOM 11961 N N . LYS B 1 657 ? -0.444 -20.328 27.266 1 96 657 LYS B N 1
ATOM 11962 C CA . LYS B 1 657 ? -1.547 -19.859 26.438 1 96 657 LYS B CA 1
ATOM 11963 C C . LYS B 1 657 ? -1.692 -18.344 26.547 1 96 657 LYS B C 1
ATOM 11965 O O . LYS B 1 657 ? -1.435 -17.75 27.594 1 96 657 LYS B O 1
ATOM 11970 N N . ILE B 1 658 ? -2.035 -17.781 25.547 1 95.75 658 ILE B N 1
ATOM 11971 C CA . ILE B 1 658 ? -2.164 -16.328 25.484 1 95.75 658 ILE B CA 1
ATOM 11972 C C . ILE B 1 658 ? -3.639 -15.945 25.391 1 95.75 658 ILE B C 1
ATOM 11974 O O . ILE B 1 658 ? -4.379 -16.516 24.578 1 95.75 658 ILE B O 1
ATOM 11978 N N . PHE B 1 659 ? -4.031 -14.969 26.156 1 94 659 PHE B N 1
ATOM 11979 C CA . PHE B 1 659 ? -5.41 -14.492 26.156 1 94 659 PHE B CA 1
ATOM 11980 C C . PHE B 1 659 ? -5.461 -12.977 25.984 1 94 659 PHE B C 1
ATOM 11982 O O . PHE B 1 659 ? -4.562 -12.266 26.438 1 94 659 PHE B O 1
ATOM 11989 N N . PHE B 1 660 ? -6.418 -12.461 25.297 1 91.31 660 PHE B N 1
ATOM 11990 C CA . PHE B 1 660 ? -6.766 -11.055 25.188 1 91.31 660 PHE B CA 1
ATOM 11991 C C . PHE B 1 660 ? -8.156 -10.797 25.734 1 91.31 660 PHE B C 1
ATOM 11993 O O . PHE B 1 660 ? -9.156 -11.258 25.172 1 91.31 660 PHE B O 1
ATOM 12000 N N . LYS B 1 661 ? -8.234 -10.109 26.844 1 87.25 661 LYS B N 1
ATOM 12001 C CA . LYS B 1 661 ? -9.508 -9.875 27.5 1 87.25 661 LYS B CA 1
ATOM 12002 C C . LYS B 1 661 ? -10.289 -11.18 27.672 1 87.25 661 LYS B C 1
ATOM 12004 O O . LYS B 1 661 ? -11.453 -11.266 27.297 1 87.25 661 LYS B O 1
ATOM 12009 N N . LYS B 1 662 ? -9.539 -12.25 28.047 1 88.19 662 LYS B N 1
ATOM 12010 C CA . LYS B 1 662 ? -10.078 -13.562 28.406 1 88.19 662 LYS B CA 1
ATOM 12011 C C . LYS B 1 662 ? -10.367 -14.398 27.172 1 88.19 662 LYS B C 1
ATOM 12013 O O . LYS B 1 662 ? -10.805 -15.547 27.266 1 88.19 662 LYS B O 1
ATOM 12018 N N . LYS B 1 663 ? -10.203 -13.844 26.031 1 92.62 663 LYS B N 1
ATOM 12019 C CA . LYS B 1 663 ? -10.359 -14.602 24.797 1 92.62 663 LYS B CA 1
ATOM 12020 C C . LYS B 1 663 ? -9.047 -15.258 24.375 1 92.62 663 LYS B C 1
ATOM 12022 O O . LYS B 1 663 ? -7.996 -14.602 24.375 1 92.62 663 LYS B O 1
ATOM 12027 N N . TYR B 1 664 ? -9.148 -16.484 24.016 1 94.56 664 TYR B N 1
ATOM 12028 C CA . TYR B 1 664 ? -7.973 -17.234 23.594 1 94.56 664 TYR B CA 1
ATOM 12029 C C . TYR B 1 664 ? -7.41 -16.688 22.281 1 94.56 664 TYR B C 1
ATOM 12031 O O . TYR B 1 664 ? -8.148 -16.531 21.297 1 94.56 664 TYR B O 1
ATOM 12039 N N . VAL B 1 665 ? -6.07 -16.438 22.25 1 95 665 VAL B N 1
ATOM 12040 C CA . VAL B 1 665 ? -5.465 -15.836 21.062 1 95 665 VAL B CA 1
ATOM 12041 C C . VAL B 1 665 ? -4.402 -16.766 20.5 1 95 665 VAL B C 1
ATOM 12043 O O . VAL B 1 665 ? -4.086 -16.719 19.297 1 95 665 VAL B O 1
ATOM 12046 N N . GLY B 1 666 ? -3.812 -17.547 21.297 1 96.19 666 GLY B N 1
ATOM 12047 C CA . GLY B 1 666 ? -2.781 -18.438 20.766 1 96.19 666 GLY B CA 1
ATOM 12048 C C . GLY B 1 666 ? -1.972 -19.125 21.859 1 96.19 666 GLY B C 1
ATOM 12049 O O . GLY B 1 666 ? -2.371 -19.125 23.016 1 96.19 666 GLY B O 1
ATOM 12050 N N . ILE B 1 667 ? -0.851 -19.75 21.438 1 96.81 667 ILE B N 1
ATOM 12051 C CA . ILE B 1 667 ? -0.02 -20.516 22.359 1 96.81 667 ILE B CA 1
ATOM 12052 C C . ILE B 1 667 ? 1.452 -20.344 21.984 1 96.81 667 ILE B C 1
ATOM 12054 O O . ILE B 1 667 ? 1.786 -20.078 20.828 1 96.81 667 ILE B O 1
ATOM 12058 N N . ILE B 1 668 ? 2.307 -20.375 22.969 1 97.44 668 ILE B N 1
ATOM 12059 C CA . ILE B 1 668 ? 3.758 -20.312 22.812 1 97.44 668 ILE B CA 1
ATOM 12060 C C . ILE B 1 668 ? 4.406 -21.344 23.75 1 97.44 668 ILE B C 1
ATOM 12062 O O . ILE B 1 668 ? 3.906 -21.594 24.844 1 97.44 668 ILE B O 1
ATOM 12066 N N . GLY B 1 669 ? 5.488 -21.984 23.203 1 97.19 669 GLY B N 1
ATOM 12067 C CA . GLY B 1 669 ? 6.141 -22.906 24.109 1 97.19 669 GLY B CA 1
ATOM 12068 C C . GLY B 1 669 ? 7.285 -23.672 23.453 1 97.19 669 GLY B C 1
ATOM 12069 O O . GLY B 1 669 ? 7.543 -23.516 22.266 1 97.19 669 GLY B O 1
ATOM 12070 N N . GLU B 1 670 ? 8.008 -24.406 24.344 1 97 670 GLU B N 1
ATOM 12071 C CA . GLU B 1 670 ? 9.031 -25.344 23.906 1 97 670 GLU B CA 1
ATOM 12072 C C . GLU B 1 670 ? 8.438 -26.719 23.609 1 97 670 GLU B C 1
ATOM 12074 O O . GLU B 1 670 ? 7.629 -27.234 24.391 1 97 670 GLU B O 1
ATOM 12079 N N . ILE B 1 671 ? 8.82 -27.266 22.5 1 96.12 671 ILE B N 1
ATOM 12080 C CA . ILE B 1 671 ? 8.328 -28.594 22.141 1 96.12 671 ILE B CA 1
ATOM 12081 C C . ILE B 1 671 ? 8.742 -29.594 23.219 1 96.12 671 ILE B C 1
ATOM 12083 O O . ILE B 1 671 ? 9.867 -29.547 23.703 1 96.12 671 ILE B O 1
ATOM 12087 N N . ASN B 1 672 ? 7.848 -30.5 23.5 1 95.31 672 ASN B N 1
ATOM 12088 C CA . ASN B 1 672 ? 8.07 -31.531 24.5 1 95.31 672 ASN B CA 1
ATOM 12089 C C . ASN B 1 672 ? 9.352 -32.312 24.219 1 95.31 672 ASN B C 1
ATOM 12091 O O . ASN B 1 672 ? 9.547 -32.812 23.109 1 95.31 672 ASN B O 1
ATOM 12095 N N . PRO B 1 673 ? 10.188 -32.438 25.219 1 93.69 673 PRO B N 1
ATOM 12096 C CA . PRO B 1 673 ? 11.445 -33.156 25.047 1 93.69 673 PRO B CA 1
ATOM 12097 C C . PRO B 1 673 ? 11.227 -34.594 24.562 1 93.69 673 PRO B C 1
ATOM 12099 O O . PRO B 1 673 ? 12.062 -35.125 23.844 1 93.69 673 PRO B O 1
ATOM 12102 N N . ASN B 1 674 ? 10.148 -35.156 24.938 1 93 674 ASN B N 1
ATOM 12103 C CA . ASN B 1 674 ? 9.836 -36.5 24.484 1 93 674 ASN B CA 1
ATOM 12104 C C . ASN B 1 674 ? 9.641 -36.562 22.969 1 93 674 ASN B C 1
ATOM 12106 O O . ASN B 1 674 ? 10.078 -37.5 22.312 1 93 674 ASN B O 1
ATOM 12110 N N . ILE B 1 675 ? 8.977 -35.625 22.516 1 93.38 675 ILE B N 1
ATOM 12111 C CA . ILE B 1 675 ? 8.766 -35.5 21.078 1 93.38 675 ILE B CA 1
ATOM 12112 C C . ILE B 1 675 ? 10.102 -35.281 20.375 1 93.38 675 ILE B C 1
ATOM 12114 O O . ILE B 1 675 ? 10.383 -35.875 19.328 1 93.38 675 ILE B O 1
ATOM 12118 N N . GLN B 1 676 ? 10.914 -34.469 20.922 1 92.12 676 GLN B N 1
ATOM 12119 C CA . GLN B 1 676 ? 12.227 -34.156 20.359 1 92.12 676 GLN B CA 1
ATOM 12120 C C . GLN B 1 676 ? 13.086 -35.438 20.266 1 92.12 676 GLN B C 1
ATOM 12122 O O . GLN B 1 676 ? 13.758 -35.656 19.266 1 92.12 676 GLN B O 1
ATOM 12127 N N . ASN B 1 677 ? 12.992 -36.188 21.281 1 93.06 677 ASN B N 1
ATOM 12128 C CA . ASN B 1 677 ? 13.758 -37.438 21.312 1 93.06 677 ASN B CA 1
ATOM 12129 C C . ASN B 1 677 ? 13.25 -38.438 20.281 1 93.06 677 ASN B C 1
ATOM 12131 O O . ASN B 1 677 ? 14.039 -39.062 19.578 1 93.06 677 ASN B O 1
ATOM 12135 N N . LYS B 1 678 ? 11.992 -38.531 20.156 1 93.38 678 LYS B N 1
ATOM 12136 C CA . LYS B 1 678 ? 11.375 -39.469 19.203 1 93.38 678 LYS B CA 1
ATOM 12137 C C . LYS B 1 678 ? 11.727 -39.125 17.766 1 93.38 678 LYS B C 1
ATOM 12139 O O . LYS B 1 678 ? 11.867 -40 16.922 1 93.38 678 LYS B O 1
ATOM 12144 N N . LEU B 1 679 ? 11.891 -37.906 17.547 1 92.56 679 LEU B N 1
ATOM 12145 C CA . LEU B 1 679 ? 12.141 -37.438 16.188 1 92.56 679 LEU B CA 1
ATOM 12146 C C . LEU B 1 679 ? 13.617 -37.125 15.984 1 92.56 679 LEU B C 1
ATOM 12148 O O . LEU B 1 679 ? 14.008 -36.594 14.945 1 92.56 679 LEU B O 1
ATOM 12152 N N . ASP B 1 680 ? 14.477 -37.281 17 1 90.88 680 ASP B N 1
ATOM 12153 C CA . ASP B 1 680 ? 15.922 -37.094 16.953 1 90.88 680 ASP B CA 1
ATOM 12154 C C . ASP B 1 680 ? 16.266 -35.625 16.625 1 90.88 680 ASP B C 1
ATOM 12156 O O . ASP B 1 680 ? 17.078 -35.375 15.734 1 90.88 680 ASP B O 1
ATOM 12160 N N . ILE B 1 681 ? 15.578 -34.844 17.312 1 89.94 681 ILE B N 1
ATOM 12161 C CA . ILE B 1 681 ? 15.836 -33.406 17.141 1 89.94 681 ILE B CA 1
ATOM 12162 C C . ILE B 1 681 ? 17.047 -33 17.984 1 89.94 681 ILE B C 1
ATOM 12164 O O . ILE B 1 681 ? 17.156 -33.375 19.141 1 89.94 681 ILE B O 1
ATOM 12168 N N . LYS B 1 682 ? 18.016 -32.281 17.453 1 86.62 682 LYS B N 1
ATOM 12169 C CA . LYS B 1 682 ? 19.281 -31.953 18.109 1 86.62 682 LYS B CA 1
ATOM 12170 C C . LYS B 1 682 ? 19.125 -30.766 19.047 1 86.62 682 LYS B C 1
ATOM 12172 O O . LYS B 1 682 ? 19.688 -30.766 20.141 1 86.62 682 LYS B O 1
ATOM 12177 N N . ASN B 1 683 ? 18.516 -29.719 18.719 1 90.62 683 ASN B N 1
ATOM 12178 C CA . ASN B 1 683 ? 18.359 -28.5 19.531 1 90.62 683 ASN B CA 1
ATOM 12179 C C . ASN B 1 683 ? 16.891 -28.281 19.922 1 90.62 683 ASN B C 1
ATOM 12181 O O . ASN B 1 683 ? 15.992 -28.828 19.281 1 90.62 683 ASN B O 1
ATOM 12185 N N . ARG B 1 684 ? 16.75 -27.484 21.047 1 93.69 684 ARG B N 1
ATOM 12186 C CA . ARG B 1 684 ? 15.406 -27.156 21.484 1 93.69 684 ARG B CA 1
ATOM 12187 C C . ARG B 1 684 ? 14.656 -26.375 20.422 1 93.69 684 ARG B C 1
ATOM 12189 O O . ARG B 1 684 ? 15.25 -25.578 19.703 1 93.69 684 ARG B O 1
ATOM 12196 N N . ILE B 1 685 ? 13.406 -26.641 20.328 1 96.38 685 ILE B N 1
ATOM 12197 C CA . ILE B 1 685 ? 12.555 -25.922 19.391 1 96.38 685 ILE B CA 1
ATOM 12198 C C . ILE B 1 685 ? 11.469 -25.156 20.141 1 96.38 685 ILE B C 1
ATOM 12200 O O . ILE B 1 685 ? 10.781 -25.719 20.984 1 96.38 685 ILE B O 1
ATOM 12204 N N . PHE B 1 686 ? 11.406 -23.906 19.906 1 97.88 686 PHE B N 1
ATOM 12205 C CA . PHE B 1 686 ? 10.336 -23.062 20.438 1 97.88 686 PHE B CA 1
ATOM 12206 C C . PHE B 1 686 ? 9.375 -22.656 19.328 1 97.88 686 PHE B C 1
ATOM 12208 O O . PHE B 1 686 ? 9.789 -22.344 18.219 1 97.88 686 PHE B O 1
ATOM 12215 N N . VAL B 1 687 ? 8.078 -22.719 19.625 1 98.06 687 VAL B N 1
ATOM 12216 C CA . VAL B 1 687 ? 7.082 -22.422 18.594 1 98.06 687 VAL B CA 1
ATOM 12217 C C . VAL B 1 687 ? 5.996 -21.516 19.172 1 98.06 687 VAL B C 1
ATOM 12219 O O . VAL B 1 687 ? 5.836 -21.438 20.391 1 98.06 687 VAL B O 1
ATOM 12222 N N . PHE B 1 688 ? 5.375 -20.781 18.266 1 98.25 688 PHE B N 1
ATOM 12223 C CA . PHE B 1 688 ? 4.164 -20.047 18.625 1 98.25 688 PHE B CA 1
ATOM 12224 C C . PHE B 1 688 ? 3.123 -20.141 17.516 1 98.25 688 PHE B C 1
ATOM 12226 O O . PHE B 1 688 ? 3.465 -20.375 16.359 1 98.25 688 PHE B O 1
ATOM 12233 N N . GLU B 1 689 ? 1.918 -20.109 17.859 1 98.06 689 GLU B N 1
ATOM 12234 C CA . GLU B 1 689 ? 0.771 -20.109 16.953 1 98.06 689 GLU B CA 1
ATOM 12235 C C . GLU B 1 689 ? -0.314 -19.156 17.438 1 98.06 689 GLU B C 1
ATOM 12237 O O . GLU B 1 689 ? -0.853 -19.328 18.531 1 98.06 689 GLU B O 1
ATOM 12242 N N . LEU B 1 690 ? -0.604 -18.156 16.609 1 97.62 690 LEU B N 1
ATOM 12243 C CA . LEU B 1 690 ? -1.549 -17.109 16.984 1 97.62 690 LEU B CA 1
ATOM 12244 C C . LEU B 1 690 ? -2.729 -17.062 16.031 1 97.62 690 LEU B C 1
ATOM 12246 O O . LEU B 1 690 ? -2.541 -17.062 14.805 1 97.62 690 LEU B O 1
ATOM 12250 N N . LEU B 1 691 ? -3.926 -17 16.516 1 97.19 691 LEU B N 1
ATOM 12251 C CA . LEU B 1 691 ? -5.129 -16.812 15.711 1 97.19 691 LEU B CA 1
ATOM 12252 C C . LEU B 1 691 ? -5.203 -15.383 15.172 1 97.19 691 LEU B C 1
ATOM 12254 O O . LEU B 1 691 ? -5.477 -14.445 15.922 1 97.19 691 LEU B O 1
ATOM 12258 N N . TRP B 1 692 ? -5.039 -15.305 13.93 1 95.12 692 TRP B N 1
ATOM 12259 C CA . TRP B 1 692 ? -4.918 -13.977 13.336 1 95.12 692 TRP B CA 1
ATOM 12260 C C . TRP B 1 692 ? -6.18 -13.156 13.586 1 95.12 692 TRP B C 1
ATOM 12262 O O . TRP B 1 692 ? -6.102 -11.984 13.953 1 95.12 692 TRP B O 1
ATOM 12272 N N . ASP B 1 693 ? -7.324 -13.711 13.438 1 92.56 693 ASP B N 1
ATOM 12273 C CA . ASP B 1 693 ? -8.594 -13.008 13.547 1 92.56 693 ASP B CA 1
ATOM 12274 C C . ASP B 1 693 ? -8.766 -12.406 14.945 1 92.56 693 ASP B C 1
ATOM 12276 O O . ASP B 1 693 ? -9.469 -11.406 15.109 1 92.56 693 ASP B O 1
ATOM 12280 N N . ASN B 1 694 ? -8.086 -13 15.883 1 92.25 694 ASN B N 1
ATOM 12281 C CA . ASN B 1 694 ? -8.242 -12.547 17.266 1 92.25 694 ASN B CA 1
ATOM 12282 C C . ASN B 1 694 ? -7.242 -11.438 17.594 1 92.25 694 ASN B C 1
ATOM 12284 O O . ASN B 1 694 ? -7.332 -10.82 18.656 1 92.25 694 ASN B O 1
ATOM 12288 N N . ILE B 1 695 ? -6.258 -11.148 16.688 1 91 695 ILE B N 1
ATOM 12289 C CA . ILE B 1 695 ? -5.23 -10.188 17.062 1 91 695 ILE B CA 1
ATOM 12290 C C . ILE B 1 695 ? -5.141 -9.086 16.016 1 91 695 ILE B C 1
ATOM 12292 O O . ILE B 1 695 ? -4.348 -8.148 16.141 1 91 695 ILE B O 1
ATOM 12296 N N . LYS B 1 696 ? -5.922 -9.031 14.953 1 87.62 696 LYS B N 1
ATOM 12297 C CA . LYS B 1 696 ? -5.785 -8.102 13.836 1 87.62 696 LYS B CA 1
ATOM 12298 C C . LYS B 1 696 ? -6.359 -6.734 14.18 1 87.62 696 LYS B C 1
ATOM 12300 O O . LYS B 1 696 ? -6.059 -5.742 13.508 1 87.62 696 LYS B O 1
ATOM 12305 N N . ASN B 1 697 ? -7.191 -6.664 15.156 1 83.25 697 ASN B N 1
ATOM 12306 C CA . ASN B 1 697 ? -7.812 -5.383 15.477 1 83.25 697 ASN B CA 1
ATOM 12307 C C . ASN B 1 697 ? -6.793 -4.391 16.047 1 83.25 697 ASN B C 1
ATOM 12309 O O . ASN B 1 697 ? -5.902 -4.773 16.797 1 83.25 697 ASN B O 1
ATOM 12313 N N . PHE B 1 698 ? -6.855 -3.15 15.523 1 77.38 698 PHE B N 1
ATOM 12314 C CA . PHE B 1 698 ? -5.922 -2.094 15.906 1 77.38 698 PHE B CA 1
ATOM 12315 C C . PHE B 1 698 ? -6.629 -1.023 16.734 1 77.38 698 PHE B C 1
ATOM 12317 O O . PHE B 1 698 ? -7.734 -0.6 16.391 1 77.38 698 PHE B O 1
ATOM 12324 N N . TYR B 1 699 ? -5.996 -0.76 17.812 1 75.94 699 TYR B N 1
ATOM 12325 C CA . TYR B 1 699 ? -6.469 0.328 18.656 1 75.94 699 TYR B CA 1
ATOM 12326 C C . TYR B 1 699 ? -5.633 1.585 18.453 1 75.94 699 TYR B C 1
ATOM 12328 O O . TYR B 1 699 ? -4.414 1.56 18.625 1 75.94 699 TYR B O 1
ATOM 12336 N N . VAL B 1 700 ? -6.25 2.676 18.031 1 74.62 700 VAL B N 1
ATOM 12337 C CA . VAL B 1 700 ? -5.551 3.936 17.797 1 74.62 700 VAL B CA 1
ATOM 12338 C C . VAL B 1 700 ? -5.066 4.512 19.125 1 74.62 700 VAL B C 1
ATOM 12340 O O . VAL B 1 700 ? -5.852 4.688 20.062 1 74.62 700 VAL B O 1
ATOM 12343 N N . PRO B 1 701 ? -3.766 4.695 19.188 1 73.88 701 PRO B N 1
ATOM 12344 C CA . PRO B 1 701 ? -3.23 5.254 20.438 1 73.88 701 PRO B CA 1
ATOM 12345 C C . PRO B 1 701 ? -3.725 6.676 20.703 1 73.88 701 PRO B C 1
ATOM 12347 O O . PRO B 1 701 ? -3.91 7.453 19.766 1 73.88 701 PRO B O 1
ATOM 12350 N N . LYS B 1 702 ? -4.086 6.992 21.844 1 76.75 702 LYS B N 1
ATOM 12351 C CA . LYS B 1 702 ? -4.453 8.336 22.297 1 76.75 702 LYS B CA 1
ATOM 12352 C C . LYS B 1 702 ? -3.225 9.125 22.734 1 76.75 702 LYS B C 1
ATOM 12354 O O . LYS B 1 702 ? -2.316 8.57 23.359 1 76.75 702 LYS B O 1
ATOM 12359 N N . ILE B 1 703 ? -3.15 10.266 22.344 1 77.5 703 ILE B N 1
ATOM 12360 C CA . ILE B 1 703 ? -2.041 11.125 22.734 1 77.5 703 ILE B CA 1
ATOM 12361 C C . ILE B 1 703 ? -2.35 11.797 24.062 1 77.5 703 ILE B C 1
ATOM 12363 O O . ILE B 1 703 ? -3.461 12.289 24.281 1 77.5 703 ILE B O 1
ATOM 12367 N N . TYR B 1 704 ? -1.394 11.586 24.969 1 77 704 TYR B N 1
ATOM 12368 C CA . TYR B 1 704 ? -1.526 12.234 26.266 1 77 704 TYR B CA 1
ATOM 12369 C C . TYR B 1 704 ? -0.462 13.312 26.438 1 77 704 TYR B C 1
ATOM 12371 O O . TYR B 1 704 ? 0.646 13.195 25.906 1 77 704 TYR B O 1
ATOM 12379 N N . ASN B 1 705 ? -0.858 14.406 27.125 1 80.19 705 ASN B N 1
ATOM 12380 C CA . ASN B 1 705 ? 0.11 15.453 27.438 1 80.19 705 ASN B CA 1
ATOM 12381 C C . ASN B 1 705 ? 1.192 14.945 28.391 1 80.19 705 ASN B C 1
ATOM 12383 O O . ASN B 1 705 ? 0.908 14.164 29.312 1 80.19 705 ASN B O 1
ATOM 12387 N N . ILE B 1 706 ? 2.402 15.328 28.109 1 80 706 ILE B N 1
ATOM 12388 C CA . ILE B 1 706 ? 3.531 14.93 28.938 1 80 706 ILE B CA 1
ATOM 12389 C C . ILE B 1 706 ? 3.746 15.977 30.031 1 80 706 ILE B C 1
ATOM 12391 O O . ILE B 1 706 ? 3.76 17.172 29.766 1 80 706 ILE B O 1
ATOM 12395 N N . SER B 1 707 ? 3.764 15.484 31.297 1 82.25 707 SER B N 1
ATOM 12396 C CA . SER B 1 707 ? 3.979 16.359 32.438 1 82.25 707 SER B CA 1
ATOM 12397 C C . SER B 1 707 ? 5.441 16.781 32.562 1 82.25 707 SER B C 1
ATOM 12399 O O . SER B 1 707 ? 6.34 15.984 32.281 1 82.25 707 SER B O 1
ATOM 12401 N N . ASP B 1 708 ? 5.707 17.969 32.969 1 82.25 708 ASP B N 1
ATOM 12402 C CA . ASP B 1 708 ? 7.059 18.469 33.188 1 82.25 708 ASP B CA 1
ATOM 12403 C C . ASP B 1 708 ? 7.566 18.078 34.562 1 82.25 708 ASP B C 1
ATOM 12405 O O . ASP B 1 708 ? 8.727 18.328 34.906 1 82.25 708 ASP B O 1
ATOM 12409 N N . ILE B 1 709 ? 6.711 17.375 35.344 1 86.31 709 ILE B N 1
ATOM 12410 C CA . ILE B 1 709 ? 7.086 16.969 36.688 1 86.31 709 ILE B CA 1
ATOM 12411 C C . ILE B 1 709 ? 7.965 15.719 36.625 1 86.31 709 ILE B C 1
ATOM 12413 O O . ILE B 1 709 ? 7.672 14.781 35.875 1 86.31 709 ILE B O 1
ATOM 12417 N N . PRO B 1 710 ? 9.062 15.719 37.344 1 87.69 710 PRO B N 1
ATOM 12418 C CA . PRO B 1 710 ? 9.969 14.562 37.312 1 87.69 710 PRO B CA 1
ATOM 12419 C C . PRO B 1 710 ? 9.344 13.297 37.875 1 87.69 710 PRO B C 1
ATOM 12421 O O . PRO B 1 710 ? 8.406 13.383 38.688 1 87.69 710 PRO B O 1
ATOM 12424 N N . PHE B 1 711 ? 9.938 12.148 37.531 1 91.12 711 PHE B N 1
ATOM 12425 C CA . PHE B 1 711 ? 9.516 10.852 38.031 1 91.12 711 PHE B CA 1
ATOM 12426 C C . PHE B 1 711 ? 10.172 10.578 39.375 1 91.12 711 PHE B C 1
ATOM 12428 O O . PHE B 1 711 ? 11.281 11.047 39.656 1 91.12 711 PHE B O 1
ATOM 12435 N N . ASN B 1 712 ? 9.438 9.828 40.219 1 92.06 712 ASN B N 1
ATOM 12436 C CA . ASN B 1 712 ? 9.992 9.281 41.469 1 92.06 712 ASN B CA 1
ATOM 12437 C C . ASN B 1 712 ? 10.125 7.762 41.375 1 92.06 712 ASN B C 1
ATOM 12439 O O . ASN B 1 712 ? 9.188 7.07 41 1 92.06 712 ASN B O 1
ATOM 12443 N N . TYR B 1 713 ? 11.344 7.297 41.688 1 92.06 713 TYR B N 1
ATOM 12444 C CA . TYR B 1 713 ? 11.609 5.867 41.594 1 92.06 713 TYR B CA 1
ATOM 12445 C C . TYR B 1 713 ? 11.719 5.258 43 1 92.06 713 TYR B C 1
ATOM 12447 O O . TYR B 1 713 ? 12.398 5.801 43.875 1 92.06 713 TYR B O 1
ATOM 12455 N N . ARG B 1 714 ? 11 4.137 43.188 1 93.19 714 ARG B N 1
ATOM 12456 C CA . ARG B 1 714 ? 11.094 3.361 44.406 1 93.19 714 ARG B CA 1
ATOM 12457 C C . ARG B 1 714 ? 11.219 1.871 44.125 1 93.19 714 ARG B C 1
ATOM 12459 O O . ARG B 1 714 ? 10.539 1.349 43.25 1 93.19 714 ARG B O 1
ATOM 12466 N N . ASP B 1 715 ? 12.125 1.232 44.812 1 93.38 715 ASP B N 1
ATOM 12467 C CA . ASP B 1 715 ? 12.359 -0.195 44.625 1 93.38 715 ASP B CA 1
ATOM 12468 C C . ASP B 1 715 ? 11.867 -0.998 45.812 1 93.38 715 ASP B C 1
ATOM 12470 O O . ASP B 1 715 ? 12.07 -0.597 46.969 1 93.38 715 ASP B O 1
ATOM 12474 N N . ILE B 1 716 ? 11.227 -2.088 45.5 1 92.06 716 ILE B N 1
ATOM 12475 C CA . ILE B 1 716 ? 10.758 -3.01 46.531 1 92.06 716 ILE B CA 1
ATOM 12476 C C . ILE B 1 716 ? 11.242 -4.422 46.219 1 92.06 716 ILE B C 1
ATOM 12478 O O . ILE B 1 716 ? 11.133 -4.887 45.094 1 92.06 716 ILE B O 1
ATOM 12482 N N . SER B 1 717 ? 11.875 -5.031 47.156 1 92.88 717 SER B N 1
ATOM 12483 C CA . SER B 1 717 ? 12.266 -6.43 47.031 1 92.88 717 SER B CA 1
ATOM 12484 C C . SER B 1 717 ? 11.461 -7.32 47.969 1 92.88 717 SER B C 1
ATOM 12486 O O . SER B 1 717 ? 11.461 -7.109 49.188 1 92.88 717 SER B O 1
ATOM 12488 N N . ILE B 1 718 ? 10.82 -8.297 47.406 1 92.44 718 ILE B N 1
ATOM 12489 C CA . ILE B 1 718 ? 9.945 -9.148 48.188 1 92.44 718 ILE B CA 1
ATOM 12490 C C . ILE B 1 718 ? 10.289 -10.617 47.938 1 92.44 718 ILE B C 1
ATOM 12492 O O . ILE B 1 718 ? 10.766 -10.977 46.875 1 92.44 718 ILE B O 1
ATOM 12496 N N . VAL B 1 719 ? 10.078 -11.422 48.906 1 93.31 719 VAL B N 1
ATOM 12497 C CA . VAL B 1 719 ? 10.234 -12.867 48.781 1 93.31 719 VAL B CA 1
ATOM 12498 C C . VAL B 1 719 ? 8.859 -13.531 48.75 1 93.31 719 VAL B C 1
ATOM 12500 O O . VAL B 1 719 ? 8.039 -13.328 49.625 1 93.31 719 VAL B O 1
ATOM 12503 N N . ILE B 1 720 ? 8.617 -14.266 47.656 1 91.75 720 ILE B N 1
ATOM 12504 C CA . ILE B 1 720 ? 7.32 -14.906 47.469 1 91.75 720 ILE B CA 1
ATOM 12505 C C . ILE B 1 720 ? 7.52 -16.359 47.031 1 91.75 720 ILE B C 1
ATOM 12507 O O . ILE B 1 720 ? 8.617 -16.75 46.656 1 91.75 720 ILE B O 1
ATOM 12511 N N . SER B 1 721 ? 6.434 -17.062 47.125 1 91.81 721 SER B N 1
ATOM 12512 C CA . SER B 1 721 ? 6.461 -18.469 46.719 1 91.81 721 SER B CA 1
ATOM 12513 C C . SER B 1 721 ? 6.664 -18.578 45.188 1 91.81 721 SER B C 1
ATOM 12515 O O . SER B 1 721 ? 6.133 -17.781 44.438 1 91.81 721 SER B O 1
ATOM 12517 N N . ASN B 1 722 ? 7.367 -19.641 44.781 1 89.38 722 ASN B N 1
ATOM 12518 C CA . ASN B 1 722 ? 7.602 -19.906 43.375 1 89.38 722 ASN B CA 1
ATOM 12519 C C . ASN B 1 722 ? 6.293 -20.188 42.625 1 89.38 722 ASN B C 1
ATOM 12521 O O . ASN B 1 722 ? 6.223 -20.047 41.406 1 89.38 722 ASN B O 1
ATOM 12525 N N . LYS B 1 723 ? 5.301 -20.484 43.312 1 86.38 723 LYS B N 1
ATOM 12526 C CA . LYS B 1 723 ? 4.023 -20.875 42.719 1 86.38 723 LYS B CA 1
ATOM 12527 C C . LYS B 1 723 ? 3.213 -19.656 42.312 1 86.38 723 LYS B C 1
ATOM 12529 O O . LYS B 1 723 ? 2.309 -19.75 41.469 1 86.38 723 LYS B O 1
ATOM 12534 N N . ILE B 1 724 ? 3.545 -18.562 42.844 1 88 724 ILE B N 1
ATOM 12535 C CA . ILE B 1 724 ? 2.795 -17.359 42.531 1 88 724 ILE B CA 1
ATOM 12536 C C . ILE B 1 724 ? 3.369 -16.703 41.281 1 88 724 ILE B C 1
ATOM 12538 O O . ILE B 1 724 ? 4.531 -16.297 41.25 1 88 724 ILE B O 1
ATOM 12542 N N . PRO B 1 725 ? 2.543 -16.562 40.281 1 87.88 725 PRO B N 1
ATOM 12543 C CA . PRO B 1 725 ? 3.025 -15.852 39.094 1 87.88 725 PRO B CA 1
ATOM 12544 C C . PRO B 1 725 ? 3.285 -14.375 39.344 1 87.88 725 PRO B C 1
ATOM 12546 O O . PRO B 1 725 ? 2.541 -13.734 40.094 1 87.88 725 PRO B O 1
ATOM 12549 N N . ILE B 1 726 ? 4.215 -13.867 38.75 1 89.06 726 ILE B N 1
ATOM 12550 C CA . ILE B 1 726 ? 4.641 -12.492 38.969 1 89.06 726 ILE B CA 1
ATOM 12551 C C . ILE B 1 726 ? 3.547 -11.531 38.531 1 89.06 726 ILE B C 1
ATOM 12553 O O . ILE B 1 726 ? 3.393 -10.445 39.094 1 89.06 726 ILE B O 1
ATOM 12557 N N . ILE B 1 727 ? 2.816 -11.906 37.562 1 87.75 727 ILE B N 1
ATOM 12558 C CA . ILE B 1 727 ? 1.761 -11.055 37.031 1 87.75 727 ILE B CA 1
ATOM 12559 C C . ILE B 1 727 ? 0.756 -10.727 38.156 1 87.75 727 ILE B C 1
ATOM 12561 O O . ILE B 1 727 ? 0.168 -9.641 38.156 1 87.75 727 ILE B O 1
ATOM 12565 N N . GLU B 1 728 ? 0.583 -11.648 39.062 1 88.69 728 GLU B N 1
ATOM 12566 C CA . GLU B 1 728 ? -0.336 -11.414 40.188 1 88.69 728 GLU B CA 1
ATOM 12567 C C . GLU B 1 728 ? 0.191 -10.328 41.125 1 88.69 728 GLU B C 1
ATOM 12569 O O . GLU B 1 728 ? -0.583 -9.516 41.625 1 88.69 728 GLU B O 1
ATOM 12574 N N . VAL B 1 729 ? 1.45 -10.359 41.219 1 90.69 729 VAL B N 1
ATOM 12575 C CA . VAL B 1 729 ? 2.098 -9.344 42.062 1 90.69 729 VAL B CA 1
ATOM 12576 C C . VAL B 1 729 ? 1.947 -7.977 41.375 1 90.69 729 VAL B C 1
ATOM 12578 O O . VAL B 1 729 ? 1.597 -6.992 42.062 1 90.69 729 VAL B O 1
ATOM 12581 N N . ILE B 1 730 ? 2.197 -7.984 40.125 1 90.19 730 ILE B N 1
ATOM 12582 C CA . ILE B 1 730 ? 2.107 -6.746 39.344 1 90.19 730 ILE B CA 1
ATOM 12583 C C . ILE B 1 730 ? 0.682 -6.203 39.406 1 90.19 730 ILE B C 1
ATOM 12585 O O . ILE B 1 730 ? 0.477 -5 39.594 1 90.19 730 ILE B O 1
ATOM 12589 N N . LYS B 1 731 ? -0.284 -7.023 39.375 1 88.56 731 LYS B N 1
ATOM 12590 C CA . LYS B 1 731 ? -1.688 -6.621 39.375 1 88.56 731 LYS B CA 1
ATOM 12591 C C . LYS B 1 731 ? -2.049 -5.965 40.719 1 88.56 731 LYS B C 1
ATOM 12593 O O . LYS B 1 731 ? -2.742 -4.949 40.75 1 88.56 731 LYS B O 1
ATOM 12598 N N . ILE B 1 732 ? -1.557 -6.516 41.75 1 91.06 732 ILE B N 1
ATOM 12599 C CA . ILE B 1 732 ? -1.853 -5.98 43.062 1 91.06 732 ILE B CA 1
ATOM 12600 C C . ILE B 1 732 ? -1.212 -4.605 43.219 1 91.06 732 ILE B C 1
ATOM 12602 O O . ILE B 1 732 ? -1.825 -3.688 43.781 1 91.06 732 ILE B O 1
ATOM 12606 N N . CYS B 1 733 ? -0.01 -4.488 42.719 1 92.5 733 CYS B N 1
ATOM 12607 C CA . CYS B 1 733 ? 0.666 -3.197 42.781 1 92.5 733 CYS B CA 1
ATOM 12608 C C . CYS B 1 733 ? -0.096 -2.141 42 1 92.5 733 CYS B C 1
ATOM 12610 O O . CYS B 1 733 ? -0.292 -1.022 42.469 1 92.5 733 CYS B O 1
ATOM 12612 N N . LYS B 1 734 ? -0.457 -2.52 40.844 1 91.31 734 LYS B N 1
ATOM 12613 C CA . LYS B 1 734 ? -1.188 -1.598 39.969 1 91.31 734 LYS B CA 1
ATOM 12614 C C . LYS B 1 734 ? -2.504 -1.169 40.625 1 91.31 734 LYS B C 1
ATOM 12616 O O . LYS B 1 734 ? -2.861 0.01 40.594 1 91.31 734 LYS B O 1
ATOM 12621 N N . ASP B 1 735 ? -3.18 -2.105 41.219 1 90.94 735 ASP B N 1
ATOM 12622 C CA . ASP B 1 735 ? -4.477 -1.847 41.844 1 90.94 735 ASP B CA 1
ATOM 12623 C C . ASP B 1 735 ? -4.328 -0.992 43.094 1 90.94 735 ASP B C 1
ATOM 12625 O O . ASP B 1 735 ? -5.238 -0.241 43.469 1 90.94 735 ASP B O 1
ATOM 12629 N N . SER B 1 736 ? -3.205 -1.078 43.688 1 90.75 736 SER B N 1
ATOM 12630 C CA . SER B 1 736 ? -2.963 -0.354 44.906 1 90.75 736 SER B CA 1
ATOM 12631 C C . SER B 1 736 ? -2.596 1.101 44.656 1 90.75 736 SER B C 1
ATOM 12633 O O . SER B 1 736 ? -2.984 1.995 45.406 1 90.75 736 SER B O 1
ATOM 12635 N N . ILE B 1 737 ? -1.832 1.438 43.688 1 88.62 737 ILE B N 1
ATOM 12636 C CA . ILE B 1 737 ? -1.291 2.773 43.438 1 88.62 737 ILE B CA 1
ATOM 12637 C C . ILE B 1 737 ? -2.178 3.521 42.469 1 88.62 737 ILE B C 1
ATOM 12639 O O . ILE B 1 737 ? -2.457 4.707 42.625 1 88.62 737 ILE B O 1
ATOM 12643 N N . LYS B 1 738 ? -2.713 2.922 41.469 1 83.62 738 LYS B N 1
ATOM 12644 C CA . LYS B 1 738 ? -3.697 3.381 40.5 1 83.62 738 LYS B CA 1
ATOM 12645 C C . LYS B 1 738 ? -3.17 4.574 39.688 1 83.62 738 LYS B C 1
ATOM 12647 O O . LYS B 1 738 ? -2.264 4.43 38.875 1 83.62 738 LYS B O 1
ATOM 12652 N N . LYS B 1 739 ? -3.461 5.926 40.062 1 84.56 739 LYS B N 1
ATOM 12653 C CA . LYS B 1 739 ? -3.287 7.105 39.219 1 84.56 739 LYS B CA 1
ATOM 12654 C C . LYS B 1 739 ? -1.831 7.566 39.219 1 84.56 739 LYS B C 1
ATOM 12656 O O . LYS B 1 739 ? -1.344 8.078 38.188 1 84.56 739 LYS B O 1
ATOM 12661 N N . GLU B 1 740 ? -1.133 7.32 40.25 1 90.62 740 GLU B N 1
ATOM 12662 C CA . GLU B 1 740 ? 0.221 7.855 40.375 1 90.62 740 GLU B CA 1
ATOM 12663 C C . GLU B 1 740 ? 1.242 6.902 39.75 1 90.62 740 GLU B C 1
ATOM 12665 O O . GLU B 1 740 ? 2.412 7.254 39.594 1 90.62 740 GLU B O 1
ATOM 12670 N N . LEU B 1 741 ? 0.754 5.758 39.438 1 91.56 741 LEU B N 1
ATOM 12671 C CA . LEU B 1 741 ? 1.677 4.762 38.906 1 91.56 741 LEU B CA 1
ATOM 12672 C C . LEU B 1 741 ? 1.899 4.973 37.406 1 91.56 741 LEU B C 1
ATOM 12674 O O . LEU B 1 741 ? 0.951 4.918 36.625 1 91.56 741 LEU B O 1
ATOM 12678 N N . ILE B 1 742 ? 3.146 5.18 37.062 1 86 742 ILE B N 1
ATOM 12679 C CA . ILE B 1 742 ? 3.504 5.367 35.656 1 86 742 ILE B CA 1
ATOM 12680 C C . ILE B 1 742 ? 3.977 4.043 35.062 1 86 742 ILE B C 1
ATOM 12682 O O . ILE B 1 742 ? 3.605 3.691 33.938 1 86 742 ILE B O 1
ATOM 12686 N N . ASN B 1 743 ? 4.809 3.389 35.812 1 89.5 743 ASN B N 1
ATOM 12687 C CA . ASN B 1 743 ? 5.387 2.146 35.312 1 89.5 743 ASN B CA 1
ATOM 12688 C C . ASN B 1 743 ? 5.781 1.211 36.469 1 89.5 743 ASN B C 1
ATOM 12690 O O . ASN B 1 743 ? 6.062 1.665 37.562 1 89.5 743 ASN B O 1
ATOM 12694 N N . ILE B 1 744 ? 5.715 -0.107 36.188 1 91.31 744 ILE B N 1
ATOM 12695 C CA . ILE B 1 744 ? 6.188 -1.163 37.062 1 91.31 744 ILE B CA 1
ATOM 12696 C C . ILE B 1 744 ? 7.176 -2.059 36.344 1 91.31 744 ILE B C 1
ATOM 12698 O O . ILE B 1 744 ? 6.852 -2.613 35.281 1 91.31 744 ILE B O 1
ATOM 12702 N N . ASN B 1 745 ? 8.352 -2.176 36.938 1 91.06 745 ASN B N 1
ATOM 12703 C CA . ASN B 1 745 ? 9.391 -2.963 36.25 1 91.06 745 ASN B CA 1
ATOM 12704 C C . ASN B 1 745 ? 10.016 -3.977 37.219 1 91.06 745 ASN B C 1
ATOM 12706 O O . ASN B 1 745 ? 10.43 -3.627 38.312 1 91.06 745 ASN B O 1
ATOM 12710 N N . ILE B 1 746 ? 10.023 -5.234 36.75 1 92.19 746 ILE B N 1
ATOM 12711 C CA . ILE B 1 746 ? 10.75 -6.27 37.5 1 92.19 746 ILE B CA 1
ATOM 12712 C C . ILE B 1 746 ? 12.203 -6.312 37.031 1 92.19 746 ILE B C 1
ATOM 12714 O O . ILE B 1 746 ? 12.492 -6.805 35.938 1 92.19 746 ILE B O 1
ATOM 12718 N N . PHE B 1 747 ? 13.172 -5.984 37.875 1 89.25 747 PHE B N 1
ATOM 12719 C CA . PHE B 1 747 ? 14.523 -5.82 37.344 1 89.25 747 PHE B CA 1
ATOM 12720 C C . PHE B 1 747 ? 15.453 -6.887 37.938 1 89.25 747 PHE B C 1
ATOM 12722 O O . PHE B 1 747 ? 16.594 -7.027 37.469 1 89.25 747 PHE B O 1
ATOM 12729 N N . ASP B 1 748 ? 14.945 -7.746 38.938 1 90.06 748 ASP B N 1
ATOM 12730 C CA . ASP B 1 748 ? 15.789 -8.82 39.438 1 90.06 748 ASP B CA 1
ATOM 12731 C C . ASP B 1 748 ? 14.945 -9.953 40.031 1 90.06 748 ASP B C 1
ATOM 12733 O O . ASP B 1 748 ? 13.914 -9.703 40.656 1 90.06 748 ASP B O 1
ATOM 12737 N N . ILE B 1 749 ? 15.352 -11.148 39.75 1 91 749 ILE B N 1
ATOM 12738 C CA . ILE B 1 749 ? 14.773 -12.352 40.344 1 91 749 ILE B CA 1
ATOM 12739 C C . ILE B 1 749 ? 15.891 -13.258 40.844 1 91 749 ILE B C 1
ATOM 12741 O O . ILE B 1 749 ? 16.828 -13.586 40.125 1 91 749 ILE B O 1
ATOM 12745 N N . TYR B 1 750 ? 15.812 -13.609 42.031 1 89.31 750 TYR B N 1
ATOM 12746 C CA . TYR B 1 750 ? 16.875 -14.391 42.656 1 89.31 750 TYR B CA 1
ATOM 12747 C C . TYR B 1 750 ? 16.328 -15.609 43.375 1 89.31 750 TYR B C 1
ATOM 12749 O O . TYR B 1 750 ? 15.336 -15.508 44.094 1 89.31 750 TYR B O 1
ATOM 12757 N N . GLN B 1 751 ? 16.891 -16.828 42.969 1 87.25 751 GLN B N 1
ATOM 12758 C CA . GLN B 1 751 ? 16.562 -18.094 43.656 1 87.25 751 GLN B CA 1
ATOM 12759 C C . GLN B 1 751 ? 17.812 -18.781 44.188 1 87.25 751 GLN B C 1
ATOM 12761 O O . GLN B 1 751 ? 18.547 -19.422 43.438 1 87.25 751 GLN B O 1
ATOM 12766 N N . GLY B 1 752 ? 18.422 -18.359 45.188 1 79.25 752 GLY B N 1
ATOM 12767 C CA . GLY B 1 752 ? 19.656 -18.953 45.688 1 79.25 752 GLY B CA 1
ATOM 12768 C C . GLY B 1 752 ? 19.594 -19.406 47.125 1 79.25 752 GLY B C 1
ATOM 12769 O O . GLY B 1 752 ? 18.5 -19.516 47.688 1 79.25 752 GLY B O 1
ATOM 12770 N N . LYS B 1 753 ? 20.688 -19.641 47.688 1 83.62 753 LYS B N 1
ATOM 12771 C CA . LYS B 1 753 ? 20.875 -20.297 48.969 1 83.62 753 LYS B CA 1
ATOM 12772 C C . LYS B 1 753 ? 20.328 -19.453 50.125 1 83.62 753 LYS B C 1
ATOM 12774 O O . LYS B 1 753 ? 19.875 -19.969 51.125 1 83.62 753 LYS B O 1
ATOM 12779 N N . GLU B 1 754 ? 20.25 -18.125 49.875 1 84.38 754 GLU B N 1
ATOM 12780 C CA . GLU B 1 754 ? 19.859 -17.234 50.969 1 84.38 754 GLU B CA 1
ATOM 12781 C C . GLU B 1 754 ? 18.344 -17.125 51.062 1 84.38 754 GLU B C 1
ATOM 12783 O O . GLU B 1 754 ? 17.812 -16.484 51.969 1 84.38 754 GLU B O 1
ATOM 12788 N N . ILE B 1 755 ? 17.656 -17.766 50.125 1 85.62 755 ILE B N 1
ATOM 12789 C CA . ILE B 1 755 ? 16.188 -17.719 50.094 1 85.62 755 ILE B CA 1
ATOM 12790 C C . ILE B 1 755 ? 15.633 -19.109 50.406 1 85.62 755 ILE B C 1
ATOM 12792 O O . ILE B 1 755 ? 16.188 -20.125 50 1 85.62 755 ILE B O 1
ATOM 12796 N N . LYS B 1 756 ? 14.625 -19.125 51.25 1 86.69 756 LYS B N 1
ATOM 12797 C CA . LYS B 1 756 ? 13.977 -20.375 51.594 1 86.69 756 LYS B CA 1
ATOM 12798 C C . LYS B 1 756 ? 13.648 -21.203 50.375 1 86.69 756 LYS B C 1
ATOM 12800 O O . LYS B 1 756 ? 13.273 -20.656 49.312 1 86.69 756 LYS B O 1
ATOM 12805 N N . LYS B 1 757 ? 13.805 -22.453 50.438 1 89 757 LYS B N 1
ATOM 12806 C CA . LYS B 1 757 ? 13.516 -23.344 49.344 1 89 757 LYS B CA 1
ATOM 12807 C C . LYS B 1 757 ? 12.062 -23.203 48.875 1 89 757 LYS B C 1
ATOM 12809 O O . LYS B 1 757 ? 11.148 -23.141 49.688 1 89 757 LYS B O 1
ATOM 12814 N N . GLY B 1 758 ? 11.836 -23.031 47.656 1 88.88 758 GLY B N 1
ATOM 12815 C CA . GLY B 1 758 ? 10.492 -22.891 47.094 1 88.88 758 GLY B CA 1
ATOM 12816 C C . GLY B 1 758 ? 10.047 -21.438 46.969 1 88.88 758 GLY B C 1
ATOM 12817 O O . GLY B 1 758 ? 8.898 -21.172 46.594 1 88.88 758 GLY B O 1
ATOM 12818 N N . HIS B 1 759 ? 10.969 -20.641 47.438 1 92.06 759 HIS B N 1
ATOM 12819 C CA . HIS B 1 759 ? 10.641 -19.234 47.344 1 92.06 759 HIS B CA 1
ATOM 12820 C C . HIS B 1 759 ? 11.594 -18.5 46.406 1 92.06 759 HIS B C 1
ATOM 12822 O O . HIS B 1 759 ? 12.625 -19.047 46.031 1 92.06 759 HIS B O 1
ATOM 12828 N N . LYS B 1 760 ? 11.211 -17.391 45.875 1 92.69 760 LYS B N 1
ATOM 12829 C CA . LYS B 1 760 ? 12.023 -16.516 45.031 1 92.69 760 LYS B CA 1
ATOM 12830 C C . LYS B 1 760 ? 11.953 -15.062 45.531 1 92.69 760 LYS B C 1
ATOM 12832 O O . LYS B 1 760 ? 10.938 -14.633 46.062 1 92.69 760 LYS B O 1
ATOM 12837 N N . SER B 1 761 ? 13 -14.406 45.375 1 93.19 761 SER B N 1
ATOM 12838 C CA . SER B 1 761 ? 13.039 -12.977 45.656 1 93.19 761 SER B CA 1
ATOM 12839 C C . SER B 1 761 ? 12.844 -12.156 44.375 1 93.19 761 SER B C 1
ATOM 12841 O O . SER B 1 761 ? 13.516 -12.398 43.375 1 93.19 761 SER B O 1
ATOM 12843 N N . ILE B 1 762 ? 11.914 -11.281 44.406 1 93.5 762 ILE B N 1
ATOM 12844 C CA . ILE B 1 762 ? 11.633 -10.43 43.25 1 93.5 762 ILE B CA 1
ATOM 12845 C C . ILE B 1 762 ? 11.867 -8.969 43.625 1 93.5 762 ILE B C 1
ATOM 12847 O O . ILE B 1 762 ? 11.445 -8.516 44.688 1 93.5 762 ILE B O 1
ATOM 12851 N N . SER B 1 763 ? 12.562 -8.297 42.75 1 93.44 763 SER B N 1
ATOM 12852 C CA . SER B 1 763 ? 12.758 -6.859 42.906 1 93.44 763 SER B CA 1
ATOM 12853 C C . SER B 1 763 ? 11.93 -6.07 41.906 1 93.44 763 SER B C 1
ATOM 12855 O O . SER B 1 763 ? 12.055 -6.277 40.688 1 93.44 763 SER B O 1
ATOM 12857 N N . ILE B 1 764 ? 11.156 -5.168 42.469 1 93.62 764 ILE B N 1
ATOM 12858 C CA . ILE B 1 764 ? 10.219 -4.395 41.656 1 93.62 764 ILE B CA 1
ATOM 12859 C C . ILE B 1 764 ? 10.562 -2.908 41.75 1 93.62 764 ILE B C 1
ATOM 12861 O O . ILE B 1 764 ? 10.734 -2.375 42.875 1 93.62 764 ILE B O 1
ATOM 12865 N N . ARG B 1 765 ? 10.578 -2.27 40.688 1 93.94 765 ARG B N 1
ATOM 12866 C CA . ARG B 1 765 ? 10.727 -0.818 40.625 1 93.94 765 ARG B CA 1
ATOM 12867 C C . ARG B 1 765 ? 9.406 -0.143 40.25 1 93.94 765 ARG B C 1
ATOM 12869 O O . ARG B 1 765 ? 8.844 -0.414 39.188 1 93.94 765 ARG B O 1
ATOM 12876 N N . LEU B 1 766 ? 9.062 0.76 41.094 1 93.94 766 LEU B N 1
ATOM 12877 C CA . LEU B 1 766 ? 7.855 1.548 40.875 1 93.94 766 LEU B CA 1
ATOM 12878 C C . LEU B 1 766 ? 8.203 2.967 40.438 1 93.94 766 LEU B C 1
ATOM 12880 O O . LEU B 1 766 ? 8.992 3.646 41.094 1 93.94 766 LEU B O 1
ATOM 12884 N N . THR B 1 767 ? 7.699 3.334 39.344 1 92.5 767 THR B N 1
ATOM 12885 C CA . THR B 1 767 ? 7.82 4.711 38.875 1 92.5 767 THR B CA 1
ATOM 12886 C C . THR B 1 767 ? 6.547 5.496 39.188 1 92.5 767 THR B C 1
ATOM 12888 O O . THR B 1 767 ? 5.473 5.168 38.656 1 92.5 767 THR B O 1
ATOM 12891 N N . LEU B 1 768 ? 6.695 6.543 40.031 1 94 768 LEU B N 1
ATOM 12892 C CA . LEU B 1 768 ? 5.547 7.312 40.5 1 94 768 LEU B CA 1
ATOM 12893 C C . LEU B 1 768 ? 5.641 8.766 40.031 1 94 768 LEU B C 1
ATOM 12895 O O . LEU B 1 768 ? 6.734 9.328 39.938 1 94 768 LEU B O 1
ATOM 12899 N N . GLN B 1 769 ? 4.477 9.281 39.625 1 91.62 769 GLN B N 1
ATOM 12900 C CA . GLN B 1 769 ? 4.434 10.68 39.219 1 91.62 769 GLN B CA 1
ATOM 12901 C C . GLN B 1 769 ? 3.035 11.266 39.438 1 91.62 769 GLN B C 1
ATOM 12903 O O . GLN B 1 769 ? 2.035 10.586 39.188 1 91.62 769 GLN B O 1
ATOM 12908 N N . ASN B 1 770 ? 2.982 12.43 40 1 89.62 770 ASN B N 1
ATOM 12909 C CA . ASN B 1 770 ? 1.772 13.242 39.906 1 89.62 770 ASN B CA 1
ATOM 12910 C C . ASN B 1 770 ? 1.863 14.266 38.781 1 89.62 770 ASN B C 1
ATOM 12912 O O . ASN B 1 770 ? 2.855 14.992 38.656 1 89.62 770 ASN B O 1
ATOM 12916 N N . LYS B 1 771 ? 0.924 14.359 37.938 1 86.06 771 LYS B N 1
ATOM 12917 C CA . LYS B 1 771 ? 0.976 15.164 36.719 1 86.06 771 LYS B CA 1
ATOM 12918 C C . LYS B 1 771 ? 0.897 16.656 37.062 1 86.06 771 LYS B C 1
ATOM 12920 O O . LYS B 1 771 ? 1.267 17.5 36.25 1 86.06 771 LYS B O 1
ATOM 12925 N N . ASN B 1 772 ? 0.512 17 38.312 1 86.62 772 ASN B N 1
ATOM 12926 C CA . ASN B 1 772 ? 0.199 18.391 38.625 1 86.62 772 ASN B CA 1
ATOM 12927 C C . ASN B 1 772 ? 1.196 18.984 39.625 1 86.62 772 ASN B C 1
ATOM 12929 O O . ASN B 1 772 ? 1.352 20.203 39.719 1 86.62 772 ASN B O 1
ATOM 12933 N N . TYR B 1 773 ? 1.728 18.125 40.5 1 89.56 773 TYR B N 1
ATOM 12934 C CA . TYR B 1 773 ? 2.648 18.656 41.5 1 89.56 773 TYR B CA 1
ATOM 12935 C C . TYR B 1 773 ? 3.697 17.625 41.875 1 89.56 773 TYR B C 1
ATOM 12937 O O . TYR B 1 773 ? 3.543 16.438 41.562 1 89.56 773 TYR B O 1
ATOM 12945 N N . ASN B 1 774 ? 4.836 18.141 42.406 1 91.56 774 ASN B N 1
ATOM 12946 C CA . ASN B 1 774 ? 5.883 17.266 42.906 1 91.56 774 ASN B CA 1
ATOM 12947 C C . ASN B 1 774 ? 5.43 16.531 44.156 1 91.56 774 ASN B C 1
ATOM 12949 O O . ASN B 1 774 ? 5.059 17.156 45.156 1 91.56 774 ASN B O 1
ATOM 12953 N N . MET B 1 775 ? 5.453 15.289 44.156 1 92.44 775 MET B N 1
ATOM 12954 C CA . MET B 1 775 ? 5.035 14.477 45.312 1 92.44 775 MET B CA 1
ATOM 12955 C C . MET B 1 775 ? 6.035 14.594 46.438 1 92.44 775 MET B C 1
ATOM 12957 O O . MET B 1 775 ? 7.246 14.633 46.219 1 92.44 775 MET B O 1
ATOM 12961 N N . THR B 1 776 ? 5.52 14.656 47.656 1 92.44 776 THR B N 1
ATOM 12962 C CA . THR B 1 776 ? 6.383 14.703 48.844 1 92.44 776 THR B CA 1
ATOM 12963 C C . THR B 1 776 ? 6.805 13.297 49.25 1 92.44 776 THR B C 1
ATOM 12965 O O . THR B 1 776 ? 6.168 12.312 48.875 1 92.44 776 THR B O 1
ATOM 12968 N N . ASN B 1 777 ? 7.875 13.148 49.969 1 92.06 777 ASN B N 1
ATOM 12969 C CA . ASN B 1 777 ? 8.359 11.859 50.438 1 92.06 777 ASN B CA 1
ATOM 12970 C C . ASN B 1 777 ? 7.316 11.156 51.312 1 92.06 777 ASN B C 1
ATOM 12972 O O . ASN B 1 777 ? 7.199 9.93 51.281 1 92.06 777 ASN B O 1
ATOM 12976 N N . LEU B 1 778 ? 6.578 11.945 52.031 1 91.38 778 LEU B N 1
ATOM 12977 C CA . LEU B 1 778 ? 5.547 11.375 52.906 1 91.38 778 LEU B CA 1
ATOM 12978 C C . LEU B 1 778 ? 4.438 10.734 52.062 1 91.38 778 LEU B C 1
ATOM 12980 O O . LEU B 1 778 ? 3.953 9.656 52.406 1 91.38 778 LEU B O 1
ATOM 12984 N N . GLU B 1 779 ? 4.062 11.445 51.031 1 91.75 779 GLU B N 1
ATOM 12985 C CA . GLU B 1 779 ? 3.039 10.922 50.125 1 91.75 779 GLU B CA 1
ATOM 12986 C C . GLU B 1 779 ? 3.5 9.633 49.469 1 91.75 779 GLU B C 1
ATOM 12988 O O . GLU B 1 779 ? 2.744 8.656 49.375 1 91.75 779 GLU B O 1
ATOM 12993 N N . ILE B 1 780 ? 4.703 9.617 49.031 1 93.25 780 ILE B N 1
ATOM 12994 C CA . ILE B 1 780 ? 5.277 8.469 48.312 1 93.25 780 ILE B CA 1
ATOM 12995 C C . ILE B 1 780 ? 5.352 7.277 49.281 1 93.25 780 ILE B C 1
ATOM 12997 O O . ILE B 1 780 ? 4.988 6.156 48.906 1 93.25 780 ILE B O 1
ATOM 13001 N N . ASN B 1 781 ? 5.73 7.539 50.5 1 92 781 ASN B N 1
ATOM 13002 C CA . ASN B 1 781 ? 5.84 6.473 51.469 1 92 781 ASN B CA 1
ATOM 13003 C C . ASN B 1 781 ? 4.477 5.895 51.844 1 92 781 ASN B C 1
ATOM 13005 O O . ASN B 1 781 ? 4.348 4.688 52.062 1 92 781 ASN B O 1
ATOM 13009 N N . SER B 1 782 ? 3.547 6.723 51.906 1 91.81 782 SER B N 1
ATOM 13010 C CA . SER B 1 782 ? 2.193 6.258 52.188 1 91.81 782 SER B CA 1
ATOM 13011 C C . SER B 1 782 ? 1.693 5.324 51.094 1 91.81 782 SER B C 1
ATOM 13013 O O . SER B 1 782 ? 1.057 4.309 51.375 1 91.81 782 SER B O 1
ATOM 13015 N N . ILE B 1 783 ? 1.995 5.68 49.906 1 92 783 ILE B N 1
ATOM 13016 C CA . ILE B 1 783 ? 1.607 4.871 48.75 1 92 783 ILE B CA 1
ATOM 13017 C C . ILE B 1 783 ? 2.309 3.518 48.812 1 92 783 ILE B C 1
ATOM 13019 O O . ILE B 1 783 ? 1.685 2.479 48.562 1 92 783 ILE B O 1
ATOM 13023 N N . LEU B 1 784 ? 3.57 3.531 49.156 1 92.06 784 LEU B N 1
ATOM 13024 C CA . LEU B 1 784 ? 4.359 2.307 49.219 1 92.06 784 LEU B CA 1
ATOM 13025 C C . LEU B 1 784 ? 3.84 1.405 50.344 1 92.06 784 LEU B C 1
ATOM 13027 O O . LEU B 1 784 ? 3.762 0.186 50.188 1 92.06 784 LEU B O 1
ATOM 13031 N N . GLU B 1 785 ? 3.482 2.002 51.438 1 90.69 785 GLU B N 1
ATOM 13032 C CA . GLU B 1 785 ? 2.959 1.233 52.562 1 90.69 785 GLU B CA 1
ATOM 13033 C C . GLU B 1 785 ? 1.639 0.56 52.188 1 90.69 785 GLU B C 1
ATOM 13035 O O . GLU B 1 785 ? 1.402 -0.592 52.562 1 90.69 785 GLU B O 1
ATOM 13040 N N . LYS B 1 786 ? 0.896 1.294 51.562 1 91.19 786 LYS B N 1
ATOM 13041 C CA . LYS B 1 786 ? -0.37 0.727 51.094 1 91.19 786 LYS B CA 1
ATOM 13042 C C . LYS B 1 786 ? -0.137 -0.458 50.156 1 91.19 786 LYS B C 1
ATOM 13044 O O . LYS B 1 786 ? -0.809 -1.485 50.281 1 91.19 786 LYS B O 1
ATOM 13049 N N . CYS B 1 787 ? 0.756 -0.284 49.281 1 92.31 787 CYS B N 1
ATOM 13050 C CA . CYS B 1 787 ? 1.092 -1.338 48.344 1 92.31 787 CYS B CA 1
ATOM 13051 C C . CYS B 1 787 ? 1.618 -2.574 49.062 1 92.31 787 CYS B C 1
ATOM 13053 O O . CYS B 1 787 ? 1.176 -3.691 48.781 1 92.31 787 CYS B O 1
ATOM 13055 N N . ILE B 1 788 ? 2.502 -2.385 50 1 91.19 788 ILE B N 1
ATOM 13056 C CA . ILE B 1 788 ? 3.125 -3.471 50.75 1 91.19 788 ILE B CA 1
ATOM 13057 C C . ILE B 1 788 ? 2.072 -4.184 51.594 1 91.19 788 ILE B C 1
ATOM 13059 O O . ILE B 1 788 ? 2.068 -5.41 51.688 1 91.19 788 ILE B O 1
ATOM 13063 N N . CYS B 1 789 ? 1.206 -3.455 52.156 1 91.75 789 CYS B N 1
ATOM 13064 C CA . CYS B 1 789 ? 0.138 -4.027 52.969 1 91.75 789 CYS B CA 1
ATOM 13065 C C . CYS B 1 789 ? -0.755 -4.934 52.125 1 91.75 789 CYS B C 1
ATOM 13067 O O . CYS B 1 789 ? -1.113 -6.031 52.562 1 91.75 789 CYS B O 1
ATOM 13069 N N . ASN B 1 790 ? -1.035 -4.441 51 1 93.12 790 ASN B N 1
ATOM 13070 C CA . ASN B 1 790 ? -1.879 -5.234 50.125 1 93.12 790 ASN B CA 1
ATOM 13071 C C . ASN B 1 790 ? -1.161 -6.492 49.625 1 93.12 790 ASN B C 1
ATOM 13073 O O . ASN B 1 790 ? -1.781 -7.547 49.5 1 93.12 790 ASN B O 1
ATOM 13077 N N . LEU B 1 791 ? 0.079 -6.418 49.375 1 93.12 791 LEU B N 1
ATOM 13078 C CA . LEU B 1 791 ? 0.864 -7.578 48.969 1 93.12 791 LEU B CA 1
ATOM 13079 C C . LEU B 1 791 ? 0.94 -8.609 50.094 1 93.12 791 LEU B C 1
ATOM 13081 O O . LEU B 1 791 ? 0.833 -9.812 49.844 1 93.12 791 LEU B O 1
ATOM 13085 N N . LYS B 1 792 ? 1.076 -8.156 51.312 1 91.44 792 LYS B N 1
ATOM 13086 C CA . LYS B 1 792 ? 1.117 -9.031 52.5 1 91.44 792 LYS B CA 1
ATOM 13087 C C . LYS B 1 792 ? -0.22 -9.734 52.688 1 91.44 792 LYS B C 1
ATOM 13089 O O . LYS B 1 792 ? -0.256 -10.914 53.031 1 91.44 792 LYS B O 1
ATOM 13094 N N . LYS B 1 793 ? -1.214 -9.031 52.469 1 90.62 793 LYS B N 1
ATOM 13095 C CA . LYS B 1 793 ? -2.559 -9.578 52.656 1 90.62 793 LYS B CA 1
ATOM 13096 C C . LYS B 1 793 ? -2.857 -10.664 51.625 1 90.62 793 LYS B C 1
ATOM 13098 O O . LYS B 1 793 ? -3.486 -11.672 51.938 1 90.62 793 LYS B O 1
ATOM 13103 N N . ASN B 1 794 ? -2.404 -10.391 50.469 1 91 794 ASN B N 1
ATOM 13104 C CA . ASN B 1 794 ? -2.766 -11.305 49.375 1 91 794 ASN B CA 1
ATOM 13105 C C . ASN B 1 794 ? -1.771 -12.461 49.25 1 91 794 ASN B C 1
ATOM 13107 O O . ASN B 1 794 ? -2.133 -13.555 48.812 1 91 794 ASN B O 1
ATOM 13111 N N . PHE B 1 795 ? -0.599 -11.953 49.625 1 85.88 795 PHE B N 1
ATOM 13112 C CA . PHE B 1 795 ? 0.455 -12.953 49.5 1 85.88 795 PHE B CA 1
ATOM 13113 C C . PHE B 1 795 ? 1.241 -13.086 50.781 1 85.88 795 PHE B C 1
ATOM 13115 O O . PHE B 1 795 ? 1.302 -12.141 51.594 1 85.88 795 PHE B O 1
ATOM 13122 N N . LEU B 1 796 ? 1.559 -14.266 51.344 1 83.06 796 LEU B N 1
ATOM 13123 C CA . LEU B 1 796 ? 2.43 -14.43 52.5 1 83.06 796 LEU B CA 1
ATOM 13124 C C . LEU B 1 796 ? 3.861 -14.023 52.156 1 83.06 796 LEU B C 1
ATOM 13126 O O . LEU B 1 796 ? 4.75 -14.875 52.094 1 83.06 796 LEU B O 1
ATOM 13130 N N . ILE B 1 797 ? 4.02 -12.625 51.969 1 82.25 797 ILE B N 1
ATOM 13131 C CA . ILE B 1 797 ? 5.312 -12.156 51.469 1 82.25 797 ILE B CA 1
ATOM 13132 C C . ILE B 1 797 ? 6.195 -11.75 52.656 1 82.25 797 ILE B C 1
ATOM 13134 O O . ILE B 1 797 ? 5.691 -11.43 53.719 1 82.25 797 ILE B O 1
ATOM 13138 N N . GLU B 1 798 ? 7.473 -11.781 52.438 1 85.5 798 GLU B N 1
ATOM 13139 C CA . GLU B 1 798 ? 8.484 -11.195 53.312 1 85.5 798 GLU B CA 1
ATOM 13140 C C . GLU B 1 798 ? 9.242 -10.07 52.625 1 85.5 798 GLU B C 1
ATOM 13142 O O . GLU B 1 798 ? 9.719 -10.25 51.5 1 85.5 798 GLU B O 1
ATOM 13147 N N . ILE B 1 799 ? 9.234 -8.898 53.219 1 85.5 799 ILE B N 1
ATOM 13148 C CA . ILE B 1 799 ? 9.922 -7.758 52.625 1 85.5 799 ILE B CA 1
ATOM 13149 C C . ILE B 1 799 ? 11.414 -7.836 52.938 1 85.5 799 ILE B C 1
ATOM 13151 O O . ILE B 1 799 ? 11.82 -8.023 54.062 1 85.5 799 ILE B O 1
ATOM 13155 N N . ARG B 1 800 ? 12.156 -7.617 51.938 1 76.31 800 ARG B N 1
ATOM 13156 C CA . ARG B 1 800 ? 13.602 -7.637 52.125 1 76.31 800 ARG B CA 1
ATOM 13157 C C . ARG B 1 800 ? 14.172 -6.223 52.156 1 76.31 800 ARG B C 1
ATOM 13159 O O . ARG B 1 800 ? 14.922 -5.871 53.062 1 76.31 800 ARG B O 1
ATOM 13166 N N . THR B 1 801 ? 13.891 -5.469 51.094 1 75.25 801 THR B N 1
ATOM 13167 C CA . THR B 1 801 ? 14.43 -4.117 51.031 1 75.25 801 THR B CA 1
ATOM 13168 C C . THR B 1 801 ? 13.414 -3.164 50.406 1 75.25 801 THR B C 1
ATOM 13170 O O . THR B 1 801 ? 12.609 -3.57 49.562 1 75.25 801 THR B O 1
ATOM 13173 N N . ILE B 1 802 ? 13.273 -2.068 51.094 1 77.44 802 ILE B N 1
ATOM 13174 C CA . ILE B 1 802 ? 12.555 -0.951 50.5 1 77.44 802 ILE B CA 1
ATOM 13175 C C . ILE B 1 802 ? 13.508 0.225 50.281 1 77.44 802 ILE B C 1
ATOM 13177 O O . ILE B 1 802 ? 14.188 0.651 51.219 1 77.44 802 ILE B O 1
ATOM 13181 N N . CYS B 1 803 ? 13.828 0.6 49 1 72 803 CYS B N 1
ATOM 13182 C CA . CYS B 1 803 ? 14.711 1.717 48.688 1 72 803 CYS B CA 1
ATOM 13183 C C . CYS B 1 803 ? 14.016 2.717 47.75 1 72 803 CYS B C 1
ATOM 13185 O O . CYS B 1 803 ? 13.242 2.328 46.906 1 72 803 CYS B O 1
#

Secondary structure (DSSP, 8-state):
-EEEHHHHHHH-SS---HHHHHHHHHHTT-EEEEEEESS-S-EEEEEEEEEEEEE-SS-TT-EEEEEEEETTEEEEEEE---GGGTT-EEEEEEEEEE-TT-PBP--EEETTEEE-EEE-BHHHHT--SSSTT---B-EEPTTPPTT-BHHHHTT-S-EEEEEE--GGGGGGSSHHHHHHHHHGGGT------S-PPPPPSB-----EEES-TTT-SEEEEEEEES----SPPPHHHHHHHHHTTPPP--HHHHHHHHHHHHH---EEEEEGGG--S-EEEEEPPTTEEEESSSS-EEEEPTT-EEEE-SSSEEEETTTEE-GGG---TTT--EEEEEEEE--GGGTTTHHHHTT---HHHHHHHTT-S-TT-HHHHHHHHHHHHHHHH--EEEEEEEEE-TTTSPPPPEEEEEHHHHHHHHSS---HHHHHHHHHHTT-EEEEETTEEEEEPPGGGTTT--SHHHHHHHHHHHH-GGGS------B--------TTB--HHHHHHHHHHTT-EE----SEE-HHHHHHH-TTS---B-SS-SSGGG-EE-SSHHHHHHHHHHHHHTTT--EEEEEEEEEEEEE-TTSGGGEEEEEEEEEEEEEBSS---SSS---B--HHHHHHHHHHHHHTTS-GGGEEEE----TTEEEEEEEEEEETTEEEEEEEEEPHHHHHHTT--S-EEEEEEEHHHH-B-PPPPP-PPPSSPPEEEEEEEEEETTS-HHHHHHHHHHHHGGGEEEEEEEEEE-STTS-TTEEEEEEEEEE--SSSPPPHHHHHHHHHHHHHHHHHHS--EEEEE-/-EEEHHHHHHH-SS---HHHHHHHHHHTT-EEEEEEESS-S-EEEEEEEEEEEEE-SS-TT-EEEEEEEETTEEEEEEE---GGGTT-EEEEEEEEEE-TT-PBP--EEETTEEE-EEE-BHHHHT--SSSTT---B-EEPTTPPTT-BHHHHTT-S-EEEEEE--GGGGGGSSHHHHHHHHHGGGT------S-PPPPPSB-----EEES-TTT-SEEEEEEEES----SPPPHHHHHHHHHTTPPP--HHHHHHHHHHHHH---EEEEEGGG--S-EEEEEPPTTEEEESSSS-EEEEPTT-EEEE-SSSEEEETTTEE-GGG---TTT--EEEEEEEE--GGGTTTHHHHTT---HHHHHHHTT-S-TT-HHHHHHHHHHHHHHHH--EEEEEEEEE-GGGSPPPPEEEEEHHHHHHHHSS---HHHHHHHHHHTT-EEEEETTEEEEEPPGGGTTT--SHHHHHHHHHHHH-GGGS------B--------TTB--HHHHHHHHHHTT-EE----SEE-HHHHHHH-TT----B-SS-SSGGG-EE-SSHHHHHHHHHHHHHTTT--EEEEEEEEEEEEE-TTSGGGEEEEEEEEEEEEEBSS---SSS---B--HHHHHHHHHHHHHTTS-GGGEEEE----TTEEEEEEEEEEETTEEEEEEEEEPHHHHHHTT--S-EEEEEEEHHHH-B-PPPPP-PPPSSPPEEEEEEEEEETTS-HHHHHHHHHHHHGGGEEEEEEEEEE-STTS-TTEEEEEEEEEE--SSSPPPHHHHHHHHHHHHHHHHHHS--EEEEE-

InterPro domains:
  IPR002547 tRNA-binding domain [PF01588] (45-148)
  IPR002547 tRNA-binding domain [PS50886] (39-151)
  IPR004532 Phenylalanine-tRNA ligase, class IIc, beta subunit, bacterial type [MF_00283] (1-794)
  IPR004532 Phenylalanine-tRNA ligase, class IIc, beta subunit, bacterial type [TIGR00472] (1-800)
  IPR005121 Ferrodoxin-fold anticodon-binding domain [PF03147] (707-800)
  IPR005121 Ferrodoxin-fold anticodon-binding domain [PS51447] (707-800)
  IPR005121 Ferrodoxin-fold anticodon-binding domain [SM00896] (707-800)
  IPR005146 B3/B4 tRNA-binding domain [PF03483] (215-389)
  IPR005146 B3/B4 tRNA-binding domain [SM00873] (215-390)
  IPR005147 tRNA synthetase, B5-domain [PF03484] (411-477)
  IPR005147 tRNA synthetase, B5-domain [PS51483] (406-482)
  IPR005147 tRNA synthetase, B5-domain [SM00874] (408-477)
  IPR009061 Putative DNA-binding domain superfamily [SSF46955] (410-481)
  IPR012340 Nucleic acid-binding, OB-fold [G3DSA:2.40.50.140] (39-157)
  IPR012340 Nucleic acid-binding, OB-fold [SSF50249] (38-183)
  IPR020825 Phenylalanyl-tRNA synthetase-like, B3/B4 [G3DSA:3.50.40.10] (201-400)
  IPR033714 Phenylalanly tRNA synthetase, tRNA-binding-domain [cd02796] (45-150)
  IPR036690 Ferrodoxin-fold anticodon-binding domain superfamily [G3DSA:3.30.70.380] (709-800)
  IPR036690 Ferrodoxin-fold anticodon-binding domain superfamily [SSF54991] (702-800)
  IPR041616 Phenylalanyl tRNA synthetase beta chain, core domain [PF17759] (498-690)

Solvent-accessible surface area (backbone atoms only — not comparable to full-atom values): 87682 Å² total; per-residue (Å²): 89,41,32,40,46,59,66,45,49,73,54,37,91,63,94,64,54,71,68,55,49,51,52,41,43,40,50,75,68,33,45,74,74,50,76,43,67,61,48,63,71,55,44,56,39,24,24,22,32,26,71,43,72,43,76,37,89,84,40,88,70,35,26,39,30,36,30,36,33,45,100,86,42,70,42,37,30,60,40,71,68,70,78,81,47,53,74,35,34,29,37,30,29,33,63,71,9,31,37,58,86,68,47,66,40,59,72,41,71,59,91,86,42,69,18,41,39,44,82,37,28,29,60,66,61,58,56,40,75,85,61,68,85,42,89,41,65,40,70,52,61,90,82,58,59,66,46,39,45,49,48,68,74,67,57,28,90,36,35,28,42,31,35,51,72,52,87,70,42,48,43,48,70,14,46,52,38,34,35,42,61,59,30,25,80,68,72,45,74,64,74,79,74,82,68,64,87,72,79,54,76,46,79,79,81,81,57,76,45,68,76,40,46,64,50,41,16,34,45,33,35,32,44,32,37,65,36,45,57,88,46,77,60,54,64,74,59,41,48,49,35,37,45,37,74,42,80,67,80,47,43,66,61,38,46,39,51,45,45,23,46,42,68,43,50,64,58,48,68,34,20,44,82,60,52,44,81,44,45,32,35,37,60,36,50,79,84,37,56,35,37,63,39,98,86,38,72,45,78,42,56,62,67,37,50,24,31,23,39,73,82,48,48,34,25,42,57,73,62,44,73,17,44,73,26,46,73,44,69,84,74,47,39,34,35,31,39,35,23,62,44,61,37,19,90,66,37,52,64,47,41,68,74,69,70,51,90,45,73,60,29,54,34,44,29,62,41,49,51,46,82,76,45,43,66,60,49,46,30,44,48,48,51,53,41,41,72,67,24,43,50,46,41,24,48,73,45,77,45,73,39,78,87,47,41,87,73,87,49,74,35,65,41,42,55,65,57,49,29,67,74,69,70,54,89,74,57,69,68,55,55,53,49,51,39,48,38,71,55,35,43,72,47,82,53,100,65,28,33,47,31,36,57,40,64,56,44,54,69,51,50,82,50,50,65,43,51,48,49,53,49,46,39,70,70,30,70,86,69,55,78,85,72,58,44,70,36,58,46,75,78,65,77,74,65,85,44,54,54,53,69,64,60,54,52,48,50,43,42,71,72,64,33,40,81,54,86,79,73,60,47,30,36,53,68,61,38,41,64,56,38,69,91,55,69,71,49,74,47,92,81,44,92,42,74,60,33,27,19,41,31,69,50,66,61,55,58,48,51,54,52,49,51,58,39,46,78,66,70,52,53,66,45,40,39,29,40,69,49,69,28,41,39,72,32,78,91,33,76,98,31,42,38,77,45,52,31,44,32,38,39,39,34,38,35,69,51,74,72,28,51,86,47,81,70,45,67,59,51,72,67,58,55,48,50,54,51,48,54,60,57,36,72,20,56,56,66,84,52,56,45,78,38,74,49,92,46,86,47,27,29,73,88,43,34,29,36,31,26,47,85,84,37,81,31,33,42,39,29,28,52,15,63,68,52,34,57,76,68,67,52,88,57,68,42,36,39,36,43,30,37,41,84,70,58,31,56,30,48,81,78,77,87,72,88,80,55,90,52,71,79,42,78,39,37,40,28,38,34,37,53,66,82,57,57,65,66,60,52,52,49,51,45,49,70,55,52,51,84,35,51,75,46,79,41,58,47,39,71,48,77,52,89,92,42,61,88,66,34,33,35,39,29,36,36,39,32,35,40,46,76,86,50,83,76,50,72,68,58,52,48,52,49,50,52,50,33,52,51,51,45,43,73,76,33,93,51,46,82,74,46,82,86,89,42,32,40,46,60,65,46,48,72,55,37,91,63,94,64,53,71,67,55,48,51,51,41,43,40,50,76,67,34,42,74,76,50,76,44,67,60,49,63,72,56,45,57,40,25,24,23,32,26,71,42,71,44,77,36,90,84,41,87,72,33,28,41,30,38,29,36,32,44,101,87,41,73,43,37,30,60,42,70,70,71,75,81,47,54,73,35,34,29,38,30,29,32,62,72,9,32,38,59,88,68,46,65,40,58,72,40,72,60,91,86,40,69,18,40,38,44,84,35,28,30,59,67,60,57,56,38,75,85,60,69,86,41,88,41,64,38,69,51,61,90,81,58,58,65,47,40,45,48,49,68,73,67,56,28,90,34,36,28,42,30,35,49,71,54,86,70,42,49,43,48,71,16,48,52,38,34,34,42,59,59,29,25,80,67,73,47,72,62,74,79,72,82,69,63,88,73,78,54,76,46,78,80,82,81,56,76,45,69,76,40,44,65,48,41,17,33,44,33,34,32,44,33,38,64,35,45,55,88,44,80,60,53,64,74,58,41,48,48,35,34,46,37,73,42,79,66,80,46,43,67,61,38,47,39,51,44,45,23,46,42,68,42,49,65,55,47,68,34,20,44,81,59,52,45,84,43,44,33,34,37,62,38,49,79,84,37,56,34,37,62,39,99,86,40,72,46,78,43,57,64,68,38,50,26,30,23,38,73,82,48,48,33,24,41,57,71,63,44,75,18,44,72,25,48,73,44,69,84,75,48,38,31,34,31,40,34,23,62,44,61,38,20,89,67,37,52,62,47,42,67,73,69,72,53,91,46,73,60,30,52,36,45,29,63,40,48,52,48,81,76,45,44,65,59,49,46,30,44,48,47,50,53,41,41,72,66,24,42,50,47,41,23,48,74,45,78,44,73,38,79,88,47,42,85,72,85,50,74,36,65,42,42,55,65,56,49,31,66,74,70,70,53,89,74,57,69,67,56,53,53,50,50,40,48,40,72,55,36,45,72,46,81,52,99,64,29,33,45,30,36,56,39,64,57,43,55,70,52,50,80,49,50,66,45,50,49,48,52,49,44,39,71,69,30,69,87,69,55,77,85,71,56,45,71,36,60,45,73,78,65,78,73,64,86,42,54,54,54,69,65,60,55,51,48,50,42,43,70,71,64,32,40,81,52,86,79,73,59,47,30,35,53,68,61,39,41,65,55,38,68,91,57,68,70,50,74,47,91,82,45,91,41,72,59,34,28,18,41,31,70,51,66,62,55,60,47,51,52,53,50,51,58,38,45,76,65,71,51,52,66,45,39,36,29,40,70,49,73,27,41,40,71,32,78,89,32,76,99,30,42,38,77,46,51,31,44,31,37,38,38,34,38,35,70,50,73,74,28,52,85,47,82,71,44,67,61,53,72,66,58,56,48,50,54,51,50,55,61,57,35,71,20,55,56,66,83,53,57,44,78,39,75,51,90,46,86,48,28,30,72,86,43,34,29,38,32,24,48,83,84,38,80,31,34,42,39,30,29,52,15,64,67,52,32,59,76,68,66,52,88,60,68,42,36,39,36,42,29,38,41,85,70,57,31,54,31,46,82,78,77,88,72,89,81,56,90,53,72,77,43,79,38,37,40,28,36,34,36,53,66,83,58,60,64,67,59,54,51,49,52,45,48,69,55,52,52,84,36,52,75,47,78,39,56,47,40,69,45,77,51,89,92,41,61,88,67,34,32,37,40,30,36,36,38,33,35,40,46,78,85,48,83,78,49,71,68,58,53,47,50,50,50,49,50,33,50,51,51,45,43,72,77,32,92,53,46,81,73,46,82,85

Sequence (1606 aa):
MNLSEIWLREYLSINLDLNEIINRITKIGLEVEKIIPVSMKFSGIKIGKVISCKQHPKCKKLKIFLIKINNKNIINVISDYDKSLINKKIAVAVNGSILPNRTIVEKKFLYGYESCGIFCTYDQLKIFGLKETSKDIIVLDKNAIIGEDIKNYFFLNDNIICIKVSHNRCDCLNIIGLSRAISSEYNELLENKLINKINSTKDYGFKIKINEPEACPKYLTRKIKYINLNVNTPIWISERIRRSGFKPKNIIIDIINYVFIETGQTIKIFDADKISGNITVRFSKEKESMMISKNKKIIIQKNTLVVSDKNSIIEIAGILLGYSARIDSKTTINIIISSVLYRSKFLFGNSVKYCINSDLAYRNERNMIDPNIQHLAINRATELILRFCCGSPGKIINYINNKFLPKKILIKLYKKKLYEILGFFISKKLIENILLLLGYKYEFIKNYWKVSVPSWRMCNVKIEEDLISDISRFYGFEKIPIDLSYKKIKYNNCKYNINTLNNAKKLLTNRGYQEIISYTFVDKNIQNIIHPNKIPVPIINPISTEMSVLRLSFFTNFIQTILYNQNRQTKYIKIFESGFCFSKNKKYKLGIKQSFFISGAVSGFKNVESWYSKQREIDFFDIKGDVETLLYLNGNSSDFEFKTCKNKEFHPGKNSKIFFKKKYVGIIGEINPNIQNKLDIKNRIFVFELLWDNIKNFYVPKIYNISDIPFNYRDISIVISNKIPIIEVIKICKDSIKKELININIFDIYQGKEIKKGHKSISIRLTLQNKNYNMTNLEINSILEKCICNLKKNFLIEIRTICMNLSEIWLREYLSINLDLNEIINRITKIGLEVEKIIPVSMKFSGIKIGKVISCKQHPKCKKLKIFLIKINNKNIINVISDYDKSLINKKIAVAVNGSILPNRTIVEKKFLYGYESCGIFCTYDQLKIFGLKETSKDIIVLDKNAIIGEDIKNYFFLNDNIICIKVSHNRCDCLNIIGLSRAISSEYNELLENKLINKINSTKDYGFKIKINEPEACPKYLTRKIKYINLNVNTPIWISERIRRSGFKPKNIIIDIINYVFIETGQTIKIFDADKISGNITVRFSKEKESMMISKNKKIIIQKNTLVVSDKNSIIEIAGILLGYSARIDSKTTINIIISSVLYRSKFLFGNSVKYCINSDLAYRNERNMIDPNIQHLAINRATELILRFCCGSPGKIINYINNKFLPKKILIKLYKKKLYEILGFFISKKLIENILLLLGYKYEFIKNYWKVSVPSWRMCNVKIEEDLISDISRFYGFEKIPIDLSYKKIKYNNCKYNINTLNNAKKLLTNRGYQEIISYTFVDKNIQNIIHPNKIPVPIINPISTEMSVLRLSFFTNFIQTILYNQNRQTKYIKIFESGFCFSKNKKYKLGIKQSFFISGAVSGFKNVESWYSKQREIDFFDIKGDVETLLYLNGNSSDFEFKTCKNKEFHPGKNSKIFFKKKYVGIIGEINPNIQNKLDIKNRIFVFELLWDNIKNFYVPKIYNISDIPFNYRDISIVISNKIPIIEVIKICKDSIKKELININIFDIYQGKEIKKGHKSISIRLTLQNKNYNMTNLEINSILEKCICNLKKNFLIEIRTIC

Foldseek 3Di:
DKFKPVVLVVQAPDDDDPVLLQVLCVLQPWHFDDKAQQFQPKDQKFKWAWADWAQDPPDRQKIWTWIDQDPVDIFIAIDRDDRVRHGWIFIKRFQQIQWSVRDGDHWDDDPRDIHGIDFDDCVRRVVCAPPHPDPDGGTDDPPDDRNDHVCVVLVSRIMMTHMDDDPQQLLCQASNSVSLSSCLLVLDDRPPPPFDFDDAPAAPDADEAEPDCQQFQKKKKKKWFQWAQPFAADSVLSSRLVSRPDHDDGNLVSLQSSLCRHAVFGKDKWQPVLADGHKYWDWDDAQAWFAQDPPDIDGDHTRQTFIHGPPHTQGRPQAGGGPSTDDDSPPGGMMMMMTTQGDLVRLACVCVVVVPDDPRSVCRNQVSHQLVCRSRSSSSSVVSRCVTGNTGMHDMDIRHRPVNRDDWAKEKAFLVVLCVVLVDHDDPVLLVSLCVSSPWDWDDDDGIITITDHRNSVSNDHYNVSSSVSSCSSVPVVPRDPCVDDDDDDPDPPPPWFADPVVLVVLLVVLPAAEDDDDQFAAPVLQCLLVVPFDFAADPDAPDNGRGTGAQDCVRVQVVVLVVVVVVVDQWHKYKYWDWHWGAACVDVVRIDIFIKIKMKTWHWPDDDDPVDDIDTDDLVNVVVSVLVSLCQQVDSPQKDWAQDDDQQADNVFKTFIDGNNHTFWIKHWGHVVSCVVVVPDTIMIMIITGSVVRGTHDDDDDDDDAPADKDKKKWKKKAFPPDDVVVLVVLLCVLLPPFWDDKDWDDKDDDDVHPPRMIMTMMMTIGDDRPDHDDPVRVVVSVVSSVVSCVVVGVMDTDDID/DKFKPVVLVVQAPDDDDPVLLQVLCVLQPWHFDDKAQQFQPKDQKFKWAWADWAQDPPDRQKIWTWIDQDPVDIFIAIDRDDRVRHGWIFIKRFQQIQWSVRDGDHWDDDPNRIHGIDFDDCVRRVNCAPPHPDPDTGTDDNPDDRNDHVCVVLVSRIMMTHMDDDPQQLLCQASNSVSLSSCLLVLDDRPPPPFDFDDAPAAPPADEAEPDCQQFQKKKKKKWFQWAQPFAADSVLSSRLVSRPDHDDGNLVSLQSSLCRHAVFHKDKWQPVLAAGHKYWDWDDAQAWFAQDPPDIDGDHTRQTFIHGPPHTQGRPQAGGGPSTDDDSPPGGMMMMMTTQGDLVRLACVCVVVVPDDPRSVCNNQVSHQLVCRSRSSSSSVVSSCVTGNTGMHDMDIRHRPVNRDDWAKEKAFLVVLCVVLVDHDDPVLLVSLCVSSPWDWDDDDGIITITDHRNSVSNDHYNVSSSVSSCSSVPVVPRDPCVDDDDDDPDPPPPWFADPVVLVVLLVVLPAAEDDDDQFAAPVLQCLLVVPFDFAADPDDPDNGRGTGAQDCVRVQVVVLVVVVVVVDQWHKYKYWDWHWGAACPDDVRIDIFIKIKMKTWHWPDDDDPVDDIDTDDLVNVVVSVLVSLCQQVDSPQKDWAQDDDQQADNVFKTFIDGNNHTFWIKHWGDVVSCVVVVPDTIMIMIITGSVVRGTHDDDDDDDDAPADKDKKKWKKKAFPPDDVVVLVVLLCVQLPPFWDDKDWDDKDDDDVHPPRMIMIMMMTIGDDRPDHDDPVRVVVSVVSSVVSCVVVGVMDTDDID

Organism: Wigglesworthia glossinidia brevipalpis (NCBI:txid36870)

pLDDT: mean 88.6, std 8.93, range [46.38, 98.5]

Nearest PDB structures (foldseek):
  3pco-assembly1_D  TM=9.517E-01  e=1.014E-79  Escherichia coli
  4p72-assembly1_A  TM=8.905E-01  e=6.829E-81  Pseudomonas aeruginosa PAO1
  7n8y-assembly1_B  TM=9.375E-01  e=6.625E-74  Salmonella enterica subsp. enterica serovar Typhimurium
  7db7-assembly1_B  TM=8.675E-01  e=1.880E-62  Mycobacterium tuberculosis H37Rv
  7k9m-assembly1_B  TM=8.817E-01  e=1.104E-60  Mycobacterium tuberculosis H37Rv